Protein 1V3F (pdb70)

Sequence (120 aa):
GSSGSSGLHRIVDKMHDTSTGIRPSPNMEQGSTYKKTFLGSSLVDWLISSNFAASRLEAVTLASMLMEENFLRPVGVRSMGAIRSGDLAEQFLDDSTALYTFAESYKKKVSSKESGPSSGGSSGSSGLHRIVDKMHDTSTGIRPSPNMEQGSTYKKTFLGSSLVDWLISSNFAASRLEAVTLASMLMEENFLRPVGVRSMGAIRSGDLAEQFLDDSTALYTFAESYKKKVSSKESGPSSGGSSGSSGLHRIVDKMHDTSTGIRPSPNMEQGSTYKKTFLGSSLVDWLISSNFAASRLEAVTLASMLMEENFLRPVGVRSMGAIRSGDLAEQFLDDSTALYTFAESYKKKVSSKESGPSSGGSSGSSGLHRIVDKMHDTSTGIRPSPNMEQGSTYKKTFLGSSLVDWLISSNFAASRLEAVTLASMLMEENFLRPVGVRSMGAIRSGDLAEQFLDDSTALYTFAESYKKKVSSKESGPSSGGSSGSSGLHRIVDKMHDTSTGIRPSPNMEQGSTYKKTFLGSSLVDWLISSNFAASRLEAVTLASMLMEENFLRPVGVRSMGAIRSGDLAEQFLDDSTALYTFAESYKKKVSSKESGPSSGGSSGSSGLHRIVDKMHDTSTGIRPSPNMEQGSTYKKTFLGSSLVDWLISSNFAASRLEAVTLASMLMEENFLRPVGVRSMGAIRSGDLAEQFLDDSTALYTFAESYKKKVSSKESGPSSGGSSGSSGLHRIVDKMHDTSTGIRPSPNMEQGSTYKKTFLGSSLVDWLISSNFAASRLEAVTLASMLMEENFLRPVGVRSMGAIRSGDLAEQFLDDSTALYTFAESYKKKVSSKESGPSSGGSSGSSGLHRIVDKMHDTSTGIRPSPNMEQGSTYKKTFLGSSLVDWLISSNFAASRLEAVTLASMLMEENFLRPVGVRSMGAIRSGDLAEQFLDDSTALYTFAESYKKKVSSKESGPSSGGSSGSSGLHRIVDKMHDTSTGIRPSPNMEQGSTYKKTFLGSSLVDWLISSNFAASRLEAVTLASMLMEENFLRPVGVRSMGAIRSGDLAEQFLDDSTALYTFAESYKKKVSSKESGPSSGGSSGSSGLHRIVDKMHDTSTGIRPSPNMEQGSTYKKTFLGSSLVDWLISSNFAASRLEAVTLASMLMEENFLRPVGVRSMGAIRSGDLAEQFLDDSTALYTFAESYKKKVSSKESGPSSGGSSGSSGLHRIVDKMHDTSTGIRPSPNMEQGSTYKKTFLGSSLVDWLISSNFAASRLEAVTLASMLMEENFLRPVGVRSMGAIRSGDLAEQFLDDSTALYTFAESYKKKVSSKESGPSSGGSSGSSGLHRIVDKMHDTSTGIRPSPNMEQGSTYKKTFLGSSLVDWLISSNFAASRLEAVTLASMLMEENFLRPVGVRSMGAIRSGDLAEQFLDDSTALYTFAESYKKKVSSKESGPSSGGSSGSSGLHRIVDKMHDTSTGIRPSPNMEQGSTYKKTFLGSSLVDWLISSNFAASRLEAVTLASMLMEENFLRPVGVRSMGAIRSGDLAEQFLDDSTALYTFAESYKKKVSSKESGPSSGGSSGSSGLHRIVDKMHDTSTGIRPSPNMEQGSTYKKTFLGSSLVDWLISSNFAASRLEAVTLASMLMEENFLRPVGVRSMGAIRSGDLAEQFLDDSTALYTFAESYKKKVSSKESGPSSGGSSGSSGLHRIVDKMHDTSTGIRPSPNMEQGSTYKKTFLGSSLVDWLISSNFAASRLEAVTLASMLMEENFLRPVGVRSMGAIRSGDLAEQFLDDSTALYTFAESYKKKVSSKESGPSSGGSSGSSGLHRIVDKMHDTSTGIRPSPNMEQGSTYKKTFLGSSLVDWLISSNFAASRLEAVTLASMLMEENFLRPVGVRSMGAIRSGDLAEQFLDDSTALYTFAESYKKKVSSKESGPSSGGSSGSSGLHRIVDKMHDTSTGIRPSPNMEQGSTYKKTFLGSSLVDWLISSNFAASRLEAVTLASMLMEENFLRPVGVRSMGAIRSGDLAEQFLDDSTALYTFAESYKKKVSSKESGPSSGGSSGSSGLHRIVDKMHDTSTGIRPSPNMEQGSTYKKTFLGSSLVDWLISSNFAASRLEAVTLASMLMEENFLRPVGVRSMGAIRSGDLAEQFLDDSTALYTFAESYKKKVSSKESGPSSGGSSGSSGLHRIVDKMHDTSTGIRPSPNMEQGSTYKKTFLGSSLVDWLISSNFAASRLEAVTLASMLMEENFLRPVGVRSMGAIRSGDLAEQFLDDSTALYTFAESYKKKVSSKESGPSSGGSSGSSGLHRIVDKMHDTSTGIRPSPNMEQGSTYKKTFLGSSLVDWLISSNFAASRLEAVTLASMLMEENFLRPVGVRSMGAIRSGDLAEQFLDDSTALYTFAESYKKKVSSKESGPSSG

Nearest PDB structures (foldseek):
  1v3f-assembly1_A  TM=8.364E-01  e=6.401E-19  Mus musculus
  1uhw-assembly1_A  TM=8.098E-01  e=2.049E-05  Mus musculus
  2cso-assembly1_A  TM=6.856E-01  e=4.619E-06  Homo sapiens
  1w4m-assembly1_A  TM=7.886E-01  e=3.811E-05  Homo sapiens
  7shf-assembly1_C  TM=7.996E-01  e=2.744E-02  Homo sapiens

Radius of gyration: 14.82 Å; Cα contacts (8 Å, |Δi|>4): 180; chains: 1; bounding box: 41×34×38 Å

Structure (mmCIF, N/CA/C/O backbone):
data_1V3F
#
_entry.id   1V3F
#
_cell.length_a   1.000
_cell.length_b   1.000
_cell.length_c   1.000
_cell.angle_alpha   90.00
_cell.angle_beta   90.00
_cell.angle_gamma   90.00
#
_symmetry.space_group_name_H-M   'P 1'
#
loop_
_atom_site.group_PDB
_atom_site.id
_atom_site.type_symbol
_atom_site.label_atom_id
_atom_site.label_alt_id
_atom_site.label_comp_id
_atom_site.label_asym_id
_atom_site.label_entity_id
_atom_site.label_seq_id
_atom_site.pdbx_PDB_ins_code
_atom_site.Cartn_x
_atom_site.Cartn_y
_atom_site.Cartn_z
_atom_site.occupancy
_atom_site.B_iso_or_equiv
_atom_site.auth_seq_id
_atom_site.auth_comp_id
_atom_site.auth_asym_id
_atom_site.auth_atom_id
_atom_site.pdbx_PDB_model_num
ATOM 1 N N . GLY A 1 1 ? -8.121 13.747 13.390 1.00 0.00 1 GLY A N 1
ATOM 2 C CA . GLY A 1 1 ? -9.325 13.134 13.925 1.00 0.00 1 GLY A CA 1
ATOM 3 C C . GLY A 1 1 ? -10.120 12.434 12.821 1.00 0.00 1 GLY A C 1
ATOM 4 O O . GLY A 1 1 ? -9.639 12.295 11.697 1.00 0.00 1 GLY A O 1
ATOM 8 N N . SER A 1 2 ? -11.323 12.011 13.180 1.00 0.00 2 SER A N 1
ATOM 9 C CA . SER A 1 2 ? -12.189 11.328 12.234 1.00 0.00 2 SER A CA 1
ATOM 10 C C . SER A 1 2 ? -11.444 10.155 11.595 1.00 0.00 2 SER A C 1
ATOM 11 O O . SER A 1 2 ? -10.752 10.326 10.593 1.00 0.00 2 SER A O 1
ATOM 19 N N . SER A 1 3 ? -11.612 8.989 12.201 1.00 0.00 3 SER A N 1
ATOM 20 C CA . SER A 1 3 ? -10.964 7.787 11.704 1.00 0.00 3 SER A CA 1
ATOM 21 C C . SER A 1 3 ? -11.987 6.894 10.999 1.00 0.00 3 SER A C 1
ATOM 22 O O . SER A 1 3 ? -12.888 6.352 11.637 1.00 0.00 3 SER A O 1
ATOM 30 N N . GLY A 1 4 ? -11.814 6.769 9.691 1.00 0.00 4 GLY A N 1
ATOM 31 C CA . GLY A 1 4 ? -12.711 5.952 8.892 1.00 0.00 4 GLY A CA 1
ATOM 32 C C . GLY A 1 4 ? -12.003 4.692 8.390 1.00 0.00 4 GLY A C 1
ATOM 33 O O . GLY A 1 4 ? -11.850 4.499 7.185 1.00 0.00 4 GLY A O 1
ATOM 37 N N . SER A 1 5 ? -11.591 3.865 9.341 1.00 0.00 5 SER A N 1
ATOM 38 C CA . SER A 1 5 ? -10.904 2.629 9.010 1.00 0.00 5 SER A CA 1
ATOM 39 C C . SER A 1 5 ? -11.134 1.592 10.111 1.00 0.00 5 SER A C 1
ATOM 40 O O . SER A 1 5 ? -11.778 0.569 9.881 1.00 0.00 5 SER A O 1
ATOM 48 N N . SER A 1 6 ? -10.595 1.891 11.284 1.00 0.00 6 SER A N 1
ATOM 49 C CA . SER A 1 6 ? -10.734 0.997 12.422 1.00 0.00 6 SER A CA 1
ATOM 50 C C . SER A 1 6 ? -9.841 -0.230 12.235 1.00 0.00 6 SER A C 1
ATOM 51 O O . SER A 1 6 ? -8.979 -0.508 13.068 1.00 0.00 6 SER A O 1
ATOM 59 N N . GLY A 1 7 ? -10.077 -0.933 11.136 1.00 0.00 7 GLY A N 1
ATOM 60 C CA . GLY A 1 7 ? -9.304 -2.124 10.830 1.00 0.00 7 GLY A CA 1
ATOM 61 C C . GLY A 1 7 ? -8.074 -1.779 9.988 1.00 0.00 7 GLY A C 1
ATOM 62 O O . GLY A 1 7 ? -6.943 -2.040 10.397 1.00 0.00 7 GLY A O 1
ATOM 66 N N . LEU A 1 8 ? -8.335 -1.196 8.827 1.00 0.00 8 LEU A N 1
ATOM 67 C CA . LEU A 1 8 ? -7.264 -0.811 7.925 1.00 0.00 8 LEU A CA 1
ATOM 68 C C . LEU A 1 8 ? -6.099 -0.241 8.736 1.00 0.00 8 LEU A C 1
ATOM 69 O O . LEU A 1 8 ? -4.937 -0.430 8.379 1.00 0.00 8 LEU A O 1
ATOM 85 N N . HIS A 1 9 ? -6.450 0.446 9.813 1.00 0.00 9 HIS A N 1
ATOM 86 C CA . HIS A 1 9 ? -5.448 1.045 10.679 1.00 0.00 9 HIS A CA 1
ATOM 87 C C . HIS A 1 9 ? -4.448 -0.024 11.122 1.00 0.00 9 HIS A C 1
ATOM 88 O O . HIS A 1 9 ? -3.242 0.137 10.942 1.00 0.00 9 HIS A O 1
ATOM 102 N N . ARG A 1 10 ? -4.986 -1.091 11.694 1.00 0.00 10 ARG A N 1
ATOM 103 C CA . ARG A 1 10 ? -4.155 -2.186 12.165 1.00 0.00 10 ARG A CA 1
ATOM 104 C C . ARG A 1 10 ? -3.396 -2.818 10.996 1.00 0.00 10 ARG A C 1
ATOM 105 O O . ARG A 1 10 ? -2.385 -3.489 11.197 1.00 0.00 10 ARG A O 1
ATOM 126 N N . ILE A 1 11 ? -3.913 -2.580 9.799 1.00 0.00 11 ILE A N 1
ATOM 127 C CA . ILE A 1 11 ? -3.297 -3.117 8.598 1.00 0.00 11 ILE A CA 1
ATOM 128 C C . ILE A 1 11 ? -2.132 -2.216 8.181 1.00 0.00 11 ILE A C 1
ATOM 129 O O . ILE A 1 11 ? -1.061 -2.705 7.825 1.00 0.00 11 ILE A O 1
ATOM 145 N N . VAL A 1 12 ? -2.381 -0.916 8.240 1.00 0.00 12 VAL A N 1
ATOM 146 C CA . VAL A 1 12 ? -1.366 0.057 7.873 1.00 0.00 12 VAL A CA 1
ATOM 147 C C . VAL A 1 12 ? -0.177 -0.068 8.828 1.00 0.00 12 VAL A C 1
ATOM 148 O O . VAL A 1 12 ? 0.970 -0.142 8.390 1.00 0.00 12 VAL A O 1
ATOM 161 N N . ASP A 1 13 ? -0.492 -0.087 10.114 1.00 0.00 13 ASP A N 1
ATOM 162 C CA . ASP A 1 13 ? 0.537 -0.202 11.135 1.00 0.00 13 ASP A CA 1
ATOM 163 C C . ASP A 1 13 ? 1.481 -1.350 10.774 1.00 0.00 13 ASP A C 1
ATOM 164 O O . ASP A 1 13 ? 2.696 -1.230 10.925 1.00 0.00 13 ASP A O 1
ATOM 173 N N . LYS A 1 14 ? 0.888 -2.437 10.304 1.00 0.00 14 LYS A N 1
ATOM 174 C CA . LYS A 1 14 ? 1.661 -3.606 9.920 1.00 0.00 14 LYS A CA 1
ATOM 175 C C . LYS A 1 14 ? 2.549 -3.254 8.724 1.00 0.00 14 LYS A C 1
ATOM 176 O O . LYS A 1 14 ? 3.757 -3.484 8.755 1.00 0.00 14 LYS A O 1
ATOM 195 N N . MET A 1 15 ? 1.916 -2.703 7.699 1.00 0.00 15 MET A N 1
ATOM 196 C CA . MET A 1 15 ? 2.633 -2.318 6.496 1.00 0.00 15 MET A CA 1
ATOM 197 C C . MET A 1 15 ? 3.764 -1.340 6.821 1.00 0.00 15 MET A C 1
ATOM 198 O O . MET A 1 15 ? 4.817 -1.371 6.187 1.00 0.00 15 MET A O 1
ATOM 212 N N . HIS A 1 16 ? 3.507 -0.495 7.809 1.00 0.00 16 HIS A N 1
ATOM 213 C CA . HIS A 1 16 ? 4.490 0.490 8.226 1.00 0.00 16 HIS A CA 1
ATOM 214 C C . HIS A 1 16 ? 5.761 -0.220 8.695 1.00 0.00 16 HIS A C 1
ATOM 215 O O . HIS A 1 16 ? 6.831 0.384 8.746 1.00 0.00 16 HIS A O 1
ATOM 229 N N . ASP A 1 17 ? 5.601 -1.493 9.028 1.00 0.00 17 ASP A N 1
ATOM 230 C CA . ASP A 1 17 ? 6.722 -2.292 9.492 1.00 0.00 17 ASP A CA 1
ATOM 231 C C . ASP A 1 17 ? 7.393 -2.966 8.293 1.00 0.00 17 ASP A C 1
ATOM 232 O O . ASP A 1 17 ? 6.784 -3.103 7.233 1.00 0.00 17 ASP A O 1
ATOM 241 N N . THR A 1 18 ? 8.637 -3.370 8.502 1.00 0.00 18 THR A N 1
ATOM 242 C CA . THR A 1 18 ? 9.397 -4.027 7.452 1.00 0.00 18 THR A CA 1
ATOM 243 C C . THR A 1 18 ? 9.591 -5.509 7.781 1.00 0.00 18 THR A C 1
ATOM 244 O O . THR A 1 18 ? 9.788 -6.327 6.884 1.00 0.00 18 THR A O 1
ATOM 255 N N . SER A 1 19 ? 9.527 -5.809 9.070 1.00 0.00 19 SER A N 1
ATOM 256 C CA . SER A 1 19 ? 9.693 -7.177 9.528 1.00 0.00 19 SER A CA 1
ATOM 257 C C . SER A 1 19 ? 8.464 -8.008 9.154 1.00 0.00 19 SER A C 1
ATOM 258 O O . SER A 1 19 ? 8.525 -8.840 8.250 1.00 0.00 19 SER A O 1
ATOM 266 N N . THR A 1 20 ? 7.378 -7.753 9.867 1.00 0.00 20 THR A N 1
ATOM 267 C CA . THR A 1 20 ? 6.136 -8.466 9.621 1.00 0.00 20 THR A CA 1
ATOM 268 C C . THR A 1 20 ? 5.287 -7.720 8.590 1.00 0.00 20 THR A C 1
ATOM 269 O O . THR A 1 20 ? 4.319 -8.267 8.064 1.00 0.00 20 THR A O 1
ATOM 280 N N . GLY A 1 21 ? 5.681 -6.481 8.332 1.00 0.00 21 GLY A N 1
ATOM 281 C CA . GLY A 1 21 ? 4.968 -5.654 7.374 1.00 0.00 21 GLY A CA 1
ATOM 282 C C . GLY A 1 21 ? 5.343 -6.031 5.939 1.00 0.00 21 GLY A C 1
ATOM 283 O O . GLY A 1 21 ? 5.955 -7.072 5.706 1.00 0.00 21 GLY A O 1
ATOM 287 N N . ILE A 1 22 ? 4.959 -5.163 5.014 1.00 0.00 22 ILE A N 1
ATOM 288 C CA . ILE A 1 22 ? 5.247 -5.392 3.608 1.00 0.00 22 ILE A CA 1
ATOM 289 C C . ILE A 1 22 ? 6.731 -5.128 3.346 1.00 0.00 22 ILE A C 1
ATOM 290 O O . ILE A 1 22 ? 7.473 -4.775 4.262 1.00 0.00 22 ILE A O 1
ATOM 306 N N . ARG A 1 23 ? 7.119 -5.309 2.093 1.00 0.00 23 ARG A N 1
ATOM 307 C CA . ARG A 1 23 ? 8.501 -5.094 1.699 1.00 0.00 23 ARG A CA 1
ATOM 308 C C . ARG A 1 23 ? 8.575 -4.667 0.232 1.00 0.00 23 ARG A C 1
ATOM 309 O O . ARG A 1 23 ? 8.653 -5.509 -0.661 1.00 0.00 23 ARG A O 1
ATOM 330 N N . PRO A 1 24 ? 8.547 -3.323 0.022 1.00 0.00 24 PRO A N 1
ATOM 331 C CA . PRO A 1 24 ? 8.610 -2.774 -1.321 1.00 0.00 24 PRO A CA 1
ATOM 332 C C . PRO A 1 24 ? 10.029 -2.867 -1.886 1.00 0.00 24 PRO A C 1
ATOM 333 O O . PRO A 1 24 ? 10.974 -3.155 -1.154 1.00 0.00 24 PRO A O 1
ATOM 344 N N . SER A 1 25 ? 10.133 -2.617 -3.183 1.00 0.00 25 SER A N 1
ATOM 345 C CA . SER A 1 25 ? 11.420 -2.670 -3.854 1.00 0.00 25 SER A CA 1
ATOM 346 C C . SER A 1 25 ? 11.244 -2.383 -5.347 1.00 0.00 25 SER A C 1
ATOM 347 O O . SER A 1 25 ? 10.147 -2.526 -5.885 1.00 0.00 25 SER A O 1
ATOM 355 N N . PRO A 1 26 ? 12.370 -1.973 -5.990 1.00 0.00 26 PRO A N 1
ATOM 356 C CA . PRO A 1 26 ? 12.351 -1.665 -7.410 1.00 0.00 26 PRO A CA 1
ATOM 357 C C . PRO A 1 26 ? 12.296 -2.944 -8.248 1.00 0.00 26 PRO A C 1
ATOM 358 O O . PRO A 1 26 ? 13.099 -3.855 -8.050 1.00 0.00 26 PRO A O 1
ATOM 369 N N . ASN A 1 27 ? 11.342 -2.972 -9.166 1.00 0.00 27 ASN A N 1
ATOM 370 C CA . ASN A 1 27 ? 11.172 -4.124 -10.035 1.00 0.00 27 ASN A CA 1
ATOM 371 C C . ASN A 1 27 ? 11.534 -3.734 -11.469 1.00 0.00 27 ASN A C 1
ATOM 372 O O . ASN A 1 27 ? 11.935 -4.582 -12.265 1.00 0.00 27 ASN A O 1
ATOM 383 N N . MET A 1 28 ? 11.379 -2.450 -11.756 1.00 0.00 28 MET A N 1
ATOM 384 C CA . MET A 1 28 ? 11.685 -1.937 -13.081 1.00 0.00 28 MET A CA 1
ATOM 385 C C . MET A 1 28 ? 10.871 -2.665 -14.152 1.00 0.00 28 MET A C 1
ATOM 386 O O . MET A 1 28 ? 11.423 -3.422 -14.949 1.00 0.00 28 MET A O 1
ATOM 400 N N . GLU A 1 29 ? 9.570 -2.411 -14.136 1.00 0.00 29 GLU A N 1
ATOM 401 C CA . GLU A 1 29 ? 8.674 -3.033 -15.096 1.00 0.00 29 GLU A CA 1
ATOM 402 C C . GLU A 1 29 ? 9.055 -2.623 -16.520 1.00 0.00 29 GLU A C 1
ATOM 403 O O . GLU A 1 29 ? 9.523 -3.448 -17.303 1.00 0.00 29 GLU A O 1
ATOM 415 N N . GLN A 1 30 ? 8.840 -1.349 -16.813 1.00 0.00 30 GLN A N 1
ATOM 416 C CA . GLN A 1 30 ? 9.155 -0.819 -18.129 1.00 0.00 30 GLN A CA 1
ATOM 417 C C . GLN A 1 30 ? 9.609 0.638 -18.020 1.00 0.00 30 GLN A C 1
ATOM 418 O O . GLN A 1 30 ? 8.901 1.546 -18.453 1.00 0.00 30 GLN A O 1
ATOM 432 N N . GLY A 1 31 ? 10.787 0.816 -17.440 1.00 0.00 31 GLY A N 1
ATOM 433 C CA . GLY A 1 31 ? 11.343 2.147 -17.270 1.00 0.00 31 GLY A CA 1
ATOM 434 C C . GLY A 1 31 ? 11.360 2.550 -15.794 1.00 0.00 31 GLY A C 1
ATOM 435 O O . GLY A 1 31 ? 10.845 1.825 -14.943 1.00 0.00 31 GLY A O 1
ATOM 439 N N . SER A 1 32 ? 11.957 3.703 -15.534 1.00 0.00 32 SER A N 1
ATOM 440 C CA . SER A 1 32 ? 12.048 4.211 -14.176 1.00 0.00 32 SER A CA 1
ATOM 441 C C . SER A 1 32 ? 12.675 3.154 -13.263 1.00 0.00 32 SER A C 1
ATOM 442 O O . SER A 1 32 ? 13.026 2.067 -13.718 1.00 0.00 32 SER A O 1
ATOM 450 N N . THR A 1 33 ? 12.796 3.512 -11.993 1.00 0.00 33 THR A N 1
ATOM 451 C CA . THR A 1 33 ? 13.374 2.608 -11.013 1.00 0.00 33 THR A CA 1
ATOM 452 C C . THR A 1 33 ? 12.327 2.210 -9.972 1.00 0.00 33 THR A C 1
ATOM 453 O O . THR A 1 33 ? 12.322 1.077 -9.493 1.00 0.00 33 THR A O 1
ATOM 464 N N . TYR A 1 34 ? 11.465 3.164 -9.652 1.00 0.00 34 TYR A N 1
ATOM 465 C CA . TYR A 1 34 ? 10.415 2.927 -8.675 1.00 0.00 34 TYR A CA 1
ATOM 466 C C . TYR A 1 34 ? 11.001 2.450 -7.345 1.00 0.00 34 TYR A C 1
ATOM 467 O O . TYR A 1 34 ? 11.144 1.249 -7.121 1.00 0.00 34 TYR A O 1
ATOM 485 N N . LYS A 1 35 ? 11.323 3.415 -6.497 1.00 0.00 35 LYS A N 1
ATOM 486 C CA . LYS A 1 35 ? 11.890 3.109 -5.195 1.00 0.00 35 LYS A CA 1
ATOM 487 C C . LYS A 1 35 ? 10.770 3.061 -4.154 1.00 0.00 35 LYS A C 1
ATOM 488 O O . LYS A 1 35 ? 9.990 4.005 -4.032 1.00 0.00 35 LYS A O 1
ATOM 507 N N . LYS A 1 36 ? 10.726 1.953 -3.429 1.00 0.00 36 LYS A N 1
ATOM 508 C CA . LYS A 1 36 ? 9.714 1.770 -2.402 1.00 0.00 36 LYS A CA 1
ATOM 509 C C . LYS A 1 36 ? 8.377 1.430 -3.064 1.00 0.00 36 LYS A C 1
ATOM 510 O O . LYS A 1 36 ? 7.390 2.140 -2.879 1.00 0.00 36 LYS A O 1
ATOM 529 N N . THR A 1 37 ? 8.388 0.344 -3.823 1.00 0.00 37 THR A N 1
ATOM 530 C CA . THR A 1 37 ? 7.189 -0.099 -4.514 1.00 0.00 37 THR A CA 1
ATOM 531 C C . THR A 1 37 ? 7.039 -1.617 -4.402 1.00 0.00 37 THR A C 1
ATOM 532 O O . THR A 1 37 ? 8.025 -2.349 -4.477 1.00 0.00 37 THR A O 1
ATOM 543 N N . PHE A 1 38 ? 5.798 -2.045 -4.223 1.00 0.00 38 PHE A N 1
ATOM 544 C CA . PHE A 1 38 ? 5.506 -3.463 -4.100 1.00 0.00 38 PHE A CA 1
ATOM 545 C C . PHE A 1 38 ? 4.491 -3.908 -5.155 1.00 0.00 38 PHE A C 1
ATOM 546 O O . PHE A 1 38 ? 3.531 -3.193 -5.438 1.00 0.00 38 PHE A O 1
ATOM 563 N N . LEU A 1 39 ? 4.737 -5.087 -5.707 1.00 0.00 39 LEU A N 1
ATOM 564 C CA . LEU A 1 39 ? 3.856 -5.635 -6.724 1.00 0.00 39 LEU A CA 1
ATOM 565 C C . LEU A 1 39 ? 2.457 -5.821 -6.135 1.00 0.00 39 LEU A C 1
ATOM 566 O O . LEU A 1 39 ? 2.314 -6.139 -4.955 1.00 0.00 39 LEU A O 1
ATOM 582 N N . GLY A 1 40 ? 1.460 -5.614 -6.982 1.00 0.00 40 GLY A N 1
ATOM 583 C CA . GLY A 1 40 ? 0.077 -5.755 -6.560 1.00 0.00 40 GLY A CA 1
ATOM 584 C C . GLY A 1 40 ? -0.147 -7.094 -5.855 1.00 0.00 40 GLY A C 1
ATOM 585 O O . GLY A 1 40 ? -0.800 -7.149 -4.813 1.00 0.00 40 GLY A O 1
ATOM 589 N N . SER A 1 41 ? 0.406 -8.140 -6.450 1.00 0.00 41 SER A N 1
ATOM 590 C CA . SER A 1 41 ? 0.274 -9.475 -5.892 1.00 0.00 41 SER A CA 1
ATOM 591 C C . SER A 1 41 ? 0.960 -9.541 -4.526 1.00 0.00 41 SER A C 1
ATOM 592 O O . SER A 1 41 ? 0.485 -10.226 -3.621 1.00 0.00 41 SER A O 1
ATOM 600 N N . SER A 1 42 ? 2.067 -8.820 -4.420 1.00 0.00 42 SER A N 1
ATOM 601 C CA . SER A 1 42 ? 2.823 -8.788 -3.180 1.00 0.00 42 SER A CA 1
ATOM 602 C C . SER A 1 42 ? 1.927 -8.319 -2.032 1.00 0.00 42 SER A C 1
ATOM 603 O O . SER A 1 42 ? 1.998 -8.853 -0.926 1.00 0.00 42 SER A O 1
ATOM 611 N N . LEU A 1 43 ? 1.103 -7.326 -2.334 1.00 0.00 43 LEU A N 1
ATOM 612 C CA . LEU A 1 43 ? 0.194 -6.780 -1.342 1.00 0.00 43 LEU A CA 1
ATOM 613 C C . LEU A 1 43 ? -0.925 -7.788 -1.071 1.00 0.00 43 LEU A C 1
ATOM 614 O O . LEU A 1 43 ? -1.149 -8.180 0.073 1.00 0.00 43 LEU A O 1
ATOM 630 N N . VAL A 1 44 ? -1.598 -8.179 -2.143 1.00 0.00 44 VAL A N 1
ATOM 631 C CA . VAL A 1 44 ? -2.688 -9.134 -2.036 1.00 0.00 44 VAL A CA 1
ATOM 632 C C . VAL A 1 44 ? -2.241 -10.316 -1.174 1.00 0.00 44 VAL A C 1
ATOM 633 O O . VAL A 1 44 ? -2.837 -10.592 -0.134 1.00 0.00 44 VAL A O 1
ATOM 646 N N . ASP A 1 45 ? -1.194 -10.984 -1.638 1.00 0.00 45 ASP A N 1
ATOM 647 C CA . ASP A 1 45 ? -0.660 -12.130 -0.923 1.00 0.00 45 ASP A CA 1
ATOM 648 C C . ASP A 1 45 ? -0.383 -11.736 0.529 1.00 0.00 45 ASP A C 1
ATOM 649 O O . ASP A 1 45 ? -0.691 -12.490 1.451 1.00 0.00 45 ASP A O 1
ATOM 658 N N . TRP A 1 46 ? 0.197 -10.555 0.688 1.00 0.00 46 TRP A N 1
ATOM 659 C CA . TRP A 1 46 ? 0.520 -10.051 2.012 1.00 0.00 46 TRP A CA 1
ATOM 660 C C . TRP A 1 46 ? -0.772 -10.014 2.831 1.00 0.00 46 TRP A C 1
ATOM 661 O O . TRP A 1 46 ? -0.918 -10.758 3.800 1.00 0.00 46 TRP A O 1
ATOM 682 N N . LEU A 1 47 ? -1.676 -9.140 2.412 1.00 0.00 47 LEU A N 1
ATOM 683 C CA . LEU A 1 47 ? -2.950 -8.996 3.095 1.00 0.00 47 LEU A CA 1
ATOM 684 C C . LEU A 1 47 ? -3.442 -10.374 3.544 1.00 0.00 47 LEU A C 1
ATOM 685 O O . LEU A 1 47 ? -3.859 -10.546 4.689 1.00 0.00 47 LEU A O 1
ATOM 701 N N . ILE A 1 48 ? -3.376 -11.321 2.620 1.00 0.00 48 ILE A N 1
ATOM 702 C CA . ILE A 1 48 ? -3.809 -12.678 2.906 1.00 0.00 48 ILE A CA 1
ATOM 703 C C . ILE A 1 48 ? -2.889 -13.290 3.964 1.00 0.00 48 ILE A C 1
ATOM 704 O O . ILE A 1 48 ? -3.353 -13.741 5.009 1.00 0.00 48 ILE A O 1
ATOM 720 N N . SER A 1 49 ? -1.600 -13.286 3.655 1.00 0.00 49 SER A N 1
ATOM 721 C CA . SER A 1 49 ? -0.611 -13.835 4.566 1.00 0.00 49 SER A CA 1
ATOM 722 C C . SER A 1 49 ? -0.757 -13.192 5.947 1.00 0.00 49 SER A C 1
ATOM 723 O O . SER A 1 49 ? -0.425 -13.807 6.959 1.00 0.00 49 SER A O 1
ATOM 731 N N . SER A 1 50 ? -1.254 -11.964 5.943 1.00 0.00 50 SER A N 1
ATOM 732 C CA . SER A 1 50 ? -1.448 -11.232 7.183 1.00 0.00 50 SER A CA 1
ATOM 733 C C . SER A 1 50 ? -2.711 -11.725 7.890 1.00 0.00 50 SER A C 1
ATOM 734 O O . SER A 1 50 ? -2.918 -11.442 9.069 1.00 0.00 50 SER A O 1
ATOM 742 N N . ASN A 1 51 ? -3.524 -12.455 7.140 1.00 0.00 51 ASN A N 1
ATOM 743 C CA . ASN A 1 51 ? -4.761 -12.991 7.681 1.00 0.00 51 ASN A CA 1
ATOM 744 C C . ASN A 1 51 ? -5.847 -11.915 7.621 1.00 0.00 51 ASN A C 1
ATOM 745 O O . ASN A 1 51 ? -6.841 -11.990 8.342 1.00 0.00 51 ASN A O 1
ATOM 756 N N . PHE A 1 52 ? -5.621 -10.938 6.755 1.00 0.00 52 PHE A N 1
ATOM 757 C CA . PHE A 1 52 ? -6.567 -9.848 6.592 1.00 0.00 52 PHE A CA 1
ATOM 758 C C . PHE A 1 52 ? -7.580 -10.162 5.489 1.00 0.00 52 PHE A C 1
ATOM 759 O O . PHE A 1 52 ? -8.641 -9.544 5.422 1.00 0.00 52 PHE A O 1
ATOM 776 N N . ALA A 1 53 ? -7.217 -11.123 4.652 1.00 0.00 53 ALA A N 1
ATOM 777 C CA . ALA A 1 53 ? -8.081 -11.526 3.555 1.00 0.00 53 ALA A CA 1
ATOM 778 C C . ALA A 1 53 ? -8.117 -13.054 3.475 1.00 0.00 53 ALA A C 1
ATOM 779 O O . ALA A 1 53 ? -7.206 -13.725 3.957 1.00 0.00 53 ALA A O 1
ATOM 786 N N . ALA A 1 54 ? -9.179 -13.558 2.864 1.00 0.00 54 ALA A N 1
ATOM 787 C CA . ALA A 1 54 ? -9.345 -14.993 2.715 1.00 0.00 54 ALA A CA 1
ATOM 788 C C . ALA A 1 54 ? -8.875 -15.415 1.321 1.00 0.00 54 ALA A C 1
ATOM 789 O O . ALA A 1 54 ? -8.311 -16.495 1.152 1.00 0.00 54 ALA A O 1
ATOM 796 N N . SER A 1 55 ? -9.126 -14.540 0.358 1.00 0.00 55 SER A N 1
ATOM 797 C CA . SER A 1 55 ? -8.736 -14.808 -1.016 1.00 0.00 55 SER A CA 1
ATOM 798 C C . SER A 1 55 ? -8.229 -13.524 -1.676 1.00 0.00 55 SER A C 1
ATOM 799 O O . SER A 1 55 ? -8.511 -12.425 -1.201 1.00 0.00 55 SER A O 1
ATOM 807 N N . ARG A 1 56 ? -7.491 -13.706 -2.761 1.00 0.00 56 ARG A N 1
ATOM 808 C CA . ARG A 1 56 ? -6.943 -12.575 -3.492 1.00 0.00 56 ARG A CA 1
ATOM 809 C C . ARG A 1 56 ? -7.958 -11.432 -3.539 1.00 0.00 56 ARG A C 1
ATOM 810 O O . ARG A 1 56 ? -7.585 -10.262 -3.465 1.00 0.00 56 ARG A O 1
ATOM 831 N N . LEU A 1 57 ? -9.222 -11.810 -3.663 1.00 0.00 57 LEU A N 1
ATOM 832 C CA . LEU A 1 57 ? -10.294 -10.831 -3.721 1.00 0.00 57 LEU A CA 1
ATOM 833 C C . LEU A 1 57 ? -10.269 -9.977 -2.452 1.00 0.00 57 LEU A C 1
ATOM 834 O O . LEU A 1 57 ? -9.946 -8.792 -2.503 1.00 0.00 57 LEU A O 1
ATOM 850 N N . GLU A 1 58 ? -10.615 -10.614 -1.342 1.00 0.00 58 GLU A N 1
ATOM 851 C CA . GLU A 1 58 ? -10.636 -9.928 -0.062 1.00 0.00 58 GLU A CA 1
ATOM 852 C C . GLU A 1 58 ? -9.410 -9.024 0.077 1.00 0.00 58 GLU A C 1
ATOM 853 O O . GLU A 1 58 ? -9.481 -7.966 0.700 1.00 0.00 58 GLU A O 1
ATOM 865 N N . ALA A 1 59 ? -8.313 -9.474 -0.515 1.00 0.00 59 ALA A N 1
ATOM 866 C CA . ALA A 1 59 ? -7.073 -8.718 -0.465 1.00 0.00 59 ALA A CA 1
ATOM 867 C C . ALA A 1 59 ? -7.136 -7.574 -1.479 1.00 0.00 59 ALA A C 1
ATOM 868 O O . ALA A 1 59 ? -6.760 -6.445 -1.170 1.00 0.00 59 ALA A O 1
ATOM 875 N N . VAL A 1 60 ? -7.615 -7.907 -2.669 1.00 0.00 60 VAL A N 1
ATOM 876 C CA . VAL A 1 60 ? -7.733 -6.921 -3.730 1.00 0.00 60 VAL A CA 1
ATOM 877 C C . VAL A 1 60 ? -8.519 -5.714 -3.215 1.00 0.00 60 VAL A C 1
ATOM 878 O O . VAL A 1 60 ? -8.130 -4.570 -3.446 1.00 0.00 60 VAL A O 1
ATOM 891 N N . THR A 1 61 ? -9.611 -6.010 -2.525 1.00 0.00 61 THR A N 1
ATOM 892 C CA . THR A 1 61 ? -10.455 -4.963 -1.974 1.00 0.00 61 THR A CA 1
ATOM 893 C C . THR A 1 61 ? -9.750 -4.267 -0.809 1.00 0.00 61 THR A C 1
ATOM 894 O O . THR A 1 61 ? -9.783 -3.042 -0.701 1.00 0.00 61 THR A O 1
ATOM 905 N N . LEU A 1 62 ? -9.127 -5.078 0.034 1.00 0.00 62 LEU A N 1
ATOM 906 C CA . LEU A 1 62 ? -8.415 -4.555 1.187 1.00 0.00 62 LEU A CA 1
ATOM 907 C C . LEU A 1 62 ? -7.317 -3.601 0.714 1.00 0.00 62 LEU A C 1
ATOM 908 O O . LEU A 1 62 ? -7.047 -2.590 1.360 1.00 0.00 62 LEU A O 1
ATOM 924 N N . ALA A 1 63 ? -6.713 -3.956 -0.411 1.00 0.00 63 ALA A N 1
ATOM 925 C CA . ALA A 1 63 ? -5.651 -3.144 -0.979 1.00 0.00 63 ALA A CA 1
ATOM 926 C C . ALA A 1 63 ? -6.236 -1.819 -1.474 1.00 0.00 63 ALA A C 1
ATOM 927 O O . ALA A 1 63 ? -5.769 -0.748 -1.090 1.00 0.00 63 ALA A O 1
ATOM 934 N N . SER A 1 64 ? -7.250 -1.936 -2.318 1.00 0.00 64 SER A N 1
ATOM 935 C CA . SER A 1 64 ? -7.904 -0.762 -2.870 1.00 0.00 64 SER A CA 1
ATOM 936 C C . SER A 1 64 ? -8.441 0.118 -1.738 1.00 0.00 64 SER A C 1
ATOM 937 O O . SER A 1 64 ? -8.588 1.328 -1.905 1.00 0.00 64 SER A O 1
ATOM 945 N N . MET A 1 65 ? -8.718 -0.524 -0.613 1.00 0.00 65 MET A N 1
ATOM 946 C CA . MET A 1 65 ? -9.235 0.184 0.545 1.00 0.00 65 MET A CA 1
ATOM 947 C C . MET A 1 65 ? -8.159 1.078 1.166 1.00 0.00 65 MET A C 1
ATOM 948 O O . MET A 1 65 ? -8.444 2.200 1.581 1.00 0.00 65 MET A O 1
ATOM 962 N N . LEU A 1 66 ? -6.947 0.546 1.211 1.00 0.00 66 LEU A N 1
ATOM 963 C CA . LEU A 1 66 ? -5.827 1.281 1.775 1.00 0.00 66 LEU A CA 1
ATOM 964 C C . LEU A 1 66 ? -5.547 2.515 0.913 1.00 0.00 66 LEU A C 1
ATOM 965 O O . LEU A 1 66 ? -5.364 3.613 1.436 1.00 0.00 66 LEU A O 1
ATOM 981 N N . MET A 1 67 ? -5.524 2.292 -0.393 1.00 0.00 67 MET A N 1
ATOM 982 C CA . MET A 1 67 ? -5.269 3.371 -1.332 1.00 0.00 67 MET A CA 1
ATOM 983 C C . MET A 1 67 ? -6.243 4.530 -1.112 1.00 0.00 67 MET A C 1
ATOM 984 O O . MET A 1 67 ? -5.856 5.695 -1.194 1.00 0.00 67 MET A O 1
ATOM 998 N N . GLU A 1 68 ? -7.488 4.170 -0.837 1.00 0.00 68 GLU A N 1
ATOM 999 C CA . GLU A 1 68 ? -8.521 5.166 -0.605 1.00 0.00 68 GLU A CA 1
ATOM 1000 C C . GLU A 1 68 ? -8.232 5.940 0.683 1.00 0.00 68 GLU A C 1
ATOM 1001 O O . GLU A 1 68 ? -8.322 7.166 0.708 1.00 0.00 68 GLU A O 1
ATOM 1013 N N . GLU A 1 69 ? -7.891 5.191 1.722 1.00 0.00 69 GLU A N 1
ATOM 1014 C CA . GLU A 1 69 ? -7.589 5.791 3.010 1.00 0.00 69 GLU A CA 1
ATOM 1015 C C . GLU A 1 69 ? -6.401 6.748 2.884 1.00 0.00 69 GLU A C 1
ATOM 1016 O O . GLU A 1 69 ? -6.126 7.524 3.797 1.00 0.00 69 GLU A O 1
ATOM 1028 N N . ASN A 1 70 ? -5.730 6.660 1.745 1.00 0.00 70 ASN A N 1
ATOM 1029 C CA . ASN A 1 70 ? -4.578 7.508 1.489 1.00 0.00 70 ASN A CA 1
ATOM 1030 C C . ASN A 1 70 ? -3.327 6.853 2.077 1.00 0.00 70 ASN A C 1
ATOM 1031 O O . ASN A 1 70 ? -2.412 7.544 2.524 1.00 0.00 70 ASN A O 1
ATOM 1042 N N . PHE A 1 71 ? -3.326 5.528 2.058 1.00 0.00 71 PHE A N 1
ATOM 1043 C CA . PHE A 1 71 ? -2.202 4.773 2.584 1.00 0.00 71 PHE A CA 1
ATOM 1044 C C . PHE A 1 71 ? -1.281 4.302 1.456 1.00 0.00 71 PHE A C 1
ATOM 1045 O O . PHE A 1 71 ? -0.072 4.180 1.647 1.00 0.00 71 PHE A O 1
ATOM 1062 N N . LEU A 1 72 ? -1.889 4.051 0.306 1.00 0.00 72 LEU A N 1
ATOM 1063 C CA . LEU A 1 72 ? -1.139 3.597 -0.853 1.00 0.00 72 LEU A CA 1
ATOM 1064 C C . LEU A 1 72 ? -1.681 4.284 -2.108 1.00 0.00 72 LEU A C 1
ATOM 1065 O O . LEU A 1 72 ? -2.707 4.960 -2.055 1.00 0.00 72 LEU A O 1
ATOM 1081 N N . ARG A 1 73 ? -0.967 4.088 -3.206 1.00 0.00 73 ARG A N 1
ATOM 1082 C CA . ARG A 1 73 ? -1.363 4.681 -4.472 1.00 0.00 73 ARG A CA 1
ATOM 1083 C C . ARG A 1 73 ? -0.832 3.845 -5.639 1.00 0.00 73 ARG A C 1
ATOM 1084 O O . ARG A 1 73 ? 0.180 3.160 -5.506 1.00 0.00 73 ARG A O 1
ATOM 1105 N N . PRO A 1 74 ? -1.559 3.932 -6.785 1.00 0.00 74 PRO A N 1
ATOM 1106 C CA . PRO A 1 74 ? -1.172 3.193 -7.975 1.00 0.00 74 PRO A CA 1
ATOM 1107 C C . PRO A 1 74 ? 0.039 3.838 -8.652 1.00 0.00 74 PRO A C 1
ATOM 1108 O O . PRO A 1 74 ? 0.174 5.061 -8.656 1.00 0.00 74 PRO A O 1
ATOM 1119 N N . VAL A 1 75 ? 0.889 2.988 -9.208 1.00 0.00 75 VAL A N 1
ATOM 1120 C CA . VAL A 1 75 ? 2.084 3.460 -9.886 1.00 0.00 75 VAL A CA 1
ATOM 1121 C C . VAL A 1 75 ? 1.949 3.200 -11.388 1.00 0.00 75 VAL A C 1
ATOM 1122 O O . VAL A 1 75 ? 0.912 2.726 -11.849 1.00 0.00 75 VAL A O 1
ATOM 1135 N N . GLY A 1 76 ? 3.012 3.523 -12.110 1.00 0.00 76 GLY A N 1
ATOM 1136 C CA . GLY A 1 76 ? 3.024 3.331 -13.550 1.00 0.00 76 GLY A CA 1
ATOM 1137 C C . GLY A 1 76 ? 2.672 1.888 -13.914 1.00 0.00 76 GLY A C 1
ATOM 1138 O O . GLY A 1 76 ? 2.218 1.123 -13.064 1.00 0.00 76 GLY A O 1
ATOM 1142 N N . VAL A 1 77 ? 2.894 1.558 -15.178 1.00 0.00 77 VAL A N 1
ATOM 1143 C CA . VAL A 1 77 ? 2.605 0.220 -15.665 1.00 0.00 77 VAL A CA 1
ATOM 1144 C C . VAL A 1 77 ? 1.201 -0.189 -15.216 1.00 0.00 77 VAL A C 1
ATOM 1145 O O . VAL A 1 77 ? 0.368 0.665 -14.914 1.00 0.00 77 VAL A O 1
ATOM 1158 N N . ARG A 1 78 ? 0.980 -1.495 -15.188 1.00 0.00 78 ARG A N 1
ATOM 1159 C CA . ARG A 1 78 ? -0.309 -2.028 -14.781 1.00 0.00 78 ARG A CA 1
ATOM 1160 C C . ARG A 1 78 ? -0.872 -1.220 -13.610 1.00 0.00 78 ARG A C 1
ATOM 1161 O O . ARG A 1 78 ? -0.121 -0.578 -12.877 1.00 0.00 78 ARG A O 1
ATOM 1182 N N . SER A 1 79 ? -2.188 -1.279 -13.471 1.00 0.00 79 SER A N 1
ATOM 1183 C CA . SER A 1 79 ? -2.860 -0.561 -12.401 1.00 0.00 79 SER A CA 1
ATOM 1184 C C . SER A 1 79 ? -2.669 0.946 -12.582 1.00 0.00 79 SER A C 1
ATOM 1185 O O . SER A 1 79 ? -1.905 1.572 -11.848 1.00 0.00 79 SER A O 1
ATOM 1193 N N . MET A 1 80 ? -3.377 1.486 -13.564 1.00 0.00 80 MET A N 1
ATOM 1194 C CA . MET A 1 80 ? -3.295 2.908 -13.851 1.00 0.00 80 MET A CA 1
ATOM 1195 C C . MET A 1 80 ? -4.238 3.293 -14.992 1.00 0.00 80 MET A C 1
ATOM 1196 O O . MET A 1 80 ? -4.826 2.424 -15.635 1.00 0.00 80 MET A O 1
ATOM 1210 N N . GLY A 1 81 ? -4.353 4.595 -15.209 1.00 0.00 81 GLY A N 1
ATOM 1211 C CA . GLY A 1 81 ? -5.215 5.104 -16.262 1.00 0.00 81 GLY A CA 1
ATOM 1212 C C . GLY A 1 81 ? -6.431 5.825 -15.675 1.00 0.00 81 GLY A C 1
ATOM 1213 O O . GLY A 1 81 ? -6.333 6.980 -15.264 1.00 0.00 81 GLY A O 1
ATOM 1217 N N . ALA A 1 82 ? -7.548 5.113 -15.655 1.00 0.00 82 ALA A N 1
ATOM 1218 C CA . ALA A 1 82 ? -8.781 5.670 -15.125 1.00 0.00 82 ALA A CA 1
ATOM 1219 C C . ALA A 1 82 ? -8.824 5.454 -13.611 1.00 0.00 82 ALA A C 1
ATOM 1220 O O . ALA A 1 82 ? -9.701 4.757 -13.105 1.00 0.00 82 ALA A O 1
ATOM 1227 N N . ILE A 1 83 ? -7.865 6.066 -12.931 1.00 0.00 83 ILE A N 1
ATOM 1228 C CA . ILE A 1 83 ? -7.782 5.950 -11.485 1.00 0.00 83 ILE A CA 1
ATOM 1229 C C . ILE A 1 83 ? -8.735 6.959 -10.841 1.00 0.00 83 ILE A C 1
ATOM 1230 O O . ILE A 1 83 ? -8.614 8.162 -11.064 1.00 0.00 83 ILE A O 1
ATOM 1246 N N . ARG A 1 84 ? -9.663 6.431 -10.056 1.00 0.00 84 ARG A N 1
ATOM 1247 C CA . ARG A 1 84 ? -10.636 7.270 -9.378 1.00 0.00 84 ARG A CA 1
ATOM 1248 C C . ARG A 1 84 ? -10.601 7.013 -7.871 1.00 0.00 84 ARG A C 1
ATOM 1249 O O . ARG A 1 84 ? -10.557 5.863 -7.435 1.00 0.00 84 ARG A O 1
ATOM 1270 N N . SER A 1 85 ? -10.622 8.101 -7.116 1.00 0.00 85 SER A N 1
ATOM 1271 C CA . SER A 1 85 ? -10.593 8.008 -5.666 1.00 0.00 85 SER A CA 1
ATOM 1272 C C . SER A 1 85 ? -11.857 8.636 -5.076 1.00 0.00 85 SER A C 1
ATOM 1273 O O . SER A 1 85 ? -11.779 9.444 -4.152 1.00 0.00 85 SER A O 1
ATOM 1281 N N . GLY A 1 86 ? -12.992 8.241 -5.634 1.00 0.00 86 GLY A N 1
ATOM 1282 C CA . GLY A 1 86 ? -14.271 8.756 -5.174 1.00 0.00 86 GLY A CA 1
ATOM 1283 C C . GLY A 1 86 ? -14.954 7.764 -4.232 1.00 0.00 86 GLY A C 1
ATOM 1284 O O . GLY A 1 86 ? -15.118 8.041 -3.045 1.00 0.00 86 GLY A O 1
ATOM 1288 N N . ASP A 1 87 ? -15.335 6.627 -4.796 1.00 0.00 87 ASP A N 1
ATOM 1289 C CA . ASP A 1 87 ? -15.998 5.592 -4.021 1.00 0.00 87 ASP A CA 1
ATOM 1290 C C . ASP A 1 87 ? -15.003 4.467 -3.725 1.00 0.00 87 ASP A C 1
ATOM 1291 O O . ASP A 1 87 ? -13.926 4.415 -4.316 1.00 0.00 87 ASP A O 1
ATOM 1300 N N . LEU A 1 88 ? -15.400 3.596 -2.809 1.00 0.00 88 LEU A N 1
ATOM 1301 C CA . LEU A 1 88 ? -14.557 2.475 -2.428 1.00 0.00 88 LEU A CA 1
ATOM 1302 C C . LEU A 1 88 ? -14.025 1.790 -3.688 1.00 0.00 88 LEU A C 1
ATOM 1303 O O . LEU A 1 88 ? -12.815 1.732 -3.904 1.00 0.00 88 LEU A O 1
ATOM 1319 N N . ALA A 1 89 ? -14.955 1.288 -4.487 1.00 0.00 89 ALA A N 1
ATOM 1320 C CA . ALA A 1 89 ? -14.595 0.609 -5.720 1.00 0.00 89 ALA A CA 1
ATOM 1321 C C . ALA A 1 89 ? -13.522 -0.440 -5.425 1.00 0.00 89 ALA A C 1
ATOM 1322 O O . ALA A 1 89 ? -13.117 -0.613 -4.276 1.00 0.00 89 ALA A O 1
ATOM 1329 N N . GLU A 1 90 ? -13.092 -1.114 -6.481 1.00 0.00 90 GLU A N 1
ATOM 1330 C CA . GLU A 1 90 ? -12.073 -2.142 -6.350 1.00 0.00 90 GLU A CA 1
ATOM 1331 C C . GLU A 1 90 ? -10.997 -1.965 -7.423 1.00 0.00 90 GLU A C 1
ATOM 1332 O O . GLU A 1 90 ? -10.573 -2.935 -8.048 1.00 0.00 90 GLU A O 1
ATOM 1344 N N . GLN A 1 91 ? -10.587 -0.718 -7.603 1.00 0.00 91 GLN A N 1
ATOM 1345 C CA . GLN A 1 91 ? -9.569 -0.400 -8.590 1.00 0.00 91 GLN A CA 1
ATOM 1346 C C . GLN A 1 91 ? -8.199 -0.892 -8.116 1.00 0.00 91 GLN A C 1
ATOM 1347 O O . GLN A 1 91 ? -7.448 -0.142 -7.495 1.00 0.00 91 GLN A O 1
ATOM 1361 N N . PHE A 1 92 ? -7.917 -2.148 -8.428 1.00 0.00 92 PHE A N 1
ATOM 1362 C CA . PHE A 1 92 ? -6.651 -2.749 -8.042 1.00 0.00 92 PHE A CA 1
ATOM 1363 C C . PHE A 1 92 ? -6.540 -4.181 -8.569 1.00 0.00 92 PHE A C 1
ATOM 1364 O O . PHE A 1 92 ? -7.402 -5.015 -8.297 1.00 0.00 92 PHE A O 1
ATOM 1381 N N . LEU A 1 93 ? -5.472 -4.421 -9.315 1.00 0.00 93 LEU A N 1
ATOM 1382 C CA . LEU A 1 93 ? -5.236 -5.738 -9.883 1.00 0.00 93 LEU A CA 1
ATOM 1383 C C . LEU A 1 93 ? -4.390 -6.564 -8.912 1.00 0.00 93 LEU A C 1
ATOM 1384 O O . LEU A 1 93 ? -3.791 -6.018 -7.986 1.00 0.00 93 LEU A O 1
ATOM 1400 N N . ASP A 1 94 ? -4.367 -7.866 -9.157 1.00 0.00 94 ASP A N 1
ATOM 1401 C CA . ASP A 1 94 ? -3.604 -8.772 -8.316 1.00 0.00 94 ASP A CA 1
ATOM 1402 C C . ASP A 1 94 ? -2.606 -9.545 -9.181 1.00 0.00 94 ASP A C 1
ATOM 1403 O O . ASP A 1 94 ? -2.799 -10.730 -9.449 1.00 0.00 94 ASP A O 1
ATOM 1412 N N . ASP A 1 95 ? -1.561 -8.842 -9.594 1.00 0.00 95 ASP A N 1
ATOM 1413 C CA . ASP A 1 95 ? -0.533 -9.448 -10.423 1.00 0.00 95 ASP A CA 1
ATOM 1414 C C . ASP A 1 95 ? 0.841 -8.957 -9.963 1.00 0.00 95 ASP A C 1
ATOM 1415 O O . ASP A 1 95 ? 0.960 -8.328 -8.913 1.00 0.00 95 ASP A O 1
ATOM 1424 N N . SER A 1 96 ? 1.845 -9.264 -10.772 1.00 0.00 96 SER A N 1
ATOM 1425 C CA . SER A 1 96 ? 3.206 -8.862 -10.461 1.00 0.00 96 SER A CA 1
ATOM 1426 C C . SER A 1 96 ? 3.494 -7.483 -11.058 1.00 0.00 96 SER A C 1
ATOM 1427 O O . SER A 1 96 ? 4.090 -6.631 -10.401 1.00 0.00 96 SER A O 1
ATOM 1435 N N . THR A 1 97 ? 3.058 -7.307 -12.296 1.00 0.00 97 THR A N 1
ATOM 1436 C CA . THR A 1 97 ? 3.261 -6.047 -12.989 1.00 0.00 97 THR A CA 1
ATOM 1437 C C . THR A 1 97 ? 2.737 -4.883 -12.146 1.00 0.00 97 THR A C 1
ATOM 1438 O O . THR A 1 97 ? 3.493 -3.982 -11.787 1.00 0.00 97 THR A O 1
ATOM 1449 N N . ALA A 1 98 ? 1.446 -4.941 -11.853 1.00 0.00 98 ALA A N 1
ATOM 1450 C CA . ALA A 1 98 ? 0.811 -3.904 -11.058 1.00 0.00 98 ALA A CA 1
ATOM 1451 C C . ALA A 1 98 ? 1.710 -3.555 -9.870 1.00 0.00 98 ALA A C 1
ATOM 1452 O O . ALA A 1 98 ? 2.211 -4.445 -9.184 1.00 0.00 98 ALA A O 1
ATOM 1459 N N . LEU A 1 99 ? 1.888 -2.259 -9.664 1.00 0.00 99 LEU A N 1
ATOM 1460 C CA . LEU A 1 99 ? 2.719 -1.782 -8.571 1.00 0.00 99 LEU A CA 1
ATOM 1461 C C . LEU A 1 99 ? 1.919 -0.792 -7.723 1.00 0.00 99 LEU A C 1
ATOM 1462 O O . LEU A 1 99 ? 0.859 -0.326 -8.140 1.00 0.00 99 LEU A O 1
ATOM 1478 N N . TYR A 1 100 ? 2.456 -0.499 -6.548 1.00 0.00 100 TYR A N 1
ATOM 1479 C CA . TYR A 1 100 ? 1.805 0.428 -5.637 1.00 0.00 100 TYR A CA 1
ATOM 1480 C C . TYR A 1 100 ? 2.790 0.950 -4.590 1.00 0.00 100 TYR A C 1
ATOM 1481 O O . TYR A 1 100 ? 3.711 0.240 -4.189 1.00 0.00 100 TYR A O 1
ATOM 1499 N N . THR A 1 101 ? 2.564 2.189 -4.176 1.00 0.00 101 THR A N 1
ATOM 1500 C CA . THR A 1 101 ? 3.420 2.814 -3.183 1.00 0.00 101 THR A CA 1
ATOM 1501 C C . THR A 1 101 ? 2.576 3.471 -2.089 1.00 0.00 101 THR A C 1
ATOM 1502 O O . THR A 1 101 ? 1.378 3.685 -2.268 1.00 0.00 101 THR A O 1
ATOM 1513 N N . PHE A 1 102 ? 3.234 3.772 -0.979 1.00 0.00 102 PHE A N 1
ATOM 1514 C CA . PHE A 1 102 ? 2.559 4.400 0.144 1.00 0.00 102 PHE A CA 1
ATOM 1515 C C . PHE A 1 102 ? 2.291 5.880 -0.135 1.00 0.00 102 PHE A C 1
ATOM 1516 O O . PHE A 1 102 ? 3.159 6.587 -0.645 1.00 0.00 102 PHE A O 1
ATOM 1533 N N . ALA A 1 103 ? 1.085 6.306 0.211 1.00 0.00 103 ALA A N 1
ATOM 1534 C CA . ALA A 1 103 ? 0.692 7.689 0.005 1.00 0.00 103 ALA A CA 1
ATOM 1535 C C . ALA A 1 103 ? 1.315 8.561 1.097 1.00 0.00 103 ALA A C 1
ATOM 1536 O O . ALA A 1 103 ? 1.184 8.263 2.283 1.00 0.00 103 ALA A O 1
ATOM 1543 N N . GLU A 1 104 ? 1.978 9.620 0.658 1.00 0.00 104 GLU A N 1
ATOM 1544 C CA . GLU A 1 104 ? 2.621 10.537 1.583 1.00 0.00 104 GLU A CA 1
ATOM 1545 C C . GLU A 1 104 ? 1.572 11.378 2.313 1.00 0.00 104 GLU A C 1
ATOM 1546 O O . GLU A 1 104 ? 1.895 12.100 3.255 1.00 0.00 104 GLU A O 1
ATOM 1558 N N . SER A 1 105 ? 0.336 11.256 1.850 1.00 0.00 105 SER A N 1
ATOM 1559 C CA . SER A 1 105 ? -0.763 11.996 2.447 1.00 0.00 105 SER A CA 1
ATOM 1560 C C . SER A 1 105 ? -1.398 11.174 3.570 1.00 0.00 105 SER A C 1
ATOM 1561 O O . SER A 1 105 ? -2.389 10.478 3.350 1.00 0.00 105 SER A O 1
ATOM 1569 N N . TYR A 1 106 ? -0.803 11.281 4.749 1.00 0.00 106 TYR A N 1
ATOM 1570 C CA . TYR A 1 106 ? -1.299 10.556 5.906 1.00 0.00 106 TYR A CA 1
ATOM 1571 C C . TYR A 1 106 ? -0.542 10.961 7.173 1.00 0.00 106 TYR A C 1
ATOM 1572 O O . TYR A 1 106 ? 0.300 11.857 7.137 1.00 0.00 106 TYR A O 1
ATOM 1590 N N . LYS A 1 107 ? -0.868 10.280 8.262 1.00 0.00 107 LYS A N 1
ATOM 1591 C CA . LYS A 1 107 ? -0.229 10.558 9.537 1.00 0.00 107 LYS A CA 1
ATOM 1592 C C . LYS A 1 107 ? 1.233 10.110 9.478 1.00 0.00 107 LYS A C 1
ATOM 1593 O O . LYS A 1 107 ? 1.522 8.915 9.520 1.00 0.00 107 LYS A O 1
ATOM 1612 N N . LYS A 1 108 ? 2.116 11.093 9.382 1.00 0.00 108 LYS A N 1
ATOM 1613 C CA . LYS A 1 108 ? 3.541 10.815 9.318 1.00 0.00 108 LYS A CA 1
ATOM 1614 C C . LYS A 1 108 ? 4.294 11.834 10.175 1.00 0.00 108 LYS A C 1
ATOM 1615 O O . LYS A 1 108 ? 4.539 12.958 9.739 1.00 0.00 108 LYS A O 1
ATOM 1634 N N . LYS A 1 109 ? 4.641 11.404 11.380 1.00 0.00 109 LYS A N 1
ATOM 1635 C CA . LYS A 1 109 ? 5.361 12.265 12.302 1.00 0.00 109 LYS A CA 1
ATOM 1636 C C . LYS A 1 109 ? 6.557 12.891 11.581 1.00 0.00 109 LYS A C 1
ATOM 1637 O O . LYS A 1 109 ? 7.005 12.381 10.556 1.00 0.00 109 LYS A O 1
ATOM 1656 N N . VAL A 1 110 ? 7.039 13.989 12.146 1.00 0.00 110 VAL A N 1
ATOM 1657 C CA . VAL A 1 110 ? 8.173 14.690 11.569 1.00 0.00 110 VAL A CA 1
ATOM 1658 C C . VAL A 1 110 ? 8.905 15.460 12.671 1.00 0.00 110 VAL A C 1
ATOM 1659 O O . VAL A 1 110 ? 8.286 15.915 13.631 1.00 0.00 110 VAL A O 1
ATOM 1672 N N . SER A 1 111 ? 10.213 15.581 12.496 1.00 0.00 111 SER A N 1
ATOM 1673 C CA . SER A 1 111 ? 11.035 16.288 13.463 1.00 0.00 111 SER A CA 1
ATOM 1674 C C . SER A 1 111 ? 10.352 17.593 13.876 1.00 0.00 111 SER A C 1
ATOM 1675 O O . SER A 1 111 ? 10.369 18.570 13.130 1.00 0.00 111 SER A O 1
ATOM 1683 N N . SER A 1 112 ? 9.767 17.566 15.065 1.00 0.00 112 SER A N 1
ATOM 1684 C CA . SER A 1 112 ? 9.079 18.735 15.587 1.00 0.00 112 SER A CA 1
ATOM 1685 C C . SER A 1 112 ? 9.258 18.813 17.104 1.00 0.00 112 SER A C 1
ATOM 1686 O O . SER A 1 112 ? 8.358 18.449 17.859 1.00 0.00 112 SER A O 1
ATOM 1694 N N . LYS A 1 113 ? 10.427 19.291 17.506 1.00 0.00 113 LYS A N 1
ATOM 1695 C CA . LYS A 1 113 ? 10.736 19.421 18.920 1.00 0.00 113 LYS A CA 1
ATOM 1696 C C . LYS A 1 113 ? 10.886 18.029 19.536 1.00 0.00 113 LYS A C 1
ATOM 1697 O O . LYS A 1 113 ? 10.023 17.583 20.290 1.00 0.00 113 LYS A O 1
ATOM 1716 N N . GLU A 1 114 ? 11.989 17.381 19.190 1.00 0.00 114 GLU A N 1
ATOM 1717 C CA . GLU A 1 114 ? 12.264 16.048 19.700 1.00 0.00 114 GLU A CA 1
ATOM 1718 C C . GLU A 1 114 ? 13.602 15.539 19.160 1.00 0.00 114 GLU A C 1
ATOM 1719 O O . GLU A 1 114 ? 14.138 16.089 18.199 1.00 0.00 114 GLU A O 1
ATOM 1731 N N . SER A 1 115 ? 14.104 14.494 19.802 1.00 0.00 115 SER A N 1
ATOM 1732 C CA . SER A 1 115 ? 15.369 13.905 19.399 1.00 0.00 115 SER A CA 1
ATOM 1733 C C . SER A 1 115 ? 15.271 13.386 17.963 1.00 0.00 115 SER A C 1
ATOM 1734 O O . SER A 1 115 ? 14.556 12.422 17.695 1.00 0.00 115 SER A O 1
ATOM 1742 N N . GLY A 1 116 ? 16.000 14.048 17.077 1.00 0.00 116 GLY A N 1
ATOM 1743 C CA . GLY A 1 116 ? 16.004 13.666 15.675 1.00 0.00 116 GLY A CA 1
ATOM 1744 C C . GLY A 1 116 ? 17.199 12.766 15.355 1.00 0.00 116 GLY A C 1
ATOM 1745 O O . GLY A 1 116 ? 18.218 12.813 16.043 1.00 0.00 116 GLY A O 1
ATOM 1749 N N . PRO A 1 117 ? 17.031 11.947 14.283 1.00 0.00 117 PRO A N 1
ATOM 1750 C CA . PRO A 1 117 ? 18.084 11.037 13.864 1.00 0.00 117 PRO A CA 1
ATOM 1751 C C . PRO A 1 117 ? 19.210 11.792 13.154 1.00 0.00 117 PRO A C 1
ATOM 1752 O O . PRO A 1 117 ? 19.098 12.993 12.908 1.00 0.00 117 PRO A O 1
ATOM 1763 N N . SER A 1 118 ? 20.268 11.058 12.844 1.00 0.00 118 SER A N 1
ATOM 1764 C CA . SER A 1 118 ? 21.413 11.643 12.168 1.00 0.00 118 SER A CA 1
ATOM 1765 C C . SER A 1 118 ? 21.240 11.528 10.652 1.00 0.00 118 SER A C 1
ATOM 1766 O O . SER A 1 118 ? 20.364 10.807 10.176 1.00 0.00 118 SER A O 1
ATOM 1774 N N . SER A 1 119 ? 22.088 12.250 9.935 1.00 0.00 119 SER A N 1
ATOM 1775 C CA . SER A 1 119 ? 22.040 12.238 8.483 1.00 0.00 119 SER A CA 1
ATOM 1776 C C . SER A 1 119 ? 23.398 11.817 7.917 1.00 0.00 119 SER A C 1
ATOM 1777 O O . SER A 1 119 ? 24.390 11.772 8.643 1.00 0.00 119 SER A O 1
ATOM 1785 N N . GLY A 1 120 ? 23.399 11.517 6.627 1.00 0.00 120 GLY A N 1
ATOM 1786 C CA . GLY A 1 120 ? 24.618 11.101 5.956 1.00 0.00 120 GLY A CA 1
ATOM 1787 C C . GLY A 1 120 ? 24.992 12.079 4.841 1.00 0.00 120 GLY A C 1
ATOM 1788 O O . GLY A 1 120 ? 24.749 13.279 4.956 1.00 0.00 120 GLY A O 1
ATOM 1792 N N . GLY A 1 1 ? -8.263 11.943 6.711 1.00 0.00 1 GLY A N 2
ATOM 1793 C CA . GLY A 1 1 ? -9.613 11.767 7.217 1.00 0.00 1 GLY A CA 2
ATOM 1794 C C . GLY A 1 1 ? -9.803 10.364 7.797 1.00 0.00 1 GLY A C 2
ATOM 1795 O O . GLY A 1 1 ? -8.861 9.575 7.843 1.00 0.00 1 GLY A O 2
ATOM 1799 N N . SER A 1 2 ? -11.028 10.096 8.225 1.00 0.00 2 SER A N 2
ATOM 1800 C CA . SER A 1 2 ? -11.354 8.802 8.799 1.00 0.00 2 SER A CA 2
ATOM 1801 C C . SER A 1 2 ? -12.867 8.576 8.755 1.00 0.00 2 SER A C 2
ATOM 1802 O O . SER A 1 2 ? -13.621 9.269 9.435 1.00 0.00 2 SER A O 2
ATOM 1810 N N . SER A 1 3 ? -13.264 7.603 7.949 1.00 0.00 3 SER A N 2
ATOM 1811 C CA . SER A 1 3 ? -14.673 7.276 7.807 1.00 0.00 3 SER A CA 2
ATOM 1812 C C . SER A 1 3 ? -14.843 5.769 7.605 1.00 0.00 3 SER A C 2
ATOM 1813 O O . SER A 1 3 ? -14.387 5.218 6.605 1.00 0.00 3 SER A O 2
ATOM 1821 N N . GLY A 1 4 ? -15.502 5.146 8.571 1.00 0.00 4 GLY A N 2
ATOM 1822 C CA . GLY A 1 4 ? -15.738 3.713 8.511 1.00 0.00 4 GLY A CA 2
ATOM 1823 C C . GLY A 1 4 ? -14.525 2.981 7.934 1.00 0.00 4 GLY A C 2
ATOM 1824 O O . GLY A 1 4 ? -14.635 2.292 6.921 1.00 0.00 4 GLY A O 2
ATOM 1828 N N . SER A 1 5 ? -13.395 3.155 8.605 1.00 0.00 5 SER A N 2
ATOM 1829 C CA . SER A 1 5 ? -12.163 2.519 8.172 1.00 0.00 5 SER A CA 2
ATOM 1830 C C . SER A 1 5 ? -11.053 2.779 9.192 1.00 0.00 5 SER A C 2
ATOM 1831 O O . SER A 1 5 ? -10.121 3.535 8.922 1.00 0.00 5 SER A O 2
ATOM 1839 N N . SER A 1 6 ? -11.191 2.139 10.344 1.00 0.00 6 SER A N 2
ATOM 1840 C CA . SER A 1 6 ? -10.211 2.292 11.407 1.00 0.00 6 SER A CA 2
ATOM 1841 C C . SER A 1 6 ? -9.279 1.079 11.438 1.00 0.00 6 SER A C 2
ATOM 1842 O O . SER A 1 6 ? -8.080 1.219 11.671 1.00 0.00 6 SER A O 2
ATOM 1850 N N . GLY A 1 7 ? -9.866 -0.084 11.199 1.00 0.00 7 GLY A N 2
ATOM 1851 C CA . GLY A 1 7 ? -9.103 -1.321 11.197 1.00 0.00 7 GLY A CA 2
ATOM 1852 C C . GLY A 1 7 ? -7.922 -1.235 10.229 1.00 0.00 7 GLY A C 2
ATOM 1853 O O . GLY A 1 7 ? -6.807 -1.629 10.566 1.00 0.00 7 GLY A O 2
ATOM 1857 N N . LEU A 1 8 ? -8.207 -0.716 9.043 1.00 0.00 8 LEU A N 2
ATOM 1858 C CA . LEU A 1 8 ? -7.182 -0.573 8.023 1.00 0.00 8 LEU A CA 2
ATOM 1859 C C . LEU A 1 8 ? -5.897 -0.048 8.667 1.00 0.00 8 LEU A C 2
ATOM 1860 O O . LEU A 1 8 ? -4.800 -0.318 8.181 1.00 0.00 8 LEU A O 2
ATOM 1876 N N . HIS A 1 9 ? -6.076 0.692 9.752 1.00 0.00 9 HIS A N 2
ATOM 1877 C CA . HIS A 1 9 ? -4.945 1.256 10.467 1.00 0.00 9 HIS A CA 2
ATOM 1878 C C . HIS A 1 9 ? -4.001 0.134 10.903 1.00 0.00 9 HIS A C 2
ATOM 1879 O O . HIS A 1 9 ? -2.792 0.218 10.692 1.00 0.00 9 HIS A O 2
ATOM 1893 N N . ARG A 1 10 ? -4.589 -0.891 11.502 1.00 0.00 10 ARG A N 2
ATOM 1894 C CA . ARG A 1 10 ? -3.816 -2.029 11.969 1.00 0.00 10 ARG A CA 2
ATOM 1895 C C . ARG A 1 10 ? -3.042 -2.658 10.808 1.00 0.00 10 ARG A C 2
ATOM 1896 O O . ARG A 1 10 ? -2.005 -3.285 11.016 1.00 0.00 10 ARG A O 2
ATOM 1917 N N . ILE A 1 11 ? -3.577 -2.467 9.611 1.00 0.00 11 ILE A N 2
ATOM 1918 C CA . ILE A 1 11 ? -2.950 -3.008 8.417 1.00 0.00 11 ILE A CA 2
ATOM 1919 C C . ILE A 1 11 ? -1.741 -2.145 8.046 1.00 0.00 11 ILE A C 2
ATOM 1920 O O . ILE A 1 11 ? -0.667 -2.668 7.753 1.00 0.00 11 ILE A O 2
ATOM 1936 N N . VAL A 1 12 ? -1.958 -0.838 8.070 1.00 0.00 12 VAL A N 2
ATOM 1937 C CA . VAL A 1 12 ? -0.900 0.102 7.740 1.00 0.00 12 VAL A CA 2
ATOM 1938 C C . VAL A 1 12 ? 0.285 -0.119 8.682 1.00 0.00 12 VAL A C 2
ATOM 1939 O O . VAL A 1 12 ? 1.424 -0.244 8.235 1.00 0.00 12 VAL A O 2
ATOM 1952 N N . ASP A 1 13 ? -0.024 -0.160 9.970 1.00 0.00 13 ASP A N 2
ATOM 1953 C CA . ASP A 1 13 ? 1.001 -0.364 10.979 1.00 0.00 13 ASP A CA 2
ATOM 1954 C C . ASP A 1 13 ? 1.853 -1.576 10.598 1.00 0.00 13 ASP A C 2
ATOM 1955 O O . ASP A 1 13 ? 3.081 -1.519 10.656 1.00 0.00 13 ASP A O 2
ATOM 1964 N N . LYS A 1 14 ? 1.169 -2.643 10.215 1.00 0.00 14 LYS A N 2
ATOM 1965 C CA . LYS A 1 14 ? 1.848 -3.867 9.823 1.00 0.00 14 LYS A CA 2
ATOM 1966 C C . LYS A 1 14 ? 2.748 -3.583 8.619 1.00 0.00 14 LYS A C 2
ATOM 1967 O O . LYS A 1 14 ? 3.927 -3.934 8.625 1.00 0.00 14 LYS A O 2
ATOM 1986 N N . MET A 1 15 ? 2.158 -2.950 7.616 1.00 0.00 15 MET A N 2
ATOM 1987 C CA . MET A 1 15 ? 2.892 -2.614 6.408 1.00 0.00 15 MET A CA 2
ATOM 1988 C C . MET A 1 15 ? 4.140 -1.791 6.735 1.00 0.00 15 MET A C 2
ATOM 1989 O O . MET A 1 15 ? 5.188 -1.973 6.116 1.00 0.00 15 MET A O 2
ATOM 2003 N N . HIS A 1 16 ? 3.987 -0.904 7.707 1.00 0.00 16 HIS A N 2
ATOM 2004 C CA . HIS A 1 16 ? 5.088 -0.053 8.123 1.00 0.00 16 HIS A CA 2
ATOM 2005 C C . HIS A 1 16 ? 6.266 -0.920 8.570 1.00 0.00 16 HIS A C 2
ATOM 2006 O O . HIS A 1 16 ? 7.414 -0.479 8.536 1.00 0.00 16 HIS A O 2
ATOM 2020 N N . ASP A 1 17 ? 5.942 -2.138 8.978 1.00 0.00 17 ASP A N 2
ATOM 2021 C CA . ASP A 1 17 ? 6.960 -3.071 9.430 1.00 0.00 17 ASP A CA 2
ATOM 2022 C C . ASP A 1 17 ? 7.646 -3.699 8.216 1.00 0.00 17 ASP A C 2
ATOM 2023 O O . ASP A 1 17 ? 7.136 -3.619 7.099 1.00 0.00 17 ASP A O 2
ATOM 2032 N N . THR A 1 18 ? 8.793 -4.311 8.474 1.00 0.00 18 THR A N 2
ATOM 2033 C CA . THR A 1 18 ? 9.554 -4.953 7.416 1.00 0.00 18 THR A CA 2
ATOM 2034 C C . THR A 1 18 ? 9.628 -6.463 7.652 1.00 0.00 18 THR A C 2
ATOM 2035 O O . THR A 1 18 ? 9.607 -7.245 6.703 1.00 0.00 18 THR A O 2
ATOM 2046 N N . SER A 1 19 ? 9.712 -6.827 8.923 1.00 0.00 19 SER A N 2
ATOM 2047 C CA . SER A 1 19 ? 9.789 -8.229 9.296 1.00 0.00 19 SER A CA 2
ATOM 2048 C C . SER A 1 19 ? 8.512 -8.955 8.869 1.00 0.00 19 SER A C 2
ATOM 2049 O O . SER A 1 19 ? 8.567 -9.912 8.097 1.00 0.00 19 SER A O 2
ATOM 2057 N N . THR A 1 20 ? 7.393 -8.473 9.389 1.00 0.00 20 THR A N 2
ATOM 2058 C CA . THR A 1 20 ? 6.105 -9.064 9.070 1.00 0.00 20 THR A CA 2
ATOM 2059 C C . THR A 1 20 ? 5.343 -8.182 8.079 1.00 0.00 20 THR A C 2
ATOM 2060 O O . THR A 1 20 ? 4.422 -8.647 7.409 1.00 0.00 20 THR A O 2
ATOM 2071 N N . GLY A 1 21 ? 5.757 -6.925 8.016 1.00 0.00 21 GLY A N 2
ATOM 2072 C CA . GLY A 1 21 ? 5.126 -5.973 7.117 1.00 0.00 21 GLY A CA 2
ATOM 2073 C C . GLY A 1 21 ? 5.511 -6.254 5.663 1.00 0.00 21 GLY A C 2
ATOM 2074 O O . GLY A 1 21 ? 6.116 -7.282 5.365 1.00 0.00 21 GLY A O 2
ATOM 2078 N N . ILE A 1 22 ? 5.145 -5.320 4.797 1.00 0.00 22 ILE A N 2
ATOM 2079 C CA . ILE A 1 22 ? 5.445 -5.453 3.382 1.00 0.00 22 ILE A CA 2
ATOM 2080 C C . ILE A 1 22 ? 6.931 -5.169 3.151 1.00 0.00 22 ILE A C 2
ATOM 2081 O O . ILE A 1 22 ? 7.656 -4.836 4.087 1.00 0.00 22 ILE A O 2
ATOM 2097 N N . ARG A 1 23 ? 7.340 -5.312 1.899 1.00 0.00 23 ARG A N 2
ATOM 2098 C CA . ARG A 1 23 ? 8.726 -5.075 1.533 1.00 0.00 23 ARG A CA 2
ATOM 2099 C C . ARG A 1 23 ? 8.820 -4.621 0.074 1.00 0.00 23 ARG A C 2
ATOM 2100 O O . ARG A 1 23 ? 8.897 -5.448 -0.833 1.00 0.00 23 ARG A O 2
ATOM 2121 N N . PRO A 1 24 ? 8.809 -3.274 -0.110 1.00 0.00 24 PRO A N 2
ATOM 2122 C CA . PRO A 1 24 ? 8.892 -2.700 -1.443 1.00 0.00 24 PRO A CA 2
ATOM 2123 C C . PRO A 1 24 ? 10.316 -2.799 -1.994 1.00 0.00 24 PRO A C 2
ATOM 2124 O O . PRO A 1 24 ? 11.133 -1.907 -1.776 1.00 0.00 24 PRO A O 2
ATOM 2135 N N . SER A 1 25 ? 10.568 -3.893 -2.699 1.00 0.00 25 SER A N 2
ATOM 2136 C CA . SER A 1 25 ? 11.879 -4.120 -3.284 1.00 0.00 25 SER A CA 2
ATOM 2137 C C . SER A 1 25 ? 11.803 -3.984 -4.806 1.00 0.00 25 SER A C 2
ATOM 2138 O O . SER A 1 25 ? 11.373 -4.907 -5.495 1.00 0.00 25 SER A O 2
ATOM 2146 N N . PRO A 1 26 ? 12.240 -2.794 -5.299 1.00 0.00 26 PRO A N 2
ATOM 2147 C CA . PRO A 1 26 ? 12.226 -2.525 -6.727 1.00 0.00 26 PRO A CA 2
ATOM 2148 C C . PRO A 1 26 ? 13.356 -3.272 -7.436 1.00 0.00 26 PRO A C 2
ATOM 2149 O O . PRO A 1 26 ? 13.106 -4.075 -8.334 1.00 0.00 26 PRO A O 2
ATOM 2160 N N . ASN A 1 27 ? 14.575 -2.983 -7.007 1.00 0.00 27 ASN A N 2
ATOM 2161 C CA . ASN A 1 27 ? 15.745 -3.618 -7.590 1.00 0.00 27 ASN A CA 2
ATOM 2162 C C . ASN A 1 27 ? 15.561 -3.721 -9.106 1.00 0.00 27 ASN A C 2
ATOM 2163 O O . ASN A 1 27 ? 15.665 -4.807 -9.674 1.00 0.00 27 ASN A O 2
ATOM 2174 N N . MET A 1 28 ? 15.291 -2.577 -9.716 1.00 0.00 28 MET A N 2
ATOM 2175 C CA . MET A 1 28 ? 15.092 -2.525 -11.155 1.00 0.00 28 MET A CA 2
ATOM 2176 C C . MET A 1 28 ? 14.252 -3.711 -11.635 1.00 0.00 28 MET A C 2
ATOM 2177 O O . MET A 1 28 ? 14.703 -4.502 -12.462 1.00 0.00 28 MET A O 2
ATOM 2191 N N . GLU A 1 29 ? 13.045 -3.796 -11.096 1.00 0.00 29 GLU A N 2
ATOM 2192 C CA . GLU A 1 29 ? 12.137 -4.871 -11.459 1.00 0.00 29 GLU A CA 2
ATOM 2193 C C . GLU A 1 29 ? 12.070 -5.018 -12.980 1.00 0.00 29 GLU A C 2
ATOM 2194 O O . GLU A 1 29 ? 12.411 -6.068 -13.522 1.00 0.00 29 GLU A O 2
ATOM 2206 N N . GLN A 1 30 ? 11.627 -3.949 -13.626 1.00 0.00 30 GLN A N 2
ATOM 2207 C CA . GLN A 1 30 ? 11.510 -3.946 -15.075 1.00 0.00 30 GLN A CA 2
ATOM 2208 C C . GLN A 1 30 ? 11.349 -2.514 -15.591 1.00 0.00 30 GLN A C 2
ATOM 2209 O O . GLN A 1 30 ? 10.229 -2.035 -15.761 1.00 0.00 30 GLN A O 2
ATOM 2223 N N . GLY A 1 31 ? 12.484 -1.872 -15.825 1.00 0.00 31 GLY A N 2
ATOM 2224 C CA . GLY A 1 31 ? 12.482 -0.506 -16.318 1.00 0.00 31 GLY A CA 2
ATOM 2225 C C . GLY A 1 31 ? 11.883 0.450 -15.284 1.00 0.00 31 GLY A C 2
ATOM 2226 O O . GLY A 1 31 ? 10.935 0.098 -14.584 1.00 0.00 31 GLY A O 2
ATOM 2230 N N . SER A 1 32 ? 12.462 1.640 -15.219 1.00 0.00 32 SER A N 2
ATOM 2231 C CA . SER A 1 32 ? 11.998 2.649 -14.283 1.00 0.00 32 SER A CA 2
ATOM 2232 C C . SER A 1 32 ? 12.085 2.114 -12.852 1.00 0.00 32 SER A C 2
ATOM 2233 O O . SER A 1 32 ? 11.127 1.535 -12.342 1.00 0.00 32 SER A O 2
ATOM 2241 N N . THR A 1 33 ? 13.243 2.326 -12.244 1.00 0.00 33 THR A N 2
ATOM 2242 C CA . THR A 1 33 ? 13.468 1.873 -10.882 1.00 0.00 33 THR A CA 2
ATOM 2243 C C . THR A 1 33 ? 12.449 2.508 -9.934 1.00 0.00 33 THR A C 2
ATOM 2244 O O . THR A 1 33 ? 12.636 3.637 -9.482 1.00 0.00 33 THR A O 2
ATOM 2255 N N . TYR A 1 34 ? 11.394 1.755 -9.659 1.00 0.00 34 TYR A N 2
ATOM 2256 C CA . TYR A 1 34 ? 10.346 2.231 -8.772 1.00 0.00 34 TYR A CA 2
ATOM 2257 C C . TYR A 1 34 ? 10.906 2.553 -7.385 1.00 0.00 34 TYR A C 2
ATOM 2258 O O . TYR A 1 34 ? 11.645 1.755 -6.810 1.00 0.00 34 TYR A O 2
ATOM 2276 N N . LYS A 1 35 ? 10.532 3.722 -6.888 1.00 0.00 35 LYS A N 2
ATOM 2277 C CA . LYS A 1 35 ? 10.987 4.159 -5.579 1.00 0.00 35 LYS A CA 2
ATOM 2278 C C . LYS A 1 35 ? 10.066 3.579 -4.504 1.00 0.00 35 LYS A C 2
ATOM 2279 O O . LYS A 1 35 ? 8.918 4.002 -4.370 1.00 0.00 35 LYS A O 2
ATOM 2298 N N . LYS A 1 36 ? 10.603 2.620 -3.764 1.00 0.00 36 LYS A N 2
ATOM 2299 C CA . LYS A 1 36 ? 9.844 1.978 -2.705 1.00 0.00 36 LYS A CA 2
ATOM 2300 C C . LYS A 1 36 ? 8.451 1.620 -3.227 1.00 0.00 36 LYS A C 2
ATOM 2301 O O . LYS A 1 36 ? 7.511 2.401 -3.086 1.00 0.00 36 LYS A O 2
ATOM 2320 N N . THR A 1 37 ? 8.362 0.438 -3.819 1.00 0.00 37 THR A N 2
ATOM 2321 C CA . THR A 1 37 ? 7.099 -0.034 -4.362 1.00 0.00 37 THR A CA 2
ATOM 2322 C C . THR A 1 37 ? 7.004 -1.556 -4.246 1.00 0.00 37 THR A C 2
ATOM 2323 O O . THR A 1 37 ? 8.020 -2.249 -4.263 1.00 0.00 37 THR A O 2
ATOM 2334 N N . PHE A 1 38 ? 5.773 -2.033 -4.131 1.00 0.00 38 PHE A N 2
ATOM 2335 C CA . PHE A 1 38 ? 5.531 -3.461 -4.012 1.00 0.00 38 PHE A CA 2
ATOM 2336 C C . PHE A 1 38 ? 4.525 -3.936 -5.062 1.00 0.00 38 PHE A C 2
ATOM 2337 O O . PHE A 1 38 ? 3.493 -3.300 -5.271 1.00 0.00 38 PHE A O 2
ATOM 2354 N N . LEU A 1 39 ? 4.861 -5.050 -5.695 1.00 0.00 39 LEU A N 2
ATOM 2355 C CA . LEU A 1 39 ? 3.999 -5.618 -6.718 1.00 0.00 39 LEU A CA 2
ATOM 2356 C C . LEU A 1 39 ? 2.580 -5.760 -6.163 1.00 0.00 39 LEU A C 2
ATOM 2357 O O . LEU A 1 39 ? 2.397 -5.965 -4.964 1.00 0.00 39 LEU A O 2
ATOM 2373 N N . GLY A 1 40 ? 1.613 -5.645 -7.062 1.00 0.00 40 GLY A N 2
ATOM 2374 C CA . GLY A 1 40 ? 0.217 -5.758 -6.677 1.00 0.00 40 GLY A CA 2
ATOM 2375 C C . GLY A 1 40 ? -0.054 -7.094 -5.982 1.00 0.00 40 GLY A C 2
ATOM 2376 O O . GLY A 1 40 ? -0.766 -7.143 -4.980 1.00 0.00 40 GLY A O 2
ATOM 2380 N N . SER A 1 41 ? 0.529 -8.144 -6.541 1.00 0.00 41 SER A N 2
ATOM 2381 C CA . SER A 1 41 ? 0.359 -9.477 -5.987 1.00 0.00 41 SER A CA 2
ATOM 2382 C C . SER A 1 41 ? 0.994 -9.551 -4.597 1.00 0.00 41 SER A C 2
ATOM 2383 O O . SER A 1 41 ? 0.456 -10.197 -3.699 1.00 0.00 41 SER A O 2
ATOM 2391 N N . SER A 1 42 ? 2.129 -8.880 -4.463 1.00 0.00 42 SER A N 2
ATOM 2392 C CA . SER A 1 42 ? 2.842 -8.862 -3.198 1.00 0.00 42 SER A CA 2
ATOM 2393 C C . SER A 1 42 ? 1.907 -8.406 -2.076 1.00 0.00 42 SER A C 2
ATOM 2394 O O . SER A 1 42 ? 1.888 -9.000 -0.999 1.00 0.00 42 SER A O 2
ATOM 2402 N N . LEU A 1 43 ? 1.154 -7.355 -2.367 1.00 0.00 43 LEU A N 2
ATOM 2403 C CA . LEU A 1 43 ? 0.219 -6.813 -1.396 1.00 0.00 43 LEU A CA 2
ATOM 2404 C C . LEU A 1 43 ? -0.889 -7.835 -1.136 1.00 0.00 43 LEU A C 2
ATOM 2405 O O . LEU A 1 43 ? -1.090 -8.261 0.001 1.00 0.00 43 LEU A O 2
ATOM 2421 N N . VAL A 1 44 ? -1.578 -8.199 -2.207 1.00 0.00 44 VAL A N 2
ATOM 2422 C CA . VAL A 1 44 ? -2.661 -9.163 -2.108 1.00 0.00 44 VAL A CA 2
ATOM 2423 C C . VAL A 1 44 ? -2.224 -10.324 -1.213 1.00 0.00 44 VAL A C 2
ATOM 2424 O O . VAL A 1 44 ? -2.777 -10.522 -0.133 1.00 0.00 44 VAL A O 2
ATOM 2437 N N . ASP A 1 45 ? -1.235 -11.062 -1.696 1.00 0.00 45 ASP A N 2
ATOM 2438 C CA . ASP A 1 45 ? -0.717 -12.199 -0.954 1.00 0.00 45 ASP A CA 2
ATOM 2439 C C . ASP A 1 45 ? -0.454 -11.779 0.494 1.00 0.00 45 ASP A C 2
ATOM 2440 O O . ASP A 1 45 ? -0.870 -12.464 1.428 1.00 0.00 45 ASP A O 2
ATOM 2449 N N . TRP A 1 46 ? 0.234 -10.656 0.636 1.00 0.00 46 TRP A N 2
ATOM 2450 C CA . TRP A 1 46 ? 0.557 -10.137 1.954 1.00 0.00 46 TRP A CA 2
ATOM 2451 C C . TRP A 1 46 ? -0.741 -10.056 2.761 1.00 0.00 46 TRP A C 2
ATOM 2452 O O . TRP A 1 46 ? -0.909 -10.773 3.746 1.00 0.00 46 TRP A O 2
ATOM 2473 N N . LEU A 1 47 ? -1.624 -9.176 2.313 1.00 0.00 47 LEU A N 2
ATOM 2474 C CA . LEU A 1 47 ? -2.901 -8.992 2.981 1.00 0.00 47 LEU A CA 2
ATOM 2475 C C . LEU A 1 47 ? -3.436 -10.352 3.434 1.00 0.00 47 LEU A C 2
ATOM 2476 O O . LEU A 1 47 ? -3.881 -10.501 4.571 1.00 0.00 47 LEU A O 2
ATOM 2492 N N . ILE A 1 48 ? -3.376 -11.309 2.520 1.00 0.00 48 ILE A N 2
ATOM 2493 C CA . ILE A 1 48 ? -3.849 -12.652 2.811 1.00 0.00 48 ILE A CA 2
ATOM 2494 C C . ILE A 1 48 ? -3.015 -13.246 3.949 1.00 0.00 48 ILE A C 2
ATOM 2495 O O . ILE A 1 48 ? -3.564 -13.732 4.937 1.00 0.00 48 ILE A O 2
ATOM 2511 N N . SER A 1 49 ? -1.704 -13.188 3.772 1.00 0.00 49 SER A N 2
ATOM 2512 C CA . SER A 1 49 ? -0.790 -13.714 4.771 1.00 0.00 49 SER A CA 2
ATOM 2513 C C . SER A 1 49 ? -0.979 -12.973 6.096 1.00 0.00 49 SER A C 2
ATOM 2514 O O . SER A 1 49 ? -0.713 -13.523 7.163 1.00 0.00 49 SER A O 2
ATOM 2522 N N . SER A 1 50 ? -1.438 -11.735 5.984 1.00 0.00 50 SER A N 2
ATOM 2523 C CA . SER A 1 50 ? -1.666 -10.912 7.160 1.00 0.00 50 SER A CA 2
ATOM 2524 C C . SER A 1 50 ? -2.953 -11.351 7.863 1.00 0.00 50 SER A C 2
ATOM 2525 O O . SER A 1 50 ? -3.322 -10.790 8.894 1.00 0.00 50 SER A O 2
ATOM 2533 N N . ASN A 1 51 ? -3.599 -12.348 7.278 1.00 0.00 51 ASN A N 2
ATOM 2534 C CA . ASN A 1 51 ? -4.835 -12.868 7.836 1.00 0.00 51 ASN A CA 2
ATOM 2535 C C . ASN A 1 51 ? -5.924 -11.798 7.737 1.00 0.00 51 ASN A C 2
ATOM 2536 O O . ASN A 1 51 ? -6.923 -11.855 8.453 1.00 0.00 51 ASN A O 2
ATOM 2547 N N . PHE A 1 52 ? -5.694 -10.846 6.844 1.00 0.00 52 PHE A N 2
ATOM 2548 C CA . PHE A 1 52 ? -6.643 -9.765 6.643 1.00 0.00 52 PHE A CA 2
ATOM 2549 C C . PHE A 1 52 ? -7.634 -10.105 5.527 1.00 0.00 52 PHE A C 2
ATOM 2550 O O . PHE A 1 52 ? -8.711 -9.517 5.449 1.00 0.00 52 PHE A O 2
ATOM 2567 N N . ALA A 1 53 ? -7.233 -11.053 4.693 1.00 0.00 53 ALA A N 2
ATOM 2568 C CA . ALA A 1 53 ? -8.073 -11.478 3.586 1.00 0.00 53 ALA A CA 2
ATOM 2569 C C . ALA A 1 53 ? -8.107 -13.007 3.536 1.00 0.00 53 ALA A C 2
ATOM 2570 O O . ALA A 1 53 ? -7.223 -13.670 4.076 1.00 0.00 53 ALA A O 2
ATOM 2577 N N . ALA A 1 54 ? -9.139 -13.523 2.883 1.00 0.00 54 ALA A N 2
ATOM 2578 C CA . ALA A 1 54 ? -9.300 -14.961 2.756 1.00 0.00 54 ALA A CA 2
ATOM 2579 C C . ALA A 1 54 ? -8.841 -15.400 1.364 1.00 0.00 54 ALA A C 2
ATOM 2580 O O . ALA A 1 54 ? -8.298 -16.492 1.201 1.00 0.00 54 ALA A O 2
ATOM 2587 N N . SER A 1 55 ? -9.077 -14.528 0.395 1.00 0.00 55 SER A N 2
ATOM 2588 C CA . SER A 1 55 ? -8.694 -14.812 -0.978 1.00 0.00 55 SER A CA 2
ATOM 2589 C C . SER A 1 55 ? -8.190 -13.536 -1.655 1.00 0.00 55 SER A C 2
ATOM 2590 O O . SER A 1 55 ? -8.455 -12.432 -1.183 1.00 0.00 55 SER A O 2
ATOM 2598 N N . ARG A 1 56 ? -7.473 -13.731 -2.752 1.00 0.00 56 ARG A N 2
ATOM 2599 C CA . ARG A 1 56 ? -6.929 -12.610 -3.499 1.00 0.00 56 ARG A CA 2
ATOM 2600 C C . ARG A 1 56 ? -7.948 -11.470 -3.563 1.00 0.00 56 ARG A C 2
ATOM 2601 O O . ARG A 1 56 ? -7.578 -10.298 -3.518 1.00 0.00 56 ARG A O 2
ATOM 2622 N N . LEU A 1 57 ? -9.212 -11.854 -3.667 1.00 0.00 57 LEU A N 2
ATOM 2623 C CA . LEU A 1 57 ? -10.287 -10.880 -3.737 1.00 0.00 57 LEU A CA 2
ATOM 2624 C C . LEU A 1 57 ? -10.264 -10.009 -2.479 1.00 0.00 57 LEU A C 2
ATOM 2625 O O . LEU A 1 57 ? -9.965 -8.818 -2.549 1.00 0.00 57 LEU A O 2
ATOM 2641 N N . GLU A 1 58 ? -10.583 -10.638 -1.357 1.00 0.00 58 GLU A N 2
ATOM 2642 C CA . GLU A 1 58 ? -10.602 -9.935 -0.085 1.00 0.00 58 GLU A CA 2
ATOM 2643 C C . GLU A 1 58 ? -9.375 -9.030 0.040 1.00 0.00 58 GLU A C 2
ATOM 2644 O O . GLU A 1 58 ? -9.446 -7.962 0.647 1.00 0.00 58 GLU A O 2
ATOM 2656 N N . ALA A 1 59 ? -8.278 -9.490 -0.544 1.00 0.00 59 ALA A N 2
ATOM 2657 C CA . ALA A 1 59 ? -7.037 -8.736 -0.505 1.00 0.00 59 ALA A CA 2
ATOM 2658 C C . ALA A 1 59 ? -7.096 -7.611 -1.540 1.00 0.00 59 ALA A C 2
ATOM 2659 O O . ALA A 1 59 ? -6.670 -6.490 -1.269 1.00 0.00 59 ALA A O 2
ATOM 2666 N N . VAL A 1 60 ? -7.629 -7.950 -2.705 1.00 0.00 60 VAL A N 2
ATOM 2667 C CA . VAL A 1 60 ? -7.750 -6.983 -3.783 1.00 0.00 60 VAL A CA 2
ATOM 2668 C C . VAL A 1 60 ? -8.532 -5.766 -3.285 1.00 0.00 60 VAL A C 2
ATOM 2669 O O . VAL A 1 60 ? -8.153 -4.627 -3.555 1.00 0.00 60 VAL A O 2
ATOM 2682 N N . THR A 1 61 ? -9.608 -6.048 -2.566 1.00 0.00 61 THR A N 2
ATOM 2683 C CA . THR A 1 61 ? -10.447 -4.991 -2.027 1.00 0.00 61 THR A CA 2
ATOM 2684 C C . THR A 1 61 ? -9.736 -4.283 -0.872 1.00 0.00 61 THR A C 2
ATOM 2685 O O . THR A 1 61 ? -9.812 -3.061 -0.747 1.00 0.00 61 THR A O 2
ATOM 2696 N N . LEU A 1 62 ? -9.063 -5.080 -0.056 1.00 0.00 62 LEU A N 2
ATOM 2697 C CA . LEU A 1 62 ? -8.339 -4.545 1.085 1.00 0.00 62 LEU A CA 2
ATOM 2698 C C . LEU A 1 62 ? -7.256 -3.584 0.591 1.00 0.00 62 LEU A C 2
ATOM 2699 O O . LEU A 1 62 ? -6.983 -2.569 1.230 1.00 0.00 62 LEU A O 2
ATOM 2715 N N . ALA A 1 63 ? -6.667 -3.939 -0.541 1.00 0.00 63 ALA A N 2
ATOM 2716 C CA . ALA A 1 63 ? -5.619 -3.120 -1.128 1.00 0.00 63 ALA A CA 2
ATOM 2717 C C . ALA A 1 63 ? -6.211 -1.779 -1.566 1.00 0.00 63 ALA A C 2
ATOM 2718 O O . ALA A 1 63 ? -5.767 -0.724 -1.115 1.00 0.00 63 ALA A O 2
ATOM 2725 N N . SER A 1 64 ? -7.204 -1.863 -2.439 1.00 0.00 64 SER A N 2
ATOM 2726 C CA . SER A 1 64 ? -7.860 -0.669 -2.942 1.00 0.00 64 SER A CA 2
ATOM 2727 C C . SER A 1 64 ? -8.344 0.194 -1.775 1.00 0.00 64 SER A C 2
ATOM 2728 O O . SER A 1 64 ? -8.414 1.417 -1.890 1.00 0.00 64 SER A O 2
ATOM 2736 N N . MET A 1 65 ? -8.665 -0.476 -0.678 1.00 0.00 65 MET A N 2
ATOM 2737 C CA . MET A 1 65 ? -9.139 0.214 0.509 1.00 0.00 65 MET A CA 2
ATOM 2738 C C . MET A 1 65 ? -8.031 1.071 1.125 1.00 0.00 65 MET A C 2
ATOM 2739 O O . MET A 1 65 ? -8.256 2.231 1.467 1.00 0.00 65 MET A O 2
ATOM 2753 N N . LEU A 1 66 ? -6.859 0.466 1.248 1.00 0.00 66 LEU A N 2
ATOM 2754 C CA . LEU A 1 66 ? -5.716 1.159 1.817 1.00 0.00 66 LEU A CA 2
ATOM 2755 C C . LEU A 1 66 ? -5.404 2.397 0.975 1.00 0.00 66 LEU A C 2
ATOM 2756 O O . LEU A 1 66 ? -5.158 3.474 1.516 1.00 0.00 66 LEU A O 2
ATOM 2772 N N . MET A 1 67 ? -5.426 2.203 -0.335 1.00 0.00 67 MET A N 2
ATOM 2773 C CA . MET A 1 67 ? -5.149 3.291 -1.258 1.00 0.00 67 MET A CA 2
ATOM 2774 C C . MET A 1 67 ? -6.114 4.458 -1.035 1.00 0.00 67 MET A C 2
ATOM 2775 O O . MET A 1 67 ? -5.707 5.618 -1.064 1.00 0.00 67 MET A O 2
ATOM 2789 N N . GLU A 1 68 ? -7.373 4.109 -0.819 1.00 0.00 68 GLU A N 2
ATOM 2790 C CA . GLU A 1 68 ? -8.399 5.112 -0.591 1.00 0.00 68 GLU A CA 2
ATOM 2791 C C . GLU A 1 68 ? -8.122 5.870 0.709 1.00 0.00 68 GLU A C 2
ATOM 2792 O O . GLU A 1 68 ? -8.243 7.093 0.757 1.00 0.00 68 GLU A O 2
ATOM 2804 N N . GLU A 1 69 ? -7.755 5.111 1.731 1.00 0.00 69 GLU A N 2
ATOM 2805 C CA . GLU A 1 69 ? -7.460 5.696 3.028 1.00 0.00 69 GLU A CA 2
ATOM 2806 C C . GLU A 1 69 ? -6.248 6.625 2.928 1.00 0.00 69 GLU A C 2
ATOM 2807 O O . GLU A 1 69 ? -5.941 7.354 3.870 1.00 0.00 69 GLU A O 2
ATOM 2819 N N . ASN A 1 70 ? -5.592 6.568 1.779 1.00 0.00 70 ASN A N 2
ATOM 2820 C CA . ASN A 1 70 ? -4.421 7.394 1.543 1.00 0.00 70 ASN A CA 2
ATOM 2821 C C . ASN A 1 70 ? -3.183 6.689 2.101 1.00 0.00 70 ASN A C 2
ATOM 2822 O O . ASN A 1 70 ? -2.196 7.337 2.445 1.00 0.00 70 ASN A O 2
ATOM 2833 N N . PHE A 1 71 ? -3.276 5.369 2.174 1.00 0.00 71 PHE A N 2
ATOM 2834 C CA . PHE A 1 71 ? -2.177 4.568 2.684 1.00 0.00 71 PHE A CA 2
ATOM 2835 C C . PHE A 1 71 ? -1.305 4.042 1.541 1.00 0.00 71 PHE A C 2
ATOM 2836 O O . PHE A 1 71 ? -0.209 3.536 1.775 1.00 0.00 71 PHE A O 2
ATOM 2853 N N . LEU A 1 72 ? -1.826 4.180 0.331 1.00 0.00 72 LEU A N 2
ATOM 2854 C CA . LEU A 1 72 ? -1.110 3.724 -0.848 1.00 0.00 72 LEU A CA 2
ATOM 2855 C C . LEU A 1 72 ? -1.715 4.379 -2.092 1.00 0.00 72 LEU A C 2
ATOM 2856 O O . LEU A 1 72 ? -2.766 5.013 -2.014 1.00 0.00 72 LEU A O 2
ATOM 2872 N N . ARG A 1 73 ? -1.026 4.201 -3.209 1.00 0.00 73 ARG A N 2
ATOM 2873 C CA . ARG A 1 73 ? -1.483 4.766 -4.468 1.00 0.00 73 ARG A CA 2
ATOM 2874 C C . ARG A 1 73 ? -1.023 3.895 -5.639 1.00 0.00 73 ARG A C 2
ATOM 2875 O O . ARG A 1 73 ? 0.037 3.275 -5.576 1.00 0.00 73 ARG A O 2
ATOM 2896 N N . PRO A 1 74 ? -1.864 3.877 -6.707 1.00 0.00 74 PRO A N 2
ATOM 2897 C CA . PRO A 1 74 ? -1.555 3.093 -7.890 1.00 0.00 74 PRO A CA 2
ATOM 2898 C C . PRO A 1 74 ? -0.459 3.763 -8.721 1.00 0.00 74 PRO A C 2
ATOM 2899 O O . PRO A 1 74 ? -0.588 4.926 -9.102 1.00 0.00 74 PRO A O 2
ATOM 2910 N N . VAL A 1 75 ? 0.594 3.002 -8.978 1.00 0.00 75 VAL A N 2
ATOM 2911 C CA . VAL A 1 75 ? 1.711 3.507 -9.757 1.00 0.00 75 VAL A CA 2
ATOM 2912 C C . VAL A 1 75 ? 1.458 3.235 -11.241 1.00 0.00 75 VAL A C 2
ATOM 2913 O O . VAL A 1 75 ? 0.424 2.676 -11.606 1.00 0.00 75 VAL A O 2
ATOM 2926 N N . GLY A 1 76 ? 2.419 3.641 -12.057 1.00 0.00 76 GLY A N 2
ATOM 2927 C CA . GLY A 1 76 ? 2.313 3.448 -13.493 1.00 0.00 76 GLY A CA 2
ATOM 2928 C C . GLY A 1 76 ? 2.153 1.965 -13.837 1.00 0.00 76 GLY A C 2
ATOM 2929 O O . GLY A 1 76 ? 1.463 1.232 -13.130 1.00 0.00 76 GLY A O 2
ATOM 2933 N N . VAL A 1 77 ? 2.802 1.568 -14.921 1.00 0.00 77 VAL A N 2
ATOM 2934 C CA . VAL A 1 77 ? 2.741 0.186 -15.366 1.00 0.00 77 VAL A CA 2
ATOM 2935 C C . VAL A 1 77 ? 1.279 -0.261 -15.425 1.00 0.00 77 VAL A C 2
ATOM 2936 O O . VAL A 1 77 ? 0.377 0.566 -15.548 1.00 0.00 77 VAL A O 2
ATOM 2949 N N . ARG A 1 78 ? 1.090 -1.569 -15.335 1.00 0.00 78 ARG A N 2
ATOM 2950 C CA . ARG A 1 78 ? -0.247 -2.137 -15.376 1.00 0.00 78 ARG A CA 2
ATOM 2951 C C . ARG A 1 78 ? -1.207 -1.296 -14.532 1.00 0.00 78 ARG A C 2
ATOM 2952 O O . ARG A 1 78 ? -2.214 -0.803 -15.037 1.00 0.00 78 ARG A O 2
ATOM 2973 N N . SER A 1 79 ? -0.861 -1.159 -13.260 1.00 0.00 79 SER A N 2
ATOM 2974 C CA . SER A 1 79 ? -1.679 -0.386 -12.341 1.00 0.00 79 SER A CA 2
ATOM 2975 C C . SER A 1 79 ? -1.996 0.982 -12.946 1.00 0.00 79 SER A C 2
ATOM 2976 O O . SER A 1 79 ? -1.573 1.285 -14.061 1.00 0.00 79 SER A O 2
ATOM 2984 N N . MET A 1 80 ? -2.738 1.773 -12.185 1.00 0.00 80 MET A N 2
ATOM 2985 C CA . MET A 1 80 ? -3.116 3.103 -12.632 1.00 0.00 80 MET A CA 2
ATOM 2986 C C . MET A 1 80 ? -4.057 3.029 -13.836 1.00 0.00 80 MET A C 2
ATOM 2987 O O . MET A 1 80 ? -3.713 3.484 -14.926 1.00 0.00 80 MET A O 2
ATOM 3001 N N . GLY A 1 81 ? -5.226 2.452 -13.599 1.00 0.00 81 GLY A N 2
ATOM 3002 C CA . GLY A 1 81 ? -6.219 2.313 -14.651 1.00 0.00 81 GLY A CA 2
ATOM 3003 C C . GLY A 1 81 ? -7.184 3.500 -14.654 1.00 0.00 81 GLY A C 2
ATOM 3004 O O . GLY A 1 81 ? -6.882 4.548 -15.222 1.00 0.00 81 GLY A O 2
ATOM 3008 N N . ALA A 1 82 ? -8.326 3.295 -14.014 1.00 0.00 82 ALA A N 2
ATOM 3009 C CA . ALA A 1 82 ? -9.337 4.335 -13.936 1.00 0.00 82 ALA A CA 2
ATOM 3010 C C . ALA A 1 82 ? -9.145 5.132 -12.644 1.00 0.00 82 ALA A C 2
ATOM 3011 O O . ALA A 1 82 ? -9.771 6.174 -12.454 1.00 0.00 82 ALA A O 2
ATOM 3018 N N . ILE A 1 83 ? -8.277 4.611 -11.789 1.00 0.00 83 ILE A N 2
ATOM 3019 C CA . ILE A 1 83 ? -7.994 5.261 -10.521 1.00 0.00 83 ILE A CA 2
ATOM 3020 C C . ILE A 1 83 ? -9.298 5.432 -9.739 1.00 0.00 83 ILE A C 2
ATOM 3021 O O . ILE A 1 83 ? -10.384 5.329 -10.306 1.00 0.00 83 ILE A O 2
ATOM 3037 N N . ARG A 1 84 ? -9.147 5.691 -8.448 1.00 0.00 84 ARG A N 2
ATOM 3038 C CA . ARG A 1 84 ? -10.299 5.878 -7.582 1.00 0.00 84 ARG A CA 2
ATOM 3039 C C . ARG A 1 84 ? -10.870 7.287 -7.755 1.00 0.00 84 ARG A C 2
ATOM 3040 O O . ARG A 1 84 ? -10.135 8.271 -7.681 1.00 0.00 84 ARG A O 2
ATOM 3061 N N . SER A 1 85 ? -12.174 7.339 -7.980 1.00 0.00 85 SER A N 2
ATOM 3062 C CA . SER A 1 85 ? -12.852 8.611 -8.163 1.00 0.00 85 SER A CA 2
ATOM 3063 C C . SER A 1 85 ? -13.749 8.905 -6.959 1.00 0.00 85 SER A C 2
ATOM 3064 O O . SER A 1 85 ? -14.911 9.274 -7.121 1.00 0.00 85 SER A O 2
ATOM 3072 N N . GLY A 1 86 ? -13.175 8.729 -5.778 1.00 0.00 86 GLY A N 2
ATOM 3073 C CA . GLY A 1 86 ? -13.909 8.970 -4.546 1.00 0.00 86 GLY A CA 2
ATOM 3074 C C . GLY A 1 86 ? -15.053 7.967 -4.384 1.00 0.00 86 GLY A C 2
ATOM 3075 O O . GLY A 1 86 ? -16.223 8.334 -4.478 1.00 0.00 86 GLY A O 2
ATOM 3079 N N . ASP A 1 87 ? -14.674 6.720 -4.143 1.00 0.00 87 ASP A N 2
ATOM 3080 C CA . ASP A 1 87 ? -15.654 5.662 -3.967 1.00 0.00 87 ASP A CA 2
ATOM 3081 C C . ASP A 1 87 ? -15.008 4.495 -3.217 1.00 0.00 87 ASP A C 2
ATOM 3082 O O . ASP A 1 87 ? -13.898 4.622 -2.702 1.00 0.00 87 ASP A O 2
ATOM 3091 N N . LEU A 1 88 ? -15.732 3.386 -3.178 1.00 0.00 88 LEU A N 2
ATOM 3092 C CA . LEU A 1 88 ? -15.243 2.198 -2.499 1.00 0.00 88 LEU A CA 2
ATOM 3093 C C . LEU A 1 88 ? -14.860 1.143 -3.538 1.00 0.00 88 LEU A C 2
ATOM 3094 O O . LEU A 1 88 ? -14.786 -0.045 -3.225 1.00 0.00 88 LEU A O 2
ATOM 3110 N N . ALA A 1 89 ? -14.626 1.614 -4.754 1.00 0.00 89 ALA A N 2
ATOM 3111 C CA . ALA A 1 89 ? -14.252 0.726 -5.842 1.00 0.00 89 ALA A CA 2
ATOM 3112 C C . ALA A 1 89 ? -13.100 -0.173 -5.387 1.00 0.00 89 ALA A C 2
ATOM 3113 O O . ALA A 1 89 ? -12.509 0.054 -4.333 1.00 0.00 89 ALA A O 2
ATOM 3120 N N . GLU A 1 90 ? -12.816 -1.176 -6.206 1.00 0.00 90 GLU A N 2
ATOM 3121 C CA . GLU A 1 90 ? -11.746 -2.110 -5.901 1.00 0.00 90 GLU A CA 2
ATOM 3122 C C . GLU A 1 90 ? -10.698 -2.099 -7.016 1.00 0.00 90 GLU A C 2
ATOM 3123 O O . GLU A 1 90 ? -10.058 -3.115 -7.281 1.00 0.00 90 GLU A O 2
ATOM 3135 N N . GLN A 1 91 ? -10.555 -0.938 -7.638 1.00 0.00 91 GLN A N 2
ATOM 3136 C CA . GLN A 1 91 ? -9.596 -0.781 -8.718 1.00 0.00 91 GLN A CA 2
ATOM 3137 C C . GLN A 1 91 ? -8.206 -1.232 -8.263 1.00 0.00 91 GLN A C 2
ATOM 3138 O O . GLN A 1 91 ? -7.415 -0.425 -7.780 1.00 0.00 91 GLN A O 2
ATOM 3152 N N . PHE A 1 92 ? -7.952 -2.521 -8.435 1.00 0.00 92 PHE A N 2
ATOM 3153 C CA . PHE A 1 92 ? -6.672 -3.090 -8.049 1.00 0.00 92 PHE A CA 2
ATOM 3154 C C . PHE A 1 92 ? -6.445 -4.442 -8.728 1.00 0.00 92 PHE A C 2
ATOM 3155 O O . PHE A 1 92 ? -7.387 -5.209 -8.923 1.00 0.00 92 PHE A O 2
ATOM 3172 N N . LEU A 1 93 ? -5.190 -4.693 -9.070 1.00 0.00 93 LEU A N 2
ATOM 3173 C CA . LEU A 1 93 ? -4.827 -5.939 -9.723 1.00 0.00 93 LEU A CA 2
ATOM 3174 C C . LEU A 1 93 ? -4.075 -6.829 -8.733 1.00 0.00 93 LEU A C 2
ATOM 3175 O O . LEU A 1 93 ? -3.726 -6.389 -7.638 1.00 0.00 93 LEU A O 2
ATOM 3191 N N . ASP A 1 94 ? -3.846 -8.065 -9.152 1.00 0.00 94 ASP A N 2
ATOM 3192 C CA . ASP A 1 94 ? -3.141 -9.021 -8.315 1.00 0.00 94 ASP A CA 2
ATOM 3193 C C . ASP A 1 94 ? -2.120 -9.781 -9.164 1.00 0.00 94 ASP A C 2
ATOM 3194 O O . ASP A 1 94 ? -2.303 -10.962 -9.452 1.00 0.00 94 ASP A O 2
ATOM 3203 N N . ASP A 1 95 ? -1.067 -9.071 -9.542 1.00 0.00 95 ASP A N 2
ATOM 3204 C CA . ASP A 1 95 ? -0.017 -9.663 -10.352 1.00 0.00 95 ASP A CA 2
ATOM 3205 C C . ASP A 1 95 ? 1.296 -8.917 -10.103 1.00 0.00 95 ASP A C 2
ATOM 3206 O O . ASP A 1 95 ? 1.291 -7.800 -9.590 1.00 0.00 95 ASP A O 2
ATOM 3215 N N . SER A 1 96 ? 2.388 -9.566 -10.479 1.00 0.00 96 SER A N 2
ATOM 3216 C CA . SER A 1 96 ? 3.705 -8.978 -10.303 1.00 0.00 96 SER A CA 2
ATOM 3217 C C . SER A 1 96 ? 3.762 -7.609 -10.982 1.00 0.00 96 SER A C 2
ATOM 3218 O O . SER A 1 96 ? 4.067 -6.605 -10.340 1.00 0.00 96 SER A O 2
ATOM 3226 N N . THR A 1 97 ? 3.465 -7.612 -12.274 1.00 0.00 97 THR A N 2
ATOM 3227 C CA . THR A 1 97 ? 3.478 -6.382 -13.047 1.00 0.00 97 THR A CA 2
ATOM 3228 C C . THR A 1 97 ? 2.952 -5.217 -12.207 1.00 0.00 97 THR A C 2
ATOM 3229 O O . THR A 1 97 ? 3.712 -4.329 -11.824 1.00 0.00 97 THR A O 2
ATOM 3240 N N . ALA A 1 98 ? 1.654 -5.258 -11.944 1.00 0.00 98 ALA A N 2
ATOM 3241 C CA . ALA A 1 98 ? 1.016 -4.217 -11.156 1.00 0.00 98 ALA A CA 2
ATOM 3242 C C . ALA A 1 98 ? 1.945 -3.810 -10.010 1.00 0.00 98 ALA A C 2
ATOM 3243 O O . ALA A 1 98 ? 2.663 -4.645 -9.461 1.00 0.00 98 ALA A O 2
ATOM 3250 N N . LEU A 1 99 ? 1.902 -2.526 -9.684 1.00 0.00 99 LEU A N 2
ATOM 3251 C CA . LEU A 1 99 ? 2.731 -1.998 -8.614 1.00 0.00 99 LEU A CA 2
ATOM 3252 C C . LEU A 1 99 ? 1.881 -1.104 -7.710 1.00 0.00 99 LEU A C 2
ATOM 3253 O O . LEU A 1 99 ? 0.744 -0.776 -8.047 1.00 0.00 99 LEU A O 2
ATOM 3269 N N . TYR A 1 100 ? 2.464 -0.735 -6.579 1.00 0.00 100 TYR A N 2
ATOM 3270 C CA . TYR A 1 100 ? 1.774 0.115 -5.623 1.00 0.00 100 TYR A CA 2
ATOM 3271 C C . TYR A 1 100 ? 2.747 0.678 -4.586 1.00 0.00 100 TYR A C 2
ATOM 3272 O O . TYR A 1 100 ? 3.670 -0.014 -4.157 1.00 0.00 100 TYR A O 2
ATOM 3290 N N . THR A 1 101 ? 2.509 1.926 -4.213 1.00 0.00 101 THR A N 2
ATOM 3291 C CA . THR A 1 101 ? 3.353 2.589 -3.234 1.00 0.00 101 THR A CA 2
ATOM 3292 C C . THR A 1 101 ? 2.505 3.157 -2.095 1.00 0.00 101 THR A C 2
ATOM 3293 O O . THR A 1 101 ? 1.280 3.041 -2.111 1.00 0.00 101 THR A O 2
ATOM 3304 N N . PHE A 1 102 ? 3.189 3.759 -1.133 1.00 0.00 102 PHE A N 2
ATOM 3305 C CA . PHE A 1 102 ? 2.513 4.345 0.012 1.00 0.00 102 PHE A CA 2
ATOM 3306 C C . PHE A 1 102 ? 2.105 5.791 -0.274 1.00 0.00 102 PHE A C 2
ATOM 3307 O O . PHE A 1 102 ? 2.893 6.568 -0.810 1.00 0.00 102 PHE A O 2
ATOM 3324 N N . ALA A 1 103 ? 0.873 6.109 0.097 1.00 0.00 103 ALA A N 2
ATOM 3325 C CA . ALA A 1 103 ? 0.350 7.449 -0.113 1.00 0.00 103 ALA A CA 2
ATOM 3326 C C . ALA A 1 103 ? 0.621 8.298 1.131 1.00 0.00 103 ALA A C 2
ATOM 3327 O O . ALA A 1 103 ? 0.478 7.821 2.255 1.00 0.00 103 ALA A O 2
ATOM 3334 N N . GLU A 1 104 ? 1.007 9.541 0.886 1.00 0.00 104 GLU A N 2
ATOM 3335 C CA . GLU A 1 104 ? 1.299 10.461 1.973 1.00 0.00 104 GLU A CA 2
ATOM 3336 C C . GLU A 1 104 ? 1.948 9.715 3.140 1.00 0.00 104 GLU A C 2
ATOM 3337 O O . GLU A 1 104 ? 3.137 9.401 3.097 1.00 0.00 104 GLU A O 2
ATOM 3349 N N . SER A 1 105 ? 1.139 9.452 4.156 1.00 0.00 105 SER A N 2
ATOM 3350 C CA . SER A 1 105 ? 1.619 8.749 5.333 1.00 0.00 105 SER A CA 2
ATOM 3351 C C . SER A 1 105 ? 0.531 8.725 6.409 1.00 0.00 105 SER A C 2
ATOM 3352 O O . SER A 1 105 ? 0.712 9.279 7.492 1.00 0.00 105 SER A O 2
ATOM 3360 N N . TYR A 1 106 ? -0.574 8.077 6.072 1.00 0.00 106 TYR A N 2
ATOM 3361 C CA . TYR A 1 106 ? -1.691 7.974 6.996 1.00 0.00 106 TYR A CA 2
ATOM 3362 C C . TYR A 1 106 ? -1.913 9.293 7.738 1.00 0.00 106 TYR A C 2
ATOM 3363 O O . TYR A 1 106 ? -1.410 10.336 7.322 1.00 0.00 106 TYR A O 2
ATOM 3381 N N . LYS A 1 107 ? -2.667 9.205 8.824 1.00 0.00 107 LYS A N 2
ATOM 3382 C CA . LYS A 1 107 ? -2.962 10.379 9.627 1.00 0.00 107 LYS A CA 2
ATOM 3383 C C . LYS A 1 107 ? -1.655 10.968 10.161 1.00 0.00 107 LYS A C 2
ATOM 3384 O O . LYS A 1 107 ? -0.978 10.347 10.978 1.00 0.00 107 LYS A O 2
ATOM 3403 N N . LYS A 1 108 ? -1.339 12.160 9.676 1.00 0.00 108 LYS A N 2
ATOM 3404 C CA . LYS A 1 108 ? -0.125 12.840 10.094 1.00 0.00 108 LYS A CA 2
ATOM 3405 C C . LYS A 1 108 ? -0.392 14.344 10.182 1.00 0.00 108 LYS A C 2
ATOM 3406 O O . LYS A 1 108 ? -0.537 15.013 9.160 1.00 0.00 108 LYS A O 2
ATOM 3425 N N . LYS A 1 109 ? -0.450 14.831 11.413 1.00 0.00 109 LYS A N 2
ATOM 3426 C CA . LYS A 1 109 ? -0.697 16.244 11.648 1.00 0.00 109 LYS A CA 2
ATOM 3427 C C . LYS A 1 109 ? 0.450 17.063 11.053 1.00 0.00 109 LYS A C 2
ATOM 3428 O O . LYS A 1 109 ? 1.619 16.762 11.286 1.00 0.00 109 LYS A O 2
ATOM 3447 N N . VAL A 1 110 ? 0.074 18.085 10.297 1.00 0.00 110 VAL A N 2
ATOM 3448 C CA . VAL A 1 110 ? 1.057 18.950 9.667 1.00 0.00 110 VAL A CA 2
ATOM 3449 C C . VAL A 1 110 ? 0.407 20.295 9.336 1.00 0.00 110 VAL A C 2
ATOM 3450 O O . VAL A 1 110 ? -0.796 20.364 9.090 1.00 0.00 110 VAL A O 2
ATOM 3463 N N . SER A 1 111 ? 1.233 21.332 9.341 1.00 0.00 111 SER A N 2
ATOM 3464 C CA . SER A 1 111 ? 0.753 22.671 9.045 1.00 0.00 111 SER A CA 2
ATOM 3465 C C . SER A 1 111 ? -0.212 22.631 7.858 1.00 0.00 111 SER A C 2
ATOM 3466 O O . SER A 1 111 ? 0.214 22.495 6.712 1.00 0.00 111 SER A O 2
ATOM 3474 N N . SER A 1 112 ? -1.493 22.752 8.174 1.00 0.00 112 SER A N 2
ATOM 3475 C CA . SER A 1 112 ? -2.521 22.731 7.148 1.00 0.00 112 SER A CA 2
ATOM 3476 C C . SER A 1 112 ? -3.893 22.981 7.777 1.00 0.00 112 SER A C 2
ATOM 3477 O O . SER A 1 112 ? -4.582 23.933 7.416 1.00 0.00 112 SER A O 2
ATOM 3485 N N . LYS A 1 113 ? -4.249 22.108 8.709 1.00 0.00 113 LYS A N 2
ATOM 3486 C CA . LYS A 1 113 ? -5.526 22.222 9.392 1.00 0.00 113 LYS A CA 2
ATOM 3487 C C . LYS A 1 113 ? -6.635 22.438 8.360 1.00 0.00 113 LYS A C 2
ATOM 3488 O O . LYS A 1 113 ? -7.127 23.553 8.196 1.00 0.00 113 LYS A O 2
ATOM 3507 N N . GLU A 1 114 ? -6.995 21.353 7.690 1.00 0.00 114 GLU A N 2
ATOM 3508 C CA . GLU A 1 114 ? -8.036 21.410 6.677 1.00 0.00 114 GLU A CA 2
ATOM 3509 C C . GLU A 1 114 ? -8.694 20.038 6.516 1.00 0.00 114 GLU A C 2
ATOM 3510 O O . GLU A 1 114 ? -8.164 19.169 5.826 1.00 0.00 114 GLU A O 2
ATOM 3522 N N . SER A 1 115 ? -9.840 19.888 7.163 1.00 0.00 115 SER A N 2
ATOM 3523 C CA . SER A 1 115 ? -10.577 18.637 7.100 1.00 0.00 115 SER A CA 2
ATOM 3524 C C . SER A 1 115 ? -11.985 18.829 7.665 1.00 0.00 115 SER A C 2
ATOM 3525 O O . SER A 1 115 ? -12.974 18.595 6.972 1.00 0.00 115 SER A O 2
ATOM 3533 N N . GLY A 1 116 ? -12.032 19.254 8.919 1.00 0.00 116 GLY A N 2
ATOM 3534 C CA . GLY A 1 116 ? -13.303 19.481 9.586 1.00 0.00 116 GLY A CA 2
ATOM 3535 C C . GLY A 1 116 ? -14.106 18.183 9.691 1.00 0.00 116 GLY A C 2
ATOM 3536 O O . GLY A 1 116 ? -14.785 17.790 8.744 1.00 0.00 116 GLY A O 2
ATOM 3540 N N . PRO A 1 117 ? -13.999 17.535 10.882 1.00 0.00 117 PRO A N 2
ATOM 3541 C CA . PRO A 1 117 ? -14.707 16.290 11.124 1.00 0.00 117 PRO A CA 2
ATOM 3542 C C . PRO A 1 117 ? -16.198 16.543 11.356 1.00 0.00 117 PRO A C 2
ATOM 3543 O O . PRO A 1 117 ? -16.646 17.688 11.345 1.00 0.00 117 PRO A O 2
ATOM 3554 N N . SER A 1 118 ? -16.926 15.455 11.561 1.00 0.00 118 SER A N 2
ATOM 3555 C CA . SER A 1 118 ? -18.357 15.544 11.795 1.00 0.00 118 SER A CA 2
ATOM 3556 C C . SER A 1 118 ? -18.893 14.196 12.281 1.00 0.00 118 SER A C 2
ATOM 3557 O O . SER A 1 118 ? -18.406 13.145 11.868 1.00 0.00 118 SER A O 2
ATOM 3565 N N . SER A 1 119 ? -19.888 14.271 13.153 1.00 0.00 119 SER A N 2
ATOM 3566 C CA . SER A 1 119 ? -20.496 13.070 13.700 1.00 0.00 119 SER A CA 2
ATOM 3567 C C . SER A 1 119 ? -21.598 13.446 14.691 1.00 0.00 119 SER A C 2
ATOM 3568 O O . SER A 1 119 ? -21.456 14.403 15.450 1.00 0.00 119 SER A O 2
ATOM 3576 N N . GLY A 1 120 ? -22.673 12.672 14.653 1.00 0.00 120 GLY A N 2
ATOM 3577 C CA . GLY A 1 120 ? -23.800 12.912 15.539 1.00 0.00 120 GLY A CA 2
ATOM 3578 C C . GLY A 1 120 ? -24.509 14.220 15.182 1.00 0.00 120 GLY A C 2
ATOM 3579 O O . GLY A 1 120 ? -23.866 15.259 15.039 1.00 0.00 120 GLY A O 2
ATOM 3583 N N . GLY A 1 1 ? -5.512 6.037 19.413 1.00 0.00 1 GLY A N 3
ATOM 3584 C CA . GLY A 1 1 ? -5.893 6.932 18.334 1.00 0.00 1 GLY A CA 3
ATOM 3585 C C . GLY A 1 1 ? -7.360 6.731 17.948 1.00 0.00 1 GLY A C 3
ATOM 3586 O O . GLY A 1 1 ? -8.231 7.473 18.398 1.00 0.00 1 GLY A O 3
ATOM 3590 N N . SER A 1 2 ? -7.587 5.723 17.118 1.00 0.00 2 SER A N 3
ATOM 3591 C CA . SER A 1 2 ? -8.933 5.415 16.666 1.00 0.00 2 SER A CA 3
ATOM 3592 C C . SER A 1 2 ? -9.465 6.553 15.791 1.00 0.00 2 SER A C 3
ATOM 3593 O O . SER A 1 2 ? -9.958 7.556 16.305 1.00 0.00 2 SER A O 3
ATOM 3601 N N . SER A 1 3 ? -9.347 6.358 14.486 1.00 0.00 3 SER A N 3
ATOM 3602 C CA . SER A 1 3 ? -9.810 7.355 13.536 1.00 0.00 3 SER A CA 3
ATOM 3603 C C . SER A 1 3 ? -9.951 6.729 12.147 1.00 0.00 3 SER A C 3
ATOM 3604 O O . SER A 1 3 ? -8.953 6.443 11.487 1.00 0.00 3 SER A O 3
ATOM 3612 N N . GLY A 1 4 ? -11.198 6.534 11.745 1.00 0.00 4 GLY A N 3
ATOM 3613 C CA . GLY A 1 4 ? -11.482 5.946 10.446 1.00 0.00 4 GLY A CA 3
ATOM 3614 C C . GLY A 1 4 ? -10.769 4.603 10.284 1.00 0.00 4 GLY A C 3
ATOM 3615 O O . GLY A 1 4 ? -9.916 4.246 11.097 1.00 0.00 4 GLY A O 3
ATOM 3619 N N . SER A 1 5 ? -11.143 3.893 9.230 1.00 0.00 5 SER A N 3
ATOM 3620 C CA . SER A 1 5 ? -10.550 2.597 8.951 1.00 0.00 5 SER A CA 3
ATOM 3621 C C . SER A 1 5 ? -10.888 1.614 10.073 1.00 0.00 5 SER A C 3
ATOM 3622 O O . SER A 1 5 ? -11.747 0.749 9.908 1.00 0.00 5 SER A O 3
ATOM 3630 N N . SER A 1 6 ? -10.196 1.780 11.191 1.00 0.00 6 SER A N 3
ATOM 3631 C CA . SER A 1 6 ? -10.412 0.918 12.340 1.00 0.00 6 SER A CA 3
ATOM 3632 C C . SER A 1 6 ? -9.522 -0.322 12.240 1.00 0.00 6 SER A C 3
ATOM 3633 O O . SER A 1 6 ? -8.920 -0.740 13.228 1.00 0.00 6 SER A O 3
ATOM 3641 N N . GLY A 1 7 ? -9.465 -0.875 11.038 1.00 0.00 7 GLY A N 3
ATOM 3642 C CA . GLY A 1 7 ? -8.658 -2.058 10.795 1.00 0.00 7 GLY A CA 3
ATOM 3643 C C . GLY A 1 7 ? -7.458 -1.731 9.904 1.00 0.00 7 GLY A C 3
ATOM 3644 O O . GLY A 1 7 ? -6.316 -2.007 10.268 1.00 0.00 7 GLY A O 3
ATOM 3648 N N . LEU A 1 8 ? -7.758 -1.147 8.753 1.00 0.00 8 LEU A N 3
ATOM 3649 C CA . LEU A 1 8 ? -6.719 -0.779 7.808 1.00 0.00 8 LEU A CA 3
ATOM 3650 C C . LEU A 1 8 ? -5.514 -0.224 8.571 1.00 0.00 8 LEU A C 3
ATOM 3651 O O . LEU A 1 8 ? -4.370 -0.443 8.176 1.00 0.00 8 LEU A O 3
ATOM 3667 N N . HIS A 1 9 ? -5.813 0.485 9.649 1.00 0.00 9 HIS A N 3
ATOM 3668 C CA . HIS A 1 9 ? -4.769 1.073 10.471 1.00 0.00 9 HIS A CA 3
ATOM 3669 C C . HIS A 1 9 ? -3.760 -0.006 10.868 1.00 0.00 9 HIS A C 3
ATOM 3670 O O . HIS A 1 9 ? -2.565 0.131 10.608 1.00 0.00 9 HIS A O 3
ATOM 3684 N N . ARG A 1 10 ? -4.277 -1.054 11.492 1.00 0.00 10 ARG A N 3
ATOM 3685 C CA . ARG A 1 10 ? -3.435 -2.156 11.928 1.00 0.00 10 ARG A CA 3
ATOM 3686 C C . ARG A 1 10 ? -2.756 -2.812 10.725 1.00 0.00 10 ARG A C 3
ATOM 3687 O O . ARG A 1 10 ? -1.740 -3.489 10.874 1.00 0.00 10 ARG A O 3
ATOM 3708 N N . ILE A 1 11 ? -3.344 -2.590 9.559 1.00 0.00 11 ILE A N 3
ATOM 3709 C CA . ILE A 1 11 ? -2.808 -3.151 8.331 1.00 0.00 11 ILE A CA 3
ATOM 3710 C C . ILE A 1 11 ? -1.646 -2.284 7.843 1.00 0.00 11 ILE A C 3
ATOM 3711 O O . ILE A 1 11 ? -0.605 -2.803 7.444 1.00 0.00 11 ILE A O 3
ATOM 3727 N N . VAL A 1 12 ? -1.863 -0.978 7.891 1.00 0.00 12 VAL A N 3
ATOM 3728 C CA . VAL A 1 12 ? -0.847 -0.034 7.459 1.00 0.00 12 VAL A CA 3
ATOM 3729 C C . VAL A 1 12 ? 0.381 -0.165 8.362 1.00 0.00 12 VAL A C 3
ATOM 3730 O O . VAL A 1 12 ? 1.507 -0.264 7.875 1.00 0.00 12 VAL A O 3
ATOM 3743 N N . ASP A 1 13 ? 0.124 -0.161 9.662 1.00 0.00 13 ASP A N 3
ATOM 3744 C CA . ASP A 1 13 ? 1.194 -0.278 10.637 1.00 0.00 13 ASP A CA 3
ATOM 3745 C C . ASP A 1 13 ? 2.107 -1.443 10.249 1.00 0.00 13 ASP A C 3
ATOM 3746 O O . ASP A 1 13 ? 3.324 -1.285 10.174 1.00 0.00 13 ASP A O 3
ATOM 3755 N N . LYS A 1 14 ? 1.483 -2.588 10.012 1.00 0.00 14 LYS A N 3
ATOM 3756 C CA . LYS A 1 14 ? 2.224 -3.779 9.634 1.00 0.00 14 LYS A CA 3
ATOM 3757 C C . LYS A 1 14 ? 3.055 -3.482 8.384 1.00 0.00 14 LYS A C 3
ATOM 3758 O O . LYS A 1 14 ? 4.256 -3.746 8.356 1.00 0.00 14 LYS A O 3
ATOM 3777 N N . MET A 1 15 ? 2.382 -2.938 7.381 1.00 0.00 15 MET A N 3
ATOM 3778 C CA . MET A 1 15 ? 3.043 -2.602 6.131 1.00 0.00 15 MET A CA 3
ATOM 3779 C C . MET A 1 15 ? 4.173 -1.597 6.362 1.00 0.00 15 MET A C 3
ATOM 3780 O O . MET A 1 15 ? 5.104 -1.509 5.562 1.00 0.00 15 MET A O 3
ATOM 3794 N N . HIS A 1 16 ? 4.055 -0.863 7.458 1.00 0.00 16 HIS A N 3
ATOM 3795 C CA . HIS A 1 16 ? 5.055 0.133 7.804 1.00 0.00 16 HIS A CA 3
ATOM 3796 C C . HIS A 1 16 ? 6.308 -0.563 8.341 1.00 0.00 16 HIS A C 3
ATOM 3797 O O . HIS A 1 16 ? 7.358 0.063 8.481 1.00 0.00 16 HIS A O 3
ATOM 3811 N N . ASP A 1 17 ? 6.155 -1.847 8.628 1.00 0.00 17 ASP A N 3
ATOM 3812 C CA . ASP A 1 17 ? 7.261 -2.634 9.147 1.00 0.00 17 ASP A CA 3
ATOM 3813 C C . ASP A 1 17 ? 8.038 -3.245 7.980 1.00 0.00 17 ASP A C 3
ATOM 3814 O O . ASP A 1 17 ? 7.538 -3.300 6.857 1.00 0.00 17 ASP A O 3
ATOM 3823 N N . THR A 1 18 ? 9.249 -3.689 8.285 1.00 0.00 18 THR A N 3
ATOM 3824 C CA . THR A 1 18 ? 10.100 -4.294 7.274 1.00 0.00 18 THR A CA 3
ATOM 3825 C C . THR A 1 18 ? 10.300 -5.783 7.567 1.00 0.00 18 THR A C 3
ATOM 3826 O O . THR A 1 18 ? 10.909 -6.499 6.774 1.00 0.00 18 THR A O 3
ATOM 3837 N N . SER A 1 19 ? 9.775 -6.204 8.708 1.00 0.00 19 SER A N 3
ATOM 3838 C CA . SER A 1 19 ? 9.888 -7.594 9.116 1.00 0.00 19 SER A CA 3
ATOM 3839 C C . SER A 1 19 ? 8.597 -8.345 8.781 1.00 0.00 19 SER A C 3
ATOM 3840 O O . SER A 1 19 ? 8.564 -9.141 7.844 1.00 0.00 19 SER A O 3
ATOM 3848 N N . THR A 1 20 ? 7.566 -8.063 9.564 1.00 0.00 20 THR A N 3
ATOM 3849 C CA . THR A 1 20 ? 6.277 -8.701 9.362 1.00 0.00 20 THR A CA 3
ATOM 3850 C C . THR A 1 20 ? 5.434 -7.898 8.369 1.00 0.00 20 THR A C 3
ATOM 3851 O O . THR A 1 20 ? 4.299 -8.266 8.072 1.00 0.00 20 THR A O 3
ATOM 3862 N N . GLY A 1 21 ? 6.022 -6.815 7.883 1.00 0.00 21 GLY A N 3
ATOM 3863 C CA . GLY A 1 21 ? 5.340 -5.956 6.930 1.00 0.00 21 GLY A CA 3
ATOM 3864 C C . GLY A 1 21 ? 5.695 -6.342 5.492 1.00 0.00 21 GLY A C 3
ATOM 3865 O O . GLY A 1 21 ? 6.355 -7.354 5.263 1.00 0.00 21 GLY A O 3
ATOM 3869 N N . ILE A 1 22 ? 5.240 -5.515 4.562 1.00 0.00 22 ILE A N 3
ATOM 3870 C CA . ILE A 1 22 ? 5.502 -5.757 3.154 1.00 0.00 22 ILE A CA 3
ATOM 3871 C C . ILE A 1 22 ? 6.986 -5.520 2.866 1.00 0.00 22 ILE A C 3
ATOM 3872 O O . ILE A 1 22 ? 7.748 -5.172 3.767 1.00 0.00 22 ILE A O 3
ATOM 3888 N N . ARG A 1 23 ? 7.351 -5.718 1.608 1.00 0.00 23 ARG A N 3
ATOM 3889 C CA . ARG A 1 23 ? 8.730 -5.530 1.191 1.00 0.00 23 ARG A CA 3
ATOM 3890 C C . ARG A 1 23 ? 8.784 -5.023 -0.251 1.00 0.00 23 ARG A C 3
ATOM 3891 O O . ARG A 1 23 ? 8.829 -5.815 -1.190 1.00 0.00 23 ARG A O 3
ATOM 3912 N N . PRO A 1 24 ? 8.778 -3.669 -0.384 1.00 0.00 24 PRO A N 3
ATOM 3913 C CA . PRO A 1 24 ? 8.826 -3.047 -1.696 1.00 0.00 24 PRO A CA 3
ATOM 3914 C C . PRO A 1 24 ? 10.232 -3.134 -2.294 1.00 0.00 24 PRO A C 3
ATOM 3915 O O . PRO A 1 24 ? 11.193 -2.646 -1.701 1.00 0.00 24 PRO A O 3
ATOM 3926 N N . SER A 1 25 ? 10.307 -3.758 -3.460 1.00 0.00 25 SER A N 3
ATOM 3927 C CA . SER A 1 25 ? 11.579 -3.915 -4.144 1.00 0.00 25 SER A CA 3
ATOM 3928 C C . SER A 1 25 ? 11.562 -3.143 -5.465 1.00 0.00 25 SER A C 3
ATOM 3929 O O . SER A 1 25 ? 10.531 -3.069 -6.131 1.00 0.00 25 SER A O 3
ATOM 3937 N N . PRO A 1 26 ? 12.747 -2.573 -5.813 1.00 0.00 26 PRO A N 3
ATOM 3938 C CA . PRO A 1 26 ? 12.877 -1.809 -7.042 1.00 0.00 26 PRO A CA 3
ATOM 3939 C C . PRO A 1 26 ? 12.925 -2.734 -8.259 1.00 0.00 26 PRO A C 3
ATOM 3940 O O . PRO A 1 26 ? 13.937 -2.795 -8.957 1.00 0.00 26 PRO A O 3
ATOM 3951 N N . ASN A 1 27 ? 11.820 -3.431 -8.477 1.00 0.00 27 ASN A N 3
ATOM 3952 C CA . ASN A 1 27 ? 11.723 -4.350 -9.599 1.00 0.00 27 ASN A CA 3
ATOM 3953 C C . ASN A 1 27 ? 11.468 -3.557 -10.882 1.00 0.00 27 ASN A C 3
ATOM 3954 O O . ASN A 1 27 ? 10.386 -3.004 -11.069 1.00 0.00 27 ASN A O 3
ATOM 3965 N N . MET A 1 28 ? 12.483 -3.528 -11.733 1.00 0.00 28 MET A N 3
ATOM 3966 C CA . MET A 1 28 ? 12.382 -2.812 -12.994 1.00 0.00 28 MET A CA 3
ATOM 3967 C C . MET A 1 28 ? 11.079 -3.156 -13.717 1.00 0.00 28 MET A C 3
ATOM 3968 O O . MET A 1 28 ? 10.417 -4.137 -13.379 1.00 0.00 28 MET A O 3
ATOM 3982 N N . GLU A 1 29 ? 10.748 -2.330 -14.699 1.00 0.00 29 GLU A N 3
ATOM 3983 C CA . GLU A 1 29 ? 9.535 -2.535 -15.473 1.00 0.00 29 GLU A CA 3
ATOM 3984 C C . GLU A 1 29 ? 9.758 -2.120 -16.928 1.00 0.00 29 GLU A C 3
ATOM 3985 O O . GLU A 1 29 ? 9.571 -2.922 -17.842 1.00 0.00 29 GLU A O 3
ATOM 3997 N N . GLN A 1 30 ? 10.155 -0.867 -17.099 1.00 0.00 30 GLN A N 3
ATOM 3998 C CA . GLN A 1 30 ? 10.405 -0.336 -18.428 1.00 0.00 30 GLN A CA 3
ATOM 3999 C C . GLN A 1 30 ? 11.107 1.020 -18.334 1.00 0.00 30 GLN A C 3
ATOM 4000 O O . GLN A 1 30 ? 10.470 2.035 -18.055 1.00 0.00 30 GLN A O 3
ATOM 4014 N N . GLY A 1 31 ? 12.410 0.995 -18.572 1.00 0.00 31 GLY A N 3
ATOM 4015 C CA . GLY A 1 31 ? 13.205 2.210 -18.518 1.00 0.00 31 GLY A CA 3
ATOM 4016 C C . GLY A 1 31 ? 12.726 3.128 -17.392 1.00 0.00 31 GLY A C 3
ATOM 4017 O O . GLY A 1 31 ? 12.394 4.288 -17.631 1.00 0.00 31 GLY A O 3
ATOM 4021 N N . SER A 1 32 ? 12.705 2.575 -16.188 1.00 0.00 32 SER A N 3
ATOM 4022 C CA . SER A 1 32 ? 12.273 3.330 -15.025 1.00 0.00 32 SER A CA 3
ATOM 4023 C C . SER A 1 32 ? 12.160 2.404 -13.812 1.00 0.00 32 SER A C 3
ATOM 4024 O O . SER A 1 32 ? 11.244 1.586 -13.734 1.00 0.00 32 SER A O 3
ATOM 4032 N N . THR A 1 33 ? 13.104 2.563 -12.896 1.00 0.00 33 THR A N 3
ATOM 4033 C CA . THR A 1 33 ? 13.122 1.751 -11.691 1.00 0.00 33 THR A CA 3
ATOM 4034 C C . THR A 1 33 ? 12.292 2.414 -10.589 1.00 0.00 33 THR A C 3
ATOM 4035 O O . THR A 1 33 ? 12.582 3.536 -10.178 1.00 0.00 33 THR A O 3
ATOM 4046 N N . TYR A 1 34 ? 11.276 1.690 -10.143 1.00 0.00 34 TYR A N 3
ATOM 4047 C CA . TYR A 1 34 ? 10.402 2.194 -9.097 1.00 0.00 34 TYR A CA 3
ATOM 4048 C C . TYR A 1 34 ? 10.858 1.708 -7.720 1.00 0.00 34 TYR A C 3
ATOM 4049 O O . TYR A 1 34 ? 10.555 0.584 -7.322 1.00 0.00 34 TYR A O 3
ATOM 4067 N N . LYS A 1 35 ? 11.581 2.578 -7.030 1.00 0.00 35 LYS A N 3
ATOM 4068 C CA . LYS A 1 35 ? 12.082 2.252 -5.705 1.00 0.00 35 LYS A CA 3
ATOM 4069 C C . LYS A 1 35 ? 11.022 2.607 -4.661 1.00 0.00 35 LYS A C 3
ATOM 4070 O O . LYS A 1 35 ? 10.389 3.659 -4.747 1.00 0.00 35 LYS A O 3
ATOM 4089 N N . LYS A 1 36 ? 10.860 1.711 -3.699 1.00 0.00 36 LYS A N 3
ATOM 4090 C CA . LYS A 1 36 ? 9.887 1.916 -2.640 1.00 0.00 36 LYS A CA 3
ATOM 4091 C C . LYS A 1 36 ? 8.493 1.558 -3.157 1.00 0.00 36 LYS A C 3
ATOM 4092 O O . LYS A 1 36 ? 7.536 2.299 -2.938 1.00 0.00 36 L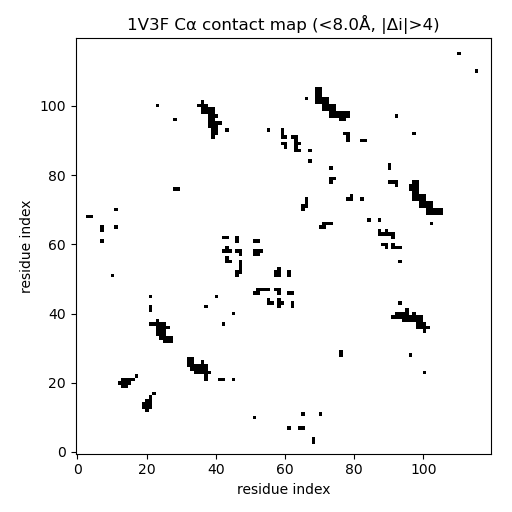YS A O 3
ATOM 4111 N N . THR A 1 37 ? 8.422 0.422 -3.835 1.00 0.00 37 THR A N 3
ATOM 4112 C CA . THR A 1 37 ? 7.160 -0.044 -4.385 1.00 0.00 37 THR A CA 3
ATOM 4113 C C . THR A 1 37 ? 7.063 -1.567 -4.282 1.00 0.00 37 THR A C 3
ATOM 4114 O O . THR A 1 37 ? 8.074 -2.264 -4.359 1.00 0.00 37 THR A O 3
ATOM 4125 N N . PHE A 1 38 ? 5.838 -2.040 -4.110 1.00 0.00 38 PHE A N 3
ATOM 4126 C CA . PHE A 1 38 ? 5.595 -3.468 -3.996 1.00 0.00 38 PHE A CA 3
ATOM 4127 C C . PHE A 1 38 ? 4.546 -3.929 -5.009 1.00 0.00 38 PHE A C 3
ATOM 4128 O O . PHE A 1 38 ? 3.498 -3.301 -5.152 1.00 0.00 38 PHE A O 3
ATOM 4145 N N . LEU A 1 39 ? 4.864 -5.022 -5.687 1.00 0.00 39 LEU A N 3
ATOM 4146 C CA . LEU A 1 39 ? 3.961 -5.575 -6.683 1.00 0.00 39 LEU A CA 3
ATOM 4147 C C . LEU A 1 39 ? 2.542 -5.612 -6.113 1.00 0.00 39 LEU A C 3
ATOM 4148 O O . LEU A 1 39 ? 2.355 -5.571 -4.898 1.00 0.00 39 LEU A O 3
ATOM 4164 N N . GLY A 1 40 ? 1.577 -5.688 -7.019 1.00 0.00 40 GLY A N 3
ATOM 4165 C CA . GLY A 1 40 ? 0.180 -5.731 -6.622 1.00 0.00 40 GLY A CA 3
ATOM 4166 C C . GLY A 1 40 ? -0.175 -7.089 -6.013 1.00 0.00 40 GLY A C 3
ATOM 4167 O O . GLY A 1 40 ? -1.053 -7.179 -5.156 1.00 0.00 40 GLY A O 3
ATOM 4171 N N . SER A 1 41 ? 0.524 -8.113 -6.481 1.00 0.00 41 SER A N 3
ATOM 4172 C CA . SER A 1 41 ? 0.294 -9.462 -5.993 1.00 0.00 41 SER A CA 3
ATOM 4173 C C . SER A 1 41 ? 0.895 -9.624 -4.596 1.00 0.00 41 SER A C 3
ATOM 4174 O O . SER A 1 41 ? 0.323 -10.303 -3.745 1.00 0.00 41 SER A O 3
ATOM 4182 N N . SER A 1 42 ? 2.042 -8.988 -4.403 1.00 0.00 42 SER A N 3
ATOM 4183 C CA . SER A 1 42 ? 2.727 -9.053 -3.123 1.00 0.00 42 SER A CA 3
ATOM 4184 C C . SER A 1 42 ? 1.782 -8.621 -2.001 1.00 0.00 42 SER A C 3
ATOM 4185 O O . SER A 1 42 ? 1.679 -9.294 -0.977 1.00 0.00 42 SER A O 3
ATOM 4193 N N . LEU A 1 43 ? 1.115 -7.499 -2.231 1.00 0.00 43 LEU A N 3
ATOM 4194 C CA . LEU A 1 43 ? 0.181 -6.969 -1.252 1.00 0.00 43 LEU A CA 3
ATOM 4195 C C . LEU A 1 43 ? -0.921 -7.999 -0.994 1.00 0.00 43 LEU A C 3
ATOM 4196 O O . LEU A 1 43 ? -1.129 -8.419 0.143 1.00 0.00 43 LEU A O 3
ATOM 4212 N N . VAL A 1 44 ? -1.597 -8.376 -2.069 1.00 0.00 44 VAL A N 3
ATOM 4213 C CA . VAL A 1 44 ? -2.672 -9.349 -1.974 1.00 0.00 44 VAL A CA 3
ATOM 4214 C C . VAL A 1 44 ? -2.221 -10.516 -1.093 1.00 0.00 44 VAL A C 3
ATOM 4215 O O . VAL A 1 44 ? -2.696 -10.669 0.031 1.00 0.00 44 VAL A O 3
ATOM 4228 N N . ASP A 1 45 ? -1.311 -11.309 -1.638 1.00 0.00 45 ASP A N 3
ATOM 4229 C CA . ASP A 1 45 ? -0.791 -12.458 -0.915 1.00 0.00 45 ASP A CA 3
ATOM 4230 C C . ASP A 1 45 ? -0.472 -12.048 0.524 1.00 0.00 45 ASP A C 3
ATOM 4231 O O . ASP A 1 45 ? -0.860 -12.734 1.469 1.00 0.00 45 ASP A O 3
ATOM 4240 N N . TRP A 1 46 ? 0.231 -10.932 0.646 1.00 0.00 46 TRP A N 3
ATOM 4241 C CA . TRP A 1 46 ? 0.606 -10.423 1.954 1.00 0.00 46 TRP A CA 3
ATOM 4242 C C . TRP A 1 46 ? -0.663 -10.320 2.803 1.00 0.00 46 TRP A C 3
ATOM 4243 O O . TRP A 1 46 ? -0.818 -11.045 3.785 1.00 0.00 46 TRP A O 3
ATOM 4264 N N . LEU A 1 47 ? -1.538 -9.414 2.394 1.00 0.00 47 LEU A N 3
ATOM 4265 C CA . LEU A 1 47 ? -2.789 -9.207 3.104 1.00 0.00 47 LEU A CA 3
ATOM 4266 C C . LEU A 1 47 ? -3.330 -10.557 3.579 1.00 0.00 47 LEU A C 3
ATOM 4267 O O . LEU A 1 47 ? -3.629 -10.729 4.760 1.00 0.00 47 LEU A O 3
ATOM 4283 N N . ILE A 1 48 ? -3.441 -11.479 2.634 1.00 0.00 48 ILE A N 3
ATOM 4284 C CA . ILE A 1 48 ? -3.941 -12.809 2.941 1.00 0.00 48 ILE A CA 3
ATOM 4285 C C . ILE A 1 48 ? -3.060 -13.444 4.018 1.00 0.00 48 ILE A C 3
ATOM 4286 O O . ILE A 1 48 ? -3.555 -13.860 5.065 1.00 0.00 48 ILE A O 3
ATOM 4302 N N . SER A 1 49 ? -1.769 -13.500 3.725 1.00 0.00 49 SER A N 3
ATOM 4303 C CA . SER A 1 49 ? -0.814 -14.078 4.655 1.00 0.00 49 SER A CA 3
ATOM 4304 C C . SER A 1 49 ? -0.944 -13.406 6.023 1.00 0.00 49 SER A C 3
ATOM 4305 O O . SER A 1 49 ? -0.769 -14.052 7.055 1.00 0.00 49 SER A O 3
ATOM 4313 N N . SER A 1 50 ? -1.249 -12.117 5.987 1.00 0.00 50 SER A N 3
ATOM 4314 C CA . SER A 1 50 ? -1.404 -11.350 7.211 1.00 0.00 50 SER A CA 3
ATOM 4315 C C . SER A 1 50 ? -2.742 -11.686 7.873 1.00 0.00 50 SER A C 3
ATOM 4316 O O . SER A 1 50 ? -3.036 -11.204 8.966 1.00 0.00 50 SER A O 3
ATOM 4324 N N . ASN A 1 51 ? -3.517 -12.509 7.183 1.00 0.00 51 ASN A N 3
ATOM 4325 C CA . ASN A 1 51 ? -4.817 -12.915 7.690 1.00 0.00 51 ASN A CA 3
ATOM 4326 C C . ASN A 1 51 ? -5.792 -11.741 7.579 1.00 0.00 51 ASN A C 3
ATOM 4327 O O . ASN A 1 51 ? -6.811 -11.709 8.267 1.00 0.00 51 ASN A O 3
ATOM 4338 N N . PHE A 1 52 ? -5.444 -10.805 6.708 1.00 0.00 52 PHE A N 3
ATOM 4339 C CA . PHE A 1 52 ? -6.276 -9.632 6.499 1.00 0.00 52 PHE A CA 3
ATOM 4340 C C . PHE A 1 52 ? -7.283 -9.869 5.371 1.00 0.00 52 PHE A C 3
ATOM 4341 O O . PHE A 1 52 ? -8.269 -9.143 5.253 1.00 0.00 52 PHE A O 3
ATOM 4358 N N . ALA A 1 53 ? -7.000 -10.887 4.572 1.00 0.00 53 ALA A N 3
ATOM 4359 C CA . ALA A 1 53 ? -7.869 -11.228 3.459 1.00 0.00 53 ALA A CA 3
ATOM 4360 C C . ALA A 1 53 ? -8.093 -12.741 3.437 1.00 0.00 53 ALA A C 3
ATOM 4361 O O . ALA A 1 53 ? -7.251 -13.504 3.909 1.00 0.00 53 ALA A O 3
ATOM 4368 N N . ALA A 1 54 ? -9.232 -13.131 2.884 1.00 0.00 54 ALA A N 3
ATOM 4369 C CA . ALA A 1 54 ? -9.577 -14.540 2.795 1.00 0.00 54 ALA A CA 3
ATOM 4370 C C . ALA A 1 54 ? -9.049 -15.107 1.475 1.00 0.00 54 ALA A C 3
ATOM 4371 O O . ALA A 1 54 ? -8.482 -16.199 1.448 1.00 0.00 54 ALA A O 3
ATOM 4378 N N . SER A 1 55 ? -9.254 -14.341 0.414 1.00 0.00 55 SER A N 3
ATOM 4379 C CA . SER A 1 55 ? -8.805 -14.753 -0.905 1.00 0.00 55 SER A CA 3
ATOM 4380 C C . SER A 1 55 ? -8.216 -13.557 -1.655 1.00 0.00 55 SER A C 3
ATOM 4381 O O . SER A 1 55 ? -8.435 -12.409 -1.270 1.00 0.00 55 SER A O 3
ATOM 4389 N N . ARG A 1 56 ? -7.481 -13.866 -2.713 1.00 0.00 56 ARG A N 3
ATOM 4390 C CA . ARG A 1 56 ? -6.858 -12.831 -3.520 1.00 0.00 56 ARG A CA 3
ATOM 4391 C C . ARG A 1 56 ? -7.817 -11.653 -3.704 1.00 0.00 56 ARG A C 3
ATOM 4392 O O . ARG A 1 56 ? -7.385 -10.507 -3.816 1.00 0.00 56 ARG A O 3
ATOM 4413 N N . LEU A 1 57 ? -9.102 -11.976 -3.730 1.00 0.00 57 LEU A N 3
ATOM 4414 C CA . LEU A 1 57 ? -10.126 -10.959 -3.898 1.00 0.00 57 LEU A CA 3
ATOM 4415 C C . LEU A 1 57 ? -10.100 -10.012 -2.697 1.00 0.00 57 LEU A C 3
ATOM 4416 O O . LEU A 1 57 ? -9.784 -8.832 -2.839 1.00 0.00 57 LEU A O 3
ATOM 4432 N N . GLU A 1 58 ? -10.438 -10.564 -1.541 1.00 0.00 58 GLU A N 3
ATOM 4433 C CA . GLU A 1 58 ? -10.457 -9.783 -0.316 1.00 0.00 58 GLU A CA 3
ATOM 4434 C C . GLU A 1 58 ? -9.212 -8.898 -0.231 1.00 0.00 58 GLU A C 3
ATOM 4435 O O . GLU A 1 58 ? -9.297 -7.739 0.173 1.00 0.00 58 GLU A O 3
ATOM 4447 N N . ALA A 1 59 ? -8.085 -9.477 -0.619 1.00 0.00 59 ALA A N 3
ATOM 4448 C CA . ALA A 1 59 ? -6.825 -8.755 -0.592 1.00 0.00 59 ALA A CA 3
ATOM 4449 C C . ALA A 1 59 ? -6.887 -7.592 -1.584 1.00 0.00 59 ALA A C 3
ATOM 4450 O O . ALA A 1 59 ? -6.436 -6.488 -1.281 1.00 0.00 59 ALA A O 3
ATOM 4457 N N . VAL A 1 60 ? -7.450 -7.878 -2.749 1.00 0.00 60 VAL A N 3
ATOM 4458 C CA . VAL A 1 60 ? -7.577 -6.870 -3.787 1.00 0.00 60 VAL A CA 3
ATOM 4459 C C . VAL A 1 60 ? -8.399 -5.695 -3.253 1.00 0.00 60 VAL A C 3
ATOM 4460 O O . VAL A 1 60 ? -8.060 -4.537 -3.493 1.00 0.00 60 VAL A O 3
ATOM 4473 N N . THR A 1 61 ? -9.462 -6.034 -2.539 1.00 0.00 61 THR A N 3
ATOM 4474 C CA . THR A 1 61 ? -10.335 -5.021 -1.969 1.00 0.00 61 THR A CA 3
ATOM 4475 C C . THR A 1 61 ? -9.637 -4.307 -0.810 1.00 0.00 61 THR A C 3
ATOM 4476 O O . THR A 1 61 ? -9.686 -3.082 -0.711 1.00 0.00 61 THR A O 3
ATOM 4487 N N . LEU A 1 62 ? -9.003 -5.104 0.038 1.00 0.00 62 LEU A N 3
ATOM 4488 C CA . LEU A 1 62 ? -8.296 -4.563 1.187 1.00 0.00 62 LEU A CA 3
ATOM 4489 C C . LEU A 1 62 ? -7.243 -3.562 0.707 1.00 0.00 62 LEU A C 3
ATOM 4490 O O . LEU A 1 62 ? -6.923 -2.607 1.413 1.00 0.00 62 LEU A O 3
ATOM 4506 N N . ALA A 1 63 ? -6.733 -3.816 -0.489 1.00 0.00 63 ALA A N 3
ATOM 4507 C CA . ALA A 1 63 ? -5.723 -2.949 -1.071 1.00 0.00 63 ALA A CA 3
ATOM 4508 C C . ALA A 1 63 ? -6.367 -1.621 -1.474 1.00 0.00 63 ALA A C 3
ATOM 4509 O O . ALA A 1 63 ? -5.957 -0.560 -1.005 1.00 0.00 63 ALA A O 3
ATOM 4516 N N . SER A 1 64 ? -7.367 -1.723 -2.338 1.00 0.00 64 SER A N 3
ATOM 4517 C CA . SER A 1 64 ? -8.072 -0.543 -2.809 1.00 0.00 64 SER A CA 3
ATOM 4518 C C . SER A 1 64 ? -8.540 0.297 -1.619 1.00 0.00 64 SER A C 3
ATOM 4519 O O . SER A 1 64 ? -8.679 1.514 -1.730 1.00 0.00 64 SER A O 3
ATOM 4527 N N . MET A 1 65 ? -8.771 -0.387 -0.508 1.00 0.00 65 MET A N 3
ATOM 4528 C CA . MET A 1 65 ? -9.221 0.281 0.702 1.00 0.00 65 MET A CA 3
ATOM 4529 C C . MET A 1 65 ? -8.120 1.173 1.277 1.00 0.00 65 MET A C 3
ATOM 4530 O O . MET A 1 65 ? -8.384 2.299 1.697 1.00 0.00 65 MET A O 3
ATOM 4544 N N . LEU A 1 66 ? -6.908 0.637 1.280 1.00 0.00 66 LEU A N 3
ATOM 4545 C CA . LEU A 1 66 ? -5.766 1.371 1.797 1.00 0.00 66 LEU A CA 3
ATOM 4546 C C . LEU A 1 66 ? -5.521 2.605 0.926 1.00 0.00 66 LEU A C 3
ATOM 4547 O O . LEU A 1 66 ? -5.359 3.710 1.442 1.00 0.00 66 LEU A O 3
ATOM 4563 N N . MET A 1 67 ? -5.502 2.375 -0.378 1.00 0.00 67 MET A N 3
ATOM 4564 C CA . MET A 1 67 ? -5.280 3.454 -1.325 1.00 0.00 67 MET A CA 3
ATOM 4565 C C . MET A 1 67 ? -6.262 4.603 -1.088 1.00 0.00 67 MET A C 3
ATOM 4566 O O . MET A 1 67 ? -5.879 5.771 -1.129 1.00 0.00 67 MET A O 3
ATOM 4580 N N . GLU A 1 68 ? -7.510 4.231 -0.844 1.00 0.00 68 GLU A N 3
ATOM 4581 C CA . GLU A 1 68 ? -8.550 5.216 -0.600 1.00 0.00 68 GLU A CA 3
ATOM 4582 C C . GLU A 1 68 ? -8.249 6.001 0.678 1.00 0.00 68 GLU A C 3
ATOM 4583 O O . GLU A 1 68 ? -8.324 7.229 0.689 1.00 0.00 68 GLU A O 3
ATOM 4595 N N . GLU A 1 69 ? -7.913 5.260 1.724 1.00 0.00 69 GLU A N 3
ATOM 4596 C CA . GLU A 1 69 ? -7.599 5.872 3.004 1.00 0.00 69 GLU A CA 3
ATOM 4597 C C . GLU A 1 69 ? -6.415 6.830 2.859 1.00 0.00 69 GLU A C 3
ATOM 4598 O O . GLU A 1 69 ? -6.139 7.622 3.759 1.00 0.00 69 GLU A O 3
ATOM 4610 N N . ASN A 1 70 ? -5.748 6.727 1.719 1.00 0.00 70 ASN A N 3
ATOM 4611 C CA . ASN A 1 70 ? -4.600 7.574 1.445 1.00 0.00 70 ASN A CA 3
ATOM 4612 C C . ASN A 1 70 ? -3.343 6.929 2.032 1.00 0.00 70 ASN A C 3
ATOM 4613 O O . ASN A 1 70 ? -2.433 7.627 2.477 1.00 0.00 70 ASN A O 3
ATOM 4624 N N . PHE A 1 71 ? -3.332 5.604 2.012 1.00 0.00 71 PHE A N 3
ATOM 4625 C CA . PHE A 1 71 ? -2.202 4.857 2.537 1.00 0.00 71 PHE A CA 3
ATOM 4626 C C . PHE A 1 71 ? -1.297 4.365 1.405 1.00 0.00 71 PHE A C 3
ATOM 4627 O O . PHE A 1 71 ? -0.118 4.090 1.623 1.00 0.00 71 PHE A O 3
ATOM 4644 N N . LEU A 1 72 ? -1.884 4.268 0.221 1.00 0.00 72 LEU A N 3
ATOM 4645 C CA . LEU A 1 72 ? -1.146 3.814 -0.945 1.00 0.00 72 LEU A CA 3
ATOM 4646 C C . LEU A 1 72 ? -1.742 4.453 -2.201 1.00 0.00 72 LEU A C 3
ATOM 4647 O O . LEU A 1 72 ? -2.773 5.120 -2.133 1.00 0.00 72 LEU A O 3
ATOM 4663 N N . ARG A 1 73 ? -1.067 4.226 -3.318 1.00 0.00 73 ARG A N 3
ATOM 4664 C CA . ARG A 1 73 ? -1.517 4.771 -4.588 1.00 0.00 73 ARG A CA 3
ATOM 4665 C C . ARG A 1 73 ? -1.102 3.850 -5.738 1.00 0.00 73 ARG A C 3
ATOM 4666 O O . ARG A 1 73 ? -0.078 3.174 -5.657 1.00 0.00 73 ARG A O 3
ATOM 4687 N N . PRO A 1 74 ? -1.940 3.855 -6.809 1.00 0.00 74 PRO A N 3
ATOM 4688 C CA . PRO A 1 74 ? -1.670 3.029 -7.973 1.00 0.00 74 PRO A CA 3
ATOM 4689 C C . PRO A 1 74 ? -0.537 3.620 -8.814 1.00 0.00 74 PRO A C 3
ATOM 4690 O O . PRO A 1 74 ? -0.733 4.605 -9.523 1.00 0.00 74 PRO A O 3
ATOM 4701 N N . VAL A 1 75 ? 0.625 2.992 -8.707 1.00 0.00 75 VAL A N 3
ATOM 4702 C CA . VAL A 1 75 ? 1.791 3.443 -9.448 1.00 0.00 75 VAL A CA 3
ATOM 4703 C C . VAL A 1 75 ? 1.573 3.181 -10.940 1.00 0.00 75 VAL A C 3
ATOM 4704 O O . VAL A 1 75 ? 0.683 2.421 -11.317 1.00 0.00 75 VAL A O 3
ATOM 4717 N N . GLY A 1 76 ? 2.402 3.827 -11.748 1.00 0.00 76 GLY A N 3
ATOM 4718 C CA . GLY A 1 76 ? 2.311 3.673 -13.190 1.00 0.00 76 GLY A CA 3
ATOM 4719 C C . GLY A 1 76 ? 2.274 2.195 -13.583 1.00 0.00 76 GLY A C 3
ATOM 4720 O O . GLY A 1 76 ? 1.238 1.542 -13.461 1.00 0.00 76 GLY A O 3
ATOM 4724 N N . VAL A 1 77 ? 3.416 1.710 -14.048 1.00 0.00 77 VAL A N 3
ATOM 4725 C CA . VAL A 1 77 ? 3.527 0.321 -14.459 1.00 0.00 77 VAL A CA 3
ATOM 4726 C C . VAL A 1 77 ? 2.235 -0.104 -15.160 1.00 0.00 77 VAL A C 3
ATOM 4727 O O . VAL A 1 77 ? 1.610 0.696 -15.855 1.00 0.00 77 VAL A O 3
ATOM 4740 N N . ARG A 1 78 ? 1.872 -1.361 -14.952 1.00 0.00 78 ARG A N 3
ATOM 4741 C CA . ARG A 1 78 ? 0.666 -1.901 -15.555 1.00 0.00 78 ARG A CA 3
ATOM 4742 C C . ARG A 1 78 ? -0.569 -1.188 -15.001 1.00 0.00 78 ARG A C 3
ATOM 4743 O O . ARG A 1 78 ? -1.434 -0.757 -15.762 1.00 0.00 78 ARG A O 3
ATOM 4764 N N . SER A 1 79 ? -0.612 -1.086 -13.681 1.00 0.00 79 SER A N 3
ATOM 4765 C CA . SER A 1 79 ? -1.727 -0.432 -13.017 1.00 0.00 79 SER A CA 3
ATOM 4766 C C . SER A 1 79 ? -1.917 0.978 -13.580 1.00 0.00 79 SER A C 3
ATOM 4767 O O . SER A 1 79 ? -1.346 1.320 -14.614 1.00 0.00 79 SER A O 3
ATOM 4775 N N . MET A 1 80 ? -2.722 1.759 -12.874 1.00 0.00 80 MET A N 3
ATOM 4776 C CA . MET A 1 80 ? -2.995 3.124 -13.290 1.00 0.00 80 MET A CA 3
ATOM 4777 C C . MET A 1 80 ? -3.707 3.153 -14.644 1.00 0.00 80 MET A C 3
ATOM 4778 O O . MET A 1 80 ? -3.238 3.796 -15.582 1.00 0.00 80 MET A O 3
ATOM 4792 N N . GLY A 1 81 ? -4.827 2.448 -14.702 1.00 0.00 81 GLY A N 3
ATOM 4793 C CA . GLY A 1 81 ? -5.608 2.385 -15.925 1.00 0.00 81 GLY A CA 3
ATOM 4794 C C . GLY A 1 81 ? -6.813 3.325 -15.856 1.00 0.00 81 GLY A C 3
ATOM 4795 O O . GLY A 1 81 ? -6.778 4.427 -16.401 1.00 0.00 81 GLY A O 3
ATOM 4799 N N . ALA A 1 82 ? -7.852 2.856 -15.180 1.00 0.00 82 ALA A N 3
ATOM 4800 C CA . ALA A 1 82 ? -9.065 3.641 -15.032 1.00 0.00 82 ALA A CA 3
ATOM 4801 C C . ALA A 1 82 ? -9.404 3.773 -13.546 1.00 0.00 82 ALA A C 3
ATOM 4802 O O . ALA A 1 82 ? -10.566 3.657 -13.157 1.00 0.00 82 ALA A O 3
ATOM 4809 N N . ILE A 1 83 ? -8.369 4.013 -12.754 1.00 0.00 83 ILE A N 3
ATOM 4810 C CA . ILE A 1 83 ? -8.542 4.162 -11.319 1.00 0.00 83 ILE A CA 3
ATOM 4811 C C . ILE A 1 83 ? -9.381 5.410 -11.038 1.00 0.00 83 ILE A C 3
ATOM 4812 O O . ILE A 1 83 ? -9.342 6.373 -11.802 1.00 0.00 83 ILE A O 3
ATOM 4828 N N . ARG A 1 84 ? -10.120 5.352 -9.940 1.00 0.00 84 ARG A N 3
ATOM 4829 C CA . ARG A 1 84 ? -10.967 6.466 -9.548 1.00 0.00 84 ARG A CA 3
ATOM 4830 C C . ARG A 1 84 ? -11.020 6.582 -8.024 1.00 0.00 84 ARG A C 3
ATOM 4831 O O . ARG A 1 84 ? -11.882 5.983 -7.381 1.00 0.00 84 ARG A O 3
ATOM 4852 N N . SER A 1 85 ? -10.088 7.356 -7.488 1.00 0.00 85 SER A N 3
ATOM 4853 C CA . SER A 1 85 ? -10.018 7.558 -6.051 1.00 0.00 85 SER A CA 3
ATOM 4854 C C . SER A 1 85 ? -11.191 8.423 -5.586 1.00 0.00 85 SER A C 3
ATOM 4855 O O . SER A 1 85 ? -10.999 9.564 -5.169 1.00 0.00 85 SER A O 3
ATOM 4863 N N . GLY A 1 86 ? -12.381 7.846 -5.674 1.00 0.00 86 GLY A N 3
ATOM 4864 C CA . GLY A 1 86 ? -13.585 8.550 -5.267 1.00 0.00 86 GLY A CA 3
ATOM 4865 C C . GLY A 1 86 ? -14.740 7.573 -5.036 1.00 0.00 86 GLY A C 3
ATOM 4866 O O . GLY A 1 86 ? -15.485 7.706 -4.067 1.00 0.00 86 GLY A O 3
ATOM 4870 N N . ASP A 1 87 ? -14.851 6.613 -5.942 1.00 0.00 87 ASP A N 3
ATOM 4871 C CA . ASP A 1 87 ? -15.902 5.614 -5.849 1.00 0.00 87 ASP A CA 3
ATOM 4872 C C . ASP A 1 87 ? -15.456 4.497 -4.902 1.00 0.00 87 ASP A C 3
ATOM 4873 O O . ASP A 1 87 ? -14.290 4.436 -4.515 1.00 0.00 87 ASP A O 3
ATOM 4882 N N . LEU A 1 88 ? -16.407 3.643 -4.557 1.00 0.00 88 LEU A N 3
ATOM 4883 C CA . LEU A 1 88 ? -16.127 2.532 -3.663 1.00 0.00 88 LEU A CA 3
ATOM 4884 C C . LEU A 1 88 ? -15.421 1.421 -4.443 1.00 0.00 88 LEU A C 3
ATOM 4885 O O . LEU A 1 88 ? -14.951 0.448 -3.855 1.00 0.00 88 LEU A O 3
ATOM 4901 N N . ALA A 1 89 ? -15.367 1.604 -5.754 1.00 0.00 89 ALA A N 3
ATOM 4902 C CA . ALA A 1 89 ? -14.726 0.630 -6.620 1.00 0.00 89 ALA A CA 3
ATOM 4903 C C . ALA A 1 89 ? -13.464 0.099 -5.937 1.00 0.00 89 ALA A C 3
ATOM 4904 O O . ALA A 1 89 ? -12.895 0.764 -5.072 1.00 0.00 89 ALA A O 3
ATOM 4911 N N . GLU A 1 90 ? -13.063 -1.095 -6.350 1.00 0.00 90 GLU A N 3
ATOM 4912 C CA . GLU A 1 90 ? -11.879 -1.723 -5.789 1.00 0.00 90 GLU A CA 3
ATOM 4913 C C . GLU A 1 90 ? -10.846 -1.983 -6.887 1.00 0.00 90 GLU A C 3
ATOM 4914 O O . GLU A 1 90 ? -10.361 -3.104 -7.034 1.00 0.00 90 GLU A O 3
ATOM 4926 N N . GLN A 1 91 ? -10.539 -0.929 -7.628 1.00 0.00 91 GLN A N 3
ATOM 4927 C CA . GLN A 1 91 ? -9.572 -1.030 -8.708 1.00 0.00 91 GLN A CA 3
ATOM 4928 C C . GLN A 1 91 ? -8.185 -1.357 -8.150 1.00 0.00 91 GLN A C 3
ATOM 4929 O O . GLN A 1 91 ? -7.565 -0.523 -7.492 1.00 0.00 91 GLN A O 3
ATOM 4943 N N . PHE A 1 92 ? -7.739 -2.572 -8.433 1.00 0.00 92 PHE A N 3
ATOM 4944 C CA . PHE A 1 92 ? -6.437 -3.018 -7.968 1.00 0.00 92 PHE A CA 3
ATOM 4945 C C . PHE A 1 92 ? -6.129 -4.429 -8.474 1.00 0.00 92 PHE A C 3
ATOM 4946 O O . PHE A 1 92 ? -6.728 -5.401 -8.017 1.00 0.00 92 PHE A O 3
ATOM 4963 N N . LEU A 1 93 ? -5.194 -4.496 -9.410 1.00 0.00 93 LEU A N 3
ATOM 4964 C CA . LEU A 1 93 ? -4.798 -5.771 -9.983 1.00 0.00 93 LEU A CA 3
ATOM 4965 C C . LEU A 1 93 ? -4.057 -6.593 -8.925 1.00 0.00 93 LEU A C 3
ATOM 4966 O O . LEU A 1 93 ? -3.616 -6.053 -7.912 1.00 0.00 93 LEU A O 3
ATOM 4982 N N . ASP A 1 94 ? -3.945 -7.884 -9.198 1.00 0.00 94 ASP A N 3
ATOM 4983 C CA . ASP A 1 94 ? -3.265 -8.785 -8.282 1.00 0.00 94 ASP A CA 3
ATOM 4984 C C . ASP A 1 94 ? -2.248 -9.623 -9.060 1.00 0.00 94 ASP A C 3
ATOM 4985 O O . ASP A 1 94 ? -2.432 -10.827 -9.231 1.00 0.00 94 ASP A O 3
ATOM 4994 N N . ASP A 1 95 ? -1.197 -8.953 -9.509 1.00 0.00 95 ASP A N 3
ATOM 4995 C CA . ASP A 1 95 ? -0.150 -9.621 -10.264 1.00 0.00 95 ASP A CA 3
ATOM 4996 C C . ASP A 1 95 ? 1.198 -8.975 -9.939 1.00 0.00 95 ASP A C 3
ATOM 4997 O O . ASP A 1 95 ? 1.265 -8.029 -9.156 1.00 0.00 95 ASP A O 3
ATOM 5006 N N . SER A 1 96 ? 2.240 -9.512 -10.557 1.00 0.00 96 SER A N 3
ATOM 5007 C CA . SER A 1 96 ? 3.583 -9.000 -10.343 1.00 0.00 96 SER A CA 3
ATOM 5008 C C . SER A 1 96 ? 3.724 -7.619 -10.985 1.00 0.00 96 SER A C 3
ATOM 5009 O O . SER A 1 96 ? 4.243 -6.692 -10.364 1.00 0.00 96 SER A O 3
ATOM 5017 N N . THR A 1 97 ? 3.255 -7.525 -12.220 1.00 0.00 97 THR A N 3
ATOM 5018 C CA . THR A 1 97 ? 3.323 -6.272 -12.953 1.00 0.00 97 THR A CA 3
ATOM 5019 C C . THR A 1 97 ? 2.771 -5.126 -12.103 1.00 0.00 97 THR A C 3
ATOM 5020 O O . THR A 1 97 ? 3.522 -4.257 -11.664 1.00 0.00 97 THR A O 3
ATOM 5031 N N . ALA A 1 98 ? 1.462 -5.162 -11.897 1.00 0.00 98 ALA A N 3
ATOM 5032 C CA . ALA A 1 98 ? 0.801 -4.137 -11.107 1.00 0.00 98 ALA A CA 3
ATOM 5033 C C . ALA A 1 98 ? 1.680 -3.778 -9.907 1.00 0.00 98 ALA A C 3
ATOM 5034 O O . ALA A 1 98 ? 2.193 -4.662 -9.223 1.00 0.00 98 ALA A O 3
ATOM 5041 N N . LEU A 1 99 ? 1.825 -2.480 -9.687 1.00 0.00 99 LEU A N 3
ATOM 5042 C CA . LEU A 1 99 ? 2.632 -1.993 -8.582 1.00 0.00 99 LEU A CA 3
ATOM 5043 C C . LEU A 1 99 ? 1.838 -0.946 -7.798 1.00 0.00 99 LEU A C 3
ATOM 5044 O O . LEU A 1 99 ? 0.880 -0.374 -8.315 1.00 0.00 99 LEU A O 3
ATOM 5060 N N . TYR A 1 100 ? 2.267 -0.727 -6.563 1.00 0.00 100 TYR A N 3
ATOM 5061 C CA . TYR A 1 100 ? 1.607 0.241 -5.703 1.00 0.00 100 TYR A CA 3
ATOM 5062 C C . TYR A 1 100 ? 2.573 0.783 -4.647 1.00 0.00 100 TYR A C 3
ATOM 5063 O O . TYR A 1 100 ? 3.339 0.025 -4.054 1.00 0.00 100 TYR A O 3
ATOM 5081 N N . THR A 1 101 ? 2.505 2.090 -4.445 1.00 0.00 101 THR A N 3
ATOM 5082 C CA . THR A 1 101 ? 3.363 2.742 -3.470 1.00 0.00 101 THR A CA 3
ATOM 5083 C C . THR A 1 101 ? 2.523 3.382 -2.363 1.00 0.00 101 THR A C 3
ATOM 5084 O O . THR A 1 101 ? 1.312 3.540 -2.510 1.00 0.00 101 THR A O 3
ATOM 5095 N N . PHE A 1 102 ? 3.199 3.732 -1.279 1.00 0.00 102 PHE A N 3
ATOM 5096 C CA . PHE A 1 102 ? 2.530 4.350 -0.147 1.00 0.00 102 PHE A CA 3
ATOM 5097 C C . PHE A 1 102 ? 2.241 5.827 -0.421 1.00 0.00 102 PHE A C 3
ATOM 5098 O O . PHE A 1 102 ? 3.100 6.549 -0.926 1.00 0.00 102 PHE A O 3
ATOM 5115 N N . ALA A 1 103 ? 1.028 6.233 -0.076 1.00 0.00 103 ALA A N 3
ATOM 5116 C CA . ALA A 1 103 ? 0.614 7.611 -0.278 1.00 0.00 103 ALA A CA 3
ATOM 5117 C C . ALA A 1 103 ? 1.136 8.471 0.875 1.00 0.00 103 ALA A C 3
ATOM 5118 O O . ALA A 1 103 ? 0.923 9.682 0.896 1.00 0.00 103 ALA A O 3
ATOM 5125 N N . GLU A 1 104 ? 1.809 7.810 1.805 1.00 0.00 104 GLU A N 3
ATOM 5126 C CA . GLU A 1 104 ? 2.363 8.499 2.959 1.00 0.00 104 GLU A CA 3
ATOM 5127 C C . GLU A 1 104 ? 1.537 9.747 3.279 1.00 0.00 104 GLU A C 3
ATOM 5128 O O . GLU A 1 104 ? 1.827 10.832 2.777 1.00 0.00 104 GLU A O 3
ATOM 5140 N N . SER A 1 105 ? 0.526 9.551 4.112 1.00 0.00 105 SER A N 3
ATOM 5141 C CA . SER A 1 105 ? -0.343 10.647 4.505 1.00 0.00 105 SER A CA 3
ATOM 5142 C C . SER A 1 105 ? -1.145 10.259 5.748 1.00 0.00 105 SER A C 3
ATOM 5143 O O . SER A 1 105 ? -2.255 9.740 5.638 1.00 0.00 105 SER A O 3
ATOM 5151 N N . TYR A 1 106 ? -0.553 10.524 6.903 1.00 0.00 106 TYR A N 3
ATOM 5152 C CA . TYR A 1 106 ? -1.199 10.209 8.166 1.00 0.00 106 TYR A CA 3
ATOM 5153 C C . TYR A 1 106 ? -0.510 10.927 9.328 1.00 0.00 106 TYR A C 3
ATOM 5154 O O . TYR A 1 106 ? 0.561 11.507 9.157 1.00 0.00 106 TYR A O 3
ATOM 5172 N N . LYS A 1 107 ? -1.153 10.864 10.485 1.00 0.00 107 LYS A N 3
ATOM 5173 C CA . LYS A 1 107 ? -0.616 11.501 11.676 1.00 0.00 107 LYS A CA 3
ATOM 5174 C C . LYS A 1 107 ? 0.898 11.286 11.725 1.00 0.00 107 LYS A C 3
ATOM 5175 O O . LYS A 1 107 ? 1.365 10.151 11.809 1.00 0.00 107 LYS A O 3
ATOM 5194 N N . LYS A 1 108 ? 1.623 12.394 11.670 1.00 0.00 108 LYS A N 3
ATOM 5195 C CA . LYS A 1 108 ? 3.074 12.340 11.707 1.00 0.00 108 LYS A CA 3
ATOM 5196 C C . LYS A 1 108 ? 3.628 13.757 11.872 1.00 0.00 108 LYS A C 3
ATOM 5197 O O . LYS A 1 108 ? 3.296 14.651 11.095 1.00 0.00 108 LYS A O 3
ATOM 5216 N N . LYS A 1 109 ? 4.463 13.918 12.888 1.00 0.00 109 LYS A N 3
ATOM 5217 C CA . LYS A 1 109 ? 5.066 15.211 13.164 1.00 0.00 109 LYS A CA 3
ATOM 5218 C C . LYS A 1 109 ? 5.607 15.805 11.862 1.00 0.00 109 LYS A C 3
ATOM 5219 O O . LYS A 1 109 ? 6.483 15.221 11.226 1.00 0.00 109 LYS A O 3
ATOM 5238 N N . VAL A 1 110 ? 5.062 16.959 11.505 1.00 0.00 110 VAL A N 3
ATOM 5239 C CA . VAL A 1 110 ? 5.480 17.638 10.290 1.00 0.00 110 VAL A CA 3
ATOM 5240 C C . VAL A 1 110 ? 4.812 19.013 10.225 1.00 0.00 110 VAL A C 3
ATOM 5241 O O . VAL A 1 110 ? 3.759 19.225 10.825 1.00 0.00 110 VAL A O 3
ATOM 5254 N N . SER A 1 111 ? 5.451 19.912 9.490 1.00 0.00 111 SER A N 3
ATOM 5255 C CA . SER A 1 111 ? 4.931 21.260 9.339 1.00 0.00 111 SER A CA 3
ATOM 5256 C C . SER A 1 111 ? 3.736 21.257 8.384 1.00 0.00 111 SER A C 3
ATOM 5257 O O . SER A 1 111 ? 3.870 21.613 7.215 1.00 0.00 111 SER A O 3
ATOM 5265 N N . SER A 1 112 ? 2.594 20.850 8.919 1.00 0.00 112 SER A N 3
ATOM 5266 C CA . SER A 1 112 ? 1.375 20.795 8.129 1.00 0.00 112 SER A CA 3
ATOM 5267 C C . SER A 1 112 ? 0.203 20.348 9.005 1.00 0.00 112 SER A C 3
ATOM 5268 O O . SER A 1 112 ? 0.405 19.733 10.051 1.00 0.00 112 SER A O 3
ATOM 5276 N N . LYS A 1 113 ? -0.996 20.675 8.546 1.00 0.00 113 LYS A N 3
ATOM 5277 C CA . LYS A 1 113 ? -2.200 20.315 9.275 1.00 0.00 113 LYS A CA 3
ATOM 5278 C C . LYS A 1 113 ? -3.098 19.462 8.377 1.00 0.00 113 LYS A C 3
ATOM 5279 O O . LYS A 1 113 ? -2.958 19.480 7.155 1.00 0.00 113 LYS A O 3
ATOM 5298 N N . GLU A 1 114 ? -4.001 18.734 9.018 1.00 0.00 114 GLU A N 3
ATOM 5299 C CA . GLU A 1 114 ? -4.922 17.875 8.293 1.00 0.00 114 GLU A CA 3
ATOM 5300 C C . GLU A 1 114 ? -6.143 17.556 9.158 1.00 0.00 114 GLU A C 3
ATOM 5301 O O . GLU A 1 114 ? -7.275 17.833 8.766 1.00 0.00 114 GLU A O 3
ATOM 5313 N N . SER A 1 115 ? -5.871 16.977 10.318 1.00 0.00 115 SER A N 3
ATOM 5314 C CA . SER A 1 115 ? -6.933 16.617 11.242 1.00 0.00 115 SER A CA 3
ATOM 5315 C C . SER A 1 115 ? -6.364 16.443 12.652 1.00 0.00 115 SER A C 3
ATOM 5316 O O . SER A 1 115 ? -5.220 16.022 12.816 1.00 0.00 115 SER A O 3
ATOM 5324 N N . GLY A 1 116 ? -7.188 16.777 13.634 1.00 0.00 116 GLY A N 3
ATOM 5325 C CA . GLY A 1 116 ? -6.782 16.663 15.024 1.00 0.00 116 GLY A CA 3
ATOM 5326 C C . GLY A 1 116 ? -7.429 15.446 15.687 1.00 0.00 116 GLY A C 3
ATOM 5327 O O . GLY A 1 116 ? -8.619 15.462 15.996 1.00 0.00 116 GLY A O 3
ATOM 5331 N N . PRO A 1 117 ? -6.595 14.391 15.890 1.00 0.00 117 PRO A N 3
ATOM 5332 C CA . PRO A 1 117 ? -7.074 13.167 16.511 1.00 0.00 117 PRO A CA 3
ATOM 5333 C C . PRO A 1 117 ? -7.262 13.354 18.018 1.00 0.00 117 PRO A C 3
ATOM 5334 O O . PRO A 1 117 ? -6.890 14.388 18.570 1.00 0.00 117 PRO A O 3
ATOM 5345 N N . SER A 1 118 ? -7.840 12.337 18.640 1.00 0.00 118 SER A N 3
ATOM 5346 C CA . SER A 1 118 ? -8.082 12.376 20.072 1.00 0.00 118 SER A CA 3
ATOM 5347 C C . SER A 1 118 ? -7.600 11.076 20.720 1.00 0.00 118 SER A C 3
ATOM 5348 O O . SER A 1 118 ? -7.966 9.987 20.282 1.00 0.00 118 SER A O 3
ATOM 5356 N N . SER A 1 119 ? -6.785 11.235 21.753 1.00 0.00 119 SER A N 3
ATOM 5357 C CA . SER A 1 119 ? -6.249 10.088 22.465 1.00 0.00 119 SER A CA 3
ATOM 5358 C C . SER A 1 119 ? -6.336 10.321 23.975 1.00 0.00 119 SER A C 3
ATOM 5359 O O . SER A 1 119 ? -6.619 11.433 24.419 1.00 0.00 119 SER A O 3
ATOM 5367 N N . GLY A 1 120 ? -6.089 9.256 24.722 1.00 0.00 120 GLY A N 3
ATOM 5368 C CA . GLY A 1 120 ? -6.136 9.331 26.172 1.00 0.00 120 GLY A CA 3
ATOM 5369 C C . GLY A 1 120 ? -7.546 9.041 26.690 1.00 0.00 120 GLY A C 3
ATOM 5370 O O . GLY A 1 120 ? -7.950 9.563 27.728 1.00 0.00 120 GLY A O 3
ATOM 5374 N N . GLY A 1 1 ? -5.899 5.946 16.553 1.00 0.00 1 GLY A N 4
ATOM 5375 C CA . GLY A 1 1 ? -7.170 5.486 16.021 1.00 0.00 1 GLY A CA 4
ATOM 5376 C C . GLY A 1 1 ? -8.326 5.884 16.941 1.00 0.00 1 GLY A C 4
ATOM 5377 O O . GLY A 1 1 ? -8.117 6.165 18.120 1.00 0.00 1 GLY A O 4
ATOM 5381 N N . SER A 1 2 ? -9.520 5.895 16.367 1.00 0.00 2 SER A N 4
ATOM 5382 C CA . SER A 1 2 ? -10.709 6.253 17.121 1.00 0.00 2 SER A CA 4
ATOM 5383 C C . SER A 1 2 ? -11.920 5.488 16.583 1.00 0.00 2 SER A C 4
ATOM 5384 O O . SER A 1 2 ? -12.606 4.797 17.334 1.00 0.00 2 SER A O 4
ATOM 5392 N N . SER A 1 3 ? -12.145 5.636 15.285 1.00 0.00 3 SER A N 4
ATOM 5393 C CA . SER A 1 3 ? -13.261 4.968 14.638 1.00 0.00 3 SER A CA 4
ATOM 5394 C C . SER A 1 3 ? -13.191 5.179 13.125 1.00 0.00 3 SER A C 4
ATOM 5395 O O . SER A 1 3 ? -12.651 6.181 12.658 1.00 0.00 3 SER A O 4
ATOM 5403 N N . GLY A 1 4 ? -13.745 4.218 12.399 1.00 0.00 4 GLY A N 4
ATOM 5404 C CA . GLY A 1 4 ? -13.752 4.287 10.948 1.00 0.00 4 GLY A CA 4
ATOM 5405 C C . GLY A 1 4 ? -12.931 3.147 10.341 1.00 0.00 4 GLY A C 4
ATOM 5406 O O . GLY A 1 4 ? -13.370 1.998 10.332 1.00 0.00 4 GLY A O 4
ATOM 5410 N N . SER A 1 5 ? -11.754 3.505 9.849 1.00 0.00 5 SER A N 4
ATOM 5411 C CA . SER A 1 5 ? -10.868 2.526 9.242 1.00 0.00 5 SER A CA 4
ATOM 5412 C C . SER A 1 5 ? -9.880 1.998 10.284 1.00 0.00 5 SER A C 4
ATOM 5413 O O . SER A 1 5 ? -8.689 1.869 10.005 1.00 0.00 5 SER A O 4
ATOM 5421 N N . SER A 1 6 ? -10.410 1.708 11.463 1.00 0.00 6 SER A N 4
ATOM 5422 C CA . SER A 1 6 ? -9.589 1.197 12.547 1.00 0.00 6 SER A CA 4
ATOM 5423 C C . SER A 1 6 ? -8.817 -0.039 12.082 1.00 0.00 6 SER A C 4
ATOM 5424 O O . SER A 1 6 ? -7.635 -0.189 12.389 1.00 0.00 6 SER A O 4
ATOM 5432 N N . GLY A 1 7 ? -9.516 -0.893 11.348 1.00 0.00 7 GLY A N 4
ATOM 5433 C CA . GLY A 1 7 ? -8.911 -2.111 10.837 1.00 0.00 7 GLY A CA 4
ATOM 5434 C C . GLY A 1 7 ? -7.738 -1.792 9.908 1.00 0.00 7 GLY A C 4
ATOM 5435 O O . GLY A 1 7 ? -6.598 -2.156 10.193 1.00 0.00 7 GLY A O 4
ATOM 5439 N N . LEU A 1 8 ? -8.058 -1.116 8.814 1.00 0.00 8 LEU A N 4
ATOM 5440 C CA . LEU A 1 8 ? -7.046 -0.745 7.841 1.00 0.00 8 LEU A CA 4
ATOM 5441 C C . LEU A 1 8 ? -5.818 -0.197 8.572 1.00 0.00 8 LEU A C 4
ATOM 5442 O O . LEU A 1 8 ? -4.700 -0.282 8.066 1.00 0.00 8 LEU A O 4
ATOM 5458 N N . HIS A 1 9 ? -6.068 0.353 9.751 1.00 0.00 9 HIS A N 4
ATOM 5459 C CA . HIS A 1 9 ? -4.998 0.915 10.557 1.00 0.00 9 HIS A CA 4
ATOM 5460 C C . HIS A 1 9 ? -4.005 -0.187 10.931 1.00 0.00 9 HIS A C 4
ATOM 5461 O O . HIS A 1 9 ? -2.830 -0.118 10.571 1.00 0.00 9 HIS A O 4
ATOM 5475 N N . ARG A 1 10 ? -4.513 -1.179 11.648 1.00 0.00 10 ARG A N 4
ATOM 5476 C CA . ARG A 1 10 ? -3.685 -2.294 12.075 1.00 0.00 10 ARG A CA 4
ATOM 5477 C C . ARG A 1 10 ? -2.991 -2.932 10.870 1.00 0.00 10 ARG A C 4
ATOM 5478 O O . ARG A 1 10 ? -1.975 -3.609 11.020 1.00 0.00 10 ARG A O 4
ATOM 5499 N N . ILE A 1 11 ? -3.568 -2.693 9.701 1.00 0.00 11 ILE A N 4
ATOM 5500 C CA . ILE A 1 11 ? -3.018 -3.236 8.470 1.00 0.00 11 ILE A CA 4
ATOM 5501 C C . ILE A 1 11 ? -1.819 -2.390 8.036 1.00 0.00 11 ILE A C 4
ATOM 5502 O O . ILE A 1 11 ? -0.790 -2.928 7.630 1.00 0.00 11 ILE A O 4
ATOM 5518 N N . VAL A 1 12 ? -1.993 -1.080 8.136 1.00 0.00 12 VAL A N 4
ATOM 5519 C CA . VAL A 1 12 ? -0.938 -0.155 7.759 1.00 0.00 12 VAL A CA 4
ATOM 5520 C C . VAL A 1 12 ? 0.253 -0.333 8.702 1.00 0.00 12 VAL A C 4
ATOM 5521 O O . VAL A 1 12 ? 1.390 -0.473 8.253 1.00 0.00 12 VAL A O 4
ATOM 5534 N N . ASP A 1 13 ? -0.048 -0.322 9.992 1.00 0.00 13 ASP A N 4
ATOM 5535 C CA . ASP A 1 13 ? 0.984 -0.481 11.003 1.00 0.00 13 ASP A CA 4
ATOM 5536 C C . ASP A 1 13 ? 1.917 -1.623 10.598 1.00 0.00 13 ASP A C 4
ATOM 5537 O O . ASP A 1 13 ? 3.135 -1.512 10.730 1.00 0.00 13 ASP A O 4
ATOM 5546 N N . LYS A 1 14 ? 1.310 -2.696 10.112 1.00 0.00 14 LYS A N 4
ATOM 5547 C CA . LYS A 1 14 ? 2.071 -3.858 9.686 1.00 0.00 14 LYS A CA 4
ATOM 5548 C C . LYS A 1 14 ? 2.932 -3.485 8.477 1.00 0.00 14 LYS A C 4
ATOM 5549 O O . LYS A 1 14 ? 4.135 -3.739 8.465 1.00 0.00 14 LYS A O 4
ATOM 5568 N N . MET A 1 15 ? 2.281 -2.887 7.490 1.00 0.00 15 MET A N 4
ATOM 5569 C CA . MET A 1 15 ? 2.971 -2.476 6.280 1.00 0.00 15 MET A CA 4
ATOM 5570 C C . MET A 1 15 ? 4.164 -1.576 6.608 1.00 0.00 15 MET A C 4
ATOM 5571 O O . MET A 1 15 ? 5.163 -1.577 5.890 1.00 0.00 15 MET A O 4
ATOM 5585 N N . HIS A 1 16 ? 4.021 -0.830 7.693 1.00 0.00 16 HIS A N 4
ATOM 5586 C CA . HIS A 1 16 ? 5.075 0.073 8.125 1.00 0.00 16 HIS A CA 4
ATOM 5587 C C . HIS A 1 16 ? 6.313 -0.735 8.520 1.00 0.00 16 HIS A C 4
ATOM 5588 O O . HIS A 1 16 ? 7.433 -0.230 8.460 1.00 0.00 16 HIS A O 4
ATOM 5602 N N . ASP A 1 17 ? 6.069 -1.976 8.914 1.00 0.00 17 ASP A N 4
ATOM 5603 C CA . ASP A 1 17 ? 7.149 -2.859 9.319 1.00 0.00 17 ASP A CA 4
ATOM 5604 C C . ASP A 1 17 ? 7.887 -3.358 8.075 1.00 0.00 17 ASP A C 4
ATOM 5605 O O . ASP A 1 17 ? 7.327 -3.372 6.980 1.00 0.00 17 ASP A O 4
ATOM 5614 N N . THR A 1 18 ? 9.133 -3.757 8.285 1.00 0.00 18 THR A N 4
ATOM 5615 C CA . THR A 1 18 ? 9.953 -4.256 7.195 1.00 0.00 18 THR A CA 4
ATOM 5616 C C . THR A 1 18 ? 10.165 -5.765 7.333 1.00 0.00 18 THR A C 4
ATOM 5617 O O . THR A 1 18 ? 10.646 -6.416 6.408 1.00 0.00 18 THR A O 4
ATOM 5628 N N . SER A 1 19 ? 9.794 -6.277 8.498 1.00 0.00 19 SER A N 4
ATOM 5629 C CA . SER A 1 19 ? 9.937 -7.697 8.770 1.00 0.00 19 SER A CA 4
ATOM 5630 C C . SER A 1 19 ? 8.608 -8.414 8.523 1.00 0.00 19 SER A C 4
ATOM 5631 O O . SER A 1 19 ? 8.510 -9.260 7.636 1.00 0.00 19 SER A O 4
ATOM 5639 N N . THR A 1 20 ? 7.617 -8.048 9.323 1.00 0.00 20 THR A N 4
ATOM 5640 C CA . THR A 1 20 ? 6.298 -8.646 9.203 1.00 0.00 20 THR A CA 4
ATOM 5641 C C . THR A 1 20 ? 5.425 -7.824 8.253 1.00 0.00 20 THR A C 4
ATOM 5642 O O . THR A 1 20 ? 4.304 -8.218 7.936 1.00 0.00 20 THR A O 4
ATOM 5653 N N . GLY A 1 21 ? 5.972 -6.695 7.825 1.00 0.00 21 GLY A N 4
ATOM 5654 C CA . GLY A 1 21 ? 5.258 -5.814 6.917 1.00 0.00 21 GLY A CA 4
ATOM 5655 C C . GLY A 1 21 ? 5.600 -6.133 5.460 1.00 0.00 21 GLY A C 4
ATOM 5656 O O . GLY A 1 21 ? 6.214 -7.160 5.173 1.00 0.00 21 GLY A O 4
ATOM 5660 N N . ILE A 1 22 ? 5.189 -5.233 4.579 1.00 0.00 22 ILE A N 4
ATOM 5661 C CA . ILE A 1 22 ? 5.445 -5.405 3.159 1.00 0.00 22 ILE A CA 4
ATOM 5662 C C . ILE A 1 22 ? 6.927 -5.151 2.877 1.00 0.00 22 ILE A C 4
ATOM 5663 O O . ILE A 1 22 ? 7.692 -4.843 3.790 1.00 0.00 22 ILE A O 4
ATOM 5679 N N . ARG A 1 23 ? 7.288 -5.289 1.610 1.00 0.00 23 ARG A N 4
ATOM 5680 C CA . ARG A 1 23 ? 8.665 -5.078 1.197 1.00 0.00 23 ARG A CA 4
ATOM 5681 C C . ARG A 1 23 ? 8.716 -4.613 -0.260 1.00 0.00 23 ARG A C 4
ATOM 5682 O O . ARG A 1 23 ? 8.748 -5.434 -1.176 1.00 0.00 23 ARG A O 4
ATOM 5703 N N . PRO A 1 24 ? 8.724 -3.265 -0.434 1.00 0.00 24 PRO A N 4
ATOM 5704 C CA . PRO A 1 24 ? 8.771 -2.681 -1.764 1.00 0.00 24 PRO A CA 4
ATOM 5705 C C . PRO A 1 24 ? 10.173 -2.801 -2.365 1.00 0.00 24 PRO A C 4
ATOM 5706 O O . PRO A 1 24 ? 10.969 -1.867 -2.284 1.00 0.00 24 PRO A O 4
ATOM 5717 N N . SER A 1 25 ? 10.432 -3.959 -2.956 1.00 0.00 25 SER A N 4
ATOM 5718 C CA . SER A 1 25 ? 11.723 -4.213 -3.571 1.00 0.00 25 SER A CA 4
ATOM 5719 C C . SER A 1 25 ? 11.637 -3.988 -5.081 1.00 0.00 25 SER A C 4
ATOM 5720 O O . SER A 1 25 ? 10.770 -4.550 -5.748 1.00 0.00 25 SER A O 4
ATOM 5728 N N . PRO A 1 26 ? 12.572 -3.142 -5.591 1.00 0.00 26 PRO A N 4
ATOM 5729 C CA . PRO A 1 26 ? 12.610 -2.836 -7.011 1.00 0.00 26 PRO A CA 4
ATOM 5730 C C . PRO A 1 26 ? 13.184 -4.007 -7.810 1.00 0.00 26 PRO A C 4
ATOM 5731 O O . PRO A 1 26 ? 14.066 -4.718 -7.329 1.00 0.00 26 PRO A O 4
ATOM 5742 N N . ASN A 1 27 ? 12.661 -4.173 -9.015 1.00 0.00 27 ASN A N 4
ATOM 5743 C CA . ASN A 1 27 ? 13.110 -5.247 -9.885 1.00 0.00 27 ASN A CA 4
ATOM 5744 C C . ASN A 1 27 ? 12.537 -5.035 -11.288 1.00 0.00 27 ASN A C 4
ATOM 5745 O O . ASN A 1 27 ? 12.229 -5.998 -11.988 1.00 0.00 27 ASN A O 4
ATOM 5756 N N . MET A 1 28 ? 12.411 -3.768 -11.656 1.00 0.00 28 MET A N 4
ATOM 5757 C CA . MET A 1 28 ? 11.880 -3.418 -12.962 1.00 0.00 28 MET A CA 4
ATOM 5758 C C . MET A 1 28 ? 10.506 -4.054 -13.184 1.00 0.00 28 MET A C 4
ATOM 5759 O O . MET A 1 28 ? 10.094 -4.931 -12.426 1.00 0.00 28 MET A O 4
ATOM 5773 N N . GLU A 1 29 ? 9.836 -3.589 -14.228 1.00 0.00 29 GLU A N 4
ATOM 5774 C CA . GLU A 1 29 ? 8.518 -4.102 -14.560 1.00 0.00 29 GLU A CA 4
ATOM 5775 C C . GLU A 1 29 ? 8.138 -3.706 -15.988 1.00 0.00 29 GLU A C 4
ATOM 5776 O O . GLU A 1 29 ? 7.755 -4.555 -16.791 1.00 0.00 29 GLU A O 4
ATOM 5788 N N . GLN A 1 30 ? 8.257 -2.415 -16.261 1.00 0.00 30 GLN A N 4
ATOM 5789 C CA . GLN A 1 30 ? 7.931 -1.895 -17.579 1.00 0.00 30 GLN A CA 4
ATOM 5790 C C . GLN A 1 30 ? 9.030 -0.947 -18.062 1.00 0.00 30 GLN A C 4
ATOM 5791 O O . GLN A 1 30 ? 9.748 -1.256 -19.012 1.00 0.00 30 GLN A O 4
ATOM 5805 N N . GLY A 1 31 ? 9.126 0.189 -17.387 1.00 0.00 31 GLY A N 4
ATOM 5806 C CA . GLY A 1 31 ? 10.126 1.184 -17.736 1.00 0.00 31 GLY A CA 4
ATOM 5807 C C . GLY A 1 31 ? 11.045 1.478 -16.549 1.00 0.00 31 GLY A C 4
ATOM 5808 O O . GLY A 1 31 ? 12.218 1.108 -16.561 1.00 0.00 31 GLY A O 4
ATOM 5812 N N . SER A 1 32 ? 10.478 2.139 -15.551 1.00 0.00 32 SER A N 4
ATOM 5813 C CA . SER A 1 32 ? 11.232 2.487 -14.358 1.00 0.00 32 SER A CA 4
ATOM 5814 C C . SER A 1 32 ? 11.468 1.238 -13.506 1.00 0.00 32 SER A C 4
ATOM 5815 O O . SER A 1 32 ? 11.020 0.148 -13.859 1.00 0.00 32 SER A O 4
ATOM 5823 N N . THR A 1 33 ? 12.170 1.439 -12.401 1.00 0.00 33 THR A N 4
ATOM 5824 C CA . THR A 1 33 ? 12.470 0.343 -11.496 1.00 0.00 33 THR A CA 4
ATOM 5825 C C . THR A 1 33 ? 11.581 0.418 -10.253 1.00 0.00 33 THR A C 4
ATOM 5826 O O . THR A 1 33 ? 11.455 -0.558 -9.515 1.00 0.00 33 THR A O 4
ATOM 5837 N N . TYR A 1 34 ? 10.987 1.586 -10.059 1.00 0.00 34 TYR A N 4
ATOM 5838 C CA . TYR A 1 34 ? 10.113 1.802 -8.919 1.00 0.00 34 TYR A CA 4
ATOM 5839 C C . TYR A 1 34 ? 10.721 1.215 -7.643 1.00 0.00 34 TYR A C 4
ATOM 5840 O O . TYR A 1 34 ? 10.565 0.027 -7.367 1.00 0.00 34 TYR A O 4
ATOM 5858 N N . LYS A 1 35 ? 11.401 2.076 -6.900 1.00 0.00 35 LYS A N 4
ATOM 5859 C CA . LYS A 1 35 ? 12.034 1.658 -5.661 1.00 0.00 35 LYS A CA 4
ATOM 5860 C C . LYS A 1 35 ? 10.955 1.383 -4.611 1.00 0.00 35 LYS A C 4
ATOM 5861 O O . LYS A 1 35 ? 10.592 0.232 -4.375 1.00 0.00 35 LYS A O 4
ATOM 5880 N N . LYS A 1 36 ? 10.474 2.460 -4.008 1.00 0.00 36 LYS A N 4
ATOM 5881 C CA . LYS A 1 36 ? 9.445 2.350 -2.988 1.00 0.00 36 LYS A CA 4
ATOM 5882 C C . LYS A 1 36 ? 8.131 1.916 -3.641 1.00 0.00 36 LYS A C 4
ATOM 5883 O O . LYS A 1 36 ? 7.183 2.697 -3.716 1.00 0.00 36 LYS A O 4
ATOM 5902 N N . THR A 1 37 ? 8.116 0.672 -4.097 1.00 0.00 37 THR A N 4
ATOM 5903 C CA . THR A 1 37 ? 6.933 0.126 -4.741 1.00 0.00 37 THR A CA 4
ATOM 5904 C C . THR A 1 37 ? 6.881 -1.392 -4.560 1.00 0.00 37 THR A C 4
ATOM 5905 O O . THR A 1 37 ? 7.913 -2.061 -4.598 1.00 0.00 37 THR A O 4
ATOM 5916 N N . PHE A 1 38 ? 5.670 -1.892 -4.368 1.00 0.00 38 PHE A N 4
ATOM 5917 C CA . PHE A 1 38 ? 5.470 -3.319 -4.181 1.00 0.00 38 PHE A CA 4
ATOM 5918 C C . PHE A 1 38 ? 4.408 -3.855 -5.144 1.00 0.00 38 PHE A C 4
ATOM 5919 O O . PHE A 1 38 ? 3.306 -3.314 -5.223 1.00 0.00 38 PHE A O 4
ATOM 5936 N N . LEU A 1 39 ? 4.777 -4.912 -5.853 1.00 0.00 39 LEU A N 4
ATOM 5937 C CA . LEU A 1 39 ? 3.871 -5.527 -6.807 1.00 0.00 39 LEU A CA 4
ATOM 5938 C C . LEU A 1 39 ? 2.460 -5.561 -6.215 1.00 0.00 39 LEU A C 4
ATOM 5939 O O . LEU A 1 39 ? 2.296 -5.640 -4.999 1.00 0.00 39 LEU A O 4
ATOM 5955 N N . GLY A 1 40 ? 1.479 -5.501 -7.103 1.00 0.00 40 GLY A N 4
ATOM 5956 C CA . GLY A 1 40 ? 0.088 -5.524 -6.684 1.00 0.00 40 GLY A CA 4
ATOM 5957 C C . GLY A 1 40 ? -0.279 -6.880 -6.077 1.00 0.00 40 GLY A C 4
ATOM 5958 O O . GLY A 1 40 ? -1.101 -6.953 -5.165 1.00 0.00 40 GLY A O 4
ATOM 5962 N N . SER A 1 41 ? 0.349 -7.919 -6.607 1.00 0.00 41 SER A N 4
ATOM 5963 C CA . SER A 1 41 ? 0.098 -9.268 -6.129 1.00 0.00 41 SER A CA 4
ATOM 5964 C C . SER A 1 41 ? 0.714 -9.454 -4.741 1.00 0.00 41 SER A C 4
ATOM 5965 O O . SER A 1 41 ? 0.163 -10.169 -3.904 1.00 0.00 41 SER A O 4
ATOM 5973 N N . SER A 1 42 ? 1.847 -8.797 -4.538 1.00 0.00 42 SER A N 4
ATOM 5974 C CA . SER A 1 42 ? 2.543 -8.881 -3.265 1.00 0.00 42 SER A CA 4
ATOM 5975 C C . SER A 1 42 ? 1.611 -8.451 -2.130 1.00 0.00 42 SER A C 4
ATOM 5976 O O . SER A 1 42 ? 1.473 -9.159 -1.134 1.00 0.00 42 SER A O 4
ATOM 5984 N N . LEU A 1 43 ? 0.997 -7.292 -2.319 1.00 0.00 43 LEU A N 4
ATOM 5985 C CA . LEU A 1 43 ? 0.083 -6.759 -1.323 1.00 0.00 43 LEU A CA 4
ATOM 5986 C C . LEU A 1 43 ? -1.039 -7.769 -1.074 1.00 0.00 43 LEU A C 4
ATOM 5987 O O . LEU A 1 43 ? -1.362 -8.073 0.073 1.00 0.00 43 LEU A O 4
ATOM 6003 N N . VAL A 1 44 ? -1.602 -8.262 -2.167 1.00 0.00 44 VAL A N 4
ATOM 6004 C CA . VAL A 1 44 ? -2.680 -9.231 -2.082 1.00 0.00 44 VAL A CA 4
ATOM 6005 C C . VAL A 1 44 ? -2.238 -10.404 -1.205 1.00 0.00 44 VAL A C 4
ATOM 6006 O O . VAL A 1 44 ? -2.749 -10.586 -0.101 1.00 0.00 44 VAL A O 4
ATOM 6019 N N . ASP A 1 45 ? -1.292 -11.170 -1.729 1.00 0.00 45 ASP A N 4
ATOM 6020 C CA . ASP A 1 45 ? -0.774 -12.320 -1.007 1.00 0.00 45 ASP A CA 4
ATOM 6021 C C . ASP A 1 45 ? -0.407 -11.900 0.418 1.00 0.00 45 ASP A C 4
ATOM 6022 O O . ASP A 1 45 ? -0.562 -12.678 1.357 1.00 0.00 45 ASP A O 4
ATOM 6031 N N . TRP A 1 46 ? 0.072 -10.670 0.533 1.00 0.00 46 TRP A N 4
ATOM 6032 C CA . TRP A 1 46 ? 0.462 -10.137 1.827 1.00 0.00 46 TRP A CA 4
ATOM 6033 C C . TRP A 1 46 ? -0.792 -10.042 2.697 1.00 0.00 46 TRP A C 4
ATOM 6034 O O . TRP A 1 46 ? -0.896 -10.720 3.719 1.00 0.00 46 TRP A O 4
ATOM 6055 N N . LEU A 1 47 ? -1.714 -9.197 2.261 1.00 0.00 47 LEU A N 4
ATOM 6056 C CA . LEU A 1 47 ? -2.958 -9.005 2.987 1.00 0.00 47 LEU A CA 4
ATOM 6057 C C . LEU A 1 47 ? -3.451 -10.355 3.510 1.00 0.00 47 LEU A C 4
ATOM 6058 O O . LEU A 1 47 ? -3.761 -10.491 4.693 1.00 0.00 47 LEU A O 4
ATOM 6074 N N . ILE A 1 48 ? -3.509 -11.320 2.604 1.00 0.00 48 ILE A N 4
ATOM 6075 C CA . ILE A 1 48 ? -3.960 -12.655 2.959 1.00 0.00 48 ILE A CA 4
ATOM 6076 C C . ILE A 1 48 ? -3.053 -13.220 4.054 1.00 0.00 48 ILE A C 4
ATOM 6077 O O . ILE A 1 48 ? -3.525 -13.585 5.129 1.00 0.00 48 ILE A O 4
ATOM 6093 N N . SER A 1 49 ? -1.766 -13.274 3.742 1.00 0.00 49 SER A N 4
ATOM 6094 C CA . SER A 1 49 ? -0.788 -13.789 4.686 1.00 0.00 49 SER A CA 4
ATOM 6095 C C . SER A 1 49 ? -0.901 -13.041 6.016 1.00 0.00 49 SER A C 4
ATOM 6096 O O . SER A 1 49 ? -0.596 -13.594 7.071 1.00 0.00 49 SER A O 4
ATOM 6104 N N . SER A 1 50 ? -1.340 -11.794 5.922 1.00 0.00 50 SER A N 4
ATOM 6105 C CA . SER A 1 50 ? -1.496 -10.965 7.105 1.00 0.00 50 SER A CA 4
ATOM 6106 C C . SER A 1 50 ? -2.824 -11.284 7.796 1.00 0.00 50 SER A C 4
ATOM 6107 O O . SER A 1 50 ? -3.195 -10.628 8.768 1.00 0.00 50 SER A O 4
ATOM 6115 N N . ASN A 1 51 ? -3.502 -12.291 7.267 1.00 0.00 51 ASN A N 4
ATOM 6116 C CA . ASN A 1 51 ? -4.780 -12.705 7.820 1.00 0.00 51 ASN A CA 4
ATOM 6117 C C . ASN A 1 51 ? -5.784 -11.558 7.688 1.00 0.00 51 ASN A C 4
ATOM 6118 O O . ASN A 1 51 ? -6.774 -11.508 8.416 1.00 0.00 51 ASN A O 4
ATOM 6129 N N . PHE A 1 52 ? -5.493 -10.664 6.754 1.00 0.00 52 PHE A N 4
ATOM 6130 C CA . PHE A 1 52 ? -6.358 -9.521 6.518 1.00 0.00 52 PHE A CA 4
ATOM 6131 C C . PHE A 1 52 ? -7.375 -9.822 5.415 1.00 0.00 52 PHE A C 4
ATOM 6132 O O . PHE A 1 52 ? -8.361 -9.102 5.262 1.00 0.00 52 PHE A O 4
ATOM 6149 N N . ALA A 1 53 ? -7.101 -10.886 4.676 1.00 0.00 53 ALA A N 4
ATOM 6150 C CA . ALA A 1 53 ? -7.980 -11.291 3.592 1.00 0.00 53 ALA A CA 4
ATOM 6151 C C . ALA A 1 53 ? -8.180 -12.807 3.642 1.00 0.00 53 ALA A C 4
ATOM 6152 O O . ALA A 1 53 ? -7.364 -13.526 4.218 1.00 0.00 53 ALA A O 4
ATOM 6159 N N . ALA A 1 54 ? -9.269 -13.249 3.031 1.00 0.00 54 ALA A N 4
ATOM 6160 C CA . ALA A 1 54 ? -9.586 -14.667 2.999 1.00 0.00 54 ALA A CA 4
ATOM 6161 C C . ALA A 1 54 ? -9.141 -15.254 1.658 1.00 0.00 54 ALA A C 4
ATOM 6162 O O . ALA A 1 54 ? -8.673 -16.390 1.598 1.00 0.00 54 ALA A O 4
ATOM 6169 N N . SER A 1 55 ? -9.302 -14.453 0.615 1.00 0.00 55 SER A N 4
ATOM 6170 C CA . SER A 1 55 ? -8.922 -14.880 -0.722 1.00 0.00 55 SER A CA 4
ATOM 6171 C C . SER A 1 55 ? -8.318 -13.705 -1.494 1.00 0.00 55 SER A C 4
ATOM 6172 O O . SER A 1 55 ? -8.550 -12.547 -1.150 1.00 0.00 55 SER A O 4
ATOM 6180 N N . ARG A 1 56 ? -7.554 -14.045 -2.522 1.00 0.00 56 ARG A N 4
ATOM 6181 C CA . ARG A 1 56 ? -6.915 -13.033 -3.345 1.00 0.00 56 ARG A CA 4
ATOM 6182 C C . ARG A 1 56 ? -7.854 -11.842 -3.549 1.00 0.00 56 ARG A C 4
ATOM 6183 O O . ARG A 1 56 ? -7.411 -10.695 -3.577 1.00 0.00 56 ARG A O 4
ATOM 6204 N N . LEU A 1 57 ? -9.134 -12.156 -3.685 1.00 0.00 57 LEU A N 4
ATOM 6205 C CA . LEU A 1 57 ? -10.140 -11.127 -3.885 1.00 0.00 57 LEU A CA 4
ATOM 6206 C C . LEU A 1 57 ? -10.114 -10.158 -2.702 1.00 0.00 57 LEU A C 4
ATOM 6207 O O . LEU A 1 57 ? -9.745 -8.995 -2.855 1.00 0.00 57 LEU A O 4
ATOM 6223 N N . GLU A 1 58 ? -10.511 -10.673 -1.547 1.00 0.00 58 GLU A N 4
ATOM 6224 C CA . GLU A 1 58 ? -10.539 -9.868 -0.338 1.00 0.00 58 GLU A CA 4
ATOM 6225 C C . GLU A 1 58 ? -9.280 -9.002 -0.248 1.00 0.00 58 GLU A C 4
ATOM 6226 O O . GLU A 1 58 ? -9.355 -7.826 0.104 1.00 0.00 58 GLU A O 4
ATOM 6238 N N . ALA A 1 59 ? -8.153 -9.618 -0.573 1.00 0.00 59 ALA A N 4
ATOM 6239 C CA . ALA A 1 59 ? -6.880 -8.918 -0.534 1.00 0.00 59 ALA A CA 4
ATOM 6240 C C . ALA A 1 59 ? -6.892 -7.788 -1.564 1.00 0.00 59 ALA A C 4
ATOM 6241 O O . ALA A 1 59 ? -6.431 -6.682 -1.284 1.00 0.00 59 ALA A O 4
ATOM 6248 N N . VAL A 1 60 ? -7.425 -8.103 -2.736 1.00 0.00 60 VAL A N 4
ATOM 6249 C CA . VAL A 1 60 ? -7.503 -7.128 -3.810 1.00 0.00 60 VAL A CA 4
ATOM 6250 C C . VAL A 1 60 ? -8.340 -5.933 -3.347 1.00 0.00 60 VAL A C 4
ATOM 6251 O O . VAL A 1 60 ? -8.003 -4.786 -3.637 1.00 0.00 60 VAL A O 4
ATOM 6264 N N . THR A 1 61 ? -9.414 -6.243 -2.636 1.00 0.00 61 THR A N 4
ATOM 6265 C CA . THR A 1 61 ? -10.301 -5.209 -2.131 1.00 0.00 61 THR A CA 4
ATOM 6266 C C . THR A 1 61 ? -9.652 -4.476 -0.956 1.00 0.00 61 THR A C 4
ATOM 6267 O O . THR A 1 61 ? -9.754 -3.255 -0.848 1.00 0.00 61 THR A O 4
ATOM 6278 N N . LEU A 1 62 ? -8.997 -5.253 -0.105 1.00 0.00 62 LEU A N 4
ATOM 6279 C CA . LEU A 1 62 ? -8.331 -4.693 1.058 1.00 0.00 62 LEU A CA 4
ATOM 6280 C C . LEU A 1 62 ? -7.247 -3.716 0.599 1.00 0.00 62 LEU A C 4
ATOM 6281 O O . LEU A 1 62 ? -6.920 -2.766 1.309 1.00 0.00 62 LEU A O 4
ATOM 6297 N N . ALA A 1 63 ? -6.719 -3.982 -0.587 1.00 0.00 63 ALA A N 4
ATOM 6298 C CA . ALA A 1 63 ? -5.679 -3.139 -1.150 1.00 0.00 63 ALA A CA 4
ATOM 6299 C C . ALA A 1 63 ? -6.268 -1.769 -1.493 1.00 0.00 63 ALA A C 4
ATOM 6300 O O . ALA A 1 63 ? -5.830 -0.750 -0.961 1.00 0.00 63 ALA A O 4
ATOM 6307 N N . SER A 1 64 ? -7.253 -1.789 -2.379 1.00 0.00 64 SER A N 4
ATOM 6308 C CA . SER A 1 64 ? -7.907 -0.562 -2.798 1.00 0.00 64 SER A CA 4
ATOM 6309 C C . SER A 1 64 ? -8.373 0.228 -1.574 1.00 0.00 64 SER A C 4
ATOM 6310 O O . SER A 1 64 ? -8.372 1.458 -1.586 1.00 0.00 64 SER A O 4
ATOM 6318 N N . MET A 1 65 ? -8.760 -0.511 -0.545 1.00 0.00 65 MET A N 4
ATOM 6319 C CA . MET A 1 65 ? -9.228 0.105 0.686 1.00 0.00 65 MET A CA 4
ATOM 6320 C C . MET A 1 65 ? -8.128 0.952 1.327 1.00 0.00 65 MET A C 4
ATOM 6321 O O . MET A 1 65 ? -8.403 2.012 1.888 1.00 0.00 65 MET A O 4
ATOM 6335 N N . LEU A 1 66 ? -6.905 0.453 1.223 1.00 0.00 66 LEU A N 4
ATOM 6336 C CA . LEU A 1 66 ? -5.762 1.151 1.787 1.00 0.00 66 LEU A CA 4
ATOM 6337 C C . LEU A 1 66 ? -5.456 2.388 0.939 1.00 0.00 66 LEU A C 4
ATOM 6338 O O . LEU A 1 66 ? -5.217 3.469 1.475 1.00 0.00 66 LEU A O 4
ATOM 6354 N N . MET A 1 67 ? -5.474 2.188 -0.371 1.00 0.00 67 MET A N 4
ATOM 6355 C CA . MET A 1 67 ? -5.203 3.273 -1.298 1.00 0.00 67 MET A CA 4
ATOM 6356 C C . MET A 1 67 ? -6.189 4.425 -1.098 1.00 0.00 67 MET A C 4
ATOM 6357 O O . MET A 1 67 ? -5.821 5.592 -1.222 1.00 0.00 67 MET A O 4
ATOM 6371 N N . GLU A 1 68 ? -7.425 4.057 -0.791 1.00 0.00 68 GLU A N 4
ATOM 6372 C CA . GLU A 1 68 ? -8.468 5.045 -0.573 1.00 0.00 68 GLU A CA 4
ATOM 6373 C C . GLU A 1 68 ? -8.189 5.838 0.706 1.00 0.00 68 GLU A C 4
ATOM 6374 O O . GLU A 1 68 ? -8.291 7.063 0.716 1.00 0.00 68 GLU A O 4
ATOM 6386 N N . GLU A 1 69 ? -7.841 5.105 1.754 1.00 0.00 69 GLU A N 4
ATOM 6387 C CA . GLU A 1 69 ? -7.546 5.724 3.035 1.00 0.00 69 GLU A CA 4
ATOM 6388 C C . GLU A 1 69 ? -6.363 6.684 2.901 1.00 0.00 69 GLU A C 4
ATOM 6389 O O . GLU A 1 69 ? -6.085 7.465 3.811 1.00 0.00 69 GLU A O 4
ATOM 6401 N N . ASN A 1 70 ? -5.696 6.596 1.759 1.00 0.00 70 ASN A N 4
ATOM 6402 C CA . ASN A 1 70 ? -4.549 7.447 1.494 1.00 0.00 70 ASN A CA 4
ATOM 6403 C C . ASN A 1 70 ? -3.291 6.794 2.071 1.00 0.00 70 ASN A C 4
ATOM 6404 O O . ASN A 1 70 ? -2.312 7.477 2.365 1.00 0.00 70 ASN A O 4
ATOM 6415 N N . PHE A 1 71 ? -3.359 5.479 2.215 1.00 0.00 71 PHE A N 4
ATOM 6416 C CA . PHE A 1 71 ? -2.237 4.726 2.751 1.00 0.00 71 PHE A CA 4
ATOM 6417 C C . PHE A 1 71 ? -1.293 4.279 1.634 1.00 0.00 71 PHE A C 4
ATOM 6418 O O . PHE A 1 71 ? -0.092 4.128 1.855 1.00 0.00 71 PHE A O 4
ATOM 6435 N N . LEU A 1 72 ? -1.870 4.080 0.458 1.00 0.00 72 LEU A N 4
ATOM 6436 C CA . LEU A 1 72 ? -1.095 3.654 -0.694 1.00 0.00 72 LEU A CA 4
ATOM 6437 C C . LEU A 1 72 ? -1.656 4.314 -1.954 1.00 0.00 72 LEU A C 4
ATOM 6438 O O . LEU A 1 72 ? -2.694 4.973 -1.904 1.00 0.00 72 LEU A O 4
ATOM 6454 N N . ARG A 1 73 ? -0.946 4.115 -3.055 1.00 0.00 73 ARG A N 4
ATOM 6455 C CA . ARG A 1 73 ? -1.361 4.684 -4.326 1.00 0.00 73 ARG A CA 4
ATOM 6456 C C . ARG A 1 73 ? -0.814 3.848 -5.485 1.00 0.00 73 ARG A C 4
ATOM 6457 O O . ARG A 1 73 ? 0.193 3.157 -5.336 1.00 0.00 73 ARG A O 4
ATOM 6478 N N . PRO A 1 74 ? -1.521 3.940 -6.644 1.00 0.00 74 PRO A N 4
ATOM 6479 C CA . PRO A 1 74 ? -1.117 3.200 -7.827 1.00 0.00 74 PRO A CA 4
ATOM 6480 C C . PRO A 1 74 ? 0.108 3.841 -8.483 1.00 0.00 74 PRO A C 4
ATOM 6481 O O . PRO A 1 74 ? 0.167 5.060 -8.639 1.00 0.00 74 PRO A O 4
ATOM 6492 N N . VAL A 1 75 ? 1.057 2.991 -8.849 1.00 0.00 75 VAL A N 4
ATOM 6493 C CA . VAL A 1 75 ? 2.277 3.459 -9.484 1.00 0.00 75 VAL A CA 4
ATOM 6494 C C . VAL A 1 75 ? 2.460 2.737 -10.820 1.00 0.00 75 VAL A C 4
ATOM 6495 O O . VAL A 1 75 ? 1.756 1.771 -11.110 1.00 0.00 75 VAL A O 4
ATOM 6508 N N . GLY A 1 76 ? 3.410 3.234 -11.599 1.00 0.00 76 GLY A N 4
ATOM 6509 C CA . GLY A 1 76 ? 3.696 2.648 -12.898 1.00 0.00 76 GLY A CA 4
ATOM 6510 C C . GLY A 1 76 ? 2.640 3.057 -13.927 1.00 0.00 76 GLY A C 4
ATOM 6511 O O . GLY A 1 76 ? 2.403 4.245 -14.140 1.00 0.00 76 GLY A O 4
ATOM 6515 N N . VAL A 1 77 ? 2.034 2.049 -14.538 1.00 0.00 77 VAL A N 4
ATOM 6516 C CA . VAL A 1 77 ? 1.009 2.289 -15.540 1.00 0.00 77 VAL A CA 4
ATOM 6517 C C . VAL A 1 77 ? -0.234 1.465 -15.199 1.00 0.00 77 VAL A C 4
ATOM 6518 O O . VAL A 1 77 ? -1.355 1.964 -15.280 1.00 0.00 77 VAL A O 4
ATOM 6531 N N . ARG A 1 78 ? 0.007 0.217 -14.824 1.00 0.00 78 ARG A N 4
ATOM 6532 C CA . ARG A 1 78 ? -1.080 -0.680 -14.470 1.00 0.00 78 ARG A CA 4
ATOM 6533 C C . ARG A 1 78 ? -1.824 -0.154 -13.241 1.00 0.00 78 ARG A C 4
ATOM 6534 O O . ARG A 1 78 ? -1.225 0.472 -12.369 1.00 0.00 78 ARG A O 4
ATOM 6555 N N . SER A 1 79 ? -3.120 -0.427 -13.212 1.00 0.00 79 SER A N 4
ATOM 6556 C CA . SER A 1 79 ? -3.953 0.011 -12.105 1.00 0.00 79 SER A CA 4
ATOM 6557 C C . SER A 1 79 ? -4.456 1.434 -12.360 1.00 0.00 79 SER A C 4
ATOM 6558 O O . SER A 1 79 ? -5.635 1.724 -12.165 1.00 0.00 79 SER A O 4
ATOM 6566 N N . MET A 1 80 ? -3.535 2.284 -12.791 1.00 0.00 80 MET A N 4
ATOM 6567 C CA . MET A 1 80 ? -3.870 3.669 -13.074 1.00 0.00 80 MET A CA 4
ATOM 6568 C C . MET A 1 80 ? -4.950 3.763 -14.154 1.00 0.00 80 MET A C 4
ATOM 6569 O O . MET A 1 80 ? -4.647 3.723 -15.345 1.00 0.00 80 MET A O 4
ATOM 6583 N N . GLY A 1 81 ? -6.188 3.885 -13.698 1.00 0.00 81 GLY A N 4
ATOM 6584 C CA . GLY A 1 81 ? -7.315 3.984 -14.611 1.00 0.00 81 GLY A CA 4
ATOM 6585 C C . GLY A 1 81 ? -8.249 5.126 -14.205 1.00 0.00 81 GLY A C 4
ATOM 6586 O O . GLY A 1 81 ? -9.439 4.908 -13.978 1.00 0.00 81 GLY A O 4
ATOM 6590 N N . ALA A 1 82 ? -7.676 6.318 -14.127 1.00 0.00 82 ALA A N 4
ATOM 6591 C CA . ALA A 1 82 ? -8.443 7.494 -13.753 1.00 0.00 82 ALA A CA 4
ATOM 6592 C C . ALA A 1 82 ? -8.534 7.574 -12.228 1.00 0.00 82 ALA A C 4
ATOM 6593 O O . ALA A 1 82 ? -9.027 8.561 -11.683 1.00 0.00 82 ALA A O 4
ATOM 6600 N N . ILE A 1 83 ? -8.050 6.524 -11.582 1.00 0.00 83 ILE A N 4
ATOM 6601 C CA . ILE A 1 83 ? -8.070 6.463 -10.130 1.00 0.00 83 ILE A CA 4
ATOM 6602 C C . ILE A 1 83 ? -9.435 6.935 -9.623 1.00 0.00 83 ILE A C 4
ATOM 6603 O O . ILE A 1 83 ? -10.374 7.080 -10.403 1.00 0.00 83 ILE A O 4
ATOM 6619 N N . ARG A 1 84 ? -9.500 7.162 -8.319 1.00 0.00 84 ARG A N 4
ATOM 6620 C CA . ARG A 1 84 ? -10.733 7.615 -7.699 1.00 0.00 84 ARG A CA 4
ATOM 6621 C C . ARG A 1 84 ? -10.440 8.255 -6.341 1.00 0.00 84 ARG A C 4
ATOM 6622 O O . ARG A 1 84 ? -9.694 7.699 -5.537 1.00 0.00 84 ARG A O 4
ATOM 6643 N N . SER A 1 85 ? -11.044 9.414 -6.126 1.00 0.00 85 SER A N 4
ATOM 6644 C CA . SER A 1 85 ? -10.858 10.135 -4.878 1.00 0.00 85 SER A CA 4
ATOM 6645 C C . SER A 1 85 ? -12.196 10.276 -4.150 1.00 0.00 85 SER A C 4
ATOM 6646 O O . SER A 1 85 ? -12.556 11.367 -3.711 1.00 0.00 85 SER A O 4
ATOM 6654 N N . GLY A 1 86 ? -12.896 9.156 -4.044 1.00 0.00 86 GLY A N 4
ATOM 6655 C CA . GLY A 1 86 ? -14.187 9.141 -3.377 1.00 0.00 86 GLY A CA 4
ATOM 6656 C C . GLY A 1 86 ? -14.726 7.714 -3.258 1.00 0.00 86 GLY A C 4
ATOM 6657 O O . GLY A 1 86 ? -14.402 7.001 -2.309 1.00 0.00 86 GLY A O 4
ATOM 6661 N N . ASP A 1 87 ? -15.539 7.340 -4.234 1.00 0.00 87 ASP A N 4
ATOM 6662 C CA . ASP A 1 87 ? -16.126 6.010 -4.251 1.00 0.00 87 ASP A CA 4
ATOM 6663 C C . ASP A 1 87 ? -15.082 4.991 -3.793 1.00 0.00 87 ASP A C 4
ATOM 6664 O O . ASP A 1 87 ? -13.954 4.989 -4.284 1.00 0.00 87 ASP A O 4
ATOM 6673 N N . LEU A 1 88 ? -15.495 4.148 -2.858 1.00 0.00 88 LEU A N 4
ATOM 6674 C CA . LEU A 1 88 ? -14.609 3.125 -2.328 1.00 0.00 88 LEU A CA 4
ATOM 6675 C C . LEU A 1 88 ? -14.096 2.255 -3.478 1.00 0.00 88 LEU A C 4
ATOM 6676 O O . LEU A 1 88 ? -12.889 2.145 -3.687 1.00 0.00 88 LEU A O 4
ATOM 6692 N N . ALA A 1 89 ? -15.039 1.660 -4.193 1.00 0.00 89 ALA A N 4
ATOM 6693 C CA . ALA A 1 89 ? -14.698 0.803 -5.316 1.00 0.00 89 ALA A CA 4
ATOM 6694 C C . ALA A 1 89 ? -13.583 -0.157 -4.899 1.00 0.00 89 ALA A C 4
ATOM 6695 O O . ALA A 1 89 ? -13.245 -0.247 -3.720 1.00 0.00 89 ALA A O 4
ATOM 6702 N N . GLU A 1 90 ? -13.042 -0.851 -5.890 1.00 0.00 90 GLU A N 4
ATOM 6703 C CA . GLU A 1 90 ? -11.971 -1.801 -5.640 1.00 0.00 90 GLU A CA 4
ATOM 6704 C C . GLU A 1 90 ? -10.801 -1.544 -6.592 1.00 0.00 90 GLU A C 4
ATOM 6705 O O . GLU A 1 90 ? -9.997 -2.440 -6.849 1.00 0.00 90 GLU A O 4
ATOM 6717 N N . GLN A 1 91 ? -10.742 -0.318 -7.089 1.00 0.00 91 GLN A N 4
ATOM 6718 C CA . GLN A 1 91 ? -9.684 0.068 -8.007 1.00 0.00 91 GLN A CA 4
ATOM 6719 C C . GLN A 1 91 ? -8.351 -0.541 -7.566 1.00 0.00 91 GLN A C 4
ATOM 6720 O O . GLN A 1 91 ? -7.662 0.016 -6.712 1.00 0.00 91 GLN A O 4
ATOM 6734 N N . PHE A 1 92 ? -8.027 -1.676 -8.169 1.00 0.00 92 PHE A N 4
ATOM 6735 C CA . PHE A 1 92 ? -6.790 -2.366 -7.849 1.00 0.00 92 PHE A CA 4
ATOM 6736 C C . PHE A 1 92 ? -6.635 -3.633 -8.693 1.00 0.00 92 PHE A C 4
ATOM 6737 O O . PHE A 1 92 ? -7.605 -4.122 -9.269 1.00 0.00 92 PHE A O 4
ATOM 6754 N N . LEU A 1 93 ? -5.406 -4.127 -8.740 1.00 0.00 93 LEU A N 4
ATOM 6755 C CA . LEU A 1 93 ? -5.112 -5.328 -9.504 1.00 0.00 93 LEU A CA 4
ATOM 6756 C C . LEU A 1 93 ? -4.287 -6.286 -8.643 1.00 0.00 93 LEU A C 4
ATOM 6757 O O . LEU A 1 93 ? -3.840 -5.922 -7.556 1.00 0.00 93 LEU A O 4
ATOM 6773 N N . ASP A 1 94 ? -4.110 -7.493 -9.160 1.00 0.00 94 ASP A N 4
ATOM 6774 C CA . ASP A 1 94 ? -3.347 -8.506 -8.452 1.00 0.00 94 ASP A CA 4
ATOM 6775 C C . ASP A 1 94 ? -2.369 -9.173 -9.421 1.00 0.00 94 ASP A C 4
ATOM 6776 O O . ASP A 1 94 ? -2.523 -10.347 -9.755 1.00 0.00 94 ASP A O 4
ATOM 6785 N N . ASP A 1 95 ? -1.385 -8.395 -9.847 1.00 0.00 95 ASP A N 4
ATOM 6786 C CA . ASP A 1 95 ? -0.382 -8.895 -10.771 1.00 0.00 95 ASP A CA 4
ATOM 6787 C C . ASP A 1 95 ? 1.005 -8.445 -10.305 1.00 0.00 95 ASP A C 4
ATOM 6788 O O . ASP A 1 95 ? 1.154 -7.928 -9.199 1.00 0.00 95 ASP A O 4
ATOM 6797 N N . SER A 1 96 ? 1.983 -8.660 -11.172 1.00 0.00 96 SER A N 4
ATOM 6798 C CA . SER A 1 96 ? 3.352 -8.283 -10.863 1.00 0.00 96 SER A CA 4
ATOM 6799 C C . SER A 1 96 ? 3.715 -6.987 -11.589 1.00 0.00 96 SER A C 4
ATOM 6800 O O . SER A 1 96 ? 4.891 -6.646 -11.707 1.00 0.00 96 SER A O 4
ATOM 6808 N N . THR A 1 97 ? 2.684 -6.299 -12.057 1.00 0.00 97 THR A N 4
ATOM 6809 C CA . THR A 1 97 ? 2.880 -5.048 -12.769 1.00 0.00 97 THR A CA 4
ATOM 6810 C C . THR A 1 97 ? 2.198 -3.898 -12.024 1.00 0.00 97 THR A C 4
ATOM 6811 O O . THR A 1 97 ? 2.710 -2.780 -11.998 1.00 0.00 97 THR A O 4
ATOM 6822 N N . ALA A 1 98 ? 1.053 -4.213 -11.436 1.00 0.00 98 ALA A N 4
ATOM 6823 C CA . ALA A 1 98 ? 0.296 -3.220 -10.693 1.00 0.00 98 ALA A CA 4
ATOM 6824 C C . ALA A 1 98 ? 1.077 -2.822 -9.439 1.00 0.00 98 ALA A C 4
ATOM 6825 O O . ALA A 1 98 ? 0.841 -3.361 -8.359 1.00 0.00 98 ALA A O 4
ATOM 6832 N N . LEU A 1 99 ? 1.992 -1.882 -9.625 1.00 0.00 99 LEU A N 4
ATOM 6833 C CA . LEU A 1 99 ? 2.810 -1.406 -8.523 1.00 0.00 99 LEU A CA 4
ATOM 6834 C C . LEU A 1 99 ? 1.952 -0.548 -7.590 1.00 0.00 99 LEU A C 4
ATOM 6835 O O . LEU A 1 99 ? 0.826 -0.190 -7.932 1.00 0.00 99 LEU A O 4
ATOM 6851 N N . TYR A 1 100 ? 2.518 -0.244 -6.431 1.00 0.00 100 TYR A N 4
ATOM 6852 C CA . TYR A 1 100 ? 1.819 0.565 -5.447 1.00 0.00 100 TYR A CA 4
ATOM 6853 C C . TYR A 1 100 ? 2.784 1.089 -4.382 1.00 0.00 100 TYR A C 4
ATOM 6854 O O . TYR A 1 100 ? 3.653 0.355 -3.912 1.00 0.00 100 TYR A O 4
ATOM 6872 N N . THR A 1 101 ? 2.600 2.353 -4.032 1.00 0.00 101 THR A N 4
ATOM 6873 C CA . THR A 1 101 ? 3.444 2.984 -3.032 1.00 0.00 101 THR A CA 4
ATOM 6874 C C . THR A 1 101 ? 2.587 3.617 -1.934 1.00 0.00 101 THR A C 4
ATOM 6875 O O . THR A 1 101 ? 1.388 3.822 -2.118 1.00 0.00 101 THR A O 4
ATOM 6886 N N . PHE A 1 102 ? 3.236 3.911 -0.816 1.00 0.00 102 PHE A N 4
ATOM 6887 C CA . PHE A 1 102 ? 2.548 4.517 0.311 1.00 0.00 102 PHE A CA 4
ATOM 6888 C C . PHE A 1 102 ? 2.239 5.990 0.037 1.00 0.00 102 PHE A C 4
ATOM 6889 O O . PHE A 1 102 ? 3.107 6.736 -0.415 1.00 0.00 102 PHE A O 4
ATOM 6906 N N . ALA A 1 103 ? 1.001 6.365 0.323 1.00 0.00 103 ALA A N 4
ATOM 6907 C CA . ALA A 1 103 ? 0.567 7.736 0.113 1.00 0.00 103 ALA A CA 4
ATOM 6908 C C . ALA A 1 103 ? 1.106 8.616 1.242 1.00 0.00 103 ALA A C 4
ATOM 6909 O O . ALA A 1 103 ? 1.176 8.183 2.392 1.00 0.00 103 ALA A O 4
ATOM 6916 N N . GLU A 1 104 ? 1.474 9.835 0.876 1.00 0.00 104 GLU A N 4
ATOM 6917 C CA . GLU A 1 104 ? 2.005 10.779 1.844 1.00 0.00 104 GLU A CA 4
ATOM 6918 C C . GLU A 1 104 ? 2.893 10.056 2.859 1.00 0.00 104 GLU A C 4
ATOM 6919 O O . GLU A 1 104 ? 4.036 9.717 2.559 1.00 0.00 104 GLU A O 4
ATOM 6931 N N . SER A 1 105 ? 2.332 9.841 4.040 1.00 0.00 105 SER A N 4
ATOM 6932 C CA . SER A 1 105 ? 3.057 9.164 5.101 1.00 0.00 105 SER A CA 4
ATOM 6933 C C . SER A 1 105 ? 2.370 9.412 6.446 1.00 0.00 105 SER A C 4
ATOM 6934 O O . SER A 1 105 ? 2.319 10.546 6.921 1.00 0.00 105 SER A O 4
ATOM 6942 N N . TYR A 1 106 ? 1.859 8.333 7.021 1.00 0.00 106 TYR A N 4
ATOM 6943 C CA . TYR A 1 106 ? 1.178 8.420 8.301 1.00 0.00 106 TYR A CA 4
ATOM 6944 C C . TYR A 1 106 ? 2.065 9.092 9.351 1.00 0.00 106 TYR A C 4
ATOM 6945 O O . TYR A 1 106 ? 3.129 9.616 9.025 1.00 0.00 106 TYR A O 4
ATOM 6963 N N . LYS A 1 107 ? 1.594 9.055 10.589 1.00 0.00 107 LYS A N 4
ATOM 6964 C CA . LYS A 1 107 ? 2.332 9.654 11.688 1.00 0.00 107 LYS A CA 4
ATOM 6965 C C . LYS A 1 107 ? 3.665 8.924 11.860 1.00 0.00 107 LYS A C 4
ATOM 6966 O O . LYS A 1 107 ? 3.714 7.696 11.821 1.00 0.00 107 LYS A O 4
ATOM 6985 N N . LYS A 1 108 ? 4.714 9.711 12.046 1.00 0.00 108 LYS A N 4
ATOM 6986 C CA . LYS A 1 108 ? 6.045 9.155 12.225 1.00 0.00 108 LYS A CA 4
ATOM 6987 C C . LYS A 1 108 ? 7.028 10.285 12.537 1.00 0.00 108 LYS A C 4
ATOM 6988 O O . LYS A 1 108 ? 6.878 11.399 12.038 1.00 0.00 108 LYS A O 4
ATOM 7007 N N . LYS A 1 109 ? 8.012 9.958 13.361 1.00 0.00 109 LYS A N 4
ATOM 7008 C CA . LYS A 1 109 ? 9.020 10.932 13.746 1.00 0.00 109 LYS A CA 4
ATOM 7009 C C . LYS A 1 109 ? 9.902 11.251 12.538 1.00 0.00 109 LYS A C 4
ATOM 7010 O O . LYS A 1 109 ? 9.976 10.466 11.594 1.00 0.00 109 LYS A O 4
ATOM 7029 N N . VAL A 1 110 ? 10.549 12.406 12.606 1.00 0.00 110 VAL A N 4
ATOM 7030 C CA . VAL A 1 110 ? 11.424 12.838 11.529 1.00 0.00 110 VAL A CA 4
ATOM 7031 C C . VAL A 1 110 ? 12.529 11.800 11.327 1.00 0.00 110 VAL A C 4
ATOM 7032 O O . VAL A 1 110 ? 13.525 11.800 12.048 1.00 0.00 110 VAL A O 4
ATOM 7045 N N . SER A 1 111 ? 12.314 10.939 10.343 1.00 0.00 111 SER A N 4
ATOM 7046 C CA . SER A 1 111 ? 13.280 9.897 10.036 1.00 0.00 111 SER A CA 4
ATOM 7047 C C . SER A 1 111 ? 14.044 10.251 8.759 1.00 0.00 111 SER A C 4
ATOM 7048 O O . SER A 1 111 ? 15.265 10.400 8.783 1.00 0.00 111 SER A O 4
ATOM 7056 N N . SER A 1 112 ? 13.294 10.377 7.674 1.00 0.00 112 SER A N 4
ATOM 7057 C CA . SER A 1 112 ? 13.886 10.711 6.390 1.00 0.00 112 SER A CA 4
ATOM 7058 C C . SER A 1 112 ? 14.828 9.592 5.941 1.00 0.00 112 SER A C 4
ATOM 7059 O O . SER A 1 112 ? 15.168 8.709 6.727 1.00 0.00 112 SER A O 4
ATOM 7067 N N . LYS A 1 113 ? 15.225 9.666 4.679 1.00 0.00 113 LYS A N 4
ATOM 7068 C CA . LYS A 1 113 ? 16.122 8.671 4.117 1.00 0.00 113 LYS A CA 4
ATOM 7069 C C . LYS A 1 113 ? 17.565 9.036 4.468 1.00 0.00 113 LYS A C 4
ATOM 7070 O O . LYS A 1 113 ? 17.823 10.106 5.016 1.00 0.00 113 LYS A O 4
ATOM 7089 N N . GLU A 1 114 ? 18.469 8.125 4.138 1.00 0.00 114 GLU A N 4
ATOM 7090 C CA . GLU A 1 114 ? 19.880 8.337 4.412 1.00 0.00 114 GLU A CA 4
ATOM 7091 C C . GLU A 1 114 ? 20.287 9.762 4.030 1.00 0.00 114 GLU A C 4
ATOM 7092 O O . GLU A 1 114 ? 19.803 10.304 3.038 1.00 0.00 114 GLU A O 4
ATOM 7104 N N . SER A 1 115 ? 21.171 10.327 4.838 1.00 0.00 115 SER A N 4
ATOM 7105 C CA . SER A 1 115 ? 21.648 11.679 4.598 1.00 0.00 115 SER A CA 4
ATOM 7106 C C . SER A 1 115 ? 22.747 12.032 5.602 1.00 0.00 115 SER A C 4
ATOM 7107 O O . SER A 1 115 ? 22.965 11.306 6.570 1.00 0.00 115 SER A O 4
ATOM 7115 N N . GLY A 1 116 ? 23.411 13.148 5.335 1.00 0.00 116 GLY A N 4
ATOM 7116 C CA . GLY A 1 116 ? 24.482 13.606 6.203 1.00 0.00 116 GLY A CA 4
ATOM 7117 C C . GLY A 1 116 ? 24.151 13.337 7.673 1.00 0.00 116 GLY A C 4
ATOM 7118 O O . GLY A 1 116 ? 23.422 14.104 8.299 1.00 0.00 116 GLY A O 4
ATOM 7122 N N . PRO A 1 117 ? 24.716 12.215 8.193 1.00 0.00 117 PRO A N 4
ATOM 7123 C CA . PRO A 1 117 ? 24.489 11.835 9.577 1.00 0.00 117 PRO A CA 4
ATOM 7124 C C . PRO A 1 117 ? 25.292 12.723 10.529 1.00 0.00 117 PRO A C 4
ATOM 7125 O O . PRO A 1 117 ? 26.132 13.508 10.091 1.00 0.00 117 PRO A O 4
ATOM 7136 N N . SER A 1 118 ? 25.006 12.569 11.813 1.00 0.00 118 SER A N 4
ATOM 7137 C CA . SER A 1 118 ? 25.691 13.348 12.831 1.00 0.00 118 SER A CA 4
ATOM 7138 C C . SER A 1 118 ? 25.480 12.712 14.206 1.00 0.00 118 SER A C 4
ATOM 7139 O O . SER A 1 118 ? 24.442 12.103 14.460 1.00 0.00 118 SER A O 4
ATOM 7147 N N . SER A 1 119 ? 26.481 12.876 15.059 1.00 0.00 119 SER A N 4
ATOM 7148 C CA . SER A 1 119 ? 26.418 12.326 16.402 1.00 0.00 119 SER A CA 4
ATOM 7149 C C . SER A 1 119 ? 26.446 10.797 16.343 1.00 0.00 119 SER A C 4
ATOM 7150 O O . SER A 1 119 ? 25.401 10.151 16.395 1.00 0.00 119 SER A O 4
ATOM 7158 N N . GLY A 1 120 ? 27.654 10.263 16.236 1.00 0.00 120 GLY A N 4
ATOM 7159 C CA . GLY A 1 120 ? 27.832 8.823 16.170 1.00 0.00 120 GLY A CA 4
ATOM 7160 C C . GLY A 1 120 ? 27.540 8.171 17.524 1.00 0.00 120 GLY A C 4
ATOM 7161 O O . GLY A 1 120 ? 28.455 7.929 18.310 1.00 0.00 120 GLY A O 4
ATOM 7165 N N . GLY A 1 1 ? -15.387 5.745 22.014 1.00 0.00 1 GLY A N 5
ATOM 7166 C CA . GLY A 1 1 ? -15.413 6.261 20.656 1.00 0.00 1 GLY A CA 5
ATOM 7167 C C . GLY A 1 1 ? -14.817 5.250 19.673 1.00 0.00 1 GLY A C 5
ATOM 7168 O O . GLY A 1 1 ? -13.875 4.535 20.009 1.00 0.00 1 GLY A O 5
ATOM 7172 N N . SER A 1 2 ? -15.392 5.224 18.480 1.00 0.00 2 SER A N 5
ATOM 7173 C CA . SER A 1 2 ? -14.929 4.313 17.447 1.00 0.00 2 SER A CA 5
ATOM 7174 C C . SER A 1 2 ? -15.740 4.519 16.166 1.00 0.00 2 SER A C 5
ATOM 7175 O O . SER A 1 2 ? -16.932 4.216 16.126 1.00 0.00 2 SER A O 5
ATOM 7183 N N . SER A 1 3 ? -15.062 5.033 15.150 1.00 0.00 3 SER A N 5
ATOM 7184 C CA . SER A 1 3 ? -15.704 5.283 13.871 1.00 0.00 3 SER A CA 5
ATOM 7185 C C . SER A 1 3 ? -14.648 5.563 12.801 1.00 0.00 3 SER A C 5
ATOM 7186 O O . SER A 1 3 ? -14.037 6.631 12.791 1.00 0.00 3 SER A O 5
ATOM 7194 N N . GLY A 1 4 ? -14.465 4.586 11.925 1.00 0.00 4 GLY A N 5
ATOM 7195 C CA . GLY A 1 4 ? -13.493 4.714 10.853 1.00 0.00 4 GLY A CA 5
ATOM 7196 C C . GLY A 1 4 ? -12.979 3.342 10.412 1.00 0.00 4 GLY A C 5
ATOM 7197 O O . GLY A 1 4 ? -13.513 2.313 10.824 1.00 0.00 4 GLY A O 5
ATOM 7201 N N . SER A 1 5 ? -11.948 3.370 9.580 1.00 0.00 5 SER A N 5
ATOM 7202 C CA . SER A 1 5 ? -11.357 2.142 9.079 1.00 0.00 5 SER A CA 5
ATOM 7203 C C . SER A 1 5 ? -11.299 1.096 10.194 1.00 0.00 5 SER A C 5
ATOM 7204 O O . SER A 1 5 ? -12.087 0.152 10.206 1.00 0.00 5 SER A O 5
ATOM 7212 N N . SER A 1 6 ? -10.358 1.299 11.104 1.00 0.00 6 SER A N 5
ATOM 7213 C CA . SER A 1 6 ? -10.187 0.385 12.221 1.00 0.00 6 SER A CA 5
ATOM 7214 C C . SER A 1 6 ? -9.290 -0.784 11.808 1.00 0.00 6 SER A C 5
ATOM 7215 O O . SER A 1 6 ? -8.351 -1.132 12.522 1.00 0.00 6 SER A O 5
ATOM 7223 N N . GLY A 1 7 ? -9.612 -1.357 10.658 1.00 0.00 7 GLY A N 5
ATOM 7224 C CA . GLY A 1 7 ? -8.847 -2.479 10.142 1.00 0.00 7 GLY A CA 5
ATOM 7225 C C . GLY A 1 7 ? -7.665 -1.996 9.299 1.00 0.00 7 GLY A C 5
ATOM 7226 O O . GLY A 1 7 ? -6.540 -2.458 9.479 1.00 0.00 7 GLY A O 5
ATOM 7230 N N . LEU A 1 8 ? -7.962 -1.073 8.396 1.00 0.00 8 LEU A N 5
ATOM 7231 C CA . LEU A 1 8 ? -6.938 -0.522 7.524 1.00 0.00 8 LEU A CA 5
ATOM 7232 C C . LEU A 1 8 ? -5.802 0.048 8.376 1.00 0.00 8 LEU A C 5
ATOM 7233 O O . LEU A 1 8 ? -4.650 -0.356 8.231 1.00 0.00 8 LEU A O 5
ATOM 7249 N N . HIS A 1 9 ? -6.167 0.978 9.246 1.00 0.00 9 HIS A N 5
ATOM 7250 C CA . HIS A 1 9 ? -5.193 1.608 10.122 1.00 0.00 9 HIS A CA 5
ATOM 7251 C C . HIS A 1 9 ? -4.361 0.532 10.821 1.00 0.00 9 HIS A C 5
ATOM 7252 O O . HIS A 1 9 ? -3.217 0.776 11.202 1.00 0.00 9 HIS A O 5
ATOM 7266 N N . ARG A 1 10 ? -4.967 -0.637 10.970 1.00 0.00 10 ARG A N 5
ATOM 7267 C CA . ARG A 1 10 ? -4.296 -1.751 11.617 1.00 0.00 10 ARG A CA 5
ATOM 7268 C C . ARG A 1 10 ? -3.432 -2.509 10.607 1.00 0.00 10 ARG A C 5
ATOM 7269 O O . ARG A 1 10 ? -2.328 -2.945 10.933 1.00 0.00 10 ARG A O 5
ATOM 7290 N N . ILE A 1 11 ? -3.965 -2.643 9.402 1.00 0.00 11 ILE A N 5
ATOM 7291 C CA . ILE A 1 11 ? -3.256 -3.340 8.343 1.00 0.00 11 ILE A CA 5
ATOM 7292 C C . ILE A 1 11 ? -1.978 -2.573 7.999 1.00 0.00 11 ILE A C 5
ATOM 7293 O O . ILE A 1 11 ? -0.893 -3.150 7.965 1.00 0.00 11 ILE A O 5
ATOM 7309 N N . VAL A 1 12 ? -2.150 -1.282 7.752 1.00 0.00 12 VAL A N 5
ATOM 7310 C CA . VAL A 1 12 ? -1.023 -0.430 7.412 1.00 0.00 12 VAL A CA 5
ATOM 7311 C C . VAL A 1 12 ? 0.042 -0.539 8.504 1.00 0.00 12 VAL A C 5
ATOM 7312 O O . VAL A 1 12 ? 1.217 -0.756 8.211 1.00 0.00 12 VAL A O 5
ATOM 7325 N N . ASP A 1 13 ? -0.406 -0.385 9.741 1.00 0.00 13 ASP A N 5
ATOM 7326 C CA . ASP A 1 13 ? 0.494 -0.464 10.879 1.00 0.00 13 ASP A CA 5
ATOM 7327 C C . ASP A 1 13 ? 1.496 -1.598 10.653 1.00 0.00 13 ASP A C 5
ATOM 7328 O O . ASP A 1 13 ? 2.626 -1.539 11.137 1.00 0.00 13 ASP A O 5
ATOM 7337 N N . LYS A 1 14 ? 1.047 -2.604 9.916 1.00 0.00 14 LYS A N 5
ATOM 7338 C CA . LYS A 1 14 ? 1.891 -3.749 9.620 1.00 0.00 14 LYS A CA 5
ATOM 7339 C C . LYS A 1 14 ? 2.757 -3.436 8.399 1.00 0.00 14 LYS A C 5
ATOM 7340 O O . LYS A 1 14 ? 3.979 -3.574 8.448 1.00 0.00 14 LYS A O 5
ATOM 7359 N N . MET A 1 15 ? 2.091 -3.022 7.331 1.00 0.00 15 MET A N 5
ATOM 7360 C CA . MET A 1 15 ? 2.785 -2.689 6.098 1.00 0.00 15 MET A CA 5
ATOM 7361 C C . MET A 1 15 ? 3.814 -1.581 6.331 1.00 0.00 15 MET A C 5
ATOM 7362 O O . MET A 1 15 ? 4.755 -1.428 5.553 1.00 0.00 15 MET A O 5
ATOM 7376 N N . HIS A 1 16 ? 3.601 -0.836 7.406 1.00 0.00 16 HIS A N 5
ATOM 7377 C CA . HIS A 1 16 ? 4.499 0.254 7.751 1.00 0.00 16 HIS A CA 5
ATOM 7378 C C . HIS A 1 16 ? 5.829 -0.315 8.248 1.00 0.00 16 HIS A C 5
ATOM 7379 O O . HIS A 1 16 ? 6.834 0.393 8.290 1.00 0.00 16 HIS A O 5
ATOM 7393 N N . ASP A 1 17 ? 5.792 -1.588 8.612 1.00 0.00 17 ASP A N 5
ATOM 7394 C CA . ASP A 1 17 ? 6.983 -2.260 9.105 1.00 0.00 17 ASP A CA 5
ATOM 7395 C C . ASP A 1 17 ? 7.719 -2.909 7.931 1.00 0.00 17 ASP A C 5
ATOM 7396 O O . ASP A 1 17 ? 7.130 -3.143 6.877 1.00 0.00 17 ASP A O 5
ATOM 7405 N N . THR A 1 18 ? 8.997 -3.183 8.154 1.00 0.00 18 THR A N 5
ATOM 7406 C CA . THR A 1 18 ? 9.820 -3.800 7.128 1.00 0.00 18 THR A CA 5
ATOM 7407 C C . THR A 1 18 ? 10.346 -5.153 7.610 1.00 0.00 18 THR A C 5
ATOM 7408 O O . THR A 1 18 ? 11.062 -5.840 6.882 1.00 0.00 18 THR A O 5
ATOM 7419 N N . SER A 1 19 ? 9.971 -5.497 8.833 1.00 0.00 19 SER A N 5
ATOM 7420 C CA . SER A 1 19 ? 10.396 -6.756 9.421 1.00 0.00 19 SER A CA 5
ATOM 7421 C C . SER A 1 19 ? 9.254 -7.772 9.365 1.00 0.00 19 SER A C 5
ATOM 7422 O O . SER A 1 19 ? 9.458 -8.921 8.976 1.00 0.00 19 SER A O 5
ATOM 7430 N N . THR A 1 20 ? 8.075 -7.312 9.759 1.00 0.00 20 THR A N 5
ATOM 7431 C CA . THR A 1 20 ? 6.900 -8.166 9.759 1.00 0.00 20 THR A CA 5
ATOM 7432 C C . THR A 1 20 ? 5.843 -7.620 8.797 1.00 0.00 20 THR A C 5
ATOM 7433 O O . THR A 1 20 ? 4.739 -8.155 8.713 1.00 0.00 20 THR A O 5
ATOM 7444 N N . GLY A 1 21 ? 6.219 -6.560 8.096 1.00 0.00 21 GLY A N 5
ATOM 7445 C CA . GLY A 1 21 ? 5.318 -5.935 7.143 1.00 0.00 21 GLY A CA 5
ATOM 7446 C C . GLY A 1 21 ? 5.665 -6.344 5.710 1.00 0.00 21 GLY A C 5
ATOM 7447 O O . GLY A 1 21 ? 6.350 -7.342 5.494 1.00 0.00 21 GLY A O 5
ATOM 7451 N N . ILE A 1 22 ? 5.176 -5.551 4.768 1.00 0.00 22 ILE A N 5
ATOM 7452 C CA . ILE A 1 22 ? 5.426 -5.818 3.362 1.00 0.00 22 ILE A CA 5
ATOM 7453 C C . ILE A 1 22 ? 6.885 -5.492 3.037 1.00 0.00 22 ILE A C 5
ATOM 7454 O O . ILE A 1 22 ? 7.634 -5.046 3.905 1.00 0.00 22 ILE A O 5
ATOM 7470 N N . ARG A 1 23 ? 7.246 -5.727 1.784 1.00 0.00 23 ARG A N 5
ATOM 7471 C CA . ARG A 1 23 ? 8.602 -5.464 1.333 1.00 0.00 23 ARG A CA 5
ATOM 7472 C C . ARG A 1 23 ? 8.594 -4.975 -0.116 1.00 0.00 23 ARG A C 5
ATOM 7473 O O . ARG A 1 23 ? 8.667 -5.776 -1.046 1.00 0.00 23 ARG A O 5
ATOM 7494 N N . PRO A 1 24 ? 8.504 -3.626 -0.267 1.00 0.00 24 PRO A N 5
ATOM 7495 C CA . PRO A 1 24 ? 8.486 -3.020 -1.588 1.00 0.00 24 PRO A CA 5
ATOM 7496 C C . PRO A 1 24 ? 9.881 -3.031 -2.215 1.00 0.00 24 PRO A C 5
ATOM 7497 O O . PRO A 1 24 ? 10.159 -3.834 -3.105 1.00 0.00 24 PRO A O 5
ATOM 7508 N N . SER A 1 25 ? 10.722 -2.131 -1.727 1.00 0.00 25 SER A N 5
ATOM 7509 C CA . SER A 1 25 ? 12.081 -2.027 -2.228 1.00 0.00 25 SER A CA 5
ATOM 7510 C C . SER A 1 25 ? 12.065 -1.625 -3.705 1.00 0.00 25 SER A C 5
ATOM 7511 O O . SER A 1 25 ? 11.435 -2.291 -4.526 1.00 0.00 25 SER A O 5
ATOM 7519 N N . PRO A 1 26 ? 12.783 -0.511 -4.005 1.00 0.00 26 PRO A N 5
ATOM 7520 C CA . PRO A 1 26 ? 12.858 -0.012 -5.368 1.00 0.00 26 PRO A CA 5
ATOM 7521 C C . PRO A 1 26 ? 13.785 -0.882 -6.220 1.00 0.00 26 PRO A C 5
ATOM 7522 O O . PRO A 1 26 ? 14.672 -1.550 -5.692 1.00 0.00 26 PRO A O 5
ATOM 7533 N N . ASN A 1 27 ? 13.548 -0.844 -7.522 1.00 0.00 27 ASN A N 5
ATOM 7534 C CA . ASN A 1 27 ? 14.351 -1.619 -8.452 1.00 0.00 27 ASN A CA 5
ATOM 7535 C C . ASN A 1 27 ? 13.813 -1.423 -9.871 1.00 0.00 27 ASN A C 5
ATOM 7536 O O . ASN A 1 27 ? 12.787 -1.994 -10.235 1.00 0.00 27 ASN A O 5
ATOM 7547 N N . MET A 1 28 ? 14.531 -0.612 -10.634 1.00 0.00 28 MET A N 5
ATOM 7548 C CA . MET A 1 28 ? 14.139 -0.332 -12.005 1.00 0.00 28 MET A CA 5
ATOM 7549 C C . MET A 1 28 ? 13.712 -1.613 -12.725 1.00 0.00 28 MET A C 5
ATOM 7550 O O . MET A 1 28 ? 14.533 -2.498 -12.964 1.00 0.00 28 MET A O 5
ATOM 7564 N N . GLU A 1 29 ? 12.429 -1.671 -13.052 1.00 0.00 29 GLU A N 5
ATOM 7565 C CA . GLU A 1 29 ? 11.884 -2.829 -13.740 1.00 0.00 29 GLU A CA 5
ATOM 7566 C C . GLU A 1 29 ? 11.505 -2.463 -15.176 1.00 0.00 29 GLU A C 5
ATOM 7567 O O . GLU A 1 29 ? 10.361 -2.653 -15.587 1.00 0.00 29 GLU A O 5
ATOM 7579 N N . GLN A 1 30 ? 12.487 -1.945 -15.900 1.00 0.00 30 GLN A N 5
ATOM 7580 C CA . GLN A 1 30 ? 12.270 -1.551 -17.281 1.00 0.00 30 GLN A CA 5
ATOM 7581 C C . GLN A 1 30 ? 11.000 -0.707 -17.399 1.00 0.00 30 GLN A C 5
ATOM 7582 O O . GLN A 1 30 ? 10.112 -1.022 -18.191 1.00 0.00 30 GLN A O 5
ATOM 7596 N N . GLY A 1 31 ? 10.953 0.350 -16.601 1.00 0.00 31 GLY A N 5
ATOM 7597 C CA . GLY A 1 31 ? 9.806 1.241 -16.606 1.00 0.00 31 GLY A CA 5
ATOM 7598 C C . GLY A 1 31 ? 10.100 2.518 -15.815 1.00 0.00 31 GLY A C 5
ATOM 7599 O O . GLY A 1 31 ? 10.063 3.616 -16.367 1.00 0.00 31 GLY A O 5
ATOM 7603 N N . SER A 1 32 ? 10.384 2.330 -14.535 1.00 0.00 32 SER A N 5
ATOM 7604 C CA . SER A 1 32 ? 10.684 3.452 -13.662 1.00 0.00 32 SER A CA 5
ATOM 7605 C C . SER A 1 32 ? 11.437 2.965 -12.423 1.00 0.00 32 SER A C 5
ATOM 7606 O O . SER A 1 32 ? 11.622 1.763 -12.237 1.00 0.00 32 SER A O 5
ATOM 7614 N N . THR A 1 33 ? 11.852 3.923 -11.607 1.00 0.00 33 THR A N 5
ATOM 7615 C CA . THR A 1 33 ? 12.581 3.606 -10.391 1.00 0.00 33 THR A CA 5
ATOM 7616 C C . THR A 1 33 ? 11.619 3.130 -9.301 1.00 0.00 33 THR A C 5
ATOM 7617 O O . THR A 1 33 ? 11.946 2.231 -8.528 1.00 0.00 33 THR A O 5
ATOM 7628 N N . TYR A 1 34 ? 10.451 3.755 -9.273 1.00 0.00 34 TYR A N 5
ATOM 7629 C CA . TYR A 1 34 ? 9.439 3.407 -8.291 1.00 0.00 34 TYR A CA 5
ATOM 7630 C C . TYR A 1 34 ? 10.013 3.450 -6.873 1.00 0.00 34 TYR A C 5
ATOM 7631 O O . TYR A 1 34 ? 10.630 2.488 -6.419 1.00 0.00 34 TYR A O 5
ATOM 7649 N N . LYS A 1 35 ? 9.789 4.577 -6.213 1.00 0.00 35 LYS A N 5
ATOM 7650 C CA . LYS A 1 35 ? 10.276 4.759 -4.856 1.00 0.00 35 LYS A CA 5
ATOM 7651 C C . LYS A 1 35 ? 9.476 3.864 -3.907 1.00 0.00 35 LYS A C 5
ATOM 7652 O O . LYS A 1 35 ? 8.287 4.092 -3.688 1.00 0.00 35 LYS A O 5
ATOM 7671 N N . LYS A 1 36 ? 10.160 2.865 -3.370 1.00 0.00 36 LYS A N 5
ATOM 7672 C CA . LYS A 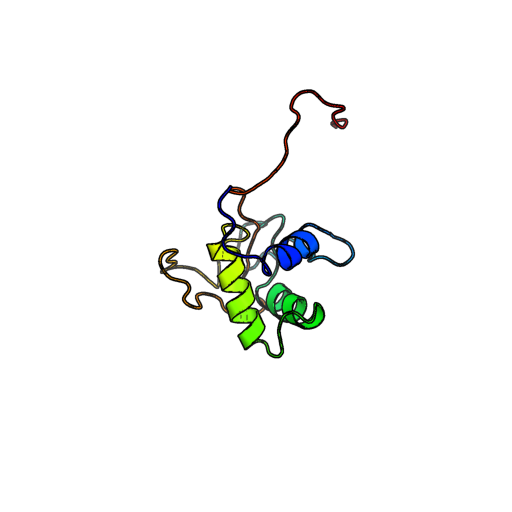1 36 ? 9.528 1.935 -2.450 1.00 0.00 36 LYS A CA 5
ATOM 7673 C C . LYS A 1 36 ? 8.143 1.561 -2.981 1.00 0.00 36 LYS A C 5
ATOM 7674 O O . LYS A 1 36 ? 7.156 2.229 -2.678 1.00 0.00 36 LYS A O 5
ATOM 7693 N N . THR A 1 37 ? 8.113 0.493 -3.765 1.00 0.00 37 THR A N 5
ATOM 7694 C CA . THR A 1 37 ? 6.866 0.022 -4.341 1.00 0.00 37 THR A CA 5
ATOM 7695 C C . THR A 1 37 ? 6.785 -1.504 -4.264 1.00 0.00 37 THR A C 5
ATOM 7696 O O . THR A 1 37 ? 7.807 -2.187 -4.308 1.00 0.00 37 THR A O 5
ATOM 7707 N N . PHE A 1 38 ? 5.560 -1.995 -4.149 1.00 0.00 38 PHE A N 5
ATOM 7708 C CA . PHE A 1 38 ? 5.332 -3.428 -4.064 1.00 0.00 38 PHE A CA 5
ATOM 7709 C C . PHE A 1 38 ? 4.360 -3.893 -5.150 1.00 0.00 38 PHE A C 5
ATOM 7710 O O . PHE A 1 38 ? 3.464 -3.149 -5.547 1.00 0.00 38 PHE A O 5
ATOM 7727 N N . LEU A 1 39 ? 4.569 -5.122 -5.600 1.00 0.00 39 LEU A N 5
ATOM 7728 C CA . LEU A 1 39 ? 3.723 -5.696 -6.632 1.00 0.00 39 LEU A CA 5
ATOM 7729 C C . LEU A 1 39 ? 2.297 -5.838 -6.095 1.00 0.00 39 LEU A C 5
ATOM 7730 O O . LEU A 1 39 ? 2.096 -5.992 -4.892 1.00 0.00 39 LEU A O 5
ATOM 7746 N N . GLY A 1 40 ? 1.345 -5.782 -7.014 1.00 0.00 40 GLY A N 5
ATOM 7747 C CA . GLY A 1 40 ? -0.057 -5.903 -6.649 1.00 0.00 40 GLY A CA 5
ATOM 7748 C C . GLY A 1 40 ? -0.345 -7.271 -6.028 1.00 0.00 40 GLY A C 5
ATOM 7749 O O . GLY A 1 40 ? -1.239 -7.402 -5.193 1.00 0.00 40 GLY A O 5
ATOM 7753 N N . SER A 1 41 ? 0.429 -8.256 -6.459 1.00 0.00 41 SER A N 5
ATOM 7754 C CA . SER A 1 41 ? 0.268 -9.609 -5.956 1.00 0.00 41 SER A CA 5
ATOM 7755 C C . SER A 1 41 ? 0.867 -9.721 -4.552 1.00 0.00 41 SER A C 5
ATOM 7756 O O . SER A 1 41 ? 0.379 -10.488 -3.724 1.00 0.00 41 SER A O 5
ATOM 7764 N N . SER A 1 42 ? 1.917 -8.944 -4.328 1.00 0.00 42 SER A N 5
ATOM 7765 C CA . SER A 1 42 ? 2.587 -8.946 -3.039 1.00 0.00 42 SER A CA 5
ATOM 7766 C C . SER A 1 42 ? 1.613 -8.514 -1.942 1.00 0.00 42 SER A C 5
ATOM 7767 O O . SER A 1 42 ? 1.382 -9.252 -0.985 1.00 0.00 42 SER A O 5
ATOM 7775 N N . LEU A 1 43 ? 1.067 -7.319 -2.116 1.00 0.00 43 LEU A N 5
ATOM 7776 C CA . LEU A 1 43 ? 0.123 -6.780 -1.152 1.00 0.00 43 LEU A CA 5
ATOM 7777 C C . LEU A 1 43 ? -0.981 -7.808 -0.896 1.00 0.00 43 LEU A C 5
ATOM 7778 O O . LEU A 1 43 ? -1.303 -8.106 0.253 1.00 0.00 43 LEU A O 5
ATOM 7794 N N . VAL A 1 44 ? -1.531 -8.322 -1.986 1.00 0.00 44 VAL A N 5
ATOM 7795 C CA . VAL A 1 44 ? -2.592 -9.311 -1.894 1.00 0.00 44 VAL A CA 5
ATOM 7796 C C . VAL A 1 44 ? -2.122 -10.477 -1.023 1.00 0.00 44 VAL A C 5
ATOM 7797 O O . VAL A 1 44 ? -2.508 -10.583 0.140 1.00 0.00 44 VAL A O 5
ATOM 7810 N N . ASP A 1 45 ? -1.296 -11.324 -1.619 1.00 0.00 45 ASP A N 5
ATOM 7811 C CA . ASP A 1 45 ? -0.769 -12.479 -0.912 1.00 0.00 45 ASP A CA 5
ATOM 7812 C C . ASP A 1 45 ? -0.416 -12.077 0.521 1.00 0.00 45 ASP A C 5
ATOM 7813 O O . ASP A 1 45 ? -0.643 -12.841 1.458 1.00 0.00 45 ASP A O 5
ATOM 7822 N N . TRP A 1 46 ? 0.134 -10.878 0.647 1.00 0.00 46 TRP A N 5
ATOM 7823 C CA . TRP A 1 46 ? 0.520 -10.365 1.950 1.00 0.00 46 TRP A CA 5
ATOM 7824 C C . TRP A 1 46 ? -0.739 -10.273 2.815 1.00 0.00 46 TRP A C 5
ATOM 7825 O O . TRP A 1 46 ? -0.881 -11.009 3.791 1.00 0.00 46 TRP A O 5
ATOM 7846 N N . LEU A 1 47 ? -1.621 -9.365 2.425 1.00 0.00 47 LEU A N 5
ATOM 7847 C CA . LEU A 1 47 ? -2.863 -9.168 3.153 1.00 0.00 47 LEU A CA 5
ATOM 7848 C C . LEU A 1 47 ? -3.408 -10.526 3.600 1.00 0.00 47 LEU A C 5
ATOM 7849 O O . LEU A 1 47 ? -3.794 -10.694 4.755 1.00 0.00 47 LEU A O 5
ATOM 7865 N N . ILE A 1 48 ? -3.422 -11.460 2.660 1.00 0.00 48 ILE A N 5
ATOM 7866 C CA . ILE A 1 48 ? -3.914 -12.798 2.943 1.00 0.00 48 ILE A CA 5
ATOM 7867 C C . ILE A 1 48 ? -3.049 -13.434 4.033 1.00 0.00 48 ILE A C 5
ATOM 7868 O O . ILE A 1 48 ? -3.548 -13.775 5.105 1.00 0.00 48 ILE A O 5
ATOM 7884 N N . SER A 1 49 ? -1.769 -13.575 3.722 1.00 0.00 49 SER A N 5
ATOM 7885 C CA . SER A 1 49 ? -0.831 -14.164 4.663 1.00 0.00 49 SER A CA 5
ATOM 7886 C C . SER A 1 49 ? -0.918 -13.443 6.009 1.00 0.00 49 SER A C 5
ATOM 7887 O O . SER A 1 49 ? -0.707 -14.051 7.058 1.00 0.00 49 SER A O 5
ATOM 7895 N N . SER A 1 50 ? -1.228 -12.157 5.937 1.00 0.00 50 SER A N 5
ATOM 7896 C CA . SER A 1 50 ? -1.344 -11.347 7.138 1.00 0.00 50 SER A CA 5
ATOM 7897 C C . SER A 1 50 ? -2.638 -11.693 7.879 1.00 0.00 50 SER A C 5
ATOM 7898 O O . SER A 1 50 ? -2.806 -11.333 9.043 1.00 0.00 50 SER A O 5
ATOM 7906 N N . ASN A 1 51 ? -3.519 -12.387 7.173 1.00 0.00 51 ASN A N 5
ATOM 7907 C CA . ASN A 1 51 ? -4.792 -12.785 7.749 1.00 0.00 51 ASN A CA 5
ATOM 7908 C C . ASN A 1 51 ? -5.787 -11.630 7.624 1.00 0.00 51 ASN A C 5
ATOM 7909 O O . ASN A 1 51 ? -6.796 -11.597 8.327 1.00 0.00 51 ASN A O 5
ATOM 7920 N N . PHE A 1 52 ? -5.468 -10.710 6.725 1.00 0.00 52 PHE A N 5
ATOM 7921 C CA . PHE A 1 52 ? -6.321 -9.556 6.499 1.00 0.00 52 PHE A CA 5
ATOM 7922 C C . PHE A 1 52 ? -7.307 -9.818 5.359 1.00 0.00 52 PHE A C 5
ATOM 7923 O O . PHE A 1 52 ? -8.280 -9.084 5.194 1.00 0.00 52 PHE A O 5
ATOM 7940 N N . ALA A 1 53 ? -7.020 -10.867 4.601 1.00 0.00 53 ALA A N 5
ATOM 7941 C CA . ALA A 1 53 ? -7.869 -11.235 3.481 1.00 0.00 53 ALA A CA 5
ATOM 7942 C C . ALA A 1 53 ? -8.075 -12.751 3.479 1.00 0.00 53 ALA A C 5
ATOM 7943 O O . ALA A 1 53 ? -7.229 -13.496 3.969 1.00 0.00 53 ALA A O 5
ATOM 7950 N N . ALA A 1 54 ? -9.205 -13.162 2.922 1.00 0.00 54 ALA A N 5
ATOM 7951 C CA . ALA A 1 54 ? -9.533 -14.575 2.849 1.00 0.00 54 ALA A CA 5
ATOM 7952 C C . ALA A 1 54 ? -8.992 -15.153 1.540 1.00 0.00 54 ALA A C 5
ATOM 7953 O O . ALA A 1 54 ? -8.530 -16.293 1.505 1.00 0.00 54 ALA A O 5
ATOM 7960 N N . SER A 1 55 ? -9.067 -14.341 0.496 1.00 0.00 55 SER A N 5
ATOM 7961 C CA . SER A 1 55 ? -8.591 -14.758 -0.812 1.00 0.00 55 SER A CA 5
ATOM 7962 C C . SER A 1 55 ? -7.997 -13.562 -1.558 1.00 0.00 55 SER A C 5
ATOM 7963 O O . SER A 1 55 ? -8.094 -12.426 -1.095 1.00 0.00 55 SER A O 5
ATOM 7971 N N . ARG A 1 56 ? -7.394 -13.857 -2.700 1.00 0.00 56 ARG A N 5
ATOM 7972 C CA . ARG A 1 56 ? -6.784 -12.820 -3.515 1.00 0.00 56 ARG A CA 5
ATOM 7973 C C . ARG A 1 56 ? -7.753 -11.650 -3.698 1.00 0.00 56 ARG A C 5
ATOM 7974 O O . ARG A 1 56 ? -7.332 -10.497 -3.769 1.00 0.00 56 ARG A O 5
ATOM 7995 N N . LEU A 1 57 ? -9.032 -11.988 -3.767 1.00 0.00 57 LEU A N 5
ATOM 7996 C CA . LEU A 1 57 ? -10.064 -10.980 -3.941 1.00 0.00 57 LEU A CA 5
ATOM 7997 C C . LEU A 1 57 ? -10.038 -10.021 -2.749 1.00 0.00 57 LEU A C 5
ATOM 7998 O O . LEU A 1 57 ? -9.690 -8.850 -2.897 1.00 0.00 57 LEU A O 5
ATOM 8014 N N . GLU A 1 58 ? -10.413 -10.552 -1.594 1.00 0.00 58 GLU A N 5
ATOM 8015 C CA . GLU A 1 58 ? -10.437 -9.758 -0.378 1.00 0.00 58 GLU A CA 5
ATOM 8016 C C . GLU A 1 58 ? -9.191 -8.873 -0.296 1.00 0.00 58 GLU A C 5
ATOM 8017 O O . GLU A 1 58 ? -9.279 -7.704 0.075 1.00 0.00 58 GLU A O 5
ATOM 8029 N N . ALA A 1 59 ? -8.060 -9.466 -0.649 1.00 0.00 59 ALA A N 5
ATOM 8030 C CA . ALA A 1 59 ? -6.798 -8.746 -0.620 1.00 0.00 59 ALA A CA 5
ATOM 8031 C C . ALA A 1 59 ? -6.847 -7.599 -1.632 1.00 0.00 59 ALA A C 5
ATOM 8032 O O . ALA A 1 59 ? -6.394 -6.492 -1.343 1.00 0.00 59 ALA A O 5
ATOM 8039 N N . VAL A 1 60 ? -7.399 -7.903 -2.797 1.00 0.00 60 VAL A N 5
ATOM 8040 C CA . VAL A 1 60 ? -7.513 -6.911 -3.853 1.00 0.00 60 VAL A CA 5
ATOM 8041 C C . VAL A 1 60 ? -8.354 -5.735 -3.353 1.00 0.00 60 VAL A C 5
ATOM 8042 O O . VAL A 1 60 ? -8.031 -4.579 -3.618 1.00 0.00 60 VAL A O 5
ATOM 8055 N N . THR A 1 61 ? -9.419 -6.071 -2.639 1.00 0.00 61 THR A N 5
ATOM 8056 C CA . THR A 1 61 ? -10.309 -5.058 -2.100 1.00 0.00 61 THR A CA 5
ATOM 8057 C C . THR A 1 61 ? -9.650 -4.342 -0.919 1.00 0.00 61 THR A C 5
ATOM 8058 O O . THR A 1 61 ? -9.743 -3.122 -0.798 1.00 0.00 61 THR A O 5
ATOM 8069 N N . LEU A 1 62 ? -9.000 -5.133 -0.078 1.00 0.00 62 LEU A N 5
ATOM 8070 C CA . LEU A 1 62 ? -8.326 -4.591 1.090 1.00 0.00 62 LEU A CA 5
ATOM 8071 C C . LEU A 1 62 ? -7.254 -3.597 0.638 1.00 0.00 62 LEU A C 5
ATOM 8072 O O . LEU A 1 62 ? -6.928 -2.658 1.363 1.00 0.00 62 LEU A O 5
ATOM 8088 N N . ALA A 1 63 ? -6.734 -3.839 -0.556 1.00 0.00 63 ALA A N 5
ATOM 8089 C CA . ALA A 1 63 ? -5.705 -2.977 -1.113 1.00 0.00 63 ALA A CA 5
ATOM 8090 C C . ALA A 1 63 ? -6.339 -1.660 -1.565 1.00 0.00 63 ALA A C 5
ATOM 8091 O O . ALA A 1 63 ? -5.937 -0.587 -1.117 1.00 0.00 63 ALA A O 5
ATOM 8098 N N . SER A 1 64 ? -7.319 -1.784 -2.448 1.00 0.00 64 SER A N 5
ATOM 8099 C CA . SER A 1 64 ? -8.012 -0.617 -2.967 1.00 0.00 64 SER A CA 5
ATOM 8100 C C . SER A 1 64 ? -8.539 0.235 -1.810 1.00 0.00 64 SER A C 5
ATOM 8101 O O . SER A 1 64 ? -8.758 1.435 -1.968 1.00 0.00 64 SER A O 5
ATOM 8109 N N . MET A 1 65 ? -8.728 -0.420 -0.674 1.00 0.00 65 MET A N 5
ATOM 8110 C CA . MET A 1 65 ? -9.226 0.262 0.509 1.00 0.00 65 MET A CA 5
ATOM 8111 C C . MET A 1 65 ? -8.141 1.142 1.132 1.00 0.00 65 MET A C 5
ATOM 8112 O O . MET A 1 65 ? -8.387 2.303 1.456 1.00 0.00 65 MET A O 5
ATOM 8126 N N . LEU A 1 66 ? -6.962 0.555 1.281 1.00 0.00 66 LEU A N 5
ATOM 8127 C CA . LEU A 1 66 ? -5.838 1.271 1.860 1.00 0.00 66 LEU A CA 5
ATOM 8128 C C . LEU A 1 66 ? -5.539 2.511 1.016 1.00 0.00 66 LEU A C 5
ATOM 8129 O O . LEU A 1 66 ? -5.286 3.588 1.554 1.00 0.00 66 LEU A O 5
ATOM 8145 N N . MET A 1 67 ? -5.578 2.319 -0.295 1.00 0.00 67 MET A N 5
ATOM 8146 C CA . MET A 1 67 ? -5.315 3.409 -1.219 1.00 0.00 67 MET A CA 5
ATOM 8147 C C . MET A 1 67 ? -6.289 4.567 -0.994 1.00 0.00 67 MET A C 5
ATOM 8148 O O . MET A 1 67 ? -5.909 5.732 -1.098 1.00 0.00 67 MET A O 5
ATOM 8162 N N . GLU A 1 68 ? -7.527 4.206 -0.688 1.00 0.00 68 GLU A N 5
ATOM 8163 C CA . GLU A 1 68 ? -8.558 5.201 -0.447 1.00 0.00 68 GLU A CA 5
ATOM 8164 C C . GLU A 1 68 ? -8.231 6.011 0.809 1.00 0.00 68 GLU A C 5
ATOM 8165 O O . GLU A 1 68 ? -8.327 7.237 0.804 1.00 0.00 68 GLU A O 5
ATOM 8177 N N . GLU A 1 69 ? -7.850 5.292 1.856 1.00 0.00 69 GLU A N 5
ATOM 8178 C CA . GLU A 1 69 ? -7.508 5.929 3.116 1.00 0.00 69 GLU A CA 5
ATOM 8179 C C . GLU A 1 69 ? -6.306 6.857 2.933 1.00 0.00 69 GLU A C 5
ATOM 8180 O O . GLU A 1 69 ? -5.989 7.650 3.818 1.00 0.00 69 GLU A O 5
ATOM 8192 N N . ASN A 1 70 ? -5.669 6.727 1.778 1.00 0.00 70 ASN A N 5
ATOM 8193 C CA . ASN A 1 70 ? -4.508 7.544 1.468 1.00 0.00 70 ASN A CA 5
ATOM 8194 C C . ASN A 1 70 ? -3.254 6.877 2.036 1.00 0.00 70 ASN A C 5
ATOM 8195 O O . ASN A 1 70 ? -2.292 7.557 2.392 1.00 0.00 70 ASN A O 5
ATOM 8206 N N . PHE A 1 71 ? -3.304 5.555 2.105 1.00 0.00 71 PHE A N 5
ATOM 8207 C CA . PHE A 1 71 ? -2.184 4.789 2.624 1.00 0.00 71 PHE A CA 5
ATOM 8208 C C . PHE A 1 71 ? -1.288 4.290 1.488 1.00 0.00 71 PHE A C 5
ATOM 8209 O O . PHE A 1 71 ? -0.093 4.072 1.685 1.00 0.00 71 PHE A O 5
ATOM 8226 N N . LEU A 1 72 ? -1.899 4.124 0.324 1.00 0.00 72 LEU A N 5
ATOM 8227 C CA . LEU A 1 72 ? -1.171 3.655 -0.842 1.00 0.00 72 LEU A CA 5
ATOM 8228 C C . LEU A 1 72 ? -1.732 4.333 -2.094 1.00 0.00 72 LEU A C 5
ATOM 8229 O O . LEU A 1 72 ? -2.794 4.952 -2.047 1.00 0.00 72 LEU A O 5
ATOM 8245 N N . ARG A 1 73 ? -0.992 4.194 -3.185 1.00 0.00 73 ARG A N 5
ATOM 8246 C CA . ARG A 1 73 ? -1.402 4.786 -4.447 1.00 0.00 73 ARG A CA 5
ATOM 8247 C C . ARG A 1 73 ? -0.879 3.953 -5.619 1.00 0.00 73 ARG A C 5
ATOM 8248 O O . ARG A 1 73 ? 0.165 3.312 -5.512 1.00 0.00 73 ARG A O 5
ATOM 8269 N N . PRO A 1 74 ? -1.649 3.989 -6.739 1.00 0.00 74 PRO A N 5
ATOM 8270 C CA . PRO A 1 74 ? -1.275 3.245 -7.929 1.00 0.00 74 PRO A CA 5
ATOM 8271 C C . PRO A 1 74 ? -0.117 3.928 -8.661 1.00 0.00 74 PRO A C 5
ATOM 8272 O O . PRO A 1 74 ? -0.016 5.153 -8.662 1.00 0.00 74 PRO A O 5
ATOM 8283 N N . VAL A 1 75 ? 0.726 3.104 -9.265 1.00 0.00 75 VAL A N 5
ATOM 8284 C CA . VAL A 1 75 ? 1.873 3.613 -9.999 1.00 0.00 75 VAL A CA 5
ATOM 8285 C C . VAL A 1 75 ? 1.683 3.333 -11.491 1.00 0.00 75 VAL A C 5
ATOM 8286 O O . VAL A 1 75 ? 0.637 2.835 -11.905 1.00 0.00 75 VAL A O 5
ATOM 8299 N N . GLY A 1 76 ? 2.711 3.665 -12.258 1.00 0.00 76 GLY A N 5
ATOM 8300 C CA . GLY A 1 76 ? 2.670 3.456 -13.696 1.00 0.00 76 GLY A CA 5
ATOM 8301 C C . GLY A 1 76 ? 2.409 1.985 -14.028 1.00 0.00 76 GLY A C 5
ATOM 8302 O O . GLY A 1 76 ? 1.874 1.244 -13.205 1.00 0.00 76 GLY A O 5
ATOM 8306 N N . VAL A 1 77 ? 2.797 1.607 -15.237 1.00 0.00 77 VAL A N 5
ATOM 8307 C CA . VAL A 1 77 ? 2.611 0.239 -15.689 1.00 0.00 77 VAL A CA 5
ATOM 8308 C C . VAL A 1 77 ? 1.175 -0.200 -15.395 1.00 0.00 77 VAL A C 5
ATOM 8309 O O . VAL A 1 77 ? 0.268 0.628 -15.344 1.00 0.00 77 VAL A O 5
ATOM 8322 N N . ARG A 1 78 ? 1.014 -1.502 -15.210 1.00 0.00 78 ARG A N 5
ATOM 8323 C CA . ARG A 1 78 ? -0.296 -2.061 -14.922 1.00 0.00 78 ARG A CA 5
ATOM 8324 C C . ARG A 1 78 ? -1.001 -1.234 -13.846 1.00 0.00 78 ARG A C 5
ATOM 8325 O O . ARG A 1 78 ? -0.397 -0.347 -13.245 1.00 0.00 78 ARG A O 5
ATOM 8346 N N . SER A 1 79 ? -2.269 -1.554 -13.635 1.00 0.00 79 SER A N 5
ATOM 8347 C CA . SER A 1 79 ? -3.063 -0.852 -12.641 1.00 0.00 79 SER A CA 5
ATOM 8348 C C . SER A 1 79 ? -3.578 0.468 -13.220 1.00 0.00 79 SER A C 5
ATOM 8349 O O . SER A 1 79 ? -3.686 0.616 -14.436 1.00 0.00 79 SER A O 5
ATOM 8357 N N . MET A 1 80 ? -3.880 1.393 -12.321 1.00 0.00 80 MET A N 5
ATOM 8358 C CA . MET A 1 80 ? -4.381 2.696 -12.728 1.00 0.00 80 MET A CA 5
ATOM 8359 C C . MET A 1 80 ? -5.568 2.554 -13.681 1.00 0.00 80 MET A C 5
ATOM 8360 O O . MET A 1 80 ? -5.522 3.035 -14.812 1.00 0.00 80 MET A O 5
ATOM 8374 N N . GLY A 1 81 ? -6.605 1.890 -13.190 1.00 0.00 81 GLY A N 5
ATOM 8375 C CA . GLY A 1 81 ? -7.803 1.679 -13.985 1.00 0.00 81 GLY A CA 5
ATOM 8376 C C . GLY A 1 81 ? -8.773 2.852 -13.836 1.00 0.00 81 GLY A C 5
ATOM 8377 O O . GLY A 1 81 ? -8.373 4.011 -13.943 1.00 0.00 81 GLY A O 5
ATOM 8381 N N . ALA A 1 82 ? -10.030 2.512 -13.592 1.00 0.00 82 ALA A N 5
ATOM 8382 C CA . ALA A 1 82 ? -11.061 3.523 -13.428 1.00 0.00 82 ALA A CA 5
ATOM 8383 C C . ALA A 1 82 ? -10.930 4.158 -12.042 1.00 0.00 82 ALA A C 5
ATOM 8384 O O . ALA A 1 82 ? -11.670 5.082 -11.707 1.00 0.00 82 ALA A O 5
ATOM 8391 N N . ILE A 1 83 ? -9.983 3.638 -11.275 1.00 0.00 83 ILE A N 5
ATOM 8392 C CA . ILE A 1 83 ? -9.746 4.143 -9.934 1.00 0.00 83 ILE A CA 5
ATOM 8393 C C . ILE A 1 83 ? -11.085 4.317 -9.215 1.00 0.00 83 ILE A C 5
ATOM 8394 O O . ILE A 1 83 ? -11.980 3.484 -9.351 1.00 0.00 83 ILE A O 5
ATOM 8410 N N . ARG A 1 84 ? -11.181 5.405 -8.464 1.00 0.00 84 ARG A N 5
ATOM 8411 C CA . ARG A 1 84 ? -12.396 5.699 -7.724 1.00 0.00 84 ARG A CA 5
ATOM 8412 C C . ARG A 1 84 ? -12.785 4.507 -6.848 1.00 0.00 84 ARG A C 5
ATOM 8413 O O . ARG A 1 84 ? -13.829 3.892 -7.059 1.00 0.00 84 ARG A O 5
ATOM 8434 N N . SER A 1 85 ? -11.925 4.216 -5.883 1.00 0.00 85 SER A N 5
ATOM 8435 C CA . SER A 1 85 ? -12.166 3.108 -4.974 1.00 0.00 85 SER A CA 5
ATOM 8436 C C . SER A 1 85 ? -13.370 3.415 -4.082 1.00 0.00 85 SER A C 5
ATOM 8437 O O . SER A 1 85 ? -13.222 3.592 -2.874 1.00 0.00 85 SER A O 5
ATOM 8445 N N . GLY A 1 86 ? -14.534 3.470 -4.712 1.00 0.00 86 GLY A N 5
ATOM 8446 C CA . GLY A 1 86 ? -15.763 3.753 -3.990 1.00 0.00 86 GLY A CA 5
ATOM 8447 C C . GLY A 1 86 ? -16.421 2.462 -3.500 1.00 0.00 86 GLY A C 5
ATOM 8448 O O . GLY A 1 86 ? -15.905 1.800 -2.601 1.00 0.00 86 GLY A O 5
ATOM 8452 N N . ASP A 1 87 ? -17.551 2.142 -4.113 1.00 0.00 87 ASP A N 5
ATOM 8453 C CA . ASP A 1 87 ? -18.285 0.942 -3.751 1.00 0.00 87 ASP A CA 5
ATOM 8454 C C . ASP A 1 87 ? -17.342 -0.262 -3.799 1.00 0.00 87 ASP A C 5
ATOM 8455 O O . ASP A 1 87 ? -16.146 -0.108 -4.040 1.00 0.00 87 ASP A O 5
ATOM 8464 N N . LEU A 1 88 ? -17.916 -1.433 -3.566 1.00 0.00 88 LEU A N 5
ATOM 8465 C CA . LEU A 1 88 ? -17.142 -2.662 -3.579 1.00 0.00 88 LEU A CA 5
ATOM 8466 C C . LEU A 1 88 ? -16.115 -2.600 -4.712 1.00 0.00 88 LEU A C 5
ATOM 8467 O O . LEU A 1 88 ? -14.912 -2.671 -4.469 1.00 0.00 88 LEU A O 5
ATOM 8483 N N . ALA A 1 89 ? -16.629 -2.469 -5.927 1.00 0.00 89 ALA A N 5
ATOM 8484 C CA . ALA A 1 89 ? -15.772 -2.397 -7.098 1.00 0.00 89 ALA A CA 5
ATOM 8485 C C . ALA A 1 89 ? -14.743 -3.528 -7.042 1.00 0.00 89 ALA A C 5
ATOM 8486 O O . ALA A 1 89 ? -14.785 -4.367 -6.143 1.00 0.00 89 ALA A O 5
ATOM 8493 N N . GLU A 1 90 ? -13.843 -3.515 -8.014 1.00 0.00 90 GLU A N 5
ATOM 8494 C CA . GLU A 1 90 ? -12.804 -4.529 -8.086 1.00 0.00 90 GLU A CA 5
ATOM 8495 C C . GLU A 1 90 ? -11.492 -3.910 -8.572 1.00 0.00 90 GLU A C 5
ATOM 8496 O O . GLU A 1 90 ? -10.790 -4.500 -9.392 1.00 0.00 90 GLU A O 5
ATOM 8508 N N . GLN A 1 91 ? -11.200 -2.730 -8.045 1.00 0.00 91 GLN A N 5
ATOM 8509 C CA . GLN A 1 91 ? -9.984 -2.026 -8.414 1.00 0.00 91 GLN A CA 5
ATOM 8510 C C . GLN A 1 91 ? -8.754 -2.814 -7.959 1.00 0.00 91 GLN A C 5
ATOM 8511 O O . GLN A 1 91 ? -8.884 -3.871 -7.343 1.00 0.00 91 GLN A O 5
ATOM 8525 N N . PHE A 1 92 ? -7.590 -2.270 -8.279 1.00 0.00 92 PHE A N 5
ATOM 8526 C CA . PHE A 1 92 ? -6.338 -2.909 -7.910 1.00 0.00 92 PHE A CA 5
ATOM 8527 C C . PHE A 1 92 ? -6.203 -4.277 -8.582 1.00 0.00 92 PHE A C 5
ATOM 8528 O O . PHE A 1 92 ? -7.195 -4.978 -8.778 1.00 0.00 92 PHE A O 5
ATOM 8545 N N . LEU A 1 93 ? -4.966 -4.617 -8.916 1.00 0.00 93 LEU A N 5
ATOM 8546 C CA . LEU A 1 93 ? -4.688 -5.889 -9.562 1.00 0.00 93 LEU A CA 5
ATOM 8547 C C . LEU A 1 93 ? -3.914 -6.787 -8.596 1.00 0.00 93 LEU A C 5
ATOM 8548 O O . LEU A 1 93 ? -3.418 -6.321 -7.571 1.00 0.00 93 LEU A O 5
ATOM 8564 N N . ASP A 1 94 ? -3.834 -8.060 -8.956 1.00 0.00 94 ASP A N 5
ATOM 8565 C CA . ASP A 1 94 ? -3.128 -9.028 -8.134 1.00 0.00 94 ASP A CA 5
ATOM 8566 C C . ASP A 1 94 ? -2.135 -9.801 -9.004 1.00 0.00 94 ASP A C 5
ATOM 8567 O O . ASP A 1 94 ? -2.322 -10.990 -9.258 1.00 0.00 94 ASP A O 5
ATOM 8576 N N . ASP A 1 95 ? -1.101 -9.095 -9.436 1.00 0.00 95 ASP A N 5
ATOM 8577 C CA . ASP A 1 95 ? -0.078 -9.700 -10.272 1.00 0.00 95 ASP A CA 5
ATOM 8578 C C . ASP A 1 95 ? 1.282 -9.091 -9.927 1.00 0.00 95 ASP A C 5
ATOM 8579 O O . ASP A 1 95 ? 1.372 -8.198 -9.086 1.00 0.00 95 ASP A O 5
ATOM 8588 N N . SER A 1 96 ? 2.308 -9.599 -10.594 1.00 0.00 96 SER A N 5
ATOM 8589 C CA . SER A 1 96 ? 3.660 -9.116 -10.369 1.00 0.00 96 SER A CA 5
ATOM 8590 C C . SER A 1 96 ? 3.855 -7.764 -11.058 1.00 0.00 96 SER A C 5
ATOM 8591 O O . SER A 1 96 ? 4.707 -6.974 -10.654 1.00 0.00 96 SER A O 5
ATOM 8599 N N . THR A 1 97 ? 3.052 -7.540 -12.088 1.00 0.00 97 THR A N 5
ATOM 8600 C CA . THR A 1 97 ? 3.125 -6.297 -12.837 1.00 0.00 97 THR A CA 5
ATOM 8601 C C . THR A 1 97 ? 2.609 -5.132 -11.990 1.00 0.00 97 THR A C 5
ATOM 8602 O O . THR A 1 97 ? 3.367 -4.227 -11.645 1.00 0.00 97 THR A O 5
ATOM 8613 N N . ALA A 1 98 ? 1.322 -5.193 -11.680 1.00 0.00 98 ALA A N 5
ATOM 8614 C CA . ALA A 1 98 ? 0.695 -4.154 -10.881 1.00 0.00 98 ALA A CA 5
ATOM 8615 C C . ALA A 1 98 ? 1.649 -3.732 -9.762 1.00 0.00 98 ALA A C 5
ATOM 8616 O O . ALA A 1 98 ? 2.228 -4.579 -9.083 1.00 0.00 98 ALA A O 5
ATOM 8623 N N . LEU A 1 99 ? 1.784 -2.424 -9.604 1.00 0.00 99 LEU A N 5
ATOM 8624 C CA . LEU A 1 99 ? 2.658 -1.879 -8.579 1.00 0.00 99 LEU A CA 5
ATOM 8625 C C . LEU A 1 99 ? 1.894 -0.833 -7.766 1.00 0.00 99 LEU A C 5
ATOM 8626 O O . LEU A 1 99 ? 0.804 -0.414 -8.154 1.00 0.00 99 LEU A O 5
ATOM 8642 N N . TYR A 1 100 ? 2.494 -0.441 -6.652 1.00 0.00 100 TYR A N 5
ATOM 8643 C CA . TYR A 1 100 ? 1.884 0.548 -5.781 1.00 0.00 100 TYR A CA 5
ATOM 8644 C C . TYR A 1 100 ? 2.911 1.130 -4.807 1.00 0.00 100 TYR A C 5
ATOM 8645 O O . TYR A 1 100 ? 4.017 0.607 -4.680 1.00 0.00 100 TYR A O 5
ATOM 8663 N N . THR A 1 101 ? 2.508 2.205 -4.145 1.00 0.00 101 THR A N 5
ATOM 8664 C CA . THR A 1 101 ? 3.380 2.863 -3.187 1.00 0.00 101 THR A CA 5
ATOM 8665 C C . THR A 1 101 ? 2.552 3.572 -2.112 1.00 0.00 101 THR A C 5
ATOM 8666 O O . THR A 1 101 ? 1.353 3.784 -2.287 1.00 0.00 101 THR A O 5
ATOM 8677 N N . PHE A 1 102 ? 3.225 3.918 -1.025 1.00 0.00 102 PHE A N 5
ATOM 8678 C CA . PHE A 1 102 ? 2.567 4.598 0.078 1.00 0.00 102 PHE A CA 5
ATOM 8679 C C . PHE A 1 102 ? 2.419 6.093 -0.210 1.00 0.00 102 PHE A C 5
ATOM 8680 O O . PHE A 1 102 ? 3.362 6.737 -0.671 1.00 0.00 102 PHE A O 5
ATOM 8697 N N . ALA A 1 103 ? 1.230 6.603 0.072 1.00 0.00 103 ALA A N 5
ATOM 8698 C CA . ALA A 1 103 ? 0.946 8.011 -0.151 1.00 0.00 103 ALA A CA 5
ATOM 8699 C C . ALA A 1 103 ? 1.739 8.851 0.853 1.00 0.00 103 ALA A C 5
ATOM 8700 O O . ALA A 1 103 ? 2.197 8.338 1.873 1.00 0.00 103 ALA A O 5
ATOM 8707 N N . GLU A 1 104 ? 1.876 10.128 0.528 1.00 0.00 104 GLU A N 5
ATOM 8708 C CA . GLU A 1 104 ? 2.606 11.045 1.388 1.00 0.00 104 GLU A CA 5
ATOM 8709 C C . GLU A 1 104 ? 2.317 10.736 2.858 1.00 0.00 104 GLU A C 5
ATOM 8710 O O . GLU A 1 104 ? 3.198 10.863 3.707 1.00 0.00 104 GLU A O 5
ATOM 8722 N N . SER A 1 105 ? 1.079 10.338 3.114 1.00 0.00 105 SER A N 5
ATOM 8723 C CA . SER A 1 105 ? 0.663 10.011 4.467 1.00 0.00 105 SER A CA 5
ATOM 8724 C C . SER A 1 105 ? -0.842 9.741 4.501 1.00 0.00 105 SER A C 5
ATOM 8725 O O . SER A 1 105 ? -1.462 9.529 3.460 1.00 0.00 105 SER A O 5
ATOM 8733 N N . TYR A 1 106 ? -1.387 9.757 5.709 1.00 0.00 106 TYR A N 5
ATOM 8734 C CA . TYR A 1 106 ? -2.808 9.517 5.892 1.00 0.00 106 TYR A CA 5
ATOM 8735 C C . TYR A 1 106 ? -3.450 10.631 6.721 1.00 0.00 106 TYR A C 5
ATOM 8736 O O . TYR A 1 106 ? -2.790 11.607 7.073 1.00 0.00 106 TYR A O 5
ATOM 8754 N N . LYS A 1 107 ? -4.730 10.448 7.009 1.00 0.00 107 LYS A N 5
ATOM 8755 C CA . LYS A 1 107 ? -5.469 11.425 7.791 1.00 0.00 107 LYS A CA 5
ATOM 8756 C C . LYS A 1 107 ? -4.751 11.655 9.122 1.00 0.00 107 LYS A C 5
ATOM 8757 O O . LYS A 1 107 ? -3.905 10.856 9.521 1.00 0.00 107 LYS A O 5
ATOM 8776 N N . LYS A 1 108 ? -5.116 12.750 9.773 1.00 0.00 108 LYS A N 5
ATOM 8777 C CA . LYS A 1 108 ? -4.517 13.095 11.051 1.00 0.00 108 LYS A CA 5
ATOM 8778 C C . LYS A 1 108 ? -5.515 12.798 12.173 1.00 0.00 108 LYS A C 5
ATOM 8779 O O . LYS A 1 108 ? -5.805 13.666 12.996 1.00 0.00 108 LYS A O 5
ATOM 8798 N N . LYS A 1 109 ? -6.011 11.570 12.170 1.00 0.00 109 LYS A N 5
ATOM 8799 C CA . LYS A 1 109 ? -6.970 11.149 13.178 1.00 0.00 109 LYS A CA 5
ATOM 8800 C C . LYS A 1 109 ? -6.401 11.435 14.569 1.00 0.00 109 LYS A C 5
ATOM 8801 O O . LYS A 1 109 ? -5.208 11.699 14.713 1.00 0.00 109 LYS A O 5
ATOM 8820 N N . VAL A 1 110 ? -7.281 11.375 15.557 1.00 0.00 110 VAL A N 5
ATOM 8821 C CA . VAL A 1 110 ? -6.882 11.624 16.931 1.00 0.00 110 VAL A CA 5
ATOM 8822 C C . VAL A 1 110 ? -6.181 10.383 17.488 1.00 0.00 110 VAL A C 5
ATOM 8823 O O . VAL A 1 110 ? -6.688 9.738 18.404 1.00 0.00 110 VAL A O 5
ATOM 8836 N N . SER A 1 111 ? -5.026 10.086 16.910 1.00 0.00 111 SER A N 5
ATOM 8837 C CA . SER A 1 111 ? -4.250 8.934 17.337 1.00 0.00 111 SER A CA 5
ATOM 8838 C C . SER A 1 111 ? -2.906 8.909 16.607 1.00 0.00 111 SER A C 5
ATOM 8839 O O . SER A 1 111 ? -2.687 9.681 15.676 1.00 0.00 111 SER A O 5
ATOM 8847 N N . SER A 1 112 ? -2.040 8.013 17.059 1.00 0.00 112 SER A N 5
ATOM 8848 C CA . SER A 1 112 ? -0.723 7.877 16.460 1.00 0.00 112 SER A CA 5
ATOM 8849 C C . SER A 1 112 ? -0.023 6.634 17.013 1.00 0.00 112 SER A C 5
ATOM 8850 O O . SER A 1 112 ? -0.508 6.013 17.958 1.00 0.00 112 SER A O 5
ATOM 8858 N N . LYS A 1 113 ? 1.106 6.309 16.401 1.00 0.00 113 LYS A N 5
ATOM 8859 C CA . LYS A 1 113 ? 1.878 5.151 16.821 1.00 0.00 113 LYS A CA 5
ATOM 8860 C C . LYS A 1 113 ? 3.370 5.478 16.729 1.00 0.00 113 LYS A C 5
ATOM 8861 O O . LYS A 1 113 ? 3.772 6.344 15.954 1.00 0.00 113 LYS A O 5
ATOM 8880 N N . GLU A 1 114 ? 4.149 4.767 17.530 1.00 0.00 114 GLU A N 5
ATOM 8881 C CA . GLU A 1 114 ? 5.587 4.970 17.549 1.00 0.00 114 GLU A CA 5
ATOM 8882 C C . GLU A 1 114 ? 6.300 3.786 16.893 1.00 0.00 114 GLU A C 5
ATOM 8883 O O . GLU A 1 114 ? 7.047 3.961 15.932 1.00 0.00 114 GLU A O 5
ATOM 8895 N N . SER A 1 115 ? 6.043 2.606 17.439 1.00 0.00 115 SER A N 5
ATOM 8896 C CA . SER A 1 115 ? 6.650 1.393 16.919 1.00 0.00 115 SER A CA 5
ATOM 8897 C C . SER A 1 115 ? 6.292 0.204 17.812 1.00 0.00 115 SER A C 5
ATOM 8898 O O . SER A 1 115 ? 5.737 0.382 18.896 1.00 0.00 115 SER A O 5
ATOM 8906 N N . GLY A 1 116 ? 6.623 -0.983 17.325 1.00 0.00 116 GLY A N 5
ATOM 8907 C CA . GLY A 1 116 ? 6.343 -2.201 18.066 1.00 0.00 116 GLY A CA 5
ATOM 8908 C C . GLY A 1 116 ? 7.637 -2.865 18.540 1.00 0.00 116 GLY A C 5
ATOM 8909 O O . GLY A 1 116 ? 8.717 -2.291 18.407 1.00 0.00 116 GLY A O 5
ATOM 8913 N N . PRO A 1 117 ? 7.482 -4.096 19.097 1.00 0.00 117 PRO A N 5
ATOM 8914 C CA . PRO A 1 117 ? 8.625 -4.843 19.591 1.00 0.00 117 PRO A CA 5
ATOM 8915 C C . PRO A 1 117 ? 9.437 -5.431 18.435 1.00 0.00 117 PRO A C 5
ATOM 8916 O O . PRO A 1 117 ? 9.101 -5.229 17.270 1.00 0.00 117 PRO A O 5
ATOM 8927 N N . SER A 1 118 ? 10.491 -6.147 18.799 1.00 0.00 118 SER A N 5
ATOM 8928 C CA . SER A 1 118 ? 11.354 -6.765 17.807 1.00 0.00 118 SER A CA 5
ATOM 8929 C C . SER A 1 118 ? 11.093 -8.271 17.752 1.00 0.00 118 SER A C 5
ATOM 8930 O O . SER A 1 118 ? 10.361 -8.808 18.582 1.00 0.00 118 SER A O 5
ATOM 8938 N N . SER A 1 119 ? 11.707 -8.911 16.767 1.00 0.00 119 SER A N 5
ATOM 8939 C CA . SER A 1 119 ? 11.550 -10.345 16.594 1.00 0.00 119 SER A CA 5
ATOM 8940 C C . SER A 1 119 ? 12.921 -11.007 16.441 1.00 0.00 119 SER A C 5
ATOM 8941 O O . SER A 1 119 ? 13.280 -11.887 17.222 1.00 0.00 119 SER A O 5
ATOM 8949 N N . GLY A 1 120 ? 13.650 -10.557 15.430 1.00 0.00 120 GLY A N 5
ATOM 8950 C CA . GLY A 1 120 ? 14.974 -11.095 15.166 1.00 0.00 120 GLY A CA 5
ATOM 8951 C C . GLY A 1 120 ? 16.039 -10.000 15.255 1.00 0.00 120 GLY A C 5
ATOM 8952 O O . GLY A 1 120 ? 16.899 -9.893 14.383 1.00 0.00 120 GLY A O 5
ATOM 8956 N N . GLY A 1 1 ? -11.388 0.099 18.228 1.00 0.00 1 GLY A N 6
ATOM 8957 C CA . GLY A 1 1 ? -11.470 0.863 16.994 1.00 0.00 1 GLY A CA 6
ATOM 8958 C C . GLY A 1 1 ? -12.075 2.246 17.245 1.00 0.00 1 GLY A C 6
ATOM 8959 O O . GLY A 1 1 ? -12.506 2.547 18.357 1.00 0.00 1 GLY A O 6
ATOM 8963 N N . SER A 1 2 ? -12.086 3.051 16.193 1.00 0.00 2 SER A N 6
ATOM 8964 C CA . SER A 1 2 ? -12.630 4.395 16.285 1.00 0.00 2 SER A CA 6
ATOM 8965 C C . SER A 1 2 ? -12.621 5.059 14.906 1.00 0.00 2 SER A C 6
ATOM 8966 O O . SER A 1 2 ? -11.722 4.817 14.103 1.00 0.00 2 SER A O 6
ATOM 8974 N N . SER A 1 3 ? -13.632 5.884 14.675 1.00 0.00 3 SER A N 6
ATOM 8975 C CA . SER A 1 3 ? -13.752 6.584 13.408 1.00 0.00 3 SER A CA 6
ATOM 8976 C C . SER A 1 3 ? -13.884 5.577 12.264 1.00 0.00 3 SER A C 6
ATOM 8977 O O . SER A 1 3 ? -13.524 4.410 12.414 1.00 0.00 3 SER A O 6
ATOM 8985 N N . GLY A 1 4 ? -14.402 6.064 11.146 1.00 0.00 4 GLY A N 6
ATOM 8986 C CA . GLY A 1 4 ? -14.586 5.221 9.977 1.00 0.00 4 GLY A CA 6
ATOM 8987 C C . GLY A 1 4 ? -13.248 4.672 9.480 1.00 0.00 4 GLY A C 6
ATOM 8988 O O . GLY A 1 4 ? -12.218 5.334 9.599 1.00 0.00 4 GLY A O 6
ATOM 8992 N N . SER A 1 5 ? -13.305 3.466 8.934 1.00 0.00 5 SER A N 6
ATOM 8993 C CA . SER A 1 5 ? -12.110 2.820 8.419 1.00 0.00 5 SER A CA 6
ATOM 8994 C C . SER A 1 5 ? -10.971 2.941 9.433 1.00 0.00 5 SER A C 6
ATOM 8995 O O . SER A 1 5 ? -10.071 3.763 9.267 1.00 0.00 5 SER A O 6
ATOM 9003 N N . SER A 1 6 ? -11.048 2.110 10.463 1.00 0.00 6 SER A N 6
ATOM 9004 C CA . SER A 1 6 ? -10.034 2.113 11.504 1.00 0.00 6 SER A CA 6
ATOM 9005 C C . SER A 1 6 ? -9.148 0.872 11.376 1.00 0.00 6 SER A C 6
ATOM 9006 O O . SER A 1 6 ? -7.925 0.967 11.466 1.00 0.00 6 SER A O 6
ATOM 9014 N N . GLY A 1 7 ? -9.800 -0.262 11.168 1.00 0.00 7 GLY A N 6
ATOM 9015 C CA . GLY A 1 7 ? -9.087 -1.520 11.027 1.00 0.00 7 GLY A CA 6
ATOM 9016 C C . GLY A 1 7 ? -7.892 -1.370 10.084 1.00 0.00 7 GLY A C 6
ATOM 9017 O O . GLY A 1 7 ? -6.773 -1.745 10.429 1.00 0.00 7 GLY A O 6
ATOM 9021 N N . LEU A 1 8 ? -8.170 -0.820 8.910 1.00 0.00 8 LEU A N 6
ATOM 9022 C CA . LEU A 1 8 ? -7.132 -0.616 7.915 1.00 0.00 8 LEU A CA 6
ATOM 9023 C C . LEU A 1 8 ? -5.886 -0.043 8.593 1.00 0.00 8 LEU A C 6
ATOM 9024 O O . LEU A 1 8 ? -4.764 -0.312 8.168 1.00 0.00 8 LEU A O 6
ATOM 9040 N N . HIS A 1 9 ? -6.126 0.737 9.637 1.00 0.00 9 HIS A N 6
ATOM 9041 C CA . HIS A 1 9 ? -5.037 1.351 10.379 1.00 0.00 9 HIS A CA 6
ATOM 9042 C C . HIS A 1 9 ? -4.091 0.264 10.894 1.00 0.00 9 HIS A C 6
ATOM 9043 O O . HIS A 1 9 ? -2.873 0.395 10.786 1.00 0.00 9 HIS A O 6
ATOM 9057 N N . ARG A 1 10 ? -4.688 -0.783 11.443 1.00 0.00 10 ARG A N 6
ATOM 9058 C CA . ARG A 1 10 ? -3.914 -1.892 11.975 1.00 0.00 10 ARG A CA 6
ATOM 9059 C C . ARG A 1 10 ? -3.135 -2.583 10.854 1.00 0.00 10 ARG A C 6
ATOM 9060 O O . ARG A 1 10 ? -2.147 -3.268 11.110 1.00 0.00 10 ARG A O 6
ATOM 9081 N N . ILE A 1 11 ? -3.611 -2.378 9.634 1.00 0.00 11 ILE A N 6
ATOM 9082 C CA . ILE A 1 11 ? -2.972 -2.973 8.472 1.00 0.00 11 ILE A CA 6
ATOM 9083 C C . ILE A 1 11 ? -1.780 -2.110 8.054 1.00 0.00 11 ILE A C 6
ATOM 9084 O O . ILE A 1 11 ? -0.721 -2.633 7.711 1.00 0.00 11 ILE A O 6
ATOM 9100 N N . VAL A 1 12 ? -1.992 -0.803 8.096 1.00 0.00 12 VAL A N 6
ATOM 9101 C CA . VAL A 1 12 ? -0.948 0.137 7.725 1.00 0.00 12 VAL A CA 6
ATOM 9102 C C . VAL A 1 12 ? 0.253 -0.049 8.655 1.00 0.00 12 VAL A C 6
ATOM 9103 O O . VAL A 1 12 ? 1.397 -0.058 8.202 1.00 0.00 12 VAL A O 6
ATOM 9116 N N . ASP A 1 13 ? -0.048 -0.192 9.937 1.00 0.00 13 ASP A N 6
ATOM 9117 C CA . ASP A 1 13 ? 0.993 -0.377 10.934 1.00 0.00 13 ASP A CA 6
ATOM 9118 C C . ASP A 1 13 ? 1.903 -1.530 10.506 1.00 0.00 13 ASP A C 6
ATOM 9119 O O . ASP A 1 13 ? 3.122 -1.375 10.450 1.00 0.00 13 ASP A O 6
ATOM 9128 N N . LYS A 1 14 ? 1.277 -2.661 10.216 1.00 0.00 14 LYS A N 6
ATOM 9129 C CA . LYS A 1 14 ? 2.015 -3.839 9.795 1.00 0.00 14 LYS A CA 6
ATOM 9130 C C . LYS A 1 14 ? 2.872 -3.490 8.577 1.00 0.00 14 LYS A C 6
ATOM 9131 O O . LYS A 1 14 ? 4.071 -3.767 8.556 1.00 0.00 14 LYS A O 6
ATOM 9150 N N . MET A 1 15 ? 2.224 -2.888 7.590 1.00 0.00 15 MET A N 6
ATOM 9151 C CA . MET A 1 15 ? 2.911 -2.499 6.371 1.00 0.00 15 MET A CA 6
ATOM 9152 C C . MET A 1 15 ? 4.124 -1.620 6.682 1.00 0.00 15 MET A C 6
ATOM 9153 O O . MET A 1 15 ? 5.185 -1.783 6.081 1.00 0.00 15 MET A O 6
ATOM 9167 N N . HIS A 1 16 ? 3.927 -0.706 7.621 1.00 0.00 16 HIS A N 6
ATOM 9168 C CA . HIS A 1 16 ? 4.992 0.199 8.020 1.00 0.00 16 HIS A CA 6
ATOM 9169 C C . HIS A 1 16 ? 6.231 -0.607 8.413 1.00 0.00 16 HIS A C 6
ATOM 9170 O O . HIS A 1 16 ? 7.358 -0.163 8.201 1.00 0.00 16 HIS A O 6
ATOM 9184 N N . ASP A 1 17 ? 5.980 -1.779 8.978 1.00 0.00 17 ASP A N 6
ATOM 9185 C CA . ASP A 1 17 ? 7.062 -2.651 9.403 1.00 0.00 17 ASP A CA 6
ATOM 9186 C C . ASP A 1 17 ? 7.756 -3.233 8.170 1.00 0.00 17 ASP A C 6
ATOM 9187 O O . ASP A 1 17 ? 7.222 -3.166 7.064 1.00 0.00 17 ASP A O 6
ATOM 9196 N N . THR A 1 18 ? 8.935 -3.792 8.402 1.00 0.00 18 THR A N 6
ATOM 9197 C CA . THR A 1 18 ? 9.707 -4.385 7.324 1.00 0.00 18 THR A CA 6
ATOM 9198 C C . THR A 1 18 ? 9.846 -5.894 7.536 1.00 0.00 18 THR A C 6
ATOM 9199 O O . THR A 1 18 ? 9.912 -6.656 6.572 1.00 0.00 18 THR A O 6
ATOM 9210 N N . SER A 1 19 ? 9.886 -6.281 8.802 1.00 0.00 19 SER A N 6
ATOM 9211 C CA . SER A 1 19 ? 10.016 -7.685 9.152 1.00 0.00 19 SER A CA 6
ATOM 9212 C C . SER A 1 19 ? 8.698 -8.414 8.886 1.00 0.00 19 SER A C 6
ATOM 9213 O O . SER A 1 19 ? 8.659 -9.373 8.116 1.00 0.00 19 SER A O 6
ATOM 9221 N N . THR A 1 20 ? 7.649 -7.933 9.538 1.00 0.00 20 THR A N 6
ATOM 9222 C CA . THR A 1 20 ? 6.333 -8.528 9.381 1.00 0.00 20 THR A CA 6
ATOM 9223 C C . THR A 1 20 ? 5.504 -7.730 8.371 1.00 0.00 20 THR A C 6
ATOM 9224 O O . THR A 1 20 ? 4.471 -8.202 7.900 1.00 0.00 20 THR A O 6
ATOM 9235 N N . GLY A 1 21 ? 5.989 -6.534 8.070 1.00 0.00 21 GLY A N 6
ATOM 9236 C CA . GLY A 1 21 ? 5.306 -5.667 7.125 1.00 0.00 21 GLY A CA 6
ATOM 9237 C C . GLY A 1 21 ? 5.599 -6.088 5.683 1.00 0.00 21 GLY A C 6
ATOM 9238 O O . GLY A 1 21 ? 6.200 -7.135 5.449 1.00 0.00 21 GLY A O 6
ATOM 9242 N N . ILE A 1 22 ? 5.161 -5.249 4.755 1.00 0.00 22 ILE A N 6
ATOM 9243 C CA . ILE A 1 22 ? 5.369 -5.521 3.343 1.00 0.00 22 ILE A CA 6
ATOM 9244 C C . ILE A 1 22 ? 6.852 -5.350 3.008 1.00 0.00 22 ILE A C 6
ATOM 9245 O O . ILE A 1 22 ? 7.661 -5.059 3.887 1.00 0.00 22 ILE A O 6
ATOM 9261 N N . ARG A 1 23 ? 7.163 -5.539 1.734 1.00 0.00 23 ARG A N 6
ATOM 9262 C CA . ARG A 1 23 ? 8.535 -5.410 1.272 1.00 0.00 23 ARG A CA 6
ATOM 9263 C C . ARG A 1 23 ? 8.562 -5.012 -0.205 1.00 0.00 23 ARG A C 6
ATOM 9264 O O . ARG A 1 23 ? 8.532 -5.872 -1.084 1.00 0.00 23 ARG A O 6
ATOM 9285 N N . PRO A 1 24 ? 8.618 -3.673 -0.439 1.00 0.00 24 PRO A N 6
ATOM 9286 C CA . PRO A 1 24 ? 8.650 -3.151 -1.794 1.00 0.00 24 PRO A CA 6
ATOM 9287 C C . PRO A 1 24 ? 10.027 -3.355 -2.429 1.00 0.00 24 PRO A C 6
ATOM 9288 O O . PRO A 1 24 ? 11.048 -3.044 -1.818 1.00 0.00 24 PRO A O 6
ATOM 9299 N N . SER A 1 25 ? 10.010 -3.876 -3.647 1.00 0.00 25 SER A N 6
ATOM 9300 C CA . SER A 1 25 ? 11.245 -4.126 -4.371 1.00 0.00 25 SER A CA 6
ATOM 9301 C C . SER A 1 25 ? 11.227 -3.382 -5.708 1.00 0.00 25 SER A C 6
ATOM 9302 O O . SER A 1 25 ? 10.162 -3.020 -6.207 1.00 0.00 25 SER A O 6
ATOM 9310 N N . PRO A 1 26 ? 12.449 -3.170 -6.265 1.00 0.00 26 PRO A N 6
ATOM 9311 C CA . PRO A 1 26 ? 12.584 -2.476 -7.534 1.00 0.00 26 PRO A CA 6
ATOM 9312 C C . PRO A 1 26 ? 12.171 -3.378 -8.699 1.00 0.00 26 PRO A C 6
ATOM 9313 O O . PRO A 1 26 ? 12.186 -4.602 -8.576 1.00 0.00 26 PRO A O 6
ATOM 9324 N N . ASN A 1 27 ? 11.814 -2.739 -9.803 1.00 0.00 27 ASN A N 6
ATOM 9325 C CA . ASN A 1 27 ? 11.398 -3.469 -10.988 1.00 0.00 27 ASN A CA 6
ATOM 9326 C C . ASN A 1 27 ? 11.095 -2.476 -12.112 1.00 0.00 27 ASN A C 6
ATOM 9327 O O . ASN A 1 27 ? 10.009 -1.899 -12.160 1.00 0.00 27 ASN A O 6
ATOM 9338 N N . MET A 1 28 ? 12.074 -2.306 -12.989 1.00 0.00 28 MET A N 6
ATOM 9339 C CA . MET A 1 28 ? 11.925 -1.393 -14.110 1.00 0.00 28 MET A CA 6
ATOM 9340 C C . MET A 1 28 ? 10.678 -1.730 -14.930 1.00 0.00 28 MET A C 6
ATOM 9341 O O . MET A 1 28 ? 10.354 -2.901 -15.121 1.00 0.00 28 MET A O 6
ATOM 9355 N N . GLU A 1 29 ? 10.013 -0.682 -15.393 1.00 0.00 29 GLU A N 6
ATOM 9356 C CA . GLU A 1 29 ? 8.808 -0.852 -16.188 1.00 0.00 29 GLU A CA 6
ATOM 9357 C C . GLU A 1 29 ? 8.767 0.181 -17.316 1.00 0.00 29 GLU A C 6
ATOM 9358 O O . GLU A 1 29 ? 8.650 -0.178 -18.487 1.00 0.00 29 GLU A O 6
ATOM 9370 N N . GLN A 1 30 ? 8.866 1.442 -16.924 1.00 0.00 30 GLN A N 6
ATOM 9371 C CA . GLN A 1 30 ? 8.841 2.529 -17.888 1.00 0.00 30 GLN A CA 6
ATOM 9372 C C . GLN A 1 30 ? 10.135 3.342 -17.804 1.00 0.00 30 GLN A C 6
ATOM 9373 O O . GLN A 1 30 ? 10.873 3.442 -18.783 1.00 0.00 30 GLN A O 6
ATOM 9387 N N . GLY A 1 31 ? 10.370 3.901 -16.627 1.00 0.00 31 GLY A N 6
ATOM 9388 C CA . GLY A 1 31 ? 11.562 4.702 -16.403 1.00 0.00 31 GLY A CA 6
ATOM 9389 C C . GLY A 1 31 ? 11.968 4.680 -14.928 1.00 0.00 31 GLY A C 6
ATOM 9390 O O . GLY A 1 31 ? 12.704 3.794 -14.496 1.00 0.00 31 GLY A O 6
ATOM 9394 N N . SER A 1 32 ? 11.471 5.665 -14.195 1.00 0.00 32 SER A N 6
ATOM 9395 C CA . SER A 1 32 ? 11.773 5.770 -12.778 1.00 0.00 32 SER A CA 6
ATOM 9396 C C . SER A 1 32 ? 11.755 4.382 -12.135 1.00 0.00 32 SER A C 6
ATOM 9397 O O . SER A 1 32 ? 10.706 3.743 -12.059 1.00 0.00 32 SER A O 6
ATOM 9405 N N . THR A 1 33 ? 12.927 3.956 -11.688 1.00 0.00 33 THR A N 6
ATOM 9406 C CA . THR A 1 33 ? 13.059 2.655 -11.054 1.00 0.00 33 THR A CA 6
ATOM 9407 C C . THR A 1 33 ? 12.426 2.675 -9.661 1.00 0.00 33 THR A C 6
ATOM 9408 O O . THR A 1 33 ? 13.076 3.048 -8.685 1.00 0.00 33 THR A O 6
ATOM 9419 N N . TYR A 1 34 ? 11.166 2.267 -9.612 1.00 0.00 34 TYR A N 6
ATOM 9420 C CA . TYR A 1 34 ? 10.439 2.233 -8.355 1.00 0.00 34 TYR A CA 6
ATOM 9421 C C . TYR A 1 34 ? 11.001 1.155 -7.425 1.00 0.00 34 TYR A C 6
ATOM 9422 O O . TYR A 1 34 ? 10.571 0.004 -7.474 1.00 0.00 34 TYR A O 6
ATOM 9440 N N . LYS A 1 35 ? 11.953 1.567 -6.601 1.00 0.00 35 LYS A N 6
ATOM 9441 C CA . LYS A 1 35 ? 12.578 0.650 -5.663 1.00 0.00 35 LYS A CA 6
ATOM 9442 C C . LYS A 1 35 ? 11.808 0.678 -4.341 1.00 0.00 35 LYS A C 6
ATOM 9443 O O . LYS A 1 35 ? 12.023 -0.169 -3.475 1.00 0.00 35 LYS A O 6
ATOM 9462 N N . LYS A 1 36 ? 10.927 1.661 -4.226 1.00 0.00 36 LYS A N 6
ATOM 9463 C CA . LYS A 1 36 ? 10.124 1.810 -3.024 1.00 0.00 36 LYS A CA 6
ATOM 9464 C C . LYS A 1 36 ? 8.657 1.538 -3.359 1.00 0.00 36 LYS A C 6
ATOM 9465 O O . LYS A 1 36 ? 7.783 2.341 -3.035 1.00 0.00 36 LYS A O 6
ATOM 9484 N N . THR A 1 37 ? 8.431 0.403 -4.005 1.00 0.00 37 THR A N 6
ATOM 9485 C CA . THR A 1 37 ? 7.084 0.015 -4.388 1.00 0.00 37 THR A CA 6
ATOM 9486 C C . THR A 1 37 ? 6.932 -1.506 -4.336 1.00 0.00 37 THR A C 6
ATOM 9487 O O . THR A 1 37 ? 7.915 -2.236 -4.457 1.00 0.00 37 THR A O 6
ATOM 9498 N N . PHE A 1 38 ? 5.693 -1.940 -4.157 1.00 0.00 38 PHE A N 6
ATOM 9499 C CA . PHE A 1 38 ? 5.400 -3.361 -4.088 1.00 0.00 38 PHE A CA 6
ATOM 9500 C C . PHE A 1 38 ? 4.361 -3.758 -5.138 1.00 0.00 38 PHE A C 6
ATOM 9501 O O . PHE A 1 38 ? 3.412 -3.017 -5.389 1.00 0.00 38 PHE A O 6
ATOM 9518 N N . LEU A 1 39 ? 4.575 -4.927 -5.723 1.00 0.00 39 LEU A N 6
ATOM 9519 C CA . LEU A 1 39 ? 3.668 -5.432 -6.741 1.00 0.00 39 LEU A CA 6
ATOM 9520 C C . LEU A 1 39 ? 2.284 -5.644 -6.124 1.00 0.00 39 LEU A C 6
ATOM 9521 O O . LEU A 1 39 ? 2.170 -5.968 -4.943 1.00 0.00 39 LEU A O 6
ATOM 9537 N N . GLY A 1 40 ? 1.267 -5.452 -6.952 1.00 0.00 40 GLY A N 6
ATOM 9538 C CA . GLY A 1 40 ? -0.105 -5.618 -6.503 1.00 0.00 40 GLY A CA 6
ATOM 9539 C C . GLY A 1 40 ? -0.322 -7.010 -5.906 1.00 0.00 40 GLY A C 6
ATOM 9540 O O . GLY A 1 40 ? -1.065 -7.166 -4.939 1.00 0.00 40 GLY A O 6
ATOM 9544 N N . SER A 1 41 ? 0.341 -7.987 -6.509 1.00 0.00 41 SER A N 6
ATOM 9545 C CA . SER A 1 41 ? 0.230 -9.361 -6.049 1.00 0.00 41 SER A CA 6
ATOM 9546 C C . SER A 1 41 ? 0.879 -9.506 -4.672 1.00 0.00 41 SER A C 6
ATOM 9547 O O . SER A 1 41 ? 0.390 -10.253 -3.826 1.00 0.00 41 SER A O 6
ATOM 9555 N N . SER A 1 42 ? 1.972 -8.780 -4.488 1.00 0.00 42 SER A N 6
ATOM 9556 C CA . SER A 1 42 ? 2.694 -8.818 -3.228 1.00 0.00 42 SER A CA 6
ATOM 9557 C C . SER A 1 42 ? 1.773 -8.387 -2.084 1.00 0.00 42 SER A C 6
ATOM 9558 O O . SER A 1 42 ? 1.694 -9.061 -1.058 1.00 0.00 42 SER A O 6
ATOM 9566 N N . LEU A 1 43 ? 1.099 -7.267 -2.300 1.00 0.00 43 LEU A N 6
ATOM 9567 C CA . LEU A 1 43 ? 0.187 -6.738 -1.300 1.00 0.00 43 LEU A CA 6
ATOM 9568 C C . LEU A 1 43 ? -0.917 -7.762 -1.031 1.00 0.00 43 LEU A C 6
ATOM 9569 O O . LEU A 1 43 ? -1.150 -8.143 0.115 1.00 0.00 43 LEU A O 6
ATOM 9585 N N . VAL A 1 44 ? -1.568 -8.179 -2.107 1.00 0.00 44 VAL A N 6
ATOM 9586 C CA . VAL A 1 44 ? -2.643 -9.152 -2.002 1.00 0.00 44 VAL A CA 6
ATOM 9587 C C . VAL A 1 44 ? -2.191 -10.310 -1.110 1.00 0.00 44 VAL A C 6
ATOM 9588 O O . VAL A 1 44 ? -2.681 -10.465 0.008 1.00 0.00 44 VAL A O 6
ATOM 9601 N N . ASP A 1 45 ? -1.261 -11.093 -1.636 1.00 0.00 45 ASP A N 6
ATOM 9602 C CA . ASP A 1 45 ? -0.737 -12.232 -0.902 1.00 0.00 45 ASP A CA 6
ATOM 9603 C C . ASP A 1 45 ? -0.420 -11.806 0.533 1.00 0.00 45 ASP A C 6
ATOM 9604 O O . ASP A 1 45 ? -0.778 -12.499 1.484 1.00 0.00 45 ASP A O 6
ATOM 9613 N N . TRP A 1 46 ? 0.248 -10.667 0.644 1.00 0.00 46 TRP A N 6
ATOM 9614 C CA . TRP A 1 46 ? 0.617 -10.140 1.947 1.00 0.00 46 TRP A CA 6
ATOM 9615 C C . TRP A 1 46 ? -0.652 -10.046 2.796 1.00 0.00 46 TRP A C 6
ATOM 9616 O O . TRP A 1 46 ? -0.754 -10.688 3.840 1.00 0.00 46 TRP A O 6
ATOM 9637 N N . LEU A 1 47 ? -1.588 -9.241 2.316 1.00 0.00 47 LEU A N 6
ATOM 9638 C CA . LEU A 1 47 ? -2.847 -9.055 3.018 1.00 0.00 47 LEU A CA 6
ATOM 9639 C C . LEU A 1 47 ? -3.360 -10.411 3.505 1.00 0.00 47 LEU A C 6
ATOM 9640 O O . LEU A 1 47 ? -3.644 -10.583 4.689 1.00 0.00 47 LEU A O 6
ATOM 9656 N N . ILE A 1 48 ? -3.464 -11.340 2.566 1.00 0.00 48 ILE A N 6
ATOM 9657 C CA . ILE A 1 48 ? -3.938 -12.676 2.884 1.00 0.00 48 ILE A CA 6
ATOM 9658 C C . ILE A 1 48 ? -3.061 -13.275 3.986 1.00 0.00 48 ILE A C 6
ATOM 9659 O O . ILE A 1 48 ? -3.557 -13.628 5.056 1.00 0.00 48 ILE A O 6
ATOM 9675 N N . SER A 1 49 ? -1.774 -13.371 3.687 1.00 0.00 49 SER A N 6
ATOM 9676 C CA . SER A 1 49 ? -0.824 -13.921 4.639 1.00 0.00 49 SER A CA 6
ATOM 9677 C C . SER A 1 49 ? -0.929 -13.177 5.972 1.00 0.00 49 SER A C 6
ATOM 9678 O O . SER A 1 49 ? -0.627 -13.737 7.025 1.00 0.00 49 SER A O 6
ATOM 9686 N N . SER A 1 50 ? -1.357 -11.926 5.883 1.00 0.00 50 SER A N 6
ATOM 9687 C CA . SER A 1 50 ? -1.505 -11.100 7.069 1.00 0.00 50 SER A CA 6
ATOM 9688 C C . SER A 1 50 ? -2.849 -11.387 7.742 1.00 0.00 50 SER A C 6
ATOM 9689 O O . SER A 1 50 ? -3.237 -10.693 8.681 1.00 0.00 50 SER A O 6
ATOM 9697 N N . ASN A 1 51 ? -3.522 -12.410 7.236 1.00 0.00 51 ASN A N 6
ATOM 9698 C CA . ASN A 1 51 ? -4.814 -12.796 7.776 1.00 0.00 51 ASN A CA 6
ATOM 9699 C C . ASN A 1 51 ? -5.797 -11.635 7.617 1.00 0.00 51 ASN A C 6
ATOM 9700 O O . ASN A 1 51 ? -6.830 -11.595 8.283 1.00 0.00 51 ASN A O 6
ATOM 9711 N N . PHE A 1 52 ? -5.440 -10.717 6.730 1.00 0.00 52 PHE A N 6
ATOM 9712 C CA . PHE A 1 52 ? -6.278 -9.557 6.475 1.00 0.00 52 PHE A CA 6
ATOM 9713 C C . PHE A 1 52 ? -7.272 -9.837 5.347 1.00 0.00 52 PHE A C 6
ATOM 9714 O O . PHE A 1 52 ? -8.256 -9.116 5.189 1.00 0.00 52 PHE A O 6
ATOM 9731 N N . ALA A 1 53 ? -6.980 -10.885 4.590 1.00 0.00 53 ALA A N 6
ATOM 9732 C CA . ALA A 1 53 ? -7.837 -11.268 3.481 1.00 0.00 53 ALA A CA 6
ATOM 9733 C C . ALA A 1 53 ? -8.046 -12.784 3.504 1.00 0.00 53 ALA A C 6
ATOM 9734 O O . ALA A 1 53 ? -7.197 -13.524 3.999 1.00 0.00 53 ALA A O 6
ATOM 9741 N N . ALA A 1 54 ? -9.181 -13.201 2.962 1.00 0.00 54 ALA A N 6
ATOM 9742 C CA . ALA A 1 54 ? -9.512 -14.615 2.915 1.00 0.00 54 ALA A CA 6
ATOM 9743 C C . ALA A 1 54 ? -9.063 -15.194 1.572 1.00 0.00 54 ALA A C 6
ATOM 9744 O O . ALA A 1 54 ? -8.594 -16.330 1.508 1.00 0.00 54 ALA A O 6
ATOM 9751 N N . SER A 1 55 ? -9.222 -14.388 0.533 1.00 0.00 55 SER A N 6
ATOM 9752 C CA . SER A 1 55 ? -8.838 -14.807 -0.805 1.00 0.00 55 SER A CA 6
ATOM 9753 C C . SER A 1 55 ? -8.241 -13.626 -1.572 1.00 0.00 55 SER A C 6
ATOM 9754 O O . SER A 1 55 ? -8.449 -12.472 -1.202 1.00 0.00 55 SER A O 6
ATOM 9762 N N . ARG A 1 56 ? -7.511 -13.955 -2.627 1.00 0.00 56 ARG A N 6
ATOM 9763 C CA . ARG A 1 56 ? -6.882 -12.936 -3.450 1.00 0.00 56 ARG A CA 6
ATOM 9764 C C . ARG A 1 56 ? -7.822 -11.741 -3.625 1.00 0.00 56 ARG A C 6
ATOM 9765 O O . ARG A 1 56 ? -7.380 -10.593 -3.615 1.00 0.00 56 ARG A O 6
ATOM 9786 N N . LEU A 1 57 ? -9.100 -12.052 -3.780 1.00 0.00 57 LEU A N 6
ATOM 9787 C CA . LEU A 1 57 ? -10.106 -11.018 -3.957 1.00 0.00 57 LEU A CA 6
ATOM 9788 C C . LEU A 1 57 ? -10.072 -10.069 -2.757 1.00 0.00 57 LEU A C 6
ATOM 9789 O O . LEU A 1 57 ? -9.719 -8.899 -2.896 1.00 0.00 57 LEU A O 6
ATOM 9805 N N . GLU A 1 58 ? -10.443 -10.609 -1.605 1.00 0.00 58 GLU A N 6
ATOM 9806 C CA . GLU A 1 58 ? -10.459 -9.826 -0.382 1.00 0.00 58 GLU A CA 6
ATOM 9807 C C . GLU A 1 58 ? -9.229 -8.918 -0.316 1.00 0.00 58 GLU A C 6
ATOM 9808 O O . GLU A 1 58 ? -9.340 -7.739 0.014 1.00 0.00 58 GLU A O 6
ATOM 9820 N N . ALA A 1 59 ? -8.084 -9.503 -0.637 1.00 0.00 59 ALA A N 6
ATOM 9821 C CA . ALA A 1 59 ? -6.834 -8.761 -0.619 1.00 0.00 59 ALA A CA 6
ATOM 9822 C C . ALA A 1 59 ? -6.920 -7.603 -1.614 1.00 0.00 59 ALA A C 6
ATOM 9823 O O . ALA A 1 59 ? -6.520 -6.482 -1.303 1.00 0.00 59 ALA A O 6
ATOM 9830 N N . VAL A 1 60 ? -7.443 -7.912 -2.791 1.00 0.00 60 VAL A N 6
ATOM 9831 C CA . VAL A 1 60 ? -7.585 -6.911 -3.834 1.00 0.00 60 VAL A CA 6
ATOM 9832 C C . VAL A 1 60 ? -8.450 -5.760 -3.315 1.00 0.00 60 VAL A C 6
ATOM 9833 O O . VAL A 1 60 ? -8.165 -4.594 -3.585 1.00 0.00 60 VAL A O 6
ATOM 9846 N N . THR A 1 61 ? -9.488 -6.127 -2.578 1.00 0.00 61 THR A N 6
ATOM 9847 C CA . THR A 1 61 ? -10.396 -5.140 -2.019 1.00 0.00 61 THR A CA 6
ATOM 9848 C C . THR A 1 61 ? -9.726 -4.395 -0.862 1.00 0.00 61 THR A C 6
ATOM 9849 O O . THR A 1 61 ? -9.873 -3.181 -0.734 1.00 0.00 61 THR A O 6
ATOM 9860 N N . LEU A 1 62 ? -9.006 -5.154 -0.050 1.00 0.00 62 LEU A N 6
ATOM 9861 C CA . LEU A 1 62 ? -8.313 -4.581 1.092 1.00 0.00 62 LEU A CA 6
ATOM 9862 C C . LEU A 1 62 ? -7.242 -3.607 0.597 1.00 0.00 62 LEU A C 6
ATOM 9863 O O . LEU A 1 62 ? -6.978 -2.591 1.238 1.00 0.00 62 LEU A O 6
ATOM 9879 N N . ALA A 1 63 ? -6.655 -3.951 -0.540 1.00 0.00 63 ALA A N 6
ATOM 9880 C CA . ALA A 1 63 ? -5.618 -3.120 -1.128 1.00 0.00 63 ALA A CA 6
ATOM 9881 C C . ALA A 1 63 ? -6.217 -1.767 -1.520 1.00 0.00 63 ALA A C 6
ATOM 9882 O O . ALA A 1 63 ? -5.800 -0.729 -1.009 1.00 0.00 63 ALA A O 6
ATOM 9889 N N . SER A 1 64 ? -7.184 -1.824 -2.424 1.00 0.00 64 SER A N 6
ATOM 9890 C CA . SER A 1 64 ? -7.844 -0.616 -2.890 1.00 0.00 64 SER A CA 6
ATOM 9891 C C . SER A 1 64 ? -8.267 0.243 -1.697 1.00 0.00 64 SER A C 6
ATOM 9892 O O . SER A 1 64 ? -8.043 1.452 -1.688 1.00 0.00 64 SER A O 6
ATOM 9900 N N . MET A 1 65 ? -8.872 -0.415 -0.719 1.00 0.00 65 MET A N 6
ATOM 9901 C CA . MET A 1 65 ? -9.329 0.273 0.476 1.00 0.00 65 MET A CA 6
ATOM 9902 C C . MET A 1 65 ? -8.213 1.134 1.073 1.00 0.00 65 MET A C 6
ATOM 9903 O O . MET A 1 65 ? -8.415 2.316 1.346 1.00 0.00 65 MET A O 6
ATOM 9917 N N . LEU A 1 66 ? -7.060 0.508 1.257 1.00 0.00 66 LEU A N 6
ATOM 9918 C CA . LEU A 1 66 ? -5.913 1.202 1.816 1.00 0.00 66 LEU A CA 6
ATOM 9919 C C . LEU A 1 66 ? -5.618 2.448 0.978 1.00 0.00 66 LEU A C 6
ATOM 9920 O O . LEU A 1 66 ? -5.440 3.537 1.521 1.00 0.00 66 LEU A O 6
ATOM 9936 N N . MET A 1 67 ? -5.576 2.246 -0.331 1.00 0.00 67 MET A N 6
ATOM 9937 C CA . MET A 1 67 ? -5.305 3.339 -1.249 1.00 0.00 67 MET A CA 6
ATOM 9938 C C . MET A 1 67 ? -6.270 4.504 -1.013 1.00 0.00 67 MET A C 6
ATOM 9939 O O . MET A 1 67 ? -5.879 5.666 -1.104 1.00 0.00 67 MET A O 6
ATOM 9953 N N . GLU A 1 68 ? -7.511 4.151 -0.714 1.00 0.00 68 GLU A N 6
ATOM 9954 C CA . GLU A 1 68 ? -8.535 5.152 -0.465 1.00 0.00 68 GLU A CA 6
ATOM 9955 C C . GLU A 1 68 ? -8.203 5.946 0.800 1.00 0.00 68 GLU A C 6
ATOM 9956 O O . GLU A 1 68 ? -8.352 7.166 0.828 1.00 0.00 68 GLU A O 6
ATOM 9968 N N . GLU A 1 69 ? -7.761 5.220 1.817 1.00 0.00 69 GLU A N 6
ATOM 9969 C CA . GLU A 1 69 ? -7.407 5.841 3.082 1.00 0.00 69 GLU A CA 6
ATOM 9970 C C . GLU A 1 69 ? -6.154 6.705 2.917 1.00 0.00 69 GLU A C 6
ATOM 9971 O O . GLU A 1 69 ? -5.749 7.400 3.847 1.00 0.00 69 GLU A O 6
ATOM 9983 N N . ASN A 1 70 ? -5.576 6.632 1.727 1.00 0.00 70 ASN A N 6
ATOM 9984 C CA . ASN A 1 70 ? -4.378 7.398 1.429 1.00 0.00 70 ASN A CA 6
ATOM 9985 C C . ASN A 1 70 ? -3.157 6.665 1.989 1.00 0.00 70 ASN A C 6
ATOM 9986 O O . ASN A 1 70 ? -2.108 7.271 2.201 1.00 0.00 70 ASN A O 6
ATOM 9997 N N . PHE A 1 71 ? -3.335 5.371 2.212 1.00 0.00 71 PHE A N 6
ATOM 9998 C CA . PHE A 1 71 ? -2.260 4.549 2.743 1.00 0.00 71 PHE A CA 6
ATOM 9999 C C . PHE A 1 71 ? -1.369 4.018 1.618 1.00 0.00 71 PHE A C 6
ATOM 10000 O O . PHE A 1 71 ? -0.253 3.566 1.867 1.00 0.00 71 PHE A O 6
ATOM 10017 N N . LEU A 1 72 ? -1.897 4.090 0.405 1.00 0.00 72 LEU A N 6
ATOM 10018 C CA . LEU A 1 72 ? -1.163 3.622 -0.759 1.00 0.00 72 LEU A CA 6
ATOM 10019 C C . LEU A 1 72 ? -1.741 4.274 -2.017 1.00 0.00 72 LEU A C 6
ATOM 10020 O O . LEU A 1 72 ? -2.759 4.961 -1.953 1.00 0.00 72 LEU A O 6
ATOM 10036 N N . ARG A 1 73 ? -1.065 4.037 -3.132 1.00 0.00 73 ARG A N 6
ATOM 10037 C CA . ARG A 1 73 ? -1.498 4.593 -4.402 1.00 0.00 73 ARG A CA 6
ATOM 10038 C C . ARG A 1 73 ? -1.028 3.707 -5.557 1.00 0.00 73 ARG A C 6
ATOM 10039 O O . ARG A 1 73 ? -0.058 2.963 -5.419 1.00 0.00 73 ARG A O 6
ATOM 10060 N N . PRO A 1 74 ? -1.757 3.817 -6.700 1.00 0.00 74 PRO A N 6
ATOM 10061 C CA . PRO A 1 74 ? -1.425 3.035 -7.878 1.00 0.00 74 PRO A CA 6
ATOM 10062 C C . PRO A 1 74 ? -0.183 3.594 -8.576 1.00 0.00 74 PRO A C 6
ATOM 10063 O O . PRO A 1 74 ? -0.101 4.792 -8.839 1.00 0.00 74 PRO A O 6
ATOM 10074 N N . VAL A 1 75 ? 0.753 2.698 -8.854 1.00 0.00 75 VAL A N 6
ATOM 10075 C CA . VAL A 1 75 ? 1.987 3.087 -9.516 1.00 0.00 75 VAL A CA 6
ATOM 10076 C C . VAL A 1 75 ? 2.092 2.361 -10.858 1.00 0.00 75 VAL A C 6
ATOM 10077 O O . VAL A 1 75 ? 1.488 1.306 -11.046 1.00 0.00 75 VAL A O 6
ATOM 10090 N N . GLY A 1 76 ? 2.862 2.956 -11.758 1.00 0.00 76 GLY A N 6
ATOM 10091 C CA . GLY A 1 76 ? 3.053 2.379 -13.078 1.00 0.00 76 GLY A CA 6
ATOM 10092 C C . GLY A 1 76 ? 1.710 2.129 -13.767 1.00 0.00 76 GLY A C 6
ATOM 10093 O O . GLY A 1 76 ? 0.657 2.446 -13.215 1.00 0.00 76 GLY A O 6
ATOM 10097 N N . VAL A 1 77 ? 1.790 1.564 -14.962 1.00 0.00 77 VAL A N 6
ATOM 10098 C CA . VAL A 1 77 ? 0.594 1.268 -15.732 1.00 0.00 77 VAL A CA 6
ATOM 10099 C C . VAL A 1 77 ? -0.136 0.083 -15.097 1.00 0.00 77 VAL A C 6
ATOM 10100 O O . VAL A 1 77 ? 0.162 -0.301 -13.967 1.00 0.00 77 VAL A O 6
ATOM 10113 N N . ARG A 1 78 ? -1.080 -0.463 -15.850 1.00 0.00 78 ARG A N 6
ATOM 10114 C CA . ARG A 1 78 ? -1.855 -1.596 -15.375 1.00 0.00 78 ARG A CA 6
ATOM 10115 C C . ARG A 1 78 ? -2.873 -1.140 -14.328 1.00 0.00 78 ARG A C 6
ATOM 10116 O O . ARG A 1 78 ? -4.076 -1.332 -14.502 1.00 0.00 78 ARG A O 6
ATOM 10137 N N . SER A 1 79 ? -2.354 -0.547 -13.263 1.00 0.00 79 SER A N 6
ATOM 10138 C CA . SER A 1 79 ? -3.203 -0.063 -12.188 1.00 0.00 79 SER A CA 6
ATOM 10139 C C . SER A 1 79 ? -3.930 1.210 -12.628 1.00 0.00 79 SER A C 6
ATOM 10140 O O . SER A 1 79 ? -5.130 1.354 -12.400 1.00 0.00 79 SER A O 6
ATOM 10148 N N . MET A 1 80 ? -3.172 2.101 -13.250 1.00 0.00 80 MET A N 6
ATOM 10149 C CA . MET A 1 80 ? -3.729 3.357 -13.723 1.00 0.00 80 MET A CA 6
ATOM 10150 C C . MET A 1 80 ? -4.822 3.113 -14.766 1.00 0.00 80 MET A C 6
ATOM 10151 O O . MET A 1 80 ? -5.605 4.011 -15.072 1.00 0.00 80 MET A O 6
ATOM 10165 N N . GLY A 1 81 ? -4.841 1.893 -15.283 1.00 0.00 81 GLY A N 6
ATOM 10166 C CA . GLY A 1 81 ? -5.825 1.520 -16.285 1.00 0.00 81 GLY A CA 6
ATOM 10167 C C . GLY A 1 81 ? -7.243 1.833 -15.804 1.00 0.00 81 GLY A C 6
ATOM 10168 O O . GLY A 1 81 ? -7.868 1.015 -15.130 1.00 0.00 81 GLY A O 6
ATOM 10172 N N . ALA A 1 82 ? -7.710 3.018 -16.168 1.00 0.00 82 ALA A N 6
ATOM 10173 C CA . ALA A 1 82 ? -9.042 3.449 -15.782 1.00 0.00 82 ALA A CA 6
ATOM 10174 C C . ALA A 1 82 ? -9.135 3.500 -14.256 1.00 0.00 82 ALA A C 6
ATOM 10175 O O . ALA A 1 82 ? -9.492 2.510 -13.619 1.00 0.00 82 ALA A O 6
ATOM 10182 N N . ILE A 1 83 ? -8.808 4.663 -13.713 1.00 0.00 83 ILE A N 6
ATOM 10183 C CA . ILE A 1 83 ? -8.849 4.856 -12.274 1.00 0.00 83 ILE A CA 6
ATOM 10184 C C . ILE A 1 83 ? -10.215 5.422 -11.879 1.00 0.00 83 ILE A C 6
ATOM 10185 O O . ILE A 1 83 ? -10.812 6.192 -12.629 1.00 0.00 83 ILE A O 6
ATOM 10201 N N . ARG A 1 84 ? -10.669 5.019 -10.701 1.00 0.00 84 ARG A N 6
ATOM 10202 C CA . ARG A 1 84 ? -11.953 5.477 -10.197 1.00 0.00 84 ARG A CA 6
ATOM 10203 C C . ARG A 1 84 ? -12.124 6.973 -10.464 1.00 0.00 84 ARG A C 6
ATOM 10204 O O . ARG A 1 84 ? -11.142 7.710 -10.541 1.00 0.00 84 ARG A O 6
ATOM 10225 N N . SER A 1 85 ? -13.379 7.378 -10.597 1.00 0.00 85 SER A N 6
ATOM 10226 C CA . SER A 1 85 ? -13.692 8.774 -10.853 1.00 0.00 85 SER A CA 6
ATOM 10227 C C . SER A 1 85 ? -15.118 9.083 -10.394 1.00 0.00 85 SER A C 6
ATOM 10228 O O . SER A 1 85 ? -15.903 9.664 -11.143 1.00 0.00 85 SER A O 6
ATOM 10236 N N . GLY A 1 86 ? -15.411 8.681 -9.166 1.00 0.00 86 GLY A N 6
ATOM 10237 C CA . GLY A 1 86 ? -16.730 8.908 -8.599 1.00 0.00 86 GLY A CA 6
ATOM 10238 C C . GLY A 1 86 ? -17.260 7.643 -7.922 1.00 0.00 86 GLY A C 6
ATOM 10239 O O . GLY A 1 86 ? -18.306 7.120 -8.305 1.00 0.00 86 GLY A O 6
ATOM 10243 N N . ASP A 1 87 ? -16.515 7.187 -6.925 1.00 0.00 87 ASP A N 6
ATOM 10244 C CA . ASP A 1 87 ? -16.897 5.993 -6.191 1.00 0.00 87 ASP A CA 6
ATOM 10245 C C . ASP A 1 87 ? -15.715 5.521 -5.343 1.00 0.00 87 ASP A C 6
ATOM 10246 O O . ASP A 1 87 ? -14.562 5.645 -5.755 1.00 0.00 87 ASP A O 6
ATOM 10255 N N . LEU A 1 88 ? -16.040 4.990 -4.173 1.00 0.00 88 LEU A N 6
ATOM 10256 C CA . LEU A 1 88 ? -15.019 4.498 -3.264 1.00 0.00 88 LEU A CA 6
ATOM 10257 C C . LEU A 1 88 ? -14.046 3.603 -4.033 1.00 0.00 88 LEU A C 6
ATOM 10258 O O . LEU A 1 88 ? -12.843 3.620 -3.774 1.00 0.00 88 LEU A O 6
ATOM 10274 N N . ALA A 1 89 ? -14.602 2.841 -4.964 1.00 0.00 89 ALA A N 6
ATOM 10275 C CA . ALA A 1 89 ? -13.798 1.941 -5.773 1.00 0.00 89 ALA A CA 6
ATOM 10276 C C . ALA A 1 89 ? -12.446 2.595 -6.065 1.00 0.00 89 ALA A C 6
ATOM 10277 O O . ALA A 1 89 ? -12.371 3.803 -6.285 1.00 0.00 89 ALA A O 6
ATOM 10284 N N . GLU A 1 90 ? -11.411 1.768 -6.059 1.00 0.00 90 GLU A N 6
ATOM 10285 C CA . GLU A 1 90 ? -10.065 2.250 -6.321 1.00 0.00 90 GLU A CA 6
ATOM 10286 C C . GLU A 1 90 ? -9.405 1.413 -7.418 1.00 0.00 90 GLU A C 6
ATOM 10287 O O . GLU A 1 90 ? -8.198 1.505 -7.633 1.00 0.00 90 GLU A O 6
ATOM 10299 N N . GLN A 1 91 ? -10.227 0.614 -8.084 1.00 0.00 91 GLN A N 6
ATOM 10300 C CA . GLN A 1 91 ? -9.738 -0.239 -9.154 1.00 0.00 91 GLN A CA 6
ATOM 10301 C C . GLN A 1 91 ? -8.329 -0.740 -8.831 1.00 0.00 91 GLN A C 6
ATOM 10302 O O . GLN A 1 91 ? -7.342 -0.086 -9.163 1.00 0.00 91 GLN A O 6
ATOM 10316 N N . PHE A 1 92 ? -8.280 -1.897 -8.187 1.00 0.00 92 PHE A N 6
ATOM 10317 C CA . PHE A 1 92 ? -7.009 -2.494 -7.816 1.00 0.00 92 PHE A CA 6
ATOM 10318 C C . PHE A 1 92 ? -6.885 -3.913 -8.376 1.00 0.00 92 PHE A C 6
ATOM 10319 O O . PHE A 1 92 ? -7.749 -4.755 -8.139 1.00 0.00 92 PHE A O 6
ATOM 10336 N N . LEU A 1 93 ? -5.802 -4.133 -9.107 1.00 0.00 93 LEU A N 6
ATOM 10337 C CA . LEU A 1 93 ? -5.554 -5.435 -9.702 1.00 0.00 93 LEU A CA 6
ATOM 10338 C C . LEU A 1 93 ? -4.681 -6.265 -8.758 1.00 0.00 93 LEU A C 6
ATOM 10339 O O . LEU A 1 93 ? -4.256 -5.778 -7.712 1.00 0.00 93 LEU A O 6
ATOM 10355 N N . ASP A 1 94 ? -4.439 -7.503 -9.162 1.00 0.00 94 ASP A N 6
ATOM 10356 C CA . ASP A 1 94 ? -3.625 -8.405 -8.365 1.00 0.00 94 ASP A CA 6
ATOM 10357 C C . ASP A 1 94 ? -2.631 -9.128 -9.277 1.00 0.00 94 ASP A C 6
ATOM 10358 O O . ASP A 1 94 ? -2.776 -10.322 -9.535 1.00 0.00 94 ASP A O 6
ATOM 10367 N N . ASP A 1 95 ? -1.645 -8.374 -9.740 1.00 0.00 95 ASP A N 6
ATOM 10368 C CA . ASP A 1 95 ? -0.628 -8.929 -10.617 1.00 0.00 95 ASP A CA 6
ATOM 10369 C C . ASP A 1 95 ? 0.727 -8.304 -10.278 1.00 0.00 95 ASP A C 6
ATOM 10370 O O . ASP A 1 95 ? 0.797 -7.334 -9.526 1.00 0.00 95 ASP A O 6
ATOM 10379 N N . SER A 1 96 ? 1.771 -8.887 -10.850 1.00 0.00 96 SER A N 6
ATOM 10380 C CA . SER A 1 96 ? 3.120 -8.399 -10.619 1.00 0.00 96 SER A CA 6
ATOM 10381 C C . SER A 1 96 ? 3.260 -6.972 -11.152 1.00 0.00 96 SER A C 6
ATOM 10382 O O . SER A 1 96 ? 3.623 -6.061 -10.409 1.00 0.00 96 SER A O 6
ATOM 10390 N N . THR A 1 97 ? 2.963 -6.822 -12.434 1.00 0.00 97 THR A N 6
ATOM 10391 C CA . THR A 1 97 ? 3.051 -5.521 -13.075 1.00 0.00 97 THR A CA 6
ATOM 10392 C C . THR A 1 97 ? 2.451 -4.440 -12.174 1.00 0.00 97 THR A C 6
ATOM 10393 O O . THR A 1 97 ? 3.170 -3.587 -11.658 1.00 0.00 97 THR A O 6
ATOM 10404 N N . ALA A 1 98 ? 1.138 -4.513 -12.012 1.00 0.00 98 ALA A N 6
ATOM 10405 C CA . ALA A 1 98 ? 0.432 -3.551 -11.181 1.00 0.00 98 ALA A CA 6
ATOM 10406 C C . ALA A 1 98 ? 1.266 -3.253 -9.933 1.00 0.00 98 ALA A C 6
ATOM 10407 O O . ALA A 1 98 ? 1.400 -4.103 -9.054 1.00 0.00 98 ALA A O 6
ATOM 10414 N N . LEU A 1 99 ? 1.804 -2.043 -9.896 1.00 0.00 99 LEU A N 6
ATOM 10415 C CA . LEU A 1 99 ? 2.621 -1.622 -8.770 1.00 0.00 99 LEU A CA 6
ATOM 10416 C C . LEU A 1 99 ? 1.790 -0.725 -7.850 1.00 0.00 99 LEU A C 6
ATOM 10417 O O . LEU A 1 99 ? 0.721 -0.256 -8.235 1.00 0.00 99 LEU A O 6
ATOM 10433 N N . TYR A 1 100 ? 2.314 -0.514 -6.652 1.00 0.00 100 TYR A N 6
ATOM 10434 C CA . TYR A 1 100 ? 1.634 0.318 -5.674 1.00 0.00 100 TYR A CA 6
ATOM 10435 C C . TYR A 1 100 ? 2.604 0.791 -4.588 1.00 0.00 100 TYR A C 6
ATOM 10436 O O . TYR A 1 100 ? 3.433 0.018 -4.111 1.00 0.00 100 TYR A O 6
ATOM 10454 N N . THR A 1 101 ? 2.467 2.060 -4.230 1.00 0.00 101 THR A N 6
ATOM 10455 C CA . THR A 1 101 ? 3.320 2.645 -3.209 1.00 0.00 101 THR A CA 6
ATOM 10456 C C . THR A 1 101 ? 2.473 3.218 -2.071 1.00 0.00 101 THR A C 6
ATOM 10457 O O . THR A 1 101 ? 1.245 3.206 -2.139 1.00 0.00 101 THR A O 6
ATOM 10468 N N . PHE A 1 102 ? 3.164 3.707 -1.051 1.00 0.00 102 PHE A N 6
ATOM 10469 C CA . PHE A 1 102 ? 2.491 4.283 0.100 1.00 0.00 102 PHE A CA 6
ATOM 10470 C C . PHE A 1 102 ? 2.095 5.737 -0.167 1.00 0.00 102 PHE A C 6
ATOM 10471 O O . PHE A 1 102 ? 2.897 6.519 -0.674 1.00 0.00 102 PHE A O 6
ATOM 10488 N N . ALA A 1 103 ? 0.858 6.054 0.186 1.00 0.00 103 ALA A N 6
ATOM 10489 C CA . ALA A 1 103 ? 0.346 7.400 -0.009 1.00 0.00 103 ALA A CA 6
ATOM 10490 C C . ALA A 1 103 ? 0.731 8.267 1.191 1.00 0.00 103 ALA A C 6
ATOM 10491 O O . ALA A 1 103 ? 0.714 7.800 2.329 1.00 0.00 103 ALA A O 6
ATOM 10498 N N . GLU A 1 104 ? 1.068 9.513 0.896 1.00 0.00 104 GLU A N 6
ATOM 10499 C CA . GLU A 1 104 ? 1.457 10.450 1.937 1.00 0.00 104 GLU A CA 6
ATOM 10500 C C . GLU A 1 104 ? 2.269 9.734 3.018 1.00 0.00 104 GLU A C 6
ATOM 10501 O O . GLU A 1 104 ? 3.447 9.441 2.823 1.00 0.00 104 GLU A O 6
ATOM 10513 N N . SER A 1 105 ? 1.606 9.473 4.136 1.00 0.00 105 SER A N 6
ATOM 10514 C CA . SER A 1 105 ? 2.251 8.798 5.248 1.00 0.00 105 SER A CA 6
ATOM 10515 C C . SER A 1 105 ? 1.397 8.934 6.510 1.00 0.00 105 SER A C 6
ATOM 10516 O O . SER A 1 105 ? 1.080 10.045 6.932 1.00 0.00 105 SER A O 6
ATOM 10524 N N . TYR A 1 106 ? 1.048 7.789 7.077 1.00 0.00 106 TYR A N 6
ATOM 10525 C CA . TYR A 1 106 ? 0.237 7.766 8.282 1.00 0.00 106 TYR A CA 6
ATOM 10526 C C . TYR A 1 106 ? 0.850 8.647 9.373 1.00 0.00 106 TYR A C 6
ATOM 10527 O O . TYR A 1 106 ? 1.826 9.355 9.128 1.00 0.00 106 TYR A O 6
ATOM 10545 N N . LYS A 1 107 ? 0.253 8.574 10.553 1.00 0.00 107 LYS A N 6
ATOM 10546 C CA . LYS A 1 107 ? 0.728 9.355 11.682 1.00 0.00 107 LYS A CA 6
ATOM 10547 C C . LYS A 1 107 ? 2.151 8.919 12.036 1.00 0.00 107 LYS A C 6
ATOM 10548 O O . LYS A 1 107 ? 2.422 7.727 12.173 1.00 0.00 107 LYS A O 6
ATOM 10567 N N . LYS A 1 108 ? 3.022 9.907 12.174 1.00 0.00 108 LYS A N 6
ATOM 10568 C CA . LYS A 1 108 ? 4.410 9.640 12.510 1.00 0.00 108 LYS A CA 6
ATOM 10569 C C . LYS A 1 108 ? 5.127 10.962 12.789 1.00 0.00 108 LYS A C 6
ATOM 10570 O O . LYS A 1 108 ? 4.812 11.984 12.180 1.00 0.00 108 LYS A O 6
ATOM 10589 N N . LYS A 1 109 ? 6.078 10.901 13.709 1.00 0.00 109 LYS A N 6
ATOM 10590 C CA . LYS A 1 109 ? 6.842 12.081 14.076 1.00 0.00 109 LYS A CA 6
ATOM 10591 C C . LYS A 1 109 ? 7.991 12.268 13.084 1.00 0.00 109 LYS A C 6
ATOM 10592 O O . LYS A 1 109 ? 8.680 11.310 12.738 1.00 0.00 109 LYS A O 6
ATOM 10611 N N . VAL A 1 110 ? 8.162 13.510 12.653 1.00 0.00 110 VAL A N 6
ATOM 10612 C CA . VAL A 1 110 ? 9.216 13.835 11.707 1.00 0.00 110 VAL A CA 6
ATOM 10613 C C . VAL A 1 110 ? 8.948 13.114 10.384 1.00 0.00 110 VAL A C 6
ATOM 10614 O O . VAL A 1 110 ? 9.129 11.901 10.287 1.00 0.00 110 VAL A O 6
ATOM 10627 N N . SER A 1 111 ? 8.522 13.891 9.399 1.00 0.00 111 SER A N 6
ATOM 10628 C CA . SER A 1 111 ? 8.228 13.341 8.087 1.00 0.00 111 SER A CA 6
ATOM 10629 C C . SER A 1 111 ? 8.086 14.471 7.066 1.00 0.00 111 SER A C 6
ATOM 10630 O O . SER A 1 111 ? 7.176 15.292 7.165 1.00 0.00 111 SER A O 6
ATOM 10638 N N . 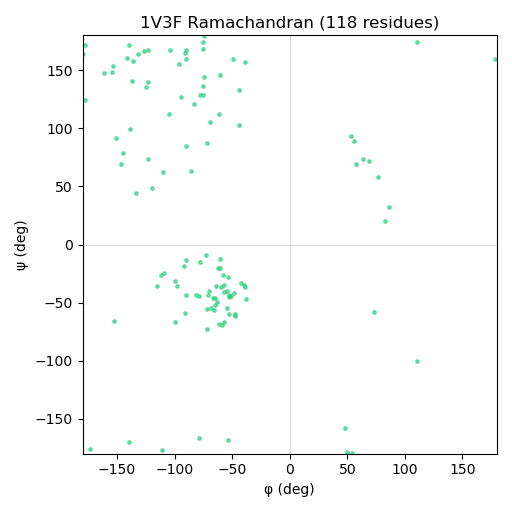SER A 1 112 ? 9.001 14.478 6.107 1.00 0.00 112 SER A N 6
ATOM 10639 C CA . SER A 1 112 ? 8.989 15.494 5.069 1.00 0.00 112 SER A CA 6
ATOM 10640 C C . SER A 1 112 ? 10.079 15.200 4.036 1.00 0.00 112 SER A C 6
ATOM 10641 O O . SER A 1 112 ? 9.790 15.041 2.851 1.00 0.00 112 SER A O 6
ATOM 10649 N N . LYS A 1 113 ? 11.310 15.135 4.523 1.00 0.00 113 LYS A N 6
ATOM 10650 C CA . LYS A 1 113 ? 12.444 14.862 3.657 1.00 0.00 113 LYS A CA 6
ATOM 10651 C C . LYS A 1 113 ? 12.642 16.037 2.698 1.00 0.00 113 LYS A C 6
ATOM 10652 O O . LYS A 1 113 ? 11.691 16.497 2.069 1.00 0.00 113 LYS A O 6
ATOM 10671 N N . GLU A 1 114 ? 13.885 16.490 2.616 1.00 0.00 114 GLU A N 6
ATOM 10672 C CA . GLU A 1 114 ? 14.220 17.603 1.744 1.00 0.00 114 GLU A CA 6
ATOM 10673 C C . GLU A 1 114 ? 15.645 17.446 1.208 1.00 0.00 114 GLU A C 6
ATOM 10674 O O . GLU A 1 114 ? 16.426 16.655 1.734 1.00 0.00 114 GLU A O 6
ATOM 10686 N N . SER A 1 115 ? 15.939 18.213 0.168 1.00 0.00 115 SER A N 6
ATOM 10687 C CA . SER A 1 115 ? 17.255 18.170 -0.445 1.00 0.00 115 SER A CA 6
ATOM 10688 C C . SER A 1 115 ? 18.290 18.796 0.492 1.00 0.00 115 SER A C 6
ATOM 10689 O O . SER A 1 115 ? 18.105 19.916 0.967 1.00 0.00 115 SER A O 6
ATOM 10697 N N . GLY A 1 116 ? 19.356 18.047 0.730 1.00 0.00 116 GLY A N 6
ATOM 10698 C CA . GLY A 1 116 ? 20.420 18.515 1.602 1.00 0.00 116 GLY A CA 6
ATOM 10699 C C . GLY A 1 116 ? 20.850 17.419 2.580 1.00 0.00 116 GLY A C 6
ATOM 10700 O O . GLY A 1 116 ? 21.592 16.510 2.211 1.00 0.00 116 GLY A O 6
ATOM 10704 N N . PRO A 1 117 ? 20.353 17.545 3.839 1.00 0.00 117 PRO A N 6
ATOM 10705 C CA . PRO A 1 117 ? 20.678 16.577 4.872 1.00 0.00 117 PRO A CA 6
ATOM 10706 C C . PRO A 1 117 ? 19.908 15.271 4.662 1.00 0.00 117 PRO A C 6
ATOM 10707 O O . PRO A 1 117 ? 19.184 14.823 5.550 1.00 0.00 117 PRO A O 6
ATOM 10718 N N . SER A 1 118 ? 20.090 14.698 3.481 1.00 0.00 118 SER A N 6
ATOM 10719 C CA . SER A 1 118 ? 19.422 13.453 3.143 1.00 0.00 118 SER A CA 6
ATOM 10720 C C . SER A 1 118 ? 20.327 12.599 2.253 1.00 0.00 118 SER A C 6
ATOM 10721 O O . SER A 1 118 ? 20.983 13.116 1.350 1.00 0.00 118 SER A O 6
ATOM 10729 N N . SER A 1 119 ? 20.333 11.305 2.539 1.00 0.00 119 SER A N 6
ATOM 10730 C CA . SER A 1 119 ? 21.147 10.374 1.776 1.00 0.00 119 SER A CA 6
ATOM 10731 C C . SER A 1 119 ? 20.343 9.111 1.463 1.00 0.00 119 SER A C 6
ATOM 10732 O O . SER A 1 119 ? 19.579 8.633 2.301 1.00 0.00 119 SER A O 6
ATOM 10740 N N . GLY A 1 120 ? 20.542 8.605 0.255 1.00 0.00 120 GLY A N 6
ATOM 10741 C CA . GLY A 1 120 ? 19.844 7.406 -0.179 1.00 0.00 120 GLY A CA 6
ATOM 10742 C C . GLY A 1 120 ? 18.345 7.669 -0.332 1.00 0.00 120 GLY A C 6
ATOM 10743 O O . GLY A 1 120 ? 17.561 6.736 -0.498 1.00 0.00 120 GLY A O 6
ATOM 10747 N N . GLY A 1 1 ? -6.278 8.283 17.722 1.00 0.00 1 GLY A N 7
ATOM 10748 C CA . GLY A 1 1 ? -7.349 9.102 17.181 1.00 0.00 1 GLY A CA 7
ATOM 10749 C C . GLY A 1 1 ? -7.569 8.807 15.696 1.00 0.00 1 GLY A C 7
ATOM 10750 O O . GLY A 1 1 ? -6.697 9.073 14.871 1.00 0.00 1 GLY A O 7
ATOM 10754 N N . SER A 1 2 ? -8.740 8.261 15.402 1.00 0.00 2 SER A N 7
ATOM 10755 C CA . SER A 1 2 ? -9.086 7.927 14.031 1.00 0.00 2 SER A CA 7
ATOM 10756 C C . SER A 1 2 ? -10.501 7.349 13.974 1.00 0.00 2 SER A C 7
ATOM 10757 O O . SER A 1 2 ? -10.877 6.534 14.816 1.00 0.00 2 SER A O 7
ATOM 10765 N N . SER A 1 3 ? -11.248 7.793 12.974 1.00 0.00 3 SER A N 7
ATOM 10766 C CA . SER A 1 3 ? -12.614 7.330 12.797 1.00 0.00 3 SER A CA 7
ATOM 10767 C C . SER A 1 3 ? -12.702 6.416 11.573 1.00 0.00 3 SER A C 7
ATOM 10768 O O . SER A 1 3 ? -11.831 6.450 10.705 1.00 0.00 3 SER A O 7
ATOM 10776 N N . GLY A 1 4 ? -13.762 5.622 11.542 1.00 0.00 4 GLY A N 7
ATOM 10777 C CA . GLY A 1 4 ? -13.975 4.701 10.439 1.00 0.00 4 GLY A CA 7
ATOM 10778 C C . GLY A 1 4 ? -12.724 3.859 10.178 1.00 0.00 4 GLY A C 7
ATOM 10779 O O . GLY A 1 4 ? -11.694 4.056 10.820 1.00 0.00 4 GLY A O 7
ATOM 10783 N N . SER A 1 5 ? -12.856 2.939 9.234 1.00 0.00 5 SER A N 7
ATOM 10784 C CA . SER A 1 5 ? -11.749 2.066 8.880 1.00 0.00 5 SER A CA 7
ATOM 10785 C C . SER A 1 5 ? -11.004 1.628 10.142 1.00 0.00 5 SER A C 7
ATOM 10786 O O . SER A 1 5 ? -9.887 2.078 10.396 1.00 0.00 5 SER A O 7
ATOM 10794 N N . SER A 1 6 ? -11.651 0.755 10.900 1.00 0.00 6 SER A N 7
ATOM 10795 C CA . SER A 1 6 ? -11.064 0.251 12.129 1.00 0.00 6 SER A CA 7
ATOM 10796 C C . SER A 1 6 ? -10.253 -1.014 11.842 1.00 0.00 6 SER A C 7
ATOM 10797 O O . SER A 1 6 ? -10.531 -2.074 12.400 1.00 0.00 6 SER A O 7
ATOM 10805 N N . GLY A 1 7 ? -9.266 -0.861 10.971 1.00 0.00 7 GLY A N 7
ATOM 10806 C CA . GLY A 1 7 ? -8.413 -1.978 10.602 1.00 0.00 7 GLY A CA 7
ATOM 10807 C C . GLY A 1 7 ? -7.264 -1.517 9.702 1.00 0.00 7 GLY A C 7
ATOM 10808 O O . GLY A 1 7 ? -6.096 -1.706 10.036 1.00 0.00 7 GLY A O 7
ATOM 10812 N N . LEU A 1 8 ? -7.638 -0.922 8.579 1.00 0.00 8 LEU A N 7
ATOM 10813 C CA . LEU A 1 8 ? -6.653 -0.433 7.629 1.00 0.00 8 LEU A CA 7
ATOM 10814 C C . LEU A 1 8 ? -5.467 0.162 8.390 1.00 0.00 8 LEU A C 7
ATOM 10815 O O . LEU A 1 8 ? -4.322 0.039 7.957 1.00 0.00 8 LEU A O 7
ATOM 10831 N N . HIS A 1 9 ? -5.782 0.794 9.511 1.00 0.00 9 HIS A N 7
ATOM 10832 C CA . HIS A 1 9 ? -4.756 1.409 10.337 1.00 0.00 9 HIS A CA 7
ATOM 10833 C C . HIS A 1 9 ? -3.777 0.337 10.822 1.00 0.00 9 HIS A C 7
ATOM 10834 O O . HIS A 1 9 ? -2.573 0.445 10.598 1.00 0.00 9 HIS A O 7
ATOM 10848 N N . ARG A 1 10 ? -4.332 -0.672 11.477 1.00 0.00 10 ARG A N 7
ATOM 10849 C CA . ARG A 1 10 ? -3.523 -1.763 11.995 1.00 0.00 10 ARG A CA 7
ATOM 10850 C C . ARG A 1 10 ? -2.801 -2.478 10.851 1.00 0.00 10 ARG A C 7
ATOM 10851 O O . ARG A 1 10 ? -1.783 -3.133 11.068 1.00 0.00 10 ARG A O 7
ATOM 10872 N N . ILE A 1 11 ? -3.358 -2.330 9.658 1.00 0.00 11 ILE A N 7
ATOM 10873 C CA . ILE A 1 11 ? -2.780 -2.954 8.480 1.00 0.00 11 ILE A CA 7
ATOM 10874 C C . ILE A 1 11 ? -1.593 -2.119 7.996 1.00 0.00 11 ILE A C 7
ATOM 10875 O O . ILE A 1 11 ? -0.556 -2.665 7.624 1.00 0.00 11 ILE A O 7
ATOM 10891 N N . VAL A 1 12 ? -1.784 -0.808 8.017 1.00 0.00 12 VAL A N 7
ATOM 10892 C CA . VAL A 1 12 ? -0.742 0.108 7.586 1.00 0.00 12 VAL A CA 7
ATOM 10893 C C . VAL A 1 12 ? 0.476 -0.046 8.498 1.00 0.00 12 VAL A C 7
ATOM 10894 O O . VAL A 1 12 ? 1.612 -0.062 8.025 1.00 0.00 12 VAL A O 7
ATOM 10907 N N . ASP A 1 13 ? 0.199 -0.156 9.789 1.00 0.00 13 ASP A N 7
ATOM 10908 C CA . ASP A 1 13 ? 1.258 -0.309 10.772 1.00 0.00 13 ASP A CA 7
ATOM 10909 C C . ASP A 1 13 ? 2.122 -1.516 10.400 1.00 0.00 13 ASP A C 7
ATOM 10910 O O . ASP A 1 13 ? 3.343 -1.402 10.299 1.00 0.00 13 ASP A O 7
ATOM 10919 N N . LYS A 1 14 ? 1.455 -2.644 10.208 1.00 0.00 14 LYS A N 7
ATOM 10920 C CA . LYS A 1 14 ? 2.147 -3.871 9.851 1.00 0.00 14 LYS A CA 7
ATOM 10921 C C . LYS A 1 14 ? 3.026 -3.617 8.624 1.00 0.00 14 LYS A C 7
ATOM 10922 O O . LYS A 1 14 ? 4.230 -3.867 8.656 1.00 0.00 14 LYS A O 7
ATOM 10941 N N . MET A 1 15 ? 2.390 -3.123 7.572 1.00 0.00 15 MET A N 7
ATOM 10942 C CA . MET A 1 15 ? 3.098 -2.832 6.338 1.00 0.00 15 MET A CA 7
ATOM 10943 C C . MET A 1 15 ? 4.359 -2.009 6.610 1.00 0.00 15 MET A C 7
ATOM 10944 O O . MET A 1 15 ? 5.439 -2.341 6.124 1.00 0.00 15 MET A O 7
ATOM 10958 N N . HIS A 1 16 ? 4.179 -0.950 7.386 1.00 0.00 16 HIS A N 7
ATOM 10959 C CA . HIS A 1 16 ? 5.289 -0.077 7.729 1.00 0.00 16 HIS A CA 7
ATOM 10960 C C . HIS A 1 16 ? 6.501 -0.920 8.129 1.00 0.00 16 HIS A C 7
ATOM 10961 O O . HIS A 1 16 ? 7.639 -0.552 7.842 1.00 0.00 16 HIS A O 7
ATOM 10975 N N . ASP A 1 17 ? 6.216 -2.035 8.785 1.00 0.00 17 ASP A N 7
ATOM 10976 C CA . ASP A 1 17 ? 7.268 -2.933 9.228 1.00 0.00 17 ASP A CA 7
ATOM 10977 C C . ASP A 1 17 ? 7.898 -3.612 8.010 1.00 0.00 17 ASP A C 7
ATOM 10978 O O . ASP A 1 17 ? 7.325 -3.600 6.922 1.00 0.00 17 ASP A O 7
ATOM 10987 N N . THR A 1 18 ? 9.070 -4.189 8.235 1.00 0.00 18 THR A N 7
ATOM 10988 C CA . THR A 1 18 ? 9.784 -4.872 7.169 1.00 0.00 18 THR A CA 7
ATOM 10989 C C . THR A 1 18 ? 9.863 -6.372 7.457 1.00 0.00 18 THR A C 7
ATOM 10990 O O . THR A 1 18 ? 9.938 -7.182 6.534 1.00 0.00 18 THR A O 7
ATOM 11001 N N . SER A 1 19 ? 9.844 -6.698 8.741 1.00 0.00 19 SER A N 7
ATOM 11002 C CA . SER A 1 19 ? 9.913 -8.087 9.162 1.00 0.00 19 SER A CA 7
ATOM 11003 C C . SER A 1 19 ? 8.624 -8.815 8.775 1.00 0.00 19 SER A C 7
ATOM 11004 O O . SER A 1 19 ? 8.649 -9.741 7.966 1.00 0.00 19 SER A O 7
ATOM 11012 N N . THR A 1 20 ? 7.528 -8.370 9.372 1.00 0.00 20 THR A N 7
ATOM 11013 C CA . THR A 1 20 ? 6.232 -8.968 9.100 1.00 0.00 20 THR A CA 7
ATOM 11014 C C . THR A 1 20 ? 5.437 -8.096 8.126 1.00 0.00 20 THR A C 7
ATOM 11015 O O . THR A 1 20 ? 4.462 -8.554 7.532 1.00 0.00 20 THR A O 7
ATOM 11026 N N . GLY A 1 21 ? 5.883 -6.856 7.992 1.00 0.00 21 GLY A N 7
ATOM 11027 C CA . GLY A 1 21 ? 5.225 -5.916 7.100 1.00 0.00 21 GLY A CA 7
ATOM 11028 C C . GLY A 1 21 ? 5.472 -6.285 5.636 1.00 0.00 21 GLY A C 7
ATOM 11029 O O . GLY A 1 21 ? 5.816 -7.426 5.329 1.00 0.00 21 GLY A O 7
ATOM 11033 N N . ILE A 1 22 ? 5.288 -5.299 4.771 1.00 0.00 22 ILE A N 7
ATOM 11034 C CA . ILE A 1 22 ? 5.487 -5.505 3.346 1.00 0.00 22 ILE A CA 7
ATOM 11035 C C . ILE A 1 22 ? 6.979 -5.409 3.025 1.00 0.00 22 ILE A C 7
ATOM 11036 O O . ILE A 1 22 ? 7.734 -4.764 3.751 1.00 0.00 22 ILE A O 7
ATOM 11052 N N . ARG A 1 23 ? 7.361 -6.060 1.936 1.00 0.00 23 ARG A N 7
ATOM 11053 C CA . ARG A 1 23 ? 8.750 -6.056 1.509 1.00 0.00 23 ARG A CA 7
ATOM 11054 C C . ARG A 1 23 ? 8.857 -5.590 0.056 1.00 0.00 23 ARG A C 7
ATOM 11055 O O . ARG A 1 23 ? 8.823 -6.404 -0.865 1.00 0.00 23 ARG A O 7
ATOM 11076 N N . PRO A 1 24 ? 8.989 -4.246 -0.108 1.00 0.00 24 PRO A N 7
ATOM 11077 C CA . PRO A 1 24 ? 9.102 -3.661 -1.433 1.00 0.00 24 PRO A CA 7
ATOM 11078 C C . PRO A 1 24 ? 10.492 -3.904 -2.023 1.00 0.00 24 PRO A C 7
ATOM 11079 O O . PRO A 1 24 ? 11.494 -3.825 -1.313 1.00 0.00 24 PRO A O 7
ATOM 11090 N N . SER A 1 25 ? 10.509 -4.194 -3.316 1.00 0.00 25 SER A N 7
ATOM 11091 C CA . SER A 1 25 ? 11.761 -4.448 -4.009 1.00 0.00 25 SER A CA 7
ATOM 11092 C C . SER A 1 25 ? 12.023 -3.347 -5.038 1.00 0.00 25 SER A C 7
ATOM 11093 O O . SER A 1 25 ? 11.113 -2.602 -5.401 1.00 0.00 25 SER A O 7
ATOM 11101 N N . PRO A 1 26 ? 13.303 -3.275 -5.490 1.00 0.00 26 PRO A N 7
ATOM 11102 C CA . PRO A 1 26 ? 13.696 -2.277 -6.470 1.00 0.00 26 PRO A CA 7
ATOM 11103 C C . PRO A 1 26 ? 13.188 -2.647 -7.865 1.00 0.00 26 PRO A C 7
ATOM 11104 O O . PRO A 1 26 ? 12.809 -1.774 -8.643 1.00 0.00 26 PRO A O 7
ATOM 11115 N N . ASN A 1 27 ? 13.196 -3.944 -8.137 1.00 0.00 27 ASN A N 7
ATOM 11116 C CA . ASN A 1 27 ? 12.740 -4.440 -9.424 1.00 0.00 27 ASN A CA 7
ATOM 11117 C C . ASN A 1 27 ? 11.511 -3.644 -9.868 1.00 0.00 27 ASN A C 7
ATOM 11118 O O . ASN A 1 27 ? 10.396 -3.922 -9.430 1.00 0.00 27 ASN A O 7
ATOM 11129 N N . MET A 1 28 ? 11.757 -2.669 -10.731 1.00 0.00 28 MET A N 7
ATOM 11130 C CA . MET A 1 28 ? 10.684 -1.831 -11.238 1.00 0.00 28 MET A CA 7
ATOM 11131 C C . MET A 1 28 ? 10.111 -2.400 -12.537 1.00 0.00 28 MET A C 7
ATOM 11132 O O . MET A 1 28 ? 10.486 -3.493 -12.959 1.00 0.00 28 MET A O 7
ATOM 11146 N N . GLU A 1 29 ? 9.211 -1.633 -13.135 1.00 0.00 29 GLU A N 7
ATOM 11147 C CA . GLU A 1 29 ? 8.582 -2.048 -14.378 1.00 0.00 29 GLU A CA 7
ATOM 11148 C C . GLU A 1 29 ? 9.251 -1.357 -15.568 1.00 0.00 29 GLU A C 7
ATOM 11149 O O . GLU A 1 29 ? 9.690 -2.019 -16.507 1.00 0.00 29 GLU A O 7
ATOM 11161 N N . GLN A 1 30 ? 9.309 -0.036 -15.488 1.00 0.00 30 GLN A N 7
ATOM 11162 C CA . GLN A 1 30 ? 9.917 0.751 -16.547 1.00 0.00 30 GLN A CA 7
ATOM 11163 C C . GLN A 1 30 ? 10.059 2.210 -16.109 1.00 0.00 30 GLN A C 7
ATOM 11164 O O . GLN A 1 30 ? 9.105 2.810 -15.617 1.00 0.00 30 GLN A O 7
ATOM 11178 N N . GLY A 1 31 ? 11.258 2.740 -16.304 1.00 0.00 31 GLY A N 7
ATOM 11179 C CA . GLY A 1 31 ? 11.537 4.117 -15.936 1.00 0.00 31 GLY A CA 7
ATOM 11180 C C . GLY A 1 31 ? 12.241 4.190 -14.579 1.00 0.00 31 GLY A C 7
ATOM 11181 O O . GLY A 1 31 ? 13.283 3.567 -14.381 1.00 0.00 31 GLY A O 7
ATOM 11185 N N . SER A 1 32 ? 11.642 4.955 -13.678 1.00 0.00 32 SER A N 7
ATOM 11186 C CA . SER A 1 32 ? 12.198 5.117 -12.345 1.00 0.00 32 SER A CA 7
ATOM 11187 C C . SER A 1 32 ? 12.171 3.781 -11.601 1.00 0.00 32 SER A C 7
ATOM 11188 O O . SER A 1 32 ? 11.184 3.049 -11.668 1.00 0.00 32 SER A O 7
ATOM 11196 N N . THR A 1 33 ? 13.266 3.503 -10.909 1.00 0.00 33 THR A N 7
ATOM 11197 C CA . THR A 1 33 ? 13.380 2.268 -10.153 1.00 0.00 33 THR A CA 7
ATOM 11198 C C . THR A 1 33 ? 12.649 2.392 -8.815 1.00 0.00 33 THR A C 7
ATOM 11199 O O . THR A 1 33 ? 13.227 2.840 -7.826 1.00 0.00 33 THR A O 7
ATOM 11210 N N . TYR A 1 34 ? 11.387 1.987 -8.827 1.00 0.00 34 TYR A N 7
ATOM 11211 C CA . TYR A 1 34 ? 10.571 2.047 -7.626 1.00 0.00 34 TYR A CA 7
ATOM 11212 C C . TYR A 1 34 ? 11.093 1.083 -6.559 1.00 0.00 34 TYR A C 7
ATOM 11213 O O . TYR A 1 34 ? 10.896 -0.127 -6.660 1.00 0.00 34 TYR A O 7
ATOM 11231 N N . LYS A 1 35 ? 11.749 1.656 -5.560 1.00 0.00 35 LYS A N 7
ATOM 11232 C CA . LYS A 1 35 ? 12.301 0.863 -4.475 1.00 0.00 35 LYS A CA 7
ATOM 11233 C C . LYS A 1 35 ? 11.210 0.600 -3.435 1.00 0.00 35 LYS A C 7
ATOM 11234 O O . LYS A 1 35 ? 10.865 -0.551 -3.170 1.00 0.00 35 LYS A O 7
ATOM 11253 N N . LYS A 1 36 ? 10.697 1.685 -2.875 1.00 0.00 36 LYS A N 7
ATOM 11254 C CA . LYS A 1 36 ? 9.653 1.586 -1.870 1.00 0.00 36 LYS A CA 7
ATOM 11255 C C . LYS A 1 36 ? 8.315 1.305 -2.557 1.00 0.00 36 LYS A C 7
ATOM 11256 O O . LYS A 1 36 ? 7.373 2.086 -2.433 1.00 0.00 36 LYS A O 7
ATOM 11275 N N . THR A 1 37 ? 8.274 0.187 -3.266 1.00 0.00 37 THR A N 7
ATOM 11276 C CA . THR A 1 37 ? 7.068 -0.208 -3.973 1.00 0.00 37 THR A CA 7
ATOM 11277 C C . THR A 1 37 ? 6.921 -1.731 -3.970 1.00 0.00 37 THR A C 7
ATOM 11278 O O . THR A 1 37 ? 7.913 -2.453 -4.050 1.00 0.00 37 THR A O 7
ATOM 11289 N N . PHE A 1 38 ? 5.676 -2.173 -3.877 1.00 0.00 38 PHE A N 7
ATOM 11290 C CA . PHE A 1 38 ? 5.387 -3.597 -3.863 1.00 0.00 38 PHE A CA 7
ATOM 11291 C C . PHE A 1 38 ? 4.280 -3.942 -4.862 1.00 0.00 38 PHE A C 7
ATOM 11292 O O . PHE A 1 38 ? 3.188 -3.379 -4.803 1.00 0.00 38 PHE A O 7
ATOM 11309 N N . LEU A 1 39 ? 4.601 -4.866 -5.755 1.00 0.00 39 LEU A N 7
ATOM 11310 C CA . LEU A 1 39 ? 3.648 -5.293 -6.766 1.00 0.00 39 LEU A CA 7
ATOM 11311 C C . LEU A 1 39 ? 2.275 -5.482 -6.118 1.00 0.00 39 LEU A C 7
ATOM 11312 O O . LEU A 1 39 ? 2.178 -5.689 -4.909 1.00 0.00 39 LEU A O 7
ATOM 11328 N N . GLY A 1 40 ? 1.247 -5.403 -6.951 1.00 0.00 40 GLY A N 7
ATOM 11329 C CA . GLY A 1 40 ? -0.116 -5.563 -6.474 1.00 0.00 40 GLY A CA 7
ATOM 11330 C C . GLY A 1 40 ? -0.334 -6.962 -5.895 1.00 0.00 40 GLY A C 7
ATOM 11331 O O . GLY A 1 40 ? -1.183 -7.152 -5.025 1.00 0.00 40 GLY A O 7
ATOM 11335 N N . SER A 1 41 ? 0.447 -7.906 -6.401 1.00 0.00 41 SER A N 7
ATOM 11336 C CA . SER A 1 41 ? 0.349 -9.282 -5.945 1.00 0.00 41 SER A CA 7
ATOM 11337 C C . SER A 1 41 ? 0.971 -9.417 -4.553 1.00 0.00 41 SER A C 7
ATOM 11338 O O . SER A 1 41 ? 0.440 -10.124 -3.699 1.00 0.00 41 SER A O 7
ATOM 11346 N N . SER A 1 42 ? 2.087 -8.728 -4.369 1.00 0.00 42 SER A N 7
ATOM 11347 C CA . SER A 1 42 ? 2.786 -8.762 -3.096 1.00 0.00 42 SER A CA 7
ATOM 11348 C C . SER A 1 42 ? 1.836 -8.360 -1.966 1.00 0.00 42 SER A C 7
ATOM 11349 O O . SER A 1 42 ? 1.785 -9.020 -0.929 1.00 0.00 42 SER A O 7
ATOM 11357 N N . LEU A 1 43 ? 1.107 -7.280 -2.205 1.00 0.00 43 LEU A N 7
ATOM 11358 C CA . LEU A 1 43 ? 0.162 -6.782 -1.220 1.00 0.00 43 LEU A CA 7
ATOM 11359 C C . LEU A 1 43 ? -0.910 -7.844 -0.967 1.00 0.00 43 LEU A C 7
ATOM 11360 O O . LEU A 1 43 ? -1.082 -8.301 0.162 1.00 0.00 43 LEU A O 7
ATOM 11376 N N . VAL A 1 44 ? -1.604 -8.206 -2.037 1.00 0.00 44 VAL A N 7
ATOM 11377 C CA . VAL A 1 44 ? -2.654 -9.206 -1.945 1.00 0.00 44 VAL A CA 7
ATOM 11378 C C . VAL A 1 44 ? -2.166 -10.375 -1.088 1.0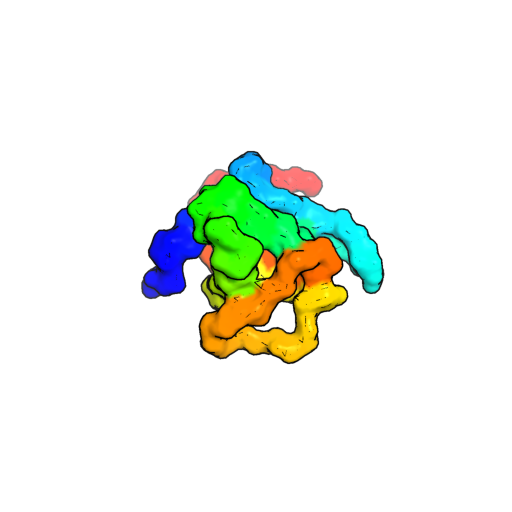0 0.00 44 VAL A C 7
ATOM 11379 O O . VAL A 1 44 ? -2.612 -10.547 0.046 1.00 0.00 44 VAL A O 7
ATOM 11392 N N . ASP A 1 45 ? -1.256 -11.149 -1.662 1.00 0.00 45 ASP A N 7
ATOM 11393 C CA . ASP A 1 45 ? -0.702 -12.297 -0.964 1.00 0.00 45 ASP A CA 7
ATOM 11394 C C . ASP A 1 45 ? -0.423 -11.918 0.492 1.00 0.00 45 ASP A C 7
ATOM 11395 O O . ASP A 1 45 ? -0.895 -12.584 1.412 1.00 0.00 45 ASP A O 7
ATOM 11404 N N . TRP A 1 46 ? 0.343 -10.849 0.655 1.00 0.00 46 TRP A N 7
ATOM 11405 C CA . TRP A 1 46 ? 0.690 -10.374 1.983 1.00 0.00 46 TRP A CA 7
ATOM 11406 C C . TRP A 1 46 ? -0.588 -10.343 2.824 1.00 0.00 46 TRP A C 7
ATOM 11407 O O . TRP A 1 46 ? -0.742 -11.132 3.755 1.00 0.00 46 TRP A O 7
ATOM 11428 N N . LEU A 1 47 ? -1.472 -9.423 2.465 1.00 0.00 47 LEU A N 7
ATOM 11429 C CA . LEU A 1 47 ? -2.731 -9.279 3.174 1.00 0.00 47 LEU A CA 7
ATOM 11430 C C . LEU A 1 47 ? -3.227 -10.659 3.611 1.00 0.00 47 LEU A C 7
ATOM 11431 O O . LEU A 1 47 ? -3.457 -10.895 4.796 1.00 0.00 47 LEU A O 7
ATOM 11447 N N . ILE A 1 48 ? -3.378 -11.536 2.629 1.00 0.00 48 ILE A N 7
ATOM 11448 C CA . ILE A 1 48 ? -3.842 -12.887 2.896 1.00 0.00 48 ILE A CA 7
ATOM 11449 C C . ILE A 1 48 ? -2.931 -13.538 3.939 1.00 0.00 48 ILE A C 7
ATOM 11450 O O . ILE A 1 48 ? -3.405 -14.030 4.962 1.00 0.00 48 ILE A O 7
ATOM 11466 N N . SER A 1 49 ? -1.639 -13.519 3.644 1.00 0.00 49 SER A N 7
ATOM 11467 C CA . SER A 1 49 ? -0.658 -14.100 4.544 1.00 0.00 49 SER A CA 7
ATOM 11468 C C . SER A 1 49 ? -0.781 -13.469 5.932 1.00 0.00 49 SER A C 7
ATOM 11469 O O . SER A 1 49 ? -0.563 -14.136 6.942 1.00 0.00 49 SER A O 7
ATOM 11477 N N . SER A 1 50 ? -1.129 -12.191 5.937 1.00 0.00 50 SER A N 7
ATOM 11478 C CA . SER A 1 50 ? -1.283 -11.462 7.184 1.00 0.00 50 SER A CA 7
ATOM 11479 C C . SER A 1 50 ? -2.625 -11.810 7.831 1.00 0.00 50 SER A C 7
ATOM 11480 O O . SER A 1 50 ? -2.898 -11.406 8.960 1.00 0.00 50 SER A O 7
ATOM 11488 N N . ASN A 1 51 ? -3.429 -12.557 7.087 1.00 0.00 51 ASN A N 7
ATOM 11489 C CA . ASN A 1 51 ? -4.736 -12.964 7.574 1.00 0.00 51 ASN A CA 7
ATOM 11490 C C . ASN A 1 51 ? -5.705 -11.785 7.466 1.00 0.00 51 ASN A C 7
ATOM 11491 O O . ASN A 1 51 ? -6.732 -11.758 8.141 1.00 0.00 51 ASN A O 7
ATOM 11502 N N . PHE A 1 52 ? -5.344 -10.840 6.610 1.00 0.00 52 PHE A N 7
ATOM 11503 C CA . PHE A 1 52 ? -6.169 -9.661 6.405 1.00 0.00 52 PHE A CA 7
ATOM 11504 C C . PHE A 1 52 ? -7.205 -9.902 5.305 1.00 0.00 52 PHE A C 7
ATOM 11505 O O . PHE A 1 52 ? -8.203 -9.188 5.220 1.00 0.00 52 PHE A O 7
ATOM 11522 N N . ALA A 1 53 ? -6.932 -10.911 4.490 1.00 0.00 53 ALA A N 7
ATOM 11523 C CA . ALA A 1 53 ? -7.828 -11.255 3.399 1.00 0.00 53 ALA A CA 7
ATOM 11524 C C . ALA A 1 53 ? -8.006 -12.774 3.350 1.00 0.00 53 ALA A C 7
ATOM 11525 O O . ALA A 1 53 ? -7.121 -13.519 3.768 1.00 0.00 53 ALA A O 7
ATOM 11532 N N . ALA A 1 54 ? -9.155 -13.187 2.836 1.00 0.00 54 ALA A N 7
ATOM 11533 C CA . ALA A 1 54 ? -9.459 -14.604 2.727 1.00 0.00 54 ALA A CA 7
ATOM 11534 C C . ALA A 1 54 ? -8.943 -15.130 1.386 1.00 0.00 54 ALA A C 7
ATOM 11535 O O . ALA A 1 54 ? -8.377 -16.220 1.319 1.00 0.00 54 ALA A O 7
ATOM 11542 N N . SER A 1 55 ? -9.158 -14.331 0.351 1.00 0.00 55 SER A N 7
ATOM 11543 C CA . SER A 1 55 ? -8.722 -14.702 -0.984 1.00 0.00 55 SER A CA 7
ATOM 11544 C C . SER A 1 55 ? -8.125 -13.487 -1.697 1.00 0.00 55 SER A C 7
ATOM 11545 O O . SER A 1 55 ? -8.301 -12.354 -1.252 1.00 0.00 55 SER A O 7
ATOM 11553 N N . ARG A 1 56 ? -7.431 -13.765 -2.791 1.00 0.00 56 ARG A N 7
ATOM 11554 C CA . ARG A 1 56 ? -6.807 -12.708 -3.570 1.00 0.00 56 ARG A CA 7
ATOM 11555 C C . ARG A 1 56 ? -7.772 -11.533 -3.738 1.00 0.00 56 ARG A C 7
ATOM 11556 O O . ARG A 1 56 ? -7.351 -10.377 -3.758 1.00 0.00 56 ARG A O 7
ATOM 11577 N N . LEU A 1 57 ? -9.048 -11.868 -3.855 1.00 0.00 57 LEU A N 7
ATOM 11578 C CA . LEU A 1 57 ? -10.076 -10.855 -4.022 1.00 0.00 57 LEU A CA 7
ATOM 11579 C C . LEU A 1 57 ? -10.083 -9.936 -2.798 1.00 0.00 57 LEU A C 7
ATOM 11580 O O . LEU A 1 57 ? -9.783 -8.748 -2.908 1.00 0.00 57 LEU A O 7
ATOM 11596 N N . GLU A 1 58 ? -10.428 -10.521 -1.661 1.00 0.00 58 GLU A N 7
ATOM 11597 C CA . GLU A 1 58 ? -10.478 -9.769 -0.418 1.00 0.00 58 GLU A CA 7
ATOM 11598 C C . GLU A 1 58 ? -9.256 -8.857 -0.300 1.00 0.00 58 GLU A C 7
ATOM 11599 O O . GLU A 1 58 ? -9.375 -7.703 0.108 1.00 0.00 58 GLU A O 7
ATOM 11611 N N . ALA A 1 59 ? -8.108 -9.410 -0.664 1.00 0.00 59 ALA A N 7
ATOM 11612 C CA . ALA A 1 59 ? -6.864 -8.660 -0.604 1.00 0.00 59 ALA A CA 7
ATOM 11613 C C . ALA A 1 59 ? -6.937 -7.481 -1.575 1.00 0.00 59 ALA A C 7
ATOM 11614 O O . ALA A 1 59 ? -6.524 -6.371 -1.243 1.00 0.00 59 ALA A O 7
ATOM 11621 N N . VAL A 1 60 ? -7.466 -7.761 -2.757 1.00 0.00 60 VAL A N 7
ATOM 11622 C CA . VAL A 1 60 ? -7.599 -6.737 -3.780 1.00 0.00 60 VAL A CA 7
ATOM 11623 C C . VAL A 1 60 ? -8.467 -5.596 -3.243 1.00 0.00 60 VAL A C 7
ATOM 11624 O O . VAL A 1 60 ? -8.197 -4.427 -3.513 1.00 0.00 60 VAL A O 7
ATOM 11637 N N . THR A 1 61 ? -9.491 -5.976 -2.494 1.00 0.00 61 THR A N 7
ATOM 11638 C CA . THR A 1 61 ? -10.400 -5.000 -1.917 1.00 0.00 61 THR A CA 7
ATOM 11639 C C . THR A 1 61 ? -9.730 -4.272 -0.750 1.00 0.00 61 THR A C 7
ATOM 11640 O O . THR A 1 61 ? -9.881 -3.061 -0.601 1.00 0.00 61 THR A O 7
ATOM 11651 N N . LEU A 1 62 ? -9.004 -5.042 0.048 1.00 0.00 62 LEU A N 7
ATOM 11652 C CA . LEU A 1 62 ? -8.311 -4.485 1.197 1.00 0.00 62 LEU A CA 7
ATOM 11653 C C . LEU A 1 62 ? -7.271 -3.471 0.717 1.00 0.00 62 LEU A C 7
ATOM 11654 O O . LEU A 1 62 ? -6.951 -2.521 1.430 1.00 0.00 62 LEU A O 7
ATOM 11670 N N . ALA A 1 63 ? -6.773 -3.706 -0.487 1.00 0.00 63 ALA A N 7
ATOM 11671 C CA . ALA A 1 63 ? -5.776 -2.825 -1.070 1.00 0.00 63 ALA A CA 7
ATOM 11672 C C . ALA A 1 63 ? -6.434 -1.496 -1.447 1.00 0.00 63 ALA A C 7
ATOM 11673 O O . ALA A 1 63 ? -6.030 -0.440 -0.963 1.00 0.00 63 ALA A O 7
ATOM 11680 N N . SER A 1 64 ? -7.436 -1.592 -2.308 1.00 0.00 64 SER A N 7
ATOM 11681 C CA . SER A 1 64 ? -8.154 -0.411 -2.756 1.00 0.00 64 SER A CA 7
ATOM 11682 C C . SER A 1 64 ? -8.613 0.411 -1.550 1.00 0.00 64 SER A C 7
ATOM 11683 O O . SER A 1 64 ? -8.708 1.635 -1.628 1.00 0.00 64 SER A O 7
ATOM 11691 N N . MET A 1 65 ? -8.885 -0.295 -0.462 1.00 0.00 65 MET A N 7
ATOM 11692 C CA . MET A 1 65 ? -9.331 0.354 0.759 1.00 0.00 65 MET A CA 7
ATOM 11693 C C . MET A 1 65 ? -8.224 1.230 1.350 1.00 0.00 65 MET A C 7
ATOM 11694 O O . MET A 1 65 ? -8.483 2.347 1.797 1.00 0.00 65 MET A O 7
ATOM 11708 N N . LEU A 1 66 ? -7.014 0.691 1.333 1.00 0.00 66 LEU A N 7
ATOM 11709 C CA . LEU A 1 66 ? -5.867 1.409 1.862 1.00 0.00 66 LEU A CA 7
ATOM 11710 C C . LEU A 1 66 ? -5.587 2.631 0.985 1.00 0.00 66 LEU A C 7
ATOM 11711 O O . LEU A 1 66 ? -5.401 3.736 1.493 1.00 0.00 66 LEU A O 7
ATOM 11727 N N . MET A 1 67 ? -5.566 2.392 -0.318 1.00 0.00 67 MET A N 7
ATOM 11728 C CA . MET A 1 67 ? -5.312 3.459 -1.271 1.00 0.00 67 MET A CA 7
ATOM 11729 C C . MET A 1 67 ? -6.289 4.618 -1.070 1.00 0.00 67 MET A C 7
ATOM 11730 O O . MET A 1 67 ? -5.903 5.783 -1.155 1.00 0.00 67 MET A O 7
ATOM 11744 N N . GLU A 1 68 ? -7.537 4.259 -0.806 1.00 0.00 68 GLU A N 7
ATOM 11745 C CA . GLU A 1 68 ? -8.573 5.255 -0.592 1.00 0.00 68 GLU A CA 7
ATOM 11746 C C . GLU A 1 68 ? -8.269 6.075 0.663 1.00 0.00 68 GLU A C 7
ATOM 11747 O O . GLU A 1 68 ? -8.355 7.302 0.643 1.00 0.00 68 GLU A O 7
ATOM 11759 N N . GLU A 1 69 ? -7.920 5.365 1.726 1.00 0.00 69 GLU A N 7
ATOM 11760 C CA . GLU A 1 69 ? -7.603 6.012 2.988 1.00 0.00 69 GLU A CA 7
ATOM 11761 C C . GLU A 1 69 ? -6.381 6.919 2.826 1.00 0.00 69 GLU A C 7
ATOM 11762 O O . GLU A 1 69 ? -6.064 7.704 3.719 1.00 0.00 69 GLU A O 7
ATOM 11774 N N . ASN A 1 70 ? -5.729 6.782 1.681 1.00 0.00 70 ASN A N 7
ATOM 11775 C CA . ASN A 1 70 ? -4.549 7.579 1.392 1.00 0.00 70 ASN A CA 7
ATOM 11776 C C . ASN A 1 70 ? -3.323 6.915 2.021 1.00 0.00 70 ASN A C 7
ATOM 11777 O O . ASN A 1 70 ? -2.424 7.599 2.509 1.00 0.00 70 ASN A O 7
ATOM 11788 N N . PHE A 1 71 ? -3.326 5.591 1.991 1.00 0.00 71 PHE A N 7
ATOM 11789 C CA . PHE A 1 71 ? -2.225 4.827 2.552 1.00 0.00 71 PHE A CA 7
ATOM 11790 C C . PHE A 1 71 ? -1.317 4.280 1.448 1.00 0.00 71 PHE A C 7
ATOM 11791 O O . PHE A 1 71 ? -0.147 3.988 1.690 1.00 0.00 71 PHE A O 7
ATOM 11808 N N . LEU A 1 72 ? -1.891 4.159 0.260 1.00 0.00 72 LEU A N 7
ATOM 11809 C CA . LEU A 1 72 ? -1.149 3.653 -0.881 1.00 0.00 72 LEU A CA 7
ATOM 11810 C C . LEU A 1 72 ? -1.731 4.246 -2.166 1.00 0.00 72 LEU A C 7
ATOM 11811 O O . LEU A 1 72 ? -2.753 4.929 -2.131 1.00 0.00 72 LEU A O 7
ATOM 11827 N N . ARG A 1 73 ? -1.054 3.964 -3.270 1.00 0.00 73 ARG A N 7
ATOM 11828 C CA . ARG A 1 73 ? -1.491 4.461 -4.563 1.00 0.00 73 ARG A CA 7
ATOM 11829 C C . ARG A 1 73 ? -1.058 3.501 -5.674 1.00 0.00 73 ARG A C 7
ATOM 11830 O O . ARG A 1 73 ? -0.096 2.752 -5.512 1.00 0.00 73 ARG A O 7
ATOM 11851 N N . PRO A 1 74 ? -1.809 3.557 -6.807 1.00 0.00 74 PRO A N 7
ATOM 11852 C CA . PRO A 1 74 ? -1.513 2.702 -7.944 1.00 0.00 74 PRO A CA 7
ATOM 11853 C C . PRO A 1 74 ? -0.278 3.201 -8.697 1.00 0.00 74 PRO A C 7
ATOM 11854 O O . PRO A 1 74 ? -0.091 4.405 -8.862 1.00 0.00 74 PRO A O 7
ATOM 11865 N N . VAL A 1 75 ? 0.533 2.248 -9.134 1.00 0.00 75 VAL A N 7
ATOM 11866 C CA . VAL A 1 75 ? 1.745 2.575 -9.866 1.00 0.00 75 VAL A CA 7
ATOM 11867 C C . VAL A 1 75 ? 1.703 1.902 -11.240 1.00 0.00 75 VAL A C 7
ATOM 11868 O O . VAL A 1 75 ? 0.847 1.056 -11.495 1.00 0.00 75 VAL A O 7
ATOM 11881 N N . GLY A 1 76 ? 2.638 2.304 -12.089 1.00 0.00 76 GLY A N 7
ATOM 11882 C CA . GLY A 1 76 ? 2.718 1.750 -13.429 1.00 0.00 76 GLY A CA 7
ATOM 11883 C C . GLY A 1 76 ? 1.593 2.290 -14.314 1.00 0.00 76 GLY A C 7
ATOM 11884 O O . GLY A 1 76 ? 0.967 3.296 -13.984 1.00 0.00 76 GLY A O 7
ATOM 11888 N N . VAL A 1 77 ? 1.371 1.599 -15.422 1.00 0.00 77 VAL A N 7
ATOM 11889 C CA . VAL A 1 77 ? 0.332 1.996 -16.357 1.00 0.00 77 VAL A CA 7
ATOM 11890 C C . VAL A 1 77 ? -0.823 0.996 -16.285 1.00 0.00 77 VAL A C 7
ATOM 11891 O O . VAL A 1 77 ? -1.982 1.367 -16.468 1.00 0.00 77 VAL A O 7
ATOM 11904 N N . ARG A 1 78 ? -0.468 -0.252 -16.017 1.00 0.00 78 ARG A N 7
ATOM 11905 C CA . ARG A 1 78 ? -1.461 -1.308 -15.918 1.00 0.00 78 ARG A CA 7
ATOM 11906 C C . ARG A 1 78 ? -2.563 -0.909 -14.934 1.00 0.00 78 ARG A C 7
ATOM 11907 O O . ARG A 1 78 ? -3.747 -0.979 -15.262 1.00 0.00 78 ARG A O 7
ATOM 11928 N N . SER A 1 79 ? -2.135 -0.500 -13.749 1.00 0.00 79 SER A N 7
ATOM 11929 C CA . SER A 1 79 ? -3.071 -0.091 -12.716 1.00 0.00 79 SER A CA 7
ATOM 11930 C C . SER A 1 79 ? -3.220 1.432 -12.719 1.00 0.00 79 SER A C 7
ATOM 11931 O O . SER A 1 79 ? -2.609 2.121 -11.902 1.00 0.00 79 SER A O 7
ATOM 11939 N N . MET A 1 80 ? -4.035 1.913 -13.646 1.00 0.00 80 MET A N 7
ATOM 11940 C CA . MET A 1 80 ? -4.272 3.342 -13.765 1.00 0.00 80 MET A CA 7
ATOM 11941 C C . MET A 1 80 ? -5.560 3.621 -14.542 1.00 0.00 80 MET A C 7
ATOM 11942 O O . MET A 1 80 ? -6.455 4.301 -14.044 1.00 0.00 80 MET A O 7
ATOM 11956 N N . GLY A 1 81 ? -5.613 3.081 -15.751 1.00 0.00 81 GLY A N 7
ATOM 11957 C CA . GLY A 1 81 ? -6.776 3.263 -16.602 1.00 0.00 81 GLY A CA 7
ATOM 11958 C C . GLY A 1 81 ? -7.415 4.634 -16.372 1.00 0.00 81 GLY A C 7
ATOM 11959 O O . GLY A 1 81 ? -6.967 5.634 -16.932 1.00 0.00 81 GLY A O 7
ATOM 11963 N N . ALA A 1 82 ? -8.451 4.638 -15.546 1.00 0.00 82 ALA A N 7
ATOM 11964 C CA . ALA A 1 82 ? -9.155 5.871 -15.235 1.00 0.00 82 ALA A CA 7
ATOM 11965 C C . ALA A 1 82 ? -9.582 5.852 -13.766 1.00 0.00 82 ALA A C 7
ATOM 11966 O O . ALA A 1 82 ? -10.751 6.072 -13.452 1.00 0.00 82 ALA A O 7
ATOM 11973 N N . ILE A 1 83 ? -8.610 5.588 -12.904 1.00 0.00 83 ILE A N 7
ATOM 11974 C CA . ILE A 1 83 ? -8.871 5.538 -11.475 1.00 0.00 83 ILE A CA 7
ATOM 11975 C C . ILE A 1 83 ? -9.243 6.937 -10.980 1.00 0.00 83 ILE A C 7
ATOM 11976 O O . ILE A 1 83 ? -8.630 7.925 -11.380 1.00 0.00 83 ILE A O 7
ATOM 11992 N N . ARG A 1 84 ? -10.247 6.976 -10.116 1.00 0.00 84 ARG A N 7
ATOM 11993 C CA . ARG A 1 84 ? -10.708 8.237 -9.561 1.00 0.00 84 ARG A CA 7
ATOM 11994 C C . ARG A 1 84 ? -11.218 8.034 -8.133 1.00 0.00 84 ARG A C 7
ATOM 11995 O O . ARG A 1 84 ? -11.806 7.000 -7.821 1.00 0.00 84 ARG A O 7
ATOM 12016 N N . SER A 1 85 ? -10.974 9.038 -7.304 1.00 0.00 85 SER A N 7
ATOM 12017 C CA . SER A 1 85 ? -11.401 8.983 -5.916 1.00 0.00 85 SER A CA 7
ATOM 12018 C C . SER A 1 85 ? -12.895 9.296 -5.815 1.00 0.00 85 SER A C 7
ATOM 12019 O O . SER A 1 85 ? -13.291 10.237 -5.130 1.00 0.00 85 SER A O 7
ATOM 12027 N N . GLY A 1 86 ? -13.684 8.488 -6.509 1.00 0.00 86 GLY A N 7
ATOM 12028 C CA . GLY A 1 86 ? -15.126 8.666 -6.506 1.00 0.00 86 GLY A CA 7
ATOM 12029 C C . GLY A 1 86 ? -15.764 7.957 -5.310 1.00 0.00 86 GLY A C 7
ATOM 12030 O O . GLY A 1 86 ? -16.449 8.586 -4.504 1.00 0.00 86 GLY A O 7
ATOM 12034 N N . ASP A 1 87 ? -15.517 6.658 -5.232 1.00 0.00 87 ASP A N 7
ATOM 12035 C CA . ASP A 1 87 ? -16.059 5.857 -4.147 1.00 0.00 87 ASP A CA 7
ATOM 12036 C C . ASP A 1 87 ? -15.044 4.780 -3.758 1.00 0.00 87 ASP A C 7
ATOM 12037 O O . ASP A 1 87 ? -14.030 4.604 -4.433 1.00 0.00 87 ASP A O 7
ATOM 12046 N N . LEU A 1 88 ? -15.351 4.088 -2.670 1.00 0.00 88 LEU A N 7
ATOM 12047 C CA . LEU A 1 88 ? -14.478 3.034 -2.183 1.00 0.00 88 LEU A CA 7
ATOM 12048 C C . LEU A 1 88 ? -13.929 2.242 -3.372 1.00 0.00 88 LEU A C 7
ATOM 12049 O O . LEU A 1 88 ? -12.716 2.152 -3.555 1.00 0.00 88 LEU A O 7
ATOM 12065 N N . ALA A 1 89 ? -14.848 1.689 -4.149 1.00 0.00 89 ALA A N 7
ATOM 12066 C CA . ALA A 1 89 ? -14.471 0.908 -5.315 1.00 0.00 89 ALA A CA 7
ATOM 12067 C C . ALA A 1 89 ? -13.412 -0.120 -4.914 1.00 0.00 89 ALA A 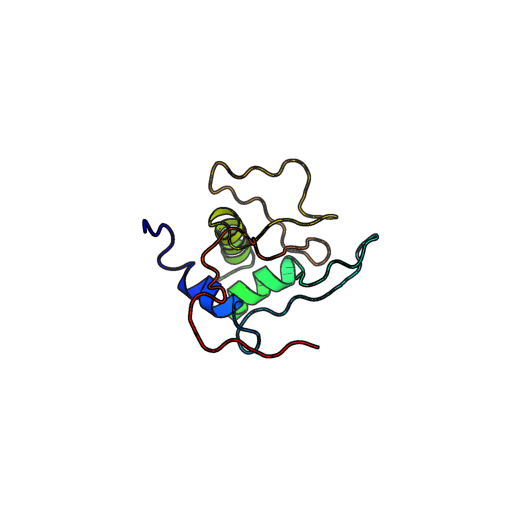C 7
ATOM 12068 O O . ALA A 1 89 ? -13.045 -0.215 -3.743 1.00 0.00 89 ALA A O 7
ATOM 12075 N N . GLU A 1 90 ? -12.949 -0.864 -5.908 1.00 0.00 90 GLU A N 7
ATOM 12076 C CA . GLU A 1 90 ? -11.938 -1.881 -5.673 1.00 0.00 90 GLU A CA 7
ATOM 12077 C C . GLU A 1 90 ? -10.839 -1.792 -6.734 1.00 0.00 90 GLU A C 7
ATOM 12078 O O . GLU A 1 90 ? -10.103 -2.753 -6.952 1.00 0.00 90 GLU A O 7
ATOM 12090 N N . GLN A 1 91 ? -10.763 -0.629 -7.365 1.00 0.00 91 GLN A N 7
ATOM 12091 C CA . GLN A 1 91 ? -9.766 -0.402 -8.397 1.00 0.00 91 GLN A CA 7
ATOM 12092 C C . GLN A 1 91 ? -8.400 -0.916 -7.938 1.00 0.00 91 GLN A C 7
ATOM 12093 O O . GLN A 1 91 ? -7.664 -0.208 -7.252 1.00 0.00 91 GLN A O 7
ATOM 12107 N N . PHE A 1 92 ? -8.102 -2.145 -8.335 1.00 0.00 92 PHE A N 7
ATOM 12108 C CA . PHE A 1 92 ? -6.837 -2.762 -7.973 1.00 0.00 92 PHE A CA 7
ATOM 12109 C C . PHE A 1 92 ? -6.707 -4.152 -8.598 1.00 0.00 92 PHE A C 7
ATOM 12110 O O . PHE A 1 92 ? -7.614 -4.975 -8.485 1.00 0.00 92 PHE A O 7
ATOM 12127 N N . LEU A 1 93 ? -5.571 -4.372 -9.244 1.00 0.00 93 LEU A N 7
ATOM 12128 C CA . LEU A 1 93 ? -5.310 -5.648 -9.887 1.00 0.00 93 LEU A CA 7
ATOM 12129 C C . LEU A 1 93 ? -4.342 -6.460 -9.025 1.00 0.00 93 LEU A C 7
ATOM 12130 O O . LEU A 1 93 ? -3.625 -5.902 -8.196 1.00 0.00 93 LEU A O 7
ATOM 12146 N N . ASP A 1 94 ? -4.352 -7.766 -9.250 1.00 0.00 94 ASP A N 7
ATOM 12147 C CA . ASP A 1 94 ? -3.483 -8.661 -8.504 1.00 0.00 94 ASP A CA 7
ATOM 12148 C C . ASP A 1 94 ? -2.505 -9.335 -9.467 1.00 0.00 94 ASP A C 7
ATOM 12149 O O . ASP A 1 94 ? -2.666 -10.508 -9.802 1.00 0.00 94 ASP A O 7
ATOM 12158 N N . ASP A 1 95 ? -1.511 -8.565 -9.886 1.00 0.00 95 ASP A N 7
ATOM 12159 C CA . ASP A 1 95 ? -0.506 -9.073 -10.804 1.00 0.00 95 ASP A CA 7
ATOM 12160 C C . ASP A 1 95 ? 0.857 -8.480 -10.442 1.00 0.00 95 ASP A C 7
ATOM 12161 O O . ASP A 1 95 ? 0.959 -7.664 -9.527 1.00 0.00 95 ASP A O 7
ATOM 12170 N N . SER A 1 96 ? 1.870 -8.913 -11.178 1.00 0.00 96 SER A N 7
ATOM 12171 C CA . SER A 1 96 ? 3.222 -8.434 -10.945 1.00 0.00 96 SER A CA 7
ATOM 12172 C C . SER A 1 96 ? 3.373 -7.010 -11.484 1.00 0.00 96 SER A C 7
ATOM 12173 O O . SER A 1 96 ? 3.833 -6.119 -10.772 1.00 0.00 96 SER A O 7
ATOM 12181 N N . THR A 1 97 ? 2.978 -6.841 -12.737 1.00 0.00 97 THR A N 7
ATOM 12182 C CA . THR A 1 97 ? 3.064 -5.541 -13.380 1.00 0.00 97 THR A CA 7
ATOM 12183 C C . THR A 1 97 ? 2.469 -4.459 -12.476 1.00 0.00 97 THR A C 7
ATOM 12184 O O . THR A 1 97 ? 3.159 -3.514 -12.097 1.00 0.00 97 THR A O 7
ATOM 12195 N N . ALA A 1 98 ? 1.195 -4.634 -12.157 1.00 0.00 98 ALA A N 7
ATOM 12196 C CA . ALA A 1 98 ? 0.500 -3.684 -11.305 1.00 0.00 98 ALA A CA 7
ATOM 12197 C C . ALA A 1 98 ? 1.305 -3.473 -10.021 1.00 0.00 98 ALA A C 7
ATOM 12198 O O . ALA A 1 98 ? 1.450 -4.393 -9.217 1.00 0.00 98 ALA A O 7
ATOM 12205 N N . LEU A 1 99 ? 1.808 -2.257 -9.868 1.00 0.00 99 LEU A N 7
ATOM 12206 C CA . LEU A 1 99 ? 2.594 -1.914 -8.696 1.00 0.00 99 LEU A CA 7
ATOM 12207 C C . LEU A 1 99 ? 1.852 -0.853 -7.882 1.00 0.00 99 LEU A C 7
ATOM 12208 O O . LEU A 1 99 ? 1.041 -0.104 -8.424 1.00 0.00 99 LEU A O 7
ATOM 12224 N N . TYR A 1 100 ? 2.156 -0.822 -6.592 1.00 0.00 100 TYR A N 7
ATOM 12225 C CA . TYR A 1 100 ? 1.527 0.135 -5.698 1.00 0.00 100 TYR A CA 7
ATOM 12226 C C . TYR A 1 100 ? 2.520 0.638 -4.648 1.00 0.00 100 TYR A C 7
ATOM 12227 O O . TYR A 1 100 ? 3.342 -0.128 -4.149 1.00 0.00 100 TYR A O 7
ATOM 12245 N N . THR A 1 101 ? 2.410 1.923 -4.343 1.00 0.00 101 THR A N 7
ATOM 12246 C CA . THR A 1 101 ? 3.288 2.537 -3.361 1.00 0.00 101 THR A CA 7
ATOM 12247 C C . THR A 1 101 ? 2.468 3.159 -2.229 1.00 0.00 101 THR A C 7
ATOM 12248 O O . THR A 1 101 ? 1.239 3.155 -2.272 1.00 0.00 101 THR A O 7
ATOM 12259 N N . PHE A 1 102 ? 3.182 3.679 -1.241 1.00 0.00 102 PHE A N 7
ATOM 12260 C CA . PHE A 1 102 ? 2.537 4.304 -0.099 1.00 0.00 102 PHE A CA 7
ATOM 12261 C C . PHE A 1 102 ? 2.226 5.775 -0.382 1.00 0.00 102 PHE A C 7
ATOM 12262 O O . PHE A 1 102 ? 3.086 6.514 -0.860 1.00 0.00 102 PHE A O 7
ATOM 12279 N N . ALA A 1 103 ? 0.996 6.157 -0.074 1.00 0.00 103 ALA A N 7
ATOM 12280 C CA . ALA A 1 103 ? 0.561 7.527 -0.289 1.00 0.00 103 ALA A CA 7
ATOM 12281 C C . ALA A 1 103 ? 1.150 8.421 0.804 1.00 0.00 103 ALA A C 7
ATOM 12282 O O . ALA A 1 103 ? 1.804 7.934 1.725 1.00 0.00 103 ALA A O 7
ATOM 12289 N N . GLU A 1 104 ? 0.898 9.715 0.665 1.00 0.00 104 GLU A N 7
ATOM 12290 C CA . GLU A 1 104 ? 1.395 10.682 1.629 1.00 0.00 104 GLU A CA 7
ATOM 12291 C C . GLU A 1 104 ? 0.232 11.457 2.251 1.00 0.00 104 GLU A C 7
ATOM 12292 O O . GLU A 1 104 ? -0.416 12.257 1.579 1.00 0.00 104 GLU A O 7
ATOM 12304 N N . SER A 1 105 ? 0.003 11.191 3.529 1.00 0.00 105 SER A N 7
ATOM 12305 C CA . SER A 1 105 ? -1.070 11.854 4.250 1.00 0.00 105 SER A CA 7
ATOM 12306 C C . SER A 1 105 ? -0.863 11.696 5.758 1.00 0.00 105 SER A C 7
ATOM 12307 O O . SER A 1 105 ? -1.776 11.286 6.474 1.00 0.00 105 SER A O 7
ATOM 12315 N N . TYR A 1 106 ? 0.342 12.029 6.196 1.00 0.00 106 TYR A N 7
ATOM 12316 C CA . TYR A 1 106 ? 0.680 11.929 7.606 1.00 0.00 106 TYR A CA 7
ATOM 12317 C C . TYR A 1 106 ? 1.988 12.663 7.909 1.00 0.00 106 TYR A C 7
ATOM 12318 O O . TYR A 1 106 ? 2.586 13.266 7.020 1.00 0.00 106 TYR A O 7
ATOM 12336 N N . LYS A 1 107 ? 2.394 12.586 9.168 1.00 0.00 107 LYS A N 7
ATOM 12337 C CA . LYS A 1 107 ? 3.620 13.235 9.600 1.00 0.00 107 LYS A CA 7
ATOM 12338 C C . LYS A 1 107 ? 4.753 12.865 8.640 1.00 0.00 107 LYS A C 7
ATOM 12339 O O . LYS A 1 107 ? 5.168 11.709 8.581 1.00 0.00 107 LYS A O 7
ATOM 12358 N N . LYS A 1 108 ? 5.220 13.869 7.912 1.00 0.00 108 LYS A N 7
ATOM 12359 C CA . LYS A 1 108 ? 6.297 13.663 6.959 1.00 0.00 108 LYS A CA 7
ATOM 12360 C C . LYS A 1 108 ? 6.868 15.020 6.541 1.00 0.00 108 LYS A C 7
ATOM 12361 O O . LYS A 1 108 ? 6.248 16.056 6.772 1.00 0.00 108 LYS A O 7
ATOM 12380 N N . LYS A 1 109 ? 8.045 14.969 5.934 1.00 0.00 109 LYS A N 7
ATOM 12381 C CA . LYS A 1 109 ? 8.707 16.181 5.482 1.00 0.00 109 LYS A CA 7
ATOM 12382 C C . LYS A 1 109 ? 8.751 16.193 3.953 1.00 0.00 109 LYS A C 7
ATOM 12383 O O . LYS A 1 109 ? 9.405 15.350 3.341 1.00 0.00 109 LYS A O 7
ATOM 12402 N N . VAL A 1 110 ? 8.047 17.157 3.380 1.00 0.00 110 VAL A N 7
ATOM 12403 C CA . VAL A 1 110 ? 7.998 17.290 1.934 1.00 0.00 110 VAL A CA 7
ATOM 12404 C C . VAL A 1 110 ? 7.197 18.541 1.567 1.00 0.00 110 VAL A C 7
ATOM 12405 O O . VAL A 1 110 ? 7.552 19.259 0.633 1.00 0.00 110 VAL A O 7
ATOM 12418 N N . SER A 1 111 ? 6.132 18.765 2.323 1.00 0.00 111 SER A N 7
ATOM 12419 C CA . SER A 1 111 ? 5.277 19.917 2.089 1.00 0.00 111 SER A CA 7
ATOM 12420 C C . SER A 1 111 ? 4.819 19.942 0.630 1.00 0.00 111 SER A C 7
ATOM 12421 O O . SER A 1 111 ? 5.291 19.151 -0.186 1.00 0.00 111 SER A O 7
ATOM 12429 N N . SER A 1 112 ? 3.905 20.857 0.346 1.00 0.00 112 SER A N 7
ATOM 12430 C CA . SER A 1 112 ? 3.377 20.995 -1.001 1.00 0.00 112 SER A CA 7
ATOM 12431 C C . SER A 1 112 ? 3.836 22.322 -1.610 1.00 0.00 112 SER A C 7
ATOM 12432 O O . SER A 1 112 ? 3.846 23.349 -0.932 1.00 0.00 112 SER A O 7
ATOM 12440 N N . LYS A 1 113 ? 4.204 22.258 -2.881 1.00 0.00 113 LYS A N 7
ATOM 12441 C CA . LYS A 1 113 ? 4.663 23.441 -3.588 1.00 0.00 113 LYS A CA 7
ATOM 12442 C C . LYS A 1 113 ? 3.655 24.574 -3.384 1.00 0.00 113 LYS A C 7
ATOM 12443 O O . LYS A 1 113 ? 2.508 24.476 -3.819 1.00 0.00 113 LYS A O 7
ATOM 12462 N N . GLU A 1 114 ? 4.119 25.624 -2.722 1.00 0.00 114 GLU A N 7
ATOM 12463 C CA . GLU A 1 114 ? 3.273 26.775 -2.455 1.00 0.00 114 GLU A CA 7
ATOM 12464 C C . GLU A 1 114 ? 4.070 27.865 -1.735 1.00 0.00 114 GLU A C 7
ATOM 12465 O O . GLU A 1 114 ? 3.992 27.992 -0.514 1.00 0.00 114 GLU A O 7
ATOM 12477 N N . SER A 1 115 ? 4.818 28.623 -2.523 1.00 0.00 115 SER A N 7
ATOM 12478 C CA . SER A 1 115 ? 5.628 29.698 -1.976 1.00 0.00 115 SER A CA 7
ATOM 12479 C C . SER A 1 115 ? 5.169 31.042 -2.545 1.00 0.00 115 SER A C 7
ATOM 12480 O O . SER A 1 115 ? 4.546 31.091 -3.604 1.00 0.00 115 SER A O 7
ATOM 12488 N N . GLY A 1 116 ? 5.494 32.099 -1.816 1.00 0.00 116 GLY A N 7
ATOM 12489 C CA . GLY A 1 116 ? 5.122 33.440 -2.235 1.00 0.00 116 GLY A CA 7
ATOM 12490 C C . GLY A 1 116 ? 5.963 33.894 -3.430 1.00 0.00 116 GLY A C 7
ATOM 12491 O O . GLY A 1 116 ? 6.959 33.257 -3.771 1.00 0.00 116 GLY A O 7
ATOM 12495 N N . PRO A 1 117 ? 5.521 35.021 -4.049 1.00 0.00 117 PRO A N 7
ATOM 12496 C CA . PRO A 1 117 ? 6.221 35.568 -5.198 1.00 0.00 117 PRO A CA 7
ATOM 12497 C C . PRO A 1 117 ? 7.513 36.268 -4.771 1.00 0.00 117 PRO A C 7
ATOM 12498 O O . PRO A 1 117 ? 7.612 37.493 -4.840 1.00 0.00 117 PRO A O 7
ATOM 12509 N N . SER A 1 118 ? 8.471 35.462 -4.338 1.00 0.00 118 SER A N 7
ATOM 12510 C CA . SER A 1 118 ? 9.752 35.988 -3.899 1.00 0.00 118 SER A CA 7
ATOM 12511 C C . SER A 1 118 ? 9.539 37.248 -3.057 1.00 0.00 118 SER A C 7
ATOM 12512 O O . SER A 1 118 ? 9.472 38.353 -3.592 1.00 0.00 118 SER A O 7
ATOM 12520 N N . SER A 1 119 ? 9.438 37.038 -1.753 1.00 0.00 119 SER A N 7
ATOM 12521 C CA . SER A 1 119 ? 9.234 38.143 -0.831 1.00 0.00 119 SER A CA 7
ATOM 12522 C C . SER A 1 119 ? 9.532 37.692 0.600 1.00 0.00 119 SER A C 7
ATOM 12523 O O . SER A 1 119 ? 9.642 36.496 0.868 1.00 0.00 119 SER A O 7
ATOM 12531 N N . GLY A 1 120 ? 9.654 38.673 1.483 1.00 0.00 120 GLY A N 7
ATOM 12532 C CA . GLY A 1 120 ? 9.937 38.392 2.880 1.00 0.00 120 GLY A CA 7
ATOM 12533 C C . GLY A 1 120 ? 10.115 39.687 3.674 1.00 0.00 120 GLY A C 7
ATOM 12534 O O . GLY A 1 120 ? 10.232 39.658 4.898 1.00 0.00 120 GLY A O 7
ATOM 12538 N N . GLY A 1 1 ? -12.336 7.569 19.886 1.00 0.00 1 GLY A N 8
ATOM 12539 C CA . GLY A 1 1 ? -11.427 8.456 19.180 1.00 0.00 1 GLY A CA 8
ATOM 12540 C C . GLY A 1 1 ? -11.669 8.402 17.671 1.00 0.00 1 GLY A C 8
ATOM 12541 O O . GLY A 1 1 ? -10.938 7.731 16.945 1.00 0.00 1 GLY A O 8
ATOM 12545 N N . SER A 1 2 ? -12.699 9.118 17.243 1.00 0.00 2 SER A N 8
ATOM 12546 C CA . SER A 1 2 ? -13.046 9.160 15.832 1.00 0.00 2 SER A CA 8
ATOM 12547 C C . SER A 1 2 ? -13.482 7.772 15.359 1.00 0.00 2 SER A C 8
ATOM 12548 O O . SER A 1 2 ? -13.020 6.760 15.884 1.00 0.00 2 SER A O 8
ATOM 12556 N N . SER A 1 3 ? -14.367 7.768 14.373 1.00 0.00 3 SER A N 8
ATOM 12557 C CA . SER A 1 3 ? -14.871 6.521 13.824 1.00 0.00 3 SER A CA 8
ATOM 12558 C C . SER A 1 3 ? -14.609 6.470 12.317 1.00 0.00 3 SER A C 8
ATOM 12559 O O . SER A 1 3 ? -14.355 7.498 11.692 1.00 0.00 3 SER A O 8
ATOM 12567 N N . GLY A 1 4 ? -14.679 5.262 11.778 1.00 0.00 4 GLY A N 8
ATOM 12568 C CA . GLY A 1 4 ? -14.452 5.063 10.356 1.00 0.00 4 GLY A CA 8
ATOM 12569 C C . GLY A 1 4 ? -13.135 4.324 10.109 1.00 0.00 4 GLY A C 8
ATOM 12570 O O . GLY A 1 4 ? -12.108 4.668 10.692 1.00 0.00 4 GLY A O 8
ATOM 12574 N N . SER A 1 5 ? -13.208 3.323 9.244 1.00 0.00 5 SER A N 8
ATOM 12575 C CA . SER A 1 5 ? -12.034 2.534 8.912 1.00 0.00 5 SER A CA 8
ATOM 12576 C C . SER A 1 5 ? -11.215 2.258 10.175 1.00 0.00 5 SER A C 8
ATOM 12577 O O . SER A 1 5 ? -10.027 2.571 10.229 1.00 0.00 5 SER A O 8
ATOM 12585 N N . SER A 1 6 ? -11.883 1.675 11.159 1.00 0.00 6 SER A N 8
ATOM 12586 C CA . SER A 1 6 ? -11.232 1.354 12.418 1.00 0.00 6 SER A CA 8
ATOM 12587 C C . SER A 1 6 ? -10.585 -0.030 12.334 1.00 0.00 6 SER A C 8
ATOM 12588 O O . SER A 1 6 ? -10.896 -0.914 13.131 1.00 0.00 6 SER A O 8
ATOM 12596 N N . GLY A 1 7 ? -9.697 -0.175 11.361 1.00 0.00 7 GLY A N 8
ATOM 12597 C CA . GLY A 1 7 ? -9.004 -1.437 11.163 1.00 0.00 7 GLY A CA 8
ATOM 12598 C C . GLY A 1 7 ? -7.837 -1.273 10.186 1.00 0.00 7 GLY A C 8
ATOM 12599 O O . GLY A 1 7 ? -6.706 -1.642 10.498 1.00 0.00 7 GLY A O 8
ATOM 12603 N N . LEU A 1 8 ? -8.153 -0.721 9.024 1.00 0.00 8 LEU A N 8
ATOM 12604 C CA . LEU A 1 8 ? -7.145 -0.505 8.000 1.00 0.00 8 LEU A CA 8
ATOM 12605 C C . LEU A 1 8 ? -5.872 0.040 8.651 1.00 0.00 8 LEU A C 8
ATOM 12606 O O . LEU A 1 8 ? -4.769 -0.203 8.163 1.00 0.00 8 LEU A O 8
ATOM 12622 N N . HIS A 1 9 ? -6.067 0.766 9.742 1.00 0.00 9 HIS A N 8
ATOM 12623 C CA . HIS A 1 9 ? -4.948 1.347 10.464 1.00 0.00 9 HIS A CA 8
ATOM 12624 C C . HIS A 1 9 ? -4.000 0.236 10.921 1.00 0.00 9 HIS A C 8
ATOM 12625 O O . HIS A 1 9 ? -2.794 0.312 10.695 1.00 0.00 9 HIS A O 8
ATOM 12639 N N . ARG A 1 10 ? -4.583 -0.770 11.557 1.00 0.00 10 ARG A N 8
ATOM 12640 C CA . ARG A 1 10 ? -3.805 -1.895 12.049 1.00 0.00 10 ARG A CA 8
ATOM 12641 C C . ARG A 1 10 ? -3.067 -2.575 10.894 1.00 0.00 10 ARG A C 8
ATOM 12642 O O . ARG A 1 10 ? -2.063 -3.252 11.108 1.00 0.00 10 ARG A O 8
ATOM 12663 N N . ILE A 1 11 ? -3.593 -2.370 9.695 1.00 0.00 11 ILE A N 8
ATOM 12664 C CA . ILE A 1 11 ? -2.996 -2.955 8.506 1.00 0.00 11 ILE A CA 8
ATOM 12665 C C . ILE A 1 11 ? -1.792 -2.113 8.079 1.00 0.00 11 ILE A C 8
ATOM 12666 O O . ILE A 1 11 ? -0.735 -2.654 7.757 1.00 0.00 11 ILE A O 8
ATOM 12682 N N . VAL A 1 12 ? -1.992 -0.804 8.090 1.00 0.00 12 VAL A N 8
ATOM 12683 C CA . VAL A 1 12 ? -0.935 0.118 7.707 1.00 0.00 12 VAL A CA 8
ATOM 12684 C C . VAL A 1 12 ? 0.269 -0.083 8.629 1.00 0.00 12 VAL A C 8
ATOM 12685 O O . VAL A 1 12 ? 1.399 -0.214 8.161 1.00 0.00 12 VAL A O 8
ATOM 12698 N N . ASP A 1 13 ? -0.013 -0.101 9.924 1.00 0.00 13 ASP A N 8
ATOM 12699 C CA . ASP A 1 13 ? 1.033 -0.283 10.915 1.00 0.00 13 ASP A CA 8
ATOM 12700 C C . ASP A 1 13 ? 1.890 -1.490 10.530 1.00 0.00 13 ASP A C 8
ATOM 12701 O O . ASP A 1 13 ? 3.118 -1.425 10.578 1.00 0.00 13 ASP A O 8
ATOM 12710 N N . LYS A 1 14 ? 1.210 -2.564 10.155 1.00 0.00 14 LYS A N 8
ATOM 12711 C CA . LYS A 1 14 ? 1.894 -3.784 9.762 1.00 0.00 14 LYS A CA 8
ATOM 12712 C C . LYS A 1 14 ? 2.764 -3.502 8.536 1.00 0.00 14 LYS A C 8
ATOM 12713 O O . LYS A 1 14 ? 3.948 -3.836 8.521 1.00 0.00 14 LYS A O 8
ATOM 12732 N N . MET A 1 15 ? 2.144 -2.891 7.537 1.00 0.00 15 MET A N 8
ATOM 12733 C CA . MET A 1 15 ? 2.848 -2.561 6.309 1.00 0.00 15 MET A CA 8
ATOM 12734 C C . MET A 1 15 ? 4.043 -1.648 6.591 1.00 0.00 15 MET A C 8
ATOM 12735 O O . MET A 1 15 ? 5.018 -1.646 5.840 1.00 0.00 15 MET A O 8
ATOM 12749 N N . HIS A 1 16 ? 3.928 -0.893 7.674 1.00 0.00 16 HIS A N 8
ATOM 12750 C CA . HIS A 1 16 ? 4.987 0.022 8.064 1.00 0.00 16 HIS A CA 8
ATOM 12751 C C . HIS A 1 16 ? 6.195 -0.773 8.564 1.00 0.00 16 HIS A C 8
ATOM 12752 O O . HIS A 1 16 ? 7.258 -0.205 8.809 1.00 0.00 16 HIS A O 8
ATOM 12766 N N . ASP A 1 17 ? 5.990 -2.075 8.700 1.00 0.00 17 ASP A N 8
ATOM 12767 C CA . ASP A 1 17 ? 7.050 -2.954 9.166 1.00 0.00 17 ASP A CA 8
ATOM 12768 C C . ASP A 1 17 ? 7.678 -3.668 7.968 1.00 0.00 17 ASP A C 8
ATOM 12769 O O . ASP A 1 17 ? 7.074 -3.745 6.899 1.00 0.00 17 ASP A O 8
ATOM 12778 N N . THR A 1 18 ? 8.884 -4.173 8.186 1.00 0.00 18 THR A N 8
ATOM 12779 C CA . THR A 1 18 ? 9.601 -4.878 7.137 1.00 0.00 18 THR A CA 8
ATOM 12780 C C . THR A 1 18 ? 9.722 -6.364 7.480 1.00 0.00 18 THR A C 8
ATOM 12781 O O . THR A 1 18 ? 9.826 -7.204 6.588 1.00 0.00 18 THR A O 8
ATOM 12792 N N . SER A 1 19 ? 9.704 -6.643 8.775 1.00 0.00 19 SER A N 8
ATOM 12793 C CA . SER A 1 19 ? 9.811 -8.013 9.247 1.00 0.00 19 SER A CA 8
ATOM 12794 C C . SER A 1 19 ? 8.563 -8.803 8.847 1.00 0.00 19 SER A C 8
ATOM 12795 O O . SER A 1 19 ? 8.649 -9.753 8.071 1.00 0.00 19 SER A O 8
ATOM 12803 N N . THR A 1 20 ? 7.433 -8.380 9.395 1.00 0.00 20 THR A N 8
ATOM 12804 C CA . THR A 1 20 ? 6.170 -9.036 9.104 1.00 0.00 20 THR A CA 8
ATOM 12805 C C . THR A 1 20 ? 5.351 -8.203 8.116 1.00 0.00 20 THR A C 8
ATOM 12806 O O . THR A 1 20 ? 4.375 -8.690 7.548 1.00 0.00 20 THR A O 8
ATOM 12817 N N . GLY A 1 21 ? 5.779 -6.962 7.941 1.00 0.00 21 GLY A N 8
ATOM 12818 C CA . GLY A 1 21 ? 5.098 -6.056 7.031 1.00 0.00 21 GLY A CA 8
ATOM 12819 C C . GLY A 1 21 ? 5.519 -6.314 5.583 1.00 0.00 21 GLY A C 8
ATOM 12820 O O . GLY A 1 21 ? 6.328 -7.202 5.317 1.00 0.00 21 GLY A O 8
ATOM 12824 N N . ILE A 1 22 ? 4.951 -5.523 4.685 1.00 0.00 22 ILE A N 8
ATOM 12825 C CA . ILE A 1 22 ? 5.258 -5.654 3.271 1.00 0.00 22 ILE A CA 8
ATOM 12826 C C . ILE A 1 22 ? 6.756 -5.427 3.055 1.00 0.00 22 ILE A C 8
ATOM 12827 O O . ILE A 1 22 ? 7.493 -5.179 4.008 1.00 0.00 22 ILE A O 8
ATOM 12843 N N . ARG A 1 23 ? 7.160 -5.519 1.797 1.00 0.00 23 ARG A N 8
ATOM 12844 C CA . ARG A 1 23 ? 8.556 -5.326 1.444 1.00 0.00 23 ARG A CA 8
ATOM 12845 C C . ARG A 1 23 ? 8.675 -4.813 0.007 1.00 0.00 23 ARG A C 8
ATOM 12846 O O . ARG A 1 23 ? 8.731 -5.601 -0.935 1.00 0.00 23 ARG A O 8
ATOM 12867 N N . PRO A 1 24 ? 8.709 -3.459 -0.118 1.00 0.00 24 PRO A N 8
ATOM 12868 C CA . PRO A 1 24 ? 8.819 -2.831 -1.424 1.00 0.00 24 PRO A CA 8
ATOM 12869 C C . PRO A 1 24 ? 10.242 -2.952 -1.972 1.00 0.00 24 PRO A C 8
ATOM 12870 O O . PRO A 1 24 ? 11.164 -3.315 -1.242 1.00 0.00 24 PRO A O 8
ATOM 12881 N N . SER A 1 25 ? 10.377 -2.642 -3.253 1.00 0.00 25 SER A N 8
ATOM 12882 C CA . SER A 1 25 ? 11.672 -2.711 -3.908 1.00 0.00 25 SER A CA 8
ATOM 12883 C C . SER A 1 25 ? 11.548 -2.256 -5.363 1.00 0.00 25 SER A C 8
ATOM 12884 O O . SER A 1 25 ? 10.531 -2.502 -6.009 1.00 0.00 25 SER A O 8
ATOM 12892 N N . PRO A 1 26 ? 12.626 -1.584 -5.849 1.00 0.00 26 PRO A N 8
ATOM 12893 C CA . PRO A 1 26 ? 12.648 -1.093 -7.216 1.00 0.00 26 PRO A CA 8
ATOM 12894 C C . PRO A 1 26 ? 12.871 -2.238 -8.207 1.00 0.00 26 PRO A C 8
ATOM 12895 O O . PRO A 1 26 ? 13.582 -3.195 -7.905 1.00 0.00 26 PRO A O 8
ATOM 12906 N N . ASN A 1 27 ? 12.250 -2.101 -9.369 1.00 0.00 27 ASN A N 8
ATOM 12907 C CA . ASN A 1 27 ? 12.372 -3.112 -10.406 1.00 0.00 27 ASN A CA 8
ATOM 12908 C C . ASN A 1 27 ? 11.870 -2.539 -11.733 1.00 0.00 27 ASN A C 8
ATOM 12909 O O . ASN A 1 27 ? 10.664 -2.464 -11.963 1.00 0.00 27 ASN A O 8
ATOM 12920 N N . MET A 1 28 ? 12.819 -2.149 -12.570 1.00 0.00 28 MET A N 8
ATOM 12921 C CA . MET A 1 28 ? 12.488 -1.585 -13.867 1.00 0.00 28 MET A CA 8
ATOM 12922 C C . MET A 1 28 ? 11.296 -2.312 -14.493 1.00 0.00 28 MET A C 8
ATOM 12923 O O . MET A 1 28 ? 11.462 -3.358 -15.119 1.00 0.00 28 MET A O 8
ATOM 12937 N N . GLU A 1 29 ? 10.122 -1.729 -14.303 1.00 0.00 29 GLU A N 8
ATOM 12938 C CA . GLU A 1 29 ? 8.903 -2.309 -14.841 1.00 0.00 29 GLU A CA 8
ATOM 12939 C C . GLU A 1 29 ? 8.772 -1.982 -16.330 1.00 0.00 29 GLU A C 8
ATOM 12940 O O . GLU A 1 29 ? 8.704 -2.884 -17.164 1.00 0.00 29 GLU A O 8
ATOM 12952 N N . GLN A 1 30 ? 8.740 -0.689 -16.619 1.00 0.00 30 GLN A N 8
ATOM 12953 C CA . GLN A 1 30 ? 8.619 -0.232 -17.993 1.00 0.00 30 GLN A CA 8
ATOM 12954 C C . GLN A 1 30 ? 9.164 1.191 -18.129 1.00 0.00 30 GLN A C 8
ATOM 12955 O O . GLN A 1 30 ? 8.434 2.105 -18.511 1.00 0.00 30 GLN A O 8
ATOM 12969 N N . GLY A 1 31 ? 10.441 1.334 -17.809 1.00 0.00 31 GLY A N 8
ATOM 12970 C CA . GLY A 1 31 ? 11.093 2.631 -17.891 1.00 0.00 31 GLY A CA 8
ATOM 12971 C C . GLY A 1 31 ? 11.570 3.093 -16.512 1.00 0.00 31 GLY A C 8
ATOM 12972 O O . GLY A 1 31 ? 12.771 3.147 -16.253 1.00 0.00 31 GLY A O 8
ATOM 12976 N N . SER A 1 32 ? 10.604 3.414 -15.664 1.00 0.00 32 SER A N 8
ATOM 12977 C CA . SER A 1 32 ? 10.910 3.869 -14.319 1.00 0.00 32 SER A CA 8
ATOM 12978 C C . SER A 1 32 ? 11.203 2.671 -13.414 1.00 0.00 32 SER A C 8
ATOM 12979 O O . SER A 1 32 ? 10.837 1.541 -13.737 1.00 0.00 32 SER A O 8
ATOM 12987 N N . THR A 1 33 ? 11.861 2.957 -12.300 1.00 0.00 33 THR A N 8
ATOM 12988 C CA . THR A 1 33 ? 12.207 1.916 -11.347 1.00 0.00 33 THR A CA 8
ATOM 12989 C C . THR A 1 33 ? 11.291 1.988 -10.124 1.00 0.00 33 THR A C 8
ATOM 12990 O O . THR A 1 33 ? 11.121 0.998 -9.413 1.00 0.00 33 THR A O 8
ATOM 13001 N N . TYR A 1 34 ? 10.726 3.168 -9.916 1.00 0.00 34 TYR A N 8
ATOM 13002 C CA . TYR A 1 34 ? 9.832 3.381 -8.790 1.00 0.00 34 TYR A CA 8
ATOM 13003 C C . TYR A 1 34 ? 10.395 2.751 -7.515 1.00 0.00 34 TYR A C 8
ATOM 13004 O O . TYR A 1 34 ? 10.146 1.579 -7.235 1.00 0.00 34 TYR A O 8
ATOM 13022 N N . LYS A 1 35 ? 11.144 3.556 -6.776 1.00 0.00 35 LYS A N 8
ATOM 13023 C CA . LYS A 1 35 ? 11.745 3.092 -5.537 1.00 0.00 35 LYS A CA 8
ATOM 13024 C C . LYS A 1 35 ? 10.686 3.082 -4.434 1.00 0.00 35 LYS A C 8
ATOM 13025 O O . LYS A 1 35 ? 9.821 3.955 -4.391 1.00 0.00 35 LYS A O 8
ATOM 13044 N N . LYS A 1 36 ? 10.788 2.084 -3.569 1.00 0.00 36 LYS A N 8
ATOM 13045 C CA . LYS A 1 36 ? 9.849 1.949 -2.468 1.00 0.00 36 LYS A CA 8
ATOM 13046 C C . LYS A 1 36 ? 8.468 1.595 -3.022 1.00 0.00 36 LYS A C 8
ATOM 13047 O O . LYS A 1 36 ? 7.519 2.363 -2.872 1.00 0.00 36 LYS A O 8
ATOM 13066 N N . THR A 1 37 ? 8.398 0.431 -3.651 1.00 0.00 37 THR A N 8
ATOM 13067 C CA . THR A 1 37 ? 7.149 -0.035 -4.229 1.00 0.00 37 THR A CA 8
ATOM 13068 C C . THR A 1 37 ? 7.049 -1.558 -4.128 1.00 0.00 37 THR A C 8
ATOM 13069 O O . THR A 1 37 ? 8.064 -2.253 -4.149 1.00 0.00 37 THR A O 8
ATOM 13080 N N . PHE A 1 38 ? 5.817 -2.032 -4.020 1.00 0.00 38 PHE A N 8
ATOM 13081 C CA . PHE A 1 38 ? 5.571 -3.461 -3.916 1.00 0.00 38 PHE A CA 8
ATOM 13082 C C . PHE A 1 38 ? 4.563 -3.922 -4.970 1.00 0.00 38 PHE A C 8
ATOM 13083 O O . PHE A 1 38 ? 3.503 -3.319 -5.127 1.00 0.00 38 PHE A O 8
ATOM 13100 N N . LEU A 1 39 ? 4.931 -4.988 -5.667 1.00 0.00 39 LEU A N 8
ATOM 13101 C CA . LEU A 1 39 ? 4.072 -5.537 -6.703 1.00 0.00 39 LEU A CA 8
ATOM 13102 C C . LEU A 1 39 ? 2.627 -5.565 -6.200 1.00 0.00 39 LEU A C 8
ATOM 13103 O O . LEU A 1 39 ? 2.386 -5.554 -4.994 1.00 0.00 39 LEU A O 8
ATOM 13119 N N . GLY A 1 40 ? 1.704 -5.600 -7.149 1.00 0.00 40 GLY A N 8
ATOM 13120 C CA . GLY A 1 40 ? 0.290 -5.629 -6.818 1.00 0.00 40 GLY A CA 8
ATOM 13121 C C . GLY A 1 40 ? -0.087 -6.948 -6.140 1.00 0.00 40 GLY A C 8
ATOM 13122 O O . GLY A 1 40 ? -0.913 -6.968 -5.229 1.00 0.00 40 GLY A O 8
ATOM 13126 N N . SER A 1 41 ? 0.537 -8.018 -6.611 1.00 0.00 41 SER A N 8
ATOM 13127 C CA . SER A 1 41 ? 0.277 -9.338 -6.062 1.00 0.00 41 SER A CA 8
ATOM 13128 C C . SER A 1 41 ? 0.882 -9.450 -4.661 1.00 0.00 41 SER A C 8
ATOM 13129 O O . SER A 1 41 ? 0.298 -10.075 -3.777 1.00 0.00 41 SER A O 8
ATOM 13137 N N . SER A 1 42 ? 2.044 -8.834 -4.502 1.00 0.00 42 SER A N 8
ATOM 13138 C CA . SER A 1 42 ? 2.734 -8.857 -3.224 1.00 0.00 42 SER A CA 8
ATOM 13139 C C . SER A 1 42 ? 1.783 -8.421 -2.107 1.00 0.00 42 SER A C 8
ATOM 13140 O O . SER A 1 42 ? 1.709 -9.067 -1.063 1.00 0.00 42 SER A O 8
ATOM 13148 N N . LEU A 1 43 ? 1.079 -7.329 -2.366 1.00 0.00 43 LEU A N 8
ATOM 13149 C CA . LEU A 1 43 ? 0.135 -6.800 -1.396 1.00 0.00 43 LEU A CA 8
ATOM 13150 C C . LEU A 1 43 ? -0.961 -7.836 -1.139 1.00 0.00 43 LEU A C 8
ATOM 13151 O O . LEU A 1 43 ? -1.141 -8.287 -0.009 1.00 0.00 43 LEU A O 8
ATOM 13167 N N . VAL A 1 44 ? -1.664 -8.184 -2.207 1.00 0.00 44 VAL A N 8
ATOM 13168 C CA . VAL A 1 44 ? -2.737 -9.159 -2.111 1.00 0.00 44 VAL A CA 8
ATOM 13169 C C . VAL A 1 44 ? -2.284 -10.325 -1.230 1.00 0.00 44 VAL A C 8
ATOM 13170 O O . VAL A 1 44 ? -2.819 -10.531 -0.142 1.00 0.00 44 VAL A O 8
ATOM 13183 N N . ASP A 1 45 ? -1.301 -11.058 -1.733 1.00 0.00 45 ASP A N 8
ATOM 13184 C CA . ASP A 1 45 ? -0.770 -12.198 -1.006 1.00 0.00 45 ASP A CA 8
ATOM 13185 C C . ASP A 1 45 ? -0.498 -11.791 0.443 1.00 0.00 45 ASP A C 8
ATOM 13186 O O . ASP A 1 45 ? -0.867 -12.507 1.373 1.00 0.00 45 ASP A O 8
ATOM 13195 N N . TRP A 1 46 ? 0.147 -10.643 0.591 1.00 0.00 46 TRP A N 8
ATOM 13196 C CA . TRP A 1 46 ? 0.473 -10.132 1.911 1.00 0.00 46 TRP A CA 8
ATOM 13197 C C . TRP A 1 46 ? -0.824 -10.042 2.717 1.00 0.00 46 TRP A C 8
ATOM 13198 O O . TRP A 1 46 ? -1.014 -10.783 3.680 1.00 0.00 46 TRP A O 8
ATOM 13219 N N . LEU A 1 47 ? -1.685 -9.128 2.293 1.00 0.00 47 LEU A N 8
ATOM 13220 C CA . LEU A 1 47 ? -2.959 -8.932 2.963 1.00 0.00 47 LEU A CA 8
ATOM 13221 C C . LEU A 1 47 ? -3.515 -10.288 3.400 1.00 0.00 47 LEU A C 8
ATOM 13222 O O . LEU A 1 47 ? -4.088 -10.410 4.482 1.00 0.00 47 LEU A O 8
ATOM 13238 N N . ILE A 1 48 ? -3.327 -11.275 2.536 1.00 0.00 48 ILE A N 8
ATOM 13239 C CA . ILE A 1 48 ? -3.803 -12.618 2.818 1.00 0.00 48 ILE A CA 8
ATOM 13240 C C . ILE A 1 48 ? -2.961 -13.227 3.942 1.00 0.00 48 ILE A C 8
ATOM 13241 O O . ILE A 1 48 ? -3.499 -13.677 4.952 1.00 0.00 48 ILE A O 8
ATOM 13257 N N . SER A 1 49 ? -1.653 -13.222 3.727 1.00 0.00 49 SER A N 8
ATOM 13258 C CA . SER A 1 49 ? -0.732 -13.768 4.709 1.00 0.00 49 SER A CA 8
ATOM 13259 C C . SER A 1 49 ? -0.891 -13.033 6.042 1.00 0.00 49 SER A C 8
ATOM 13260 O O . SER A 1 49 ? -0.671 -13.612 7.104 1.00 0.00 49 SER A O 8
ATOM 13268 N N . SER A 1 50 ? -1.273 -11.768 5.942 1.00 0.00 50 SER A N 8
ATOM 13269 C CA . SER A 1 50 ? -1.464 -10.948 7.126 1.00 0.00 50 SER A CA 8
ATOM 13270 C C . SER A 1 50 ? -2.703 -11.416 7.892 1.00 0.00 50 SER A C 8
ATOM 13271 O O . SER A 1 50 ? -2.899 -11.046 9.048 1.00 0.00 50 SER A O 8
ATOM 13279 N N . ASN A 1 51 ? -3.507 -12.224 7.216 1.00 0.00 51 ASN A N 8
ATOM 13280 C CA . ASN A 1 51 ? -4.722 -12.746 7.818 1.00 0.00 51 ASN A CA 8
ATOM 13281 C C . ASN A 1 51 ? -5.830 -11.696 7.715 1.00 0.00 51 ASN A C 8
ATOM 13282 O O . ASN A 1 51 ? -6.824 -11.765 8.436 1.00 0.00 51 ASN A O 8
ATOM 13293 N N . PHE A 1 52 ? -5.622 -10.750 6.812 1.00 0.00 52 PHE A N 8
ATOM 13294 C CA . PHE A 1 52 ? -6.591 -9.687 6.604 1.00 0.00 52 PHE A CA 8
ATOM 13295 C C . PHE A 1 52 ? -7.593 -10.064 5.511 1.00 0.00 52 PHE A C 8
ATOM 13296 O O . PHE A 1 52 ? -8.699 -9.528 5.466 1.00 0.00 52 PHE A O 8
ATOM 13313 N N . ALA A 1 53 ? -7.170 -10.985 4.657 1.00 0.00 53 ALA A N 8
ATOM 13314 C CA . ALA A 1 53 ? -8.016 -11.440 3.568 1.00 0.00 53 ALA A CA 8
ATOM 13315 C C . ALA A 1 53 ? -8.019 -12.970 3.534 1.00 0.00 53 ALA A C 8
ATOM 13316 O O . ALA A 1 53 ? -7.126 -13.608 4.090 1.00 0.00 53 ALA A O 8
ATOM 13323 N N . ALA A 1 54 ? -9.032 -13.514 2.877 1.00 0.00 54 ALA A N 8
ATOM 13324 C CA . ALA A 1 54 ? -9.162 -14.956 2.763 1.00 0.00 54 ALA A CA 8
ATOM 13325 C C . ALA A 1 54 ? -8.746 -15.393 1.357 1.00 0.00 54 ALA A C 8
ATOM 13326 O O . ALA A 1 54 ? -8.178 -16.470 1.180 1.00 0.00 54 ALA A O 8
ATOM 13333 N N . SER A 1 55 ? -9.045 -14.535 0.393 1.00 0.00 55 SER A N 8
ATOM 13334 C CA . SER A 1 55 ? -8.709 -14.818 -0.992 1.00 0.00 55 SER A CA 8
ATOM 13335 C C . SER A 1 55 ? -8.214 -13.545 -1.681 1.00 0.00 55 SER A C 8
ATOM 13336 O O . SER A 1 55 ? -8.495 -12.438 -1.225 1.00 0.00 55 SER A O 8
ATOM 13344 N N . ARG A 1 56 ? -7.484 -13.745 -2.769 1.00 0.00 56 ARG A N 8
ATOM 13345 C CA . ARG A 1 56 ? -6.946 -12.627 -3.525 1.00 0.00 56 ARG A CA 8
ATOM 13346 C C . ARG A 1 56 ? -7.963 -11.485 -3.579 1.00 0.00 56 ARG A C 8
ATOM 13347 O O . ARG A 1 56 ? -7.587 -10.314 -3.564 1.00 0.00 56 ARG A O 8
ATOM 13368 N N . LEU A 1 57 ? -9.230 -11.866 -3.641 1.00 0.00 57 LEU A N 8
ATOM 13369 C CA . LEU A 1 57 ? -10.303 -10.889 -3.698 1.00 0.00 57 LEU A CA 8
ATOM 13370 C C . LEU A 1 57 ? -10.270 -10.027 -2.433 1.00 0.00 57 LEU A C 8
ATOM 13371 O O . LEU A 1 57 ? -9.956 -8.840 -2.495 1.00 0.00 57 LEU A O 8
ATOM 13387 N N . GLU A 1 58 ? -10.598 -10.660 -1.316 1.00 0.00 58 GLU A N 8
ATOM 13388 C CA . GLU A 1 58 ? -10.609 -9.966 -0.040 1.00 0.00 58 GLU A CA 8
ATOM 13389 C C . GLU A 1 58 ? -9.382 -9.061 0.084 1.00 0.00 58 GLU A C 8
ATOM 13390 O O . GLU A 1 58 ? -9.439 -8.017 0.731 1.00 0.00 58 GLU A O 8
ATOM 13402 N N . ALA A 1 59 ? -8.301 -9.495 -0.547 1.00 0.00 59 ALA A N 8
ATOM 13403 C CA . ALA A 1 59 ? -7.061 -8.737 -0.516 1.00 0.00 59 ALA A CA 8
ATOM 13404 C C . ALA A 1 59 ? -7.134 -7.607 -1.544 1.00 0.00 59 ALA A C 8
ATOM 13405 O O . ALA A 1 59 ? -6.748 -6.475 -1.256 1.00 0.00 59 ALA A O 8
ATOM 13412 N N . VAL A 1 60 ? -7.632 -7.953 -2.722 1.00 0.00 60 VAL A N 8
ATOM 13413 C CA . VAL A 1 60 ? -7.760 -6.981 -3.795 1.00 0.00 60 VAL A CA 8
ATOM 13414 C C . VAL A 1 60 ? -8.552 -5.773 -3.291 1.00 0.00 60 VAL A C 8
ATOM 13415 O O . VAL A 1 60 ? -8.183 -4.630 -3.556 1.00 0.00 60 VAL A O 8
ATOM 13428 N N . THR A 1 61 ? -9.626 -6.067 -2.573 1.00 0.00 61 THR A N 8
ATOM 13429 C CA . THR A 1 61 ? -10.473 -5.020 -2.029 1.00 0.00 61 THR A CA 8
ATOM 13430 C C . THR A 1 61 ? -9.762 -4.301 -0.881 1.00 0.00 61 THR A C 8
ATOM 13431 O O . THR A 1 61 ? -9.851 -3.080 -0.758 1.00 0.00 61 THR A O 8
ATOM 13442 N N . LEU A 1 62 ? -9.071 -5.088 -0.070 1.00 0.00 62 LEU A N 8
ATOM 13443 C CA . LEU A 1 62 ? -8.345 -4.542 1.064 1.00 0.00 62 LEU A CA 8
ATOM 13444 C C . LEU A 1 62 ? -7.293 -3.551 0.561 1.00 0.00 62 LEU A C 8
ATOM 13445 O O . LEU A 1 62 ? -7.025 -2.542 1.212 1.00 0.00 62 LEU A O 8
ATOM 13461 N N . ALA A 1 63 ? -6.726 -3.873 -0.592 1.00 0.00 63 ALA A N 8
ATOM 13462 C CA . ALA A 1 63 ? -5.710 -3.024 -1.189 1.00 0.00 63 ALA A CA 8
ATOM 13463 C C . ALA A 1 63 ? -6.342 -1.693 -1.601 1.00 0.00 63 ALA A C 8
ATOM 13464 O O . ALA A 1 63 ? -5.918 -0.633 -1.143 1.00 0.00 63 ALA A O 8
ATOM 13471 N N . SER A 1 64 ? -7.344 -1.791 -2.462 1.00 0.00 64 SER A N 8
ATOM 13472 C CA . SER A 1 64 ? -8.038 -0.608 -2.941 1.00 0.00 64 SER A CA 8
ATOM 13473 C C . SER A 1 64 ? -8.491 0.248 -1.757 1.00 0.00 64 SER A C 8
ATOM 13474 O O . SER A 1 64 ? -8.587 1.469 -1.870 1.00 0.00 64 SER A O 8
ATOM 13482 N N . MET A 1 65 ? -8.758 -0.426 -0.647 1.00 0.00 65 MET A N 8
ATOM 13483 C CA . MET A 1 65 ? -9.198 0.258 0.557 1.00 0.00 65 MET A CA 8
ATOM 13484 C C . MET A 1 65 ? -8.073 1.114 1.143 1.00 0.00 65 MET A C 8
ATOM 13485 O O . MET A 1 65 ? -8.273 2.291 1.438 1.00 0.00 65 MET A O 8
ATOM 13499 N N . LEU A 1 66 ? -6.915 0.488 1.296 1.00 0.00 66 LEU A N 8
ATOM 13500 C CA . LEU A 1 66 ? -5.759 1.178 1.842 1.00 0.00 66 LEU A CA 8
ATOM 13501 C C . LEU A 1 66 ? -5.439 2.396 0.974 1.00 0.00 66 LEU A C 8
ATOM 13502 O O . LEU A 1 66 ? -5.197 3.485 1.491 1.00 0.00 66 LEU A O 8
ATOM 13518 N N . MET A 1 67 ? -5.450 2.172 -0.332 1.00 0.00 67 MET A N 8
ATOM 13519 C CA . MET A 1 67 ? -5.164 3.238 -1.277 1.00 0.00 67 MET A CA 8
ATOM 13520 C C . MET A 1 67 ? -6.107 4.424 -1.066 1.00 0.00 67 MET A C 8
ATOM 13521 O O . MET A 1 67 ? -5.678 5.576 -1.101 1.00 0.00 67 MET A O 8
ATOM 13535 N N . GLU A 1 68 ? -7.374 4.102 -0.853 1.00 0.00 68 GLU A N 8
ATOM 13536 C CA . GLU A 1 68 ? -8.381 5.126 -0.637 1.00 0.00 68 GLU A CA 8
ATOM 13537 C C . GLU A 1 68 ? -8.086 5.897 0.652 1.00 0.00 68 GLU A C 8
ATOM 13538 O O . GLU A 1 68 ? -8.212 7.120 0.691 1.00 0.00 68 GLU A O 8
ATOM 13550 N N . GLU A 1 69 ? -7.698 5.150 1.675 1.00 0.00 69 GLU A N 8
ATOM 13551 C CA . GLU A 1 69 ? -7.384 5.748 2.962 1.00 0.00 69 GLU A CA 8
ATOM 13552 C C . GLU A 1 69 ? -6.159 6.656 2.840 1.00 0.00 69 GLU A C 8
ATOM 13553 O O . GLU A 1 69 ? -5.816 7.371 3.780 1.00 0.00 69 GLU A O 8
ATOM 13565 N N . ASN A 1 70 ? -5.532 6.597 1.674 1.00 0.00 70 ASN A N 8
ATOM 13566 C CA . ASN A 1 70 ? -4.352 7.405 1.417 1.00 0.00 70 ASN A CA 8
ATOM 13567 C C . ASN A 1 70 ? -3.119 6.693 1.978 1.00 0.00 70 ASN A C 8
ATOM 13568 O O . ASN A 1 70 ? -2.088 7.321 2.212 1.00 0.00 70 ASN A O 8
ATOM 13579 N N . PHE A 1 71 ? -3.267 5.391 2.177 1.00 0.00 71 PHE A N 8
ATOM 13580 C CA . PHE A 1 71 ? -2.179 4.587 2.706 1.00 0.00 71 PHE A CA 8
ATOM 13581 C C . PHE A 1 71 ? -1.302 4.041 1.577 1.00 0.00 71 PHE A C 8
ATOM 13582 O O . PHE A 1 71 ? -0.195 3.562 1.822 1.00 0.00 71 PHE A O 8
ATOM 13599 N N . LEU A 1 72 ? -1.829 4.132 0.365 1.00 0.00 72 LEU A N 8
ATOM 13600 C CA . LEU A 1 72 ? -1.108 3.653 -0.802 1.00 0.00 72 LEU A CA 8
ATOM 13601 C C . LEU A 1 72 ? -1.710 4.280 -2.061 1.00 0.00 72 LEU A C 8
ATOM 13602 O O . LEU A 1 72 ? -2.733 4.959 -1.992 1.00 0.00 72 LEU A O 8
ATOM 13618 N N . ARG A 1 73 ? -1.049 4.031 -3.182 1.00 0.00 73 ARG A N 8
ATOM 13619 C CA . ARG A 1 73 ? -1.506 4.563 -4.454 1.00 0.00 73 ARG A CA 8
ATOM 13620 C C . ARG A 1 73 ? -1.071 3.647 -5.600 1.00 0.00 73 ARG A C 8
ATOM 13621 O O . ARG A 1 73 ? -0.034 2.990 -5.515 1.00 0.00 73 ARG A O 8
ATOM 13642 N N . PRO A 1 74 ? -1.907 3.631 -6.672 1.00 0.00 74 PRO A N 8
ATOM 13643 C CA . PRO A 1 74 ? -1.619 2.806 -7.834 1.00 0.00 74 PRO A CA 8
ATOM 13644 C C . PRO A 1 74 ? -0.495 3.416 -8.674 1.00 0.00 74 PRO A C 8
ATOM 13645 O O . PRO A 1 74 ? -0.692 4.434 -9.335 1.00 0.00 74 PRO A O 8
ATOM 13656 N N . VAL A 1 75 ? 0.658 2.767 -8.622 1.00 0.00 75 VAL A N 8
ATOM 13657 C CA . VAL A 1 75 ? 1.814 3.232 -9.370 1.00 0.00 75 VAL A CA 8
ATOM 13658 C C . VAL A 1 75 ? 1.526 3.114 -10.869 1.00 0.00 75 VAL A C 8
ATOM 13659 O O . VAL A 1 75 ? 1.079 2.069 -11.338 1.00 0.00 75 VAL A O 8
ATOM 13672 N N . GLY A 1 76 ? 1.796 4.200 -11.578 1.00 0.00 76 GLY A N 8
ATOM 13673 C CA . GLY A 1 76 ? 1.572 4.232 -13.013 1.00 0.00 76 GLY A CA 8
ATOM 13674 C C . GLY A 1 76 ? 2.432 3.186 -13.725 1.00 0.00 76 GLY A C 8
ATOM 13675 O O . GLY A 1 76 ? 2.921 2.248 -13.098 1.00 0.00 76 GLY A O 8
ATOM 13679 N N . VAL A 1 77 ? 2.591 3.384 -15.026 1.00 0.00 77 VAL A N 8
ATOM 13680 C CA . VAL A 1 77 ? 3.383 2.469 -15.830 1.00 0.00 77 VAL A CA 8
ATOM 13681 C C . VAL A 1 77 ? 2.539 1.243 -16.182 1.00 0.00 77 VAL A C 8
ATOM 13682 O O . VAL A 1 77 ? 2.420 0.882 -17.352 1.00 0.00 77 VAL A O 8
ATOM 13695 N N . ARG A 1 78 ? 1.974 0.637 -15.149 1.00 0.00 78 ARG A N 8
ATOM 13696 C CA . ARG A 1 78 ? 1.143 -0.541 -15.335 1.00 0.00 78 ARG A CA 8
ATOM 13697 C C . ARG A 1 78 ? -0.325 -0.203 -15.071 1.00 0.00 78 ARG A C 8
ATOM 13698 O O . ARG A 1 78 ? -1.135 -0.174 -15.996 1.00 0.00 78 ARG A O 8
ATOM 13719 N N . SER A 1 79 ? -0.624 0.045 -13.804 1.00 0.00 79 SER A N 8
ATOM 13720 C CA . SER A 1 79 ? -1.981 0.380 -13.407 1.00 0.00 79 SER A CA 8
ATOM 13721 C C . SER A 1 79 ? -2.319 1.805 -13.850 1.00 0.00 79 SER A C 8
ATOM 13722 O O . SER A 1 79 ? -1.804 2.284 -14.859 1.00 0.00 79 SER A O 8
ATOM 13730 N N . MET A 1 80 ? -3.181 2.444 -13.072 1.00 0.00 80 MET A N 8
ATOM 13731 C CA . MET A 1 80 ? -3.593 3.804 -13.371 1.00 0.00 80 MET A CA 8
ATOM 13732 C C . MET A 1 80 ? -4.288 3.880 -14.732 1.00 0.00 80 MET A C 8
ATOM 13733 O O . MET A 1 80 ? -4.311 2.901 -15.477 1.00 0.00 80 MET A O 8
ATOM 13747 N N . GLY A 1 81 ? -4.837 5.052 -15.016 1.00 0.00 81 GLY A N 8
ATOM 13748 C CA . GLY A 1 81 ? -5.530 5.268 -16.275 1.00 0.00 81 GLY A CA 8
ATOM 13749 C C . GLY A 1 81 ? -7.029 5.479 -16.046 1.00 0.00 81 GLY A C 8
ATOM 13750 O O . GLY A 1 81 ? -7.852 4.741 -16.584 1.00 0.00 81 GLY A O 8
ATOM 13754 N N . ALA A 1 82 ? -7.336 6.490 -15.246 1.00 0.00 82 ALA A N 8
ATOM 13755 C CA . ALA A 1 82 ? -8.721 6.807 -14.940 1.00 0.00 82 ALA A CA 8
ATOM 13756 C C . ALA A 1 82 ? -9.199 5.922 -13.787 1.00 0.00 82 ALA A C 8
ATOM 13757 O O . ALA A 1 82 ? -10.128 5.132 -13.951 1.00 0.00 82 ALA A O 8
ATOM 13764 N N . ILE A 1 83 ? -8.543 6.083 -12.648 1.00 0.00 83 ILE A N 8
ATOM 13765 C CA . ILE A 1 83 ? -8.890 5.308 -11.469 1.00 0.00 83 ILE A CA 8
ATOM 13766 C C . ILE A 1 83 ? -10.231 5.797 -10.919 1.00 0.00 83 ILE A C 8
ATOM 13767 O O . ILE A 1 83 ? -10.455 7.000 -10.797 1.00 0.00 83 ILE A O 8
ATOM 13783 N N . ARG A 1 84 ? -11.089 4.838 -10.600 1.00 0.00 84 ARG A N 8
ATOM 13784 C CA . ARG A 1 84 ? -12.402 5.156 -10.066 1.00 0.00 84 ARG A CA 8
ATOM 13785 C C . ARG A 1 84 ? -12.282 6.183 -8.939 1.00 0.00 84 ARG A C 8
ATOM 13786 O O . ARG A 1 84 ? -11.735 5.886 -7.878 1.00 0.00 84 ARG A O 8
ATOM 13807 N N . SER A 1 85 ? -12.803 7.372 -9.206 1.00 0.00 85 SER A N 8
ATOM 13808 C CA . SER A 1 85 ? -12.762 8.445 -8.228 1.00 0.00 85 SER A CA 8
ATOM 13809 C C . SER A 1 85 ? -14.174 8.975 -7.971 1.00 0.00 85 SER A C 8
ATOM 13810 O O . SER A 1 85 ? -14.441 10.160 -8.165 1.00 0.00 85 SER A O 8
ATOM 13818 N N . GLY A 1 86 ? -15.041 8.071 -7.540 1.00 0.00 86 GLY A N 8
ATOM 13819 C CA . GLY A 1 86 ? -16.419 8.433 -7.255 1.00 0.00 86 GLY A CA 8
ATOM 13820 C C . GLY A 1 86 ? -17.001 7.550 -6.149 1.00 0.00 86 GLY A C 8
ATOM 13821 O O . GLY A 1 86 ? -17.409 8.049 -5.102 1.00 0.00 86 GLY A O 8
ATOM 13825 N N . ASP A 1 87 ? -17.020 6.253 -6.420 1.00 0.00 87 ASP A N 8
ATOM 13826 C CA . ASP A 1 87 ? -17.545 5.296 -5.462 1.00 0.00 87 ASP A CA 8
ATOM 13827 C C . ASP A 1 87 ? -16.391 4.471 -4.888 1.00 0.00 87 ASP A C 8
ATOM 13828 O O . ASP A 1 87 ? -15.255 4.583 -5.346 1.00 0.00 87 ASP A O 8
ATOM 13837 N N . LEU A 1 88 ? -16.723 3.660 -3.894 1.00 0.00 88 LEU A N 8
ATOM 13838 C CA . LEU A 1 88 ? -15.729 2.816 -3.253 1.00 0.00 88 LEU A CA 8
ATOM 13839 C C . LEU A 1 88 ? -14.789 2.244 -4.316 1.00 0.00 88 LEU A C 8
ATOM 13840 O O . LEU A 1 88 ? -13.570 2.364 -4.202 1.00 0.00 88 LEU A O 8
ATOM 13856 N N . ALA A 1 89 ? -15.392 1.634 -5.326 1.00 0.00 89 ALA A N 8
ATOM 13857 C CA . ALA A 1 89 ? -14.624 1.043 -6.409 1.00 0.00 89 ALA A CA 8
ATOM 13858 C C . ALA A 1 89 ? -13.571 0.099 -5.826 1.00 0.00 89 ALA A C 8
ATOM 13859 O O . ALA A 1 89 ? -13.432 -0.005 -4.608 1.00 0.00 89 ALA A O 8
ATOM 13866 N N . GLU A 1 90 ? -12.856 -0.564 -6.722 1.00 0.00 90 GLU A N 8
ATOM 13867 C CA . GLU A 1 90 ? -11.820 -1.496 -6.312 1.00 0.00 90 GLU A CA 8
ATOM 13868 C C . GLU A 1 90 ? -10.660 -1.475 -7.310 1.00 0.00 90 GLU A C 8
ATOM 13869 O O . GLU A 1 90 ? -10.156 -2.525 -7.704 1.00 0.00 90 GLU A O 8
ATOM 13881 N N . GLN A 1 91 ? -10.272 -0.266 -7.691 1.00 0.00 91 GLN A N 8
ATOM 13882 C CA . GLN A 1 91 ? -9.182 -0.094 -8.636 1.00 0.00 91 GLN A CA 8
ATOM 13883 C C . GLN A 1 91 ? -7.891 -0.692 -8.072 1.00 0.00 91 GLN A C 8
ATOM 13884 O O . GLN A 1 91 ? -7.154 -0.020 -7.352 1.00 0.00 91 GLN A O 8
ATOM 13898 N N . PHE A 1 92 ? -7.657 -1.949 -8.420 1.00 0.00 92 PHE A N 8
ATOM 13899 C CA . PHE A 1 92 ? -6.468 -2.644 -7.958 1.00 0.00 92 PHE A CA 8
ATOM 13900 C C . PHE A 1 92 ? -6.397 -4.057 -8.542 1.00 0.00 92 PHE A C 8
ATOM 13901 O O . PHE A 1 92 ? -7.320 -4.851 -8.369 1.00 0.00 92 PHE A O 8
ATOM 13918 N N . LEU A 1 93 ? -5.293 -4.326 -9.223 1.00 0.00 93 LEU A N 8
ATOM 13919 C CA . LEU A 1 93 ? -5.090 -5.629 -9.834 1.00 0.00 93 LEU A CA 8
ATOM 13920 C C . LEU A 1 93 ? -4.258 -6.504 -8.893 1.00 0.00 93 LEU A C 8
ATOM 13921 O O . LEU A 1 93 ? -3.827 -6.049 -7.835 1.00 0.00 93 LEU A O 8
ATOM 13937 N N . ASP A 1 94 ? -4.058 -7.744 -9.314 1.00 0.00 94 ASP A N 8
ATOM 13938 C CA . ASP A 1 94 ? -3.286 -8.687 -8.523 1.00 0.00 94 ASP A CA 8
ATOM 13939 C C . ASP A 1 94 ? -2.279 -9.401 -9.427 1.00 0.00 94 ASP A C 8
ATOM 13940 O O . ASP A 1 94 ? -2.441 -10.583 -9.730 1.00 0.00 94 ASP A O 8
ATOM 13949 N N . ASP A 1 95 ? -1.263 -8.655 -9.832 1.00 0.00 95 ASP A N 8
ATOM 13950 C CA . ASP A 1 95 ? -0.230 -9.202 -10.696 1.00 0.00 95 ASP A CA 8
ATOM 13951 C C . ASP A 1 95 ? 1.129 -8.636 -10.280 1.00 0.00 95 ASP A C 8
ATOM 13952 O O . ASP A 1 95 ? 1.197 -7.666 -9.527 1.00 0.00 95 ASP A O 8
ATOM 13961 N N . SER A 1 96 ? 2.178 -9.266 -10.789 1.00 0.00 96 SER A N 8
ATOM 13962 C CA . SER A 1 96 ? 3.531 -8.837 -10.480 1.00 0.00 96 SER A CA 8
ATOM 13963 C C . SER A 1 96 ? 3.788 -7.449 -11.070 1.00 0.00 96 SER A C 8
ATOM 13964 O O . SER A 1 96 ? 4.264 -6.553 -10.374 1.00 0.00 96 SER A O 8
ATOM 13972 N N . THR A 1 97 ? 3.461 -7.314 -12.347 1.00 0.00 97 THR A N 8
ATOM 13973 C CA . THR A 1 97 ? 3.651 -6.050 -13.038 1.00 0.00 97 THR A CA 8
ATOM 13974 C C . THR A 1 97 ? 3.121 -4.893 -12.189 1.00 0.00 97 THR A C 8
ATOM 13975 O O . THR A 1 97 ? 3.898 -4.121 -11.630 1.00 0.00 97 THR A O 8
ATOM 13986 N N . ALA A 1 98 ? 1.800 -4.810 -12.119 1.00 0.00 98 ALA A N 8
ATOM 13987 C CA . ALA A 1 98 ? 1.157 -3.760 -11.347 1.00 0.00 98 ALA A CA 8
ATOM 13988 C C . ALA A 1 98 ? 1.925 -3.549 -10.041 1.00 0.00 98 ALA A C 8
ATOM 13989 O O . ALA A 1 98 ? 2.281 -4.512 -9.364 1.00 0.00 98 ALA A O 8
ATOM 13996 N N . LEU A 1 99 ? 2.158 -2.283 -9.727 1.00 0.00 99 LEU A N 8
ATOM 13997 C CA . LEU A 1 99 ? 2.878 -1.933 -8.514 1.00 0.00 99 LEU A CA 8
ATOM 13998 C C . LEU A 1 99 ? 2.060 -0.916 -7.716 1.00 0.00 99 LEU A C 8
ATOM 13999 O O . LEU A 1 99 ? 1.124 -0.316 -8.243 1.00 0.00 99 LEU A O 8
ATOM 14015 N N . TYR A 1 100 ? 2.442 -0.754 -6.458 1.00 0.00 100 TYR A N 8
ATOM 14016 C CA . TYR A 1 100 ? 1.756 0.180 -5.582 1.00 0.00 100 TYR A CA 8
ATOM 14017 C C . TYR A 1 100 ? 2.704 0.729 -4.514 1.00 0.00 100 TYR A C 8
ATOM 14018 O O . TYR A 1 100 ? 3.515 -0.011 -3.959 1.00 0.00 100 TYR A O 8
ATOM 14036 N N . THR A 1 101 ? 2.572 2.023 -4.259 1.00 0.00 101 THR A N 8
ATOM 14037 C CA . THR A 1 101 ? 3.407 2.679 -3.268 1.00 0.00 101 THR A CA 8
ATOM 14038 C C . THR A 1 101 ? 2.547 3.241 -2.134 1.00 0.00 101 THR A C 8
ATOM 14039 O O . THR A 1 101 ? 1.321 3.170 -2.187 1.00 0.00 101 THR A O 8
ATOM 14050 N N . PHE A 1 102 ? 3.226 3.786 -1.135 1.00 0.00 102 PHE A N 8
ATOM 14051 C CA . PHE A 1 102 ? 2.539 4.359 0.010 1.00 0.00 102 PHE A CA 8
ATOM 14052 C C . PHE A 1 102 ? 2.149 5.814 -0.256 1.00 0.00 102 PHE A C 8
ATOM 14053 O O . PHE A 1 102 ? 2.954 6.593 -0.765 1.00 0.00 102 PHE A O 8
ATOM 14070 N N . ALA A 1 103 ? 0.914 6.137 0.099 1.00 0.00 103 ALA A N 8
ATOM 14071 C CA . ALA A 1 103 ? 0.408 7.485 -0.095 1.00 0.00 103 ALA A CA 8
ATOM 14072 C C . ALA A 1 103 ? 0.887 8.376 1.052 1.00 0.00 103 ALA A C 8
ATOM 14073 O O . ALA A 1 103 ? 0.848 7.973 2.214 1.00 0.00 103 ALA A O 8
ATOM 14080 N N . GLU A 1 104 ? 1.329 9.570 0.687 1.00 0.00 104 GLU A N 8
ATOM 14081 C CA . GLU A 1 104 ? 1.816 10.522 1.671 1.00 0.00 104 GLU A CA 8
ATOM 14082 C C . GLU A 1 104 ? 2.795 9.840 2.629 1.00 0.00 104 GLU A C 8
ATOM 14083 O O . GLU A 1 104 ? 2.991 10.300 3.753 1.00 0.00 104 GLU A O 8
ATOM 14095 N N . SER A 1 105 ? 3.385 8.755 2.149 1.00 0.00 105 SER A N 8
ATOM 14096 C CA . SER A 1 105 ? 4.339 8.006 2.948 1.00 0.00 105 SER A CA 8
ATOM 14097 C C . SER A 1 105 ? 3.917 8.022 4.419 1.00 0.00 105 SER A C 8
ATOM 14098 O O . SER A 1 105 ? 2.936 7.381 4.794 1.00 0.00 105 SER A O 8
ATOM 14106 N N . TYR A 1 106 ? 4.677 8.763 5.211 1.00 0.00 106 TYR A N 8
ATOM 14107 C CA . TYR A 1 106 ? 4.394 8.871 6.632 1.00 0.00 106 TYR A CA 8
ATOM 14108 C C . TYR A 1 106 ? 4.205 10.333 7.044 1.00 0.00 106 TYR A C 8
ATOM 14109 O O . TYR A 1 106 ? 4.330 11.235 6.217 1.00 0.00 106 TYR A O 8
ATOM 14127 N N . LYS A 1 107 ? 3.907 10.521 8.321 1.00 0.00 107 LYS A N 8
ATOM 14128 C CA . LYS A 1 107 ? 3.699 11.857 8.852 1.00 0.00 107 LYS A CA 8
ATOM 14129 C C . LYS A 1 107 ? 4.380 11.970 10.218 1.00 0.00 107 LYS A C 8
ATOM 14130 O O . LYS A 1 107 ? 5.142 11.088 10.610 1.00 0.00 107 LYS A O 8
ATOM 14149 N N . LYS A 1 108 ? 4.079 13.063 10.905 1.00 0.00 108 LYS A N 8
ATOM 14150 C CA . LYS A 1 108 ? 4.653 13.302 12.218 1.00 0.00 108 LYS A CA 8
ATOM 14151 C C . LYS A 1 108 ? 3.602 13.958 13.116 1.00 0.00 108 LYS A C 8
ATOM 14152 O O . LYS A 1 108 ? 3.728 15.128 13.473 1.00 0.00 108 LYS A O 8
ATOM 14171 N N . LYS A 1 109 ? 2.588 13.175 13.456 1.00 0.00 109 LYS A N 8
ATOM 14172 C CA . LYS A 1 109 ? 1.516 13.665 14.306 1.00 0.00 109 LYS A CA 8
ATOM 14173 C C . LYS A 1 109 ? 1.888 13.435 15.772 1.00 0.00 109 LYS A C 8
ATOM 14174 O O . LYS A 1 109 ? 2.944 12.878 16.068 1.00 0.00 109 LYS A O 8
ATOM 14193 N N . VAL A 1 110 ? 1.000 13.877 16.651 1.00 0.00 110 VAL A N 8
ATOM 14194 C CA . VAL A 1 110 ? 1.222 13.727 18.079 1.00 0.00 110 VAL A CA 8
ATOM 14195 C C . VAL A 1 110 ? -0.099 13.367 18.761 1.00 0.00 110 VAL A C 8
ATOM 14196 O O . VAL A 1 110 ? -1.098 14.065 18.596 1.00 0.00 110 VAL A O 8
ATOM 14209 N N . SER A 1 111 ? -0.062 12.277 19.513 1.00 0.00 111 SER A N 8
ATOM 14210 C CA . SER A 1 111 ? -1.244 11.815 20.220 1.00 0.00 111 SER A CA 8
ATOM 14211 C C . SER A 1 111 ? -0.849 10.790 21.286 1.00 0.00 111 SER A C 8
ATOM 14212 O O . SER A 1 111 ? -0.187 9.799 20.983 1.00 0.00 111 SER A O 8
ATOM 14220 N N . SER A 1 112 ? -1.272 11.065 22.511 1.00 0.00 112 SER A N 8
ATOM 14221 C CA . SER A 1 112 ? -0.971 10.179 23.623 1.00 0.00 112 SER A CA 8
ATOM 14222 C C . SER A 1 112 ? -1.417 8.754 23.292 1.00 0.00 112 SER A C 8
ATOM 14223 O O . SER A 1 112 ? -2.605 8.501 23.097 1.00 0.00 112 SER A O 8
ATOM 14231 N N . LYS A 1 113 ? -0.441 7.860 23.239 1.00 0.00 113 LYS A N 8
ATOM 14232 C CA . LYS A 1 113 ? -0.718 6.466 22.935 1.00 0.00 113 LYS A CA 8
ATOM 14233 C C . LYS A 1 113 ? -0.818 5.674 24.240 1.00 0.00 113 LYS A C 8
ATOM 14234 O O . LYS A 1 113 ? 0.163 5.550 24.972 1.00 0.00 113 LYS A O 8
ATOM 14253 N N . GLU A 1 114 ? -2.012 5.158 24.492 1.00 0.00 114 GLU A N 8
ATOM 14254 C CA . GLU A 1 114 ? -2.252 4.381 25.696 1.00 0.00 114 GLU A CA 8
ATOM 14255 C C . GLU A 1 114 ? -3.478 3.483 25.513 1.00 0.00 114 GLU A C 8
ATOM 14256 O O . GLU A 1 114 ? -4.554 3.783 26.029 1.00 0.00 114 GLU A O 8
ATOM 14268 N N . SER A 1 115 ? -3.274 2.401 24.777 1.00 0.00 115 SER A N 8
ATOM 14269 C CA . SER A 1 115 ? -4.349 1.458 24.519 1.00 0.00 115 SER A CA 8
ATOM 14270 C C . SER A 1 115 ? -3.991 0.086 25.095 1.00 0.00 115 SER A C 8
ATOM 14271 O O . SER A 1 115 ? -3.612 -0.821 24.357 1.00 0.00 115 SER A O 8
ATOM 14279 N N . GLY A 1 116 ? -4.124 -0.021 26.409 1.00 0.00 116 GLY A N 8
ATOM 14280 C CA . GLY A 1 116 ? -3.820 -1.267 27.092 1.00 0.00 116 GLY A CA 8
ATOM 14281 C C . GLY A 1 116 ? -2.429 -1.777 26.710 1.00 0.00 116 GLY A C 8
ATOM 14282 O O . GLY A 1 116 ? -1.559 -0.993 26.331 1.00 0.00 116 GLY A O 8
ATOM 14286 N N . PRO A 1 117 ? -2.258 -3.121 26.824 1.00 0.00 117 PRO A N 8
ATOM 14287 C CA . PRO A 1 117 ? -0.987 -3.744 26.495 1.00 0.00 117 PRO A CA 8
ATOM 14288 C C . PRO A 1 117 ? -0.788 -3.813 24.979 1.00 0.00 117 PRO A C 8
ATOM 14289 O O . PRO A 1 117 ? -1.298 -4.720 24.323 1.00 0.00 117 PRO A O 8
ATOM 14300 N N . SER A 1 118 ? -0.044 -2.843 24.468 1.00 0.00 118 SER A N 8
ATOM 14301 C CA . SER A 1 118 ? 0.230 -2.783 23.042 1.00 0.00 118 SER A CA 8
ATOM 14302 C C . SER A 1 118 ? 1.571 -3.452 22.738 1.00 0.00 118 SER A C 8
ATOM 14303 O O . SER A 1 118 ? 2.587 -3.119 23.346 1.00 0.00 118 SER A O 8
ATOM 14311 N N . SER A 1 119 ? 1.531 -4.384 21.797 1.00 0.00 119 SER A N 8
ATOM 14312 C CA . SER A 1 119 ? 2.731 -5.103 21.404 1.00 0.00 119 SER A CA 8
ATOM 14313 C C . SER A 1 119 ? 3.471 -4.330 20.310 1.00 0.00 119 SER A C 8
ATOM 14314 O O . SER A 1 119 ? 3.075 -4.364 19.146 1.00 0.00 119 SER A O 8
ATOM 14322 N N . GLY A 1 120 ? 4.531 -3.652 20.723 1.00 0.00 120 GLY A N 8
ATOM 14323 C CA . GLY A 1 120 ? 5.329 -2.872 19.793 1.00 0.00 120 GLY A CA 8
ATOM 14324 C C . GLY A 1 120 ? 6.554 -2.274 20.488 1.00 0.00 120 GLY A C 8
ATOM 14325 O O . GLY A 1 120 ? 7.500 -1.847 19.828 1.00 0.00 120 GLY A O 8
ATOM 14329 N N . GLY A 1 1 ? -9.586 5.926 16.399 1.00 0.00 1 GLY A N 9
ATOM 14330 C CA . GLY A 1 1 ? -10.602 5.659 15.396 1.00 0.00 1 GLY A CA 9
ATOM 14331 C C . GLY A 1 1 ? -12.006 5.768 15.995 1.00 0.00 1 GLY A C 9
ATOM 14332 O O . GLY A 1 1 ? -12.162 6.155 17.152 1.00 0.00 1 GLY A O 9
ATOM 14336 N N . SER A 1 2 ? -12.991 5.420 15.181 1.00 0.00 2 SER A N 9
ATOM 14337 C CA . SER A 1 2 ? -14.376 5.475 15.616 1.00 0.00 2 SER A CA 9
ATOM 14338 C C . SER A 1 2 ? -15.243 4.593 14.714 1.00 0.00 2 SER A C 9
ATOM 14339 O O . SER A 1 2 ? -15.932 3.695 15.195 1.00 0.00 2 SER A O 9
ATOM 14347 N N . SER A 1 3 ? -15.181 4.881 13.422 1.00 0.00 3 SER A N 9
ATOM 14348 C CA . SER A 1 3 ? -15.951 4.126 12.449 1.00 0.00 3 SER A CA 9
ATOM 14349 C C . SER A 1 3 ? -15.371 4.332 11.048 1.00 0.00 3 SER A C 9
ATOM 14350 O O . SER A 1 3 ? -14.806 5.385 10.755 1.00 0.00 3 SER A O 9
ATOM 14358 N N . GLY A 1 4 ? -15.531 3.311 10.220 1.00 0.00 4 GLY A N 9
ATOM 14359 C CA . GLY A 1 4 ? -15.030 3.367 8.857 1.00 0.00 4 GLY A CA 9
ATOM 14360 C C . GLY A 1 4 ? -13.850 2.411 8.667 1.00 0.00 4 GLY A C 9
ATOM 14361 O O . GLY A 1 4 ? -14.044 1.224 8.408 1.00 0.00 4 GLY A O 9
ATOM 14365 N N . SER A 1 5 ? -12.654 2.964 8.803 1.00 0.00 5 SER A N 9
ATOM 14366 C CA . SER A 1 5 ? -11.443 2.176 8.649 1.00 0.00 5 SER A CA 9
ATOM 14367 C C . SER A 1 5 ? -10.913 1.758 10.022 1.00 0.00 5 SER A C 9
ATOM 14368 O O . SER A 1 5 ? -9.742 1.976 10.332 1.00 0.00 5 SER A O 9
ATOM 14376 N N . SER A 1 6 ? -11.799 1.166 10.808 1.00 0.00 6 SER A N 9
ATOM 14377 C CA . SER A 1 6 ? -11.435 0.716 12.141 1.00 0.00 6 SER A CA 9
ATOM 14378 C C . SER A 1 6 ? -10.715 -0.632 12.059 1.00 0.00 6 SER A C 9
ATOM 14379 O O . SER A 1 6 ? -11.099 -1.587 12.734 1.00 0.00 6 SER A O 9
ATOM 14387 N N . GLY A 1 7 ? -9.684 -0.667 11.228 1.00 0.00 7 GLY A N 9
ATOM 14388 C CA . GLY A 1 7 ? -8.907 -1.882 11.050 1.00 0.00 7 GLY A CA 9
ATOM 14389 C C . GLY A 1 7 ? -7.700 -1.633 10.144 1.00 0.00 7 GLY A C 9
ATOM 14390 O O . GLY A 1 7 ? -6.563 -1.901 10.530 1.00 0.00 7 GLY A O 9
ATOM 14394 N N . LEU A 1 8 ? -7.988 -1.122 8.955 1.00 0.00 8 LEU A N 9
ATOM 14395 C CA . LEU A 1 8 ? -6.940 -0.834 7.991 1.00 0.00 8 LEU A CA 9
ATOM 14396 C C . LEU A 1 8 ? -5.730 -0.246 8.720 1.00 0.00 8 LEU A C 9
ATOM 14397 O O . LEU A 1 8 ? -4.587 -0.507 8.346 1.00 0.00 8 LEU A O 9
ATOM 14413 N N . HIS A 1 9 ? -6.021 0.537 9.749 1.00 0.00 9 HIS A N 9
ATOM 14414 C CA . HIS A 1 9 ? -4.971 1.163 10.534 1.00 0.00 9 HIS A CA 9
ATOM 14415 C C . HIS A 1 9 ? -3.969 0.102 10.991 1.00 0.00 9 HIS A C 9
ATOM 14416 O O . HIS A 1 9 ? -2.764 0.259 10.805 1.00 0.00 9 HIS A O 9
ATOM 14430 N N . ARG A 1 10 ? -4.505 -0.956 11.582 1.00 0.00 10 ARG A N 9
ATOM 14431 C CA . ARG A 1 10 ? -3.673 -2.044 12.068 1.00 0.00 10 ARG A CA 9
ATOM 14432 C C . ARG A 1 10 ? -2.950 -2.720 10.902 1.00 0.00 10 ARG A C 9
ATOM 14433 O O . ARG A 1 10 ? -1.922 -3.368 11.096 1.00 0.00 10 ARG A O 9
ATOM 14454 N N . ILE A 1 11 ? -3.515 -2.547 9.716 1.00 0.00 11 ILE A N 9
ATOM 14455 C CA . ILE A 1 11 ? -2.936 -3.133 8.519 1.00 0.00 11 ILE A CA 9
ATOM 14456 C C . ILE A 1 11 ? -1.769 -2.266 8.045 1.00 0.00 11 ILE A C 9
ATOM 14457 O O . ILE A 1 11 ? -0.714 -2.783 7.681 1.00 0.00 11 ILE A O 9
ATOM 14473 N N . VAL A 1 12 ? -1.996 -0.961 8.065 1.00 0.00 12 VAL A N 9
ATOM 14474 C CA . VAL A 1 12 ? -0.976 -0.016 7.642 1.00 0.00 12 VAL A CA 9
ATOM 14475 C C . VAL A 1 12 ? 0.246 -0.151 8.552 1.00 0.00 12 VAL A C 9
ATOM 14476 O O . VAL A 1 12 ? 1.378 -0.209 8.073 1.00 0.00 12 VAL A O 9
ATOM 14489 N N . ASP A 1 13 ? -0.023 -0.198 9.849 1.00 0.00 13 ASP A N 9
ATOM 14490 C CA . ASP A 1 13 ? 1.041 -0.325 10.830 1.00 0.00 13 ASP A CA 9
ATOM 14491 C C . ASP A 1 13 ? 1.924 -1.520 10.467 1.00 0.00 13 ASP A C 9
ATOM 14492 O O . ASP A 1 13 ? 3.148 -1.405 10.435 1.00 0.00 13 ASP A O 9
ATOM 14501 N N . LYS A 1 14 ? 1.268 -2.640 10.201 1.00 0.00 14 LYS A N 9
ATOM 14502 C CA . LYS A 1 14 ? 1.979 -3.856 9.841 1.00 0.00 14 LYS A CA 9
ATOM 14503 C C . LYS A 1 14 ? 2.842 -3.590 8.606 1.00 0.00 14 LYS A C 9
ATOM 14504 O O . LYS A 1 14 ? 4.025 -3.926 8.587 1.00 0.00 14 LYS A O 9
ATOM 14523 N N . MET A 1 15 ? 2.217 -2.989 7.604 1.00 0.00 15 MET A N 9
ATOM 14524 C CA . MET A 1 15 ? 2.913 -2.674 6.369 1.00 0.00 15 MET A CA 9
ATOM 14525 C C . MET A 1 15 ? 4.055 -1.688 6.619 1.00 0.00 15 MET A C 9
ATOM 14526 O O . MET A 1 15 ? 5.068 -1.716 5.922 1.00 0.00 15 MET A O 9
ATOM 14540 N N . HIS A 1 16 ? 3.853 -0.839 7.616 1.00 0.00 16 HIS A N 9
ATOM 14541 C CA . HIS A 1 16 ? 4.854 0.155 7.967 1.00 0.00 16 HIS A CA 9
ATOM 14542 C C . HIS A 1 16 ? 6.149 -0.545 8.383 1.00 0.00 16 HIS A C 9
ATOM 14543 O O . HIS A 1 16 ? 7.218 0.063 8.377 1.00 0.00 16 HIS A O 9
ATOM 14557 N N . ASP A 1 17 ? 6.010 -1.815 8.734 1.00 0.00 17 ASP A N 9
ATOM 14558 C CA . ASP A 1 17 ? 7.156 -2.605 9.152 1.00 0.00 17 ASP A CA 9
ATOM 14559 C C . ASP A 1 17 ? 7.764 -3.300 7.932 1.00 0.00 17 ASP A C 9
ATOM 14560 O O . ASP A 1 17 ? 7.079 -3.526 6.936 1.00 0.00 17 ASP A O 9
ATOM 14569 N N . THR A 1 18 ? 9.045 -3.619 8.050 1.00 0.00 18 THR A N 9
ATOM 14570 C CA . THR A 1 18 ? 9.753 -4.283 6.969 1.00 0.00 18 THR A CA 9
ATOM 14571 C C . THR A 1 18 ? 10.055 -5.735 7.342 1.00 0.00 18 THR A C 9
ATOM 14572 O O . THR A 1 18 ? 10.381 -6.547 6.478 1.00 0.00 18 THR A O 9
ATOM 14583 N N . SER A 1 19 ? 9.935 -6.019 8.631 1.00 0.00 19 SER A N 9
ATOM 14584 C CA . SER A 1 19 ? 10.191 -7.359 9.129 1.00 0.00 19 SER A CA 9
ATOM 14585 C C . SER A 1 19 ? 8.990 -8.263 8.842 1.00 0.00 19 SER A C 9
ATOM 14586 O O . SER A 1 19 ? 9.056 -9.131 7.974 1.00 0.00 19 SER A O 9
ATOM 14594 N N . THR A 1 20 ? 7.921 -8.027 9.589 1.00 0.00 20 THR A N 9
ATOM 14595 C CA . THR A 1 20 ? 6.707 -8.808 9.425 1.00 0.00 20 THR A CA 9
ATOM 14596 C C . THR A 1 20 ? 5.756 -8.117 8.447 1.00 0.00 20 THR A C 9
ATOM 14597 O O . THR A 1 20 ? 4.770 -8.709 8.011 1.00 0.00 20 THR A O 9
ATOM 14608 N N . GLY A 1 21 ? 6.084 -6.873 8.130 1.00 0.00 21 GLY A N 9
ATOM 14609 C CA . GLY A 1 21 ? 5.271 -6.094 7.212 1.00 0.00 21 GLY A CA 9
ATOM 14610 C C . GLY A 1 21 ? 5.564 -6.479 5.760 1.00 0.00 21 GLY A C 9
ATOM 14611 O O . GLY A 1 21 ? 5.992 -7.599 5.485 1.00 0.00 21 GLY A O 9
ATOM 14615 N N . ILE A 1 22 ? 5.321 -5.529 4.869 1.00 0.00 22 ILE A N 9
ATOM 14616 C CA . ILE A 1 22 ? 5.553 -5.755 3.452 1.00 0.00 22 ILE A CA 9
ATOM 14617 C C . ILE A 1 22 ? 6.996 -5.379 3.110 1.00 0.00 22 ILE A C 9
ATOM 14618 O O . ILE A 1 22 ? 7.760 -4.973 3.985 1.00 0.00 22 ILE A O 9
ATOM 14634 N N . ARG A 1 23 ? 7.326 -5.526 1.835 1.00 0.00 23 ARG A N 9
ATOM 14635 C CA . ARG A 1 23 ? 8.663 -5.208 1.367 1.00 0.00 23 ARG A CA 9
ATOM 14636 C C . ARG A 1 23 ? 8.620 -4.752 -0.093 1.00 0.00 23 ARG A C 9
ATOM 14637 O O . ARG A 1 23 ? 8.688 -5.573 -1.006 1.00 0.00 23 ARG A O 9
ATOM 14658 N N . PRO A 1 24 ? 8.504 -3.409 -0.273 1.00 0.00 24 PRO A N 9
ATOM 14659 C CA . PRO A 1 24 ? 8.450 -2.833 -1.606 1.00 0.00 24 PRO A CA 9
ATOM 14660 C C . PRO A 1 24 ? 9.833 -2.836 -2.260 1.00 0.00 24 PRO A C 9
ATOM 14661 O O . PRO A 1 24 ? 10.352 -1.783 -2.628 1.00 0.00 24 PRO A O 9
ATOM 14672 N N . SER A 1 25 ? 10.391 -4.032 -2.386 1.00 0.00 25 SER A N 9
ATOM 14673 C CA . SER A 1 25 ? 11.704 -4.185 -2.989 1.00 0.00 25 SER A CA 9
ATOM 14674 C C . SER A 1 25 ? 11.671 -3.707 -4.442 1.00 0.00 25 SER A C 9
ATOM 14675 O O . SER A 1 25 ? 10.600 -3.576 -5.033 1.00 0.00 25 SER A O 9
ATOM 14683 N N . PRO A 1 26 ? 12.889 -3.453 -4.992 1.00 0.00 26 PRO A N 9
ATOM 14684 C CA . PRO A 1 26 ? 13.009 -2.992 -6.364 1.00 0.00 26 PRO A CA 9
ATOM 14685 C C . PRO A 1 26 ? 12.765 -4.137 -7.350 1.00 0.00 26 PRO A C 9
ATOM 14686 O O . PRO A 1 26 ? 11.904 -4.036 -8.223 1.00 0.00 26 PRO A O 9
ATOM 14697 N N . ASN A 1 27 ? 13.539 -5.199 -7.178 1.00 0.00 27 ASN A N 9
ATOM 14698 C CA . ASN A 1 27 ? 13.417 -6.361 -8.042 1.00 0.00 27 ASN A CA 9
ATOM 14699 C C . ASN A 1 27 ? 13.216 -5.898 -9.486 1.00 0.00 27 ASN A C 9
ATOM 14700 O O . ASN A 1 27 ? 12.088 -5.849 -9.975 1.00 0.00 27 ASN A O 9
ATOM 14711 N N . MET A 1 28 ? 14.327 -5.571 -10.129 1.00 0.00 28 MET A N 9
ATOM 14712 C CA . MET A 1 28 ? 14.287 -5.114 -11.508 1.00 0.00 28 MET A CA 9
ATOM 14713 C C . MET A 1 28 ? 13.251 -5.899 -12.316 1.00 0.00 28 MET A C 9
ATOM 14714 O O . MET A 1 28 ? 13.435 -7.086 -12.581 1.00 0.00 28 MET A O 9
ATOM 14728 N N . GLU A 1 29 ? 12.185 -5.204 -12.685 1.00 0.00 29 GLU A N 9
ATOM 14729 C CA . GLU A 1 29 ? 11.120 -5.821 -13.457 1.00 0.00 29 GLU A CA 9
ATOM 14730 C C . GLU A 1 29 ? 11.358 -5.610 -14.953 1.00 0.00 29 GLU A C 9
ATOM 14731 O O . GLU A 1 29 ? 10.839 -4.661 -15.541 1.00 0.00 29 GLU A O 9
ATOM 14743 N N . GLN A 1 30 ? 12.144 -6.509 -15.528 1.00 0.00 30 GLN A N 9
ATOM 14744 C CA . GLN A 1 30 ? 12.457 -6.433 -16.944 1.00 0.00 30 GLN A CA 9
ATOM 14745 C C . GLN A 1 30 ? 12.710 -4.981 -17.355 1.00 0.00 30 GLN A C 9
ATOM 14746 O O . GLN A 1 30 ? 12.076 -4.474 -18.279 1.00 0.00 30 GLN A O 9
ATOM 14760 N N . GLY A 1 31 ? 13.637 -4.353 -16.648 1.00 0.00 31 GLY A N 9
ATOM 14761 C CA . GLY A 1 31 ? 13.982 -2.969 -16.928 1.00 0.00 31 GLY A CA 9
ATOM 14762 C C . GLY A 1 31 ? 13.063 -2.011 -16.167 1.00 0.00 31 GLY A C 9
ATOM 14763 O O . GLY A 1 31 ? 12.084 -1.513 -16.722 1.00 0.00 31 GLY A O 9
ATOM 14767 N N . SER A 1 32 ? 13.410 -1.781 -14.910 1.00 0.00 32 SER A N 9
ATOM 14768 C CA . SER A 1 32 ? 12.629 -0.892 -14.068 1.00 0.00 32 SER A CA 9
ATOM 14769 C C . SER A 1 32 ? 13.142 -0.949 -12.627 1.00 0.00 32 SER A C 9
ATOM 14770 O O . SER A 1 32 ? 13.999 -1.770 -12.302 1.00 0.00 32 SER A O 9
ATOM 14778 N N . THR A 1 33 ? 12.596 -0.067 -11.803 1.00 0.00 33 THR A N 9
ATOM 14779 C CA . THR A 1 33 ? 12.989 -0.007 -10.405 1.00 0.00 33 THR A CA 9
ATOM 14780 C C . THR A 1 33 ? 11.828 0.500 -9.547 1.00 0.00 33 THR A C 9
ATOM 14781 O O . THR A 1 33 ? 11.547 -0.055 -8.486 1.00 0.00 33 THR A O 9
ATOM 14792 N N . TYR A 1 34 ? 11.184 1.548 -10.039 1.00 0.00 34 TYR A N 9
ATOM 14793 C CA . TYR A 1 34 ? 10.060 2.136 -9.330 1.00 0.00 34 TYR A CA 9
ATOM 14794 C C . TYR A 1 34 ? 10.427 2.439 -7.876 1.00 0.00 34 TYR A C 9
ATOM 14795 O O . TYR A 1 34 ? 9.617 2.235 -6.972 1.00 0.00 34 TYR A O 9
ATOM 14813 N N . LYS A 1 35 ? 11.648 2.920 -7.694 1.00 0.00 35 LYS A N 9
ATOM 14814 C CA . LYS A 1 35 ? 12.131 3.253 -6.365 1.00 0.00 35 LYS A CA 9
ATOM 14815 C C . LYS A 1 35 ? 11.667 2.183 -5.376 1.00 0.00 35 LYS A C 9
ATOM 14816 O O . LYS A 1 35 ? 12.188 1.068 -5.371 1.00 0.00 35 LYS A O 9
ATOM 14835 N N . LYS A 1 36 ? 10.692 2.558 -4.561 1.00 0.00 36 LYS A N 9
ATOM 14836 C CA . LYS A 1 36 ? 10.151 1.644 -3.569 1.00 0.00 36 LYS A CA 9
ATOM 14837 C C . LYS A 1 36 ? 8.687 1.349 -3.898 1.00 0.00 36 LYS A C 9
ATOM 14838 O O . LYS A 1 36 ? 7.801 2.133 -3.562 1.00 0.00 36 LYS A O 9
ATOM 14857 N N . THR A 1 37 ? 8.477 0.215 -4.552 1.00 0.00 37 THR A N 9
ATOM 14858 C CA . THR A 1 37 ? 7.135 -0.194 -4.930 1.00 0.00 37 THR A CA 9
ATOM 14859 C C . THR A 1 37 ? 6.978 -1.708 -4.784 1.00 0.00 37 THR A C 9
ATOM 14860 O O . THR A 1 37 ? 7.864 -2.468 -5.173 1.00 0.00 37 THR A O 9
ATOM 14871 N N . PHE A 1 38 ? 5.844 -2.102 -4.224 1.00 0.00 38 PHE A N 9
ATOM 14872 C CA . PHE A 1 38 ? 5.560 -3.513 -4.022 1.00 0.00 38 PHE A CA 9
ATOM 14873 C C . PHE A 1 38 ? 4.510 -4.009 -5.019 1.00 0.00 38 PHE A C 9
ATOM 14874 O O . PHE A 1 38 ? 3.453 -3.398 -5.168 1.00 0.00 38 PHE A O 9
ATOM 14891 N N . LEU A 1 39 ? 4.839 -5.111 -5.676 1.00 0.00 39 LEU A N 9
ATOM 14892 C CA . LEU A 1 39 ? 3.938 -5.696 -6.654 1.00 0.00 39 LEU A CA 9
ATOM 14893 C C . LEU A 1 39 ? 2.541 -5.820 -6.045 1.00 0.00 39 LEU A C 9
ATOM 14894 O O . LEU A 1 39 ? 2.401 -6.082 -4.851 1.00 0.00 39 LEU A O 9
ATOM 14910 N N . GLY A 1 40 ? 1.541 -5.625 -6.892 1.00 0.00 40 GLY A N 9
ATOM 14911 C CA . GLY A 1 40 ? 0.159 -5.712 -6.451 1.00 0.00 40 GLY A CA 9
ATOM 14912 C C . GLY A 1 40 ? -0.134 -7.080 -5.831 1.00 0.00 40 GLY A C 9
ATOM 14913 O O . GLY A 1 40 ? -0.863 -7.175 -4.845 1.00 0.00 40 GLY A O 9
ATOM 14917 N N . SER A 1 41 ? 0.448 -8.105 -6.436 1.00 0.00 41 SER A N 9
ATOM 14918 C CA . SER A 1 41 ? 0.259 -9.463 -5.956 1.00 0.00 41 SER A CA 9
ATOM 14919 C C . SER A 1 41 ? 0.897 -9.624 -4.575 1.00 0.00 41 SER A C 9
ATOM 14920 O O . SER A 1 41 ? 0.360 -10.321 -3.716 1.00 0.00 41 SER A O 9
ATOM 14928 N N . SER A 1 42 ? 2.035 -8.966 -4.404 1.00 0.00 42 SER A N 9
ATOM 14929 C CA . SER A 1 42 ? 2.753 -9.027 -3.142 1.00 0.00 42 SER A CA 9
ATOM 14930 C C . SER A 1 42 ? 1.836 -8.591 -1.997 1.00 0.00 42 SER A C 9
ATOM 14931 O O . SER A 1 42 ? 1.816 -9.218 -0.939 1.00 0.00 42 SER A O 9
ATOM 14939 N N . LEU A 1 43 ? 1.100 -7.518 -2.248 1.00 0.00 43 LEU A N 9
ATOM 14940 C CA . LEU A 1 43 ? 0.183 -6.990 -1.251 1.00 0.00 43 LEU A CA 9
ATOM 14941 C C . LEU A 1 43 ? -0.924 -8.013 -0.990 1.00 0.00 43 LEU A C 9
ATOM 14942 O O . LEU A 1 43 ? -1.129 -8.436 0.147 1.00 0.00 43 LEU A O 9
ATOM 14958 N N . VAL A 1 44 ? -1.610 -8.382 -2.062 1.00 0.00 44 VAL A N 9
ATOM 14959 C CA . VAL A 1 44 ? -2.691 -9.347 -1.964 1.00 0.00 44 VAL A CA 9
ATOM 14960 C C . VAL A 1 44 ? -2.223 -10.549 -1.141 1.00 0.00 44 VAL A C 9
ATOM 14961 O O . VAL A 1 44 ? -2.789 -10.844 -0.090 1.00 0.00 44 VAL A O 9
ATOM 14974 N N . ASP A 1 45 ? -1.194 -11.210 -1.651 1.00 0.00 45 ASP A N 9
ATOM 14975 C CA . ASP A 1 45 ? -0.643 -12.373 -0.977 1.00 0.00 45 ASP A CA 9
ATOM 14976 C C . ASP A 1 45 ? -0.326 -12.012 0.476 1.00 0.00 45 ASP A C 9
ATOM 14977 O O . ASP A 1 45 ? -0.609 -12.788 1.388 1.00 0.00 45 ASP A O 9
ATOM 14986 N N . TRP A 1 46 ? 0.257 -10.835 0.646 1.00 0.00 46 TRP A N 9
ATOM 14987 C CA . TRP A 1 46 ? 0.616 -10.362 1.972 1.00 0.00 46 TRP A CA 9
ATOM 14988 C C . TRP A 1 46 ? -0.663 -10.284 2.808 1.00 0.00 46 TRP A C 9
ATOM 14989 O O . TRP A 1 46 ? -0.838 -11.049 3.755 1.00 0.00 46 TRP A O 9
ATOM 15010 N N . LEU A 1 47 ? -1.525 -9.352 2.427 1.00 0.00 47 LEU A N 9
ATOM 15011 C CA . LEU A 1 47 ? -2.783 -9.164 3.130 1.00 0.00 47 LEU A CA 9
ATOM 15012 C C . LEU A 1 47 ? -3.332 -10.527 3.557 1.00 0.00 47 LEU A C 9
ATOM 15013 O O . LEU A 1 47 ? -3.729 -10.707 4.708 1.00 0.00 47 LEU A O 9
ATOM 15029 N N . ILE A 1 48 ? -3.337 -11.451 2.609 1.00 0.00 48 ILE A N 9
ATOM 15030 C CA . ILE A 1 48 ? -3.830 -12.792 2.872 1.00 0.00 48 ILE A CA 9
ATOM 15031 C C . ILE A 1 48 ? -2.963 -13.448 3.949 1.00 0.00 48 ILE A C 9
ATOM 15032 O O . ILE A 1 48 ? -3.466 -13.846 4.999 1.00 0.00 48 ILE A O 9
ATOM 15048 N N . SER A 1 49 ? -1.675 -13.539 3.652 1.00 0.00 49 SER A N 9
ATOM 15049 C CA . SER A 1 49 ? -0.734 -14.140 4.581 1.00 0.00 49 SER A CA 9
ATOM 15050 C C . SER A 1 49 ? -0.846 -13.464 5.950 1.00 0.00 49 SER A C 9
ATOM 15051 O O . SER A 1 49 ? -0.618 -14.098 6.979 1.00 0.00 49 SER A O 9
ATOM 15059 N N . SER A 1 50 ? -1.198 -12.187 5.917 1.00 0.00 50 SER A N 9
ATOM 15060 C CA . SER A 1 50 ? -1.344 -11.420 7.142 1.00 0.00 50 SER A CA 9
ATOM 15061 C C . SER A 1 50 ? -2.624 -11.834 7.870 1.00 0.00 50 SER A C 9
ATOM 15062 O O . SER A 1 50 ? -2.819 -11.490 9.034 1.00 0.00 50 SER A O 9
ATOM 15070 N N . ASN A 1 51 ? -3.464 -12.567 7.153 1.00 0.00 51 ASN A N 9
ATOM 15071 C CA . ASN A 1 51 ? -4.720 -13.032 7.717 1.00 0.00 51 ASN A CA 9
ATOM 15072 C C . ASN A 1 51 ? -5.756 -11.908 7.639 1.00 0.00 51 ASN A C 9
ATOM 15073 O O . ASN A 1 51 ? -6.749 -11.924 8.364 1.00 0.00 51 ASN A O 9
ATOM 15084 N N . PHE A 1 52 ? -5.487 -10.960 6.753 1.00 0.00 52 PHE A N 9
ATOM 15085 C CA . PHE A 1 52 ? -6.384 -9.831 6.571 1.00 0.00 52 PHE A CA 9
ATOM 15086 C C . PHE A 1 52 ? -7.430 -10.129 5.496 1.00 0.00 52 PHE A C 9
ATOM 15087 O O . PHE A 1 52 ? -8.503 -9.528 5.485 1.00 0.00 52 PHE A O 9
ATOM 15104 N N . ALA A 1 53 ? -7.081 -11.057 4.617 1.00 0.00 53 ALA A N 9
ATOM 15105 C CA . ALA A 1 53 ? -7.977 -11.443 3.540 1.00 0.00 53 ALA A CA 9
ATOM 15106 C C . ALA A 1 53 ? -8.070 -12.969 3.481 1.00 0.00 53 ALA A C 9
ATOM 15107 O O . ALA A 1 53 ? -7.185 -13.668 3.972 1.00 0.00 53 ALA A O 9
ATOM 15114 N N . ALA A 1 54 ? -9.150 -13.441 2.876 1.00 0.00 54 ALA A N 9
ATOM 15115 C CA . ALA A 1 54 ? -9.370 -14.871 2.747 1.00 0.00 54 ALA A CA 9
ATOM 15116 C C . ALA A 1 54 ? -8.953 -15.323 1.346 1.00 0.00 54 ALA A C 9
ATOM 15117 O O . ALA A 1 54 ? -8.446 -16.430 1.172 1.00 0.00 54 ALA A O 9
ATOM 15124 N N . SER A 1 55 ? -9.183 -14.443 0.382 1.00 0.00 55 SER A N 9
ATOM 15125 C CA . SER A 1 55 ? -8.837 -14.737 -0.998 1.00 0.00 55 SER A CA 9
ATOM 15126 C C . SER A 1 55 ? -8.296 -13.479 -1.681 1.00 0.00 55 SER A C 9
ATOM 15127 O O . SER A 1 55 ? -8.545 -12.365 -1.225 1.00 0.00 55 SER A O 9
ATOM 15135 N N . ARG A 1 56 ? -7.565 -13.701 -2.764 1.00 0.00 56 ARG A N 9
ATOM 15136 C CA . ARG A 1 56 ? -6.987 -12.600 -3.515 1.00 0.00 56 ARG A CA 9
ATOM 15137 C C . ARG A 1 56 ? -7.965 -11.425 -3.572 1.00 0.00 56 ARG A C 9
ATOM 15138 O O . ARG A 1 56 ? -7.550 -10.267 -3.587 1.00 0.00 56 ARG A O 9
ATOM 15159 N N . LEU A 1 57 ? -9.246 -11.763 -3.603 1.00 0.00 57 LEU A N 9
ATOM 15160 C CA . LEU A 1 57 ? -10.286 -10.750 -3.659 1.00 0.00 57 LEU A CA 9
ATOM 15161 C C . LEU A 1 57 ? -10.222 -9.890 -2.395 1.00 0.00 57 LEU A C 9
ATOM 15162 O O . LEU A 1 57 ? -9.859 -8.716 -2.457 1.00 0.00 57 LEU A O 9
ATOM 15178 N N . GLU A 1 58 ? -10.580 -10.506 -1.279 1.00 0.00 58 GLU A N 9
ATOM 15179 C CA . GLU A 1 58 ? -10.568 -9.812 -0.003 1.00 0.00 58 GLU A CA 9
ATOM 15180 C C . GLU A 1 58 ? -9.319 -8.934 0.112 1.00 0.00 58 GLU A C 9
ATOM 15181 O O . GLU A 1 58 ? -9.359 -7.869 0.726 1.00 0.00 58 GLU A O 9
ATOM 15193 N N . ALA A 1 59 ? -8.241 -9.414 -0.490 1.00 0.00 59 ALA A N 9
ATOM 15194 C CA . ALA A 1 59 ? -6.983 -8.687 -0.463 1.00 0.00 59 ALA A CA 9
ATOM 15195 C C . ALA A 1 59 ? -7.028 -7.560 -1.498 1.00 0.00 59 ALA A C 9
ATOM 15196 O O . ALA A 1 59 ? -6.637 -6.431 -1.208 1.00 0.00 59 ALA A O 9
ATOM 15203 N N . VAL A 1 60 ? -7.509 -7.908 -2.683 1.00 0.00 60 VAL A N 9
ATOM 15204 C CA . VAL A 1 60 ? -7.610 -6.940 -3.762 1.00 0.00 60 VAL A CA 9
ATOM 15205 C C . VAL A 1 60 ? -8.366 -5.706 -3.265 1.00 0.00 60 VAL A C 9
ATOM 15206 O O . VAL A 1 60 ? -7.947 -4.576 -3.512 1.00 0.00 60 VAL A O 9
ATOM 15219 N N . THR A 1 61 ? -9.466 -5.964 -2.575 1.00 0.00 61 THR A N 9
ATOM 15220 C CA . THR A 1 61 ? -10.284 -4.888 -2.041 1.00 0.00 61 THR A CA 9
ATOM 15221 C C . THR A 1 61 ? -9.554 -4.178 -0.900 1.00 0.00 61 THR A C 9
ATOM 15222 O O . THR A 1 61 ? -9.538 -2.950 -0.837 1.00 0.00 61 THR A O 9
ATOM 15233 N N . LEU A 1 62 ? -8.967 -4.982 -0.025 1.00 0.00 62 LEU A N 9
ATOM 15234 C CA . LEU A 1 62 ? -8.236 -4.446 1.111 1.00 0.00 62 LEU A CA 9
ATOM 15235 C C . LEU A 1 62 ? -7.184 -3.453 0.612 1.00 0.00 62 LEU A C 9
ATOM 15236 O O . LEU A 1 62 ? -6.986 -2.399 1.214 1.00 0.00 62 LEU A O 9
ATOM 15252 N N . ALA A 1 63 ? -6.537 -3.825 -0.482 1.00 0.00 63 ALA A N 9
ATOM 15253 C CA . ALA A 1 63 ? -5.510 -2.980 -1.068 1.00 0.00 63 ALA A CA 9
ATOM 15254 C C . ALA A 1 63 ? -6.141 -1.668 -1.536 1.00 0.00 63 ALA A C 9
ATOM 15255 O O . ALA A 1 63 ? -5.740 -0.591 -1.097 1.00 0.00 63 ALA A O 9
ATOM 15262 N N . SER A 1 64 ? -7.119 -1.800 -2.421 1.00 0.00 64 SER A N 9
ATOM 15263 C CA . SER A 1 64 ? -7.810 -0.638 -2.953 1.00 0.00 64 SER A CA 9
ATOM 15264 C C . SER A 1 64 ? -8.318 0.239 -1.806 1.00 0.00 64 SER A C 9
ATOM 15265 O O . SER A 1 64 ? -8.314 1.465 -1.909 1.00 0.00 64 SER A O 9
ATOM 15273 N N . MET A 1 65 ? -8.743 -0.424 -0.741 1.00 0.00 65 MET A N 9
ATOM 15274 C CA . MET A 1 65 ? -9.254 0.280 0.423 1.00 0.00 65 MET A CA 9
ATOM 15275 C C . MET A 1 65 ? -8.189 1.205 1.016 1.00 0.00 65 MET A C 9
ATOM 15276 O O . MET A 1 65 ? -8.434 2.394 1.212 1.00 0.00 65 MET A O 9
ATOM 15290 N N . LEU A 1 66 ? -7.028 0.624 1.284 1.00 0.00 66 LEU A N 9
ATOM 15291 C CA . LEU A 1 66 ? -5.925 1.381 1.849 1.00 0.00 66 LEU A CA 9
ATOM 15292 C C . LEU A 1 66 ? -5.709 2.652 1.026 1.00 0.00 66 LEU A C 9
ATOM 15293 O O . LEU A 1 66 ? -5.563 3.740 1.582 1.00 0.00 66 LEU A O 9
ATOM 15309 N N . MET A 1 67 ? -5.696 2.473 -0.287 1.00 0.00 67 MET A N 9
ATOM 15310 C CA . MET A 1 67 ? -5.501 3.593 -1.193 1.00 0.00 67 MET A CA 9
ATOM 15311 C C . MET A 1 67 ? -6.534 4.692 -0.937 1.00 0.00 67 MET A C 9
ATOM 15312 O O . MET A 1 67 ? -6.203 5.876 -0.955 1.00 0.00 67 MET A O 9
ATOM 15326 N N . GLU A 1 68 ? -7.765 4.260 -0.705 1.00 0.00 68 GLU A N 9
ATOM 15327 C CA . GLU A 1 68 ? -8.849 5.193 -0.446 1.00 0.00 68 GLU A CA 9
ATOM 15328 C C . GLU A 1 68 ? -8.501 6.094 0.741 1.00 0.00 68 GLU A C 9
ATOM 15329 O O . GLU A 1 68 ? -8.518 7.318 0.621 1.00 0.00 68 GLU A O 9
ATOM 15341 N N . GLU A 1 69 ? -8.194 5.453 1.859 1.00 0.00 69 GLU A N 9
ATOM 15342 C CA . GLU A 1 69 ? -7.843 6.181 3.066 1.00 0.00 69 GLU A CA 9
ATOM 15343 C C . GLU A 1 69 ? -6.631 7.079 2.811 1.00 0.00 69 GLU A C 9
ATOM 15344 O O . GLU A 1 69 ? -6.338 7.973 3.604 1.00 0.00 69 GLU A O 9
ATOM 15356 N N . ASN A 1 70 ? -5.958 6.810 1.702 1.00 0.00 70 ASN A N 9
ATOM 15357 C CA . ASN A 1 70 ? -4.784 7.583 1.332 1.00 0.00 70 ASN A CA 9
ATOM 15358 C C . ASN A 1 70 ? -3.543 6.953 1.969 1.00 0.00 70 ASN A C 9
ATOM 15359 O O . ASN A 1 70 ? -2.651 7.662 2.431 1.00 0.00 70 ASN A O 9
ATOM 15370 N N . PHE A 1 71 ? -3.527 5.628 1.972 1.00 0.00 71 PHE A N 9
ATOM 15371 C CA . PHE A 1 71 ? -2.410 4.895 2.544 1.00 0.00 71 PHE A CA 9
ATOM 15372 C C . PHE A 1 71 ? -1.461 4.401 1.450 1.00 0.00 71 PHE A C 9
ATOM 15373 O O . PHE A 1 71 ? -0.295 4.114 1.718 1.00 0.00 71 PHE A O 9
ATOM 15390 N N . LEU A 1 72 ? -1.996 4.316 0.241 1.00 0.00 72 LEU A N 9
ATOM 15391 C CA . LEU A 1 72 ? -1.211 3.861 -0.894 1.00 0.00 72 LEU A CA 9
ATOM 15392 C C . LEU A 1 72 ? -1.754 4.502 -2.173 1.00 0.00 72 LEU A C 9
ATOM 15393 O O . LEU A 1 72 ? -2.775 5.187 -2.144 1.00 0.00 72 LEU A O 9
ATOM 15409 N N . ARG A 1 73 ? -1.045 4.258 -3.266 1.00 0.00 73 ARG A N 9
ATOM 15410 C CA . ARG A 1 73 ? -1.442 4.803 -4.553 1.00 0.00 73 ARG A CA 9
ATOM 15411 C C . ARG A 1 73 ? -0.941 3.906 -5.686 1.00 0.00 73 ARG A C 9
ATOM 15412 O O . ARG A 1 73 ? 0.020 3.159 -5.512 1.00 0.00 73 ARG A O 9
ATOM 15433 N N . PRO A 1 74 ? -1.632 4.014 -6.853 1.00 0.00 74 PRO A N 9
ATOM 15434 C CA . PRO A 1 74 ? -1.266 3.222 -8.015 1.00 0.00 74 PRO A CA 9
ATOM 15435 C C . PRO A 1 74 ? 0.001 3.769 -8.675 1.00 0.00 74 PRO A C 9
ATOM 15436 O O . PRO A 1 74 ? 0.036 4.924 -9.098 1.00 0.00 74 PRO A O 9
ATOM 15447 N N . VAL A 1 75 ? 1.011 2.915 -8.743 1.00 0.00 75 VAL A N 9
ATOM 15448 C CA . VAL A 1 75 ? 2.277 3.298 -9.345 1.00 0.00 75 VAL A CA 9
ATOM 15449 C C . VAL A 1 75 ? 2.258 2.942 -10.832 1.00 0.00 75 VAL A C 9
ATOM 15450 O O . VAL A 1 75 ? 1.824 1.855 -11.209 1.00 0.00 75 VAL A O 9
ATOM 15463 N N . GLY A 1 76 ? 2.735 3.880 -11.638 1.00 0.00 76 GLY A N 9
ATOM 15464 C CA . GLY A 1 76 ? 2.778 3.679 -13.077 1.00 0.00 76 GLY A CA 9
ATOM 15465 C C . GLY A 1 76 ? 1.490 3.023 -13.578 1.00 0.00 76 GLY A C 9
ATOM 15466 O O . GLY A 1 76 ? 0.440 3.148 -12.950 1.00 0.00 76 GLY A O 9
ATOM 15470 N N . VAL A 1 77 ? 1.613 2.337 -14.705 1.00 0.00 77 VAL A N 9
ATOM 15471 C CA . VAL A 1 77 ? 0.472 1.660 -15.297 1.00 0.00 77 VAL A CA 9
ATOM 15472 C C . VAL A 1 77 ? 0.155 0.401 -14.488 1.00 0.00 77 VAL A C 9
ATOM 15473 O O . VAL A 1 77 ? 0.876 0.062 -13.552 1.00 0.00 77 VAL A O 9
ATOM 15486 N N . ARG A 1 78 ? -0.926 -0.259 -14.880 1.00 0.00 78 ARG A N 9
ATOM 15487 C CA . ARG A 1 78 ? -1.347 -1.474 -14.203 1.00 0.00 78 ARG A CA 9
ATOM 15488 C C . ARG A 1 78 ? -1.749 -1.165 -12.760 1.00 0.00 78 ARG A C 9
ATOM 15489 O O . ARG A 1 78 ? -1.575 -1.997 -11.871 1.00 0.00 78 ARG A O 9
ATOM 15510 N N . SER A 1 79 ? -2.281 0.034 -12.571 1.00 0.00 79 SER A N 9
ATOM 15511 C CA . SER A 1 79 ? -2.709 0.463 -11.250 1.00 0.00 79 SER A CA 9
ATOM 15512 C C . SER A 1 79 ? -3.341 1.854 -11.332 1.00 0.00 79 SER A C 9
ATOM 15513 O O . SER A 1 79 ? -4.359 2.115 -10.693 1.00 0.00 79 SER A O 9
ATOM 15521 N N . MET A 1 80 ? -2.712 2.710 -12.123 1.00 0.00 80 MET A N 9
ATOM 15522 C CA . MET A 1 80 ? -3.201 4.067 -12.297 1.00 0.00 80 MET A CA 9
ATOM 15523 C C . MET A 1 80 ? -4.299 4.123 -13.360 1.00 0.00 80 MET A C 9
ATOM 15524 O O . MET A 1 80 ? -4.297 5.009 -14.214 1.00 0.00 80 MET A O 9
ATOM 15538 N N . GLY A 1 81 ? -5.211 3.166 -13.274 1.00 0.00 81 GLY A N 9
ATOM 15539 C CA . GLY A 1 81 ? -6.313 3.095 -14.219 1.00 0.00 81 GLY A CA 9
ATOM 15540 C C . GLY A 1 81 ? -7.283 4.261 -14.017 1.00 0.00 81 GLY A C 9
ATOM 15541 O O . GLY A 1 81 ? -7.038 5.367 -14.496 1.00 0.00 81 GLY A O 9
ATOM 15545 N N . ALA A 1 82 ? -8.365 3.973 -13.309 1.00 0.00 82 ALA A N 9
ATOM 15546 C CA . ALA A 1 82 ? -9.374 4.983 -13.038 1.00 0.00 82 ALA A CA 9
ATOM 15547 C C . ALA A 1 82 ? -9.130 5.583 -11.652 1.00 0.00 82 ALA A C 9
ATOM 15548 O O . ALA A 1 82 ? -9.368 6.770 -11.435 1.00 0.00 82 ALA A O 9
ATOM 15555 N N . ILE A 1 83 ? -8.657 4.735 -10.750 1.00 0.00 83 ILE A N 9
ATOM 15556 C CA . ILE A 1 83 ? -8.379 5.166 -9.391 1.00 0.00 83 ILE A CA 9
ATOM 15557 C C . ILE A 1 83 ? -9.664 5.700 -8.756 1.00 0.00 83 ILE A C 9
ATOM 15558 O O . ILE A 1 83 ? -10.474 6.338 -9.428 1.00 0.00 83 ILE A O 9
ATOM 15574 N N . ARG A 1 84 ? -9.812 5.420 -7.470 1.00 0.00 84 ARG A N 9
ATOM 15575 C CA . ARG A 1 84 ? -10.985 5.864 -6.737 1.00 0.00 84 ARG A CA 9
ATOM 15576 C C . ARG A 1 84 ? -11.317 7.314 -7.095 1.00 0.00 84 ARG A C 9
ATOM 15577 O O . ARG A 1 84 ? -12.470 7.732 -7.000 1.00 0.00 84 ARG A O 9
ATOM 15598 N N . SER A 1 85 ? -10.286 8.041 -7.499 1.00 0.00 85 SER A N 9
ATOM 15599 C CA . SER A 1 85 ? -10.454 9.436 -7.872 1.00 0.00 85 SER A CA 9
ATOM 15600 C C . SER A 1 85 ? -11.485 10.101 -6.959 1.00 0.00 85 SER A C 9
ATOM 15601 O O . SER A 1 85 ? -12.213 10.995 -7.387 1.00 0.00 85 SER A O 9
ATOM 15609 N N . GLY A 1 86 ? -11.515 9.639 -5.718 1.00 0.00 86 GLY A N 9
ATOM 15610 C CA . GLY A 1 86 ? -12.445 10.178 -4.741 1.00 0.00 86 GLY A CA 9
ATOM 15611 C C . GLY A 1 86 ? -13.769 9.411 -4.762 1.00 0.00 86 GLY A C 9
ATOM 15612 O O . GLY A 1 86 ? -14.828 9.999 -4.973 1.00 0.00 86 GLY A O 9
ATOM 15616 N N . ASP A 1 87 ? -13.665 8.109 -4.541 1.00 0.00 87 ASP A N 9
ATOM 15617 C CA . ASP A 1 87 ? -14.840 7.255 -4.532 1.00 0.00 87 ASP A CA 9
ATOM 15618 C C . ASP A 1 87 ? -14.521 5.962 -3.778 1.00 0.00 87 ASP A C 9
ATOM 15619 O O . ASP A 1 87 ? -13.431 5.814 -3.228 1.00 0.00 87 ASP A O 9
ATOM 15628 N N . LEU A 1 88 ? -15.491 5.060 -3.778 1.00 0.00 88 LEU A N 9
ATOM 15629 C CA . LEU A 1 88 ? -15.327 3.785 -3.101 1.00 0.00 88 LEU A CA 9
ATOM 15630 C C . LEU A 1 88 ? -14.997 2.704 -4.132 1.00 0.00 88 LEU A C 9
ATOM 15631 O O . LEU A 1 88 ? -15.135 1.513 -3.854 1.00 0.00 88 LEU A O 9
ATOM 15647 N N . ALA A 1 89 ? -14.568 3.157 -5.301 1.00 0.00 89 ALA A N 9
ATOM 15648 C CA . ALA A 1 89 ? -14.217 2.243 -6.375 1.00 0.00 89 ALA A CA 9
ATOM 15649 C C . ALA A 1 89 ? -13.172 1.246 -5.869 1.00 0.00 89 ALA A C 9
ATOM 15650 O O . ALA A 1 89 ? -12.308 1.599 -5.068 1.00 0.00 89 ALA A O 9
ATOM 15657 N N . GLU A 1 90 ? -13.285 0.020 -6.359 1.00 0.00 90 GLU A N 9
ATOM 15658 C CA . GLU A 1 90 ? -12.361 -1.030 -5.967 1.00 0.00 90 GLU A CA 9
ATOM 15659 C C . GLU A 1 90 ? -11.440 -1.389 -7.134 1.00 0.00 90 GLU A C 9
ATOM 15660 O O . GLU A 1 90 ? -11.452 -2.522 -7.614 1.00 0.00 90 GLU A O 9
ATOM 15672 N N . GLN A 1 91 ? -10.663 -0.403 -7.558 1.00 0.00 91 GLN A N 9
ATOM 15673 C CA . GLN A 1 91 ? -9.737 -0.601 -8.660 1.00 0.00 91 GLN A CA 9
ATOM 15674 C C . GLN A 1 91 ? -8.387 -1.095 -8.137 1.00 0.00 91 GLN A C 9
ATOM 15675 O O . GLN A 1 91 ? -7.729 -0.406 -7.359 1.00 0.00 91 GLN A O 9
ATOM 15689 N N . PHE A 1 92 ? -8.014 -2.285 -8.585 1.00 0.00 92 PHE A N 9
ATOM 15690 C CA . PHE A 1 92 ? -6.754 -2.879 -8.172 1.00 0.00 92 PHE A CA 9
ATOM 15691 C C . PHE A 1 92 ? -6.527 -4.223 -8.867 1.00 0.00 92 PHE A C 9
ATOM 15692 O O . PHE A 1 92 ? -7.479 -4.955 -9.136 1.00 0.00 92 PHE A O 9
ATOM 15709 N N . LEU A 1 93 ? -5.262 -4.507 -9.139 1.00 0.00 93 LEU A N 9
ATOM 15710 C CA . LEU A 1 93 ? -4.898 -5.750 -9.797 1.00 0.00 93 LEU A CA 9
ATOM 15711 C C . LEU A 1 93 ? -4.025 -6.583 -8.858 1.00 0.00 93 LEU A C 9
ATOM 15712 O O . LEU A 1 93 ? -3.536 -6.079 -7.848 1.00 0.00 93 LEU A O 9
ATOM 15728 N N . ASP A 1 94 ? -3.855 -7.845 -9.223 1.00 0.00 94 ASP A N 9
ATOM 15729 C CA . ASP A 1 94 ? -3.049 -8.754 -8.426 1.00 0.00 94 ASP A CA 9
ATOM 15730 C C . ASP A 1 94 ? -2.051 -9.475 -9.334 1.00 0.00 94 ASP A C 9
ATOM 15731 O O . ASP A 1 94 ? -2.189 -10.670 -9.589 1.00 0.00 94 ASP A O 9
ATOM 15740 N N . ASP A 1 95 ? -1.068 -8.717 -9.798 1.00 0.00 95 ASP A N 9
ATOM 15741 C CA . ASP A 1 95 ? -0.048 -9.269 -10.673 1.00 0.00 95 ASP A CA 9
ATOM 15742 C C . ASP A 1 95 ? 1.327 -8.765 -10.227 1.00 0.00 95 ASP A C 9
ATOM 15743 O O . ASP A 1 95 ? 1.448 -8.121 -9.186 1.00 0.00 95 ASP A O 9
ATOM 15752 N N . SER A 1 96 ? 2.327 -9.077 -11.038 1.00 0.00 96 SER A N 9
ATOM 15753 C CA . SER A 1 96 ? 3.688 -8.663 -10.740 1.00 0.00 96 SER A CA 9
ATOM 15754 C C . SER A 1 96 ? 4.030 -7.391 -11.519 1.00 0.00 96 SER A C 9
ATOM 15755 O O . SER A 1 96 ? 5.201 -7.043 -11.661 1.00 0.00 96 SER A O 9
ATOM 15763 N N . THR A 1 97 ? 2.987 -6.732 -12.002 1.00 0.00 97 THR A N 9
ATOM 15764 C CA . THR A 1 97 ? 3.163 -5.506 -12.762 1.00 0.00 97 THR A CA 9
ATOM 15765 C C . THR A 1 97 ? 2.460 -4.340 -12.063 1.00 0.00 97 THR A C 9
ATOM 15766 O O . THR A 1 97 ? 2.981 -3.226 -12.032 1.00 0.00 97 THR A O 9
ATOM 15777 N N . ALA A 1 98 ? 1.288 -4.637 -11.521 1.00 0.00 98 ALA A N 9
ATOM 15778 C CA . ALA A 1 98 ? 0.509 -3.627 -10.825 1.00 0.00 98 ALA A CA 9
ATOM 15779 C C . ALA A 1 98 ? 1.233 -3.228 -9.537 1.00 0.00 98 ALA A C 9
ATOM 15780 O O . ALA A 1 98 ? 0.937 -3.756 -8.466 1.00 0.00 98 ALA A O 9
ATOM 15787 N N . LEU A 1 99 ? 2.167 -2.301 -9.685 1.00 0.00 99 LEU A N 9
ATOM 15788 C CA . LEU A 1 99 ? 2.935 -1.825 -8.547 1.00 0.00 99 LEU A CA 9
ATOM 15789 C C . LEU A 1 99 ? 2.057 -0.911 -7.690 1.00 0.00 99 LEU A C 9
ATOM 15790 O O . LEU A 1 99 ? 0.946 -0.561 -8.087 1.00 0.00 99 LEU A O 9
ATOM 15806 N N . TYR A 1 100 ? 2.587 -0.551 -6.531 1.00 0.00 100 TYR A N 9
ATOM 15807 C CA . TYR A 1 100 ? 1.865 0.316 -5.614 1.00 0.00 100 TYR A CA 9
ATOM 15808 C C . TYR A 1 100 ? 2.797 0.869 -4.534 1.00 0.00 100 TYR A C 9
ATOM 15809 O O . TYR A 1 100 ? 3.663 0.155 -4.031 1.00 0.00 100 TYR A O 9
ATOM 15827 N N . THR A 1 101 ? 2.587 2.136 -4.209 1.00 0.00 101 THR A N 9
ATOM 15828 C CA . THR A 1 101 ? 3.397 2.793 -3.197 1.00 0.00 101 THR A CA 9
ATOM 15829 C C . THR A 1 101 ? 2.504 3.423 -2.126 1.00 0.00 101 THR A C 9
ATOM 15830 O O . THR A 1 101 ? 1.298 3.561 -2.320 1.00 0.00 101 THR A O 9
ATOM 15841 N N . PHE A 1 102 ? 3.133 3.789 -1.018 1.00 0.00 102 PHE A N 9
ATOM 15842 C CA . PHE A 1 102 ? 2.411 4.401 0.085 1.00 0.00 102 PHE A CA 9
ATOM 15843 C C . PHE A 1 102 ? 2.149 5.884 -0.188 1.00 0.00 102 PHE A C 9
ATOM 15844 O O . PHE A 1 102 ? 3.041 6.604 -0.631 1.00 0.00 102 PHE A O 9
ATOM 15861 N N . ALA A 1 103 ? 0.920 6.295 0.090 1.00 0.00 103 ALA A N 9
ATOM 15862 C CA . ALA A 1 103 ? 0.529 7.679 -0.119 1.00 0.00 103 ALA A CA 9
ATOM 15863 C C . ALA A 1 103 ? 1.071 8.536 1.026 1.00 0.00 103 ALA A C 9
ATOM 15864 O O . ALA A 1 103 ? 1.491 8.009 2.056 1.00 0.00 103 ALA A O 9
ATOM 15871 N N . GLU A 1 104 ? 1.043 9.843 0.809 1.00 0.00 104 GLU A N 9
ATOM 15872 C CA . GLU A 1 104 ? 1.526 10.778 1.811 1.00 0.00 104 GLU A CA 9
ATOM 15873 C C . GLU A 1 104 ? 0.353 11.524 2.451 1.00 0.00 104 GLU A C 9
ATOM 15874 O O . GLU A 1 104 ? -0.370 12.250 1.771 1.00 0.00 104 GLU A O 9
ATOM 15886 N N . SER A 1 105 ? 0.200 11.318 3.750 1.00 0.00 105 SER A N 9
ATOM 15887 C CA . SER A 1 105 ? -0.872 11.962 4.489 1.00 0.00 105 SER A CA 9
ATOM 15888 C C . SER A 1 105 ? -0.924 11.417 5.918 1.00 0.00 105 SER A C 9
ATOM 15889 O O . SER A 1 105 ? -1.893 10.765 6.303 1.00 0.00 105 SER A O 9
ATOM 15897 N N . TYR A 1 106 ? 0.131 11.706 6.666 1.00 0.00 106 TYR A N 9
ATOM 15898 C CA . TYR A 1 106 ? 0.218 11.253 8.044 1.00 0.00 106 TYR A CA 9
ATOM 15899 C C . TYR A 1 106 ? 1.513 11.737 8.699 1.00 0.00 106 TYR A C 9
ATOM 15900 O O . TYR A 1 106 ? 2.534 11.886 8.029 1.00 0.00 106 TYR A O 9
ATOM 15918 N N . LYS A 1 107 ? 1.429 11.969 10.001 1.00 0.00 107 LYS A N 9
ATOM 15919 C CA . LYS A 1 107 ? 2.581 12.434 10.754 1.00 0.00 107 LYS A CA 9
ATOM 15920 C C . LYS A 1 107 ? 3.677 11.367 10.710 1.00 0.00 107 LYS A C 9
ATOM 15921 O O . LYS A 1 107 ? 3.839 10.599 11.656 1.00 0.00 107 LYS A O 9
ATOM 15940 N N . LYS A 1 108 ? 4.402 11.355 9.601 1.00 0.00 108 LYS A N 9
ATOM 15941 C CA . LYS A 1 108 ? 5.478 10.396 9.420 1.00 0.00 108 LYS A CA 9
ATOM 15942 C C . LYS A 1 108 ? 6.033 10.519 8.000 1.00 0.00 108 LYS A C 9
ATOM 15943 O O . LYS A 1 108 ? 6.098 9.533 7.267 1.00 0.00 108 LYS A O 9
ATOM 15962 N N . LYS A 1 109 ? 6.420 11.738 7.654 1.00 0.00 109 LYS A N 9
ATOM 15963 C CA . LYS A 1 109 ? 6.967 12.003 6.334 1.00 0.00 109 LYS A CA 9
ATOM 15964 C C . LYS A 1 109 ? 8.487 11.833 6.374 1.00 0.00 109 LYS A C 9
ATOM 15965 O O . LYS A 1 109 ? 9.113 12.055 7.409 1.00 0.00 109 LYS A O 9
ATOM 15984 N N . VAL A 1 110 ? 9.037 11.442 5.233 1.00 0.00 110 VAL A N 9
ATOM 15985 C CA . VAL A 1 110 ? 10.471 11.240 5.125 1.00 0.00 110 VAL A CA 9
ATOM 15986 C C . VAL A 1 110 ? 11.071 12.337 4.243 1.00 0.00 110 VAL A C 9
ATOM 15987 O O . VAL A 1 110 ? 12.226 12.721 4.422 1.00 0.00 110 VAL A O 9
ATOM 16000 N N . SER A 1 111 ? 10.259 12.812 3.310 1.00 0.00 111 SER A N 9
ATOM 16001 C CA . SER A 1 111 ? 10.695 13.857 2.399 1.00 0.00 111 SER A CA 9
ATOM 16002 C C . SER A 1 111 ? 12.162 13.643 2.020 1.00 0.00 111 SER A C 9
ATOM 16003 O O . SER A 1 111 ? 13.059 14.182 2.666 1.00 0.00 111 SER A O 9
ATOM 16011 N N . SER A 1 112 ? 12.360 12.854 0.974 1.00 0.00 112 SER A N 9
ATOM 16012 C CA . SER A 1 112 ? 13.702 12.561 0.501 1.00 0.00 112 SER A CA 9
ATOM 16013 C C . SER A 1 112 ? 13.821 12.908 -0.984 1.00 0.00 112 SER A C 9
ATOM 16014 O O . SER A 1 112 ? 13.594 12.057 -1.844 1.00 0.00 112 SER A O 9
ATOM 16022 N N . LYS A 1 113 ? 14.176 14.158 -1.241 1.00 0.00 113 LYS A N 9
ATOM 16023 C CA . LYS A 1 113 ? 14.328 14.627 -2.608 1.00 0.00 113 LYS A CA 9
ATOM 16024 C C . LYS A 1 113 ? 15.736 14.294 -3.104 1.00 0.00 113 LYS A C 9
ATOM 16025 O O . LYS A 1 113 ? 16.642 14.064 -2.304 1.00 0.00 113 LYS A O 9
ATOM 16044 N N . GLU A 1 114 ? 15.877 14.277 -4.421 1.00 0.00 114 GLU A N 9
ATOM 16045 C CA . GLU A 1 114 ? 17.159 13.975 -5.033 1.00 0.00 114 GLU A CA 9
ATOM 16046 C C . GLU A 1 114 ? 17.310 14.735 -6.353 1.00 0.00 114 GLU A C 9
ATOM 16047 O O . GLU A 1 114 ? 16.740 14.341 -7.369 1.00 0.00 114 GLU A O 9
ATOM 16059 N N . SER A 1 115 ? 18.080 15.812 -6.294 1.00 0.00 115 SER A N 9
ATOM 16060 C CA . SER A 1 115 ? 18.312 16.631 -7.472 1.00 0.00 115 SER A CA 9
ATOM 16061 C C . SER A 1 115 ? 18.562 15.738 -8.689 1.00 0.00 115 SER A C 9
ATOM 16062 O O . SER A 1 115 ? 19.298 14.757 -8.602 1.00 0.00 115 SER A O 9
ATOM 16070 N N . GLY A 1 116 ? 17.935 16.111 -9.795 1.00 0.00 116 GLY A N 9
ATOM 16071 C CA . GLY A 1 116 ? 18.081 15.357 -11.028 1.00 0.00 116 GLY A CA 9
ATOM 16072 C C . GLY A 1 116 ? 17.579 16.164 -12.227 1.00 0.00 116 GLY A C 9
ATOM 16073 O O . GLY A 1 116 ? 16.375 16.245 -12.465 1.00 0.00 116 GLY A O 9
ATOM 16077 N N . PRO A 1 117 ? 18.553 16.755 -12.970 1.00 0.00 117 PRO A N 9
ATOM 16078 C CA . PRO A 1 117 ? 18.222 17.553 -14.138 1.00 0.00 117 PRO A CA 9
ATOM 16079 C C . PRO A 1 117 ? 17.818 16.661 -15.314 1.00 0.00 117 PRO A C 9
ATOM 16080 O O . PRO A 1 117 ? 17.857 15.436 -15.211 1.00 0.00 117 PRO A O 9
ATOM 16091 N N . SER A 1 118 ? 17.440 17.311 -16.406 1.00 0.00 118 SER A N 9
ATOM 16092 C CA . SER A 1 118 ? 17.030 16.593 -17.600 1.00 0.00 118 SER A CA 9
ATOM 16093 C C . SER A 1 118 ? 18.213 16.455 -18.560 1.00 0.00 118 SER A C 9
ATOM 16094 O O . SER A 1 118 ? 19.231 17.125 -18.396 1.00 0.00 118 SER A O 9
ATOM 16102 N N . SER A 1 119 ? 18.039 15.581 -19.541 1.00 0.00 119 SER A N 9
ATOM 16103 C CA . SER A 1 119 ? 19.080 15.347 -20.527 1.00 0.00 119 SER A CA 9
ATOM 16104 C C . SER A 1 119 ? 18.477 15.341 -21.933 1.00 0.00 119 SER A C 9
ATOM 16105 O O . SER A 1 119 ? 17.385 14.814 -22.143 1.00 0.00 119 SER A O 9
ATOM 16113 N N . GLY A 1 120 ? 19.213 15.935 -22.861 1.00 0.00 120 GLY A N 9
ATOM 16114 C CA . GLY A 1 120 ? 18.765 16.005 -24.241 1.00 0.00 120 GLY A CA 9
ATOM 16115 C C . GLY A 1 120 ? 19.594 15.081 -25.135 1.00 0.00 120 GLY A C 9
ATOM 16116 O O . GLY A 1 120 ? 20.772 14.849 -24.870 1.00 0.00 120 GLY A O 9
ATOM 16120 N N . GLY A 1 1 ? -8.894 13.553 16.004 1.00 0.00 1 GLY A N 10
ATOM 16121 C CA . GLY A 1 1 ? -10.139 14.293 16.122 1.00 0.00 1 GLY A CA 10
ATOM 16122 C C . GLY A 1 1 ? -11.223 13.690 15.226 1.00 0.00 1 GLY A C 10
ATOM 16123 O O . GLY A 1 1 ? -12.272 14.298 15.020 1.00 0.00 1 GLY A O 10
ATOM 16127 N N . SER A 1 2 ? -10.931 12.502 14.718 1.00 0.00 2 SER A N 10
ATOM 16128 C CA . SER A 1 2 ? -11.867 11.810 13.848 1.00 0.00 2 SER A CA 10
ATOM 16129 C C . SER A 1 2 ? -11.890 10.318 14.186 1.00 0.00 2 SER A C 10
ATOM 16130 O O . SER A 1 2 ? -11.340 9.900 15.205 1.00 0.00 2 SER A O 10
ATOM 16138 N N . SER A 1 3 ? -12.531 9.555 13.313 1.00 0.00 3 SER A N 10
ATOM 16139 C CA . SER A 1 3 ? -12.632 8.119 13.506 1.00 0.00 3 SER A CA 10
ATOM 16140 C C . SER A 1 3 ? -12.911 7.429 12.169 1.00 0.00 3 SER A C 10
ATOM 16141 O O . SER A 1 3 ? -12.927 8.078 11.123 1.00 0.00 3 SER A O 10
ATOM 16149 N N . GLY A 1 4 ? -13.125 6.124 12.245 1.00 0.00 4 GLY A N 10
ATOM 16150 C CA . GLY A 1 4 ? -13.403 5.340 11.054 1.00 0.00 4 GLY A CA 10
ATOM 16151 C C . GLY A 1 4 ? -12.192 4.492 10.661 1.00 0.00 4 GLY A C 10
ATOM 16152 O O . GLY A 1 4 ? -11.098 4.682 11.191 1.00 0.00 4 GLY A O 10
ATOM 16156 N N . SER A 1 5 ? -12.428 3.574 9.735 1.00 0.00 5 SER A N 10
ATOM 16157 C CA . SER A 1 5 ? -11.370 2.697 9.264 1.00 0.00 5 SER A CA 10
ATOM 16158 C C . SER A 1 5 ? -10.519 2.223 10.445 1.00 0.00 5 SER A C 10
ATOM 16159 O O . SER A 1 5 ? -9.523 2.857 10.790 1.00 0.00 5 SER A O 10
ATOM 16167 N N . SER A 1 6 ? -10.942 1.113 11.030 1.00 0.00 6 SER A N 10
ATOM 16168 C CA . SER A 1 6 ? -10.232 0.547 12.165 1.00 0.00 6 SER A CA 10
ATOM 16169 C C . SER A 1 6 ? -9.304 -0.575 11.694 1.00 0.00 6 SER A C 10
ATOM 16170 O O . SER A 1 6 ? -8.145 -0.638 12.101 1.00 0.00 6 SER A O 10
ATOM 16178 N N . GLY A 1 7 ? -9.849 -1.433 10.844 1.00 0.00 7 GLY A N 10
ATOM 16179 C CA . GLY A 1 7 ? -9.084 -2.549 10.314 1.00 0.00 7 GLY A CA 10
ATOM 16180 C C . GLY A 1 7 ? -7.887 -2.055 9.499 1.00 0.00 7 GLY A C 10
ATOM 16181 O O . GLY A 1 7 ? -6.775 -2.556 9.658 1.00 0.00 7 GLY A O 10
ATOM 16185 N N . LEU A 1 8 ? -8.156 -1.080 8.643 1.00 0.00 8 LEU A N 10
ATOM 16186 C CA . LEU A 1 8 ? -7.115 -0.514 7.803 1.00 0.00 8 LEU A CA 10
ATOM 16187 C C . LEU A 1 8 ? -5.998 0.043 8.688 1.00 0.00 8 LEU A C 10
ATOM 16188 O O . LEU A 1 8 ? -4.844 -0.366 8.569 1.00 0.00 8 LEU A O 10
ATOM 16204 N N . HIS A 1 9 ? -6.380 0.969 9.555 1.00 0.00 9 HIS A N 10
ATOM 16205 C CA . HIS A 1 9 ? -5.425 1.587 10.460 1.00 0.00 9 HIS A CA 10
ATOM 16206 C C . HIS A 1 9 ? -4.498 0.515 11.037 1.00 0.00 9 HIS A C 10
ATOM 16207 O O . HIS A 1 9 ? -3.306 0.756 11.223 1.00 0.00 9 HIS A O 10
ATOM 16221 N N . ARG A 1 10 ? -5.080 -0.644 11.304 1.00 0.00 10 ARG A N 10
ATOM 16222 C CA . ARG A 1 10 ? -4.320 -1.753 11.855 1.00 0.00 10 ARG A CA 10
ATOM 16223 C C . ARG A 1 10 ? -3.381 -2.333 10.796 1.00 0.00 10 ARG A C 10
ATOM 16224 O O . ARG A 1 10 ? -2.207 -2.577 11.069 1.00 0.00 10 ARG A O 10
ATOM 16245 N N . ILE A 1 11 ? -3.934 -2.536 9.609 1.00 0.00 11 ILE A N 10
ATOM 16246 C CA . ILE A 1 11 ? -3.160 -3.082 8.507 1.00 0.00 11 ILE A CA 10
ATOM 16247 C C . ILE A 1 11 ? -1.977 -2.157 8.212 1.00 0.00 11 ILE A C 10
ATOM 16248 O O . ILE A 1 11 ? -0.838 -2.611 8.122 1.00 0.00 11 ILE A O 10
ATOM 16264 N N . VAL A 1 12 ? -2.289 -0.877 8.070 1.00 0.00 12 VAL A N 10
ATOM 16265 C CA . VAL A 1 12 ? -1.267 0.115 7.787 1.00 0.00 12 VAL A CA 10
ATOM 16266 C C . VAL A 1 12 ? -0.122 -0.038 8.790 1.00 0.00 12 VAL A C 10
ATOM 16267 O O . VAL A 1 12 ? 1.041 -0.132 8.401 1.00 0.00 12 VAL A O 10
ATOM 16280 N N . ASP A 1 13 ? -0.491 -0.059 10.062 1.00 0.00 13 ASP A N 10
ATOM 16281 C CA . ASP A 1 13 ? 0.490 -0.199 11.125 1.00 0.00 13 ASP A CA 10
ATOM 16282 C C . ASP A 1 13 ? 1.424 -1.366 10.799 1.00 0.00 13 ASP A C 10
ATOM 16283 O O . ASP A 1 13 ? 2.620 -1.306 11.082 1.00 0.00 13 ASP A O 10
ATOM 16292 N N . LYS A 1 14 ? 0.844 -2.400 10.208 1.00 0.00 14 LYS A N 10
ATOM 16293 C CA . LYS A 1 14 ? 1.610 -3.579 9.841 1.00 0.00 14 LYS A CA 10
ATOM 16294 C C . LYS A 1 14 ? 2.497 -3.251 8.639 1.00 0.00 14 LYS A C 10
ATOM 16295 O O . LYS A 1 14 ? 3.700 -3.506 8.663 1.00 0.00 14 LYS A O 10
ATOM 16314 N N . MET A 1 15 ? 1.869 -2.691 7.615 1.00 0.00 15 MET A N 10
ATOM 16315 C CA . MET A 1 15 ? 2.587 -2.325 6.406 1.00 0.00 15 MET A CA 10
ATOM 16316 C C . MET A 1 15 ? 3.691 -1.310 6.709 1.00 0.00 15 MET A C 10
ATOM 16317 O O . MET A 1 15 ? 4.704 -1.262 6.013 1.00 0.00 15 MET A O 10
ATOM 16331 N N . HIS A 1 16 ? 3.457 -0.523 7.750 1.00 0.00 16 HIS A N 10
ATOM 16332 C CA . HIS A 1 16 ? 4.419 0.488 8.154 1.00 0.00 16 HIS A CA 10
ATOM 16333 C C . HIS A 1 16 ? 5.698 -0.189 8.651 1.00 0.00 16 HIS A C 10
ATOM 16334 O O . HIS A 1 16 ? 6.752 0.442 8.720 1.00 0.00 16 HIS A O 10
ATOM 16348 N N . ASP A 1 17 ? 5.563 -1.464 8.985 1.00 0.00 17 ASP A N 10
ATOM 16349 C CA . ASP A 1 17 ? 6.694 -2.233 9.474 1.00 0.00 17 ASP A CA 10
ATOM 16350 C C . ASP A 1 17 ? 7.377 -2.931 8.297 1.00 0.00 17 ASP A C 10
ATOM 16351 O O . ASP A 1 17 ? 6.779 -3.093 7.235 1.00 0.00 17 ASP A O 10
ATOM 16360 N N . THR A 1 18 ? 8.621 -3.326 8.526 1.00 0.00 18 THR A N 10
ATOM 16361 C CA . THR A 1 18 ? 9.393 -4.003 7.498 1.00 0.00 18 THR A CA 10
ATOM 16362 C C . THR A 1 18 ? 9.617 -5.468 7.877 1.00 0.00 18 THR A C 10
ATOM 16363 O O . THR A 1 18 ? 9.937 -6.292 7.022 1.00 0.00 18 THR A O 10
ATOM 16374 N N . SER A 1 19 ? 9.441 -5.748 9.160 1.00 0.00 19 SER A N 10
ATOM 16375 C CA . SER A 1 19 ? 9.620 -7.099 9.663 1.00 0.00 19 SER A CA 10
ATOM 16376 C C . SER A 1 19 ? 8.410 -7.960 9.292 1.00 0.00 19 SER A C 10
ATOM 16377 O O . SER A 1 19 ? 8.518 -8.864 8.466 1.00 0.00 19 SER A O 10
ATOM 16385 N N . THR A 1 20 ? 7.287 -7.648 9.922 1.00 0.00 20 THR A N 10
ATOM 16386 C CA . THR A 1 20 ? 6.059 -8.382 9.669 1.00 0.00 20 THR A CA 10
ATOM 16387 C C . THR A 1 20 ? 5.188 -7.632 8.660 1.00 0.00 20 THR A C 10
ATOM 16388 O O . THR A 1 20 ? 4.129 -8.118 8.267 1.00 0.00 20 THR A O 10
ATOM 16399 N N . GLY A 1 21 ? 5.665 -6.459 8.271 1.00 0.00 21 GLY A N 10
ATOM 16400 C CA . GLY A 1 21 ? 4.943 -5.636 7.316 1.00 0.00 21 GLY A CA 10
ATOM 16401 C C . GLY A 1 21 ? 5.285 -6.037 5.879 1.00 0.00 21 GLY A C 10
ATOM 16402 O O . GLY A 1 21 ? 5.893 -7.081 5.650 1.00 0.00 21 GLY A O 10
ATOM 16406 N N . ILE A 1 22 ? 4.879 -5.185 4.949 1.00 0.00 22 ILE A N 10
ATOM 16407 C CA . ILE A 1 22 ? 5.134 -5.437 3.541 1.00 0.00 22 ILE A CA 10
ATOM 16408 C C . ILE A 1 22 ? 6.621 -5.222 3.250 1.00 0.00 22 ILE A C 10
ATOM 16409 O O . ILE A 1 22 ? 7.388 -4.873 4.146 1.00 0.00 22 ILE A O 10
ATOM 16425 N N . ARG A 1 23 ? 6.983 -5.439 1.994 1.00 0.00 23 ARG A N 10
ATOM 16426 C CA . ARG A 1 23 ? 8.364 -5.274 1.575 1.00 0.00 23 ARG A CA 10
ATOM 16427 C C . ARG A 1 23 ? 8.425 -4.825 0.113 1.00 0.00 23 ARG A C 10
ATOM 16428 O O . ARG A 1 23 ? 8.455 -5.655 -0.794 1.00 0.00 23 ARG A O 10
ATOM 16449 N N . PRO A 1 24 ? 8.441 -3.478 -0.074 1.00 0.00 24 PRO A N 10
ATOM 16450 C CA . PRO A 1 24 ? 8.497 -2.909 -1.410 1.00 0.00 24 PRO A CA 10
ATOM 16451 C C . PRO A 1 24 ? 9.901 -3.043 -2.004 1.00 0.00 24 PRO A C 10
ATOM 16452 O O . PRO A 1 24 ? 10.890 -2.715 -1.350 1.00 0.00 24 PRO A O 10
ATOM 16463 N N . SER A 1 25 ? 9.943 -3.526 -3.238 1.00 0.00 25 SER A N 10
ATOM 16464 C CA . SER A 1 25 ? 11.208 -3.707 -3.927 1.00 0.00 25 SER A CA 10
ATOM 16465 C C . SER A 1 25 ? 11.298 -2.749 -5.117 1.00 0.00 25 SER A C 10
ATOM 16466 O O . SER A 1 25 ? 10.282 -2.241 -5.587 1.00 0.00 25 SER A O 10
ATOM 16474 N N . PRO A 1 26 ? 12.557 -2.526 -5.582 1.00 0.00 26 PRO A N 10
ATOM 16475 C CA . PRO A 1 26 ? 12.792 -1.638 -6.708 1.00 0.00 26 PRO A CA 10
ATOM 16476 C C . PRO A 1 26 ? 12.387 -2.303 -8.025 1.00 0.00 26 PRO A C 10
ATOM 16477 O O . PRO A 1 26 ? 11.622 -1.734 -8.802 1.00 0.00 26 PRO A O 10
ATOM 16488 N N . ASN A 1 27 ? 12.917 -3.499 -8.234 1.00 0.00 27 ASN A N 10
ATOM 16489 C CA . ASN A 1 27 ? 12.620 -4.248 -9.444 1.00 0.00 27 ASN A CA 10
ATOM 16490 C C . ASN A 1 27 ? 12.667 -3.304 -10.647 1.00 0.00 27 ASN A C 10
ATOM 16491 O O . ASN A 1 27 ? 11.644 -2.751 -11.047 1.00 0.00 27 ASN A O 10
ATOM 16502 N N . MET A 1 28 ? 13.865 -3.149 -11.191 1.00 0.00 28 MET A N 10
ATOM 16503 C CA . MET A 1 28 ? 14.059 -2.282 -12.340 1.00 0.00 28 MET A CA 10
ATOM 16504 C C . MET A 1 28 ? 12.945 -2.479 -13.370 1.00 0.00 28 MET A C 10
ATOM 16505 O O . MET A 1 28 ? 12.701 -3.598 -13.818 1.00 0.00 28 MET A O 10
ATOM 16519 N N . GLU A 1 29 ? 12.299 -1.375 -13.715 1.00 0.00 29 GLU A N 10
ATOM 16520 C CA . GLU A 1 29 ? 11.217 -1.413 -14.684 1.00 0.00 29 GLU A CA 10
ATOM 16521 C C . GLU A 1 29 ? 11.439 -0.358 -15.770 1.00 0.00 29 GLU A C 10
ATOM 16522 O O . GLU A 1 29 ? 11.523 0.833 -15.475 1.00 0.00 29 GLU A O 10
ATOM 16534 N N . GLN A 1 30 ? 11.528 -0.835 -17.003 1.00 0.00 30 GLN A N 10
ATOM 16535 C CA . GLN A 1 30 ? 11.739 0.052 -18.134 1.00 0.00 30 GLN A CA 10
ATOM 16536 C C . GLN A 1 30 ? 12.726 1.161 -17.763 1.00 0.00 30 GLN A C 10
ATOM 16537 O O . GLN A 1 30 ? 12.418 2.344 -17.900 1.00 0.00 30 GLN A O 10
ATOM 16551 N N . GLY A 1 31 ? 13.894 0.739 -17.299 1.00 0.00 31 GLY A N 10
ATOM 16552 C CA . GLY A 1 31 ? 14.928 1.681 -16.907 1.00 0.00 31 GLY A CA 10
ATOM 16553 C C . GLY A 1 31 ? 14.582 2.353 -15.577 1.00 0.00 31 GLY A C 10
ATOM 16554 O O . GLY A 1 31 ? 15.221 2.091 -14.560 1.00 0.00 31 GLY A O 10
ATOM 16558 N N . SER A 1 32 ? 13.570 3.207 -15.628 1.00 0.00 32 SER A N 10
ATOM 16559 C CA . SER A 1 32 ? 13.131 3.919 -14.439 1.00 0.00 32 SER A CA 10
ATOM 16560 C C . SER A 1 32 ? 12.822 2.924 -13.318 1.00 0.00 32 SER A C 10
ATOM 16561 O O . SER A 1 32 ? 11.768 2.290 -13.320 1.00 0.00 32 SER A O 10
ATOM 16569 N N . THR A 1 33 ? 13.760 2.820 -12.389 1.00 0.00 33 THR A N 10
ATOM 16570 C CA . THR A 1 33 ? 13.601 1.913 -11.264 1.00 0.00 33 THR A CA 10
ATOM 16571 C C . THR A 1 33 ? 12.671 2.524 -10.214 1.00 0.00 33 THR A C 10
ATOM 16572 O O . THR A 1 33 ? 12.992 3.552 -9.619 1.00 0.00 33 THR A O 10
ATOM 16583 N N . TYR A 1 34 ? 11.538 1.866 -10.017 1.00 0.00 34 TYR A N 10
ATOM 16584 C CA . TYR A 1 34 ? 10.560 2.332 -9.049 1.00 0.00 34 TYR A CA 10
ATOM 16585 C C . TYR A 1 34 ? 10.914 1.854 -7.639 1.00 0.00 34 TYR A C 10
ATOM 16586 O O . TYR A 1 34 ? 10.564 0.740 -7.252 1.00 0.00 34 TYR A O 10
ATOM 16604 N N . LYS A 1 35 ? 11.602 2.720 -6.910 1.00 0.00 35 LYS A N 10
ATOM 16605 C CA . LYS A 1 35 ? 12.007 2.400 -5.552 1.00 0.00 35 LYS A CA 10
ATOM 16606 C C . LYS A 1 35 ? 10.845 2.684 -4.598 1.00 0.00 35 LYS A C 10
ATOM 16607 O O . LYS A 1 35 ? 10.046 3.588 -4.839 1.00 0.00 35 LYS A O 10
ATOM 16626 N N . LYS A 1 36 ? 10.787 1.895 -3.535 1.00 0.00 36 LYS A N 10
ATOM 16627 C CA . LYS A 1 36 ? 9.737 2.051 -2.544 1.00 0.00 36 LYS A CA 10
ATOM 16628 C C . LYS A 1 36 ? 8.390 1.687 -3.173 1.00 0.00 36 LYS A C 10
ATOM 16629 O O . LYS A 1 36 ? 7.454 2.484 -3.149 1.00 0.00 36 LYS A O 10
ATOM 16648 N N . THR A 1 37 ? 8.336 0.482 -3.721 1.00 0.00 37 THR A N 10
ATOM 16649 C CA . THR A 1 37 ? 7.120 0.002 -4.355 1.00 0.00 37 THR A CA 10
ATOM 16650 C C . THR A 1 37 ? 7.001 -1.515 -4.202 1.00 0.00 37 THR A C 10
ATOM 16651 O O . THR A 1 37 ? 8.010 -2.214 -4.108 1.00 0.00 37 THR A O 10
ATOM 16662 N N . PHE A 1 38 ? 5.761 -1.981 -4.183 1.00 0.00 38 PHE A N 10
ATOM 16663 C CA . PHE A 1 38 ? 5.498 -3.403 -4.044 1.00 0.00 38 PHE A CA 10
ATOM 16664 C C . PHE A 1 38 ? 4.474 -3.876 -5.078 1.00 0.00 38 PHE A C 10
ATOM 16665 O O . PHE A 1 38 ? 3.441 -3.236 -5.271 1.00 0.00 38 PHE A O 10
ATOM 16682 N N . LEU A 1 39 ? 4.796 -4.991 -5.716 1.00 0.00 39 LEU A N 10
ATOM 16683 C CA . LEU A 1 39 ? 3.918 -5.556 -6.726 1.00 0.00 39 LEU A CA 10
ATOM 16684 C C . LEU A 1 39 ? 2.500 -5.660 -6.161 1.00 0.00 39 LEU A C 10
ATOM 16685 O O . LEU A 1 39 ? 2.318 -5.817 -4.955 1.00 0.00 39 LEU A O 10
ATOM 16701 N N . GLY A 1 40 ? 1.531 -5.569 -7.060 1.00 0.00 40 GLY A N 10
ATOM 16702 C CA . GLY A 1 40 ? 0.134 -5.651 -6.667 1.00 0.00 40 GLY A CA 10
ATOM 16703 C C . GLY A 1 40 ? -0.163 -6.982 -5.974 1.00 0.00 40 GLY A C 10
ATOM 16704 O O . GLY A 1 40 ? -0.887 -7.021 -4.980 1.00 0.00 40 GLY A O 10
ATOM 16708 N N . SER A 1 41 ? 0.412 -8.041 -6.526 1.00 0.00 41 SER A N 10
ATOM 16709 C CA . SER A 1 41 ? 0.217 -9.371 -5.973 1.00 0.00 41 SER A CA 10
ATOM 16710 C C . SER A 1 41 ? 0.851 -9.458 -4.583 1.00 0.00 41 SER A C 10
ATOM 16711 O O . SER A 1 41 ? 0.296 -10.085 -3.682 1.00 0.00 41 SER A O 10
ATOM 16719 N N . SER A 1 42 ? 2.004 -8.819 -4.452 1.00 0.00 42 SER A N 10
ATOM 16720 C CA . SER A 1 42 ? 2.719 -8.816 -3.187 1.00 0.00 42 SER A CA 10
ATOM 16721 C C . SER A 1 42 ? 1.783 -8.383 -2.058 1.00 0.00 42 SER A C 10
ATOM 16722 O O . SER A 1 42 ? 1.734 -9.022 -1.008 1.00 0.00 42 SER A O 10
ATOM 16730 N N . LEU A 1 43 ? 1.062 -7.300 -2.312 1.00 0.00 43 LEU A N 10
ATOM 16731 C CA . LEU A 1 43 ? 0.130 -6.774 -1.330 1.00 0.00 43 LEU A CA 10
ATOM 16732 C C . LEU A 1 43 ? -0.952 -7.819 -1.050 1.00 0.00 43 LEU A C 10
ATOM 16733 O O . LEU A 1 43 ? -1.131 -8.241 0.092 1.00 0.00 43 LEU A O 10
ATOM 16749 N N . VAL A 1 44 ? -1.646 -8.205 -2.110 1.00 0.00 44 VAL A N 10
ATOM 16750 C CA . VAL A 1 44 ? -2.706 -9.192 -1.993 1.00 0.00 44 VAL A CA 10
ATOM 16751 C C . VAL A 1 44 ? -2.212 -10.365 -1.144 1.00 0.00 44 VAL A C 10
ATOM 16752 O O . VAL A 1 44 ? -2.769 -10.645 -0.083 1.00 0.00 44 VAL A O 10
ATOM 16765 N N . ASP A 1 45 ? -1.173 -11.019 -1.642 1.00 0.00 45 ASP A N 10
ATOM 16766 C CA . ASP A 1 45 ? -0.599 -12.155 -0.943 1.00 0.00 45 ASP A CA 10
ATOM 16767 C C . ASP A 1 45 ? -0.331 -11.770 0.514 1.00 0.00 45 ASP A C 10
ATOM 16768 O O . ASP A 1 45 ? -0.713 -12.494 1.431 1.00 0.00 45 ASP A O 10
ATOM 16777 N N . TRP A 1 46 ? 0.323 -10.630 0.680 1.00 0.00 46 TRP A N 10
ATOM 16778 C CA . TRP A 1 46 ? 0.647 -10.140 2.009 1.00 0.00 46 TRP A CA 10
ATOM 16779 C C . TRP A 1 46 ? -0.652 -10.066 2.814 1.00 0.00 46 TRP A C 10
ATOM 16780 O O . TRP A 1 46 ? -0.819 -10.786 3.798 1.00 0.00 46 TRP A O 10
ATOM 16801 N N . LEU A 1 47 ? -1.539 -9.188 2.368 1.00 0.00 47 LEU A N 10
ATOM 16802 C CA . LEU A 1 47 ? -2.817 -9.011 3.035 1.00 0.00 47 LEU A CA 10
ATOM 16803 C C . LEU A 1 47 ? -3.341 -10.373 3.495 1.00 0.00 47 LEU A C 10
ATOM 16804 O O . LEU A 1 47 ? -3.751 -10.528 4.644 1.00 0.00 47 LEU A O 10
ATOM 16820 N N . ILE A 1 48 ? -3.309 -11.325 2.575 1.00 0.00 48 ILE A N 10
ATOM 16821 C CA . ILE A 1 48 ? -3.776 -12.669 2.871 1.00 0.00 48 ILE A CA 10
ATOM 16822 C C . ILE A 1 48 ? -2.898 -13.278 3.967 1.00 0.00 48 ILE A C 10
ATOM 16823 O O . ILE A 1 48 ? -3.398 -13.681 5.016 1.00 0.00 48 ILE A O 10
ATOM 16839 N N . SER A 1 49 ? -1.604 -13.326 3.686 1.00 0.00 49 SER A N 10
ATOM 16840 C CA . SER A 1 49 ? -0.652 -13.879 4.634 1.00 0.00 49 SER A CA 10
ATOM 16841 C C . SER A 1 49 ? -0.804 -13.189 5.991 1.00 0.00 49 SER A C 10
ATOM 16842 O O . SER A 1 49 ? -0.529 -13.787 7.030 1.00 0.00 49 SER A O 10
ATOM 16850 N N . SER A 1 50 ? -1.241 -11.939 5.937 1.00 0.00 50 SER A N 10
ATOM 16851 C CA . SER A 1 50 ? -1.432 -11.161 7.149 1.00 0.00 50 SER A CA 10
ATOM 16852 C C . SER A 1 50 ? -2.717 -11.600 7.856 1.00 0.00 50 SER A C 10
ATOM 16853 O O . SER A 1 50 ? -2.949 -11.241 9.009 1.00 0.00 50 SER A O 10
ATOM 16861 N N . ASN A 1 51 ? -3.518 -12.369 7.133 1.00 0.00 51 ASN A N 10
ATOM 16862 C CA . ASN A 1 51 ? -4.773 -12.860 7.676 1.00 0.00 51 ASN A CA 10
ATOM 16863 C C . ASN A 1 51 ? -5.836 -11.765 7.564 1.00 0.00 51 ASN A C 10
ATOM 16864 O O . ASN A 1 51 ? -6.848 -11.803 8.262 1.00 0.00 51 ASN A O 10
ATOM 16875 N N . PHE A 1 52 ? -5.569 -10.815 6.680 1.00 0.00 52 PHE A N 10
ATOM 16876 C CA . PHE A 1 52 ? -6.490 -9.711 6.468 1.00 0.00 52 PHE A CA 10
ATOM 16877 C C . PHE A 1 52 ? -7.514 -10.052 5.384 1.00 0.00 52 PHE A C 10
ATOM 16878 O O . PHE A 1 52 ? -8.588 -9.455 5.329 1.00 0.00 52 PHE A O 10
ATOM 16895 N N . ALA A 1 53 ? -7.145 -11.011 4.547 1.00 0.00 53 ALA A N 10
ATOM 16896 C CA . ALA A 1 53 ? -8.019 -11.439 3.468 1.00 0.00 53 ALA A CA 10
ATOM 16897 C C . ALA A 1 53 ? -8.055 -12.968 3.422 1.00 0.00 53 ALA A C 10
ATOM 16898 O O . ALA A 1 53 ? -7.168 -13.630 3.959 1.00 0.00 53 ALA A O 10
ATOM 16905 N N . ALA A 1 54 ? -9.090 -13.484 2.777 1.00 0.00 54 ALA A N 10
ATOM 16906 C CA . ALA A 1 54 ? -9.254 -14.923 2.654 1.00 0.00 54 ALA A CA 10
ATOM 16907 C C . ALA A 1 54 ? -8.833 -15.362 1.250 1.00 0.00 54 ALA A C 10
ATOM 16908 O O . ALA A 1 54 ? -8.278 -16.446 1.075 1.00 0.00 54 ALA A O 10
ATOM 16915 N N . SER A 1 55 ? -9.113 -14.498 0.286 1.00 0.00 55 SER A N 10
ATOM 16916 C CA . SER A 1 55 ? -8.770 -14.783 -1.097 1.00 0.00 55 SER A CA 10
ATOM 16917 C C . SER A 1 55 ? -8.241 -13.518 -1.777 1.00 0.00 55 SER A C 10
ATOM 16918 O O . SER A 1 55 ? -8.543 -12.406 -1.347 1.00 0.00 55 SER A O 10
ATOM 16926 N N . ARG A 1 56 ? -7.462 -13.731 -2.827 1.00 0.00 56 ARG A N 10
ATOM 16927 C CA . ARG A 1 56 ? -6.889 -12.622 -3.570 1.00 0.00 56 ARG A CA 10
ATOM 16928 C C . ARG A 1 56 ? -7.898 -11.476 -3.677 1.00 0.00 56 ARG A C 10
ATOM 16929 O O . ARG A 1 56 ? -7.514 -10.309 -3.735 1.00 0.00 56 ARG A O 10
ATOM 16950 N N . LEU A 1 57 ? -9.169 -11.850 -3.698 1.00 0.00 57 LEU A N 10
ATOM 16951 C CA . LEU A 1 57 ? -10.236 -10.869 -3.797 1.00 0.00 57 LEU A CA 10
ATOM 16952 C C . LEU A 1 57 ? -10.239 -9.997 -2.539 1.00 0.00 57 LEU A C 10
ATOM 16953 O O . LEU A 1 57 ? -9.947 -8.804 -2.606 1.00 0.00 57 LEU A O 10
ATOM 16969 N N . GLU A 1 58 ? -10.572 -10.627 -1.422 1.00 0.00 58 GLU A N 10
ATOM 16970 C CA . GLU A 1 58 ? -10.617 -9.924 -0.151 1.00 0.00 58 GLU A CA 10
ATOM 16971 C C . GLU A 1 58 ? -9.412 -8.989 -0.019 1.00 0.00 58 GLU A C 10
ATOM 16972 O O . GLU A 1 58 ? -9.541 -7.871 0.478 1.00 0.00 58 GLU A O 10
ATOM 16984 N N . ALA A 1 59 ? -8.269 -9.482 -0.472 1.00 0.00 59 ALA A N 10
ATOM 16985 C CA . ALA A 1 59 ? -7.043 -8.705 -0.411 1.00 0.00 59 ALA A CA 10
ATOM 16986 C C . ALA A 1 59 ? -7.130 -7.543 -1.402 1.00 0.00 59 ALA A C 10
ATOM 16987 O O . ALA A 1 59 ? -6.795 -6.409 -1.065 1.00 0.00 59 ALA A O 10
ATOM 16994 N N . VAL A 1 60 ? -7.581 -7.866 -2.605 1.00 0.00 60 VAL A N 10
ATOM 16995 C CA . VAL A 1 60 ? -7.717 -6.863 -3.647 1.00 0.00 60 VAL A CA 10
ATOM 16996 C C . VAL A 1 60 ? -8.548 -5.693 -3.118 1.00 0.00 60 VAL A C 10
ATOM 16997 O O . VAL A 1 60 ? -8.184 -4.533 -3.306 1.00 0.00 60 VAL A O 10
ATOM 17010 N N . THR A 1 61 ? -9.650 -6.038 -2.467 1.00 0.00 61 THR A N 10
ATOM 17011 C CA . THR A 1 61 ? -10.536 -5.030 -1.909 1.00 0.00 61 THR A CA 10
ATOM 17012 C C . THR A 1 61 ? -9.837 -4.273 -0.779 1.00 0.00 61 THR A C 10
ATOM 17013 O O . THR A 1 61 ? -9.946 -3.051 -0.686 1.00 0.00 61 THR A O 10
ATOM 17024 N N . LEU A 1 62 ? -9.136 -5.029 0.052 1.00 0.00 62 LEU A N 10
ATOM 17025 C CA . LEU A 1 62 ? -8.419 -4.444 1.173 1.00 0.00 62 LEU A CA 10
ATOM 17026 C C . LEU A 1 62 ? -7.362 -3.473 0.646 1.00 0.00 62 LEU A C 10
ATOM 17027 O O . LEU A 1 62 ? -7.127 -2.422 1.241 1.00 0.00 62 LEU A O 10
ATOM 17043 N N . ALA A 1 63 ? -6.751 -3.859 -0.465 1.00 0.00 63 ALA A N 10
ATOM 17044 C CA . ALA A 1 63 ? -5.724 -3.035 -1.079 1.00 0.00 63 ALA A CA 10
ATOM 17045 C C . ALA A 1 63 ? -6.326 -1.685 -1.473 1.00 0.00 63 ALA A C 10
ATOM 17046 O O . ALA A 1 63 ? -5.892 -0.642 -0.987 1.00 0.00 63 ALA A O 10
ATOM 17053 N N . SER A 1 64 ? -7.318 -1.749 -2.350 1.00 0.00 64 SER A N 10
ATOM 17054 C CA . SER A 1 64 ? -7.984 -0.545 -2.815 1.00 0.00 64 SER A CA 10
ATOM 17055 C C . SER A 1 64 ? -8.383 0.326 -1.622 1.00 0.00 64 SER A C 10
ATOM 17056 O O . SER A 1 64 ? -8.244 1.548 -1.667 1.00 0.00 64 SER A O 10
ATOM 17064 N N . MET A 1 65 ? -8.871 -0.336 -0.583 1.00 0.00 65 MET A N 10
ATOM 17065 C CA . MET A 1 65 ? -9.291 0.363 0.619 1.00 0.00 65 MET A CA 10
ATOM 17066 C C . MET A 1 65 ? -8.148 1.205 1.192 1.00 0.00 65 MET A C 10
ATOM 17067 O O . MET A 1 65 ? -8.336 2.378 1.508 1.00 0.00 65 MET A O 10
ATOM 17081 N N . LEU A 1 66 ? -6.990 0.572 1.307 1.00 0.00 66 LEU A N 10
ATOM 17082 C CA . LEU A 1 66 ? -5.818 1.248 1.836 1.00 0.00 66 LEU A CA 10
ATOM 17083 C C . LEU A 1 66 ? -5.484 2.449 0.949 1.00 0.00 66 LEU A C 10
ATOM 17084 O O . LEU A 1 66 ? -5.222 3.541 1.450 1.00 0.00 66 LEU A O 10
ATOM 17100 N N . MET A 1 67 ? -5.503 2.206 -0.353 1.00 0.00 67 MET A N 10
ATOM 17101 C CA . MET A 1 67 ? -5.205 3.254 -1.315 1.00 0.00 67 MET A CA 10
ATOM 17102 C C . MET A 1 67 ? -6.146 4.447 -1.134 1.00 0.00 67 MET A C 10
ATOM 17103 O O . MET A 1 67 ? -5.718 5.597 -1.215 1.00 0.00 67 MET A O 10
ATOM 17117 N N . GLU A 1 68 ? -7.410 4.132 -0.891 1.00 0.00 68 GLU A N 10
ATOM 17118 C CA . GLU A 1 68 ? -8.414 5.164 -0.698 1.00 0.00 68 GLU A CA 10
ATOM 17119 C C . GLU A 1 68 ? -8.115 5.966 0.570 1.00 0.00 68 GLU A C 10
ATOM 17120 O O . GLU A 1 68 ? -8.190 7.193 0.565 1.00 0.00 68 GLU A O 10
ATOM 17132 N N . GLU A 1 69 ? -7.782 5.238 1.626 1.00 0.00 69 GLU A N 10
ATOM 17133 C CA . GLU A 1 69 ? -7.471 5.867 2.899 1.00 0.00 69 GLU A CA 10
ATOM 17134 C C . GLU A 1 69 ? -6.252 6.780 2.756 1.00 0.00 69 GLU A C 10
ATOM 17135 O O . GLU A 1 69 ? -5.948 7.562 3.656 1.00 0.00 69 GLU A O 10
ATOM 17147 N N . ASN A 1 70 ? -5.585 6.650 1.619 1.00 0.00 70 ASN A N 10
ATOM 17148 C CA . ASN A 1 70 ? -4.406 7.454 1.346 1.00 0.00 70 ASN A CA 10
ATOM 17149 C C . ASN A 1 70 ? -3.174 6.757 1.927 1.00 0.00 70 ASN A C 10
ATOM 17150 O O . ASN A 1 70 ? -2.164 7.403 2.204 1.00 0.00 70 ASN A O 10
ATOM 17161 N N . PHE A 1 71 ? -3.297 5.449 2.094 1.00 0.00 71 PHE A N 10
ATOM 17162 C CA . PHE A 1 71 ? -2.206 4.657 2.637 1.00 0.00 71 PHE A CA 10
ATOM 17163 C C . PHE A 1 71 ? -1.313 4.116 1.519 1.00 0.00 71 PHE A C 10
ATOM 17164 O O . PHE A 1 71 ? -0.165 3.747 1.761 1.00 0.00 71 PHE A O 10
ATOM 17181 N N . LEU A 1 72 ? -1.874 4.085 0.319 1.00 0.00 72 LEU A N 10
ATOM 17182 C CA . LEU A 1 72 ? -1.143 3.595 -0.837 1.00 0.00 72 LEU A CA 10
ATOM 17183 C C . LEU A 1 72 ? -1.727 4.217 -2.106 1.00 0.00 72 LEU A C 10
ATOM 17184 O O . LEU A 1 72 ? -2.739 4.915 -2.051 1.00 0.00 72 LEU A O 10
ATOM 17200 N N . ARG A 1 73 ? -1.065 3.943 -3.220 1.00 0.00 73 ARG A N 10
ATOM 17201 C CA . ARG A 1 73 ? -1.505 4.468 -4.502 1.00 0.00 73 ARG A CA 10
ATOM 17202 C C . ARG A 1 73 ? -1.054 3.546 -5.636 1.00 0.00 73 ARG A C 10
ATOM 17203 O O . ARG A 1 73 ? -0.046 2.853 -5.514 1.00 0.00 73 ARG A O 10
ATOM 17224 N N . PRO A 1 74 ? -1.844 3.568 -6.744 1.00 0.00 74 PRO A N 10
ATOM 17225 C CA . PRO A 1 74 ? -1.536 2.743 -7.899 1.00 0.00 74 PRO A CA 10
ATOM 17226 C C . PRO A 1 74 ? -0.356 3.320 -8.686 1.00 0.00 74 PRO A C 10
ATOM 17227 O O . PRO A 1 74 ? -0.490 4.348 -9.347 1.00 0.00 74 PRO A O 10
ATOM 17238 N N . VAL A 1 75 ? 0.772 2.632 -8.587 1.00 0.00 75 VAL A N 10
ATOM 17239 C CA . VAL A 1 75 ? 1.973 3.063 -9.281 1.00 0.00 75 VAL A CA 10
ATOM 17240 C C . VAL A 1 75 ? 1.774 2.895 -10.789 1.00 0.00 75 VAL A C 10
ATOM 17241 O O . VAL A 1 75 ? 1.206 1.901 -11.237 1.00 0.00 75 VAL A O 10
ATOM 17254 N N . GLY A 1 76 ? 2.253 3.884 -11.530 1.00 0.00 76 GLY A N 10
ATOM 17255 C CA . GLY A 1 76 ? 2.135 3.859 -12.978 1.00 0.00 76 GLY A CA 10
ATOM 17256 C C . GLY A 1 76 ? 2.857 2.645 -13.567 1.00 0.00 76 GLY A C 10
ATOM 17257 O O . GLY A 1 76 ? 3.102 1.664 -12.866 1.00 0.00 76 GLY A O 10
ATOM 17261 N N . VAL A 1 77 ? 3.179 2.752 -14.847 1.00 0.00 77 VAL A N 10
ATOM 17262 C CA . VAL A 1 77 ? 3.869 1.676 -15.538 1.00 0.00 77 VAL A CA 10
ATOM 17263 C C . VAL A 1 77 ? 2.857 0.600 -15.936 1.00 0.00 77 VAL A C 10
ATOM 17264 O O . VAL A 1 77 ? 2.777 0.219 -17.103 1.00 0.00 77 VAL A O 10
ATOM 17277 N N . ARG A 1 78 ? 2.109 0.140 -14.944 1.00 0.00 78 ARG A N 10
ATOM 17278 C CA . ARG A 1 78 ? 1.106 -0.885 -15.177 1.00 0.00 78 ARG A CA 10
ATOM 17279 C C . ARG A 1 78 ? -0.289 -0.346 -14.850 1.00 0.00 78 ARG A C 10
ATOM 17280 O O . ARG A 1 78 ? -1.063 -0.029 -15.752 1.00 0.00 78 ARG A O 10
ATOM 17301 N N . SER A 1 79 ? -0.567 -0.259 -13.558 1.00 0.00 79 SER A N 10
ATOM 17302 C CA . SER A 1 79 ? -1.854 0.236 -13.101 1.00 0.00 79 SER A CA 10
ATOM 17303 C C . SER A 1 79 ? -2.062 1.674 -13.580 1.00 0.00 79 SER A C 10
ATOM 17304 O O . SER A 1 79 ? -1.606 2.044 -14.661 1.00 0.00 79 SER A O 10
ATOM 17312 N N . MET A 1 80 ? -2.751 2.446 -12.753 1.00 0.00 80 MET A N 10
ATOM 17313 C CA . MET A 1 80 ? -3.025 3.835 -13.079 1.00 0.00 80 MET A CA 10
ATOM 17314 C C . MET A 1 80 ? -3.843 3.945 -14.368 1.00 0.00 80 MET A C 10
ATOM 17315 O O . MET A 1 80 ? -4.129 2.938 -15.014 1.00 0.00 80 MET A O 10
ATOM 17329 N N . GLY A 1 81 ? -4.196 5.177 -14.703 1.00 0.00 81 GLY A N 10
ATOM 17330 C CA . GLY A 1 81 ? -4.976 5.432 -15.903 1.00 0.00 81 GLY A CA 10
ATOM 17331 C C . GLY A 1 81 ? -6.083 6.452 -15.632 1.00 0.00 81 GLY A C 10
ATOM 17332 O O . GLY A 1 81 ? -5.895 7.649 -15.843 1.00 0.00 81 GLY A O 10
ATOM 17336 N N . ALA A 1 82 ? -7.214 5.940 -15.167 1.00 0.00 82 ALA A N 10
ATOM 17337 C CA . ALA A 1 82 ? -8.351 6.792 -14.865 1.00 0.00 82 ALA A CA 10
ATOM 17338 C C . ALA A 1 82 ? -8.446 6.991 -13.351 1.00 0.00 82 ALA A C 10
ATOM 17339 O O . ALA A 1 82 ? -8.970 8.001 -12.885 1.00 0.00 82 ALA A O 10
ATOM 17346 N N . ILE A 1 83 ? -7.930 6.010 -12.624 1.00 0.00 83 ILE A N 10
ATOM 17347 C CA . ILE A 1 83 ? -7.949 6.064 -11.172 1.00 0.00 83 ILE A CA 10
ATOM 17348 C C . ILE A 1 83 ? -9.397 6.179 -10.690 1.00 0.00 83 ILE A C 10
ATOM 17349 O O . ILE A 1 83 ? -10.261 6.665 -11.418 1.00 0.00 83 ILE A O 10
ATOM 17365 N N . ARG A 1 84 ? -9.617 5.722 -9.466 1.00 0.00 84 ARG A N 10
ATOM 17366 C CA . ARG A 1 84 ? -10.945 5.767 -8.878 1.00 0.00 84 ARG A CA 10
ATOM 17367 C C . ARG A 1 84 ? -10.849 5.777 -7.351 1.00 0.00 84 ARG A C 10
ATOM 17368 O O . ARG A 1 84 ? -11.632 5.114 -6.672 1.00 0.00 84 ARG A O 10
ATOM 17389 N N . SER A 1 85 ? -9.883 6.536 -6.855 1.00 0.00 85 SER A N 10
ATOM 17390 C CA . SER A 1 85 ? -9.674 6.640 -5.421 1.00 0.00 85 SER A CA 10
ATOM 17391 C C . SER A 1 85 ? -10.656 7.649 -4.821 1.00 0.00 85 SER A C 10
ATOM 17392 O O . SER A 1 85 ? -10.288 8.791 -4.548 1.00 0.00 85 SER A O 10
ATOM 17400 N N . GLY A 1 86 ? -11.885 7.192 -4.635 1.00 0.00 86 GLY A N 10
ATOM 17401 C CA . GLY A 1 86 ? -12.922 8.041 -4.074 1.00 0.00 86 GLY A CA 10
ATOM 17402 C C . GLY A 1 86 ? -14.205 7.246 -3.823 1.00 0.00 86 GLY A C 10
ATOM 17403 O O . GLY A 1 86 ? -14.723 7.232 -2.707 1.00 0.00 86 GLY A O 10
ATOM 17407 N N . ASP A 1 87 ? -14.681 6.604 -4.879 1.00 0.00 87 ASP A N 10
ATOM 17408 C CA . ASP A 1 87 ? -15.894 5.809 -4.787 1.00 0.00 87 ASP A CA 10
ATOM 17409 C C . ASP A 1 87 ? -15.560 4.445 -4.180 1.00 0.00 87 ASP A C 10
ATOM 17410 O O . ASP A 1 87 ? -14.412 4.186 -3.819 1.00 0.00 87 ASP A O 10
ATOM 17419 N N . LEU A 1 88 ? -16.582 3.608 -4.086 1.00 0.00 88 LEU A N 10
ATOM 17420 C CA . LEU A 1 88 ? -16.411 2.276 -3.530 1.00 0.00 88 LEU A CA 10
ATOM 17421 C C . LEU A 1 88 ? -15.507 1.455 -4.451 1.00 0.00 88 LEU A C 10
ATOM 17422 O O . LEU A 1 88 ? -15.055 0.373 -4.079 1.00 0.00 88 LEU A O 10
ATOM 17438 N N . ALA A 1 89 ? -15.270 2.001 -5.635 1.00 0.00 89 ALA A N 10
ATOM 17439 C CA . ALA A 1 89 ? -14.428 1.332 -6.612 1.00 0.00 89 ALA A CA 10
ATOM 17440 C C . ALA A 1 89 ? -13.256 0.659 -5.894 1.00 0.00 89 ALA A C 10
ATOM 17441 O O . ALA A 1 89 ? -12.787 1.151 -4.868 1.00 0.00 89 ALA A O 10
ATOM 17448 N N . GLU A 1 90 ? -12.818 -0.455 -6.460 1.00 0.00 90 GLU A N 10
ATOM 17449 C CA . GLU A 1 90 ? -11.710 -1.201 -5.887 1.00 0.00 90 GLU A CA 10
ATOM 17450 C C . GLU A 1 90 ? -10.567 -1.313 -6.897 1.00 0.00 90 GLU A C 10
ATOM 17451 O O . GLU A 1 90 ? -10.010 -2.393 -7.093 1.00 0.00 90 GLU A O 10
ATOM 17463 N N . GLN A 1 91 ? -10.250 -0.183 -7.512 1.00 0.00 91 GLN A N 10
ATOM 17464 C CA . GLN A 1 91 ? -9.182 -0.141 -8.497 1.00 0.00 91 GLN A CA 10
ATOM 17465 C C . GLN A 1 91 ? -7.905 -0.757 -7.922 1.00 0.00 91 GLN A C 10
ATOM 17466 O O . GLN A 1 91 ? -7.204 -0.122 -7.136 1.00 0.00 91 GLN A O 10
ATOM 17480 N N . PHE A 1 92 ? -7.641 -1.988 -8.337 1.00 0.00 92 PHE A N 10
ATOM 17481 C CA . PHE A 1 92 ? -6.460 -2.697 -7.874 1.00 0.00 92 PHE A CA 10
ATOM 17482 C C . PHE A 1 92 ? -6.337 -4.061 -8.556 1.00 0.00 92 PHE A C 10
ATOM 17483 O O . PHE A 1 92 ? -7.315 -4.800 -8.654 1.00 0.00 92 PHE A O 10
ATOM 17500 N N . LEU A 1 93 ? -5.127 -4.352 -9.009 1.00 0.00 93 LEU A N 10
ATOM 17501 C CA . LEU A 1 93 ? -4.862 -5.614 -9.679 1.00 0.00 93 LEU A CA 10
ATOM 17502 C C . LEU A 1 93 ? -4.088 -6.536 -8.734 1.00 0.00 93 LEU A C 10
ATOM 17503 O O . LEU A 1 93 ? -3.584 -6.093 -7.703 1.00 0.00 93 LEU A O 10
ATOM 17519 N N . ASP A 1 94 ? -4.018 -7.802 -9.120 1.00 0.00 94 ASP A N 10
ATOM 17520 C CA . ASP A 1 94 ? -3.314 -8.789 -8.320 1.00 0.00 94 ASP A CA 10
ATOM 17521 C C . ASP A 1 94 ? -2.310 -9.533 -9.203 1.00 0.00 94 ASP A C 10
ATOM 17522 O O . ASP A 1 94 ? -2.465 -10.727 -9.456 1.00 0.00 94 ASP A O 10
ATOM 17531 N N . ASP A 1 95 ? -1.303 -8.796 -9.649 1.00 0.00 95 ASP A N 10
ATOM 17532 C CA . ASP A 1 95 ? -0.274 -9.371 -10.499 1.00 0.00 95 ASP A CA 10
ATOM 17533 C C . ASP A 1 95 ? 1.071 -8.717 -10.177 1.00 0.00 95 ASP A C 10
ATOM 17534 O O . ASP A 1 95 ? 1.120 -7.681 -9.515 1.00 0.00 95 ASP A O 10
ATOM 17543 N N . SER A 1 96 ? 2.131 -9.350 -10.659 1.00 0.00 96 SER A N 10
ATOM 17544 C CA . SER A 1 96 ? 3.473 -8.843 -10.430 1.00 0.00 96 SER A CA 10
ATOM 17545 C C . SER A 1 96 ? 3.619 -7.450 -11.046 1.00 0.00 96 SER A C 10
ATOM 17546 O O . SER A 1 96 ? 3.932 -6.487 -10.347 1.00 0.00 96 SER A O 10
ATOM 17554 N N . THR A 1 97 ? 3.384 -7.386 -12.349 1.00 0.00 97 THR A N 10
ATOM 17555 C CA . THR A 1 97 ? 3.485 -6.127 -13.067 1.00 0.00 97 THR A CA 10
ATOM 17556 C C . THR A 1 97 ? 2.933 -4.982 -12.215 1.00 0.00 97 THR A C 10
ATOM 17557 O O . THR A 1 97 ? 3.690 -4.145 -11.727 1.00 0.00 97 THR A O 10
ATOM 17568 N N . ALA A 1 98 ? 1.616 -4.982 -12.064 1.00 0.00 98 ALA A N 10
ATOM 17569 C CA . ALA A 1 98 ? 0.953 -3.953 -11.280 1.00 0.00 98 ALA A CA 10
ATOM 17570 C C . ALA A 1 98 ? 1.772 -3.674 -10.018 1.00 0.00 98 ALA A C 10
ATOM 17571 O O . ALA A 1 98 ? 2.137 -4.598 -9.293 1.00 0.00 98 ALA A O 10
ATOM 17578 N N . LEU A 1 99 ? 2.035 -2.395 -9.793 1.00 0.00 99 LEU A N 10
ATOM 17579 C CA . LEU A 1 99 ? 2.803 -1.982 -8.631 1.00 0.00 99 LEU A CA 10
ATOM 17580 C C . LEU A 1 99 ? 1.954 -1.044 -7.771 1.00 0.00 99 LEU A C 10
ATOM 17581 O O . LEU A 1 99 ? 0.865 -0.640 -8.176 1.00 0.00 99 LEU A O 10
ATOM 17597 N N . TYR A 1 100 ? 2.485 -0.724 -6.600 1.00 0.00 100 TYR A N 10
ATOM 17598 C CA . TYR A 1 100 ? 1.789 0.159 -5.679 1.00 0.00 100 TYR A CA 10
ATOM 17599 C C . TYR A 1 100 ? 2.743 0.701 -4.612 1.00 0.00 100 TYR A C 10
ATOM 17600 O O . TYR A 1 100 ? 3.596 -0.029 -4.109 1.00 0.00 100 TYR A O 10
ATOM 17618 N N . THR A 1 101 ? 2.567 1.976 -4.299 1.00 0.00 101 THR A N 10
ATOM 17619 C CA . THR A 1 101 ? 3.401 2.624 -3.301 1.00 0.00 101 THR A CA 10
ATOM 17620 C C . THR A 1 101 ? 2.538 3.202 -2.178 1.00 0.00 101 THR A C 10
ATOM 17621 O O . THR A 1 101 ? 1.311 3.176 -2.257 1.00 0.00 101 THR A O 10
ATOM 17632 N N . PHE A 1 102 ? 3.214 3.710 -1.158 1.00 0.00 102 PHE A N 10
ATOM 17633 C CA . PHE A 1 102 ? 2.524 4.294 -0.020 1.00 0.00 102 PHE A CA 10
ATOM 17634 C C . PHE A 1 102 ? 2.156 5.754 -0.292 1.00 0.00 102 PHE A C 10
ATOM 17635 O O . PHE A 1 102 ? 2.976 6.521 -0.794 1.00 0.00 102 PHE A O 10
ATOM 17652 N N . ALA A 1 103 ? 0.923 6.093 0.053 1.00 0.00 103 ALA A N 10
ATOM 17653 C CA . ALA A 1 103 ? 0.436 7.448 -0.148 1.00 0.00 103 ALA A CA 10
ATOM 17654 C C . ALA A 1 103 ? 0.958 8.344 0.977 1.00 0.00 103 ALA A C 10
ATOM 17655 O O . ALA A 1 103 ? 0.565 8.190 2.132 1.00 0.00 103 ALA A O 10
ATOM 17662 N N . GLU A 1 104 ? 1.836 9.262 0.599 1.00 0.00 104 GLU A N 10
ATOM 17663 C CA . GLU A 1 104 ? 2.416 10.183 1.561 1.00 0.00 104 GLU A CA 10
ATOM 17664 C C . GLU A 1 104 ? 1.331 11.084 2.155 1.00 0.00 104 GLU A C 10
ATOM 17665 O O . GLU A 1 104 ? 0.810 11.966 1.474 1.00 0.00 104 GLU A O 10
ATOM 17677 N N . SER A 1 105 ? 1.021 10.830 3.418 1.00 0.00 105 SER A N 10
ATOM 17678 C CA . SER A 1 105 ? 0.007 11.607 4.110 1.00 0.00 105 SER A CA 10
ATOM 17679 C C . SER A 1 105 ? -0.211 11.046 5.517 1.00 0.00 105 SER A C 10
ATOM 17680 O O . SER A 1 105 ? -1.146 10.280 5.745 1.00 0.00 105 SER A O 10
ATOM 17688 N N . TYR A 1 106 ? 0.667 11.449 6.423 1.00 0.00 106 TYR A N 10
ATOM 17689 C CA . TYR A 1 106 ? 0.582 10.996 7.801 1.00 0.00 106 TYR A CA 10
ATOM 17690 C C . TYR A 1 106 ? 0.819 12.153 8.774 1.00 0.00 106 TYR A C 10
ATOM 17691 O O . TYR A 1 106 ? 1.328 13.203 8.384 1.00 0.00 106 TYR A O 10
ATOM 17709 N N . LYS A 1 107 ? 0.440 11.922 10.023 1.00 0.00 107 LYS A N 10
ATOM 17710 C CA . LYS A 1 107 ? 0.605 12.931 11.054 1.00 0.00 107 LYS A CA 10
ATOM 17711 C C . LYS A 1 107 ? 0.991 12.252 12.370 1.00 0.00 107 LYS A C 10
ATOM 17712 O O . LYS A 1 107 ? 0.666 12.748 13.447 1.00 0.00 107 LYS A O 10
ATOM 17731 N N . LYS A 1 108 ? 1.678 11.127 12.238 1.00 0.00 108 LYS A N 10
ATOM 17732 C CA . LYS A 1 108 ? 2.112 10.374 13.403 1.00 0.00 108 LYS A CA 10
ATOM 17733 C C . LYS A 1 108 ? 0.916 9.624 13.994 1.00 0.00 108 LYS A C 10
ATOM 17734 O O . LYS A 1 108 ? 0.590 9.794 15.168 1.00 0.00 108 LYS A O 10
ATOM 17753 N N . LYS A 1 109 ? 0.296 8.809 13.153 1.00 0.00 109 LYS A N 10
ATOM 17754 C CA . LYS A 1 109 ? -0.857 8.032 13.577 1.00 0.00 109 LYS A CA 10
ATOM 17755 C C . LYS A 1 109 ? -1.722 8.879 14.512 1.00 0.00 109 LYS A C 10
ATOM 17756 O O . LYS A 1 109 ? -1.593 8.791 15.733 1.00 0.00 109 LYS A O 10
ATOM 17775 N N . VAL A 1 110 ? -2.583 9.682 13.905 1.00 0.00 110 VAL A N 10
ATOM 17776 C CA . VAL A 1 110 ? -3.469 10.544 14.668 1.00 0.00 110 VAL A CA 10
ATOM 17777 C C . VAL A 1 110 ? -4.565 9.697 15.316 1.00 0.00 110 VAL A C 10
ATOM 17778 O O . VAL A 1 110 ? -5.724 9.757 14.910 1.00 0.00 110 VAL A O 10
ATOM 17791 N N . SER A 1 111 ? -4.160 8.926 16.315 1.00 0.00 111 SER A N 10
ATOM 17792 C CA . SER A 1 111 ? -5.093 8.067 17.024 1.00 0.00 111 SER A CA 10
ATOM 17793 C C . SER A 1 111 ? -4.773 8.069 18.520 1.00 0.00 111 SER A C 10
ATOM 17794 O O . SER A 1 111 ? -3.637 7.815 18.916 1.00 0.00 111 SER A O 10
ATOM 17802 N N . SER A 1 112 ? -5.796 8.359 19.311 1.00 0.00 112 SER A N 10
ATOM 17803 C CA . SER A 1 112 ? -5.638 8.398 20.755 1.00 0.00 112 SER A CA 10
ATOM 17804 C C . SER A 1 112 ? -4.870 7.163 21.230 1.00 0.00 112 SER A C 10
ATOM 17805 O O . SER A 1 112 ? -5.334 6.036 21.061 1.00 0.00 112 SER A O 10
ATOM 17813 N N . LYS A 1 113 ? -3.709 7.417 21.816 1.00 0.00 113 LYS A N 10
ATOM 17814 C CA . LYS A 1 113 ? -2.873 6.339 22.317 1.00 0.00 113 LYS A CA 10
ATOM 17815 C C . LYS A 1 113 ? -2.366 5.503 21.141 1.00 0.00 113 LYS A C 10
ATOM 17816 O O . LYS A 1 113 ? -2.504 5.903 19.985 1.00 0.00 113 LYS A O 10
ATOM 17835 N N . GLU A 1 114 ? -1.790 4.358 21.475 1.00 0.00 114 GLU A N 10
ATOM 17836 C CA . GLU A 1 114 ? -1.262 3.462 20.460 1.00 0.00 114 GLU A CA 10
ATOM 17837 C C . GLU A 1 114 ? -0.347 4.226 19.501 1.00 0.00 114 GLU A C 10
ATOM 17838 O O . GLU A 1 114 ? -0.817 4.832 18.540 1.00 0.00 114 GLU A O 10
ATOM 17850 N N . SER A 1 115 ? 0.944 4.172 19.797 1.00 0.00 115 SER A N 10
ATOM 17851 C CA . SER A 1 115 ? 1.929 4.851 18.973 1.00 0.00 115 SER A CA 10
ATOM 17852 C C . SER A 1 115 ? 3.333 4.348 19.314 1.00 0.00 115 SER A C 10
ATOM 17853 O O . SER A 1 115 ? 3.989 4.885 20.206 1.00 0.00 115 SER A O 10
ATOM 17861 N N . GLY A 1 116 ? 3.753 3.323 18.587 1.00 0.00 116 GLY A N 10
ATOM 17862 C CA . GLY A 1 116 ? 5.067 2.742 18.801 1.00 0.00 116 GLY A CA 10
ATOM 17863 C C . GLY A 1 116 ? 5.174 1.369 18.135 1.00 0.00 116 GLY A C 10
ATOM 17864 O O . GLY A 1 116 ? 4.397 0.465 18.439 1.00 0.00 116 GLY A O 10
ATOM 17868 N N . PRO A 1 117 ? 6.170 1.252 17.216 1.00 0.00 117 PRO A N 10
ATOM 17869 C CA . PRO A 1 117 ? 6.389 0.004 16.505 1.00 0.00 117 PRO A CA 10
ATOM 17870 C C . PRO A 1 117 ? 7.056 -1.034 17.410 1.00 0.00 117 PRO A C 10
ATOM 17871 O O . PRO A 1 117 ? 6.666 -2.200 17.415 1.00 0.00 117 PRO A O 10
ATOM 17882 N N . SER A 1 118 ? 8.050 -0.571 18.154 1.00 0.00 118 SER A N 10
ATOM 17883 C CA . SER A 1 118 ? 8.775 -1.445 19.061 1.00 0.00 118 SER A CA 10
ATOM 17884 C C . SER A 1 118 ? 9.485 -2.546 18.272 1.00 0.00 118 SER A C 10
ATOM 17885 O O . SER A 1 118 ? 8.884 -3.181 17.406 1.00 0.00 118 SER A O 10
ATOM 17893 N N . SER A 1 119 ? 10.755 -2.739 18.598 1.00 0.00 119 SER A N 10
ATOM 17894 C CA . SER A 1 119 ? 11.553 -3.753 17.930 1.00 0.00 119 SER A CA 10
ATOM 17895 C C . SER A 1 119 ? 11.668 -4.996 18.815 1.00 0.00 119 SER A C 10
ATOM 17896 O O . SER A 1 119 ? 11.902 -4.886 20.017 1.00 0.00 119 SER A O 10
ATOM 17904 N N . GLY A 1 120 ? 11.497 -6.149 18.185 1.00 0.00 120 GLY A N 10
ATOM 17905 C CA . GLY A 1 120 ? 11.579 -7.411 18.901 1.00 0.00 120 GLY A CA 10
ATOM 17906 C C . GLY A 1 120 ? 12.373 -8.445 18.100 1.00 0.00 120 GLY A C 10
ATOM 17907 O O . GLY A 1 120 ? 11.869 -9.000 17.124 1.00 0.00 120 GLY A O 10
ATOM 17911 N N . GLY A 1 1 ? -13.882 1.938 19.127 1.00 0.00 1 GLY A N 11
ATOM 17912 C CA . GLY A 1 1 ? -14.165 1.437 17.793 1.00 0.00 1 GLY A CA 11
ATOM 17913 C C . GLY A 1 1 ? -15.568 0.829 17.722 1.00 0.00 1 GLY A C 11
ATOM 17914 O O . GLY A 1 1 ? -16.062 0.282 18.706 1.00 0.00 1 GLY A O 11
ATOM 17918 N N . SER A 1 2 ? -16.169 0.945 16.547 1.00 0.00 2 SER A N 11
ATOM 17919 C CA . SER A 1 2 ? -17.505 0.413 16.335 1.00 0.00 2 SER A CA 11
ATOM 17920 C C . SER A 1 2 ? -17.663 -0.040 14.882 1.00 0.00 2 SER A C 11
ATOM 17921 O O . SER A 1 2 ? -17.992 -1.196 14.621 1.00 0.00 2 SER A O 11
ATOM 17929 N N . SER A 1 3 ? -17.420 0.894 13.974 1.00 0.00 3 SER A N 11
ATOM 17930 C CA . SER A 1 3 ? -17.531 0.605 12.555 1.00 0.00 3 SER A CA 11
ATOM 17931 C C . SER A 1 3 ? -16.701 1.606 11.750 1.00 0.00 3 SER A C 11
ATOM 17932 O O . SER A 1 3 ? -16.221 2.599 12.294 1.00 0.00 3 SER A O 11
ATOM 17940 N N . GLY A 1 4 ? -16.556 1.311 10.466 1.00 0.00 4 GLY A N 11
ATOM 17941 C CA . GLY A 1 4 ? -15.792 2.173 9.581 1.00 0.00 4 GLY A CA 11
ATOM 17942 C C . GLY A 1 4 ? -14.396 1.599 9.327 1.00 0.00 4 GLY A C 11
ATOM 17943 O O . GLY A 1 4 ? -14.197 0.387 9.399 1.00 0.00 4 GLY A O 11
ATOM 17947 N N . SER A 1 5 ? -13.467 2.496 9.034 1.00 0.00 5 SER A N 11
ATOM 17948 C CA . SER A 1 5 ? -12.096 2.094 8.769 1.00 0.00 5 SER A CA 11
ATOM 17949 C C . SER A 1 5 ? -11.395 1.726 10.078 1.00 0.00 5 SER A C 11
ATOM 17950 O O . SER A 1 5 ? -10.544 2.470 10.561 1.00 0.00 5 SER A O 11
ATOM 17958 N N . SER A 1 6 ? -11.781 0.578 10.615 1.00 0.00 6 SER A N 11
ATOM 17959 C CA . SER A 1 6 ? -11.200 0.101 11.859 1.00 0.00 6 SER A CA 11
ATOM 17960 C C . SER A 1 6 ? -10.330 -1.129 11.594 1.00 0.00 6 SER A C 11
ATOM 17961 O O . SER A 1 6 ? -10.491 -2.159 12.245 1.00 0.00 6 SER A O 11
ATOM 17969 N N . GLY A 1 7 ? -9.427 -0.980 10.635 1.00 0.00 7 GLY A N 11
ATOM 17970 C CA . GLY A 1 7 ? -8.532 -2.066 10.276 1.00 0.00 7 GLY A CA 11
ATOM 17971 C C . GLY A 1 7 ? -7.376 -1.559 9.411 1.00 0.00 7 GLY A C 11
ATOM 17972 O O . GLY A 1 7 ? -6.210 -1.754 9.751 1.00 0.00 7 GLY A O 11
ATOM 17976 N N . LEU A 1 8 ? -7.739 -0.919 8.309 1.00 0.00 8 LEU A N 11
ATOM 17977 C CA . LEU A 1 8 ? -6.747 -0.384 7.393 1.00 0.00 8 LEU A CA 11
ATOM 17978 C C . LEU A 1 8 ? -5.614 0.260 8.195 1.00 0.00 8 LEU A C 11
ATOM 17979 O O . LEU A 1 8 ? -4.471 0.299 7.740 1.00 0.00 8 LEU A O 11
ATOM 17995 N N . HIS A 1 9 ? -5.969 0.749 9.374 1.00 0.00 9 HIS A N 11
ATOM 17996 C CA . HIS A 1 9 ? -4.996 1.388 10.243 1.00 0.00 9 HIS A CA 11
ATOM 17997 C C . HIS A 1 9 ? -4.002 0.345 10.756 1.00 0.00 9 HIS A C 11
ATOM 17998 O O . HIS A 1 9 ? -2.794 0.493 10.578 1.00 0.00 9 HIS A O 11
ATOM 18012 N N . ARG A 1 10 ? -4.548 -0.687 11.382 1.00 0.00 10 ARG A N 11
ATOM 18013 C CA . ARG A 1 10 ? -3.724 -1.755 11.923 1.00 0.00 10 ARG A CA 11
ATOM 18014 C C . ARG A 1 10 ? -2.996 -2.488 10.793 1.00 0.00 10 ARG A C 11
ATOM 18015 O O . ARG A 1 10 ? -1.982 -3.143 11.026 1.00 0.00 10 ARG A O 11
ATOM 18036 N N . ILE A 1 11 ? -3.544 -2.352 9.594 1.00 0.00 11 ILE A N 11
ATOM 18037 C CA . ILE A 1 11 ? -2.960 -2.993 8.428 1.00 0.00 11 ILE A CA 11
ATOM 18038 C C . ILE A 1 11 ? -1.766 -2.169 7.943 1.00 0.00 11 ILE A C 11
ATOM 18039 O O . ILE A 1 11 ? -0.737 -2.725 7.560 1.00 0.00 11 ILE A O 11
ATOM 18055 N N . VAL A 1 12 ? -1.942 -0.856 7.974 1.00 0.00 12 VAL A N 11
ATOM 18056 C CA . VAL A 1 12 ? -0.893 0.051 7.542 1.00 0.00 12 VAL A CA 11
ATOM 18057 C C . VAL A 1 12 ? 0.307 -0.081 8.482 1.00 0.00 12 VAL A C 11
ATOM 18058 O O . VAL A 1 12 ? 1.455 -0.002 8.045 1.00 0.00 12 VAL A O 11
ATOM 18071 N N . ASP A 1 13 ? 0.002 -0.278 9.756 1.00 0.00 13 ASP A N 11
ATOM 18072 C CA . ASP A 1 13 ? 1.041 -0.421 10.761 1.00 0.00 13 ASP A CA 11
ATOM 18073 C C . ASP A 1 13 ? 1.927 -1.617 10.406 1.00 0.00 13 ASP A C 11
ATOM 18074 O O . ASP A 1 13 ? 3.152 -1.506 10.399 1.00 0.00 13 ASP A O 11
ATOM 18083 N N . LYS A 1 14 ? 1.273 -2.733 10.120 1.00 0.00 14 LYS A N 11
ATOM 18084 C CA . LYS A 1 14 ? 1.986 -3.948 9.765 1.00 0.00 14 LYS A CA 11
ATOM 18085 C C . LYS A 1 14 ? 2.875 -3.676 8.550 1.00 0.00 14 LYS A C 11
ATOM 18086 O O . LYS A 1 14 ? 4.050 -4.042 8.542 1.00 0.00 14 LYS A O 11
ATOM 18105 N N . MET A 1 15 ? 2.281 -3.037 7.553 1.00 0.00 15 MET A N 11
ATOM 18106 C CA . MET A 1 15 ? 3.004 -2.712 6.336 1.00 0.00 15 MET A CA 11
ATOM 18107 C C . MET A 1 15 ? 4.172 -1.768 6.627 1.00 0.00 15 MET A C 11
ATOM 18108 O O . MET A 1 15 ? 5.208 -1.835 5.968 1.00 0.00 15 MET A O 11
ATOM 18122 N N . HIS A 1 16 ? 3.966 -0.911 7.616 1.00 0.00 16 HIS A N 11
ATOM 18123 C CA . HIS A 1 16 ? 4.989 0.046 8.003 1.00 0.00 16 HIS A CA 11
ATOM 18124 C C . HIS A 1 16 ? 6.249 -0.701 8.444 1.00 0.00 16 HIS A C 11
ATOM 18125 O O . HIS A 1 16 ? 7.343 -0.139 8.435 1.00 0.00 16 HIS A O 11
ATOM 18139 N N . ASP A 1 17 ? 6.053 -1.957 8.820 1.00 0.00 17 ASP A N 11
ATOM 18140 C CA . ASP A 1 17 ? 7.160 -2.786 9.263 1.00 0.00 17 ASP A CA 11
ATOM 18141 C C . ASP A 1 17 ? 7.799 -3.468 8.051 1.00 0.00 17 ASP A C 11
ATOM 18142 O O . ASP A 1 17 ? 7.243 -3.439 6.954 1.00 0.00 17 ASP A O 11
ATOM 18151 N N . THR A 1 18 ? 8.958 -4.064 8.290 1.00 0.00 18 THR A N 11
ATOM 18152 C CA . THR A 1 18 ? 9.678 -4.752 7.232 1.00 0.00 18 THR A CA 11
ATOM 18153 C C . THR A 1 18 ? 9.861 -6.229 7.584 1.00 0.00 18 THR A C 11
ATOM 18154 O O . THR A 1 18 ? 9.777 -7.094 6.713 1.00 0.00 18 THR A O 11
ATOM 18165 N N . SER A 1 19 ? 10.109 -6.474 8.863 1.00 0.00 19 SER A N 11
ATOM 18166 C CA . SER A 1 19 ? 10.305 -7.832 9.341 1.00 0.00 19 SER A CA 11
ATOM 18167 C C . SER A 1 19 ? 9.061 -8.674 9.049 1.00 0.00 19 SER A C 11
ATOM 18168 O O . SER A 1 19 ? 9.158 -9.743 8.448 1.00 0.00 19 SER A O 11
ATOM 18176 N N . THR A 1 20 ? 7.922 -8.160 9.489 1.00 0.00 20 THR A N 11
ATOM 18177 C CA . THR A 1 20 ? 6.660 -8.852 9.283 1.00 0.00 20 THR A CA 11
ATOM 18178 C C . THR A 1 20 ? 5.794 -8.092 8.276 1.00 0.00 20 THR A C 11
ATOM 18179 O O . THR A 1 20 ? 4.873 -8.660 7.691 1.00 0.00 20 THR A O 11
ATOM 18190 N N . GLY A 1 21 ? 6.120 -6.819 8.105 1.00 0.00 21 GLY A N 11
ATOM 18191 C CA . GLY A 1 21 ? 5.384 -5.976 7.179 1.00 0.00 21 GLY A CA 11
ATOM 18192 C C . GLY A 1 21 ? 5.650 -6.389 5.730 1.00 0.00 21 GLY A C 11
ATOM 18193 O O . GLY A 1 21 ? 6.012 -7.534 5.464 1.00 0.00 21 GLY A O 11
ATOM 18197 N N . ILE A 1 22 ? 5.460 -5.434 4.831 1.00 0.00 22 ILE A N 11
ATOM 18198 C CA . ILE A 1 22 ? 5.676 -5.685 3.416 1.00 0.00 22 ILE A CA 11
ATOM 18199 C C . ILE A 1 22 ? 7.148 -5.441 3.078 1.00 0.00 22 ILE A C 11
ATOM 18200 O O . ILE A 1 22 ? 7.927 -5.034 3.938 1.00 0.00 22 ILE A O 11
ATOM 18216 N N . ARG A 1 23 ? 7.484 -5.700 1.823 1.00 0.00 23 ARG A N 11
ATOM 18217 C CA . ARG A 1 23 ? 8.849 -5.514 1.360 1.00 0.00 23 ARG A CA 11
ATOM 18218 C C . ARG A 1 23 ? 8.859 -5.125 -0.120 1.00 0.00 23 ARG A C 11
ATOM 18219 O O . ARG A 1 23 ? 8.879 -5.992 -0.992 1.00 0.00 23 ARG A O 11
ATOM 18240 N N . PRO A 1 24 ? 8.846 -3.788 -0.363 1.00 0.00 24 PRO A N 11
ATOM 18241 C CA . PRO A 1 24 ? 8.854 -3.274 -1.722 1.00 0.00 24 PRO A CA 11
ATOM 18242 C C . PRO A 1 24 ? 10.242 -3.410 -2.352 1.00 0.00 24 PRO A C 11
ATOM 18243 O O . PRO A 1 24 ? 11.236 -2.979 -1.770 1.00 0.00 24 PRO A O 11
ATOM 18254 N N . SER A 1 25 ? 10.265 -4.010 -3.533 1.00 0.00 25 SER A N 11
ATOM 18255 C CA . SER A 1 25 ? 11.514 -4.208 -4.247 1.00 0.00 25 SER A CA 11
ATOM 18256 C C . SER A 1 25 ? 11.487 -3.441 -5.571 1.00 0.00 25 SER A C 11
ATOM 18257 O O . SER A 1 25 ? 10.423 -3.240 -6.155 1.00 0.00 25 SER A O 11
ATOM 18265 N N . PRO A 1 26 ? 12.701 -3.022 -6.018 1.00 0.00 26 PRO A N 11
ATOM 18266 C CA . PRO A 1 26 ? 12.827 -2.281 -7.261 1.00 0.00 26 PRO A CA 11
ATOM 18267 C C . PRO A 1 26 ? 12.663 -3.207 -8.469 1.00 0.00 26 PRO A C 11
ATOM 18268 O O . PRO A 1 26 ? 13.605 -3.407 -9.234 1.00 0.00 26 PRO A O 11
ATOM 18279 N N . ASN A 1 27 ? 11.460 -3.746 -8.602 1.00 0.00 27 ASN A N 11
ATOM 18280 C CA . ASN A 1 27 ? 11.161 -4.645 -9.704 1.00 0.00 27 ASN A CA 11
ATOM 18281 C C . ASN A 1 27 ? 11.536 -3.969 -11.024 1.00 0.00 27 ASN A C 11
ATOM 18282 O O . ASN A 1 27 ? 12.074 -4.612 -11.924 1.00 0.00 27 ASN A O 11
ATOM 18293 N N . MET A 1 28 ? 11.235 -2.681 -11.099 1.00 0.00 28 MET A N 11
ATOM 18294 C CA . MET A 1 28 ? 11.533 -1.911 -12.294 1.00 0.00 28 MET A CA 11
ATOM 18295 C C . MET A 1 28 ? 10.705 -2.402 -13.483 1.00 0.00 28 MET A C 11
ATOM 18296 O O . MET A 1 28 ? 10.525 -3.605 -13.664 1.00 0.00 28 MET A O 11
ATOM 18310 N N . GLU A 1 29 ? 10.223 -1.445 -14.263 1.00 0.00 29 GLU A N 11
ATOM 18311 C CA . GLU A 1 29 ? 9.419 -1.765 -15.430 1.00 0.00 29 GLU A CA 11
ATOM 18312 C C . GLU A 1 29 ? 10.102 -1.258 -16.701 1.00 0.00 29 GLU A C 11
ATOM 18313 O O . GLU A 1 29 ? 10.179 -1.975 -17.698 1.00 0.00 29 GLU A O 11
ATOM 18325 N N . GLN A 1 30 ? 10.581 -0.025 -16.625 1.00 0.00 30 GLN A N 11
ATOM 18326 C CA . GLN A 1 30 ? 11.255 0.588 -17.758 1.00 0.00 30 GLN A CA 11
ATOM 18327 C C . GLN A 1 30 ? 12.135 1.747 -17.288 1.00 0.00 30 GLN A C 11
ATOM 18328 O O . GLN A 1 30 ? 13.317 1.808 -17.622 1.00 0.00 30 GLN A O 11
ATOM 18342 N N . GLY A 1 31 ? 11.526 2.638 -16.520 1.00 0.00 31 GLY A N 11
ATOM 18343 C CA . GLY A 1 31 ? 12.240 3.792 -16.000 1.00 0.00 31 GLY A CA 11
ATOM 18344 C C . GLY A 1 31 ? 11.839 4.078 -14.552 1.00 0.00 31 GLY A C 11
ATOM 18345 O O . GLY A 1 31 ? 10.933 3.441 -14.017 1.00 0.00 31 GLY A O 11
ATOM 18349 N N . SER A 1 32 ? 12.535 5.037 -13.958 1.00 0.00 32 SER A N 11
ATOM 18350 C CA . SER A 1 32 ? 12.263 5.415 -12.581 1.00 0.00 32 SER A CA 11
ATOM 18351 C C . SER A 1 32 ? 12.314 4.180 -11.679 1.00 0.00 32 SER A C 11
ATOM 18352 O O . SER A 1 32 ? 11.301 3.512 -11.479 1.00 0.00 32 SER A O 11
ATOM 18360 N N . THR A 1 33 ? 13.503 3.915 -11.160 1.00 0.00 33 THR A N 11
ATOM 18361 C CA . THR A 1 33 ? 13.700 2.773 -10.284 1.00 0.00 33 THR A CA 11
ATOM 18362 C C . THR A 1 33 ? 12.791 2.879 -9.057 1.00 0.00 33 THR A C 11
ATOM 18363 O O . THR A 1 33 ? 13.043 3.683 -8.162 1.00 0.00 33 THR A O 11
ATOM 18374 N N . TYR A 1 34 ? 11.754 2.055 -9.056 1.00 0.00 34 TYR A N 11
ATOM 18375 C CA . TYR A 1 34 ? 10.806 2.046 -7.954 1.00 0.00 34 TYR A CA 11
ATOM 18376 C C . TYR A 1 34 ? 11.230 1.047 -6.875 1.00 0.00 34 TYR A C 11
ATOM 18377 O O . TYR A 1 34 ? 10.648 -0.031 -6.760 1.00 0.00 34 TYR A O 11
ATOM 18395 N N . LYS A 1 35 ? 12.239 1.440 -6.113 1.00 0.00 35 LYS A N 11
ATOM 18396 C CA . LYS A 1 35 ? 12.747 0.592 -5.048 1.00 0.00 35 LYS A CA 11
ATOM 18397 C C . LYS A 1 35 ? 11.803 0.670 -3.846 1.00 0.00 35 LYS A C 11
ATOM 18398 O O . LYS A 1 35 ? 11.881 -0.154 -2.936 1.00 0.00 35 LYS A O 11
ATOM 18417 N N . LYS A 1 36 ? 10.933 1.668 -3.882 1.00 0.00 36 LYS A N 11
ATOM 18418 C CA . LYS A 1 36 ? 9.975 1.865 -2.807 1.00 0.00 36 LYS A CA 11
ATOM 18419 C C . LYS A 1 36 ? 8.568 1.554 -3.321 1.00 0.00 36 LYS A C 11
ATOM 18420 O O . LYS A 1 36 ? 7.663 2.378 -3.199 1.00 0.00 36 LYS A O 11
ATOM 18439 N N . THR A 1 37 ? 8.427 0.363 -3.885 1.00 0.00 37 THR A N 11
ATOM 18440 C CA . THR A 1 37 ? 7.146 -0.066 -4.418 1.00 0.00 37 THR A CA 11
ATOM 18441 C C . THR A 1 37 ? 7.012 -1.587 -4.325 1.00 0.00 37 THR A C 11
ATOM 18442 O O . THR A 1 37 ? 8.013 -2.301 -4.304 1.00 0.00 37 THR A O 11
ATOM 18453 N N . PHE A 1 38 ? 5.768 -2.038 -4.273 1.00 0.00 38 PHE A N 11
ATOM 18454 C CA . PHE A 1 38 ? 5.490 -3.462 -4.184 1.00 0.00 38 PHE A CA 11
ATOM 18455 C C . PHE A 1 38 ? 4.391 -3.869 -5.167 1.00 0.00 38 PHE A C 11
ATOM 18456 O O . PHE A 1 38 ? 3.360 -3.204 -5.262 1.00 0.00 38 PHE A O 11
ATOM 18473 N N . LEU A 1 39 ? 4.649 -4.959 -5.875 1.00 0.00 39 LEU A N 11
ATOM 18474 C CA . LEU A 1 39 ? 3.694 -5.463 -6.847 1.00 0.00 39 LEU A CA 11
ATOM 18475 C C . LEU A 1 39 ? 2.327 -5.623 -6.179 1.00 0.00 39 LEU A C 11
ATOM 18476 O O . LEU A 1 39 ? 2.245 -5.858 -4.974 1.00 0.00 39 LEU A O 11
ATOM 18492 N N . GLY A 1 40 ? 1.288 -5.490 -6.989 1.00 0.00 40 GLY A N 11
ATOM 18493 C CA . GLY A 1 40 ? -0.071 -5.617 -6.491 1.00 0.00 40 GLY A CA 11
ATOM 18494 C C . GLY A 1 40 ? -0.303 -6.999 -5.876 1.00 0.00 40 GLY A C 11
ATOM 18495 O O . GLY A 1 40 ? -1.047 -7.134 -4.907 1.00 0.00 40 GLY A O 11
ATOM 18499 N N . SER A 1 41 ? 0.349 -7.991 -6.466 1.00 0.00 41 SER A N 11
ATOM 18500 C CA . SER A 1 41 ? 0.223 -9.357 -5.989 1.00 0.00 41 SER A CA 11
ATOM 18501 C C . SER A 1 41 ? 0.933 -9.508 -4.642 1.00 0.00 41 SER A C 11
ATOM 18502 O O . SER A 1 41 ? 0.470 -10.243 -3.771 1.00 0.00 41 SER A O 11
ATOM 18510 N N . SER A 1 42 ? 2.047 -8.802 -4.514 1.00 0.00 42 SER A N 11
ATOM 18511 C CA . SER A 1 42 ? 2.825 -8.848 -3.288 1.00 0.00 42 SER A CA 11
ATOM 18512 C C . SER A 1 42 ? 1.967 -8.396 -2.105 1.00 0.00 42 SER A C 11
ATOM 18513 O O . SER A 1 42 ? 2.077 -8.943 -1.009 1.00 0.00 42 SER A O 11
ATOM 18521 N N . LEU A 1 43 ? 1.131 -7.402 -2.367 1.00 0.00 43 LEU A N 11
ATOM 18522 C CA . LEU A 1 43 ? 0.254 -6.870 -1.338 1.00 0.00 43 LEU A CA 11
ATOM 18523 C C . LEU A 1 43 ? -0.862 -7.878 -1.055 1.00 0.00 43 LEU A C 11
ATOM 18524 O O . LEU A 1 43 ? -1.065 -8.279 0.090 1.00 0.00 43 LEU A O 11
ATOM 18540 N N . VAL A 1 44 ? -1.557 -8.257 -2.117 1.00 0.00 44 VAL A N 11
ATOM 18541 C CA . VAL A 1 44 ? -2.647 -9.210 -1.997 1.00 0.00 44 VAL A CA 11
ATOM 18542 C C . VAL A 1 44 ? -2.182 -10.409 -1.168 1.00 0.00 44 VAL A C 11
ATOM 18543 O O . VAL A 1 44 ? -2.701 -10.655 -0.080 1.00 0.00 44 VAL A O 11
ATOM 18556 N N . ASP A 1 45 ? -1.209 -11.124 -1.714 1.00 0.00 45 ASP A N 11
ATOM 18557 C CA . ASP A 1 45 ? -0.668 -12.291 -1.039 1.00 0.00 45 ASP A CA 11
ATOM 18558 C C . ASP A 1 45 ? -0.359 -11.935 0.417 1.00 0.00 45 ASP A C 11
ATOM 18559 O O . ASP A 1 45 ? -0.667 -12.704 1.326 1.00 0.00 45 ASP A O 11
ATOM 18568 N N . TRP A 1 46 ? 0.247 -10.770 0.591 1.00 0.00 46 TRP A N 11
ATOM 18569 C CA . TRP A 1 46 ? 0.601 -10.302 1.921 1.00 0.00 46 TRP A CA 11
ATOM 18570 C C . TRP A 1 46 ? -0.679 -10.238 2.756 1.00 0.00 46 TRP A C 11
ATOM 18571 O O . TRP A 1 46 ? -0.844 -11.002 3.706 1.00 0.00 46 TRP A O 11
ATOM 18592 N N . LEU A 1 47 ? -1.553 -9.319 2.372 1.00 0.00 47 LEU A N 11
ATOM 18593 C CA . LEU A 1 47 ? -2.813 -9.144 3.074 1.00 0.00 47 LEU A CA 11
ATOM 18594 C C . LEU A 1 47 ? -3.349 -10.513 3.497 1.00 0.00 47 LEU A C 11
ATOM 18595 O O . LEU A 1 47 ? -3.752 -10.698 4.645 1.00 0.00 47 LEU A O 11
ATOM 18611 N N . ILE A 1 48 ? -3.338 -11.437 2.548 1.00 0.00 48 ILE A N 11
ATOM 18612 C CA . ILE A 1 48 ? -3.818 -12.783 2.808 1.00 0.00 48 ILE A CA 11
ATOM 18613 C C . ILE A 1 48 ? -2.987 -13.409 3.930 1.00 0.00 48 ILE A C 11
ATOM 18614 O O . ILE A 1 48 ? -3.537 -13.892 4.919 1.00 0.00 48 ILE A O 11
ATOM 18630 N N . SER A 1 49 ? -1.677 -13.380 3.739 1.00 0.00 49 SER A N 11
ATOM 18631 C CA . SER A 1 49 ? -0.765 -13.939 4.722 1.00 0.00 49 SER A CA 11
ATOM 18632 C C . SER A 1 49 ? -0.924 -13.209 6.057 1.00 0.00 49 SER A C 11
ATOM 18633 O O . SER A 1 49 ? -0.727 -13.799 7.119 1.00 0.00 49 SER A O 11
ATOM 18641 N N . SER A 1 50 ? -1.278 -11.936 5.961 1.00 0.00 50 SER A N 11
ATOM 18642 C CA . SER A 1 50 ? -1.466 -11.119 7.148 1.00 0.00 50 SER A CA 11
ATOM 18643 C C . SER A 1 50 ? -2.718 -11.573 7.902 1.00 0.00 50 SER A C 11
ATOM 18644 O O . SER A 1 50 ? -2.913 -11.211 9.062 1.00 0.00 50 SER A O 11
ATOM 18652 N N . ASN A 1 51 ? -3.533 -12.357 7.213 1.00 0.00 51 ASN A N 11
ATOM 18653 C CA . ASN A 1 51 ? -4.760 -12.864 7.804 1.00 0.00 51 ASN A CA 11
ATOM 18654 C C . ASN A 1 51 ? -5.848 -11.792 7.708 1.00 0.00 51 ASN A C 11
ATOM 18655 O O . ASN A 1 51 ? -6.847 -11.851 8.422 1.00 0.00 51 ASN A O 11
ATOM 18666 N N . PHE A 1 52 ? -5.616 -10.837 6.819 1.00 0.00 52 PHE A N 11
ATOM 18667 C CA . PHE A 1 52 ? -6.563 -9.754 6.620 1.00 0.00 52 PHE A CA 11
ATOM 18668 C C . PHE A 1 52 ? -7.568 -10.099 5.520 1.00 0.00 52 PHE A C 11
ATOM 18669 O O . PHE A 1 52 ? -8.666 -9.545 5.481 1.00 0.00 52 PHE A O 11
ATOM 18686 N N . ALA A 1 53 ? -7.157 -11.012 4.653 1.00 0.00 53 ALA A N 11
ATOM 18687 C CA . ALA A 1 53 ? -8.008 -11.438 3.555 1.00 0.00 53 ALA A CA 11
ATOM 18688 C C . ALA A 1 53 ? -8.054 -12.967 3.513 1.00 0.00 53 ALA A C 11
ATOM 18689 O O . ALA A 1 53 ? -7.177 -13.632 4.063 1.00 0.00 53 ALA A O 11
ATOM 18696 N N . ALA A 1 54 ? -9.084 -13.479 2.856 1.00 0.00 54 ALA A N 11
ATOM 18697 C CA . ALA A 1 54 ? -9.255 -14.917 2.736 1.00 0.00 54 ALA A CA 11
ATOM 18698 C C . ALA A 1 54 ? -8.827 -15.362 1.336 1.00 0.00 54 ALA A C 11
ATOM 18699 O O . ALA A 1 54 ? -8.294 -16.457 1.165 1.00 0.00 54 ALA A O 11
ATOM 18706 N N . SER A 1 55 ? -9.076 -14.490 0.371 1.00 0.00 55 SER A N 11
ATOM 18707 C CA . SER A 1 55 ? -8.723 -14.779 -1.009 1.00 0.00 55 SER A CA 11
ATOM 18708 C C . SER A 1 55 ? -8.205 -13.512 -1.693 1.00 0.00 55 SER A C 11
ATOM 18709 O O . SER A 1 55 ? -8.486 -12.402 -1.245 1.00 0.00 55 SER A O 11
ATOM 18717 N N . ARG A 1 56 ? -7.459 -13.721 -2.768 1.00 0.00 56 ARG A N 11
ATOM 18718 C CA . ARG A 1 56 ? -6.899 -12.610 -3.518 1.00 0.00 56 ARG A CA 11
ATOM 18719 C C . ARG A 1 56 ? -7.905 -11.459 -3.591 1.00 0.00 56 ARG A C 11
ATOM 18720 O O . ARG A 1 56 ? -7.519 -10.292 -3.584 1.00 0.00 56 ARG A O 11
ATOM 18741 N N . LEU A 1 57 ? -9.176 -11.829 -3.660 1.00 0.00 57 LEU A N 11
ATOM 18742 C CA . LEU A 1 57 ? -10.239 -10.843 -3.735 1.00 0.00 57 LEU A CA 11
ATOM 18743 C C . LEU A 1 57 ? -10.210 -9.971 -2.478 1.00 0.00 57 LEU A C 11
ATOM 18744 O O . LEU A 1 57 ? -9.896 -8.784 -2.549 1.00 0.00 57 LEU A O 11
ATOM 18760 N N . GLU A 1 58 ? -10.540 -10.594 -1.356 1.00 0.00 58 GLU A N 11
ATOM 18761 C CA . GLU A 1 58 ? -10.555 -9.890 -0.085 1.00 0.00 58 GLU A CA 11
ATOM 18762 C C . GLU A 1 58 ? -9.321 -8.993 0.040 1.00 0.00 58 GLU A C 11
ATOM 18763 O O . GLU A 1 58 ? -9.387 -7.921 0.639 1.00 0.00 58 GLU A O 11
ATOM 18775 N N . ALA A 1 59 ? -8.226 -9.466 -0.536 1.00 0.00 59 ALA A N 11
ATOM 18776 C CA . ALA A 1 59 ? -6.979 -8.720 -0.497 1.00 0.00 59 ALA A CA 11
ATOM 18777 C C . ALA A 1 59 ? -7.032 -7.591 -1.529 1.00 0.00 59 ALA A C 11
ATOM 18778 O O . ALA A 1 59 ? -6.661 -6.457 -1.232 1.00 0.00 59 ALA A O 11
ATOM 18785 N N . VAL A 1 60 ? -7.496 -7.942 -2.719 1.00 0.00 60 VAL A N 11
ATOM 18786 C CA . VAL A 1 60 ? -7.603 -6.972 -3.796 1.00 0.00 60 VAL A CA 11
ATOM 18787 C C . VAL A 1 60 ? -8.383 -5.752 -3.302 1.00 0.00 60 VAL A C 11
ATOM 18788 O O . VAL A 1 60 ? -7.994 -4.615 -3.564 1.00 0.00 60 VAL A O 11
ATOM 18801 N N . THR A 1 61 ? -9.470 -6.030 -2.598 1.00 0.00 61 THR A N 11
ATOM 18802 C CA . THR A 1 61 ? -10.309 -4.969 -2.066 1.00 0.00 61 THR A CA 11
ATOM 18803 C C . THR A 1 61 ? -9.591 -4.243 -0.927 1.00 0.00 61 THR A C 11
ATOM 18804 O O . THR A 1 61 ? -9.650 -3.018 -0.832 1.00 0.00 61 THR A O 11
ATOM 18815 N N . LEU A 1 62 ? -8.929 -5.029 -0.090 1.00 0.00 62 LEU A N 11
ATOM 18816 C CA . LEU A 1 62 ? -8.200 -4.477 1.039 1.00 0.00 62 LEU A CA 11
ATOM 18817 C C . LEU A 1 62 ? -7.179 -3.457 0.531 1.00 0.00 62 LEU A C 11
ATOM 18818 O O . LEU A 1 62 ? -6.963 -2.423 1.161 1.00 0.00 62 LEU A O 11
ATOM 18834 N N . ALA A 1 63 ? -6.577 -3.784 -0.603 1.00 0.00 63 ALA A N 11
ATOM 18835 C CA . ALA A 1 63 ? -5.583 -2.910 -1.203 1.00 0.00 63 ALA A CA 11
ATOM 18836 C C . ALA A 1 63 ? -6.240 -1.581 -1.578 1.00 0.00 63 ALA A C 11
ATOM 18837 O O . ALA A 1 63 ? -5.837 -0.525 -1.092 1.00 0.00 63 ALA A O 11
ATOM 18844 N N . SER A 1 64 ? -7.242 -1.675 -2.441 1.00 0.00 64 SER A N 11
ATOM 18845 C CA . SER A 1 64 ? -7.958 -0.492 -2.887 1.00 0.00 64 SER A CA 11
ATOM 18846 C C . SER A 1 64 ? -8.464 0.300 -1.680 1.00 0.00 64 SER A C 11
ATOM 18847 O O . SER A 1 64 ? -8.531 1.528 -1.723 1.00 0.00 64 SER A O 11
ATOM 18855 N N . MET A 1 65 ? -8.808 -0.434 -0.632 1.00 0.00 65 MET A N 11
ATOM 18856 C CA . MET A 1 65 ? -9.305 0.185 0.584 1.00 0.00 65 MET A CA 11
ATOM 18857 C C . MET A 1 65 ? -8.236 1.072 1.225 1.00 0.00 65 MET A C 11
ATOM 18858 O O . MET A 1 65 ? -8.525 2.189 1.651 1.00 0.00 65 MET A O 11
ATOM 18872 N N . LEU A 1 66 ? -7.023 0.540 1.274 1.00 0.00 66 LEU A N 11
ATOM 18873 C CA . LEU A 1 66 ? -5.909 1.270 1.856 1.00 0.00 66 LEU A CA 11
ATOM 18874 C C . LEU A 1 66 ? -5.661 2.544 1.045 1.00 0.00 66 LEU A C 11
ATOM 18875 O O . LEU A 1 66 ? -5.440 3.612 1.614 1.00 0.00 66 LEU A O 11
ATOM 18891 N N . MET A 1 67 ? -5.705 2.388 -0.270 1.00 0.00 67 MET A N 11
ATOM 18892 C CA . MET A 1 67 ? -5.487 3.513 -1.164 1.00 0.00 67 MET A CA 11
ATOM 18893 C C . MET A 1 67 ? -6.494 4.632 -0.892 1.00 0.00 67 MET A C 11
ATOM 18894 O O . MET A 1 67 ? -6.147 5.811 -0.946 1.00 0.00 67 MET A O 11
ATOM 18908 N N . GLU A 1 68 ? -7.722 4.224 -0.606 1.00 0.00 68 GLU A N 11
ATOM 18909 C CA . GLU A 1 68 ? -8.781 5.178 -0.325 1.00 0.00 68 GLU A CA 11
ATOM 18910 C C . GLU A 1 68 ? -8.408 6.048 0.877 1.00 0.00 68 GLU A C 11
ATOM 18911 O O . GLU A 1 68 ? -8.498 7.273 0.813 1.00 0.00 68 GLU A O 11
ATOM 18923 N N . GLU A 1 69 ? -7.997 5.380 1.945 1.00 0.00 69 GLU A N 11
ATOM 18924 C CA . GLU A 1 69 ? -7.609 6.077 3.160 1.00 0.00 69 GLU A CA 11
ATOM 18925 C C . GLU A 1 69 ? -6.381 6.952 2.901 1.00 0.00 69 GLU A C 11
ATOM 18926 O O . GLU A 1 69 ? -6.013 7.774 3.739 1.00 0.00 69 GLU A O 11
ATOM 18938 N N . ASN A 1 70 ? -5.781 6.744 1.739 1.00 0.00 70 ASN A N 11
ATOM 18939 C CA . ASN A 1 70 ? -4.601 7.504 1.359 1.00 0.00 70 ASN A CA 11
ATOM 18940 C C . ASN A 1 70 ? -3.361 6.851 1.973 1.00 0.00 70 ASN A C 11
ATOM 18941 O O . ASN A 1 70 ? -2.432 7.543 2.386 1.00 0.00 70 ASN A O 11
ATOM 18952 N N . PHE A 1 71 ? -3.387 5.527 2.013 1.00 0.00 71 PHE A N 11
ATOM 18953 C CA . PHE A 1 71 ? -2.276 4.774 2.570 1.00 0.00 71 PHE A CA 11
ATOM 18954 C C . PHE A 1 71 ? -1.343 4.276 1.464 1.00 0.00 71 PHE A C 11
ATOM 18955 O O . PHE A 1 71 ? -0.155 4.059 1.700 1.00 0.00 71 PHE A O 11
ATOM 18972 N N . LEU A 1 72 ? -1.915 4.109 0.281 1.00 0.00 72 LEU A N 11
ATOM 18973 C CA . LEU A 1 72 ? -1.150 3.641 -0.862 1.00 0.00 72 LEU A CA 11
ATOM 18974 C C . LEU A 1 72 ? -1.696 4.288 -2.136 1.00 0.00 72 LEU A C 11
ATOM 18975 O O . LEU A 1 72 ? -2.703 4.992 -2.096 1.00 0.00 72 LEU A O 11
ATOM 18991 N N . ARG A 1 73 ? -1.007 4.025 -3.237 1.00 0.00 73 ARG A N 11
ATOM 18992 C CA . ARG A 1 73 ? -1.411 4.573 -4.521 1.00 0.00 73 ARG A CA 11
ATOM 18993 C C . ARG A 1 73 ? -0.922 3.675 -5.659 1.00 0.00 73 ARG A C 11
ATOM 18994 O O . ARG A 1 73 ? 0.031 2.916 -5.489 1.00 0.00 73 ARG A O 11
ATOM 19015 N N . PRO A 1 74 ? -1.615 3.793 -6.823 1.00 0.00 74 PRO A N 11
ATOM 19016 C CA . PRO A 1 74 ? -1.262 3.001 -7.988 1.00 0.00 74 PRO A CA 11
ATOM 19017 C C . PRO A 1 74 ? 0.010 3.536 -8.650 1.00 0.00 74 PRO A C 11
ATOM 19018 O O . PRO A 1 74 ? 0.126 4.735 -8.900 1.00 0.00 74 PRO A O 11
ATOM 19029 N N . VAL A 1 75 ? 0.931 2.621 -8.916 1.00 0.00 75 VAL A N 11
ATOM 19030 C CA . VAL A 1 75 ? 2.189 2.986 -9.544 1.00 0.00 75 VAL A CA 11
ATOM 19031 C C . VAL A 1 75 ? 2.383 2.150 -10.810 1.00 0.00 75 VAL A C 11
ATOM 19032 O O . VAL A 1 75 ? 1.716 1.134 -10.996 1.00 0.00 75 VAL A O 11
ATOM 19045 N N . GLY A 1 76 ? 3.299 2.610 -11.650 1.00 0.00 76 GLY A N 11
ATOM 19046 C CA . GLY A 1 76 ? 3.590 1.917 -12.893 1.00 0.00 76 GLY A CA 11
ATOM 19047 C C . GLY A 1 76 ? 2.658 2.387 -14.013 1.00 0.00 76 GLY A C 11
ATOM 19048 O O . GLY A 1 76 ? 2.930 3.390 -14.671 1.00 0.00 76 GLY A O 11
ATOM 19052 N N . VAL A 1 77 ? 1.580 1.639 -14.194 1.00 0.00 77 VAL A N 11
ATOM 19053 C CA . VAL A 1 77 ? 0.607 1.966 -15.223 1.00 0.00 77 VAL A CA 11
ATOM 19054 C C . VAL A 1 77 ? -0.548 0.965 -15.163 1.00 0.00 77 VAL A C 11
ATOM 19055 O O . VAL A 1 77 ? -1.714 1.356 -15.161 1.00 0.00 77 VAL A O 11
ATOM 19068 N N . ARG A 1 78 ? -0.184 -0.308 -15.117 1.00 0.00 78 ARG A N 11
ATOM 19069 C CA . ARG A 1 78 ? -1.175 -1.369 -15.057 1.00 0.00 78 ARG A CA 11
ATOM 19070 C C . ARG A 1 78 ? -2.314 -0.979 -14.113 1.00 0.00 78 ARG A C 11
ATOM 19071 O O . ARG A 1 78 ? -3.486 -1.106 -14.463 1.00 0.00 78 ARG A O 11
ATOM 19092 N N . SER A 1 79 ? -1.929 -0.513 -12.934 1.00 0.00 79 SER A N 11
ATOM 19093 C CA . SER A 1 79 ? -2.903 -0.104 -11.937 1.00 0.00 79 SER A CA 11
ATOM 19094 C C . SER A 1 79 ? -3.691 1.107 -12.441 1.00 0.00 79 SER A C 11
ATOM 19095 O O . SER A 1 79 ? -4.895 1.207 -12.211 1.00 0.00 79 SER A O 11
ATOM 19103 N N . MET A 1 80 ? -2.980 1.995 -13.119 1.00 0.00 80 MET A N 11
ATOM 19104 C CA . MET A 1 80 ? -3.598 3.195 -13.658 1.00 0.00 80 MET A CA 11
ATOM 19105 C C . MET A 1 80 ? -4.629 2.845 -14.733 1.00 0.00 80 MET A C 11
ATOM 19106 O O . MET A 1 80 ? -4.395 3.070 -15.919 1.00 0.00 80 MET A O 11
ATOM 19120 N N . GLY A 1 81 ? -5.748 2.300 -14.279 1.00 0.00 81 GLY A N 11
ATOM 19121 C CA . GLY A 1 81 ? -6.816 1.916 -15.187 1.00 0.00 81 GLY A CA 11
ATOM 19122 C C . GLY A 1 81 ? -8.030 2.833 -15.024 1.00 0.00 81 GLY A C 11
ATOM 19123 O O . GLY A 1 81 ? -8.245 3.734 -15.833 1.00 0.00 81 GLY A O 11
ATOM 19127 N N . ALA A 1 82 ? -8.792 2.571 -13.972 1.00 0.00 82 ALA A N 11
ATOM 19128 C CA . ALA A 1 82 ? -9.979 3.361 -13.693 1.00 0.00 82 ALA A CA 11
ATOM 19129 C C . ALA A 1 82 ? -9.728 4.233 -12.461 1.00 0.00 82 ALA A C 11
ATOM 19130 O O . ALA A 1 82 ? -10.613 4.400 -11.623 1.00 0.00 82 ALA A O 11
ATOM 19137 N N . ILE A 1 83 ? -8.517 4.766 -12.390 1.00 0.00 83 ILE A N 11
ATOM 19138 C CA . ILE A 1 83 ? -8.138 5.617 -11.275 1.00 0.00 83 ILE A CA 11
ATOM 19139 C C . ILE A 1 83 ? -9.044 6.850 -11.249 1.00 0.00 83 ILE A C 11
ATOM 19140 O O . ILE A 1 83 ? -9.722 7.147 -12.231 1.00 0.00 83 ILE A O 11
ATOM 19156 N N . ARG A 1 84 ? -9.025 7.534 -10.115 1.00 0.00 84 ARG A N 11
ATOM 19157 C CA . ARG A 1 84 ? -9.836 8.728 -9.948 1.00 0.00 84 ARG A CA 11
ATOM 19158 C C . ARG A 1 84 ? -9.046 9.807 -9.204 1.00 0.00 84 ARG A C 11
ATOM 19159 O O . ARG A 1 84 ? -8.128 9.498 -8.446 1.00 0.00 84 ARG A O 11
ATOM 19180 N N . SER A 1 85 ? -9.431 11.051 -9.447 1.00 0.00 85 SER A N 11
ATOM 19181 C CA . SER A 1 85 ? -8.770 12.177 -8.810 1.00 0.00 85 SER A CA 11
ATOM 19182 C C . SER A 1 85 ? -9.683 12.783 -7.741 1.00 0.00 85 SER A C 11
ATOM 19183 O O . SER A 1 85 ? -9.829 14.002 -7.663 1.00 0.00 85 SER A O 11
ATOM 19191 N N . GLY A 1 86 ? -10.272 11.904 -6.945 1.00 0.00 86 GLY A N 11
ATOM 19192 C CA . GLY A 1 86 ? -11.166 12.337 -5.884 1.00 0.00 86 GLY A CA 11
ATOM 19193 C C . GLY A 1 86 ? -11.704 11.140 -5.098 1.00 0.00 86 GLY A C 11
ATOM 19194 O O . GLY A 1 86 ? -12.811 10.670 -5.356 1.00 0.00 86 GLY A O 11
ATOM 19198 N N . ASP A 1 87 ? -10.895 10.681 -4.154 1.00 0.00 87 ASP A N 11
ATOM 19199 C CA . ASP A 1 87 ? -11.276 9.548 -3.328 1.00 0.00 87 ASP A CA 11
ATOM 19200 C C . ASP A 1 87 ? -11.985 8.506 -4.196 1.00 0.00 87 ASP A C 11
ATOM 19201 O O . ASP A 1 87 ? -11.838 8.505 -5.417 1.00 0.00 87 ASP A O 11
ATOM 19210 N N . LEU A 1 88 ? -12.739 7.643 -3.530 1.00 0.00 88 LEU A N 11
ATOM 19211 C CA . LEU A 1 88 ? -13.472 6.598 -4.225 1.00 0.00 88 LEU A CA 11
ATOM 19212 C C . LEU A 1 88 ? -12.499 5.495 -4.649 1.00 0.00 88 LEU A C 11
ATOM 19213 O O . LEU A 1 88 ? -12.897 4.524 -5.290 1.00 0.00 88 LEU A O 11
ATOM 19229 N N . ALA A 1 89 ? -11.242 5.682 -4.273 1.00 0.00 89 ALA A N 11
ATOM 19230 C CA . ALA A 1 89 ? -10.210 4.716 -4.607 1.00 0.00 89 ALA A CA 11
ATOM 19231 C C . ALA A 1 89 ? -10.759 3.301 -4.409 1.00 0.00 89 ALA A C 11
ATOM 19232 O O . ALA A 1 89 ? -10.781 2.791 -3.290 1.00 0.00 89 ALA A O 11
ATOM 19239 N N . GLU A 1 90 ? -11.188 2.708 -5.513 1.00 0.00 90 GLU A N 11
ATOM 19240 C CA . GLU A 1 90 ? -11.736 1.363 -5.476 1.00 0.00 90 GLU A CA 11
ATOM 19241 C C . GLU A 1 90 ? -11.203 0.540 -6.651 1.00 0.00 90 GLU A C 11
ATOM 19242 O O . GLU A 1 90 ? -11.862 -0.391 -7.111 1.00 0.00 90 GLU A O 11
ATOM 19254 N N . GLN A 1 91 ? -10.015 0.913 -7.102 1.00 0.00 91 GLN A N 11
ATOM 19255 C CA . GLN A 1 91 ? -9.386 0.222 -8.215 1.00 0.00 91 GLN A CA 11
ATOM 19256 C C . GLN A 1 91 ? -8.058 -0.397 -7.773 1.00 0.00 91 GLN A C 11
ATOM 19257 O O . GLN A 1 91 ? -7.299 0.220 -7.026 1.00 0.00 91 GLN A O 11
ATOM 19271 N N . PHE A 1 92 ? -7.818 -1.609 -8.252 1.00 0.00 92 PHE A N 11
ATOM 19272 C CA . PHE A 1 92 ? -6.595 -2.317 -7.916 1.00 0.00 92 PHE A CA 11
ATOM 19273 C C . PHE A 1 92 ? -6.486 -3.627 -8.700 1.00 0.00 92 PHE A C 11
ATOM 19274 O O . PHE A 1 92 ? -7.479 -4.119 -9.234 1.00 0.00 92 PHE A O 11
ATOM 19291 N N . LEU A 1 93 ? -5.271 -4.154 -8.745 1.00 0.00 93 LEU A N 11
ATOM 19292 C CA . LEU A 1 93 ? -5.020 -5.396 -9.455 1.00 0.00 93 LEU A CA 11
ATOM 19293 C C . LEU A 1 93 ? -4.253 -6.354 -8.542 1.00 0.00 93 LEU A C 11
ATOM 19294 O O . LEU A 1 93 ? -3.888 -5.994 -7.423 1.00 0.00 93 LEU A O 11
ATOM 19310 N N . ASP A 1 94 ? -4.029 -7.556 -9.052 1.00 0.00 94 ASP A N 11
ATOM 19311 C CA . ASP A 1 94 ? -3.311 -8.569 -8.297 1.00 0.00 94 ASP A CA 11
ATOM 19312 C C . ASP A 1 94 ? -2.361 -9.318 -9.233 1.00 0.00 94 ASP A C 11
ATOM 19313 O O . ASP A 1 94 ? -2.562 -10.499 -9.512 1.00 0.00 94 ASP A O 11
ATOM 19322 N N . ASP A 1 95 ? -1.345 -8.602 -9.691 1.00 0.00 95 ASP A N 11
ATOM 19323 C CA . ASP A 1 95 ? -0.363 -9.184 -10.589 1.00 0.00 95 ASP A CA 11
ATOM 19324 C C . ASP A 1 95 ? 1.035 -8.708 -10.188 1.00 0.00 95 ASP A C 11
ATOM 19325 O O . ASP A 1 95 ? 1.222 -8.170 -9.098 1.00 0.00 95 ASP A O 11
ATOM 19334 N N . SER A 1 96 ? 1.980 -8.923 -11.091 1.00 0.00 96 SER A N 11
ATOM 19335 C CA . SER A 1 96 ? 3.355 -8.522 -10.845 1.00 0.00 96 SER A CA 11
ATOM 19336 C C . SER A 1 96 ? 3.650 -7.200 -11.558 1.00 0.00 96 SER A C 11
ATOM 19337 O O . SER A 1 96 ? 4.592 -6.495 -11.199 1.00 0.00 96 SER A O 11
ATOM 19345 N N . THR A 1 97 ? 2.827 -6.905 -12.553 1.00 0.00 97 THR A N 11
ATOM 19346 C CA . THR A 1 97 ? 2.988 -5.681 -13.319 1.00 0.00 97 THR A CA 11
ATOM 19347 C C . THR A 1 97 ? 2.408 -4.491 -12.551 1.00 0.00 97 THR A C 11
ATOM 19348 O O . THR A 1 97 ? 2.956 -3.391 -12.596 1.00 0.00 97 THR A O 11
ATOM 19359 N N . ALA A 1 98 ? 1.306 -4.753 -11.863 1.00 0.00 98 ALA A N 11
ATOM 19360 C CA . ALA A 1 98 ? 0.645 -3.717 -11.086 1.00 0.00 98 ALA A CA 11
ATOM 19361 C C . ALA A 1 98 ? 1.530 -3.334 -9.899 1.00 0.00 98 ALA A C 11
ATOM 19362 O O . ALA A 1 98 ? 1.858 -4.178 -9.066 1.00 0.00 98 ALA A O 11
ATOM 19369 N N . LEU A 1 99 ? 1.893 -2.060 -9.859 1.00 0.00 99 LEU A N 11
ATOM 19370 C CA . LEU A 1 99 ? 2.734 -1.555 -8.787 1.00 0.00 99 LEU A CA 11
ATOM 19371 C C . LEU A 1 99 ? 1.901 -0.651 -7.875 1.00 0.00 99 LEU A C 11
ATOM 19372 O O . LEU A 1 99 ? 0.865 -0.133 -8.287 1.00 0.00 99 LEU A O 11
ATOM 19388 N N . TYR A 1 100 ? 2.386 -0.491 -6.652 1.00 0.00 100 TYR A N 11
ATOM 19389 C CA . TYR A 1 100 ? 1.700 0.341 -5.678 1.00 0.00 100 TYR A CA 11
ATOM 19390 C C . TYR A 1 100 ? 2.669 0.839 -4.603 1.00 0.00 100 TYR A C 11
ATOM 19391 O O . TYR A 1 100 ? 3.509 0.081 -4.121 1.00 0.00 100 TYR A O 11
ATOM 19409 N N . THR A 1 101 ? 2.518 2.109 -4.260 1.00 0.00 101 THR A N 11
ATOM 19410 C CA . THR A 1 101 ? 3.369 2.718 -3.251 1.00 0.00 101 THR A CA 11
ATOM 19411 C C . THR A 1 101 ? 2.520 3.322 -2.131 1.00 0.00 101 THR A C 11
ATOM 19412 O O . THR A 1 101 ? 1.293 3.344 -2.220 1.00 0.00 101 THR A O 11
ATOM 19423 N N . PHE A 1 102 ? 3.207 3.797 -1.102 1.00 0.00 102 PHE A N 11
ATOM 19424 C CA . PHE A 1 102 ? 2.531 4.400 0.034 1.00 0.00 102 PHE A CA 11
ATOM 19425 C C . PHE A 1 102 ? 2.202 5.869 -0.240 1.00 0.00 102 PHE A C 11
ATOM 19426 O O . PHE A 1 102 ? 3.048 6.618 -0.726 1.00 0.00 102 PHE A O 11
ATOM 19443 N N . ALA A 1 103 ? 0.971 6.237 0.083 1.00 0.00 103 ALA A N 11
ATOM 19444 C CA . ALA A 1 103 ? 0.520 7.603 -0.122 1.00 0.00 103 ALA A CA 11
ATOM 19445 C C . ALA A 1 103 ? 1.062 8.489 1.003 1.00 0.00 103 ALA A C 11
ATOM 19446 O O . ALA A 1 103 ? 0.578 8.429 2.132 1.00 0.00 103 ALA A O 11
ATOM 19453 N N . GLU A 1 104 ? 2.058 9.290 0.654 1.00 0.00 104 GLU A N 11
ATOM 19454 C CA . GLU A 1 104 ? 2.670 10.187 1.620 1.00 0.00 104 GLU A CA 11
ATOM 19455 C C . GLU A 1 104 ? 1.647 11.210 2.117 1.00 0.00 104 GLU A C 11
ATOM 19456 O O . GLU A 1 104 ? 1.287 12.136 1.392 1.00 0.00 104 GLU A O 11
ATOM 19468 N N . SER A 1 105 ? 1.207 11.008 3.350 1.00 0.00 105 SER A N 11
ATOM 19469 C CA . SER A 1 105 ? 0.232 11.901 3.953 1.00 0.00 105 SER A CA 11
ATOM 19470 C C . SER A 1 105 ? 0.257 11.753 5.475 1.00 0.00 105 SER A C 11
ATOM 19471 O O . SER A 1 105 ? -0.793 11.686 6.113 1.00 0.00 105 SER A O 11
ATOM 19479 N N . TYR A 1 106 ? 1.466 11.704 6.014 1.00 0.00 106 TYR A N 11
ATOM 19480 C CA . TYR A 1 106 ? 1.642 11.565 7.449 1.00 0.00 106 TYR A CA 11
ATOM 19481 C C . TYR A 1 106 ? 3.029 12.043 7.881 1.00 0.00 106 TYR A C 11
ATOM 19482 O O . TYR A 1 106 ? 3.789 12.570 7.070 1.00 0.00 106 TYR A O 11
ATOM 19500 N N . LYS A 1 107 ? 3.317 11.844 9.159 1.00 0.00 107 LYS A N 11
ATOM 19501 C CA . LYS A 1 107 ? 4.600 12.248 9.709 1.00 0.00 107 LYS A CA 11
ATOM 19502 C C . LYS A 1 107 ? 5.710 11.411 9.072 1.00 0.00 107 LYS A C 11
ATOM 19503 O O . LYS A 1 107 ? 5.707 10.185 9.178 1.00 0.00 107 LYS A O 11
ATOM 19522 N N . LYS A 1 108 ? 6.634 12.105 8.423 1.00 0.00 108 LYS A N 11
ATOM 19523 C CA . LYS A 1 108 ? 7.748 11.440 7.769 1.00 0.00 108 LYS A CA 11
ATOM 19524 C C . LYS A 1 108 ? 8.691 12.492 7.182 1.00 0.00 108 LYS A C 11
ATOM 19525 O O . LYS A 1 108 ? 8.655 12.763 5.982 1.00 0.00 108 LYS A O 11
ATOM 19544 N N . LYS A 1 109 ? 9.512 13.057 8.054 1.00 0.00 109 LYS A N 11
ATOM 19545 C CA . LYS A 1 109 ? 10.463 14.074 7.637 1.00 0.00 109 LYS A CA 11
ATOM 19546 C C . LYS A 1 109 ? 9.796 15.003 6.620 1.00 0.00 109 LYS A C 11
ATOM 19547 O O . LYS A 1 109 ? 10.456 15.518 5.719 1.00 0.00 109 LYS A O 11
ATOM 19566 N N . VAL A 1 110 ? 8.496 15.188 6.798 1.00 0.00 110 VAL A N 11
ATOM 19567 C CA . VAL A 1 110 ? 7.733 16.045 5.907 1.00 0.00 110 VAL A CA 11
ATOM 19568 C C . VAL A 1 110 ? 8.506 17.344 5.670 1.00 0.00 110 VAL A C 11
ATOM 19569 O O . VAL A 1 110 ? 8.461 18.256 6.493 1.00 0.00 110 VAL A O 11
ATOM 19582 N N . SER A 1 111 ? 9.198 17.385 4.540 1.00 0.00 111 SER A N 11
ATOM 19583 C CA . SER A 1 111 ? 9.980 18.557 4.185 1.00 0.00 111 SER A CA 11
ATOM 19584 C C . SER A 1 111 ? 11.113 18.756 5.193 1.00 0.00 111 SER A C 11
ATOM 19585 O O . SER A 1 111 ? 10.984 18.383 6.358 1.00 0.00 111 SER A O 11
ATOM 19593 N N . SER A 1 112 ? 12.197 19.344 4.709 1.00 0.00 112 SER A N 11
ATOM 19594 C CA . SER A 1 112 ? 13.352 19.597 5.554 1.00 0.00 112 SER A CA 11
ATOM 19595 C C . SER A 1 112 ? 13.182 20.929 6.287 1.00 0.00 112 SER A C 11
ATOM 19596 O O . SER A 1 112 ? 13.078 20.958 7.512 1.00 0.00 112 SER A O 11
ATOM 19604 N N . LYS A 1 113 ? 13.159 21.999 5.506 1.00 0.00 113 LYS A N 11
ATOM 19605 C CA . LYS A 1 113 ? 13.004 23.331 6.066 1.00 0.00 113 LYS A CA 11
ATOM 19606 C C . LYS A 1 113 ? 14.299 23.737 6.772 1.00 0.00 113 LYS A C 11
ATOM 19607 O O . LYS A 1 113 ? 15.078 22.881 7.188 1.00 0.00 113 LYS A O 11
ATOM 19626 N N . GLU A 1 114 ? 14.489 25.043 6.886 1.00 0.00 114 GLU A N 11
ATOM 19627 C CA . GLU A 1 114 ? 15.676 25.573 7.535 1.00 0.00 114 GLU A CA 11
ATOM 19628 C C . GLU A 1 114 ? 16.883 25.469 6.600 1.00 0.00 114 GLU A C 11
ATOM 19629 O O . GLU A 1 114 ? 16.837 24.756 5.599 1.00 0.00 114 GLU A O 11
ATOM 19641 N N . SER A 1 115 ? 17.934 26.190 6.960 1.00 0.00 115 SER A N 11
ATOM 19642 C CA . SER A 1 115 ? 19.151 26.187 6.167 1.00 0.00 115 SER A CA 11
ATOM 19643 C C . SER A 1 115 ? 18.873 26.771 4.780 1.00 0.00 115 SER A C 11
ATOM 19644 O O . SER A 1 115 ? 18.093 26.210 4.012 1.00 0.00 115 SER A O 11
ATOM 19652 N N . GLY A 1 116 ? 19.526 27.889 4.501 1.00 0.00 116 GLY A N 11
ATOM 19653 C CA . GLY A 1 116 ? 19.359 28.554 3.221 1.00 0.00 116 GLY A CA 11
ATOM 19654 C C . GLY A 1 116 ? 20.698 29.076 2.695 1.00 0.00 116 GLY A C 11
ATOM 19655 O O . GLY A 1 116 ? 21.374 28.396 1.924 1.00 0.00 116 GLY A O 11
ATOM 19659 N N . PRO A 1 117 ? 21.050 30.311 3.143 1.00 0.00 117 PRO A N 11
ATOM 19660 C CA . PRO A 1 117 ? 22.295 30.932 2.726 1.00 0.00 117 PRO A CA 11
ATOM 19661 C C . PRO A 1 117 ? 23.491 30.294 3.438 1.00 0.00 117 PRO A C 11
ATOM 19662 O O . PRO A 1 117 ? 23.317 29.497 4.358 1.00 0.00 117 PRO A O 11
ATOM 19673 N N . SER A 1 118 ? 24.678 30.669 2.984 1.00 0.00 118 SER A N 11
ATOM 19674 C CA . SER A 1 118 ? 25.901 30.144 3.565 1.00 0.00 118 SER A CA 11
ATOM 19675 C C . SER A 1 118 ? 25.780 30.102 5.090 1.00 0.00 118 SER A C 11
ATOM 19676 O O . SER A 1 118 ? 24.969 30.820 5.672 1.00 0.00 118 SER A O 11
ATOM 19684 N N . SER A 1 119 ? 26.598 29.252 5.693 1.00 0.00 119 SER A N 11
ATOM 19685 C CA . SER A 1 119 ? 26.593 29.106 7.139 1.00 0.00 119 SER A CA 11
ATOM 19686 C C . SER A 1 119 ? 25.153 29.047 7.653 1.00 0.00 119 SER A C 11
ATOM 19687 O O . SER A 1 119 ? 24.555 30.078 7.955 1.00 0.00 119 SER A O 11
ATOM 19695 N N . GLY A 1 120 ? 24.639 27.829 7.738 1.00 0.00 120 GLY A N 11
ATOM 19696 C CA . GLY A 1 120 ? 23.280 27.621 8.211 1.00 0.00 120 GLY A CA 11
ATOM 19697 C C . GLY A 1 120 ? 22.457 26.838 7.186 1.00 0.00 120 GLY A C 11
ATOM 19698 O O . GLY A 1 120 ? 23.013 26.214 6.284 1.00 0.00 120 GLY A O 11
ATOM 19702 N N . GLY A 1 1 ? -12.173 8.269 21.155 1.00 0.00 1 GLY A N 12
ATOM 19703 C CA . GLY A 1 1 ? -12.238 8.765 19.791 1.00 0.00 1 GLY A CA 12
ATOM 19704 C C . GLY A 1 1 ? -12.815 7.706 18.849 1.00 0.00 1 GLY A C 12
ATOM 19705 O O . GLY A 1 1 ? -12.698 6.509 19.110 1.00 0.00 1 GLY A O 12
ATOM 19709 N N . SER A 1 2 ? -13.424 8.184 17.774 1.00 0.00 2 SER A N 12
ATOM 19710 C CA . SER A 1 2 ? -14.018 7.293 16.793 1.00 0.00 2 SER A CA 12
ATOM 19711 C C . SER A 1 2 ? -12.937 6.749 15.857 1.00 0.00 2 SER A C 12
ATOM 19712 O O . SER A 1 2 ? -11.810 7.240 15.853 1.00 0.00 2 SER A O 12
ATOM 19720 N N . SER A 1 3 ? -13.319 5.740 15.088 1.00 0.00 3 SER A N 12
ATOM 19721 C CA . SER A 1 3 ? -12.396 5.123 14.150 1.00 0.00 3 SER A CA 12
ATOM 19722 C C . SER A 1 3 ? -13.163 4.239 13.165 1.00 0.00 3 SER A C 12
ATOM 19723 O O . SER A 1 3 ? -13.551 3.121 13.500 1.00 0.00 3 SER A O 12
ATOM 19731 N N . GLY A 1 4 ? -13.360 4.774 11.969 1.00 0.00 4 GLY A N 12
ATOM 19732 C CA . GLY A 1 4 ? -14.075 4.048 10.933 1.00 0.00 4 GLY A CA 12
ATOM 19733 C C . GLY A 1 4 ? -13.201 2.943 10.336 1.00 0.00 4 GLY A C 12
ATOM 19734 O O . GLY A 1 4 ? -13.646 1.805 10.193 1.00 0.00 4 GLY A O 12
ATOM 19738 N N . SER A 1 5 ? -11.974 3.316 10.005 1.00 0.00 5 SER A N 12
ATOM 19739 C CA . SER A 1 5 ? -11.034 2.371 9.427 1.00 0.00 5 SER A CA 12
ATOM 19740 C C . SER A 1 5 ? -10.086 1.849 10.508 1.00 0.00 5 SER A C 12
ATOM 19741 O O . SER A 1 5 ? -8.984 2.369 10.677 1.00 0.00 5 SER A O 12
ATOM 19749 N N . SER A 1 6 ? -10.548 0.826 11.213 1.00 0.00 6 SER A N 12
ATOM 19750 C CA . SER A 1 6 ? -9.755 0.228 12.273 1.00 0.00 6 SER A CA 12
ATOM 19751 C C . SER A 1 6 ? -8.816 -0.830 11.691 1.00 0.00 6 SER A C 12
ATOM 19752 O O . SER A 1 6 ? -7.620 -0.831 11.980 1.00 0.00 6 SER A O 12
ATOM 19760 N N . GLY A 1 7 ? -9.393 -1.705 10.880 1.00 0.00 7 GLY A N 12
ATOM 19761 C CA . GLY A 1 7 ? -8.622 -2.766 10.254 1.00 0.00 7 GLY A CA 12
ATOM 19762 C C . GLY A 1 7 ? -7.473 -2.192 9.423 1.00 0.00 7 GLY A C 12
ATOM 19763 O O . GLY A 1 7 ? -6.327 -2.616 9.565 1.00 0.00 7 GLY A O 12
ATOM 19767 N N . LEU A 1 8 ? -7.820 -1.238 8.572 1.00 0.00 8 LEU A N 12
ATOM 19768 C CA . LEU A 1 8 ? -6.832 -0.601 7.718 1.00 0.00 8 LEU A CA 12
ATOM 19769 C C . LEU A 1 8 ? -5.710 -0.025 8.584 1.00 0.00 8 LEU A C 12
ATOM 19770 O O . LEU A 1 8 ? -4.551 -0.414 8.444 1.00 0.00 8 LEU A O 12
ATOM 19786 N N . HIS A 1 9 ? -6.093 0.892 9.460 1.00 0.00 9 HIS A N 12
ATOM 19787 C CA . HIS A 1 9 ? -5.134 1.525 10.348 1.00 0.00 9 HIS A CA 12
ATOM 19788 C C . HIS A 1 9 ? -4.240 0.458 10.983 1.00 0.00 9 HIS A C 12
ATOM 19789 O O . HIS A 1 9 ? -3.086 0.726 11.315 1.00 0.00 9 HIS A O 12
ATOM 19803 N N . ARG A 1 10 ? -4.807 -0.730 11.133 1.00 0.00 10 ARG A N 12
ATOM 19804 C CA . ARG A 1 10 ? -4.076 -1.839 11.722 1.00 0.00 10 ARG A CA 12
ATOM 19805 C C . ARG A 1 10 ? -3.195 -2.513 10.669 1.00 0.00 10 ARG A C 12
ATOM 19806 O O . ARG A 1 10 ? -2.034 -2.824 10.932 1.00 0.00 10 ARG A O 12
ATOM 19827 N N . ILE A 1 11 ? -3.780 -2.719 9.498 1.00 0.00 11 ILE A N 12
ATOM 19828 C CA . ILE A 1 11 ? -3.063 -3.351 8.404 1.00 0.00 11 ILE A CA 12
ATOM 19829 C C . ILE A 1 11 ? -1.895 -2.457 7.981 1.00 0.00 11 ILE A C 12
ATOM 19830 O O . ILE A 1 11 ? -0.744 -2.889 7.986 1.00 0.00 11 ILE A O 12
ATOM 19846 N N . VAL A 1 12 ? -2.233 -1.226 7.625 1.00 0.00 12 VAL A N 12
ATOM 19847 C CA . VAL A 1 12 ? -1.228 -0.267 7.200 1.00 0.00 12 VAL A CA 12
ATOM 19848 C C . VAL A 1 12 ? -0.024 -0.347 8.141 1.00 0.00 12 VAL A C 12
ATOM 19849 O O . VAL A 1 12 ? 1.101 -0.576 7.698 1.00 0.00 12 VAL A O 12
ATOM 19862 N N . ASP A 1 13 ? -0.300 -0.154 9.422 1.00 0.00 13 ASP A N 12
ATOM 19863 C CA . ASP A 1 13 ? 0.746 -0.201 10.429 1.00 0.00 13 ASP A CA 12
ATOM 19864 C C . ASP A 1 13 ? 1.701 -1.354 10.112 1.00 0.00 13 ASP A C 12
ATOM 19865 O O . ASP A 1 13 ? 2.918 -1.180 10.134 1.00 0.00 13 ASP A O 12
ATOM 19874 N N . LYS A 1 14 ? 1.112 -2.506 9.825 1.00 0.00 14 LYS A N 12
ATOM 19875 C CA . LYS A 1 14 ? 1.895 -3.687 9.504 1.00 0.00 14 LYS A CA 12
ATOM 19876 C C . LYS A 1 14 ? 2.695 -3.431 8.226 1.00 0.00 14 LYS A C 12
ATOM 19877 O O . LYS A 1 14 ? 3.917 -3.575 8.215 1.00 0.00 14 LYS A O 12
ATOM 19896 N N . MET A 1 15 ? 1.974 -3.057 7.179 1.00 0.00 15 MET A N 12
ATOM 19897 C CA . MET A 1 15 ? 2.602 -2.780 5.898 1.00 0.00 15 MET A CA 12
ATOM 19898 C C . MET A 1 15 ? 3.722 -1.749 6.048 1.00 0.00 15 MET A C 12
ATOM 19899 O O . MET A 1 15 ? 4.651 -1.715 5.242 1.00 0.00 15 MET A O 12
ATOM 19913 N N . HIS A 1 16 ? 3.597 -0.934 7.085 1.00 0.00 16 HIS A N 12
ATOM 19914 C CA . HIS A 1 16 ? 4.588 0.096 7.351 1.00 0.00 16 HIS A CA 12
ATOM 19915 C C . HIS A 1 16 ? 5.891 -0.555 7.817 1.00 0.00 16 HIS A C 12
ATOM 19916 O O . HIS A 1 16 ? 6.946 0.077 7.798 1.00 0.00 16 HIS A O 12
ATOM 19930 N N . ASP A 1 17 ? 5.776 -1.810 8.226 1.00 0.00 17 ASP A N 12
ATOM 19931 C CA . ASP A 1 17 ? 6.932 -2.553 8.697 1.00 0.00 17 ASP A CA 12
ATOM 19932 C C . ASP A 1 17 ? 7.601 -3.252 7.511 1.00 0.00 17 ASP A C 12
ATOM 19933 O O . ASP A 1 17 ? 6.983 -3.433 6.463 1.00 0.00 17 ASP A O 12
ATOM 19942 N N . THR A 1 18 ? 8.855 -3.627 7.717 1.00 0.00 18 THR A N 12
ATOM 19943 C CA . THR A 1 18 ? 9.614 -4.303 6.679 1.00 0.00 18 THR A CA 12
ATOM 19944 C C . THR A 1 18 ? 9.894 -5.752 7.080 1.00 0.00 18 THR A C 12
ATOM 19945 O O . THR A 1 18 ? 10.377 -6.542 6.270 1.00 0.00 18 THR A O 12
ATOM 19956 N N . SER A 1 19 ? 9.579 -6.058 8.331 1.00 0.00 19 SER A N 12
ATOM 19957 C CA . SER A 1 19 ? 9.791 -7.398 8.849 1.00 0.00 19 SER A CA 12
ATOM 19958 C C . SER A 1 19 ? 8.603 -8.292 8.490 1.00 0.00 19 SER A C 12
ATOM 19959 O O . SER A 1 19 ? 8.662 -9.052 7.525 1.00 0.00 19 SER A O 12
ATOM 19967 N N . THR A 1 20 ? 7.551 -8.172 9.287 1.00 0.00 20 THR A N 12
ATOM 19968 C CA . THR A 1 20 ? 6.350 -8.960 9.065 1.00 0.00 20 THR A CA 12
ATOM 19969 C C . THR A 1 20 ? 5.409 -8.237 8.099 1.00 0.00 20 THR A C 12
ATOM 19970 O O . THR A 1 20 ? 4.448 -8.826 7.606 1.00 0.00 20 THR A O 12
ATOM 19981 N N . GLY A 1 21 ? 5.718 -6.971 7.859 1.00 0.00 21 GLY A N 12
ATOM 19982 C CA . GLY A 1 21 ? 4.911 -6.162 6.961 1.00 0.00 21 GLY A CA 12
ATOM 19983 C C . GLY A 1 21 ? 5.260 -6.451 5.499 1.00 0.00 21 GLY A C 12
ATOM 19984 O O . GLY A 1 21 ? 5.668 -7.562 5.163 1.00 0.00 21 GLY A O 12
ATOM 19988 N N . ILE A 1 22 ? 5.085 -5.433 4.670 1.00 0.00 22 ILE A N 12
ATOM 19989 C CA . ILE A 1 22 ? 5.376 -5.564 3.252 1.00 0.00 22 ILE A CA 12
ATOM 19990 C C . ILE A 1 22 ? 6.852 -5.241 3.007 1.00 0.00 22 ILE A C 12
ATOM 19991 O O . ILE A 1 22 ? 7.481 -4.550 3.806 1.00 0.00 22 ILE A O 12
ATOM 20007 N N . ARG A 1 23 ? 7.361 -5.757 1.898 1.00 0.00 23 ARG A N 12
ATOM 20008 C CA . ARG A 1 23 ? 8.750 -5.532 1.537 1.00 0.00 23 ARG A CA 12
ATOM 20009 C C . ARG A 1 23 ? 8.849 -5.018 0.099 1.00 0.00 23 ARG A C 12
ATOM 20010 O O . ARG A 1 23 ? 8.974 -5.804 -0.838 1.00 0.00 23 ARG A O 12
ATOM 20031 N N . PRO A 1 24 ? 8.787 -3.666 -0.033 1.00 0.00 24 PRO A N 12
ATOM 20032 C CA . PRO A 1 24 ? 8.868 -3.037 -1.341 1.00 0.00 24 PRO A CA 12
ATOM 20033 C C . PRO A 1 24 ? 10.303 -3.058 -1.871 1.00 0.00 24 PRO A C 12
ATOM 20034 O O . PRO A 1 24 ? 11.149 -2.292 -1.413 1.00 0.00 24 PRO A O 12
ATOM 20045 N N . SER A 1 25 ? 10.532 -3.944 -2.830 1.00 0.00 25 SER A N 12
ATOM 20046 C CA . SER A 1 25 ? 11.850 -4.074 -3.427 1.00 0.00 25 SER A CA 12
ATOM 20047 C C . SER A 1 25 ? 11.968 -3.151 -4.642 1.00 0.00 25 SER A C 12
ATOM 20048 O O . SER A 1 25 ? 11.078 -3.119 -5.490 1.00 0.00 25 SER A O 12
ATOM 20056 N N . PRO A 1 26 ? 13.103 -2.404 -4.688 1.00 0.00 26 PRO A N 12
ATOM 20057 C CA . PRO A 1 26 ? 13.349 -1.483 -5.784 1.00 0.00 26 PRO A CA 12
ATOM 20058 C C . PRO A 1 26 ? 13.752 -2.236 -7.053 1.00 0.00 26 PRO A C 12
ATOM 20059 O O . PRO A 1 26 ? 14.870 -2.082 -7.543 1.00 0.00 26 PRO A O 12
ATOM 20070 N N . ASN A 1 27 ? 12.819 -3.035 -7.550 1.00 0.00 27 ASN A N 12
ATOM 20071 C CA . ASN A 1 27 ? 13.063 -3.813 -8.753 1.00 0.00 27 ASN A CA 12
ATOM 20072 C C . ASN A 1 27 ? 13.161 -2.869 -9.954 1.00 0.00 27 ASN A C 12
ATOM 20073 O O . ASN A 1 27 ? 12.145 -2.496 -10.539 1.00 0.00 27 ASN A O 12
ATOM 20084 N N . MET A 1 28 ? 14.392 -2.511 -10.285 1.00 0.00 28 MET A N 12
ATOM 20085 C CA . MET A 1 28 ? 14.636 -1.618 -11.406 1.00 0.00 28 MET A CA 12
ATOM 20086 C C . MET A 1 28 ? 13.759 -1.989 -12.603 1.00 0.00 28 MET A C 12
ATOM 20087 O O . MET A 1 28 ? 13.943 -3.044 -13.209 1.00 0.00 28 MET A O 12
ATOM 20101 N N . GLU A 1 29 ? 12.825 -1.102 -12.909 1.00 0.00 29 GLU A N 12
ATOM 20102 C CA . GLU A 1 29 ? 11.919 -1.323 -14.024 1.00 0.00 29 GLU A CA 12
ATOM 20103 C C . GLU A 1 29 ? 12.468 -0.668 -15.292 1.00 0.00 29 GLU A C 12
ATOM 20104 O O . GLU A 1 29 ? 12.524 0.557 -15.389 1.00 0.00 29 GLU A O 12
ATOM 20116 N N . GLN A 1 30 ? 12.860 -1.513 -16.234 1.00 0.00 30 GLN A N 12
ATOM 20117 C CA . GLN A 1 30 ? 13.404 -1.032 -17.493 1.00 0.00 30 GLN A CA 12
ATOM 20118 C C . GLN A 1 30 ? 14.816 -0.481 -17.286 1.00 0.00 30 GLN A C 12
ATOM 20119 O O . GLN A 1 30 ? 15.772 -0.975 -17.880 1.00 0.00 30 GLN A O 12
ATOM 20133 N N . GLY A 1 31 ? 14.902 0.535 -16.440 1.00 0.00 31 GLY A N 12
ATOM 20134 C CA . GLY A 1 31 ? 16.181 1.158 -16.146 1.00 0.00 31 GLY A CA 12
ATOM 20135 C C . GLY A 1 31 ? 16.001 2.385 -15.250 1.00 0.00 31 GLY A C 12
ATOM 20136 O O . GLY A 1 31 ? 16.391 3.491 -15.620 1.00 0.00 31 GLY A O 12
ATOM 20140 N N . SER A 1 32 ? 15.409 2.148 -14.089 1.00 0.00 32 SER A N 12
ATOM 20141 C CA . SER A 1 32 ? 15.172 3.220 -13.137 1.00 0.00 32 SER A CA 12
ATOM 20142 C C . SER A 1 32 ? 14.393 2.687 -11.932 1.00 0.00 32 SER A C 12
ATOM 20143 O O . SER A 1 32 ? 13.530 1.823 -12.080 1.00 0.00 32 SER A O 12
ATOM 20151 N N . THR A 1 33 ? 14.725 3.226 -10.768 1.00 0.00 33 THR A N 12
ATOM 20152 C CA . THR A 1 33 ? 14.066 2.816 -9.539 1.00 0.00 33 THR A CA 12
ATOM 20153 C C . THR A 1 33 ? 12.766 3.598 -9.344 1.00 0.00 33 THR A C 12
ATOM 20154 O O . THR A 1 33 ? 12.703 4.789 -9.644 1.00 0.00 33 THR A O 12
ATOM 20165 N N . TYR A 1 34 ? 11.760 2.896 -8.843 1.00 0.00 34 TYR A N 12
ATOM 20166 C CA . TYR A 1 34 ? 10.465 3.510 -8.604 1.00 0.00 34 TYR A CA 12
ATOM 20167 C C . TYR A 1 34 ? 10.233 3.735 -7.108 1.00 0.00 34 TYR A C 12
ATOM 20168 O O . TYR A 1 34 ? 9.093 3.871 -6.667 1.00 0.00 34 TYR A O 12
ATOM 20186 N N . LYS A 1 35 ? 11.332 3.769 -6.370 1.00 0.00 35 LYS A N 12
ATOM 20187 C CA . LYS A 1 35 ? 11.262 3.976 -4.933 1.00 0.00 35 LYS A CA 12
ATOM 20188 C C . LYS A 1 35 ? 10.669 2.730 -4.271 1.00 0.00 35 LYS A C 12
ATOM 20189 O O . LYS A 1 35 ? 10.529 1.690 -4.912 1.00 0.00 35 LYS A O 12
ATOM 20208 N N . LYS A 1 36 ? 10.335 2.879 -2.998 1.00 0.00 36 LYS A N 12
ATOM 20209 C CA . LYS A 1 36 ? 9.760 1.779 -2.242 1.00 0.00 36 LYS A CA 12
ATOM 20210 C C . LYS A 1 36 ? 8.365 1.466 -2.787 1.00 0.00 36 LYS A C 12
ATOM 20211 O O . LYS A 1 36 ? 7.422 2.224 -2.563 1.00 0.00 36 LYS A O 12
ATOM 20230 N N . THR A 1 37 ? 8.277 0.348 -3.492 1.00 0.00 37 THR A N 12
ATOM 20231 C CA . THR A 1 37 ? 7.013 -0.074 -4.071 1.00 0.00 37 THR A CA 12
ATOM 20232 C C . THR A 1 37 ? 6.907 -1.601 -4.064 1.00 0.00 37 THR A C 12
ATOM 20233 O O . THR A 1 37 ? 7.920 -2.297 -4.094 1.00 0.00 37 THR A O 12
ATOM 20244 N N . PHE A 1 38 ? 5.671 -2.076 -4.025 1.00 0.00 38 PHE A N 12
ATOM 20245 C CA . PHE A 1 38 ? 5.419 -3.507 -4.013 1.00 0.00 38 PHE A CA 12
ATOM 20246 C C . PHE A 1 38 ? 4.320 -3.878 -5.011 1.00 0.00 38 PHE A C 12
ATOM 20247 O O . PHE A 1 38 ? 3.292 -3.206 -5.086 1.00 0.00 38 PHE A O 12
ATOM 20264 N N . LEU A 1 39 ? 4.573 -4.947 -5.751 1.00 0.00 39 LEU A N 12
ATOM 20265 C CA . LEU A 1 39 ? 3.618 -5.415 -6.741 1.00 0.00 39 LEU A CA 12
ATOM 20266 C C . LEU A 1 39 ? 2.256 -5.616 -6.074 1.00 0.00 39 LEU A C 12
ATOM 20267 O O . LEU A 1 39 ? 2.174 -5.779 -4.857 1.00 0.00 39 LEU A O 12
ATOM 20283 N N . GLY A 1 40 ? 1.220 -5.596 -6.900 1.00 0.00 40 GLY A N 12
ATOM 20284 C CA . GLY A 1 40 ? -0.135 -5.774 -6.405 1.00 0.00 40 GLY A CA 12
ATOM 20285 C C . GLY A 1 40 ? -0.362 -7.211 -5.932 1.00 0.00 40 GLY A C 12
ATOM 20286 O O . GLY A 1 40 ? -1.129 -7.447 -5.000 1.00 0.00 40 GLY A O 12
ATOM 20290 N N . SER A 1 41 ? 0.319 -8.133 -6.596 1.00 0.00 41 SER A N 12
ATOM 20291 C CA . SER A 1 41 ? 0.201 -9.541 -6.255 1.00 0.00 41 SER A CA 12
ATOM 20292 C C . SER A 1 41 ? 0.921 -9.821 -4.934 1.00 0.00 41 SER A C 12
ATOM 20293 O O . SER A 1 41 ? 0.478 -10.657 -4.147 1.00 0.00 41 SER A O 12
ATOM 20301 N N . SER A 1 42 ? 2.019 -9.108 -4.732 1.00 0.00 42 SER A N 12
ATOM 20302 C CA . SER A 1 42 ? 2.804 -9.269 -3.520 1.00 0.00 42 SER A CA 12
ATOM 20303 C C . SER A 1 42 ? 1.985 -8.833 -2.304 1.00 0.00 42 SER A C 12
ATOM 20304 O O . SER A 1 42 ? 1.868 -9.577 -1.331 1.00 0.00 42 SER A O 12
ATOM 20312 N N . LEU A 1 43 ? 1.440 -7.630 -2.398 1.00 0.00 43 LEU A N 12
ATOM 20313 C CA . LEU A 1 43 ? 0.635 -7.085 -1.318 1.00 0.00 43 LEU A CA 12
ATOM 20314 C C . LEU A 1 43 ? -0.604 -7.961 -1.120 1.00 0.00 43 LEU A C 12
ATOM 20315 O O . LEU A 1 43 ? -0.785 -8.556 -0.059 1.00 0.00 43 LEU A O 12
ATOM 20331 N N . VAL A 1 44 ? -1.426 -8.011 -2.158 1.00 0.00 44 VAL A N 12
ATOM 20332 C CA . VAL A 1 44 ? -2.643 -8.804 -2.111 1.00 0.00 44 VAL A CA 12
ATOM 20333 C C . VAL A 1 44 ? -2.376 -10.095 -1.334 1.00 0.00 44 VAL A C 12
ATOM 20334 O O . VAL A 1 44 ? -3.002 -10.344 -0.305 1.00 0.00 44 VAL A O 12
ATOM 20347 N N . ASP A 1 45 ? -1.446 -10.881 -1.856 1.00 0.00 45 ASP A N 12
ATOM 20348 C CA . ASP A 1 45 ? -1.089 -12.139 -1.223 1.00 0.00 45 ASP A CA 12
ATOM 20349 C C . ASP A 1 45 ? -0.737 -11.886 0.244 1.00 0.00 45 ASP A C 12
ATOM 20350 O O . ASP A 1 45 ? -1.242 -12.568 1.134 1.00 0.00 45 ASP A O 12
ATOM 20359 N N . TRP A 1 46 ? 0.128 -10.903 0.451 1.00 0.00 46 TRP A N 12
ATOM 20360 C CA . TRP A 1 46 ? 0.554 -10.552 1.795 1.00 0.00 46 TRP A CA 12
ATOM 20361 C C . TRP A 1 46 ? -0.699 -10.362 2.653 1.00 0.00 46 TRP A C 12
ATOM 20362 O O . TRP A 1 46 ? -0.890 -11.067 3.643 1.00 0.00 46 TRP A O 12
ATOM 20383 N N . LEU A 1 47 ? -1.519 -9.406 2.242 1.00 0.00 47 LEU A N 12
ATOM 20384 C CA . LEU A 1 47 ? -2.748 -9.115 2.961 1.00 0.00 47 LEU A CA 12
ATOM 20385 C C . LEU A 1 47 ? -3.383 -10.426 3.429 1.00 0.00 47 LEU A C 12
ATOM 20386 O O . LEU A 1 47 ? -3.869 -10.518 4.555 1.00 0.00 47 LEU A O 12
ATOM 20402 N N . ILE A 1 48 ? -3.359 -11.408 2.540 1.00 0.00 48 ILE A N 12
ATOM 20403 C CA . ILE A 1 48 ? -3.927 -12.710 2.847 1.00 0.00 48 ILE A CA 12
ATOM 20404 C C . ILE A 1 48 ? -3.090 -13.382 3.938 1.00 0.00 48 ILE A C 12
ATOM 20405 O O . ILE A 1 48 ? -3.594 -13.673 5.021 1.00 0.00 48 ILE A O 12
ATOM 20421 N N . SER A 1 49 ? -1.825 -13.608 3.613 1.00 0.00 49 SER A N 12
ATOM 20422 C CA . SER A 1 49 ? -0.914 -14.240 4.552 1.00 0.00 49 SER A CA 12
ATOM 20423 C C . SER A 1 49 ? -0.928 -13.486 5.883 1.00 0.00 49 SER A C 12
ATOM 20424 O O . SER A 1 49 ? -0.637 -14.063 6.930 1.00 0.00 49 SER A O 12
ATOM 20432 N N . SER A 1 50 ? -1.270 -12.209 5.800 1.00 0.00 50 SER A N 12
ATOM 20433 C CA . SER A 1 50 ? -1.326 -11.371 6.986 1.00 0.00 50 SER A CA 12
ATOM 20434 C C . SER A 1 50 ? -2.576 -11.703 7.803 1.00 0.00 50 SER A C 12
ATOM 20435 O O . SER A 1 50 ? -2.691 -11.301 8.960 1.00 0.00 50 SER A O 12
ATOM 20443 N N . ASN A 1 51 ? -3.482 -12.433 7.169 1.00 0.00 51 ASN A N 12
ATOM 20444 C CA . ASN A 1 51 ? -4.719 -12.824 7.823 1.00 0.00 51 ASN A CA 12
ATOM 20445 C C . ASN A 1 51 ? -5.722 -11.672 7.738 1.00 0.00 51 ASN A C 12
ATOM 20446 O O . ASN A 1 51 ? -6.691 -11.630 8.495 1.00 0.00 51 ASN A O 12
ATOM 20457 N N . PHE A 1 52 ? -5.455 -10.765 6.809 1.00 0.00 52 PHE A N 12
ATOM 20458 C CA . PHE A 1 52 ? -6.322 -9.616 6.615 1.00 0.00 52 PHE A CA 12
ATOM 20459 C C . PHE A 1 52 ? -7.308 -9.859 5.470 1.00 0.00 52 PHE A C 12
ATOM 20460 O O . PHE A 1 52 ? -8.278 -9.119 5.313 1.00 0.00 52 PHE A O 12
ATOM 20477 N N . ALA A 1 53 ? -7.026 -10.900 4.700 1.00 0.00 53 ALA A N 12
ATOM 20478 C CA . ALA A 1 53 ? -7.875 -11.250 3.575 1.00 0.00 53 ALA A CA 12
ATOM 20479 C C . ALA A 1 53 ? -8.123 -12.760 3.579 1.00 0.00 53 ALA A C 12
ATOM 20480 O O . ALA A 1 53 ? -7.311 -13.524 4.099 1.00 0.00 53 ALA A O 12
ATOM 20487 N N . ALA A 1 54 ? -9.247 -13.145 2.993 1.00 0.00 54 ALA A N 12
ATOM 20488 C CA . ALA A 1 54 ? -9.612 -14.550 2.923 1.00 0.00 54 ALA A CA 12
ATOM 20489 C C . ALA A 1 54 ? -9.085 -15.144 1.615 1.00 0.00 54 ALA A C 12
ATOM 20490 O O . ALA A 1 54 ? -8.775 -16.332 1.549 1.00 0.00 54 ALA A O 12
ATOM 20497 N N . SER A 1 55 ? -9.001 -14.289 0.605 1.00 0.00 55 SER A N 12
ATOM 20498 C CA . SER A 1 55 ? -8.518 -14.715 -0.697 1.00 0.00 55 SER A CA 12
ATOM 20499 C C . SER A 1 55 ? -7.966 -13.514 -1.469 1.00 0.00 55 SER A C 12
ATOM 20500 O O . SER A 1 55 ? -8.173 -12.369 -1.071 1.00 0.00 55 SER A O 12
ATOM 20508 N N . ARG A 1 56 ? -7.276 -13.818 -2.558 1.00 0.00 56 ARG A N 12
ATOM 20509 C CA . ARG A 1 56 ? -6.693 -12.778 -3.388 1.00 0.00 56 ARG A CA 12
ATOM 20510 C C . ARG A 1 56 ? -7.692 -11.637 -3.590 1.00 0.00 56 ARG A C 12
ATOM 20511 O O . ARG A 1 56 ? -7.300 -10.479 -3.726 1.00 0.00 56 ARG A O 12
ATOM 20532 N N . LEU A 1 57 ? -8.966 -12.004 -3.603 1.00 0.00 57 LEU A N 12
ATOM 20533 C CA . LEU A 1 57 ? -10.024 -11.026 -3.786 1.00 0.00 57 LEU A CA 12
ATOM 20534 C C . LEU A 1 57 ? -10.036 -10.065 -2.595 1.00 0.00 57 LEU A C 12
ATOM 20535 O O . LEU A 1 57 ? -9.706 -8.889 -2.740 1.00 0.00 57 LEU A O 12
ATOM 20551 N N . GLU A 1 58 ? -10.419 -10.601 -1.446 1.00 0.00 58 GLU A N 12
ATOM 20552 C CA . GLU A 1 58 ? -10.478 -9.806 -0.232 1.00 0.00 58 GLU A CA 12
ATOM 20553 C C . GLU A 1 58 ? -9.285 -8.850 -0.165 1.00 0.00 58 GLU A C 12
ATOM 20554 O O . GLU A 1 58 ? -9.446 -7.673 0.157 1.00 0.00 58 GLU A O 12
ATOM 20566 N N . ALA A 1 59 ? -8.116 -9.390 -0.476 1.00 0.00 59 ALA A N 12
ATOM 20567 C CA . ALA A 1 59 ? -6.897 -8.599 -0.455 1.00 0.00 59 ALA A CA 12
ATOM 20568 C C . ALA A 1 59 ? -7.023 -7.451 -1.459 1.00 0.00 59 ALA A C 12
ATOM 20569 O O . ALA A 1 59 ? -6.714 -6.304 -1.138 1.00 0.00 59 ALA A O 12
ATOM 20576 N N . VAL A 1 60 ? -7.476 -7.799 -2.654 1.00 0.00 60 VAL A N 12
ATOM 20577 C CA . VAL A 1 60 ? -7.646 -6.812 -3.707 1.00 0.00 60 VAL A CA 12
ATOM 20578 C C . VAL A 1 60 ? -8.524 -5.670 -3.192 1.00 0.00 60 VAL A C 12
ATOM 20579 O O . VAL A 1 60 ? -8.293 -4.508 -3.524 1.00 0.00 60 VAL A O 12
ATOM 20592 N N . THR A 1 61 ? -9.511 -6.040 -2.390 1.00 0.00 61 THR A N 12
ATOM 20593 C CA . THR A 1 61 ? -10.424 -5.060 -1.826 1.00 0.00 61 THR A CA 12
ATOM 20594 C C . THR A 1 61 ? -9.760 -4.318 -0.665 1.00 0.00 61 THR A C 12
ATOM 20595 O O . THR A 1 61 ? -9.908 -3.104 -0.533 1.00 0.00 61 THR A O 12
ATOM 20606 N N . LEU A 1 62 ? -9.042 -5.079 0.148 1.00 0.00 62 LEU A N 12
ATOM 20607 C CA . LEU A 1 62 ? -8.354 -4.510 1.294 1.00 0.00 62 LEU A CA 12
ATOM 20608 C C . LEU A 1 62 ? -7.278 -3.537 0.806 1.00 0.00 62 LEU A C 12
ATOM 20609 O O . LEU A 1 62 ? -7.036 -2.508 1.434 1.00 0.00 62 LEU A O 12
ATOM 20625 N N . ALA A 1 63 ? -6.661 -3.899 -0.310 1.00 0.00 63 ALA A N 12
ATOM 20626 C CA . ALA A 1 63 ? -5.617 -3.071 -0.889 1.00 0.00 63 ALA A CA 12
ATOM 20627 C C . ALA A 1 63 ? -6.227 -1.755 -1.377 1.00 0.00 63 ALA A C 12
ATOM 20628 O O . ALA A 1 63 ? -5.815 -0.679 -0.948 1.00 0.00 63 ALA A O 12
ATOM 20635 N N . SER A 1 64 ? -7.198 -1.886 -2.269 1.00 0.00 64 SER A N 12
ATOM 20636 C CA . SER A 1 64 ? -7.869 -0.720 -2.821 1.00 0.00 64 SER A CA 12
ATOM 20637 C C . SER A 1 64 ? -8.404 0.160 -1.689 1.00 0.00 64 SER A C 12
ATOM 20638 O O . SER A 1 64 ? -8.459 1.381 -1.821 1.00 0.00 64 SER A O 12
ATOM 20646 N N . MET A 1 65 ? -8.785 -0.495 -0.602 1.00 0.00 65 MET A N 12
ATOM 20647 C CA . MET A 1 65 ? -9.313 0.213 0.551 1.00 0.00 65 MET A CA 12
ATOM 20648 C C . MET A 1 65 ? -8.246 1.111 1.180 1.00 0.00 65 MET A C 12
ATOM 20649 O O . MET A 1 65 ? -8.542 2.226 1.608 1.00 0.00 65 MET A O 12
ATOM 20663 N N . LEU A 1 66 ? -7.028 0.592 1.215 1.00 0.00 66 LEU A N 12
ATOM 20664 C CA . LEU A 1 66 ? -5.915 1.333 1.784 1.00 0.00 66 LEU A CA 12
ATOM 20665 C C . LEU A 1 66 ? -5.613 2.547 0.903 1.00 0.00 66 LEU A C 12
ATOM 20666 O O . LEU A 1 66 ? -5.401 3.648 1.408 1.00 0.00 66 LEU A O 12
ATOM 20682 N N . MET A 1 67 ? -5.602 2.305 -0.400 1.00 0.00 67 MET A N 12
ATOM 20683 C CA . MET A 1 67 ? -5.329 3.364 -1.356 1.00 0.00 67 MET A CA 12
ATOM 20684 C C . MET A 1 67 ? -6.324 4.516 -1.197 1.00 0.00 67 MET A C 12
ATOM 20685 O O . MET A 1 67 ? -5.955 5.682 -1.328 1.00 0.00 67 MET A O 12
ATOM 20699 N N . GLU A 1 68 ? -7.565 4.149 -0.916 1.00 0.00 68 GLU A N 12
ATOM 20700 C CA . GLU A 1 68 ? -8.616 5.137 -0.737 1.00 0.00 68 GLU A CA 12
ATOM 20701 C C . GLU A 1 68 ? -8.355 5.967 0.521 1.00 0.00 68 GLU A C 12
ATOM 20702 O O . GLU A 1 68 ? -8.454 7.193 0.491 1.00 0.00 68 GLU A O 12
ATOM 20714 N N . GLU A 1 69 ? -8.027 5.267 1.596 1.00 0.00 69 GLU A N 12
ATOM 20715 C CA . GLU A 1 69 ? -7.751 5.924 2.862 1.00 0.00 69 GLU A CA 12
ATOM 20716 C C . GLU A 1 69 ? -6.553 6.865 2.722 1.00 0.00 69 GLU A C 12
ATOM 20717 O O . GLU A 1 69 ? -6.291 7.679 3.606 1.00 0.00 69 GLU A O 12
ATOM 20729 N N . ASN A 1 70 ? -5.857 6.723 1.603 1.00 0.00 70 ASN A N 12
ATOM 20730 C CA . ASN A 1 70 ? -4.693 7.550 1.335 1.00 0.00 70 ASN A CA 12
ATOM 20731 C C . ASN A 1 70 ? -3.456 6.900 1.958 1.00 0.00 70 ASN A C 12
ATOM 20732 O O . ASN A 1 70 ? -2.503 7.589 2.320 1.00 0.00 70 ASN A O 12
ATOM 20743 N N . PHE A 1 71 ? -3.511 5.581 2.065 1.00 0.00 71 PHE A N 12
ATOM 20744 C CA . PHE A 1 71 ? -2.407 4.830 2.638 1.00 0.00 71 PHE A CA 12
ATOM 20745 C C . PHE A 1 71 ? -1.468 4.315 1.545 1.00 0.00 71 PHE A C 12
ATOM 20746 O O . PHE A 1 71 ? -0.308 4.007 1.813 1.00 0.00 71 PHE A O 12
ATOM 20763 N N . LEU A 1 72 ? -2.006 4.237 0.337 1.00 0.00 72 LEU A N 12
ATOM 20764 C CA . LEU A 1 72 ? -1.230 3.764 -0.798 1.00 0.00 72 LEU A CA 12
ATOM 20765 C C . LEU A 1 72 ? -1.766 4.407 -2.079 1.00 0.00 72 LEU A C 12
ATOM 20766 O O . LEU A 1 72 ? -2.810 5.057 -2.062 1.00 0.00 72 LEU A O 12
ATOM 20782 N N . ARG A 1 73 ? -1.027 4.202 -3.159 1.00 0.00 73 ARG A N 12
ATOM 20783 C CA . ARG A 1 73 ? -1.415 4.753 -4.447 1.00 0.00 73 ARG A CA 12
ATOM 20784 C C . ARG A 1 73 ? -0.855 3.894 -5.582 1.00 0.00 73 ARG A C 12
ATOM 20785 O O . ARG A 1 73 ? 0.168 3.230 -5.417 1.00 0.00 73 ARG A O 12
ATOM 20806 N N . PRO A 1 74 ? -1.567 3.936 -6.740 1.00 0.00 74 PRO A N 12
ATOM 20807 C CA . PRO A 1 74 ? -1.152 3.170 -7.902 1.00 0.00 74 PRO A CA 12
ATOM 20808 C C . PRO A 1 74 ? 0.057 3.817 -8.582 1.00 0.00 74 PRO A C 12
ATOM 20809 O O . PRO A 1 74 ? 0.103 5.035 -8.746 1.00 0.00 74 PRO A O 12
ATOM 20820 N N . VAL A 1 75 ? 1.005 2.972 -8.960 1.00 0.00 75 VAL A N 12
ATOM 20821 C CA . VAL A 1 75 ? 2.211 3.447 -9.619 1.00 0.00 75 VAL A CA 12
ATOM 20822 C C . VAL A 1 75 ? 2.380 2.715 -10.952 1.00 0.00 75 VAL A C 12
ATOM 20823 O O . VAL A 1 75 ? 1.618 1.801 -11.263 1.00 0.00 75 VAL A O 12
ATOM 20836 N N . GLY A 1 76 ? 3.382 3.146 -11.703 1.00 0.00 76 GLY A N 12
ATOM 20837 C CA . GLY A 1 76 ? 3.661 2.544 -12.996 1.00 0.00 76 GLY A CA 12
ATOM 20838 C C . GLY A 1 76 ? 2.540 2.842 -13.993 1.00 0.00 76 GLY A C 12
ATOM 20839 O O . GLY A 1 76 ? 1.684 3.687 -13.736 1.00 0.00 76 GLY A O 12
ATOM 20843 N N . VAL A 1 77 ? 2.580 2.131 -15.111 1.00 0.00 77 VAL A N 12
ATOM 20844 C CA . VAL A 1 77 ? 1.578 2.309 -16.147 1.00 0.00 77 VAL A CA 12
ATOM 20845 C C . VAL A 1 77 ? 0.498 1.236 -15.996 1.00 0.00 77 VAL A C 12
ATOM 20846 O O . VAL A 1 77 ? -0.676 1.490 -16.264 1.00 0.00 77 VAL A O 12
ATOM 20859 N N . ARG A 1 78 ? 0.933 0.060 -15.567 1.00 0.00 78 ARG A N 12
ATOM 20860 C CA . ARG A 1 78 ? 0.017 -1.052 -15.377 1.00 0.00 78 ARG A CA 12
ATOM 20861 C C . ARG A 1 78 ? -1.279 -0.567 -14.724 1.00 0.00 78 ARG A C 12
ATOM 20862 O O . ARG A 1 78 ? -2.331 -0.553 -15.361 1.00 0.00 78 ARG A O 12
ATOM 20883 N N . SER A 1 79 ? -1.161 -0.180 -13.463 1.00 0.00 79 SER A N 12
ATOM 20884 C CA . SER A 1 79 ? -2.310 0.305 -12.717 1.00 0.00 79 SER A CA 12
ATOM 20885 C C . SER A 1 79 ? -2.691 1.707 -13.197 1.00 0.00 79 SER A C 12
ATOM 20886 O O . SER A 1 79 ? -2.490 2.044 -14.362 1.00 0.00 79 SER A O 12
ATOM 20894 N N . MET A 1 80 ? -3.234 2.486 -12.273 1.00 0.00 80 MET A N 12
ATOM 20895 C CA . MET A 1 80 ? -3.646 3.844 -12.587 1.00 0.00 80 MET A CA 12
ATOM 20896 C C . MET A 1 80 ? -4.777 3.850 -13.616 1.00 0.00 80 MET A C 12
ATOM 20897 O O . MET A 1 80 ? -4.679 4.512 -14.648 1.00 0.00 80 MET A O 12
ATOM 20911 N N . GLY A 1 81 ? -5.826 3.104 -13.300 1.00 0.00 81 GLY A N 12
ATOM 20912 C CA . GLY A 1 81 ? -6.975 3.016 -14.184 1.00 0.00 81 GLY A CA 12
ATOM 20913 C C . GLY A 1 81 ? -8.213 3.643 -13.540 1.00 0.00 81 GLY A C 12
ATOM 20914 O O . GLY A 1 81 ? -8.827 3.047 -12.657 1.00 0.00 81 GLY A O 12
ATOM 20918 N N . ALA A 1 82 ? -8.542 4.839 -14.007 1.00 0.00 82 ALA A N 12
ATOM 20919 C CA . ALA A 1 82 ? -9.695 5.553 -13.487 1.00 0.00 82 ALA A CA 12
ATOM 20920 C C . ALA A 1 82 ? -9.761 5.372 -11.970 1.00 0.00 82 ALA A C 12
ATOM 20921 O O . ALA A 1 82 ? -10.659 4.704 -11.459 1.00 0.00 82 ALA A O 12
ATOM 20928 N N . ILE A 1 83 ? -8.798 5.979 -11.291 1.00 0.00 83 ILE A N 12
ATOM 20929 C CA . ILE A 1 83 ? -8.735 5.893 -9.842 1.00 0.00 83 ILE A CA 12
ATOM 20930 C C . ILE A 1 83 ? -9.710 6.903 -9.233 1.00 0.00 83 ILE A C 12
ATOM 20931 O O . ILE A 1 83 ? -9.610 8.102 -9.492 1.00 0.00 83 ILE A O 12
ATOM 20947 N N . ARG A 1 84 ? -10.630 6.382 -8.435 1.00 0.00 84 ARG A N 12
ATOM 20948 C CA . ARG A 1 84 ? -11.622 7.224 -7.786 1.00 0.00 84 ARG A CA 12
ATOM 20949 C C . ARG A 1 84 ? -11.253 7.444 -6.318 1.00 0.00 84 ARG A C 12
ATOM 20950 O O . ARG A 1 84 ? -10.850 6.508 -5.628 1.00 0.00 84 ARG A O 12
ATOM 20971 N N . SER A 1 85 ? -11.403 8.686 -5.883 1.00 0.00 85 SER A N 12
ATOM 20972 C CA . SER A 1 85 ? -11.091 9.041 -4.509 1.00 0.00 85 SER A CA 12
ATOM 20973 C C . SER A 1 85 ? -12.301 9.710 -3.853 1.00 0.00 85 SER A C 12
ATOM 20974 O O . SER A 1 85 ? -12.192 10.813 -3.320 1.00 0.00 85 SER A O 12
ATOM 20982 N N . GLY A 1 86 ? -13.426 9.014 -3.914 1.00 0.00 86 GLY A N 12
ATOM 20983 C CA . GLY A 1 86 ? -14.655 9.526 -3.333 1.00 0.00 86 GLY A CA 12
ATOM 20984 C C . GLY A 1 86 ? -15.411 8.423 -2.589 1.00 0.00 86 GLY A C 12
ATOM 20985 O O . GLY A 1 86 ? -15.670 8.542 -1.392 1.00 0.00 86 GLY A O 12
ATOM 20989 N N . ASP A 1 87 ? -15.744 7.375 -3.328 1.00 0.00 87 ASP A N 12
ATOM 20990 C CA . ASP A 1 87 ? -16.465 6.252 -2.754 1.00 0.00 87 ASP A CA 12
ATOM 20991 C C . ASP A 1 87 ? -15.494 5.092 -2.525 1.00 0.00 87 ASP A C 12
ATOM 20992 O O . ASP A 1 87 ? -14.401 5.072 -3.089 1.00 0.00 87 ASP A O 12
ATOM 21001 N N . LEU A 1 88 ? -15.929 4.153 -1.698 1.00 0.00 88 LEU A N 12
ATOM 21002 C CA . LEU A 1 88 ? -15.112 2.992 -1.388 1.00 0.00 88 LEU A CA 12
ATOM 21003 C C . LEU A 1 88 ? -14.444 2.487 -2.668 1.00 0.00 88 LEU A C 12
ATOM 21004 O O . LEU A 1 88 ? -13.218 2.439 -2.756 1.00 0.00 88 LEU A O 12
ATOM 21020 N N . ALA A 1 89 ? -15.280 2.123 -3.630 1.00 0.00 89 ALA A N 12
ATOM 21021 C CA . ALA A 1 89 ? -14.786 1.623 -4.902 1.00 0.00 89 ALA A CA 12
ATOM 21022 C C . ALA A 1 89 ? -13.871 0.422 -4.652 1.00 0.00 89 ALA A C 12
ATOM 21023 O O . ALA A 1 89 ? -13.444 0.187 -3.523 1.00 0.00 89 ALA A O 12
ATOM 21030 N N . GLU A 1 90 ? -13.598 -0.305 -5.725 1.00 0.00 90 GLU A N 12
ATOM 21031 C CA . GLU A 1 90 ? -12.742 -1.476 -5.637 1.00 0.00 90 GLU A CA 12
ATOM 21032 C C . GLU A 1 90 ? -11.780 -1.522 -6.826 1.00 0.00 90 GLU A C 12
ATOM 21033 O O . GLU A 1 90 ? -11.677 -2.541 -7.507 1.00 0.00 90 GLU A O 12
ATOM 21045 N N . GLN A 1 91 ? -11.101 -0.404 -7.040 1.00 0.00 91 GLN A N 12
ATOM 21046 C CA . GLN A 1 91 ? -10.151 -0.304 -8.135 1.00 0.00 91 GLN A CA 12
ATOM 21047 C C . GLN A 1 91 ? -8.772 -0.792 -7.688 1.00 0.00 91 GLN A C 12
ATOM 21048 O O . GLN A 1 91 ? -8.148 -0.188 -6.817 1.00 0.00 91 GLN A O 12
ATOM 21062 N N . PHE A 1 92 ? -8.337 -1.881 -8.304 1.00 0.00 92 PHE A N 12
ATOM 21063 C CA . PHE A 1 92 ? -7.043 -2.458 -7.981 1.00 0.00 92 PHE A CA 12
ATOM 21064 C C . PHE A 1 92 ? -6.753 -3.679 -8.856 1.00 0.00 92 PHE A C 12
ATOM 21065 O O . PHE A 1 92 ? -7.630 -4.154 -9.575 1.00 0.00 92 PHE A O 12
ATOM 21082 N N . LEU A 1 93 ? -5.518 -4.151 -8.766 1.00 0.00 93 LEU A N 12
ATOM 21083 C CA . LEU A 1 93 ? -5.101 -5.308 -9.540 1.00 0.00 93 LEU A CA 12
ATOM 21084 C C . LEU A 1 93 ? -4.283 -6.245 -8.650 1.00 0.00 93 LEU A C 12
ATOM 21085 O O . LEU A 1 93 ? -3.891 -5.872 -7.545 1.00 0.00 93 LEU A O 12
ATOM 21101 N N . ASP A 1 94 ? -4.050 -7.444 -9.163 1.00 0.00 94 ASP A N 12
ATOM 21102 C CA . ASP A 1 94 ? -3.286 -8.437 -8.428 1.00 0.00 94 ASP A CA 12
ATOM 21103 C C . ASP A 1 94 ? -2.323 -9.144 -9.384 1.00 0.00 94 ASP A C 12
ATOM 21104 O O . ASP A 1 94 ? -2.565 -10.281 -9.785 1.00 0.00 94 ASP A O 12
ATOM 21113 N N . ASP A 1 95 ? -1.252 -8.441 -9.721 1.00 0.00 95 ASP A N 12
ATOM 21114 C CA . ASP A 1 95 ? -0.252 -8.987 -10.623 1.00 0.00 95 ASP A CA 12
ATOM 21115 C C . ASP A 1 95 ? 1.128 -8.457 -10.228 1.00 0.00 95 ASP A C 12
ATOM 21116 O O . ASP A 1 95 ? 1.280 -7.829 -9.182 1.00 0.00 95 ASP A O 12
ATOM 21125 N N . SER A 1 96 ? 2.100 -8.731 -11.087 1.00 0.00 96 SER A N 12
ATOM 21126 C CA . SER A 1 96 ? 3.462 -8.290 -10.841 1.00 0.00 96 SER A CA 12
ATOM 21127 C C . SER A 1 96 ? 3.699 -6.930 -11.502 1.00 0.00 96 SER A C 12
ATOM 21128 O O . SER A 1 96 ? 4.405 -6.085 -10.955 1.00 0.00 96 SER A O 12
ATOM 21136 N N . THR A 1 97 ? 3.096 -6.763 -12.670 1.00 0.00 97 THR A N 12
ATOM 21137 C CA . THR A 1 97 ? 3.234 -5.521 -13.412 1.00 0.00 97 THR A CA 12
ATOM 21138 C C . THR A 1 97 ? 2.586 -4.367 -12.644 1.00 0.00 97 THR A C 12
ATOM 21139 O O . THR A 1 97 ? 2.994 -3.216 -12.788 1.00 0.00 97 THR A O 12
ATOM 21150 N N . ALA A 1 98 ? 1.588 -4.716 -11.846 1.00 0.00 98 ALA A N 12
ATOM 21151 C CA . ALA A 1 98 ? 0.880 -3.724 -11.055 1.00 0.00 98 ALA A CA 12
ATOM 21152 C C . ALA A 1 98 ? 1.679 -3.425 -9.785 1.00 0.00 98 ALA A C 12
ATOM 21153 O O . ALA A 1 98 ? 1.885 -4.309 -8.955 1.00 0.00 98 ALA A O 12
ATOM 21160 N N . LEU A 1 99 ? 2.107 -2.176 -9.673 1.00 0.00 99 LEU A N 12
ATOM 21161 C CA . LEU A 1 99 ? 2.879 -1.750 -8.518 1.00 0.00 99 LEU A CA 12
ATOM 21162 C C . LEU A 1 99 ? 2.002 -0.878 -7.618 1.00 0.00 99 LEU A C 12
ATOM 21163 O O . LEU A 1 99 ? 0.875 -0.545 -7.978 1.00 0.00 99 LEU A O 12
ATOM 21179 N N . TYR A 1 100 ? 2.554 -0.533 -6.464 1.00 0.00 100 TYR A N 12
ATOM 21180 C CA . TYR A 1 100 ? 1.836 0.295 -5.509 1.00 0.00 100 TYR A CA 12
ATOM 21181 C C . TYR A 1 100 ? 2.785 0.856 -4.448 1.00 0.00 100 TYR A C 12
ATOM 21182 O O . TYR A 1 100 ? 3.701 0.167 -4.003 1.00 0.00 100 TYR A O 12
ATOM 21200 N N . THR A 1 101 ? 2.532 2.101 -4.073 1.00 0.00 101 THR A N 12
ATOM 21201 C CA . THR A 1 101 ? 3.352 2.763 -3.073 1.00 0.00 101 THR A CA 12
ATOM 21202 C C . THR A 1 101 ? 2.471 3.380 -1.984 1.00 0.00 101 THR A C 12
ATOM 21203 O O . THR A 1 101 ? 1.269 3.552 -2.178 1.00 0.00 101 THR A O 12
ATOM 21214 N N . PHE A 1 102 ? 3.104 3.696 -0.864 1.00 0.00 102 PHE A N 12
ATOM 21215 C CA . PHE A 1 102 ? 2.393 4.290 0.255 1.00 0.00 102 PHE A CA 12
ATOM 21216 C C . PHE A 1 102 ? 2.165 5.786 0.028 1.00 0.00 102 PHE A C 12
ATOM 21217 O O . PHE A 1 102 ? 3.094 6.512 -0.323 1.00 0.00 102 PHE A O 12
ATOM 21234 N N . ALA A 1 103 ? 0.925 6.202 0.239 1.00 0.00 103 ALA A N 12
ATOM 21235 C CA . ALA A 1 103 ? 0.564 7.598 0.062 1.00 0.00 103 ALA A CA 12
ATOM 21236 C C . ALA A 1 103 ? 1.170 8.425 1.197 1.00 0.00 103 ALA A C 12
ATOM 21237 O O . ALA A 1 103 ? 1.660 7.871 2.180 1.00 0.00 103 ALA A O 12
ATOM 21244 N N . GLU A 1 104 ? 1.118 9.737 1.023 1.00 0.00 104 GLU A N 12
ATOM 21245 C CA . GLU A 1 104 ? 1.656 10.646 2.021 1.00 0.00 104 GLU A CA 12
ATOM 21246 C C . GLU A 1 104 ? 0.753 10.674 3.256 1.00 0.00 104 GLU A C 12
ATOM 21247 O O . GLU A 1 104 ? -0.290 11.326 3.251 1.00 0.00 104 GLU A O 12
ATOM 21259 N N . SER A 1 105 ? 1.188 9.960 4.283 1.00 0.00 105 SER A N 12
ATOM 21260 C CA . SER A 1 105 ? 0.431 9.895 5.522 1.00 0.00 105 SER A CA 12
ATOM 21261 C C . SER A 1 105 ? 1.191 10.616 6.638 1.00 0.00 105 SER A C 12
ATOM 21262 O O . SER A 1 105 ? 2.018 11.486 6.368 1.00 0.00 105 SER A O 12
ATOM 21270 N N . TYR A 1 106 ? 0.883 10.228 7.866 1.00 0.00 106 TYR A N 12
ATOM 21271 C CA . TYR A 1 106 ? 1.527 10.827 9.024 1.00 0.00 106 TYR A CA 12
ATOM 21272 C C . TYR A 1 106 ? 3.050 10.771 8.894 1.00 0.00 106 TYR A C 12
ATOM 21273 O O . TYR A 1 106 ? 3.578 10.073 8.029 1.00 0.00 106 TYR A O 12
ATOM 21291 N N . LYS A 1 107 ? 3.714 11.514 9.767 1.00 0.00 107 LYS A N 12
ATOM 21292 C CA . LYS A 1 107 ? 5.166 11.557 9.762 1.00 0.00 107 LYS A CA 12
ATOM 21293 C C . LYS A 1 107 ? 5.714 10.141 9.570 1.00 0.00 107 LYS A C 12
ATOM 21294 O O . LYS A 1 107 ? 5.604 9.304 10.464 1.00 0.00 107 LYS A O 12
ATOM 21313 N N . LYS A 1 108 ? 6.291 9.918 8.398 1.00 0.00 108 LYS A N 12
ATOM 21314 C CA . LYS A 1 108 ? 6.855 8.618 8.078 1.00 0.00 108 LYS A CA 12
ATOM 21315 C C . LYS A 1 108 ? 7.588 8.701 6.737 1.00 0.00 108 LYS A C 12
ATOM 21316 O O . LYS A 1 108 ? 7.027 9.167 5.747 1.00 0.00 108 LYS A O 12
ATOM 21335 N N . LYS A 1 109 ? 8.831 8.242 6.749 1.00 0.00 109 LYS A N 12
ATOM 21336 C CA . LYS A 1 109 ? 9.646 8.259 5.547 1.00 0.00 109 LYS A CA 12
ATOM 21337 C C . LYS A 1 109 ? 8.791 7.839 4.350 1.00 0.00 109 LYS A C 12
ATOM 21338 O O . LYS A 1 109 ? 8.376 6.685 4.253 1.00 0.00 109 LYS A O 12
ATOM 21357 N N . VAL A 1 110 ? 8.553 8.799 3.468 1.00 0.00 110 VAL A N 12
ATOM 21358 C CA . VAL A 1 110 ? 7.754 8.543 2.281 1.00 0.00 110 VAL A CA 12
ATOM 21359 C C . VAL A 1 110 ? 7.817 9.761 1.357 1.00 0.00 110 VAL A C 12
ATOM 21360 O O . VAL A 1 110 ? 7.912 10.895 1.824 1.00 0.00 110 VAL A O 12
ATOM 21373 N N . SER A 1 111 ? 7.762 9.485 0.062 1.00 0.00 111 SER A N 12
ATOM 21374 C CA . SER A 1 111 ? 7.812 10.544 -0.931 1.00 0.00 111 SER A CA 12
ATOM 21375 C C . SER A 1 111 ? 6.883 11.689 -0.523 1.00 0.00 111 SER A C 12
ATOM 21376 O O . SER A 1 111 ? 5.712 11.465 -0.219 1.00 0.00 111 SER A O 12
ATOM 21384 N N . SER A 1 112 ? 7.440 12.891 -0.529 1.00 0.00 112 SER A N 12
ATOM 21385 C CA . SER A 1 112 ? 6.676 14.071 -0.162 1.00 0.00 112 SER A CA 12
ATOM 21386 C C . SER A 1 112 ? 6.124 14.748 -1.419 1.00 0.00 112 SER A C 12
ATOM 21387 O O . SER A 1 112 ? 6.796 14.797 -2.448 1.00 0.00 112 SER A O 12
ATOM 21395 N N . LYS A 1 113 ? 4.906 15.253 -1.293 1.00 0.00 113 LYS A N 12
ATOM 21396 C CA . LYS A 1 113 ? 4.256 15.925 -2.406 1.00 0.00 113 LYS A CA 12
ATOM 21397 C C . LYS A 1 113 ? 2.931 16.524 -1.931 1.00 0.00 113 LYS A C 12
ATOM 21398 O O . LYS A 1 113 ? 2.514 16.296 -0.796 1.00 0.00 113 LYS A O 12
ATOM 21417 N N . GLU A 1 114 ? 2.305 17.277 -2.823 1.00 0.00 114 GLU A N 12
ATOM 21418 C CA . GLU A 1 114 ? 1.036 17.911 -2.509 1.00 0.00 114 GLU A CA 12
ATOM 21419 C C . GLU A 1 114 ? 0.133 16.940 -1.744 1.00 0.00 114 GLU A C 12
ATOM 21420 O O . GLU A 1 114 ? 0.070 15.756 -2.071 1.00 0.00 114 GLU A O 12
ATOM 21432 N N . SER A 1 115 ? -0.542 17.478 -0.738 1.00 0.00 115 SER A N 12
ATOM 21433 C CA . SER A 1 115 ? -1.438 16.675 0.076 1.00 0.00 115 SER A CA 12
ATOM 21434 C C . SER A 1 115 ? -2.388 17.582 0.860 1.00 0.00 115 SER A C 12
ATOM 21435 O O . SER A 1 115 ? -2.153 18.785 0.971 1.00 0.00 115 SER A O 12
ATOM 21443 N N . GLY A 1 116 ? -3.441 16.972 1.383 1.00 0.00 116 GLY A N 12
ATOM 21444 C CA . GLY A 1 116 ? -4.428 17.710 2.153 1.00 0.00 116 GLY A CA 12
ATOM 21445 C C . GLY A 1 116 ? -5.013 16.842 3.269 1.00 0.00 116 GLY A C 12
ATOM 21446 O O . GLY A 1 116 ? -4.759 15.640 3.324 1.00 0.00 116 GLY A O 12
ATOM 21450 N N . PRO A 1 117 ? -5.807 17.502 4.154 1.00 0.00 117 PRO A N 12
ATOM 21451 C CA . PRO A 1 117 ? -6.431 16.805 5.265 1.00 0.00 117 PRO A CA 12
ATOM 21452 C C . PRO A 1 117 ? -7.611 15.956 4.787 1.00 0.00 117 PRO A C 12
ATOM 21453 O O . PRO A 1 117 ? -8.074 16.110 3.657 1.00 0.00 117 PRO A O 12
ATOM 21464 N N . SER A 1 118 ? -8.064 15.078 5.670 1.00 0.00 118 SER A N 12
ATOM 21465 C CA . SER A 1 118 ? -9.181 14.205 5.352 1.00 0.00 118 SER A CA 12
ATOM 21466 C C . SER A 1 118 ? -9.477 13.282 6.535 1.00 0.00 118 SER A C 12
ATOM 21467 O O . SER A 1 118 ? -8.558 12.760 7.165 1.00 0.00 118 SER A O 12
ATOM 21475 N N . SER A 1 119 ? -10.763 13.108 6.802 1.00 0.00 119 SER A N 12
ATOM 21476 C CA . SER A 1 119 ? -11.191 12.257 7.899 1.00 0.00 119 SER A CA 12
ATOM 21477 C C . SER A 1 119 ? -10.599 12.763 9.216 1.00 0.00 119 SER A C 12
ATOM 21478 O O . SER A 1 119 ? -9.651 13.546 9.214 1.00 0.00 119 SER A O 12
ATOM 21486 N N . GLY A 1 120 ? -11.183 12.294 10.309 1.00 0.00 120 GLY A N 12
ATOM 21487 C CA . GLY A 1 120 ? -10.724 12.689 11.630 1.00 0.00 120 GLY A CA 12
ATOM 21488 C C . GLY A 1 120 ? -11.806 13.476 12.373 1.00 0.00 120 GLY A C 12
ATOM 21489 O O . GLY A 1 120 ? -11.651 14.671 12.617 1.00 0.00 120 GLY A O 12
ATOM 21493 N N . GLY A 1 1 ? -5.915 6.390 19.595 1.00 0.00 1 GLY A N 13
ATOM 21494 C CA . GLY A 1 1 ? -7.346 6.451 19.353 1.00 0.00 1 GLY A CA 13
ATOM 21495 C C . GLY A 1 1 ? -7.690 5.922 17.959 1.00 0.00 1 GLY A C 13
ATOM 21496 O O . GLY A 1 1 ? -6.799 5.572 17.187 1.00 0.00 1 GLY A O 13
ATOM 21500 N N . SER A 1 2 ? -8.985 5.881 17.680 1.00 0.00 2 SER A N 13
ATOM 21501 C CA . SER A 1 2 ? -9.458 5.401 16.393 1.00 0.00 2 SER A CA 13
ATOM 21502 C C . SER A 1 2 ? -10.980 5.527 16.314 1.00 0.00 2 SER A C 13
ATOM 21503 O O . SER A 1 2 ? -11.655 5.597 17.340 1.00 0.00 2 SER A O 13
ATOM 21511 N N . SER A 1 3 ? -11.477 5.553 15.086 1.00 0.00 3 SER A N 13
ATOM 21512 C CA . SER A 1 3 ? -12.908 5.670 14.860 1.00 0.00 3 SER A CA 13
ATOM 21513 C C . SER A 1 3 ? -13.301 4.911 13.591 1.00 0.00 3 SER A C 13
ATOM 21514 O O . SER A 1 3 ? -14.018 3.914 13.657 1.00 0.00 3 SER A O 13
ATOM 21522 N N . GLY A 1 4 ? -12.814 5.413 12.466 1.00 0.00 4 GLY A N 13
ATOM 21523 C CA . GLY A 1 4 ? -13.106 4.795 11.183 1.00 0.00 4 GLY A CA 13
ATOM 21524 C C . GLY A 1 4 ? -11.963 3.878 10.744 1.00 0.00 4 GLY A C 13
ATOM 21525 O O . GLY A 1 4 ? -10.943 3.782 11.424 1.00 0.00 4 GLY A O 13
ATOM 21529 N N . SER A 1 5 ? -12.171 3.228 9.608 1.00 0.00 5 SER A N 13
ATOM 21530 C CA . SER A 1 5 ? -11.170 2.323 9.070 1.00 0.00 5 SER A CA 13
ATOM 21531 C C . SER A 1 5 ? -10.551 1.496 10.199 1.00 0.00 5 SER A C 13
ATOM 21532 O O . SER A 1 5 ? -9.337 1.301 10.236 1.00 0.00 5 SER A O 13
ATOM 21540 N N . SER A 1 6 ? -11.414 1.032 11.091 1.00 0.00 6 SER A N 13
ATOM 21541 C CA . SER A 1 6 ? -10.967 0.230 12.218 1.00 0.00 6 SER A CA 13
ATOM 21542 C C . SER A 1 6 ? -10.492 -1.140 11.730 1.00 0.00 6 SER A C 13
ATOM 21543 O O . SER A 1 6 ? -11.073 -2.164 12.084 1.00 0.00 6 SER A O 13
ATOM 21551 N N . GLY A 1 7 ? -9.440 -1.114 10.924 1.00 0.00 7 GLY A N 13
ATOM 21552 C CA . GLY A 1 7 ? -8.881 -2.341 10.384 1.00 0.00 7 GLY A CA 13
ATOM 21553 C C . GLY A 1 7 ? -7.809 -2.039 9.335 1.00 0.00 7 GLY A C 13
ATOM 21554 O O . GLY A 1 7 ? -6.853 -2.799 9.183 1.00 0.00 7 GLY A O 13
ATOM 21558 N N . LEU A 1 8 ? -8.003 -0.929 8.639 1.00 0.00 8 LEU A N 13
ATOM 21559 C CA . LEU A 1 8 ? -7.065 -0.518 7.608 1.00 0.00 8 LEU A CA 13
ATOM 21560 C C . LEU A 1 8 ? -5.840 0.123 8.266 1.00 0.00 8 LEU A C 13
ATOM 21561 O O . LEU A 1 8 ? -4.767 0.175 7.668 1.00 0.00 8 LEU A O 13
ATOM 21577 N N . HIS A 1 9 ? -6.043 0.594 9.487 1.00 0.00 9 HIS A N 13
ATOM 21578 C CA . HIS A 1 9 ? -4.969 1.228 10.232 1.00 0.00 9 HIS A CA 13
ATOM 21579 C C . HIS A 1 9 ? -3.992 0.163 10.732 1.00 0.00 9 HIS A C 13
ATOM 21580 O O . HIS A 1 9 ? -2.778 0.329 10.624 1.00 0.00 9 HIS A O 13
ATOM 21594 N N . ARG A 1 10 ? -4.557 -0.908 11.269 1.00 0.00 10 ARG A N 13
ATOM 21595 C CA . ARG A 1 10 ? -3.751 -2.001 11.786 1.00 0.00 10 ARG A CA 13
ATOM 21596 C C . ARG A 1 10 ? -3.039 -2.723 10.640 1.00 0.00 10 ARG A C 13
ATOM 21597 O O . ARG A 1 10 ? -1.997 -3.344 10.845 1.00 0.00 10 ARG A O 13
ATOM 21618 N N . ILE A 1 11 ? -3.629 -2.617 9.458 1.00 0.00 11 ILE A N 13
ATOM 21619 C CA . ILE A 1 11 ? -3.064 -3.253 8.280 1.00 0.00 11 ILE A CA 13
ATOM 21620 C C . ILE A 1 11 ? -1.910 -2.399 7.750 1.00 0.00 11 ILE A C 13
ATOM 21621 O O . ILE A 1 11 ? -0.838 -2.920 7.446 1.00 0.00 11 ILE A O 13
ATOM 21637 N N . VAL A 1 12 ? -2.169 -1.103 7.655 1.00 0.00 12 VAL A N 13
ATOM 21638 C CA . VAL A 1 12 ? -1.165 -0.173 7.167 1.00 0.00 12 VAL A CA 13
ATOM 21639 C C . VAL A 1 12 ? 0.058 -0.222 8.085 1.00 0.00 12 VAL A C 13
ATOM 21640 O O . VAL A 1 12 ? 1.187 -0.357 7.614 1.00 0.00 12 VAL A O 13
ATOM 21653 N N . ASP A 1 13 ? -0.207 -0.110 9.378 1.00 0.00 13 ASP A N 13
ATOM 21654 C CA . ASP A 1 13 ? 0.858 -0.139 10.366 1.00 0.00 13 ASP A CA 13
ATOM 21655 C C . ASP A 1 13 ? 1.778 -1.328 10.081 1.00 0.00 13 ASP A C 13
ATOM 21656 O O . ASP A 1 13 ? 3.001 -1.194 10.117 1.00 0.00 13 ASP A O 13
ATOM 21665 N N . LYS A 1 14 ? 1.156 -2.465 9.805 1.00 0.00 14 LYS A N 13
ATOM 21666 C CA . LYS A 1 14 ? 1.904 -3.676 9.515 1.00 0.00 14 LYS A CA 13
ATOM 21667 C C . LYS A 1 14 ? 2.711 -3.477 8.231 1.00 0.00 14 LYS A C 13
ATOM 21668 O O . LYS A 1 14 ? 3.911 -3.745 8.200 1.00 0.00 14 LYS A O 13
ATOM 21687 N N . MET A 1 15 ? 2.020 -3.008 7.202 1.00 0.00 15 MET A N 13
ATOM 21688 C CA . MET A 1 15 ? 2.658 -2.770 5.919 1.00 0.00 15 MET A CA 13
ATOM 21689 C C . MET A 1 15 ? 3.767 -1.723 6.044 1.00 0.00 15 MET A C 13
ATOM 21690 O O . MET A 1 15 ? 4.644 -1.637 5.185 1.00 0.00 15 MET A O 13
ATOM 21704 N N . HIS A 1 16 ? 3.692 -0.954 7.120 1.00 0.00 16 HIS A N 13
ATOM 21705 C CA . HIS A 1 16 ? 4.679 0.084 7.368 1.00 0.00 16 HIS A CA 13
ATOM 21706 C C . HIS A 1 16 ? 6.001 -0.557 7.795 1.00 0.00 16 HIS A C 13
ATOM 21707 O O . HIS A 1 16 ? 7.029 0.116 7.861 1.00 0.00 16 HIS A O 13
ATOM 21721 N N . ASP A 1 17 ? 5.932 -1.851 8.073 1.00 0.00 17 ASP A N 13
ATOM 21722 C CA . ASP A 1 17 ? 7.111 -2.591 8.491 1.00 0.00 17 ASP A CA 13
ATOM 21723 C C . ASP A 1 17 ? 7.658 -3.385 7.303 1.00 0.00 17 ASP A C 13
ATOM 21724 O O . ASP A 1 17 ? 6.965 -3.568 6.303 1.00 0.00 17 ASP A O 13
ATOM 21733 N N . THR A 1 18 ? 8.895 -3.835 7.452 1.00 0.00 18 THR A N 13
ATOM 21734 C CA . THR A 1 18 ? 9.542 -4.606 6.404 1.00 0.00 18 THR A CA 13
ATOM 21735 C C . THR A 1 18 ? 9.773 -6.046 6.866 1.00 0.00 18 THR A C 13
ATOM 21736 O O . THR A 1 18 ? 9.758 -6.971 6.056 1.00 0.00 18 THR A O 13
ATOM 21747 N N . SER A 1 19 ? 9.980 -6.190 8.167 1.00 0.00 19 SER A N 13
ATOM 21748 C CA . SER A 1 19 ? 10.214 -7.502 8.746 1.00 0.00 19 SER A CA 13
ATOM 21749 C C . SER A 1 19 ? 9.017 -8.415 8.473 1.00 0.00 19 SER A C 13
ATOM 21750 O O . SER A 1 19 ? 9.126 -9.378 7.715 1.00 0.00 19 SER A O 13
ATOM 21758 N N . THR A 1 20 ? 7.901 -8.081 9.105 1.00 0.00 20 THR A N 13
ATOM 21759 C CA . THR A 1 20 ? 6.685 -8.859 8.939 1.00 0.00 20 THR A CA 13
ATOM 21760 C C . THR A 1 20 ? 5.734 -8.161 7.965 1.00 0.00 20 THR A C 13
ATOM 21761 O O . THR A 1 20 ? 4.853 -8.797 7.389 1.00 0.00 20 THR A O 13
ATOM 21772 N N . GLY A 1 21 ? 5.945 -6.862 7.812 1.00 0.00 21 GLY A N 13
ATOM 21773 C CA . GLY A 1 21 ? 5.117 -6.070 6.917 1.00 0.00 21 GLY A CA 13
ATOM 21774 C C . GLY A 1 21 ? 5.427 -6.392 5.454 1.00 0.00 21 GLY A C 13
ATOM 21775 O O . GLY A 1 21 ? 5.864 -7.497 5.137 1.00 0.00 21 GLY A O 13
ATOM 21779 N N . ILE A 1 22 ? 5.190 -5.405 4.602 1.00 0.00 22 ILE A N 13
ATOM 21780 C CA . ILE A 1 22 ? 5.439 -5.569 3.180 1.00 0.00 22 ILE A CA 13
ATOM 21781 C C . ILE A 1 22 ? 6.912 -5.278 2.887 1.00 0.00 22 ILE A C 13
ATOM 21782 O O . ILE A 1 22 ? 7.599 -4.658 3.698 1.00 0.00 22 ILE A O 13
ATOM 21798 N N . ARG A 1 23 ? 7.355 -5.739 1.726 1.00 0.00 23 ARG A N 13
ATOM 21799 C CA . ARG A 1 23 ? 8.734 -5.535 1.317 1.00 0.00 23 ARG A CA 13
ATOM 21800 C C . ARG A 1 23 ? 8.789 -5.023 -0.124 1.00 0.00 23 ARG A C 13
ATOM 21801 O O . ARG A 1 23 ? 8.886 -5.811 -1.063 1.00 0.00 23 ARG A O 13
ATOM 21822 N N . PRO A 1 24 ? 8.725 -3.671 -0.256 1.00 0.00 24 PRO A N 13
ATOM 21823 C CA . PRO A 1 24 ? 8.767 -3.044 -1.566 1.00 0.00 24 PRO A CA 13
ATOM 21824 C C . PRO A 1 24 ? 10.185 -3.067 -2.139 1.00 0.00 24 PRO A C 13
ATOM 21825 O O . PRO A 1 24 ? 11.014 -2.227 -1.789 1.00 0.00 24 PRO A O 13
ATOM 21836 N N . SER A 1 25 ? 10.422 -4.037 -3.010 1.00 0.00 25 SER A N 13
ATOM 21837 C CA . SER A 1 25 ? 11.726 -4.180 -3.635 1.00 0.00 25 SER A CA 13
ATOM 21838 C C . SER A 1 25 ? 11.753 -3.426 -4.967 1.00 0.00 25 SER A C 13
ATOM 21839 O O . SER A 1 25 ? 10.707 -3.178 -5.565 1.00 0.00 25 SER A O 13
ATOM 21847 N N . PRO A 1 26 ? 12.992 -3.075 -5.403 1.00 0.00 26 PRO A N 13
ATOM 21848 C CA . PRO A 1 26 ? 13.170 -2.355 -6.652 1.00 0.00 26 PRO A CA 13
ATOM 21849 C C . PRO A 1 26 ? 12.973 -3.283 -7.853 1.00 0.00 26 PRO A C 13
ATOM 21850 O O . PRO A 1 26 ? 13.894 -3.486 -8.642 1.00 0.00 26 PRO A O 13
ATOM 21861 N N . ASN A 1 27 ? 11.767 -3.822 -7.952 1.00 0.00 27 ASN A N 13
ATOM 21862 C CA . ASN A 1 27 ? 11.438 -4.724 -9.043 1.00 0.00 27 ASN A CA 13
ATOM 21863 C C . ASN A 1 27 ? 11.366 -3.932 -10.350 1.00 0.00 27 ASN A C 13
ATOM 21864 O O . ASN A 1 27 ? 10.437 -3.153 -10.557 1.00 0.00 27 ASN A O 13
ATOM 21875 N N . MET A 1 28 ? 12.359 -4.159 -11.197 1.00 0.00 28 MET A N 13
ATOM 21876 C CA . MET A 1 28 ? 12.420 -3.477 -12.478 1.00 0.00 28 MET A CA 13
ATOM 21877 C C . MET A 1 28 ? 11.055 -3.486 -13.170 1.00 0.00 28 MET A C 13
ATOM 21878 O O . MET A 1 28 ? 10.352 -4.495 -13.149 1.00 0.00 28 MET A O 13
ATOM 21892 N N . GLU A 1 29 ? 10.722 -2.351 -13.767 1.00 0.00 29 GLU A N 13
ATOM 21893 C CA . GLU A 1 29 ? 9.454 -2.216 -14.464 1.00 0.00 29 GLU A CA 13
ATOM 21894 C C . GLU A 1 29 ? 9.604 -1.277 -15.662 1.00 0.00 29 GLU A C 13
ATOM 21895 O O . GLU A 1 29 ? 9.676 -0.060 -15.496 1.00 0.00 29 GLU A O 13
ATOM 21907 N N . GLN A 1 30 ? 9.648 -1.877 -16.842 1.00 0.00 30 GLN A N 13
ATOM 21908 C CA . GLN A 1 30 ? 9.788 -1.110 -18.068 1.00 0.00 30 GLN A CA 13
ATOM 21909 C C . GLN A 1 30 ? 10.921 -0.091 -17.929 1.00 0.00 30 GLN A C 13
ATOM 21910 O O . GLN A 1 30 ? 10.743 1.086 -18.238 1.00 0.00 30 GLN A O 13
ATOM 21924 N N . GLY A 1 31 ? 12.061 -0.581 -17.464 1.00 0.00 31 GLY A N 13
ATOM 21925 C CA . GLY A 1 31 ? 13.223 0.272 -17.280 1.00 0.00 31 GLY A CA 13
ATOM 21926 C C . GLY A 1 31 ? 12.863 1.522 -16.473 1.00 0.00 31 GLY A C 13
ATOM 21927 O O . GLY A 1 31 ? 12.341 2.491 -17.022 1.00 0.00 31 GLY A O 13
ATOM 21931 N N . SER A 1 32 ? 13.158 1.459 -15.183 1.00 0.00 32 SER A N 13
ATOM 21932 C CA . SER A 1 32 ? 12.873 2.573 -14.295 1.00 0.00 32 SER A CA 13
ATOM 21933 C C . SER A 1 32 ? 13.111 2.158 -12.842 1.00 0.00 32 SER A C 13
ATOM 21934 O O . SER A 1 32 ? 13.512 2.977 -12.016 1.00 0.00 32 SER A O 13
ATOM 21942 N N . THR A 1 33 ? 12.855 0.886 -12.573 1.00 0.00 33 THR A N 13
ATOM 21943 C CA . THR A 1 33 ? 13.037 0.353 -11.234 1.00 0.00 33 THR A CA 13
ATOM 21944 C C . THR A 1 33 ? 12.395 1.279 -10.199 1.00 0.00 33 THR A C 13
ATOM 21945 O O . THR A 1 33 ? 12.994 2.273 -9.794 1.00 0.00 33 THR A O 13
ATOM 21956 N N . TYR A 1 34 ? 11.183 0.919 -9.801 1.00 0.00 34 TYR A N 13
ATOM 21957 C CA . TYR A 1 34 ? 10.453 1.705 -8.822 1.00 0.00 34 TYR A CA 13
ATOM 21958 C C . TYR A 1 34 ? 10.874 1.335 -7.398 1.00 0.00 34 TYR A C 13
ATOM 21959 O O . TYR A 1 34 ? 10.736 0.185 -6.985 1.00 0.00 34 TYR A O 13
ATOM 21977 N N . LYS A 1 35 ? 11.379 2.332 -6.687 1.00 0.00 35 LYS A N 13
ATOM 21978 C CA . LYS A 1 35 ? 11.821 2.126 -5.318 1.00 0.00 35 LYS A CA 13
ATOM 21979 C C . LYS A 1 35 ? 10.648 2.366 -4.366 1.00 0.00 35 LYS A C 13
ATOM 21980 O O . LYS A 1 35 ? 9.866 3.296 -4.561 1.00 0.00 35 LYS A O 13
ATOM 21999 N N . LYS A 1 36 ? 10.562 1.513 -3.357 1.00 0.00 36 LYS A N 13
ATOM 22000 C CA . LYS A 1 36 ? 9.497 1.621 -2.374 1.00 0.00 36 LYS A CA 13
ATOM 22001 C C . LYS A 1 36 ? 8.158 1.305 -3.043 1.00 0.00 36 LYS A C 13
ATOM 22002 O O . LYS A 1 36 ? 7.184 2.036 -2.865 1.00 0.00 36 LYS A O 13
ATOM 22021 N N . THR A 1 37 ? 8.151 0.217 -3.798 1.00 0.00 37 THR A N 13
ATOM 22022 C CA . THR A 1 37 ? 6.948 -0.204 -4.494 1.00 0.00 37 THR A CA 13
ATOM 22023 C C . THR A 1 37 ? 6.834 -1.730 -4.489 1.00 0.00 37 THR A C 13
ATOM 22024 O O . THR A 1 37 ? 7.789 -2.428 -4.824 1.00 0.00 37 THR A O 13
ATOM 22035 N N . PHE A 1 38 ? 5.658 -2.202 -4.104 1.00 0.00 38 PHE A N 13
ATOM 22036 C CA . PHE A 1 38 ? 5.407 -3.632 -4.050 1.00 0.00 38 PHE A CA 13
ATOM 22037 C C . PHE A 1 38 ? 4.322 -4.037 -5.051 1.00 0.00 38 PHE A C 13
ATOM 22038 O O . PHE A 1 38 ? 3.292 -3.374 -5.157 1.00 0.00 38 PHE A O 13
ATOM 22055 N N . LEU A 1 39 ? 4.592 -5.124 -5.760 1.00 0.00 39 LEU A N 13
ATOM 22056 C CA . LEU A 1 39 ? 3.652 -5.624 -6.748 1.00 0.00 39 LEU A CA 13
ATOM 22057 C C . LEU A 1 39 ? 2.291 -5.846 -6.085 1.00 0.00 39 LEU A C 13
ATOM 22058 O O . LEU A 1 39 ? 2.220 -6.226 -4.917 1.00 0.00 39 LEU A O 13
ATOM 22074 N N . GLY A 1 40 ? 1.244 -5.599 -6.859 1.00 0.00 40 GLY A N 13
ATOM 22075 C CA . GLY A 1 40 ? -0.111 -5.767 -6.362 1.00 0.00 40 GLY A CA 13
ATOM 22076 C C . GLY A 1 40 ? -0.345 -7.201 -5.881 1.00 0.00 40 GLY A C 13
ATOM 22077 O O . GLY A 1 40 ? -1.086 -7.426 -4.926 1.00 0.00 40 GLY A O 13
ATOM 22081 N N . SER A 1 41 ? 0.302 -8.133 -6.566 1.00 0.00 41 SER A N 13
ATOM 22082 C CA . SER A 1 41 ? 0.173 -9.539 -6.222 1.00 0.00 41 SER A CA 13
ATOM 22083 C C . SER A 1 41 ? 0.933 -9.832 -4.926 1.00 0.00 41 SER A C 13
ATOM 22084 O O . SER A 1 41 ? 0.574 -10.745 -4.185 1.00 0.00 41 SER A O 13
ATOM 22092 N N . SER A 1 42 ? 1.968 -9.039 -4.693 1.00 0.00 42 SER A N 13
ATOM 22093 C CA . SER A 1 42 ? 2.782 -9.202 -3.500 1.00 0.00 42 SER A CA 13
ATOM 22094 C C . SER A 1 42 ? 1.984 -8.786 -2.262 1.00 0.00 42 SER A C 13
ATOM 22095 O O . SER A 1 42 ? 1.881 -9.548 -1.302 1.00 0.00 42 SER A O 13
ATOM 22103 N N . LEU A 1 43 ? 1.440 -7.580 -2.325 1.00 0.00 43 LEU A N 13
ATOM 22104 C CA . LEU A 1 43 ? 0.655 -7.054 -1.222 1.00 0.00 43 LEU A CA 13
ATOM 22105 C C . LEU A 1 43 ? -0.604 -7.907 -1.046 1.00 0.00 43 LEU A C 13
ATOM 22106 O O . LEU A 1 43 ? -0.826 -8.479 0.020 1.00 0.00 43 LEU A O 13
ATOM 22122 N N . VAL A 1 44 ? -1.394 -7.964 -2.107 1.00 0.00 44 VAL A N 13
ATOM 22123 C CA . VAL A 1 44 ? -2.624 -8.737 -2.083 1.00 0.00 44 VAL A CA 13
ATOM 22124 C C . VAL A 1 44 ? -2.388 -10.040 -1.316 1.00 0.00 44 VAL A C 13
ATOM 22125 O O . VAL A 1 44 ? -3.096 -10.335 -0.355 1.00 0.00 44 VAL A O 13
ATOM 22138 N N . ASP A 1 45 ? -1.391 -10.784 -1.771 1.00 0.00 45 ASP A N 13
ATOM 22139 C CA . ASP A 1 45 ? -1.053 -12.049 -1.140 1.00 0.00 45 ASP A CA 13
ATOM 22140 C C . ASP A 1 45 ? -0.685 -11.800 0.324 1.00 0.00 45 ASP A C 13
ATOM 22141 O O . ASP A 1 45 ? -1.138 -12.521 1.212 1.00 0.00 45 ASP A O 13
ATOM 22150 N N . TRP A 1 46 ? 0.132 -10.778 0.531 1.00 0.00 46 TRP A N 13
ATOM 22151 C CA . TRP A 1 46 ? 0.566 -10.426 1.872 1.00 0.00 46 TRP A CA 13
ATOM 22152 C C . TRP A 1 46 ? -0.680 -10.275 2.747 1.00 0.00 46 TRP A C 13
ATOM 22153 O O . TRP A 1 46 ? -0.830 -10.975 3.747 1.00 0.00 46 TRP A O 13
ATOM 22174 N N . LEU A 1 47 ? -1.542 -9.355 2.339 1.00 0.00 47 LEU A N 13
ATOM 22175 C CA . LEU A 1 47 ? -2.770 -9.103 3.074 1.00 0.00 47 LEU A CA 13
ATOM 22176 C C . LEU A 1 47 ? -3.363 -10.434 3.541 1.00 0.00 47 LEU A C 13
ATOM 22177 O O . LEU A 1 47 ? -3.796 -10.557 4.686 1.00 0.00 47 LEU A O 13
ATOM 22193 N N . ILE A 1 48 ? -3.363 -11.397 2.631 1.00 0.00 48 ILE A N 13
ATOM 22194 C CA . ILE A 1 48 ? -3.895 -12.714 2.936 1.00 0.00 48 ILE A CA 13
ATOM 22195 C C . ILE A 1 48 ? -3.064 -13.349 4.053 1.00 0.00 48 ILE A C 13
ATOM 22196 O O . ILE A 1 48 ? -3.587 -13.651 5.125 1.00 0.00 48 ILE A O 13
ATOM 22212 N N . SER A 1 49 ? -1.785 -13.534 3.763 1.00 0.00 49 SER A N 13
ATOM 22213 C CA . SER A 1 49 ? -0.877 -14.127 4.730 1.00 0.00 49 SER A CA 13
ATOM 22214 C C . SER A 1 49 ? -0.949 -13.364 6.053 1.00 0.00 49 SER A C 13
ATOM 22215 O O . SER A 1 49 ? -0.690 -13.928 7.115 1.00 0.00 49 SER A O 13
ATOM 22223 N N . SER A 1 50 ? -1.303 -12.091 5.947 1.00 0.00 50 SER A N 13
ATOM 22224 C CA . SER A 1 50 ? -1.412 -11.244 7.123 1.00 0.00 50 SER A CA 13
ATOM 22225 C C . SER A 1 50 ? -2.683 -11.591 7.901 1.00 0.00 50 SER A C 13
ATOM 22226 O O . SER A 1 50 ? -2.838 -11.190 9.054 1.00 0.00 50 SER A O 13
ATOM 22234 N N . ASN A 1 51 ? -3.559 -12.334 7.241 1.00 0.00 51 ASN A N 13
ATOM 22235 C CA . ASN A 1 51 ? -4.811 -12.740 7.857 1.00 0.00 51 ASN A CA 13
ATOM 22236 C C . ASN A 1 51 ? -5.819 -11.593 7.758 1.00 0.00 51 ASN A C 13
ATOM 22237 O O . ASN A 1 51 ? -6.796 -11.554 8.503 1.00 0.00 51 ASN A O 13
ATOM 22248 N N . PHE A 1 52 ? -5.545 -10.686 6.831 1.00 0.00 52 PHE A N 13
ATOM 22249 C CA . PHE A 1 52 ? -6.416 -9.541 6.625 1.00 0.00 52 PHE A CA 13
ATOM 22250 C C . PHE A 1 52 ? -7.392 -9.794 5.474 1.00 0.00 52 PHE A C 13
ATOM 22251 O O . PHE A 1 52 ? -8.366 -9.061 5.308 1.00 0.00 52 PHE A O 13
ATOM 22268 N N . ALA A 1 53 ? -7.097 -10.835 4.709 1.00 0.00 53 ALA A N 13
ATOM 22269 C CA . ALA A 1 53 ? -7.937 -11.194 3.579 1.00 0.00 53 ALA A CA 13
ATOM 22270 C C . ALA A 1 53 ? -8.129 -12.712 3.554 1.00 0.00 53 ALA A C 13
ATOM 22271 O O . ALA A 1 53 ? -7.309 -13.454 4.093 1.00 0.00 53 ALA A O 13
ATOM 22278 N N . ALA A 1 54 ? -9.216 -13.129 2.921 1.00 0.00 54 ALA A N 13
ATOM 22279 C CA . ALA A 1 54 ? -9.525 -14.545 2.819 1.00 0.00 54 ALA A CA 13
ATOM 22280 C C . ALA A 1 54 ? -8.919 -15.103 1.529 1.00 0.00 54 ALA A C 13
ATOM 22281 O O . ALA A 1 54 ? -8.345 -16.191 1.529 1.00 0.00 54 ALA A O 13
ATOM 22288 N N . SER A 1 55 ? -9.067 -14.333 0.462 1.00 0.00 55 SER A N 13
ATOM 22289 C CA . SER A 1 55 ? -8.541 -14.736 -0.831 1.00 0.00 55 SER A CA 13
ATOM 22290 C C . SER A 1 55 ? -7.983 -13.520 -1.572 1.00 0.00 55 SER A C 13
ATOM 22291 O O . SER A 1 55 ? -8.290 -12.381 -1.223 1.00 0.00 55 SER A O 13
ATOM 22299 N N . ARG A 1 56 ? -7.174 -13.802 -2.583 1.00 0.00 56 ARG A N 13
ATOM 22300 C CA . ARG A 1 56 ? -6.570 -12.745 -3.376 1.00 0.00 56 ARG A CA 13
ATOM 22301 C C . ARG A 1 56 ? -7.571 -11.608 -3.594 1.00 0.00 56 ARG A C 13
ATOM 22302 O O . ARG A 1 56 ? -7.189 -10.439 -3.630 1.00 0.00 56 ARG A O 13
ATOM 22323 N N . LEU A 1 57 ? -8.832 -11.990 -3.733 1.00 0.00 57 LEU A N 13
ATOM 22324 C CA . LEU A 1 57 ? -9.889 -11.017 -3.946 1.00 0.00 57 LEU A CA 13
ATOM 22325 C C . LEU A 1 57 ? -9.958 -10.073 -2.743 1.00 0.00 57 LEU A C 13
ATOM 22326 O O . LEU A 1 57 ? -9.675 -8.883 -2.867 1.00 0.00 57 LEU A O 13
ATOM 22342 N N . GLU A 1 58 ? -10.336 -10.641 -1.607 1.00 0.00 58 GLU A N 13
ATOM 22343 C CA . GLU A 1 58 ? -10.445 -9.866 -0.383 1.00 0.00 58 GLU A CA 13
ATOM 22344 C C . GLU A 1 58 ? -9.256 -8.913 -0.250 1.00 0.00 58 GLU A C 13
ATOM 22345 O O . GLU A 1 58 ? -9.429 -7.739 0.076 1.00 0.00 58 GLU A O 13
ATOM 22357 N N . ALA A 1 59 ? -8.074 -9.453 -0.510 1.00 0.00 59 ALA A N 13
ATOM 22358 C CA . ALA A 1 59 ? -6.856 -8.665 -0.423 1.00 0.00 59 ALA A CA 13
ATOM 22359 C C . ALA A 1 59 ? -6.924 -7.517 -1.432 1.00 0.00 59 ALA A C 13
ATOM 22360 O O . ALA A 1 59 ? -6.597 -6.377 -1.103 1.00 0.00 59 ALA A O 13
ATOM 22367 N N . VAL A 1 60 ? -7.350 -7.856 -2.639 1.00 0.00 60 VAL A N 13
ATOM 22368 C CA . VAL A 1 60 ? -7.465 -6.868 -3.698 1.00 0.00 60 VAL A CA 13
ATOM 22369 C C . VAL A 1 60 ? -8.380 -5.733 -3.233 1.00 0.00 60 VAL A C 13
ATOM 22370 O O . VAL A 1 60 ? -8.132 -4.567 -3.537 1.00 0.00 60 VAL A O 13
ATOM 22383 N N . THR A 1 61 ? -9.418 -6.114 -2.504 1.00 0.00 61 THR A N 13
ATOM 22384 C CA . THR A 1 61 ? -10.372 -5.143 -1.994 1.00 0.00 61 THR A CA 13
ATOM 22385 C C . THR A 1 61 ? -9.761 -4.355 -0.834 1.00 0.00 61 THR A C 13
ATOM 22386 O O . THR A 1 61 ? -9.963 -3.146 -0.725 1.00 0.00 61 THR A O 13
ATOM 22397 N N . LEU A 1 62 ? -9.026 -5.071 0.004 1.00 0.00 62 LEU A N 13
ATOM 22398 C CA . LEU A 1 62 ? -8.385 -4.454 1.153 1.00 0.00 62 LEU A CA 13
ATOM 22399 C C . LEU A 1 62 ? -7.336 -3.451 0.668 1.00 0.00 62 LEU A C 13
ATOM 22400 O O . LEU A 1 62 ? -7.141 -2.404 1.283 1.00 0.00 62 LEU A O 13
ATOM 22416 N N . ALA A 1 63 ? -6.687 -3.807 -0.431 1.00 0.00 63 ALA A N 13
ATOM 22417 C CA . ALA A 1 63 ? -5.663 -2.952 -1.006 1.00 0.00 63 ALA A CA 13
ATOM 22418 C C . ALA A 1 63 ? -6.301 -1.642 -1.473 1.00 0.00 63 ALA A C 13
ATOM 22419 O O . ALA A 1 63 ? -5.919 -0.565 -1.018 1.00 0.00 63 ALA A O 13
ATOM 22426 N N . SER A 1 64 ? -7.263 -1.778 -2.374 1.00 0.00 64 SER A N 13
ATOM 22427 C CA . SER A 1 64 ? -7.958 -0.618 -2.907 1.00 0.00 64 SER A CA 13
ATOM 22428 C C . SER A 1 64 ? -8.480 0.251 -1.761 1.00 0.00 64 SER A C 13
ATOM 22429 O O . SER A 1 64 ? -8.501 1.477 -1.867 1.00 0.00 64 SER A O 13
ATOM 22437 N N . MET A 1 65 ? -8.889 -0.417 -0.693 1.00 0.00 65 MET A N 13
ATOM 22438 C CA . MET A 1 65 ? -9.411 0.279 0.471 1.00 0.00 65 MET A CA 13
ATOM 22439 C C . MET A 1 65 ? -8.334 1.157 1.112 1.00 0.00 65 MET A C 13
ATOM 22440 O O . MET A 1 65 ? -8.618 2.266 1.562 1.00 0.00 65 MET A O 13
ATOM 22454 N N . LEU A 1 66 ? -7.120 0.627 1.135 1.00 0.00 66 LEU A N 13
ATOM 22455 C CA . LEU A 1 66 ? -5.999 1.348 1.714 1.00 0.00 66 LEU A CA 13
ATOM 22456 C C . LEU A 1 66 ? -5.669 2.558 0.837 1.00 0.00 66 LEU A C 13
ATOM 22457 O O . LEU A 1 66 ? -5.482 3.663 1.343 1.00 0.00 66 LEU A O 13
ATOM 22473 N N . MET A 1 67 ? -5.607 2.307 -0.463 1.00 0.00 67 MET A N 13
ATOM 22474 C CA . MET A 1 67 ? -5.303 3.362 -1.415 1.00 0.00 67 MET A CA 13
ATOM 22475 C C . MET A 1 67 ? -6.256 4.547 -1.244 1.00 0.00 67 MET A C 13
ATOM 22476 O O . MET A 1 67 ? -5.854 5.699 -1.399 1.00 0.00 67 MET A O 13
ATOM 22490 N N . GLU A 1 68 ? -7.501 4.223 -0.925 1.00 0.00 68 GLU A N 13
ATOM 22491 C CA . GLU A 1 68 ? -8.514 5.246 -0.732 1.00 0.00 68 GLU A CA 13
ATOM 22492 C C . GLU A 1 68 ? -8.214 6.058 0.530 1.00 0.00 68 GLU A C 13
ATOM 22493 O O . GLU A 1 68 ? -8.250 7.287 0.504 1.00 0.00 68 GLU A O 13
ATOM 22505 N N . GLU A 1 69 ? -7.925 5.338 1.604 1.00 0.00 69 GLU A N 13
ATOM 22506 C CA . GLU A 1 69 ? -7.619 5.977 2.873 1.00 0.00 69 GLU A CA 13
ATOM 22507 C C . GLU A 1 69 ? -6.372 6.853 2.739 1.00 0.00 69 GLU A C 13
ATOM 22508 O O . GLU A 1 69 ? -6.072 7.651 3.625 1.00 0.00 69 GLU A O 13
ATOM 22520 N N . ASN A 1 70 ? -5.679 6.674 1.623 1.00 0.00 70 ASN A N 13
ATOM 22521 C CA . ASN A 1 70 ? -4.471 7.439 1.362 1.00 0.00 70 ASN A CA 13
ATOM 22522 C C . ASN A 1 70 ? -3.281 6.750 2.033 1.00 0.00 70 ASN A C 13
ATOM 22523 O O . ASN A 1 70 ? -2.396 7.414 2.568 1.00 0.00 70 ASN A O 13
ATOM 22534 N N . PHE A 1 71 ? -3.300 5.426 1.982 1.00 0.00 71 PHE A N 13
ATOM 22535 C CA . PHE A 1 71 ? -2.233 4.639 2.578 1.00 0.00 71 PHE A CA 13
ATOM 22536 C C . PHE A 1 71 ? -1.297 4.081 1.504 1.00 0.00 71 PHE A C 13
ATOM 22537 O O . PHE A 1 71 ? -0.124 3.824 1.771 1.00 0.00 71 PHE A O 13
ATOM 22554 N N . LEU A 1 72 ? -1.851 3.911 0.313 1.00 0.00 72 LEU A N 13
ATOM 22555 C CA . LEU A 1 72 ? -1.080 3.388 -0.803 1.00 0.00 72 LEU A CA 13
ATOM 22556 C C . LEU A 1 72 ? -1.569 4.032 -2.101 1.00 0.00 72 LEU A C 13
ATOM 22557 O O . LEU A 1 72 ? -2.600 4.704 -2.115 1.00 0.00 72 LEU A O 13
ATOM 22573 N N . ARG A 1 73 ? -0.806 3.806 -3.161 1.00 0.00 73 ARG A N 13
ATOM 22574 C CA . ARG A 1 73 ? -1.149 4.356 -4.461 1.00 0.00 73 ARG A CA 13
ATOM 22575 C C . ARG A 1 73 ? -0.918 3.313 -5.556 1.00 0.00 73 ARG A C 13
ATOM 22576 O O . ARG A 1 73 ? -0.112 2.399 -5.388 1.00 0.00 73 ARG A O 13
ATOM 22597 N N . PRO A 1 74 ? -1.659 3.489 -6.683 1.00 0.00 74 PRO A N 13
ATOM 22598 C CA . PRO A 1 74 ? -1.543 2.574 -7.806 1.00 0.00 74 PRO A CA 13
ATOM 22599 C C . PRO A 1 74 ? -0.245 2.817 -8.579 1.00 0.00 74 PRO A C 13
ATOM 22600 O O . PRO A 1 74 ? 0.120 2.028 -9.450 1.00 0.00 74 PRO A O 13
ATOM 22611 N N . VAL A 1 75 ? 0.417 3.911 -8.233 1.00 0.00 75 VAL A N 13
ATOM 22612 C CA . VAL A 1 75 ? 1.666 4.268 -8.884 1.00 0.00 75 VAL A CA 13
ATOM 22613 C C . VAL A 1 75 ? 1.424 4.437 -10.385 1.00 0.00 75 VAL A C 13
ATOM 22614 O O . VAL A 1 75 ? 0.397 4.003 -10.904 1.00 0.00 75 VAL A O 13
ATOM 22627 N N . GLY A 1 76 ? 2.388 5.069 -11.040 1.00 0.00 76 GLY A N 13
ATOM 22628 C CA . GLY A 1 76 ? 2.292 5.300 -12.471 1.00 0.00 76 GLY A CA 13
ATOM 22629 C C . GLY A 1 76 ? 2.140 3.981 -13.231 1.00 0.00 76 GLY A C 13
ATOM 22630 O O . GLY A 1 76 ? 1.738 2.971 -12.655 1.00 0.00 76 GLY A O 13
ATOM 22634 N N . VAL A 1 77 ? 2.471 4.033 -14.513 1.00 0.00 77 VAL A N 13
ATOM 22635 C CA . VAL A 1 77 ? 2.377 2.854 -15.358 1.00 0.00 77 VAL A CA 13
ATOM 22636 C C . VAL A 1 77 ? 1.107 2.078 -15.004 1.00 0.00 77 VAL A C 13
ATOM 22637 O O . VAL A 1 77 ? 0.111 2.668 -14.585 1.00 0.00 77 VAL A O 13
ATOM 22650 N N . ARG A 1 78 ? 1.182 0.768 -15.185 1.00 0.00 78 ARG A N 13
ATOM 22651 C CA . ARG A 1 78 ? 0.050 -0.094 -14.890 1.00 0.00 78 ARG A CA 13
ATOM 22652 C C . ARG A 1 78 ? -0.662 0.379 -13.622 1.00 0.00 78 ARG A C 13
ATOM 22653 O O . ARG A 1 78 ? -0.041 0.975 -12.743 1.00 0.00 78 ARG A O 13
ATOM 22674 N N . SER A 1 79 ? -1.955 0.096 -13.566 1.00 0.00 79 SER A N 13
ATOM 22675 C CA . SER A 1 79 ? -2.758 0.486 -12.420 1.00 0.00 79 SER A CA 13
ATOM 22676 C C . SER A 1 79 ? -2.759 2.009 -12.276 1.00 0.00 79 SER A C 13
ATOM 22677 O O . SER A 1 79 ? -1.816 2.586 -11.737 1.00 0.00 79 SER A O 13
ATOM 22685 N N . MET A 1 80 ? -3.829 2.617 -12.766 1.00 0.00 80 MET A N 13
ATOM 22686 C CA . MET A 1 80 ? -3.966 4.062 -12.698 1.00 0.00 80 MET A CA 13
ATOM 22687 C C . MET A 1 80 ? -5.033 4.559 -13.676 1.00 0.00 80 MET A C 13
ATOM 22688 O O . MET A 1 80 ? -4.848 5.580 -14.336 1.00 0.00 80 MET A O 13
ATOM 22702 N N . GLY A 1 81 ? -6.126 3.813 -13.738 1.00 0.00 81 GLY A N 13
ATOM 22703 C CA . GLY A 1 81 ? -7.222 4.164 -14.625 1.00 0.00 81 GLY A CA 13
ATOM 22704 C C . GLY A 1 81 ? -8.016 5.350 -14.072 1.00 0.00 81 GLY A C 13
ATOM 22705 O O . GLY A 1 81 ? -7.478 6.446 -13.924 1.00 0.00 81 GLY A O 13
ATOM 22709 N N . ALA A 1 82 ? -9.282 5.090 -13.782 1.00 0.00 82 ALA A N 13
ATOM 22710 C CA . ALA A 1 82 ? -10.155 6.122 -13.248 1.00 0.00 82 ALA A CA 13
ATOM 22711 C C . ALA A 1 82 ? -10.181 6.023 -11.722 1.00 0.00 82 ALA A C 13
ATOM 22712 O O . ALA A 1 82 ? -11.251 5.963 -11.119 1.00 0.00 82 ALA A O 13
ATOM 22719 N N . ILE A 1 83 ? -8.990 6.008 -11.141 1.00 0.00 83 ILE A N 13
ATOM 22720 C CA . ILE A 1 83 ? -8.863 5.917 -9.697 1.00 0.00 83 ILE A CA 13
ATOM 22721 C C . ILE A 1 83 ? -9.106 7.296 -9.080 1.00 0.00 83 ILE A C 13
ATOM 22722 O O . ILE A 1 83 ? -8.488 8.279 -9.486 1.00 0.00 83 ILE A O 13
ATOM 22738 N N . ARG A 1 84 ? -10.008 7.324 -8.109 1.00 0.00 84 ARG A N 13
ATOM 22739 C CA . ARG A 1 84 ? -10.340 8.566 -7.433 1.00 0.00 84 ARG A CA 13
ATOM 22740 C C . ARG A 1 84 ? -10.775 8.286 -5.993 1.00 0.00 84 ARG A C 13
ATOM 22741 O O . ARG A 1 84 ? -11.624 7.430 -5.753 1.00 0.00 84 ARG A O 13
ATOM 22762 N N . SER A 1 85 ? -10.173 9.025 -5.072 1.00 0.00 85 SER A N 13
ATOM 22763 C CA . SER A 1 85 ? -10.488 8.867 -3.662 1.00 0.00 85 SER A CA 13
ATOM 22764 C C . SER A 1 85 ? -11.902 9.380 -3.381 1.00 0.00 85 SER A C 13
ATOM 22765 O O . SER A 1 85 ? -12.083 10.320 -2.609 1.00 0.00 85 SER A O 13
ATOM 22773 N N . GLY A 1 86 ? -12.868 8.740 -4.024 1.00 0.00 86 GLY A N 13
ATOM 22774 C CA . GLY A 1 86 ? -14.260 9.119 -3.853 1.00 0.00 86 GLY A CA 13
ATOM 22775 C C . GLY A 1 86 ? -15.139 7.888 -3.621 1.00 0.00 86 GLY A C 13
ATOM 22776 O O . GLY A 1 86 ? -15.878 7.824 -2.640 1.00 0.00 86 GLY A O 13
ATOM 22780 N N . ASP A 1 87 ? -15.030 6.941 -4.541 1.00 0.00 87 ASP A N 13
ATOM 22781 C CA . ASP A 1 87 ? -15.806 5.716 -4.450 1.00 0.00 87 ASP A CA 13
ATOM 22782 C C . ASP A 1 87 ? -14.890 4.569 -4.017 1.00 0.00 87 ASP A C 13
ATOM 22783 O O . ASP A 1 87 ? -13.816 4.378 -4.585 1.00 0.00 87 ASP A O 13
ATOM 22792 N N . LEU A 1 88 ? -15.349 3.835 -3.014 1.00 0.00 88 LEU A N 13
ATOM 22793 C CA . LEU A 1 88 ? -14.586 2.712 -2.497 1.00 0.00 88 LEU A CA 13
ATOM 22794 C C . LEU A 1 88 ? -14.140 1.825 -3.662 1.00 0.00 88 LEU A C 13
ATOM 22795 O O . LEU A 1 88 ? -12.948 1.721 -3.947 1.00 0.00 88 LEU A O 13
ATOM 22811 N N . ALA A 1 89 ? -15.121 1.209 -4.304 1.00 0.00 89 ALA A N 13
ATOM 22812 C CA . ALA A 1 89 ? -14.845 0.335 -5.431 1.00 0.00 89 ALA A CA 13
ATOM 22813 C C . ALA A 1 89 ? -13.701 -0.613 -5.068 1.00 0.00 89 ALA A C 13
ATOM 22814 O O . ALA A 1 89 ? -13.273 -0.662 -3.915 1.00 0.00 89 ALA A O 13
ATOM 22821 N N . GLU A 1 90 ? -13.236 -1.341 -6.072 1.00 0.00 90 GLU A N 13
ATOM 22822 C CA . GLU A 1 90 ? -12.149 -2.285 -5.873 1.00 0.00 90 GLU A CA 13
ATOM 22823 C C . GLU A 1 90 ? -11.035 -2.034 -6.892 1.00 0.00 90 GLU A C 13
ATOM 22824 O O . GLU A 1 90 ? -10.323 -2.960 -7.278 1.00 0.00 90 GLU A O 13
ATOM 22836 N N . GLN A 1 91 ? -10.921 -0.779 -7.299 1.00 0.00 91 GLN A N 13
ATOM 22837 C CA . GLN A 1 91 ? -9.906 -0.395 -8.265 1.00 0.00 91 GLN A CA 13
ATOM 22838 C C . GLN A 1 91 ? -8.525 -0.856 -7.796 1.00 0.00 91 GLN A C 13
ATOM 22839 O O . GLN A 1 91 ? -7.823 -0.120 -7.103 1.00 0.00 91 GLN A O 13
ATOM 22853 N N . PHE A 1 92 ? -8.175 -2.071 -8.192 1.00 0.00 92 PHE A N 13
ATOM 22854 C CA . PHE A 1 92 ? -6.890 -2.638 -7.821 1.00 0.00 92 PHE A CA 13
ATOM 22855 C C . PHE A 1 92 ? -6.710 -4.032 -8.425 1.00 0.00 92 PHE A C 13
ATOM 22856 O O . PHE A 1 92 ? -7.529 -4.921 -8.198 1.00 0.00 92 PHE A O 13
ATOM 22873 N N . LEU A 1 93 ? -5.634 -4.178 -9.184 1.00 0.00 93 LEU A N 13
ATOM 22874 C CA . LEU A 1 93 ? -5.337 -5.449 -9.824 1.00 0.00 93 LEU A CA 13
ATOM 22875 C C . LEU A 1 93 ? -4.392 -6.255 -8.931 1.00 0.00 93 LEU A C 13
ATOM 22876 O O . LEU A 1 93 ? -3.742 -5.699 -8.047 1.00 0.00 93 LEU A O 13
ATOM 22892 N N . ASP A 1 94 ? -4.347 -7.554 -9.192 1.00 0.00 94 ASP A N 13
ATOM 22893 C CA . ASP A 1 94 ? -3.492 -8.442 -8.423 1.00 0.00 94 ASP A CA 13
ATOM 22894 C C . ASP A 1 94 ? -2.542 -9.176 -9.371 1.00 0.00 94 ASP A C 13
ATOM 22895 O O . ASP A 1 94 ? -2.757 -10.344 -9.690 1.00 0.00 94 ASP A O 13
ATOM 22904 N N . ASP A 1 95 ? -1.510 -8.460 -9.795 1.00 0.00 95 ASP A N 13
ATOM 22905 C CA . ASP A 1 95 ? -0.526 -9.029 -10.700 1.00 0.00 95 ASP A CA 13
ATOM 22906 C C . ASP A 1 95 ? 0.868 -8.543 -10.300 1.00 0.00 95 ASP A C 13
ATOM 22907 O O . ASP A 1 95 ? 1.027 -7.865 -9.286 1.00 0.00 95 ASP A O 13
ATOM 22916 N N . SER A 1 96 ? 1.844 -8.908 -11.119 1.00 0.00 96 SER A N 13
ATOM 22917 C CA . SER A 1 96 ? 3.221 -8.518 -10.863 1.00 0.00 96 SER A CA 13
ATOM 22918 C C . SER A 1 96 ? 3.473 -7.109 -11.403 1.00 0.00 96 SER A C 13
ATOM 22919 O O . SER A 1 96 ? 4.208 -6.330 -10.796 1.00 0.00 96 SER A O 13
ATOM 22927 N N . THR A 1 97 ? 2.850 -6.823 -12.537 1.00 0.00 97 THR A N 13
ATOM 22928 C CA . THR A 1 97 ? 2.999 -5.521 -13.165 1.00 0.00 97 THR A CA 13
ATOM 22929 C C . THR A 1 97 ? 2.453 -4.423 -12.250 1.00 0.00 97 THR A C 13
ATOM 22930 O O . THR A 1 97 ? 3.215 -3.612 -11.726 1.00 0.00 97 THR A O 13
ATOM 22941 N N . ALA A 1 98 ? 1.138 -4.432 -12.087 1.00 0.00 98 ALA A N 13
ATOM 22942 C CA . ALA A 1 98 ? 0.482 -3.446 -11.245 1.00 0.00 98 ALA A CA 13
ATOM 22943 C C . ALA A 1 98 ? 1.340 -3.189 -10.005 1.00 0.00 98 ALA A C 13
ATOM 22944 O O . ALA A 1 98 ? 1.372 -4.007 -9.087 1.00 0.00 98 ALA A O 13
ATOM 22951 N N . LEU A 1 99 ? 2.015 -2.049 -10.018 1.00 0.00 99 LEU A N 13
ATOM 22952 C CA . LEU A 1 99 ? 2.871 -1.673 -8.906 1.00 0.00 99 LEU A CA 13
ATOM 22953 C C . LEU A 1 99 ? 2.127 -0.684 -8.006 1.00 0.00 99 LEU A C 13
ATOM 22954 O O . LEU A 1 99 ? 1.439 0.210 -8.496 1.00 0.00 99 LEU A O 13
ATOM 22970 N N . TYR A 1 100 ? 2.290 -0.879 -6.706 1.00 0.00 100 TYR A N 13
ATOM 22971 C CA . TYR A 1 100 ? 1.642 -0.015 -5.733 1.00 0.00 100 TYR A CA 13
ATOM 22972 C C . TYR A 1 100 ? 2.651 0.512 -4.710 1.00 0.00 100 TYR A C 13
ATOM 22973 O O . TYR A 1 100 ? 3.555 -0.211 -4.295 1.00 0.00 100 TYR A O 13
ATOM 22991 N N . THR A 1 101 ? 2.461 1.768 -4.333 1.00 0.00 101 THR A N 13
ATOM 22992 C CA . THR A 1 101 ? 3.343 2.400 -3.367 1.00 0.00 101 THR A CA 13
ATOM 22993 C C . THR A 1 101 ? 2.536 2.953 -2.190 1.00 0.00 101 THR A C 13
ATOM 22994 O O . THR A 1 101 ? 1.306 2.935 -2.213 1.00 0.00 101 THR A O 13
ATOM 23005 N N . PHE A 1 102 ? 3.261 3.432 -1.190 1.00 0.00 102 PHE A N 13
ATOM 23006 C CA . PHE A 1 102 ? 2.628 3.988 -0.007 1.00 0.00 102 PHE A CA 13
ATOM 23007 C C . PHE A 1 102 ? 2.355 5.484 -0.183 1.00 0.00 102 PHE A C 13
ATOM 23008 O O . PHE A 1 102 ? 3.252 6.244 -0.544 1.00 0.00 102 PHE A O 13
ATOM 23025 N N . ALA A 1 103 ? 1.113 5.861 0.080 1.00 0.00 103 ALA A N 13
ATOM 23026 C CA . ALA A 1 103 ? 0.710 7.252 -0.045 1.00 0.00 103 ALA A CA 13
ATOM 23027 C C . ALA A 1 103 ? 1.333 8.062 1.093 1.00 0.00 103 ALA A C 13
ATOM 23028 O O . ALA A 1 103 ? 2.037 7.513 1.939 1.00 0.00 103 ALA A O 13
ATOM 23035 N N . GLU A 1 104 ? 1.051 9.357 1.078 1.00 0.00 104 GLU A N 13
ATOM 23036 C CA . GLU A 1 104 ? 1.575 10.249 2.098 1.00 0.00 104 GLU A CA 13
ATOM 23037 C C . GLU A 1 104 ? 0.428 10.898 2.876 1.00 0.00 104 GLU A C 13
ATOM 23038 O O . GLU A 1 104 ? -0.295 11.735 2.338 1.00 0.00 104 GLU A O 13
ATOM 23050 N N . SER A 1 105 ? 0.297 10.487 4.128 1.00 0.00 105 SER A N 13
ATOM 23051 C CA . SER A 1 105 ? -0.749 11.018 4.985 1.00 0.00 105 SER A CA 13
ATOM 23052 C C . SER A 1 105 ? -0.551 10.526 6.420 1.00 0.00 105 SER A C 13
ATOM 23053 O O . SER A 1 105 ? -1.444 9.906 6.997 1.00 0.00 105 SER A O 13
ATOM 23061 N N . TYR A 1 106 ? 0.625 10.820 6.955 1.00 0.00 106 TYR A N 13
ATOM 23062 C CA . TYR A 1 106 ? 0.951 10.415 8.312 1.00 0.00 106 TYR A CA 13
ATOM 23063 C C . TYR A 1 106 ? 2.316 10.964 8.734 1.00 0.00 106 TYR A C 13
ATOM 23064 O O . TYR A 1 106 ? 2.994 11.623 7.948 1.00 0.00 106 TYR A O 13
ATOM 23082 N N . LYS A 1 107 ? 2.677 10.671 9.975 1.00 0.00 107 LYS A N 13
ATOM 23083 C CA . LYS A 1 107 ? 3.948 11.127 10.511 1.00 0.00 107 LYS A CA 13
ATOM 23084 C C . LYS A 1 107 ? 5.043 10.921 9.462 1.00 0.00 107 LYS A C 13
ATOM 23085 O O . LYS A 1 107 ? 5.564 9.816 9.312 1.00 0.00 107 LYS A O 13
ATOM 23104 N N . LYS A 1 108 ? 5.359 12.001 8.763 1.00 0.00 108 LYS A N 13
ATOM 23105 C CA . LYS A 1 108 ? 6.383 11.952 7.733 1.00 0.00 108 LYS A CA 13
ATOM 23106 C C . LYS A 1 108 ? 6.695 13.374 7.262 1.00 0.00 108 LYS A C 13
ATOM 23107 O O . LYS A 1 108 ? 5.800 14.214 7.178 1.00 0.00 108 LYS A O 13
ATOM 23126 N N . LYS A 1 109 ? 7.966 13.600 6.968 1.00 0.00 109 LYS A N 13
ATOM 23127 C CA . LYS A 1 109 ? 8.408 14.906 6.508 1.00 0.00 109 LYS A CA 13
ATOM 23128 C C . LYS A 1 109 ? 7.833 15.172 5.115 1.00 0.00 109 LYS A C 13
ATOM 23129 O O . LYS A 1 109 ? 7.145 14.323 4.551 1.00 0.00 109 LYS A O 13
ATOM 23148 N N . VAL A 1 110 ? 8.135 16.355 4.602 1.00 0.00 110 VAL A N 13
ATOM 23149 C CA . VAL A 1 110 ? 7.657 16.744 3.286 1.00 0.00 110 VAL A CA 13
ATOM 23150 C C . VAL A 1 110 ? 6.202 16.301 3.125 1.00 0.00 110 VAL A C 13
ATOM 23151 O O . VAL A 1 110 ? 5.813 15.806 2.068 1.00 0.00 110 VAL A O 13
ATOM 23164 N N . SER A 1 111 ? 5.437 16.494 4.190 1.00 0.00 111 SER A N 13
ATOM 23165 C CA . SER A 1 111 ? 4.033 16.119 4.180 1.00 0.00 111 SER A CA 13
ATOM 23166 C C . SER A 1 111 ? 3.237 17.047 5.100 1.00 0.00 111 SER A C 13
ATOM 23167 O O . SER A 1 111 ? 3.642 17.298 6.235 1.00 0.00 111 SER A O 13
ATOM 23175 N N . SER A 1 112 ? 2.121 17.532 4.577 1.00 0.00 112 SER A N 13
ATOM 23176 C CA . SER A 1 112 ? 1.265 18.427 5.338 1.00 0.00 112 SER A CA 13
ATOM 23177 C C . SER A 1 112 ? 0.004 18.753 4.535 1.00 0.00 112 SER A C 13
ATOM 23178 O O . SER A 1 112 ? -0.060 18.485 3.337 1.00 0.00 112 SER A O 13
ATOM 23186 N N . LYS A 1 113 ? -0.968 19.328 5.229 1.00 0.00 113 LYS A N 13
ATOM 23187 C CA . LYS A 1 113 ? -2.224 19.693 4.596 1.00 0.00 113 LYS A CA 13
ATOM 23188 C C . LYS A 1 113 ? -3.008 18.424 4.256 1.00 0.00 113 LYS A C 13
ATOM 23189 O O . LYS A 1 113 ? -2.588 17.639 3.407 1.00 0.00 113 LYS A O 13
ATOM 23208 N N . GLU A 1 114 ? -4.132 18.262 4.937 1.00 0.00 114 GLU A N 13
ATOM 23209 C CA . GLU A 1 114 ? -4.979 17.101 4.719 1.00 0.00 114 GLU A CA 13
ATOM 23210 C C . GLU A 1 114 ? -6.275 17.230 5.522 1.00 0.00 114 GLU A C 13
ATOM 23211 O O . GLU A 1 114 ? -6.273 17.772 6.626 1.00 0.00 114 GLU A O 13
ATOM 23223 N N . SER A 1 115 ? -7.349 16.723 4.936 1.00 0.00 115 SER A N 13
ATOM 23224 C CA . SER A 1 115 ? -8.649 16.775 5.583 1.00 0.00 115 SER A CA 13
ATOM 23225 C C . SER A 1 115 ? -8.600 16.025 6.916 1.00 0.00 115 SER A C 13
ATOM 23226 O O . SER A 1 115 ? -7.645 15.301 7.190 1.00 0.00 115 SER A O 13
ATOM 23234 N N . GLY A 1 116 ? -9.643 16.225 7.709 1.00 0.00 116 GLY A N 13
ATOM 23235 C CA . GLY A 1 116 ? -9.731 15.577 9.007 1.00 0.00 116 GLY A CA 13
ATOM 23236 C C . GLY A 1 116 ? -11.128 15.742 9.609 1.00 0.00 116 GLY A C 13
ATOM 23237 O O . GLY A 1 116 ? -11.569 16.862 9.864 1.00 0.00 116 GLY A O 13
ATOM 23241 N N . PRO A 1 117 ? -11.802 14.581 9.824 1.00 0.00 117 PRO A N 13
ATOM 23242 C CA . PRO A 1 117 ? -13.140 14.587 10.391 1.00 0.00 117 PRO A CA 13
ATOM 23243 C C . PRO A 1 117 ? -13.098 14.881 11.892 1.00 0.00 117 PRO A C 13
ATOM 23244 O O . PRO A 1 117 ? -12.024 15.075 12.460 1.00 0.00 117 PRO A O 13
ATOM 23255 N N . SER A 1 118 ? -14.279 14.904 12.492 1.00 0.00 118 SER A N 13
ATOM 23256 C CA . SER A 1 118 ? -14.391 15.171 13.915 1.00 0.00 118 SER A CA 13
ATOM 23257 C C . SER A 1 118 ? -15.803 14.840 14.401 1.00 0.00 118 SER A C 13
ATOM 23258 O O . SER A 1 118 ? -16.686 14.543 13.597 1.00 0.00 118 SER A O 13
ATOM 23266 N N . SER A 1 119 ? -15.973 14.902 15.713 1.00 0.00 119 SER A N 13
ATOM 23267 C CA . SER A 1 119 ? -17.264 14.612 16.315 1.00 0.00 119 SER A CA 13
ATOM 23268 C C . SER A 1 119 ? -17.635 13.147 16.078 1.00 0.00 119 SER A C 13
ATOM 23269 O O . SER A 1 119 ? -17.179 12.536 15.112 1.00 0.00 119 SER A O 13
ATOM 23277 N N . GLY A 1 120 ? -18.458 12.625 16.975 1.00 0.00 120 GLY A N 13
ATOM 23278 C CA . GLY A 1 120 ? -18.895 11.243 16.876 1.00 0.00 120 GLY A CA 13
ATOM 23279 C C . GLY A 1 120 ? -17.738 10.281 17.148 1.00 0.00 120 GLY A C 13
ATOM 23280 O O . GLY A 1 120 ? -16.611 10.711 17.386 1.00 0.00 120 GLY A O 13
ATOM 23284 N N . GLY A 1 1 ? -6.808 5.454 16.973 1.00 0.00 1 GLY A N 14
ATOM 23285 C CA . GLY A 1 1 ? -7.934 5.246 16.078 1.00 0.00 1 GLY A CA 14
ATOM 23286 C C . GLY A 1 1 ? -9.221 4.993 16.866 1.00 0.00 1 GLY A C 14
ATOM 23287 O O . GLY A 1 1 ? -9.179 4.476 17.981 1.00 0.00 1 GLY A O 14
ATOM 23291 N N . SER A 1 2 ? -10.335 5.370 16.255 1.00 0.00 2 SER A N 14
ATOM 23292 C CA . SER A 1 2 ? -11.632 5.191 16.886 1.00 0.00 2 SER A CA 14
ATOM 23293 C C . SER A 1 2 ? -12.741 5.277 15.835 1.00 0.00 2 SER A C 14
ATOM 23294 O O . SER A 1 2 ? -13.014 6.351 15.303 1.00 0.00 2 SER A O 14
ATOM 23302 N N . SER A 1 3 ? -13.349 4.130 15.569 1.00 0.00 3 SER A N 14
ATOM 23303 C CA . SER A 1 3 ? -14.422 4.063 14.591 1.00 0.00 3 SER A CA 14
ATOM 23304 C C . SER A 1 3 ? -13.891 4.432 13.205 1.00 0.00 3 SER A C 14
ATOM 23305 O O . SER A 1 3 ? -13.201 5.438 13.048 1.00 0.00 3 SER A O 14
ATOM 23313 N N . GLY A 1 4 ? -14.234 3.598 12.234 1.00 0.00 4 GLY A N 14
ATOM 23314 C CA . GLY A 1 4 ? -13.801 3.824 10.865 1.00 0.00 4 GLY A CA 14
ATOM 23315 C C . GLY A 1 4 ? -12.736 2.806 10.452 1.00 0.00 4 GLY A C 14
ATOM 23316 O O . GLY A 1 4 ? -12.912 1.604 10.648 1.00 0.00 4 GLY A O 14
ATOM 23320 N N . SER A 1 5 ? -11.655 3.324 9.889 1.00 0.00 5 SER A N 14
ATOM 23321 C CA . SER A 1 5 ? -10.562 2.475 9.446 1.00 0.00 5 SER A CA 14
ATOM 23322 C C . SER A 1 5 ? -9.851 1.864 10.655 1.00 0.00 5 SER A C 14
ATOM 23323 O O . SER A 1 5 ? -8.802 2.350 11.074 1.00 0.00 5 SER A O 14
ATOM 23331 N N . SER A 1 6 ? -10.451 0.807 11.183 1.00 0.00 6 SER A N 14
ATOM 23332 C CA . SER A 1 6 ? -9.889 0.125 12.336 1.00 0.00 6 SER A CA 14
ATOM 23333 C C . SER A 1 6 ? -8.899 -0.948 11.877 1.00 0.00 6 SER A C 14
ATOM 23334 O O . SER A 1 6 ? -7.809 -1.070 12.434 1.00 0.00 6 SER A O 14
ATOM 23342 N N . GLY A 1 7 ? -9.313 -1.698 10.867 1.00 0.00 7 GLY A N 14
ATOM 23343 C CA . GLY A 1 7 ? -8.476 -2.756 10.327 1.00 0.00 7 GLY A CA 14
ATOM 23344 C C . GLY A 1 7 ? -7.379 -2.182 9.428 1.00 0.00 7 GLY A C 14
ATOM 23345 O O . GLY A 1 7 ? -6.218 -2.577 9.531 1.00 0.00 7 GLY A O 14
ATOM 23349 N N . LEU A 1 8 ? -7.785 -1.260 8.568 1.00 0.00 8 LEU A N 14
ATOM 23350 C CA . LEU A 1 8 ? -6.850 -0.628 7.652 1.00 0.00 8 LEU A CA 14
ATOM 23351 C C . LEU A 1 8 ? -5.708 0.003 8.451 1.00 0.00 8 LEU A C 14
ATOM 23352 O O . LEU A 1 8 ? -4.537 -0.199 8.131 1.00 0.00 8 LEU A O 14
ATOM 23368 N N . HIS A 1 9 ? -6.088 0.754 9.474 1.00 0.00 9 HIS A N 14
ATOM 23369 C CA . HIS A 1 9 ? -5.109 1.416 10.320 1.00 0.00 9 HIS A CA 14
ATOM 23370 C C . HIS A 1 9 ? -4.171 0.373 10.931 1.00 0.00 9 HIS A C 14
ATOM 23371 O O . HIS A 1 9 ? -3.001 0.659 11.185 1.00 0.00 9 HIS A O 14
ATOM 23385 N N . ARG A 1 10 ? -4.718 -0.813 11.150 1.00 0.00 10 ARG A N 14
ATOM 23386 C CA . ARG A 1 10 ? -3.944 -1.899 11.726 1.00 0.00 10 ARG A CA 14
ATOM 23387 C C . ARG A 1 10 ? -3.006 -2.499 10.676 1.00 0.00 10 ARG A C 14
ATOM 23388 O O . ARG A 1 10 ? -1.857 -2.819 10.976 1.00 0.00 10 ARG A O 14
ATOM 23409 N N . ILE A 1 11 ? -3.532 -2.631 9.467 1.00 0.00 11 ILE A N 14
ATOM 23410 C CA . ILE A 1 11 ? -2.755 -3.186 8.371 1.00 0.00 11 ILE A CA 14
ATOM 23411 C C . ILE A 1 11 ? -1.591 -2.247 8.049 1.00 0.00 11 ILE A C 14
ATOM 23412 O O . ILE A 1 11 ? -0.433 -2.661 8.062 1.00 0.00 11 ILE A O 14
ATOM 23428 N N . VAL A 1 12 ? -1.940 -1.000 7.768 1.00 0.00 12 VAL A N 14
ATOM 23429 C CA . VAL A 1 12 ? -0.938 0.002 7.444 1.00 0.00 12 VAL A CA 14
ATOM 23430 C C . VAL A 1 12 ? 0.257 -0.155 8.385 1.00 0.00 12 VAL A C 14
ATOM 23431 O O . VAL A 1 12 ? 1.392 -0.305 7.935 1.00 0.00 12 VAL A O 14
ATOM 23444 N N . ASP A 1 13 ? -0.038 -0.114 9.676 1.00 0.00 13 ASP A N 14
ATOM 23445 C CA . ASP A 1 13 ? 0.998 -0.249 10.686 1.00 0.00 13 ASP A CA 14
ATOM 23446 C C . ASP A 1 13 ? 1.916 -1.416 10.315 1.00 0.00 13 ASP A C 14
ATOM 23447 O O . ASP A 1 13 ? 3.134 -1.256 10.250 1.00 0.00 13 ASP A O 14
ATOM 23456 N N . LYS A 1 14 ? 1.297 -2.564 10.082 1.00 0.00 14 LYS A N 14
ATOM 23457 C CA . LYS A 1 14 ? 2.043 -3.756 9.719 1.00 0.00 14 LYS A CA 14
ATOM 23458 C C . LYS A 1 14 ? 2.883 -3.468 8.473 1.00 0.00 14 LYS A C 14
ATOM 23459 O O . LYS A 1 14 ? 4.085 -3.731 8.456 1.00 0.00 14 LYS A O 14
ATOM 23478 N N . MET A 1 15 ? 2.218 -2.931 7.461 1.00 0.00 15 MET A N 14
ATOM 23479 C CA . MET A 1 15 ? 2.889 -2.604 6.214 1.00 0.00 15 MET A CA 14
ATOM 23480 C C . MET A 1 15 ? 4.045 -1.631 6.452 1.00 0.00 15 MET A C 14
ATOM 23481 O O . MET A 1 15 ? 5.095 -1.743 5.821 1.00 0.00 15 MET A O 14
ATOM 23495 N N . HIS A 1 16 ? 3.814 -0.699 7.365 1.00 0.00 16 HIS A N 14
ATOM 23496 C CA . HIS A 1 16 ? 4.824 0.293 7.694 1.00 0.00 16 HIS A CA 14
ATOM 23497 C C . HIS A 1 16 ? 6.121 -0.410 8.098 1.00 0.00 16 HIS A C 14
ATOM 23498 O O . HIS A 1 16 ? 7.195 0.186 8.051 1.00 0.00 16 HIS A O 14
ATOM 23512 N N . ASP A 1 17 ? 5.978 -1.669 8.487 1.00 0.00 17 ASP A N 14
ATOM 23513 C CA . ASP A 1 17 ? 7.125 -2.460 8.899 1.00 0.00 17 ASP A CA 14
ATOM 23514 C C . ASP A 1 17 ? 7.738 -3.138 7.673 1.00 0.00 17 ASP A C 14
ATOM 23515 O O . ASP A 1 17 ? 7.088 -3.261 6.636 1.00 0.00 17 ASP A O 14
ATOM 23524 N N . THR A 1 18 ? 8.984 -3.562 7.831 1.00 0.00 18 THR A N 14
ATOM 23525 C CA . THR A 1 18 ? 9.692 -4.225 6.750 1.00 0.00 18 THR A CA 14
ATOM 23526 C C . THR A 1 18 ? 9.916 -5.701 7.085 1.00 0.00 18 THR A C 14
ATOM 23527 O O . THR A 1 18 ? 10.075 -6.528 6.188 1.00 0.00 18 THR A O 14
ATOM 23538 N N . SER A 1 19 ? 9.922 -5.987 8.379 1.00 0.00 19 SER A N 14
ATOM 23539 C CA . SER A 1 19 ? 10.123 -7.348 8.844 1.00 0.00 19 SER A CA 14
ATOM 23540 C C . SER A 1 19 ? 8.821 -8.142 8.720 1.00 0.00 19 SER A C 14
ATOM 23541 O O . SER A 1 19 ? 8.733 -9.077 7.926 1.00 0.00 19 SER A O 14
ATOM 23549 N N . THR A 1 20 ? 7.842 -7.740 9.517 1.00 0.00 20 THR A N 14
ATOM 23550 C CA . THR A 1 20 ? 6.549 -8.402 9.506 1.00 0.00 20 THR A CA 14
ATOM 23551 C C . THR A 1 20 ? 5.603 -7.708 8.524 1.00 0.00 20 THR A C 14
ATOM 23552 O O . THR A 1 20 ? 4.492 -8.180 8.288 1.00 0.00 20 THR A O 14
ATOM 23563 N N . GLY A 1 21 ? 6.078 -6.598 7.979 1.00 0.00 21 GLY A N 14
ATOM 23564 C CA . GLY A 1 21 ? 5.288 -5.834 7.028 1.00 0.00 21 GLY A CA 14
ATOM 23565 C C . GLY A 1 21 ? 5.587 -6.270 5.592 1.00 0.00 21 GLY A C 14
ATOM 23566 O O . GLY A 1 21 ? 6.171 -7.330 5.370 1.00 0.00 21 GLY A O 14
ATOM 23570 N N . ILE A 1 22 ? 5.174 -5.430 4.654 1.00 0.00 22 ILE A N 14
ATOM 23571 C CA . ILE A 1 22 ? 5.390 -5.715 3.246 1.00 0.00 22 ILE A CA 14
ATOM 23572 C C . ILE A 1 22 ? 6.866 -5.497 2.907 1.00 0.00 22 ILE A C 14
ATOM 23573 O O . ILE A 1 22 ? 7.650 -5.089 3.763 1.00 0.00 22 ILE A O 14
ATOM 23589 N N . ARG A 1 23 ? 7.201 -5.780 1.657 1.00 0.00 23 ARG A N 14
ATOM 23590 C CA . ARG A 1 23 ? 8.569 -5.620 1.194 1.00 0.00 23 ARG A CA 14
ATOM 23591 C C . ARG A 1 23 ? 8.592 -4.914 -0.163 1.00 0.00 23 ARG A C 14
ATOM 23592 O O . ARG A 1 23 ? 8.889 -5.532 -1.184 1.00 0.00 23 ARG A O 14
ATOM 23613 N N . PRO A 1 24 ? 8.266 -3.594 -0.129 1.00 0.00 24 PRO A N 14
ATOM 23614 C CA . PRO A 1 24 ? 8.246 -2.796 -1.343 1.00 0.00 24 PRO A CA 14
ATOM 23615 C C . PRO A 1 24 ? 9.666 -2.469 -1.807 1.00 0.00 24 PRO A C 14
ATOM 23616 O O . PRO A 1 24 ? 10.057 -1.303 -1.846 1.00 0.00 24 PRO A O 14
ATOM 23627 N N . SER A 1 25 ? 10.400 -3.518 -2.148 1.00 0.00 25 SER A N 14
ATOM 23628 C CA . SER A 1 25 ? 11.769 -3.356 -2.608 1.00 0.00 25 SER A CA 14
ATOM 23629 C C . SER A 1 25 ? 11.781 -2.747 -4.011 1.00 0.00 25 SER A C 14
ATOM 23630 O O . SER A 1 25 ? 10.773 -2.782 -4.716 1.00 0.00 25 SER A O 14
ATOM 23638 N N . PRO A 1 26 ? 12.963 -2.188 -4.385 1.00 0.00 26 PRO A N 14
ATOM 23639 C CA . PRO A 1 26 ? 13.120 -1.572 -5.692 1.00 0.00 26 PRO A CA 14
ATOM 23640 C C . PRO A 1 26 ? 13.235 -2.633 -6.788 1.00 0.00 26 PRO A C 14
ATOM 23641 O O . PRO A 1 26 ? 12.335 -2.777 -7.615 1.00 0.00 26 PRO A O 14
ATOM 23652 N N . ASN A 1 27 ? 14.349 -3.349 -6.759 1.00 0.00 27 ASN A N 14
ATOM 23653 C CA . ASN A 1 27 ? 14.594 -4.393 -7.740 1.00 0.00 27 ASN A CA 14
ATOM 23654 C C . ASN A 1 27 ? 14.125 -3.914 -9.116 1.00 0.00 27 ASN A C 14
ATOM 23655 O O . ASN A 1 27 ? 12.977 -4.139 -9.497 1.00 0.00 27 ASN A O 14
ATOM 23666 N N . MET A 1 28 ? 15.036 -3.263 -9.823 1.00 0.00 28 MET A N 14
ATOM 23667 C CA . MET A 1 28 ? 14.730 -2.751 -11.148 1.00 0.00 28 MET A CA 14
ATOM 23668 C C . MET A 1 28 ? 13.961 -3.786 -11.972 1.00 0.00 28 MET A C 14
ATOM 23669 O O . MET A 1 28 ? 14.540 -4.764 -12.443 1.00 0.00 28 MET A O 14
ATOM 23683 N N . GLU A 1 29 ? 12.669 -3.535 -12.120 1.00 0.00 29 GLU A N 14
ATOM 23684 C CA . GLU A 1 29 ? 11.814 -4.432 -12.879 1.00 0.00 29 GLU A CA 14
ATOM 23685 C C . GLU A 1 29 ? 12.344 -4.590 -14.306 1.00 0.00 29 GLU A C 14
ATOM 23686 O O . GLU A 1 29 ? 12.560 -5.708 -14.772 1.00 0.00 29 GLU A O 14
ATOM 23698 N N . GLN A 1 30 ? 12.539 -3.454 -14.959 1.00 0.00 30 GLN A N 14
ATOM 23699 C CA . GLN A 1 30 ? 13.040 -3.452 -16.323 1.00 0.00 30 GLN A CA 14
ATOM 23700 C C . GLN A 1 30 ? 13.825 -2.168 -16.599 1.00 0.00 30 GLN A C 14
ATOM 23701 O O . GLN A 1 30 ? 14.921 -2.213 -17.154 1.00 0.00 30 GLN A O 14
ATOM 23715 N N . GLY A 1 31 ? 13.233 -1.052 -16.197 1.00 0.00 31 GLY A N 14
ATOM 23716 C CA . GLY A 1 31 ? 13.863 0.242 -16.394 1.00 0.00 31 GLY A CA 14
ATOM 23717 C C . GLY A 1 31 ? 13.151 1.327 -15.583 1.00 0.00 31 GLY A C 14
ATOM 23718 O O . GLY A 1 31 ? 12.662 2.306 -16.145 1.00 0.00 31 GLY A O 14
ATOM 23722 N N . SER A 1 32 ? 13.116 1.117 -14.276 1.00 0.00 32 SER A N 14
ATOM 23723 C CA . SER A 1 32 ? 12.472 2.065 -13.382 1.00 0.00 32 SER A CA 14
ATOM 23724 C C . SER A 1 32 ? 12.580 1.577 -11.936 1.00 0.00 32 SER A C 14
ATOM 23725 O O . SER A 1 32 ? 12.637 0.374 -11.685 1.00 0.00 32 SER A O 14
ATOM 23733 N N . THR A 1 33 ? 12.606 2.536 -11.022 1.00 0.00 33 THR A N 14
ATOM 23734 C CA . THR A 1 33 ? 12.706 2.220 -9.608 1.00 0.00 33 THR A CA 14
ATOM 23735 C C . THR A 1 33 ? 11.351 2.403 -8.923 1.00 0.00 33 THR A C 14
ATOM 23736 O O . THR A 1 33 ? 11.081 1.781 -7.896 1.00 0.00 33 THR A O 14
ATOM 23747 N N . TYR A 1 34 ? 10.533 3.259 -9.518 1.00 0.00 34 TYR A N 14
ATOM 23748 C CA . TYR A 1 34 ? 9.212 3.531 -8.978 1.00 0.00 34 TYR A CA 14
ATOM 23749 C C . TYR A 1 34 ? 9.297 3.966 -7.513 1.00 0.00 34 TYR A C 14
ATOM 23750 O O . TYR A 1 34 ? 8.379 3.717 -6.734 1.00 0.00 34 TYR A O 14
ATOM 23768 N N . LYS A 1 35 ? 10.408 4.607 -7.184 1.00 0.00 35 LYS A N 14
ATOM 23769 C CA . LYS A 1 35 ? 10.625 5.079 -5.826 1.00 0.00 35 LYS A CA 14
ATOM 23770 C C . LYS A 1 35 ? 10.175 4.001 -4.839 1.00 0.00 35 LYS A C 14
ATOM 23771 O O . LYS A 1 35 ? 9.449 4.289 -3.888 1.00 0.00 35 LYS A O 14
ATOM 23790 N N . LYS A 1 36 ? 10.625 2.782 -5.097 1.00 0.00 36 LYS A N 14
ATOM 23791 C CA . LYS A 1 36 ? 10.277 1.659 -4.242 1.00 0.00 36 LYS A CA 14
ATOM 23792 C C . LYS A 1 36 ? 8.765 1.431 -4.297 1.00 0.00 36 LYS A C 14
ATOM 23793 O O . LYS A 1 36 ? 7.988 2.308 -3.924 1.00 0.00 36 LYS A O 14
ATOM 23812 N N . THR A 1 37 ? 8.394 0.248 -4.766 1.00 0.00 37 THR A N 14
ATOM 23813 C CA . THR A 1 37 ? 6.989 -0.106 -4.874 1.00 0.00 37 THR A CA 14
ATOM 23814 C C . THR A 1 37 ? 6.812 -1.622 -4.762 1.00 0.00 37 THR A C 14
ATOM 23815 O O . THR A 1 37 ? 7.736 -2.382 -5.048 1.00 0.00 37 THR A O 14
ATOM 23826 N N . PHE A 1 38 ? 5.617 -2.016 -4.345 1.00 0.00 38 PHE A N 14
ATOM 23827 C CA . PHE A 1 38 ? 5.307 -3.427 -4.192 1.00 0.00 38 PHE A CA 14
ATOM 23828 C C . PHE A 1 38 ? 4.230 -3.863 -5.188 1.00 0.00 38 PHE A C 14
ATOM 23829 O O . PHE A 1 38 ? 3.208 -3.194 -5.335 1.00 0.00 38 PHE A O 14
ATOM 23846 N N . LEU A 1 39 ? 4.496 -4.982 -5.846 1.00 0.00 39 LEU A N 14
ATOM 23847 C CA . LEU A 1 39 ? 3.563 -5.515 -6.824 1.00 0.00 39 LEU A CA 14
ATOM 23848 C C . LEU A 1 39 ? 2.184 -5.665 -6.177 1.00 0.00 39 LEU A C 14
ATOM 23849 O O . LEU A 1 39 ? 2.073 -5.745 -4.955 1.00 0.00 39 LEU A O 14
ATOM 23865 N N . GLY A 1 40 ? 1.168 -5.698 -7.027 1.00 0.00 40 GLY A N 14
ATOM 23866 C CA . GLY A 1 40 ? -0.198 -5.837 -6.554 1.00 0.00 40 GLY A CA 14
ATOM 23867 C C . GLY A 1 40 ? -0.430 -7.222 -5.945 1.00 0.00 40 GLY A C 14
ATOM 23868 O O . GLY A 1 40 ? -1.217 -7.369 -5.011 1.00 0.00 40 GLY A O 14
ATOM 23872 N N . SER A 1 41 ? 0.270 -8.201 -6.498 1.00 0.00 41 SER A N 14
ATOM 23873 C CA . SER A 1 41 ? 0.151 -9.568 -6.021 1.00 0.00 41 SER A CA 14
ATOM 23874 C C . SER A 1 41 ? 0.841 -9.710 -4.663 1.00 0.00 41 SER A C 14
ATOM 23875 O O . SER A 1 41 ? 0.390 -10.475 -3.811 1.00 0.00 41 SER A O 14
ATOM 23883 N N . SER A 1 42 ? 1.923 -8.962 -4.503 1.00 0.00 42 SER A N 14
ATOM 23884 C CA . SER A 1 42 ? 2.679 -8.995 -3.263 1.00 0.00 42 SER A CA 14
ATOM 23885 C C . SER A 1 42 ? 1.785 -8.579 -2.093 1.00 0.00 42 SER A C 14
ATOM 23886 O O . SER A 1 42 ? 1.756 -9.246 -1.060 1.00 0.00 42 SER A O 14
ATOM 23894 N N . LEU A 1 43 ? 1.076 -7.477 -2.295 1.00 0.00 43 LEU A N 14
ATOM 23895 C CA . LEU A 1 43 ? 0.183 -6.964 -1.270 1.00 0.00 43 LEU A CA 14
ATOM 23896 C C . LEU A 1 43 ? -0.880 -8.016 -0.952 1.00 0.00 43 LEU A C 14
ATOM 23897 O O . LEU A 1 43 ? -1.104 -8.346 0.212 1.00 0.00 43 LEU A O 14
ATOM 23913 N N . VAL A 1 44 ? -1.508 -8.514 -2.007 1.00 0.00 44 VAL A N 14
ATOM 23914 C CA . VAL A 1 44 ? -2.543 -9.523 -1.855 1.00 0.00 44 VAL A CA 14
ATOM 23915 C C . VAL A 1 44 ? -2.014 -10.663 -0.982 1.00 0.00 44 VAL A C 14
ATOM 23916 O O . VAL A 1 44 ? -2.402 -10.792 0.178 1.00 0.00 44 VAL A O 14
ATOM 23929 N N . ASP A 1 45 ? -1.137 -11.460 -1.574 1.00 0.00 45 ASP A N 14
ATOM 23930 C CA . ASP A 1 45 ? -0.550 -12.585 -0.864 1.00 0.00 45 ASP A CA 14
ATOM 23931 C C . ASP A 1 45 ? -0.235 -12.167 0.573 1.00 0.00 45 ASP A C 14
ATOM 23932 O O . ASP A 1 45 ? -0.482 -12.923 1.512 1.00 0.00 45 ASP A O 14
ATOM 23941 N N . TRP A 1 46 ? 0.306 -10.964 0.701 1.00 0.00 46 TRP A N 14
ATOM 23942 C CA . TRP A 1 46 ? 0.658 -10.437 2.009 1.00 0.00 46 TRP A CA 14
ATOM 23943 C C . TRP A 1 46 ? -0.624 -10.336 2.838 1.00 0.00 46 TRP A C 14
ATOM 23944 O O . TRP A 1 46 ? -0.794 -11.064 3.815 1.00 0.00 46 TRP A O 14
ATOM 23965 N N . LEU A 1 47 ? -1.493 -9.428 2.418 1.00 0.00 47 LEU A N 14
ATOM 23966 C CA . LEU A 1 47 ? -2.754 -9.223 3.110 1.00 0.00 47 LEU A CA 14
ATOM 23967 C C . LEU A 1 47 ? -3.298 -10.573 3.581 1.00 0.00 47 LEU A C 14
ATOM 23968 O O . LEU A 1 47 ? -3.698 -10.717 4.735 1.00 0.00 47 LEU A O 14
ATOM 23984 N N . ILE A 1 48 ? -3.295 -11.529 2.664 1.00 0.00 48 ILE A N 14
ATOM 23985 C CA . ILE A 1 48 ? -3.783 -12.863 2.970 1.00 0.00 48 ILE A CA 14
ATOM 23986 C C . ILE A 1 48 ? -2.896 -13.491 4.047 1.00 0.00 48 ILE A C 14
ATOM 23987 O O . ILE A 1 48 ? -3.383 -13.883 5.107 1.00 0.00 48 ILE A O 14
ATOM 24003 N N . SER A 1 49 ? -1.610 -13.567 3.739 1.00 0.00 49 SER A N 14
ATOM 24004 C CA . SER A 1 49 ? -0.650 -14.140 4.667 1.00 0.00 49 SER A CA 14
ATOM 24005 C C . SER A 1 49 ? -0.748 -13.437 6.022 1.00 0.00 49 SER A C 14
ATOM 24006 O O . SER A 1 49 ? -0.458 -14.034 7.057 1.00 0.00 49 SER A O 14
ATOM 24014 N N . SER A 1 50 ? -1.156 -12.177 5.971 1.00 0.00 50 SER A N 14
ATOM 24015 C CA . SER A 1 50 ? -1.295 -11.386 7.181 1.00 0.00 50 SER A CA 14
ATOM 24016 C C . SER A 1 50 ? -2.605 -11.739 7.889 1.00 0.00 50 SER A C 14
ATOM 24017 O O . SER A 1 50 ? -2.808 -11.371 9.045 1.00 0.00 50 SER A O 14
ATOM 24025 N N . ASN A 1 51 ? -3.459 -12.447 7.166 1.00 0.00 51 ASN A N 14
ATOM 24026 C CA . ASN A 1 51 ? -4.744 -12.854 7.711 1.00 0.00 51 ASN A CA 14
ATOM 24027 C C . ASN A 1 51 ? -5.729 -11.688 7.606 1.00 0.00 51 ASN A C 14
ATOM 24028 O O . ASN A 1 51 ? -6.722 -11.644 8.330 1.00 0.00 51 ASN A O 14
ATOM 24039 N N . PHE A 1 52 ? -5.420 -10.773 6.700 1.00 0.00 52 PHE A N 14
ATOM 24040 C CA . PHE A 1 52 ? -6.265 -9.610 6.492 1.00 0.00 52 PHE A CA 14
ATOM 24041 C C . PHE A 1 52 ? -7.313 -9.880 5.410 1.00 0.00 52 PHE A C 14
ATOM 24042 O O . PHE A 1 52 ? -8.341 -9.207 5.355 1.00 0.00 52 PHE A O 14
ATOM 24059 N N . ALA A 1 53 ? -7.015 -10.866 4.577 1.00 0.00 53 ALA A N 14
ATOM 24060 C CA . ALA A 1 53 ? -7.919 -11.234 3.499 1.00 0.00 53 ALA A CA 14
ATOM 24061 C C . ALA A 1 53 ? -8.120 -12.751 3.504 1.00 0.00 53 ALA A C 14
ATOM 24062 O O . ALA A 1 53 ? -7.298 -13.488 4.046 1.00 0.00 53 ALA A O 14
ATOM 24069 N N . ALA A 1 54 ? -9.218 -13.171 2.893 1.00 0.00 54 ALA A N 14
ATOM 24070 C CA . ALA A 1 54 ? -9.538 -14.587 2.820 1.00 0.00 54 ALA A CA 14
ATOM 24071 C C . ALA A 1 54 ? -9.092 -15.137 1.464 1.00 0.00 54 ALA A C 14
ATOM 24072 O O . ALA A 1 54 ? -8.617 -16.268 1.375 1.00 0.00 54 ALA A O 14
ATOM 24079 N N . SER A 1 55 ? -9.260 -14.311 0.442 1.00 0.00 55 SER A N 14
ATOM 24080 C CA . SER A 1 55 ? -8.880 -14.700 -0.905 1.00 0.00 55 SER A CA 14
ATOM 24081 C C . SER A 1 55 ? -8.276 -13.505 -1.645 1.00 0.00 55 SER A C 14
ATOM 24082 O O . SER A 1 55 ? -8.509 -12.356 -1.270 1.00 0.00 55 SER A O 14
ATOM 24090 N N . ARG A 1 56 ? -7.514 -13.815 -2.683 1.00 0.00 56 ARG A N 14
ATOM 24091 C CA . ARG A 1 56 ? -6.875 -12.781 -3.479 1.00 0.00 56 ARG A CA 14
ATOM 24092 C C . ARG A 1 56 ? -7.818 -11.588 -3.654 1.00 0.00 56 ARG A C 14
ATOM 24093 O O . ARG A 1 56 ? -7.373 -10.442 -3.696 1.00 0.00 56 ARG A O 14
ATOM 24114 N N . LEU A 1 57 ? -9.102 -11.899 -3.750 1.00 0.00 57 LEU A N 14
ATOM 24115 C CA . LEU A 1 57 ? -10.111 -10.867 -3.919 1.00 0.00 57 LEU A CA 14
ATOM 24116 C C . LEU A 1 57 ? -10.090 -9.936 -2.705 1.00 0.00 57 LEU A C 14
ATOM 24117 O O . LEU A 1 57 ? -9.723 -8.767 -2.820 1.00 0.00 57 LEU A O 14
ATOM 24133 N N . GLU A 1 58 ? -10.490 -10.488 -1.569 1.00 0.00 58 GLU A N 14
ATOM 24134 C CA . GLU A 1 58 ? -10.522 -9.722 -0.335 1.00 0.00 58 GLU A CA 14
ATOM 24135 C C . GLU A 1 58 ? -9.277 -8.839 -0.225 1.00 0.00 58 GLU A C 14
ATOM 24136 O O . GLU A 1 58 ? -9.371 -7.668 0.137 1.00 0.00 58 GLU A O 14
ATOM 24148 N N . ALA A 1 59 ? -8.138 -9.436 -0.546 1.00 0.00 59 ALA A N 14
ATOM 24149 C CA . ALA A 1 59 ? -6.875 -8.719 -0.488 1.00 0.00 59 ALA A CA 14
ATOM 24150 C C . ALA A 1 59 ? -6.907 -7.558 -1.484 1.00 0.00 59 ALA A C 14
ATOM 24151 O O . ALA A 1 59 ? -6.490 -6.447 -1.162 1.00 0.00 59 ALA A O 14
ATOM 24158 N N . VAL A 1 60 ? -7.406 -7.856 -2.675 1.00 0.00 60 VAL A N 14
ATOM 24159 C CA . VAL A 1 60 ? -7.497 -6.851 -3.721 1.00 0.00 60 VAL A CA 14
ATOM 24160 C C . VAL A 1 60 ? -8.339 -5.676 -3.220 1.00 0.00 60 VAL A C 14
ATOM 24161 O O . VAL A 1 60 ? -8.012 -4.519 -3.481 1.00 0.00 60 VAL A O 14
ATOM 24174 N N . THR A 1 61 ? -9.405 -6.013 -2.510 1.00 0.00 61 THR A N 14
ATOM 24175 C CA . THR A 1 61 ? -10.296 -4.999 -1.971 1.00 0.00 61 THR A CA 14
ATOM 24176 C C . THR A 1 61 ? -9.630 -4.272 -0.802 1.00 0.00 61 THR A C 14
ATOM 24177 O O . THR A 1 61 ? -9.733 -3.051 -0.686 1.00 0.00 61 THR A O 14
ATOM 24188 N N . LEU A 1 62 ? -8.962 -5.051 0.036 1.00 0.00 62 LEU A N 14
ATOM 24189 C CA . LEU A 1 62 ? -8.279 -4.496 1.192 1.00 0.00 62 LEU A CA 14
ATOM 24190 C C . LEU A 1 62 ? -7.199 -3.521 0.721 1.00 0.00 62 LEU A C 14
ATOM 24191 O O . LEU A 1 62 ? -6.873 -2.563 1.422 1.00 0.00 62 LEU A O 14
ATOM 24207 N N . ALA A 1 63 ? -6.672 -3.797 -0.463 1.00 0.00 63 ALA A N 14
ATOM 24208 C CA . ALA A 1 63 ? -5.635 -2.956 -1.036 1.00 0.00 63 ALA A CA 14
ATOM 24209 C C . ALA A 1 63 ? -6.245 -1.618 -1.458 1.00 0.00 63 ALA A C 14
ATOM 24210 O O . ALA A 1 63 ? -5.828 -0.563 -0.981 1.00 0.00 63 ALA A O 14
ATOM 24217 N N . SER A 1 64 ? -7.224 -1.704 -2.347 1.00 0.00 64 SER A N 14
ATOM 24218 C CA . SER A 1 64 ? -7.895 -0.512 -2.838 1.00 0.00 64 SER A CA 14
ATOM 24219 C C . SER A 1 64 ? -8.421 0.314 -1.663 1.00 0.00 64 SER A C 14
ATOM 24220 O O . SER A 1 64 ? -8.439 1.542 -1.722 1.00 0.00 64 SER A O 14
ATOM 24228 N N . MET A 1 65 ? -8.838 -0.394 -0.623 1.00 0.00 65 MET A N 14
ATOM 24229 C CA . MET A 1 65 ? -9.363 0.259 0.564 1.00 0.00 65 MET A CA 14
ATOM 24230 C C . MET A 1 65 ? -8.302 1.149 1.215 1.00 0.00 65 MET A C 14
ATOM 24231 O O . MET A 1 65 ? -8.617 2.222 1.728 1.00 0.00 65 MET A O 14
ATOM 24245 N N . LEU A 1 66 ? -7.068 0.670 1.174 1.00 0.00 66 LEU A N 14
ATOM 24246 C CA . LEU A 1 66 ? -5.959 1.408 1.754 1.00 0.00 66 LEU A CA 14
ATOM 24247 C C . LEU A 1 66 ? -5.687 2.656 0.911 1.00 0.00 66 LEU A C 14
ATOM 24248 O O . LEU A 1 66 ? -5.574 3.758 1.447 1.00 0.00 66 LEU A O 14
ATOM 24264 N N . MET A 1 67 ? -5.590 2.442 -0.392 1.00 0.00 67 MET A N 14
ATOM 24265 C CA . MET A 1 67 ? -5.334 3.536 -1.314 1.00 0.00 67 MET A CA 14
ATOM 24266 C C . MET A 1 67 ? -6.362 4.655 -1.136 1.00 0.00 67 MET A C 14
ATOM 24267 O O . MET A 1 67 ? -6.016 5.834 -1.183 1.00 0.00 67 MET A O 14
ATOM 24281 N N . GLU A 1 68 ? -7.606 4.245 -0.937 1.00 0.00 68 GLU A N 14
ATOM 24282 C CA . GLU A 1 68 ? -8.687 5.198 -0.752 1.00 0.00 68 GLU A CA 14
ATOM 24283 C C . GLU A 1 68 ? -8.481 5.991 0.540 1.00 0.00 68 GLU A C 14
ATOM 24284 O O . GLU A 1 68 ? -8.578 7.217 0.542 1.00 0.00 68 GLU A O 14
ATOM 24296 N N . GLU A 1 69 ? -8.202 5.258 1.608 1.00 0.00 69 GLU A N 14
ATOM 24297 C CA . GLU A 1 69 ? -7.982 5.877 2.904 1.00 0.00 69 GLU A CA 14
ATOM 24298 C C . GLU A 1 69 ? -6.789 6.834 2.839 1.00 0.00 69 GLU A C 14
ATOM 24299 O O . GLU A 1 69 ? -6.575 7.628 3.754 1.00 0.00 69 GLU A O 14
ATOM 24311 N N . ASN A 1 70 ? -6.044 6.726 1.749 1.00 0.00 70 ASN A N 14
ATOM 24312 C CA . ASN A 1 70 ? -4.879 7.572 1.553 1.00 0.00 70 ASN A CA 14
ATOM 24313 C C . ASN A 1 70 ? -3.669 6.932 2.237 1.00 0.00 70 ASN A C 14
ATOM 24314 O O . ASN A 1 70 ? -2.873 7.623 2.871 1.00 0.00 70 ASN A O 14
ATOM 24325 N N . PHE A 1 71 ? -3.569 5.620 2.086 1.00 0.00 71 PHE A N 14
ATOM 24326 C CA . PHE A 1 71 ? -2.470 4.879 2.682 1.00 0.00 71 PHE A CA 14
ATOM 24327 C C . PHE A 1 71 ? -1.489 4.399 1.610 1.00 0.00 71 PHE A C 14
ATOM 24328 O O . PHE A 1 71 ? -0.319 4.153 1.901 1.00 0.00 71 PHE A O 14
ATOM 24345 N N . LEU A 1 72 ? -2.001 4.280 0.394 1.00 0.00 72 LEU A N 14
ATOM 24346 C CA . LEU A 1 72 ? -1.185 3.833 -0.721 1.00 0.00 72 LEU A CA 14
ATOM 24347 C C . LEU A 1 72 ? -1.698 4.474 -2.012 1.00 0.00 72 LEU A C 14
ATOM 24348 O O . LEU A 1 72 ? -2.738 5.132 -2.012 1.00 0.00 72 LEU A O 14
ATOM 24364 N N . ARG A 1 73 ? -0.945 4.261 -3.081 1.00 0.00 73 ARG A N 14
ATOM 24365 C CA . ARG A 1 73 ? -1.311 4.810 -4.376 1.00 0.00 73 ARG A CA 14
ATOM 24366 C C . ARG A 1 73 ? -0.747 3.939 -5.500 1.00 0.00 73 ARG A C 14
ATOM 24367 O O . ARG A 1 73 ? 0.247 3.240 -5.310 1.00 0.00 73 ARG A O 14
ATOM 24388 N N . PRO A 1 74 ? -1.422 4.012 -6.678 1.00 0.00 74 PRO A N 14
ATOM 24389 C CA . PRO A 1 74 ? -0.999 3.239 -7.834 1.00 0.00 74 PRO A CA 14
ATOM 24390 C C . PRO A 1 74 ? 0.251 3.849 -8.473 1.00 0.00 74 PRO A C 14
ATOM 24391 O O . PRO A 1 74 ? 0.319 5.059 -8.680 1.00 0.00 74 PRO A O 14
ATOM 24402 N N . VAL A 1 75 ? 1.208 2.982 -8.767 1.00 0.00 75 VAL A N 14
ATOM 24403 C CA . VAL A 1 75 ? 2.452 3.419 -9.378 1.00 0.00 75 VAL A CA 14
ATOM 24404 C C . VAL A 1 75 ? 2.666 2.659 -10.689 1.00 0.00 75 VAL A C 14
ATOM 24405 O O . VAL A 1 75 ? 2.108 1.580 -10.883 1.00 0.00 75 VAL A O 14
ATOM 24418 N N . GLY A 1 76 ? 3.476 3.251 -11.554 1.00 0.00 76 GLY A N 14
ATOM 24419 C CA . GLY A 1 76 ? 3.771 2.643 -12.840 1.00 0.00 76 GLY A CA 14
ATOM 24420 C C . GLY A 1 76 ? 2.532 2.633 -13.738 1.00 0.00 76 GLY A C 14
ATOM 24421 O O . GLY A 1 76 ? 1.416 2.835 -13.264 1.00 0.00 76 GLY A O 14
ATOM 24425 N N . VAL A 1 77 ? 2.772 2.394 -15.019 1.00 0.00 77 VAL A N 14
ATOM 24426 C CA . VAL A 1 77 ? 1.690 2.354 -15.988 1.00 0.00 77 VAL A CA 14
ATOM 24427 C C . VAL A 1 77 ? 0.588 1.423 -15.478 1.00 0.00 77 VAL A C 14
ATOM 24428 O O . VAL A 1 77 ? -0.595 1.744 -15.575 1.00 0.00 77 VAL A O 14
ATOM 24441 N N . ARG A 1 78 ? 1.017 0.288 -14.945 1.00 0.00 78 ARG A N 14
ATOM 24442 C CA . ARG A 1 78 ? 0.081 -0.691 -14.419 1.00 0.00 78 ARG A CA 14
ATOM 24443 C C . ARG A 1 78 ? -0.638 -0.132 -13.190 1.00 0.00 78 ARG A C 14
ATOM 24444 O O . ARG A 1 78 ? -0.411 1.012 -12.800 1.00 0.00 78 ARG A O 14
ATOM 24465 N N . SER A 1 79 ? -1.492 -0.965 -12.613 1.00 0.00 79 SER A N 14
ATOM 24466 C CA . SER A 1 79 ? -2.246 -0.569 -11.436 1.00 0.00 79 SER A CA 14
ATOM 24467 C C . SER A 1 79 ? -3.283 0.492 -11.812 1.00 0.00 79 SER A C 14
ATOM 24468 O O . SER A 1 79 ? -4.484 0.271 -11.663 1.00 0.00 79 SER A O 14
ATOM 24476 N N . MET A 1 80 ? -2.781 1.620 -12.293 1.00 0.00 80 MET A N 14
ATOM 24477 C CA . MET A 1 80 ? -3.649 2.715 -12.692 1.00 0.00 80 MET A CA 14
ATOM 24478 C C . MET A 1 80 ? -4.799 2.212 -13.567 1.00 0.00 80 MET A C 14
ATOM 24479 O O . MET A 1 80 ? -4.580 1.769 -14.693 1.00 0.00 80 MET A O 14
ATOM 24493 N N . GLY A 1 81 ? -6.001 2.298 -13.015 1.00 0.00 81 GLY A N 14
ATOM 24494 C CA . GLY A 1 81 ? -7.186 1.857 -13.731 1.00 0.00 81 GLY A CA 14
ATOM 24495 C C . GLY A 1 81 ? -8.298 2.905 -13.647 1.00 0.00 81 GLY A C 14
ATOM 24496 O O . GLY A 1 81 ? -9.305 2.694 -12.973 1.00 0.00 81 GLY A O 14
ATOM 24500 N N . ALA A 1 82 ? -8.078 4.012 -14.341 1.00 0.00 82 ALA A N 14
ATOM 24501 C CA . ALA A 1 82 ? -9.050 5.093 -14.354 1.00 0.00 82 ALA A CA 14
ATOM 24502 C C . ALA A 1 82 ? -8.788 6.021 -13.166 1.00 0.00 82 ALA A C 14
ATOM 24503 O O . ALA A 1 82 ? -8.856 7.242 -13.301 1.00 0.00 82 ALA A O 14
ATOM 24510 N N . ILE A 1 83 ? -8.495 5.407 -12.029 1.00 0.00 83 ILE A N 14
ATOM 24511 C CA . ILE A 1 83 ? -8.224 6.163 -10.818 1.00 0.00 83 ILE A CA 14
ATOM 24512 C C . ILE A 1 83 ? -9.498 6.884 -10.376 1.00 0.00 83 ILE A C 14
ATOM 24513 O O . ILE A 1 83 ? -10.592 6.330 -10.465 1.00 0.00 83 ILE A O 14
ATOM 24529 N N . ARG A 1 84 ? -9.314 8.111 -9.909 1.00 0.00 84 ARG A N 14
ATOM 24530 C CA . ARG A 1 84 ? -10.436 8.914 -9.453 1.00 0.00 84 ARG A CA 14
ATOM 24531 C C . ARG A 1 84 ? -10.988 8.356 -8.140 1.00 0.00 84 ARG A C 14
ATOM 24532 O O . ARG A 1 84 ? -11.659 7.325 -8.133 1.00 0.00 84 ARG A O 14
ATOM 24553 N N . SER A 1 85 ? -10.687 9.063 -7.060 1.00 0.00 85 SER A N 14
ATOM 24554 C CA . SER A 1 85 ? -11.145 8.651 -5.744 1.00 0.00 85 SER A CA 14
ATOM 24555 C C . SER A 1 85 ? -12.663 8.815 -5.644 1.00 0.00 85 SER A C 14
ATOM 24556 O O . SER A 1 85 ? -13.153 9.631 -4.864 1.00 0.00 85 SER A O 14
ATOM 24564 N N . GLY A 1 86 ? -13.366 8.027 -6.444 1.00 0.00 86 GLY A N 14
ATOM 24565 C CA . GLY A 1 86 ? -14.818 8.075 -6.455 1.00 0.00 86 GLY A CA 14
ATOM 24566 C C . GLY A 1 86 ? -15.403 7.244 -5.311 1.00 0.00 86 GLY A C 14
ATOM 24567 O O . GLY A 1 86 ? -15.291 7.620 -4.145 1.00 0.00 86 GLY A O 14
ATOM 24571 N N . ASP A 1 87 ? -16.014 6.129 -5.684 1.00 0.00 87 ASP A N 14
ATOM 24572 C CA . ASP A 1 87 ? -16.616 5.241 -4.704 1.00 0.00 87 ASP A CA 14
ATOM 24573 C C . ASP A 1 87 ? -15.564 4.248 -4.208 1.00 0.00 87 ASP A C 14
ATOM 24574 O O . ASP A 1 87 ? -14.459 4.189 -4.744 1.00 0.00 87 ASP A O 14
ATOM 24583 N N . LEU A 1 88 ? -15.945 3.491 -3.189 1.00 0.00 88 LEU A N 14
ATOM 24584 C CA . LEU A 1 88 ? -15.048 2.503 -2.614 1.00 0.00 88 LEU A CA 14
ATOM 24585 C C . LEU A 1 88 ? -14.289 1.795 -3.738 1.00 0.00 88 LEU A C 14
ATOM 24586 O O . LEU A 1 88 ? -13.059 1.790 -3.754 1.00 0.00 88 LEU A O 14
ATOM 24602 N N . ALA A 1 89 ? -15.053 1.214 -4.651 1.00 0.00 89 ALA A N 14
ATOM 24603 C CA . ALA A 1 89 ? -14.468 0.504 -5.776 1.00 0.00 89 ALA A CA 14
ATOM 24604 C C . ALA A 1 89 ? -13.388 -0.451 -5.265 1.00 0.00 89 ALA A C 14
ATOM 24605 O O . ALA A 1 89 ? -13.199 -0.591 -4.057 1.00 0.00 89 ALA A O 14
ATOM 24612 N N . GLU A 1 90 ? -12.706 -1.082 -6.209 1.00 0.00 90 GLU A N 14
ATOM 24613 C CA . GLU A 1 90 ? -11.650 -2.020 -5.869 1.00 0.00 90 GLU A CA 14
ATOM 24614 C C . GLU A 1 90 ? -10.441 -1.812 -6.784 1.00 0.00 90 GLU A C 14
ATOM 24615 O O . GLU A 1 90 ? -9.596 -2.696 -6.913 1.00 0.00 90 GLU A O 14
ATOM 24627 N N . GLN A 1 91 ? -10.396 -0.636 -7.394 1.00 0.00 91 GLN A N 14
ATOM 24628 C CA . GLN A 1 91 ? -9.305 -0.300 -8.292 1.00 0.00 91 GLN A CA 14
ATOM 24629 C C . GLN A 1 91 ? -7.989 -0.882 -7.770 1.00 0.00 91 GLN A C 14
ATOM 24630 O O . GLN A 1 91 ? -7.333 -0.280 -6.922 1.00 0.00 91 GLN A O 14
ATOM 24644 N N . PHE A 1 92 ? -7.643 -2.047 -8.299 1.00 0.00 92 PHE A N 14
ATOM 24645 C CA . PHE A 1 92 ? -6.418 -2.717 -7.897 1.00 0.00 92 PHE A CA 14
ATOM 24646 C C . PHE A 1 92 ? -6.224 -4.019 -8.677 1.00 0.00 92 PHE A C 14
ATOM 24647 O O . PHE A 1 92 ? -7.179 -4.566 -9.226 1.00 0.00 92 PHE A O 14
ATOM 24664 N N . LEU A 1 93 ? -4.982 -4.478 -8.701 1.00 0.00 93 LEU A N 14
ATOM 24665 C CA . LEU A 1 93 ? -4.650 -5.705 -9.404 1.00 0.00 93 LEU A CA 14
ATOM 24666 C C . LEU A 1 93 ? -3.923 -6.654 -8.450 1.00 0.00 93 LEU A C 14
ATOM 24667 O O . LEU A 1 93 ? -3.448 -6.236 -7.395 1.00 0.00 93 LEU A O 14
ATOM 24683 N N . ASP A 1 94 ? -3.859 -7.914 -8.854 1.00 0.00 94 ASP A N 14
ATOM 24684 C CA . ASP A 1 94 ? -3.198 -8.926 -8.048 1.00 0.00 94 ASP A CA 14
ATOM 24685 C C . ASP A 1 94 ? -2.197 -9.691 -8.917 1.00 0.00 94 ASP A C 14
ATOM 24686 O O . ASP A 1 94 ? -2.367 -10.884 -9.162 1.00 0.00 94 ASP A O 14
ATOM 24695 N N . ASP A 1 95 ? -1.175 -8.972 -9.358 1.00 0.00 95 ASP A N 14
ATOM 24696 C CA . ASP A 1 95 ? -0.147 -9.567 -10.194 1.00 0.00 95 ASP A CA 14
ATOM 24697 C C . ASP A 1 95 ? 1.164 -8.802 -10.005 1.00 0.00 95 ASP A C 14
ATOM 24698 O O . ASP A 1 95 ? 1.247 -7.901 -9.172 1.00 0.00 95 ASP A O 14
ATOM 24707 N N . SER A 1 96 ? 2.157 -9.190 -10.792 1.00 0.00 96 SER A N 14
ATOM 24708 C CA . SER A 1 96 ? 3.460 -8.551 -10.722 1.00 0.00 96 SER A CA 14
ATOM 24709 C C . SER A 1 96 ? 3.392 -7.152 -11.338 1.00 0.00 96 SER A C 14
ATOM 24710 O O . SER A 1 96 ? 4.057 -6.230 -10.868 1.00 0.00 96 SER A O 14
ATOM 24718 N N . THR A 1 97 ? 2.581 -7.038 -12.379 1.00 0.00 97 THR A N 14
ATOM 24719 C CA . THR A 1 97 ? 2.417 -5.767 -13.064 1.00 0.00 97 THR A CA 14
ATOM 24720 C C . THR A 1 97 ? 1.364 -4.912 -12.355 1.00 0.00 97 THR A C 14
ATOM 24721 O O . THR A 1 97 ? 0.249 -4.756 -12.851 1.00 0.00 97 THR A O 14
ATOM 24732 N N . ALA A 1 98 ? 1.756 -4.379 -11.207 1.00 0.00 98 ALA A N 14
ATOM 24733 C CA . ALA A 1 98 ? 0.861 -3.544 -10.425 1.00 0.00 98 ALA A CA 14
ATOM 24734 C C . ALA A 1 98 ? 1.613 -2.993 -9.212 1.00 0.00 98 ALA A C 14
ATOM 24735 O O . ALA A 1 98 ? 1.420 -3.462 -8.092 1.00 0.00 98 ALA A O 14
ATOM 24742 N N . LEU A 1 99 ? 2.456 -2.005 -9.477 1.00 0.00 99 LEU A N 14
ATOM 24743 C CA . LEU A 1 99 ? 3.238 -1.386 -8.421 1.00 0.00 99 LEU A CA 14
ATOM 24744 C C . LEU A 1 99 ? 2.307 -0.595 -7.499 1.00 0.00 99 LEU A C 14
ATOM 24745 O O . LEU A 1 99 ? 1.153 -0.345 -7.843 1.00 0.00 99 LEU A O 14
ATOM 24761 N N . TYR A 1 100 ? 2.843 -0.223 -6.346 1.00 0.00 100 TYR A N 14
ATOM 24762 C CA . TYR A 1 100 ? 2.075 0.534 -5.373 1.00 0.00 100 TYR A CA 14
ATOM 24763 C C . TYR A 1 100 ? 2.980 1.084 -4.269 1.00 0.00 100 TYR A C 14
ATOM 24764 O O . TYR A 1 100 ? 3.876 0.390 -3.792 1.00 0.00 100 TYR A O 14
ATOM 24782 N N . THR A 1 101 ? 2.714 2.327 -3.894 1.00 0.00 101 THR A N 14
ATOM 24783 C CA . THR A 1 101 ? 3.493 2.979 -2.855 1.00 0.00 101 THR A CA 14
ATOM 24784 C C . THR A 1 101 ? 2.569 3.585 -1.797 1.00 0.00 101 THR A C 14
ATOM 24785 O O . THR A 1 101 ? 1.373 3.751 -2.034 1.00 0.00 101 THR A O 14
ATOM 24796 N N . PHE A 1 102 ? 3.158 3.900 -0.653 1.00 0.00 102 PHE A N 14
ATOM 24797 C CA . PHE A 1 102 ? 2.403 4.485 0.442 1.00 0.00 102 PHE A CA 14
ATOM 24798 C C . PHE A 1 102 ? 2.144 5.973 0.196 1.00 0.00 102 PHE A C 14
ATOM 24799 O O . PHE A 1 102 ? 3.068 6.725 -0.112 1.00 0.00 102 PHE A O 14
ATOM 24816 N N . ALA A 1 103 ? 0.883 6.354 0.342 1.00 0.00 103 ALA A N 14
ATOM 24817 C CA . ALA A 1 103 ? 0.492 7.738 0.139 1.00 0.00 103 ALA A CA 14
ATOM 24818 C C . ALA A 1 103 ? 1.046 8.592 1.282 1.00 0.00 103 ALA A C 14
ATOM 24819 O O . ALA A 1 103 ? 1.776 8.094 2.137 1.00 0.00 103 ALA A O 14
ATOM 24826 N N . GLU A 1 104 ? 0.677 9.865 1.258 1.00 0.00 104 GLU A N 14
ATOM 24827 C CA . GLU A 1 104 ? 1.128 10.793 2.281 1.00 0.00 104 GLU A CA 14
ATOM 24828 C C . GLU A 1 104 ? 0.760 10.271 3.672 1.00 0.00 104 GLU A C 14
ATOM 24829 O O . GLU A 1 104 ? 1.364 10.667 4.667 1.00 0.00 104 GLU A O 14
ATOM 24841 N N . SER A 1 105 ? -0.229 9.390 3.695 1.00 0.00 105 SER A N 14
ATOM 24842 C CA . SER A 1 105 ? -0.685 8.809 4.947 1.00 0.00 105 SER A CA 14
ATOM 24843 C C . SER A 1 105 ? -0.970 9.916 5.964 1.00 0.00 105 SER A C 14
ATOM 24844 O O . SER A 1 105 ? -0.049 10.450 6.580 1.00 0.00 105 SER A O 14
ATOM 24852 N N . TYR A 1 106 ? -2.249 10.228 6.108 1.00 0.00 106 TYR A N 14
ATOM 24853 C CA . TYR A 1 106 ? -2.667 11.262 7.039 1.00 0.00 106 TYR A CA 14
ATOM 24854 C C . TYR A 1 106 ? -1.711 12.455 7.000 1.00 0.00 106 TYR A C 14
ATOM 24855 O O . TYR A 1 106 ? -0.934 12.602 6.057 1.00 0.00 106 TYR A O 14
ATOM 24873 N N . LYS A 1 107 ? -1.797 13.277 8.035 1.00 0.00 107 LYS A N 14
ATOM 24874 C CA . LYS A 1 107 ? -0.949 14.453 8.131 1.00 0.00 107 LYS A CA 14
ATOM 24875 C C . LYS A 1 107 ? 0.515 14.032 7.991 1.00 0.00 107 LYS A C 14
ATOM 24876 O O . LYS A 1 107 ? 1.023 13.260 8.803 1.00 0.00 107 LYS A O 14
ATOM 24895 N N . LYS A 1 108 ? 1.153 14.559 6.956 1.00 0.00 108 LYS A N 14
ATOM 24896 C CA . LYS A 1 108 ? 2.549 14.249 6.700 1.00 0.00 108 LYS A CA 14
ATOM 24897 C C . LYS A 1 108 ? 3.167 15.360 5.850 1.00 0.00 108 LYS A C 14
ATOM 24898 O O . LYS A 1 108 ? 2.591 15.769 4.842 1.00 0.00 108 LYS A O 14
ATOM 24917 N N . LYS A 1 109 ? 4.331 15.818 6.287 1.00 0.00 109 LYS A N 14
ATOM 24918 C CA . LYS A 1 109 ? 5.033 16.875 5.578 1.00 0.00 109 LYS A CA 14
ATOM 24919 C C . LYS A 1 109 ? 5.534 16.337 4.236 1.00 0.00 109 LYS A C 14
ATOM 24920 O O . LYS A 1 109 ? 6.348 15.416 4.197 1.00 0.00 109 LYS A O 14
ATOM 24939 N N . VAL A 1 110 ? 5.026 16.936 3.169 1.00 0.00 110 VAL A N 14
ATOM 24940 C CA . VAL A 1 110 ? 5.412 16.529 1.828 1.00 0.00 110 VAL A CA 14
ATOM 24941 C C . VAL A 1 110 ? 5.231 17.708 0.870 1.00 0.00 110 VAL A C 14
ATOM 24942 O O . VAL A 1 110 ? 4.168 18.326 0.834 1.00 0.00 110 VAL A O 14
ATOM 24955 N N . SER A 1 111 ? 6.286 17.985 0.117 1.00 0.00 111 SER A N 14
ATOM 24956 C CA . SER A 1 111 ? 6.257 19.079 -0.838 1.00 0.00 111 SER A CA 14
ATOM 24957 C C . SER A 1 111 ? 5.209 18.803 -1.918 1.00 0.00 111 SER A C 14
ATOM 24958 O O . SER A 1 111 ? 5.484 18.103 -2.891 1.00 0.00 111 SER A O 14
ATOM 24966 N N . SER A 1 112 ? 4.028 19.368 -1.710 1.00 0.00 112 SER A N 14
ATOM 24967 C CA . SER A 1 112 ? 2.938 19.191 -2.654 1.00 0.00 112 SER A CA 14
ATOM 24968 C C . SER A 1 112 ? 1.710 19.977 -2.188 1.00 0.00 112 SER A C 14
ATOM 24969 O O . SER A 1 112 ? 1.522 20.189 -0.991 1.00 0.00 112 SER A O 14
ATOM 24977 N N . LYS A 1 113 ? 0.907 20.388 -3.158 1.00 0.00 113 LYS A N 14
ATOM 24978 C CA . LYS A 1 113 ? -0.297 21.146 -2.863 1.00 0.00 113 LYS A CA 14
ATOM 24979 C C . LYS A 1 113 ? -1.524 20.301 -3.211 1.00 0.00 113 LYS A C 14
ATOM 24980 O O . LYS A 1 113 ? -1.805 20.062 -4.385 1.00 0.00 113 LYS A O 14
ATOM 24999 N N . GLU A 1 114 ? -2.223 19.873 -2.170 1.00 0.00 114 GLU A N 14
ATOM 25000 C CA . GLU A 1 114 ? -3.414 19.061 -2.352 1.00 0.00 114 GLU A CA 14
ATOM 25001 C C . GLU A 1 114 ? -4.075 18.779 -1.001 1.00 0.00 114 GLU A C 14
ATOM 25002 O O . GLU A 1 114 ? -3.403 18.401 -0.043 1.00 0.00 114 GLU A O 14
ATOM 25014 N N . SER A 1 115 ? -5.386 18.974 -0.967 1.00 0.00 115 SER A N 14
ATOM 25015 C CA . SER A 1 115 ? -6.145 18.746 0.250 1.00 0.00 115 SER A CA 14
ATOM 25016 C C . SER A 1 115 ? -7.587 18.370 -0.096 1.00 0.00 115 SER A C 14
ATOM 25017 O O . SER A 1 115 ? -8.080 18.709 -1.171 1.00 0.00 115 SER A O 14
ATOM 25025 N N . GLY A 1 116 ? -8.224 17.675 0.836 1.00 0.00 116 GLY A N 14
ATOM 25026 C CA . GLY A 1 116 ? -9.599 17.250 0.643 1.00 0.00 116 GLY A CA 14
ATOM 25027 C C . GLY A 1 116 ? -10.032 16.278 1.743 1.00 0.00 116 GLY A C 14
ATOM 25028 O O . GLY A 1 116 ? -9.756 15.082 1.665 1.00 0.00 116 GLY A O 14
ATOM 25032 N N . PRO A 1 117 ? -10.721 16.844 2.770 1.00 0.00 117 PRO A N 14
ATOM 25033 C CA . PRO A 1 117 ? -11.195 16.042 3.885 1.00 0.00 117 PRO A CA 14
ATOM 25034 C C . PRO A 1 117 ? -12.412 15.207 3.482 1.00 0.00 117 PRO A C 14
ATOM 25035 O O . PRO A 1 117 ? -13.551 15.611 3.715 1.00 0.00 117 PRO A O 14
ATOM 25046 N N . SER A 1 118 ? -12.131 14.059 2.884 1.00 0.00 118 SER A N 14
ATOM 25047 C CA . SER A 1 118 ? -13.189 13.164 2.447 1.00 0.00 118 SER A CA 14
ATOM 25048 C C . SER A 1 118 ? -12.633 11.752 2.252 1.00 0.00 118 SER A C 14
ATOM 25049 O O . SER A 1 118 ? -12.224 11.388 1.151 1.00 0.00 118 SER A O 14
ATOM 25057 N N . SER A 1 119 ? -12.637 10.994 3.339 1.00 0.00 119 SER A N 14
ATOM 25058 C CA . SER A 1 119 ? -12.139 9.630 3.302 1.00 0.00 119 SER A CA 14
ATOM 25059 C C . SER A 1 119 ? -12.630 8.860 4.529 1.00 0.00 119 SER A C 14
ATOM 25060 O O . SER A 1 119 ? -12.606 9.379 5.644 1.00 0.00 119 SER A O 14
ATOM 25068 N N . GLY A 1 120 ? -13.065 7.633 4.283 1.00 0.00 120 GLY A N 14
ATOM 25069 C CA . GLY A 1 120 ? -13.562 6.785 5.354 1.00 0.00 120 GLY A CA 14
ATOM 25070 C C . GLY A 1 120 ? -14.102 5.465 4.802 1.00 0.00 120 GLY A C 14
ATOM 25071 O O . GLY A 1 120 ? -14.550 5.402 3.658 1.00 0.00 120 GLY A O 14
ATOM 25075 N N . GLY A 1 1 ? -6.629 5.584 15.679 1.00 0.00 1 GLY A N 15
ATOM 25076 C CA . GLY A 1 1 ? -7.930 5.809 15.072 1.00 0.00 1 GLY A CA 15
ATOM 25077 C C . GLY A 1 1 ? -9.052 5.612 16.092 1.00 0.00 1 GLY A C 15
ATOM 25078 O O . GLY A 1 1 ? -8.799 5.223 17.231 1.00 0.00 1 GLY A O 15
ATOM 25082 N N . SER A 1 2 ? -10.269 5.890 15.647 1.00 0.00 2 SER A N 15
ATOM 25083 C CA . SER A 1 2 ? -11.431 5.748 16.507 1.00 0.00 2 SER A CA 15
ATOM 25084 C C . SER A 1 2 ? -12.713 5.885 15.683 1.00 0.00 2 SER A C 15
ATOM 25085 O O . SER A 1 2 ? -13.019 6.965 15.180 1.00 0.00 2 SER A O 15
ATOM 25093 N N . SER A 1 3 ? -13.427 4.775 15.569 1.00 0.00 3 SER A N 15
ATOM 25094 C CA . SER A 1 3 ? -14.668 4.758 14.814 1.00 0.00 3 SER A CA 15
ATOM 25095 C C . SER A 1 3 ? -14.384 5.024 13.334 1.00 0.00 3 SER A C 15
ATOM 25096 O O . SER A 1 3 ? -14.314 6.176 12.909 1.00 0.00 3 SER A O 15
ATOM 25104 N N . GLY A 1 4 ? -14.229 3.938 12.590 1.00 0.00 4 GLY A N 15
ATOM 25105 C CA . GLY A 1 4 ? -13.954 4.040 11.167 1.00 0.00 4 GLY A CA 15
ATOM 25106 C C . GLY A 1 4 ? -13.160 2.829 10.674 1.00 0.00 4 GLY A C 15
ATOM 25107 O O . GLY A 1 4 ? -13.556 1.687 10.905 1.00 0.00 4 GLY A O 15
ATOM 25111 N N . SER A 1 5 ? -12.054 3.119 10.005 1.00 0.00 5 SER A N 15
ATOM 25112 C CA . SER A 1 5 ? -11.201 2.067 9.477 1.00 0.00 5 SER A CA 15
ATOM 25113 C C . SER A 1 5 ? -11.110 0.915 10.479 1.00 0.00 5 SER A C 15
ATOM 25114 O O . SER A 1 5 ? -11.566 -0.192 10.201 1.00 0.00 5 SER A O 15
ATOM 25122 N N . SER A 1 6 ? -10.516 1.216 11.625 1.00 0.00 6 SER A N 15
ATOM 25123 C CA . SER A 1 6 ? -10.359 0.219 12.671 1.00 0.00 6 SER A CA 15
ATOM 25124 C C . SER A 1 6 ? -10.039 -1.143 12.051 1.00 0.00 6 SER A C 15
ATOM 25125 O O . SER A 1 6 ? -10.476 -2.176 12.556 1.00 0.00 6 SER A O 15
ATOM 25133 N N . GLY A 1 7 ? -9.279 -1.100 10.967 1.00 0.00 7 GLY A N 15
ATOM 25134 C CA . GLY A 1 7 ? -8.895 -2.318 10.274 1.00 0.00 7 GLY A CA 15
ATOM 25135 C C . GLY A 1 7 ? -7.791 -2.042 9.251 1.00 0.00 7 GLY A C 15
ATOM 25136 O O . GLY A 1 7 ? -6.863 -2.836 9.104 1.00 0.00 7 GLY A O 15
ATOM 25140 N N . LEU A 1 8 ? -7.927 -0.913 8.571 1.00 0.00 8 LEU A N 15
ATOM 25141 C CA . LEU A 1 8 ? -6.953 -0.522 7.567 1.00 0.00 8 LEU A CA 15
ATOM 25142 C C . LEU A 1 8 ? -5.748 0.123 8.255 1.00 0.00 8 LEU A C 15
ATOM 25143 O O . LEU A 1 8 ? -4.668 0.207 7.672 1.00 0.00 8 LEU A O 15
ATOM 25159 N N . HIS A 1 9 ? -5.973 0.561 9.485 1.00 0.00 9 HIS A N 15
ATOM 25160 C CA . HIS A 1 9 ? -4.920 1.195 10.258 1.00 0.00 9 HIS A CA 15
ATOM 25161 C C . HIS A 1 9 ? -3.906 0.141 10.707 1.00 0.00 9 HIS A C 15
ATOM 25162 O O . HIS A 1 9 ? -2.706 0.295 10.487 1.00 0.00 9 HIS A O 15
ATOM 25176 N N . ARG A 1 10 ? -4.427 -0.908 11.327 1.00 0.00 10 ARG A N 15
ATOM 25177 C CA . ARG A 1 10 ? -3.583 -1.988 11.808 1.00 0.00 10 ARG A CA 15
ATOM 25178 C C . ARG A 1 10 ? -2.866 -2.664 10.638 1.00 0.00 10 ARG A C 15
ATOM 25179 O O . ARG A 1 10 ? -1.765 -3.188 10.798 1.00 0.00 10 ARG A O 15
ATOM 25200 N N . ILE A 1 11 ? -3.520 -2.630 9.486 1.00 0.00 11 ILE A N 15
ATOM 25201 C CA . ILE A 1 11 ? -2.959 -3.232 8.288 1.00 0.00 11 ILE A CA 15
ATOM 25202 C C . ILE A 1 11 ? -1.818 -2.355 7.768 1.00 0.00 11 ILE A C 15
ATOM 25203 O O . ILE A 1 11 ? -0.722 -2.848 7.506 1.00 0.00 11 ILE A O 15
ATOM 25219 N N . VAL A 1 12 ? -2.115 -1.071 7.634 1.00 0.00 12 VAL A N 15
ATOM 25220 C CA . VAL A 1 12 ? -1.129 -0.121 7.150 1.00 0.00 12 VAL A CA 15
ATOM 25221 C C . VAL A 1 12 ? 0.107 -0.172 8.050 1.00 0.00 12 VAL A C 15
ATOM 25222 O O . VAL A 1 12 ? 1.235 -0.223 7.561 1.00 0.00 12 VAL A O 15
ATOM 25235 N N . ASP A 1 13 ? -0.147 -0.156 9.351 1.00 0.00 13 ASP A N 15
ATOM 25236 C CA . ASP A 1 13 ? 0.931 -0.200 10.324 1.00 0.00 13 ASP A CA 15
ATOM 25237 C C . ASP A 1 13 ? 1.843 -1.389 10.016 1.00 0.00 13 ASP A C 15
ATOM 25238 O O . ASP A 1 13 ? 3.064 -1.246 9.980 1.00 0.00 13 ASP A O 15
ATOM 25247 N N . LYS A 1 14 ? 1.214 -2.536 9.802 1.00 0.00 14 LYS A N 15
ATOM 25248 C CA . LYS A 1 14 ? 1.954 -3.749 9.499 1.00 0.00 14 LYS A CA 15
ATOM 25249 C C . LYS A 1 14 ? 2.759 -3.543 8.214 1.00 0.00 14 LYS A C 15
ATOM 25250 O O . LYS A 1 14 ? 3.919 -3.941 8.134 1.00 0.00 14 LYS A O 15
ATOM 25269 N N . MET A 1 15 ? 2.110 -2.920 7.241 1.00 0.00 15 MET A N 15
ATOM 25270 C CA . MET A 1 15 ? 2.751 -2.655 5.964 1.00 0.00 15 MET A CA 15
ATOM 25271 C C . MET A 1 15 ? 3.875 -1.629 6.117 1.00 0.00 15 MET A C 15
ATOM 25272 O O . MET A 1 15 ? 4.822 -1.619 5.332 1.00 0.00 15 MET A O 15
ATOM 25286 N N . HIS A 1 16 ? 3.733 -0.790 7.132 1.00 0.00 16 HIS A N 15
ATOM 25287 C CA . HIS A 1 16 ? 4.725 0.238 7.398 1.00 0.00 16 HIS A CA 15
ATOM 25288 C C . HIS A 1 16 ? 6.047 -0.416 7.803 1.00 0.00 16 HIS A C 15
ATOM 25289 O O . HIS A 1 16 ? 7.083 0.245 7.847 1.00 0.00 16 HIS A O 15
ATOM 25303 N N . ASP A 1 17 ? 5.968 -1.708 8.087 1.00 0.00 17 ASP A N 15
ATOM 25304 C CA . ASP A 1 17 ? 7.146 -2.459 8.487 1.00 0.00 17 ASP A CA 15
ATOM 25305 C C . ASP A 1 17 ? 7.736 -3.163 7.263 1.00 0.00 17 ASP A C 15
ATOM 25306 O O . ASP A 1 17 ? 7.093 -3.241 6.217 1.00 0.00 17 ASP A O 15
ATOM 25315 N N . THR A 1 18 ? 8.953 -3.659 7.434 1.00 0.00 18 THR A N 15
ATOM 25316 C CA . THR A 1 18 ? 9.636 -4.353 6.357 1.00 0.00 18 THR A CA 15
ATOM 25317 C C . THR A 1 18 ? 9.827 -5.830 6.711 1.00 0.00 18 THR A C 15
ATOM 25318 O O . THR A 1 18 ? 9.855 -6.685 5.827 1.00 0.00 18 THR A O 15
ATOM 25329 N N . SER A 1 19 ? 9.953 -6.084 8.005 1.00 0.00 19 SER A N 15
ATOM 25330 C CA . SER A 1 19 ? 10.140 -7.442 8.487 1.00 0.00 19 SER A CA 15
ATOM 25331 C C . SER A 1 19 ? 8.882 -8.270 8.217 1.00 0.00 19 SER A C 15
ATOM 25332 O O . SER A 1 19 ? 8.897 -9.174 7.384 1.00 0.00 19 SER A O 15
ATOM 25340 N N . THR A 1 20 ? 7.823 -7.932 8.939 1.00 0.00 20 THR A N 15
ATOM 25341 C CA . THR A 1 20 ? 6.560 -8.633 8.788 1.00 0.00 20 THR A CA 15
ATOM 25342 C C . THR A 1 20 ? 5.599 -7.820 7.918 1.00 0.00 20 THR A C 15
ATOM 25343 O O . THR A 1 20 ? 4.444 -8.203 7.739 1.00 0.00 20 THR A O 15
ATOM 25354 N N . GLY A 1 21 ? 6.112 -6.714 7.400 1.00 0.00 21 GLY A N 15
ATOM 25355 C CA . GLY A 1 21 ? 5.315 -5.844 6.553 1.00 0.00 21 GLY A CA 15
ATOM 25356 C C . GLY A 1 21 ? 5.682 -6.026 5.079 1.00 0.00 21 GLY A C 15
ATOM 25357 O O . GLY A 1 21 ? 6.661 -6.698 4.758 1.00 0.00 21 GLY A O 15
ATOM 25361 N N . ILE A 1 22 ? 4.877 -5.417 4.222 1.00 0.00 22 ILE A N 15
ATOM 25362 C CA . ILE A 1 22 ? 5.105 -5.503 2.789 1.00 0.00 22 ILE A CA 15
ATOM 25363 C C . ILE A 1 22 ? 6.606 -5.401 2.509 1.00 0.00 22 ILE A C 15
ATOM 25364 O O . ILE A 1 22 ? 7.356 -4.857 3.317 1.00 0.00 22 ILE A O 15
ATOM 25380 N N . ARG A 1 23 ? 6.998 -5.934 1.361 1.00 0.00 23 ARG A N 15
ATOM 25381 C CA . ARG A 1 23 ? 8.396 -5.910 0.965 1.00 0.00 23 ARG A CA 15
ATOM 25382 C C . ARG A 1 23 ? 8.533 -5.384 -0.465 1.00 0.00 23 ARG A C 15
ATOM 25383 O O . ARG A 1 23 ? 8.522 -6.159 -1.420 1.00 0.00 23 ARG A O 15
ATOM 25404 N N . PRO A 1 24 ? 8.661 -4.034 -0.571 1.00 0.00 24 PRO A N 15
ATOM 25405 C CA . PRO A 1 24 ? 8.800 -3.394 -1.868 1.00 0.00 24 PRO A CA 15
ATOM 25406 C C . PRO A 1 24 ? 10.204 -3.607 -2.437 1.00 0.00 24 PRO A C 15
ATOM 25407 O O . PRO A 1 24 ? 10.357 -4.097 -3.555 1.00 0.00 24 PRO A O 15
ATOM 25418 N N . SER A 1 25 ? 11.194 -3.228 -1.642 1.00 0.00 25 SER A N 15
ATOM 25419 C CA . SER A 1 25 ? 12.580 -3.371 -2.052 1.00 0.00 25 SER A CA 15
ATOM 25420 C C . SER A 1 25 ? 12.845 -2.533 -3.305 1.00 0.00 25 SER A C 15
ATOM 25421 O O . SER A 1 25 ? 12.074 -2.581 -4.262 1.00 0.00 25 SER A O 15
ATOM 25429 N N . PRO A 1 26 ? 13.966 -1.766 -3.257 1.00 0.00 26 PRO A N 15
ATOM 25430 C CA . PRO A 1 26 ? 14.342 -0.918 -4.376 1.00 0.00 26 PRO A CA 15
ATOM 25431 C C . PRO A 1 26 ? 14.918 -1.750 -5.523 1.00 0.00 26 PRO A C 15
ATOM 25432 O O . PRO A 1 26 ? 16.068 -1.558 -5.917 1.00 0.00 26 PRO A O 15
ATOM 25443 N N . ASN A 1 27 ? 14.093 -2.655 -6.028 1.00 0.00 27 ASN A N 15
ATOM 25444 C CA . ASN A 1 27 ? 14.507 -3.516 -7.123 1.00 0.00 27 ASN A CA 15
ATOM 25445 C C . ASN A 1 27 ? 14.207 -2.823 -8.453 1.00 0.00 27 ASN A C 15
ATOM 25446 O O . ASN A 1 27 ? 13.046 -2.596 -8.791 1.00 0.00 27 ASN A O 15
ATOM 25457 N N . MET A 1 28 ? 15.274 -2.505 -9.172 1.00 0.00 28 MET A N 15
ATOM 25458 C CA . MET A 1 28 ? 15.139 -1.841 -10.458 1.00 0.00 28 MET A CA 15
ATOM 25459 C C . MET A 1 28 ? 14.081 -2.530 -11.322 1.00 0.00 28 MET A C 15
ATOM 25460 O O . MET A 1 28 ? 14.285 -3.651 -11.784 1.00 0.00 28 MET A O 15
ATOM 25474 N N . GLU A 1 29 ? 12.973 -1.829 -11.514 1.00 0.00 29 GLU A N 15
ATOM 25475 C CA . GLU A 1 29 ? 11.882 -2.358 -12.314 1.00 0.00 29 GLU A CA 15
ATOM 25476 C C . GLU A 1 29 ? 12.302 -2.463 -13.782 1.00 0.00 29 GLU A C 15
ATOM 25477 O O . GLU A 1 29 ? 12.475 -3.563 -14.305 1.00 0.00 29 GLU A O 15
ATOM 25489 N N . GLN A 1 30 ? 12.454 -1.303 -14.405 1.00 0.00 30 GLN A N 15
ATOM 25490 C CA . GLN A 1 30 ? 12.851 -1.250 -15.801 1.00 0.00 30 GLN A CA 15
ATOM 25491 C C . GLN A 1 30 ? 13.468 0.111 -16.127 1.00 0.00 30 GLN A C 15
ATOM 25492 O O . GLN A 1 30 ? 13.219 0.671 -17.193 1.00 0.00 30 GLN A O 15
ATOM 25506 N N . GLY A 1 31 ? 14.262 0.605 -15.187 1.00 0.00 31 GLY A N 15
ATOM 25507 C CA . GLY A 1 31 ? 14.916 1.891 -15.361 1.00 0.00 31 GLY A CA 15
ATOM 25508 C C . GLY A 1 31 ? 14.672 2.798 -14.153 1.00 0.00 31 GLY A C 15
ATOM 25509 O O . GLY A 1 31 ? 13.545 3.226 -13.911 1.00 0.00 31 GLY A O 15
ATOM 25513 N N . SER A 1 32 ? 15.748 3.064 -13.426 1.00 0.00 32 SER A N 15
ATOM 25514 C CA . SER A 1 32 ? 15.665 3.912 -12.250 1.00 0.00 32 SER A CA 15
ATOM 25515 C C . SER A 1 32 ? 14.785 3.250 -11.188 1.00 0.00 32 SER A C 15
ATOM 25516 O O . SER A 1 32 ? 13.839 2.536 -11.518 1.00 0.00 32 SER A O 15
ATOM 25524 N N . THR A 1 33 ? 15.127 3.509 -9.935 1.00 0.00 33 THR A N 15
ATOM 25525 C CA . THR A 1 33 ? 14.380 2.947 -8.823 1.00 0.00 33 THR A CA 15
ATOM 25526 C C . THR A 1 33 ? 13.023 3.641 -8.687 1.00 0.00 33 THR A C 15
ATOM 25527 O O . THR A 1 33 ? 12.932 4.862 -8.797 1.00 0.00 33 THR A O 15
ATOM 25538 N N . TYR A 1 34 ? 12.001 2.831 -8.450 1.00 0.00 34 TYR A N 15
ATOM 25539 C CA . TYR A 1 34 ? 10.653 3.351 -8.299 1.00 0.00 34 TYR A CA 15
ATOM 25540 C C . TYR A 1 34 ? 10.284 3.495 -6.821 1.00 0.00 34 TYR A C 15
ATOM 25541 O O . TYR A 1 34 ? 9.134 3.277 -6.441 1.00 0.00 34 TYR A O 15
ATOM 25559 N N . LYS A 1 35 ? 11.280 3.859 -6.028 1.00 0.00 35 LYS A N 15
ATOM 25560 C CA . LYS A 1 35 ? 11.074 4.035 -4.600 1.00 0.00 35 LYS A CA 15
ATOM 25561 C C . LYS A 1 35 ? 10.468 2.757 -4.016 1.00 0.00 35 LYS A C 15
ATOM 25562 O O . LYS A 1 35 ? 10.440 1.720 -4.677 1.00 0.00 35 LYS A O 15
ATOM 25581 N N . LYS A 1 36 ? 9.997 2.874 -2.783 1.00 0.00 36 LYS A N 15
ATOM 25582 C CA . LYS A 1 36 ? 9.393 1.741 -2.103 1.00 0.00 36 LYS A CA 15
ATOM 25583 C C . LYS A 1 36 ? 8.095 1.356 -2.816 1.00 0.00 36 LYS A C 15
ATOM 25584 O O . LYS A 1 36 ? 7.061 1.993 -2.617 1.00 0.00 36 LYS A O 15
ATOM 25603 N N . THR A 1 37 ? 8.191 0.316 -3.631 1.00 0.00 37 THR A N 15
ATOM 25604 C CA . THR A 1 37 ? 7.037 -0.161 -4.374 1.00 0.00 37 THR A CA 15
ATOM 25605 C C . THR A 1 37 ? 6.984 -1.690 -4.353 1.00 0.00 37 THR A C 15
ATOM 25606 O O . THR A 1 37 ? 7.995 -2.353 -4.579 1.00 0.00 37 THR A O 15
ATOM 25617 N N . PHE A 1 38 ? 5.794 -2.205 -4.080 1.00 0.00 38 PHE A N 15
ATOM 25618 C CA . PHE A 1 38 ? 5.596 -3.643 -4.026 1.00 0.00 38 PHE A CA 15
ATOM 25619 C C . PHE A 1 38 ? 4.525 -4.087 -5.025 1.00 0.00 38 PHE A C 15
ATOM 25620 O O . PHE A 1 38 ? 3.434 -3.520 -5.062 1.00 0.00 38 PHE A O 15
ATOM 25637 N N . LEU A 1 39 ? 4.873 -5.096 -5.809 1.00 0.00 39 LEU A N 15
ATOM 25638 C CA . LEU A 1 39 ? 3.955 -5.622 -6.804 1.00 0.00 39 LEU A CA 15
ATOM 25639 C C . LEU A 1 39 ? 2.564 -5.765 -6.184 1.00 0.00 39 LEU A C 15
ATOM 25640 O O . LEU A 1 39 ? 2.431 -5.863 -4.965 1.00 0.00 39 LEU A O 15
ATOM 25656 N N . GLY A 1 40 ? 1.562 -5.772 -7.051 1.00 0.00 40 GLY A N 15
ATOM 25657 C CA . GLY A 1 40 ? 0.186 -5.902 -6.603 1.00 0.00 40 GLY A CA 15
ATOM 25658 C C . GLY A 1 40 ? -0.096 -7.319 -6.101 1.00 0.00 40 GLY A C 15
ATOM 25659 O O . GLY A 1 40 ? -0.850 -7.505 -5.146 1.00 0.00 40 GLY A O 15
ATOM 25663 N N . SER A 1 41 ? 0.523 -8.283 -6.767 1.00 0.00 41 SER A N 15
ATOM 25664 C CA . SER A 1 41 ? 0.348 -9.678 -6.400 1.00 0.00 41 SER A CA 15
ATOM 25665 C C . SER A 1 41 ? 1.017 -9.952 -5.051 1.00 0.00 41 SER A C 15
ATOM 25666 O O . SER A 1 41 ? 0.512 -10.740 -4.253 1.00 0.00 41 SER A O 15
ATOM 25674 N N . SER A 1 42 ? 2.143 -9.287 -4.839 1.00 0.00 42 SER A N 15
ATOM 25675 C CA . SER A 1 42 ? 2.886 -9.449 -3.601 1.00 0.00 42 SER A CA 15
ATOM 25676 C C . SER A 1 42 ? 2.061 -8.928 -2.423 1.00 0.00 42 SER A C 15
ATOM 25677 O O . SER A 1 42 ? 2.021 -9.552 -1.364 1.00 0.00 42 SER A O 15
ATOM 25685 N N . LEU A 1 43 ? 1.422 -7.789 -2.647 1.00 0.00 43 LEU A N 15
ATOM 25686 C CA . LEU A 1 43 ? 0.600 -7.177 -1.617 1.00 0.00 43 LEU A CA 15
ATOM 25687 C C . LEU A 1 43 ? -0.554 -8.118 -1.265 1.00 0.00 43 LEU A C 15
ATOM 25688 O O . LEU A 1 43 ? -0.580 -8.694 -0.178 1.00 0.00 43 LEU A O 15
ATOM 25704 N N . VAL A 1 44 ? -1.479 -8.246 -2.205 1.00 0.00 44 VAL A N 15
ATOM 25705 C CA . VAL A 1 44 ? -2.632 -9.108 -2.007 1.00 0.00 44 VAL A CA 15
ATOM 25706 C C . VAL A 1 44 ? -2.233 -10.292 -1.124 1.00 0.00 44 VAL A C 15
ATOM 25707 O O . VAL A 1 44 ? -2.705 -10.415 0.005 1.00 0.00 44 VAL A O 15
ATOM 25720 N N . ASP A 1 45 ? -1.368 -11.133 -1.672 1.00 0.00 45 ASP A N 15
ATOM 25721 C CA . ASP A 1 45 ? -0.900 -12.302 -0.948 1.00 0.00 45 ASP A CA 15
ATOM 25722 C C . ASP A 1 45 ? -0.616 -11.917 0.506 1.00 0.00 45 ASP A C 15
ATOM 25723 O O . ASP A 1 45 ? -1.174 -12.508 1.429 1.00 0.00 45 ASP A O 15
ATOM 25732 N N . TRP A 1 46 ? 0.253 -10.929 0.663 1.00 0.00 46 TRP A N 15
ATOM 25733 C CA . TRP A 1 46 ? 0.618 -10.458 1.989 1.00 0.00 46 TRP A CA 15
ATOM 25734 C C . TRP A 1 46 ? -0.668 -10.273 2.796 1.00 0.00 46 TRP A C 15
ATOM 25735 O O . TRP A 1 46 ? -0.872 -10.942 3.807 1.00 0.00 46 TRP A O 15
ATOM 25756 N N . LEU A 1 47 ? -1.502 -9.361 2.318 1.00 0.00 47 LEU A N 15
ATOM 25757 C CA . LEU A 1 47 ? -2.763 -9.079 2.983 1.00 0.00 47 LEU A CA 15
ATOM 25758 C C . LEU A 1 47 ? -3.380 -10.390 3.475 1.00 0.00 47 LEU A C 15
ATOM 25759 O O . LEU A 1 47 ? -3.889 -10.460 4.592 1.00 0.00 47 LEU A O 15
ATOM 25775 N N . ILE A 1 48 ? -3.313 -11.398 2.617 1.00 0.00 48 ILE A N 15
ATOM 25776 C CA . ILE A 1 48 ? -3.858 -12.702 2.950 1.00 0.00 48 ILE A CA 15
ATOM 25777 C C . ILE A 1 48 ? -3.019 -13.331 4.065 1.00 0.00 48 ILE A C 15
ATOM 25778 O O . ILE A 1 48 ? -3.539 -13.646 5.134 1.00 0.00 48 ILE A O 15
ATOM 25794 N N . SER A 1 49 ? -1.737 -13.494 3.777 1.00 0.00 49 SER A N 15
ATOM 25795 C CA . SER A 1 49 ? -0.821 -14.079 4.741 1.00 0.00 49 SER A CA 15
ATOM 25796 C C . SER A 1 49 ? -0.922 -13.337 6.075 1.00 0.00 49 SER A C 15
ATOM 25797 O O . SER A 1 49 ? -0.713 -13.926 7.135 1.00 0.00 49 SER A O 15
ATOM 25805 N N . SER A 1 50 ? -1.242 -12.055 5.980 1.00 0.00 50 SER A N 15
ATOM 25806 C CA . SER A 1 50 ? -1.374 -11.226 7.166 1.00 0.00 50 SER A CA 15
ATOM 25807 C C . SER A 1 50 ? -2.658 -11.586 7.917 1.00 0.00 50 SER A C 15
ATOM 25808 O O . SER A 1 50 ? -2.844 -11.184 9.064 1.00 0.00 50 SER A O 15
ATOM 25816 N N . ASN A 1 51 ? -3.510 -12.340 7.238 1.00 0.00 51 ASN A N 15
ATOM 25817 C CA . ASN A 1 51 ? -4.771 -12.758 7.826 1.00 0.00 51 ASN A CA 15
ATOM 25818 C C . ASN A 1 51 ? -5.780 -11.612 7.728 1.00 0.00 51 ASN A C 15
ATOM 25819 O O . ASN A 1 51 ? -6.767 -11.585 8.461 1.00 0.00 51 ASN A O 15
ATOM 25830 N N . PHE A 1 52 ? -5.498 -10.695 6.814 1.00 0.00 52 PHE A N 15
ATOM 25831 C CA . PHE A 1 52 ? -6.369 -9.550 6.610 1.00 0.00 52 PHE A CA 15
ATOM 25832 C C . PHE A 1 52 ? -7.369 -9.815 5.483 1.00 0.00 52 PHE A C 15
ATOM 25833 O O . PHE A 1 52 ? -8.364 -9.105 5.352 1.00 0.00 52 PHE A O 15
ATOM 25850 N N . ALA A 1 53 ? -7.069 -10.840 4.698 1.00 0.00 53 ALA A N 15
ATOM 25851 C CA . ALA A 1 53 ? -7.929 -11.208 3.587 1.00 0.00 53 ALA A CA 15
ATOM 25852 C C . ALA A 1 53 ? -8.153 -12.721 3.600 1.00 0.00 53 ALA A C 15
ATOM 25853 O O . ALA A 1 53 ? -7.332 -13.469 4.130 1.00 0.00 53 ALA A O 15
ATOM 25860 N N . ALA A 1 54 ? -9.267 -13.128 3.011 1.00 0.00 54 ALA A N 15
ATOM 25861 C CA . ALA A 1 54 ? -9.609 -14.539 2.948 1.00 0.00 54 ALA A CA 15
ATOM 25862 C C . ALA A 1 54 ? -9.084 -15.129 1.638 1.00 0.00 54 ALA A C 15
ATOM 25863 O O . ALA A 1 54 ? -8.722 -16.303 1.583 1.00 0.00 54 ALA A O 15
ATOM 25870 N N . SER A 1 55 ? -9.059 -14.287 0.615 1.00 0.00 55 SER A N 15
ATOM 25871 C CA . SER A 1 55 ? -8.583 -14.711 -0.691 1.00 0.00 55 SER A CA 15
ATOM 25872 C C . SER A 1 55 ? -8.050 -13.507 -1.469 1.00 0.00 55 SER A C 15
ATOM 25873 O O . SER A 1 55 ? -8.300 -12.362 -1.096 1.00 0.00 55 SER A O 15
ATOM 25881 N N . ARG A 1 56 ? -7.325 -13.807 -2.537 1.00 0.00 56 ARG A N 15
ATOM 25882 C CA . ARG A 1 56 ? -6.754 -12.763 -3.371 1.00 0.00 56 ARG A CA 15
ATOM 25883 C C . ARG A 1 56 ? -7.765 -11.633 -3.574 1.00 0.00 56 ARG A C 15
ATOM 25884 O O . ARG A 1 56 ? -7.386 -10.469 -3.686 1.00 0.00 56 ARG A O 15
ATOM 25905 N N . LEU A 1 57 ? -9.032 -12.017 -3.615 1.00 0.00 57 LEU A N 15
ATOM 25906 C CA . LEU A 1 57 ? -10.101 -11.050 -3.803 1.00 0.00 57 LEU A CA 15
ATOM 25907 C C . LEU A 1 57 ? -10.121 -10.082 -2.618 1.00 0.00 57 LEU A C 15
ATOM 25908 O O . LEU A 1 57 ? -9.791 -8.907 -2.767 1.00 0.00 57 LEU A O 15
ATOM 25924 N N . GLU A 1 58 ? -10.511 -10.613 -1.468 1.00 0.00 58 GLU A N 15
ATOM 25925 C CA . GLU A 1 58 ? -10.578 -9.810 -0.259 1.00 0.00 58 GLU A CA 15
ATOM 25926 C C . GLU A 1 58 ? -9.394 -8.844 -0.196 1.00 0.00 58 GLU A C 15
ATOM 25927 O O . GLU A 1 58 ? -9.564 -7.667 0.116 1.00 0.00 58 GLU A O 15
ATOM 25939 N N . ALA A 1 59 ? -8.219 -9.378 -0.498 1.00 0.00 59 ALA A N 15
ATOM 25940 C CA . ALA A 1 59 ? -7.007 -8.577 -0.480 1.00 0.00 59 ALA A CA 15
ATOM 25941 C C . ALA A 1 59 ? -7.132 -7.446 -1.503 1.00 0.00 59 ALA A C 15
ATOM 25942 O O . ALA A 1 59 ? -6.862 -6.288 -1.190 1.00 0.00 59 ALA A O 15
ATOM 25949 N N . VAL A 1 60 ? -7.542 -7.822 -2.706 1.00 0.00 60 VAL A N 15
ATOM 25950 C CA . VAL A 1 60 ? -7.706 -6.854 -3.777 1.00 0.00 60 VAL A CA 15
ATOM 25951 C C . VAL A 1 60 ? -8.576 -5.696 -3.283 1.00 0.00 60 VAL A C 15
ATOM 25952 O O . VAL A 1 60 ? -8.325 -4.540 -3.619 1.00 0.00 60 VAL A O 15
ATOM 25965 N N . THR A 1 61 ? -9.579 -6.047 -2.492 1.00 0.00 61 THR A N 15
ATOM 25966 C CA . THR A 1 61 ? -10.487 -5.051 -1.948 1.00 0.00 61 THR A CA 15
ATOM 25967 C C . THR A 1 61 ? -9.830 -4.312 -0.781 1.00 0.00 61 THR A C 15
ATOM 25968 O O . THR A 1 61 ? -9.970 -3.096 -0.654 1.00 0.00 61 THR A O 15
ATOM 25979 N N . LEU A 1 62 ? -9.127 -5.076 0.041 1.00 0.00 62 LEU A N 15
ATOM 25980 C CA . LEU A 1 62 ? -8.448 -4.508 1.194 1.00 0.00 62 LEU A CA 15
ATOM 25981 C C . LEU A 1 62 ? -7.357 -3.548 0.716 1.00 0.00 62 LEU A C 15
ATOM 25982 O O . LEU A 1 62 ? -7.064 -2.556 1.381 1.00 0.00 62 LEU A O 15
ATOM 25998 N N . ALA A 1 63 ? -6.786 -3.877 -0.434 1.00 0.00 63 ALA A N 15
ATOM 25999 C CA . ALA A 1 63 ? -5.734 -3.056 -1.009 1.00 0.00 63 ALA A CA 15
ATOM 26000 C C . ALA A 1 63 ? -6.329 -1.726 -1.476 1.00 0.00 63 ALA A C 15
ATOM 26001 O O . ALA A 1 63 ? -5.909 -0.662 -1.025 1.00 0.00 63 ALA A O 15
ATOM 26008 N N . SER A 1 64 ? -7.297 -1.831 -2.375 1.00 0.00 64 SER A N 15
ATOM 26009 C CA . SER A 1 64 ? -7.953 -0.649 -2.908 1.00 0.00 64 SER A CA 15
ATOM 26010 C C . SER A 1 64 ? -8.506 0.203 -1.765 1.00 0.00 64 SER A C 15
ATOM 26011 O O . SER A 1 64 ? -8.571 1.427 -1.873 1.00 0.00 64 SER A O 15
ATOM 26019 N N . MET A 1 65 ? -8.891 -0.477 -0.695 1.00 0.00 65 MET A N 15
ATOM 26020 C CA . MET A 1 65 ? -9.436 0.203 0.468 1.00 0.00 65 MET A CA 15
ATOM 26021 C C . MET A 1 65 ? -8.382 1.095 1.126 1.00 0.00 65 MET A C 15
ATOM 26022 O O . MET A 1 65 ? -8.696 2.182 1.609 1.00 0.00 65 MET A O 15
ATOM 26036 N N . LEU A 1 66 ? -7.152 0.602 1.125 1.00 0.00 66 LEU A N 15
ATOM 26037 C CA . LEU A 1 66 ? -6.049 1.341 1.716 1.00 0.00 66 LEU A CA 15
ATOM 26038 C C . LEU A 1 66 ? -5.757 2.580 0.867 1.00 0.00 66 LEU A C 15
ATOM 26039 O O . LEU A 1 66 ? -5.666 3.689 1.392 1.00 0.00 66 LEU A O 15
ATOM 26055 N N . MET A 1 67 ? -5.619 2.350 -0.430 1.00 0.00 67 MET A N 15
ATOM 26056 C CA . MET A 1 67 ? -5.339 3.434 -1.357 1.00 0.00 67 MET A CA 15
ATOM 26057 C C . MET A 1 67 ? -6.314 4.595 -1.152 1.00 0.00 67 MET A C 15
ATOM 26058 O O . MET A 1 67 ? -5.937 5.758 -1.286 1.00 0.00 67 MET A O 15
ATOM 26072 N N . GLU A 1 68 ? -7.550 4.239 -0.832 1.00 0.00 68 GLU A N 15
ATOM 26073 C CA . GLU A 1 68 ? -8.582 5.236 -0.608 1.00 0.00 68 GLU A CA 15
ATOM 26074 C C . GLU A 1 68 ? -8.318 5.990 0.697 1.00 0.00 68 GLU A C 15
ATOM 26075 O O . GLU A 1 68 ? -8.410 7.216 0.740 1.00 0.00 68 GLU A O 15
ATOM 26087 N N . GLU A 1 69 ? -7.994 5.225 1.729 1.00 0.00 69 GLU A N 15
ATOM 26088 C CA . GLU A 1 69 ? -7.716 5.805 3.032 1.00 0.00 69 GLU A CA 15
ATOM 26089 C C . GLU A 1 69 ? -6.516 6.750 2.947 1.00 0.00 69 GLU A C 15
ATOM 26090 O O . GLU A 1 69 ? -6.251 7.508 3.879 1.00 0.00 69 GLU A O 15
ATOM 26102 N N . ASN A 1 70 ? -5.822 6.675 1.821 1.00 0.00 70 ASN A N 15
ATOM 26103 C CA . ASN A 1 70 ? -4.657 7.514 1.602 1.00 0.00 70 ASN A CA 15
ATOM 26104 C C . ASN A 1 70 ? -3.420 6.824 2.181 1.00 0.00 70 ASN A C 15
ATOM 26105 O O . ASN A 1 70 ? -2.492 7.487 2.640 1.00 0.00 70 ASN A O 15
ATOM 26116 N N . PHE A 1 71 ? -3.448 5.500 2.140 1.00 0.00 71 PHE A N 15
ATOM 26117 C CA . PHE A 1 71 ? -2.341 4.712 2.655 1.00 0.00 71 PHE A CA 15
ATOM 26118 C C . PHE A 1 71 ? -1.410 4.269 1.524 1.00 0.00 71 PHE A C 15
ATOM 26119 O O . PHE A 1 71 ? -0.205 4.130 1.726 1.00 0.00 71 PHE A O 15
ATOM 26136 N N . LEU A 1 72 ? -2.005 4.059 0.359 1.00 0.00 72 LEU A N 15
ATOM 26137 C CA . LEU A 1 72 ? -1.245 3.635 -0.804 1.00 0.00 72 LEU A CA 15
ATOM 26138 C C . LEU A 1 72 ? -1.759 4.373 -2.041 1.00 0.00 72 LEU A C 15
ATOM 26139 O O . LEU A 1 72 ? -2.783 5.052 -1.982 1.00 0.00 72 LEU A O 15
ATOM 26155 N N . ARG A 1 73 ? -1.026 4.214 -3.133 1.00 0.00 73 ARG A N 15
ATOM 26156 C CA . ARG A 1 73 ? -1.395 4.857 -4.383 1.00 0.00 73 ARG A CA 15
ATOM 26157 C C . ARG A 1 73 ? -0.871 4.048 -5.571 1.00 0.00 73 ARG A C 15
ATOM 26158 O O . ARG A 1 73 ? 0.160 3.385 -5.469 1.00 0.00 73 ARG A O 15
ATOM 26179 N N . PRO A 1 74 ? -1.624 4.131 -6.700 1.00 0.00 74 PRO A N 15
ATOM 26180 C CA . PRO A 1 74 ? -1.247 3.415 -7.907 1.00 0.00 74 PRO A CA 15
ATOM 26181 C C . PRO A 1 74 ? -0.066 4.097 -8.602 1.00 0.00 74 PRO A C 15
ATOM 26182 O O . PRO A 1 74 ? -0.095 5.303 -8.843 1.00 0.00 74 PRO A O 15
ATOM 26193 N N . VAL A 1 75 ? 0.944 3.295 -8.906 1.00 0.00 75 VAL A N 15
ATOM 26194 C CA . VAL A 1 75 ? 2.132 3.806 -9.569 1.00 0.00 75 VAL A CA 15
ATOM 26195 C C . VAL A 1 75 ? 1.929 3.749 -11.084 1.00 0.00 75 VAL A C 15
ATOM 26196 O O . VAL A 1 75 ? 1.220 2.878 -11.587 1.00 0.00 75 VAL A O 15
ATOM 26209 N N . GLY A 1 76 ? 2.563 4.689 -11.770 1.00 0.00 76 GLY A N 15
ATOM 26210 C CA . GLY A 1 76 ? 2.461 4.757 -13.217 1.00 0.00 76 GLY A CA 15
ATOM 26211 C C . GLY A 1 76 ? 3.268 3.637 -13.877 1.00 0.00 76 GLY A C 15
ATOM 26212 O O . GLY A 1 76 ? 4.456 3.801 -14.152 1.00 0.00 76 GLY A O 15
ATOM 26216 N N . VAL A 1 77 ? 2.591 2.522 -14.112 1.00 0.00 77 VAL A N 15
ATOM 26217 C CA . VAL A 1 77 ? 3.230 1.375 -14.734 1.00 0.00 77 VAL A CA 15
ATOM 26218 C C . VAL A 1 77 ? 2.165 0.503 -15.402 1.00 0.00 77 VAL A C 15
ATOM 26219 O O . VAL A 1 77 ? 2.206 0.283 -16.611 1.00 0.00 77 VAL A O 15
ATOM 26232 N N . ARG A 1 78 ? 1.236 0.029 -14.584 1.00 0.00 78 ARG A N 15
ATOM 26233 C CA . ARG A 1 78 ? 0.162 -0.814 -15.080 1.00 0.00 78 ARG A CA 15
ATOM 26234 C C . ARG A 1 78 ? -1.176 -0.376 -14.482 1.00 0.00 78 ARG A C 15
ATOM 26235 O O . ARG A 1 78 ? -2.121 -0.086 -15.214 1.00 0.00 78 ARG A O 15
ATOM 26256 N N . SER A 1 79 ? -1.214 -0.341 -13.158 1.00 0.00 79 SER A N 15
ATOM 26257 C CA . SER A 1 79 ? -2.421 0.058 -12.454 1.00 0.00 79 SER A CA 15
ATOM 26258 C C . SER A 1 79 ? -2.585 1.577 -12.516 1.00 0.00 79 SER A C 15
ATOM 26259 O O . SER A 1 79 ? -2.150 2.290 -11.613 1.00 0.00 79 SER A O 15
ATOM 26267 N N . MET A 1 80 ? -3.214 2.029 -13.591 1.00 0.00 80 MET A N 15
ATOM 26268 C CA . MET A 1 80 ? -3.442 3.451 -13.783 1.00 0.00 80 MET A CA 15
ATOM 26269 C C . MET A 1 80 ? -4.444 3.699 -14.912 1.00 0.00 80 MET A C 15
ATOM 26270 O O . MET A 1 80 ? -5.035 2.758 -15.439 1.00 0.00 80 MET A O 15
ATOM 26284 N N . GLY A 1 81 ? -4.604 4.970 -15.250 1.00 0.00 81 GLY A N 15
ATOM 26285 C CA . GLY A 1 81 ? -5.524 5.353 -16.307 1.00 0.00 81 GLY A CA 15
ATOM 26286 C C . GLY A 1 81 ? -6.865 5.808 -15.728 1.00 0.00 81 GLY A C 15
ATOM 26287 O O . GLY A 1 81 ? -7.065 6.995 -15.474 1.00 0.00 81 GLY A O 15
ATOM 26291 N N . ALA A 1 82 ? -7.749 4.840 -15.537 1.00 0.00 82 ALA A N 15
ATOM 26292 C CA . ALA A 1 82 ? -9.066 5.126 -14.992 1.00 0.00 82 ALA A CA 15
ATOM 26293 C C . ALA A 1 82 ? -9.034 4.950 -13.473 1.00 0.00 82 ALA A C 15
ATOM 26294 O O . ALA A 1 82 ? -9.653 4.031 -12.938 1.00 0.00 82 ALA A O 15
ATOM 26301 N N . ILE A 1 83 ? -8.307 5.844 -12.821 1.00 0.00 83 ILE A N 15
ATOM 26302 C CA . ILE A 1 83 ? -8.186 5.799 -11.373 1.00 0.00 83 ILE A CA 15
ATOM 26303 C C . ILE A 1 83 ? -9.262 6.691 -10.748 1.00 0.00 83 ILE A C 15
ATOM 26304 O O . ILE A 1 83 ? -9.515 7.794 -11.229 1.00 0.00 83 ILE A O 15
ATOM 26320 N N . ARG A 1 84 ? -9.865 6.179 -9.686 1.00 0.00 84 ARG A N 15
ATOM 26321 C CA . ARG A 1 84 ? -10.907 6.915 -8.990 1.00 0.00 84 ARG A CA 15
ATOM 26322 C C . ARG A 1 84 ? -10.619 6.950 -7.488 1.00 0.00 84 ARG A C 15
ATOM 26323 O O . ARG A 1 84 ? -10.608 5.911 -6.830 1.00 0.00 84 ARG A O 15
ATOM 26344 N N . SER A 1 85 ? -10.394 8.157 -6.989 1.00 0.00 85 SER A N 15
ATOM 26345 C CA . SER A 1 85 ? -10.107 8.341 -5.577 1.00 0.00 85 SER A CA 15
ATOM 26346 C C . SER A 1 85 ? -11.279 9.049 -4.893 1.00 0.00 85 SER A C 15
ATOM 26347 O O . SER A 1 85 ? -11.118 10.140 -4.349 1.00 0.00 85 SER A O 15
ATOM 26355 N N . GLY A 1 86 ? -12.432 8.397 -4.942 1.00 0.00 86 GLY A N 15
ATOM 26356 C CA . GLY A 1 86 ? -13.630 8.950 -4.333 1.00 0.00 86 GLY A CA 15
ATOM 26357 C C . GLY A 1 86 ? -14.623 7.843 -3.973 1.00 0.00 86 GLY A C 15
ATOM 26358 O O . GLY A 1 86 ? -14.886 7.600 -2.796 1.00 0.00 86 GLY A O 15
ATOM 26362 N N . ASP A 1 87 ? -15.146 7.202 -5.007 1.00 0.00 87 ASP A N 15
ATOM 26363 C CA . ASP A 1 87 ? -16.104 6.127 -4.815 1.00 0.00 87 ASP A CA 15
ATOM 26364 C C . ASP A 1 87 ? -15.478 5.043 -3.935 1.00 0.00 87 ASP A C 15
ATOM 26365 O O . ASP A 1 87 ? -14.311 5.143 -3.557 1.00 0.00 87 ASP A O 15
ATOM 26374 N N . LEU A 1 88 ? -16.280 4.032 -3.635 1.00 0.00 88 LEU A N 15
ATOM 26375 C CA . LEU A 1 88 ? -15.818 2.931 -2.807 1.00 0.00 88 LEU A CA 15
ATOM 26376 C C . LEU A 1 88 ? -15.422 1.756 -3.703 1.00 0.00 88 LEU A C 15
ATOM 26377 O O . LEU A 1 88 ? -15.326 0.621 -3.239 1.00 0.00 88 LEU A O 15
ATOM 26393 N N . ALA A 1 89 ? -15.201 2.069 -4.971 1.00 0.00 89 ALA A N 15
ATOM 26394 C CA . ALA A 1 89 ? -14.817 1.054 -5.937 1.00 0.00 89 ALA A CA 15
ATOM 26395 C C . ALA A 1 89 ? -13.642 0.246 -5.381 1.00 0.00 89 ALA A C 15
ATOM 26396 O O . ALA A 1 89 ? -13.077 0.597 -4.346 1.00 0.00 89 ALA A O 15
ATOM 26403 N N . GLU A 1 90 ? -13.310 -0.821 -6.092 1.00 0.00 90 GLU A N 15
ATOM 26404 C CA . GLU A 1 90 ? -12.213 -1.681 -5.683 1.00 0.00 90 GLU A CA 15
ATOM 26405 C C . GLU A 1 90 ? -11.168 -1.777 -6.797 1.00 0.00 90 GLU A C 15
ATOM 26406 O O . GLU A 1 90 ? -10.710 -2.868 -7.132 1.00 0.00 90 GLU A O 15
ATOM 26418 N N . GLN A 1 91 ? -10.823 -0.619 -7.341 1.00 0.00 91 GLN A N 15
ATOM 26419 C CA . GLN A 1 91 ? -9.841 -0.558 -8.411 1.00 0.00 91 GLN A CA 15
ATOM 26420 C C . GLN A 1 91 ? -8.477 -1.032 -7.906 1.00 0.00 91 GLN A C 15
ATOM 26421 O O . GLN A 1 91 ? -7.834 -0.350 -7.110 1.00 0.00 91 GLN A O 15
ATOM 26435 N N . PHE A 1 92 ? -8.075 -2.198 -8.391 1.00 0.00 92 PHE A N 15
ATOM 26436 C CA . PHE A 1 92 ? -6.798 -2.772 -7.999 1.00 0.00 92 PHE A CA 15
ATOM 26437 C C . PHE A 1 92 ? -6.548 -4.096 -8.723 1.00 0.00 92 PHE A C 15
ATOM 26438 O O . PHE A 1 92 ? -7.483 -4.850 -8.987 1.00 0.00 92 PHE A O 15
ATOM 26455 N N . LEU A 1 93 ? -5.280 -4.340 -9.022 1.00 0.00 93 LEU A N 15
ATOM 26456 C CA . LEU A 1 93 ? -4.894 -5.560 -9.709 1.00 0.00 93 LEU A CA 15
ATOM 26457 C C . LEU A 1 93 ? -4.064 -6.432 -8.765 1.00 0.00 93 LEU A C 15
ATOM 26458 O O . LEU A 1 93 ? -3.563 -5.951 -7.749 1.00 0.00 93 LEU A O 15
ATOM 26474 N N . ASP A 1 94 ? -3.943 -7.699 -9.133 1.00 0.00 94 ASP A N 15
ATOM 26475 C CA . ASP A 1 94 ? -3.182 -8.642 -8.331 1.00 0.00 94 ASP A CA 15
ATOM 26476 C C . ASP A 1 94 ? -2.209 -9.403 -9.234 1.00 0.00 94 ASP A C 15
ATOM 26477 O O . ASP A 1 94 ? -2.376 -10.600 -9.463 1.00 0.00 94 ASP A O 15
ATOM 26486 N N . ASP A 1 95 ? -1.213 -8.677 -9.722 1.00 0.00 95 ASP A N 15
ATOM 26487 C CA . ASP A 1 95 ? -0.213 -9.269 -10.594 1.00 0.00 95 ASP A CA 15
ATOM 26488 C C . ASP A 1 95 ? 1.160 -8.685 -10.258 1.00 0.00 95 ASP A C 15
ATOM 26489 O O . ASP A 1 95 ? 1.272 -7.798 -9.414 1.00 0.00 95 ASP A O 15
ATOM 26498 N N . SER A 1 96 ? 2.172 -9.207 -10.936 1.00 0.00 96 SER A N 15
ATOM 26499 C CA . SER A 1 96 ? 3.534 -8.749 -10.719 1.00 0.00 96 SER A CA 15
ATOM 26500 C C . SER A 1 96 ? 3.697 -7.324 -11.251 1.00 0.00 96 SER A C 15
ATOM 26501 O O . SER A 1 96 ? 4.260 -6.466 -10.573 1.00 0.00 96 SER A O 15
ATOM 26509 N N . THR A 1 97 ? 3.194 -7.116 -12.459 1.00 0.00 97 THR A N 15
ATOM 26510 C CA . THR A 1 97 ? 3.278 -5.810 -13.089 1.00 0.00 97 THR A CA 15
ATOM 26511 C C . THR A 1 97 ? 2.712 -4.733 -12.161 1.00 0.00 97 THR A C 15
ATOM 26512 O O . THR A 1 97 ? 3.460 -3.922 -11.617 1.00 0.00 97 THR A O 15
ATOM 26523 N N . ALA A 1 98 ? 1.396 -4.759 -12.009 1.00 0.00 98 ALA A N 15
ATOM 26524 C CA . ALA A 1 98 ? 0.722 -3.795 -11.156 1.00 0.00 98 ALA A CA 15
ATOM 26525 C C . ALA A 1 98 ? 1.570 -3.545 -9.907 1.00 0.00 98 ALA A C 15
ATOM 26526 O O . ALA A 1 98 ? 1.946 -4.485 -9.209 1.00 0.00 98 ALA A O 15
ATOM 26533 N N . LEU A 1 99 ? 1.847 -2.272 -9.665 1.00 0.00 99 LEU A N 15
ATOM 26534 C CA . LEU A 1 99 ? 2.644 -1.886 -8.512 1.00 0.00 99 LEU A CA 15
ATOM 26535 C C . LEU A 1 99 ? 1.833 -0.930 -7.635 1.00 0.00 99 LEU A C 15
ATOM 26536 O O . LEU A 1 99 ? 0.796 -0.421 -8.058 1.00 0.00 99 LEU A O 15
ATOM 26552 N N . TYR A 1 100 ? 2.337 -0.715 -6.428 1.00 0.00 100 TYR A N 15
ATOM 26553 C CA . TYR A 1 100 ? 1.673 0.171 -5.487 1.00 0.00 100 TYR A CA 15
ATOM 26554 C C . TYR A 1 100 ? 2.642 0.647 -4.404 1.00 0.00 100 TYR A C 15
ATOM 26555 O O . TYR A 1 100 ? 3.510 -0.108 -3.967 1.00 0.00 100 TYR A O 15
ATOM 26573 N N . THR A 1 101 ? 2.462 1.896 -4.000 1.00 0.00 101 THR A N 15
ATOM 26574 C CA . THR A 1 101 ? 3.311 2.480 -2.975 1.00 0.00 101 THR A CA 15
ATOM 26575 C C . THR A 1 101 ? 2.461 3.016 -1.821 1.00 0.00 101 THR A C 15
ATOM 26576 O O . THR A 1 101 ? 1.251 2.797 -1.782 1.00 0.00 101 THR A O 15
ATOM 26587 N N . PHE A 1 102 ? 3.128 3.709 -0.909 1.00 0.00 102 PHE A N 15
ATOM 26588 C CA . PHE A 1 102 ? 2.449 4.277 0.242 1.00 0.00 102 PHE A CA 15
ATOM 26589 C C . PHE A 1 102 ? 2.243 5.784 0.069 1.00 0.00 102 PHE A C 15
ATOM 26590 O O . PHE A 1 102 ? 3.172 6.502 -0.298 1.00 0.00 102 PHE A O 15
ATOM 26607 N N . ALA A 1 103 ? 1.021 6.217 0.341 1.00 0.00 103 ALA A N 15
ATOM 26608 C CA . ALA A 1 103 ? 0.681 7.624 0.220 1.00 0.00 103 ALA A CA 15
ATOM 26609 C C . ALA A 1 103 ? 1.334 8.402 1.364 1.00 0.00 103 ALA A C 15
ATOM 26610 O O . ALA A 1 103 ? 1.834 7.808 2.318 1.00 0.00 103 ALA A O 15
ATOM 26617 N N . GLU A 1 104 ? 1.310 9.720 1.231 1.00 0.00 104 GLU A N 15
ATOM 26618 C CA . GLU A 1 104 ? 1.893 10.586 2.242 1.00 0.00 104 GLU A CA 15
ATOM 26619 C C . GLU A 1 104 ? 1.466 10.132 3.639 1.00 0.00 104 GLU A C 15
ATOM 26620 O O . GLU A 1 104 ? 2.180 10.361 4.614 1.00 0.00 104 GLU A O 15
ATOM 26632 N N . SER A 1 105 ? 0.304 9.498 3.692 1.00 0.00 105 SER A N 15
ATOM 26633 C CA . SER A 1 105 ? -0.226 9.010 4.953 1.00 0.00 105 SER A CA 15
ATOM 26634 C C . SER A 1 105 ? -0.424 10.177 5.923 1.00 0.00 105 SER A C 15
ATOM 26635 O O . SER A 1 105 ? 0.266 11.190 5.830 1.00 0.00 105 SER A O 15
ATOM 26643 N N . TYR A 1 106 ? -1.371 9.994 6.832 1.00 0.00 106 TYR A N 15
ATOM 26644 C CA . TYR A 1 106 ? -1.669 11.019 7.818 1.00 0.00 106 TYR A CA 15
ATOM 26645 C C . TYR A 1 106 ? -0.384 11.642 8.367 1.00 0.00 106 TYR A C 15
ATOM 26646 O O . TYR A 1 106 ? 0.702 11.095 8.186 1.00 0.00 106 TYR A O 15
ATOM 26664 N N . LYS A 1 107 ? -0.551 12.779 9.027 1.00 0.00 107 LYS A N 15
ATOM 26665 C CA . LYS A 1 107 ? 0.582 13.482 9.603 1.00 0.00 107 LYS A CA 15
ATOM 26666 C C . LYS A 1 107 ? 1.557 12.467 10.203 1.00 0.00 107 LYS A C 15
ATOM 26667 O O . LYS A 1 107 ? 1.208 11.742 11.134 1.00 0.00 107 LYS A O 15
ATOM 26686 N N . LYS A 1 108 ? 2.758 12.446 9.645 1.00 0.00 108 LYS A N 15
ATOM 26687 C CA . LYS A 1 108 ? 3.785 11.531 10.113 1.00 0.00 108 LYS A CA 15
ATOM 26688 C C . LYS A 1 108 ? 5.078 11.780 9.334 1.00 0.00 108 LYS A C 15
ATOM 26689 O O . LYS A 1 108 ? 5.071 11.803 8.104 1.00 0.00 108 LYS A O 15
ATOM 26708 N N . LYS A 1 109 ? 6.157 11.961 10.081 1.00 0.00 109 LYS A N 15
ATOM 26709 C CA . LYS A 1 109 ? 7.454 12.208 9.476 1.00 0.00 109 LYS A CA 15
ATOM 26710 C C . LYS A 1 109 ? 7.620 11.307 8.251 1.00 0.00 109 LYS A C 15
ATOM 26711 O O . LYS A 1 109 ? 7.544 10.084 8.360 1.00 0.00 109 LYS A O 15
ATOM 26730 N N . VAL A 1 110 ? 7.844 11.946 7.112 1.00 0.00 110 VAL A N 15
ATOM 26731 C CA . VAL A 1 110 ? 8.021 11.217 5.867 1.00 0.00 110 VAL A CA 15
ATOM 26732 C C . VAL A 1 110 ? 8.444 12.192 4.767 1.00 0.00 110 VAL A C 15
ATOM 26733 O O . VAL A 1 110 ? 7.894 13.286 4.656 1.00 0.00 110 VAL A O 15
ATOM 26746 N N . SER A 1 111 ? 9.419 11.759 3.980 1.00 0.00 111 SER A N 15
ATOM 26747 C CA . SER A 1 111 ? 9.922 12.580 2.892 1.00 0.00 111 SER A CA 15
ATOM 26748 C C . SER A 1 111 ? 8.824 12.797 1.848 1.00 0.00 111 SER A C 15
ATOM 26749 O O . SER A 1 111 ? 8.637 11.969 0.958 1.00 0.00 111 SER A O 15
ATOM 26757 N N . SER A 1 112 ? 8.127 13.914 1.993 1.00 0.00 112 SER A N 15
ATOM 26758 C CA . SER A 1 112 ? 7.053 14.250 1.074 1.00 0.00 112 SER A CA 15
ATOM 26759 C C . SER A 1 112 ? 6.505 15.641 1.395 1.00 0.00 112 SER A C 15
ATOM 26760 O O . SER A 1 112 ? 6.652 16.127 2.516 1.00 0.00 112 SER A O 15
ATOM 26768 N N . LYS A 1 113 ? 5.884 16.245 0.392 1.00 0.00 113 LYS A N 15
ATOM 26769 C CA . LYS A 1 113 ? 5.313 17.571 0.554 1.00 0.00 113 LYS A CA 15
ATOM 26770 C C . LYS A 1 113 ? 4.254 17.801 -0.526 1.00 0.00 113 LYS A C 15
ATOM 26771 O O . LYS A 1 113 ? 4.584 17.938 -1.703 1.00 0.00 113 LYS A O 15
ATOM 26790 N N . GLU A 1 114 ? 3.005 17.838 -0.087 1.00 0.00 114 GLU A N 15
ATOM 26791 C CA . GLU A 1 114 ? 1.896 18.050 -1.002 1.00 0.00 114 GLU A CA 15
ATOM 26792 C C . GLU A 1 114 ? 0.566 17.988 -0.248 1.00 0.00 114 GLU A C 15
ATOM 26793 O O . GLU A 1 114 ? 0.473 17.355 0.803 1.00 0.00 114 GLU A O 15
ATOM 26805 N N . SER A 1 115 ? -0.429 18.655 -0.813 1.00 0.00 115 SER A N 15
ATOM 26806 C CA . SER A 1 115 ? -1.750 18.684 -0.207 1.00 0.00 115 SER A CA 15
ATOM 26807 C C . SER A 1 115 ? -2.776 19.207 -1.214 1.00 0.00 115 SER A C 15
ATOM 26808 O O . SER A 1 115 ? -2.414 19.856 -2.194 1.00 0.00 115 SER A O 15
ATOM 26816 N N . GLY A 1 116 ? -4.036 18.907 -0.936 1.00 0.00 116 GLY A N 15
ATOM 26817 C CA . GLY A 1 116 ? -5.117 19.339 -1.806 1.00 0.00 116 GLY A CA 15
ATOM 26818 C C . GLY A 1 116 ? -6.480 19.036 -1.178 1.00 0.00 116 GLY A C 15
ATOM 26819 O O . GLY A 1 116 ? -6.973 17.913 -1.268 1.00 0.00 116 GLY A O 15
ATOM 26823 N N . PRO A 1 117 ? -7.065 20.085 -0.540 1.00 0.00 117 PRO A N 15
ATOM 26824 C CA . PRO A 1 117 ? -8.360 19.942 0.102 1.00 0.00 117 PRO A CA 15
ATOM 26825 C C . PRO A 1 117 ? -9.484 19.901 -0.935 1.00 0.00 117 PRO A C 15
ATOM 26826 O O . PRO A 1 117 ? -9.235 20.031 -2.132 1.00 0.00 117 PRO A O 15
ATOM 26837 N N . SER A 1 118 ? -10.699 19.720 -0.437 1.00 0.00 118 SER A N 15
ATOM 26838 C CA . SER A 1 118 ? -11.862 19.661 -1.305 1.00 0.00 118 SER A CA 15
ATOM 26839 C C . SER A 1 118 ? -13.128 19.454 -0.471 1.00 0.00 118 SER A C 15
ATOM 26840 O O . SER A 1 118 ? -13.126 18.679 0.484 1.00 0.00 118 SER A O 15
ATOM 26848 N N . SER A 1 119 ? -14.178 20.160 -0.862 1.00 0.00 119 SER A N 15
ATOM 26849 C CA . SER A 1 119 ? -15.448 20.064 -0.162 1.00 0.00 119 SER A CA 15
ATOM 26850 C C . SER A 1 119 ? -16.584 20.536 -1.071 1.00 0.00 119 SER A C 15
ATOM 26851 O O . SER A 1 119 ? -16.338 21.130 -2.120 1.00 0.00 119 SER A O 15
ATOM 26859 N N . GLY A 1 120 ? -17.804 20.256 -0.636 1.00 0.00 120 GLY A N 15
ATOM 26860 C CA . GLY A 1 120 ? -18.978 20.645 -1.397 1.00 0.00 120 GLY A CA 15
ATOM 26861 C C . GLY A 1 120 ? -20.189 19.794 -1.010 1.00 0.00 120 GLY A C 15
ATOM 26862 O O . GLY A 1 120 ? -21.199 20.320 -0.545 1.00 0.00 120 GLY A O 15
ATOM 26866 N N . GLY A 1 1 ? -7.803 9.007 19.276 1.00 0.00 1 GLY A N 16
ATOM 26867 C CA . GLY A 1 1 ? -8.989 8.568 18.560 1.00 0.00 1 GLY A CA 16
ATOM 26868 C C . GLY A 1 1 ? -9.169 9.357 17.261 1.00 0.00 1 GLY A C 16
ATOM 26869 O O . GLY A 1 1 ? -8.191 9.703 16.600 1.00 0.00 1 GLY A O 16
ATOM 26873 N N . SER A 1 2 ? -10.426 9.618 16.934 1.00 0.00 2 SER A N 16
ATOM 26874 C CA . SER A 1 2 ? -10.747 10.359 15.726 1.00 0.00 2 SER A CA 16
ATOM 26875 C C . SER A 1 2 ? -10.290 9.575 14.494 1.00 0.00 2 SER A C 16
ATOM 26876 O O . SER A 1 2 ? -9.564 8.589 14.615 1.00 0.00 2 SER A O 16
ATOM 26884 N N . SER A 1 3 ? -10.735 10.043 13.337 1.00 0.00 3 SER A N 16
ATOM 26885 C CA . SER A 1 3 ? -10.381 9.398 12.084 1.00 0.00 3 SER A CA 16
ATOM 26886 C C . SER A 1 3 ? -11.049 8.024 11.995 1.00 0.00 3 SER A C 16
ATOM 26887 O O . SER A 1 3 ? -11.161 7.319 12.997 1.00 0.00 3 SER A O 16
ATOM 26895 N N . GLY A 1 4 ? -11.474 7.685 10.787 1.00 0.00 4 GLY A N 16
ATOM 26896 C CA . GLY A 1 4 ? -12.128 6.408 10.555 1.00 0.00 4 GLY A CA 16
ATOM 26897 C C . GLY A 1 4 ? -11.104 5.273 10.481 1.00 0.00 4 GLY A C 16
ATOM 26898 O O . GLY A 1 4 ? -10.292 5.105 11.390 1.00 0.00 4 GLY A O 16
ATOM 26902 N N . SER A 1 5 ? -11.176 4.524 9.391 1.00 0.00 5 SER A N 16
ATOM 26903 C CA . SER A 1 5 ? -10.266 3.410 9.187 1.00 0.00 5 SER A CA 16
ATOM 26904 C C . SER A 1 5 ? -10.088 2.634 10.493 1.00 0.00 5 SER A C 16
ATOM 26905 O O . SER A 1 5 ? -8.964 2.342 10.898 1.00 0.00 5 SER A O 16
ATOM 26913 N N . SER A 1 6 ? -11.215 2.322 11.117 1.00 0.00 6 SER A N 16
ATOM 26914 C CA . SER A 1 6 ? -11.197 1.585 12.369 1.00 0.00 6 SER A CA 16
ATOM 26915 C C . SER A 1 6 ? -10.741 0.145 12.123 1.00 0.00 6 SER A C 16
ATOM 26916 O O . SER A 1 6 ? -11.483 -0.799 12.389 1.00 0.00 6 SER A O 16
ATOM 26924 N N . GLY A 1 7 ? -9.523 0.022 11.617 1.00 0.00 7 GLY A N 16
ATOM 26925 C CA . GLY A 1 7 ? -8.959 -1.286 11.332 1.00 0.00 7 GLY A CA 16
ATOM 26926 C C . GLY A 1 7 ? -7.783 -1.176 10.359 1.00 0.00 7 GLY A C 16
ATOM 26927 O O . GLY A 1 7 ? -6.664 -1.570 10.684 1.00 0.00 7 GLY A O 16
ATOM 26931 N N . LEU A 1 8 ? -8.078 -0.639 9.184 1.00 0.00 8 LEU A N 16
ATOM 26932 C CA . LEU A 1 8 ? -7.059 -0.473 8.161 1.00 0.00 8 LEU A CA 16
ATOM 26933 C C . LEU A 1 8 ? -5.777 0.057 8.806 1.00 0.00 8 LEU A C 16
ATOM 26934 O O . LEU A 1 8 ? -4.676 -0.249 8.350 1.00 0.00 8 LEU A O 16
ATOM 26950 N N . HIS A 1 9 ? -5.962 0.843 9.857 1.00 0.00 9 HIS A N 16
ATOM 26951 C CA . HIS A 1 9 ? -4.833 1.419 10.568 1.00 0.00 9 HIS A CA 16
ATOM 26952 C C . HIS A 1 9 ? -3.866 0.307 10.981 1.00 0.00 9 HIS A C 16
ATOM 26953 O O . HIS A 1 9 ? -2.653 0.449 10.833 1.00 0.00 9 HIS A O 16
ATOM 26967 N N . ARG A 1 10 ? -4.439 -0.773 11.489 1.00 0.00 10 ARG A N 16
ATOM 26968 C CA . ARG A 1 10 ? -3.642 -1.908 11.924 1.00 0.00 10 ARG A CA 16
ATOM 26969 C C . ARG A 1 10 ? -2.951 -2.562 10.726 1.00 0.00 10 ARG A C 16
ATOM 26970 O O . ARG A 1 10 ? -1.928 -3.226 10.881 1.00 0.00 10 ARG A O 16
ATOM 26991 N N . ILE A 1 11 ? -3.539 -2.351 9.557 1.00 0.00 11 ILE A N 16
ATOM 26992 C CA . ILE A 1 11 ? -2.992 -2.911 8.333 1.00 0.00 11 ILE A CA 16
ATOM 26993 C C . ILE A 1 11 ? -1.795 -2.072 7.883 1.00 0.00 11 ILE A C 16
ATOM 26994 O O . ILE A 1 11 ? -0.769 -2.615 7.477 1.00 0.00 11 ILE A O 16
ATOM 27010 N N . VAL A 1 12 ? -1.966 -0.761 7.970 1.00 0.00 12 VAL A N 16
ATOM 27011 C CA . VAL A 1 12 ? -0.912 0.159 7.576 1.00 0.00 12 VAL A CA 16
ATOM 27012 C C . VAL A 1 12 ? 0.294 -0.030 8.498 1.00 0.00 12 VAL A C 16
ATOM 27013 O O . VAL A 1 12 ? 1.434 -0.055 8.037 1.00 0.00 12 VAL A O 16
ATOM 27026 N N . ASP A 1 13 ? 0.002 -0.159 9.784 1.00 0.00 13 ASP A N 16
ATOM 27027 C CA . ASP A 1 13 ? 1.048 -0.345 10.774 1.00 0.00 13 ASP A CA 16
ATOM 27028 C C . ASP A 1 13 ? 1.893 -1.563 10.395 1.00 0.00 13 ASP A C 16
ATOM 27029 O O . ASP A 1 13 ? 3.120 -1.517 10.460 1.00 0.00 13 ASP A O 16
ATOM 27038 N N . LYS A 1 14 ? 1.201 -2.625 10.008 1.00 0.00 14 LYS A N 16
ATOM 27039 C CA . LYS A 1 14 ? 1.872 -3.854 9.618 1.00 0.00 14 LYS A CA 16
ATOM 27040 C C . LYS A 1 14 ? 2.760 -3.581 8.403 1.00 0.00 14 LYS A C 16
ATOM 27041 O O . LYS A 1 14 ? 3.896 -4.049 8.342 1.00 0.00 14 LYS A O 16
ATOM 27060 N N . MET A 1 15 ? 2.209 -2.825 7.464 1.00 0.00 15 MET A N 16
ATOM 27061 C CA . MET A 1 15 ? 2.937 -2.485 6.254 1.00 0.00 15 MET A CA 16
ATOM 27062 C C . MET A 1 15 ? 4.129 -1.579 6.568 1.00 0.00 15 MET A C 16
ATOM 27063 O O . MET A 1 15 ? 5.145 -1.621 5.875 1.00 0.00 15 MET A O 16
ATOM 27077 N N . HIS A 1 16 ? 3.966 -0.780 7.613 1.00 0.00 16 HIS A N 16
ATOM 27078 C CA . HIS A 1 16 ? 5.017 0.134 8.026 1.00 0.00 16 HIS A CA 16
ATOM 27079 C C . HIS A 1 16 ? 6.267 -0.659 8.409 1.00 0.00 16 HIS A C 16
ATOM 27080 O O . HIS A 1 16 ? 7.367 -0.110 8.450 1.00 0.00 16 HIS A O 16
ATOM 27094 N N . ASP A 1 17 ? 6.057 -1.939 8.680 1.00 0.00 17 ASP A N 16
ATOM 27095 C CA . ASP A 1 17 ? 7.153 -2.814 9.058 1.00 0.00 17 ASP A CA 16
ATOM 27096 C C . ASP A 1 17 ? 7.756 -3.443 7.800 1.00 0.00 17 ASP A C 16
ATOM 27097 O O . ASP A 1 17 ? 7.155 -3.392 6.728 1.00 0.00 17 ASP A O 16
ATOM 27106 N N . THR A 1 18 ? 8.935 -4.022 7.973 1.00 0.00 18 THR A N 16
ATOM 27107 C CA . THR A 1 18 ? 9.624 -4.660 6.865 1.00 0.00 18 THR A CA 16
ATOM 27108 C C . THR A 1 18 ? 9.690 -6.174 7.078 1.00 0.00 18 THR A C 16
ATOM 27109 O O . THR A 1 18 ? 9.506 -6.945 6.137 1.00 0.00 18 THR A O 16
ATOM 27120 N N . SER A 1 19 ? 9.951 -6.554 8.320 1.00 0.00 19 SER A N 16
ATOM 27121 C CA . SER A 1 19 ? 10.042 -7.962 8.668 1.00 0.00 19 SER A CA 16
ATOM 27122 C C . SER A 1 19 ? 8.717 -8.663 8.364 1.00 0.00 19 SER A C 16
ATOM 27123 O O . SER A 1 19 ? 8.646 -9.499 7.464 1.00 0.00 19 SER A O 16
ATOM 27131 N N . THR A 1 20 ? 7.701 -8.298 9.131 1.00 0.00 20 THR A N 16
ATOM 27132 C CA . THR A 1 20 ? 6.382 -8.882 8.954 1.00 0.00 20 THR A CA 16
ATOM 27133 C C . THR A 1 20 ? 5.558 -8.051 7.968 1.00 0.00 20 THR A C 16
ATOM 27134 O O . THR A 1 20 ? 4.632 -8.563 7.341 1.00 0.00 20 THR A O 16
ATOM 27145 N N . GLY A 1 21 ? 5.925 -6.782 7.862 1.00 0.00 21 GLY A N 16
ATOM 27146 C CA . GLY A 1 21 ? 5.232 -5.875 6.963 1.00 0.00 21 GLY A CA 16
ATOM 27147 C C . GLY A 1 21 ? 5.481 -6.255 5.502 1.00 0.00 21 GLY A C 16
ATOM 27148 O O . GLY A 1 21 ? 5.925 -7.364 5.212 1.00 0.00 21 GLY A O 16
ATOM 27152 N N . ILE A 1 22 ? 5.185 -5.311 4.620 1.00 0.00 22 ILE A N 16
ATOM 27153 C CA . ILE A 1 22 ? 5.371 -5.532 3.196 1.00 0.00 22 ILE A CA 16
ATOM 27154 C C . ILE A 1 22 ? 6.847 -5.340 2.844 1.00 0.00 22 ILE A C 16
ATOM 27155 O O . ILE A 1 22 ? 7.660 -5.024 3.711 1.00 0.00 22 ILE A O 16
ATOM 27171 N N . ARG A 1 23 ? 7.149 -5.539 1.569 1.00 0.00 23 ARG A N 16
ATOM 27172 C CA . ARG A 1 23 ? 8.513 -5.391 1.091 1.00 0.00 23 ARG A CA 16
ATOM 27173 C C . ARG A 1 23 ? 8.518 -5.018 -0.393 1.00 0.00 23 ARG A C 16
ATOM 27174 O O . ARG A 1 23 ? 8.494 -5.893 -1.257 1.00 0.00 23 ARG A O 16
ATOM 27195 N N . PRO A 1 24 ? 8.550 -3.683 -0.650 1.00 0.00 24 PRO A N 16
ATOM 27196 C CA . PRO A 1 24 ? 8.559 -3.183 -2.014 1.00 0.00 24 PRO A CA 16
ATOM 27197 C C . PRO A 1 24 ? 9.932 -3.376 -2.660 1.00 0.00 24 PRO A C 16
ATOM 27198 O O . PRO A 1 24 ? 10.865 -2.625 -2.378 1.00 0.00 24 PRO A O 16
ATOM 27209 N N . SER A 1 25 ? 10.013 -4.385 -3.515 1.00 0.00 25 SER A N 16
ATOM 27210 C CA . SER A 1 25 ? 11.257 -4.685 -4.203 1.00 0.00 25 SER A CA 16
ATOM 27211 C C . SER A 1 25 ? 11.136 -4.323 -5.685 1.00 0.00 25 SER A C 16
ATOM 27212 O O . SER A 1 25 ? 10.195 -4.744 -6.356 1.00 0.00 25 SER A O 16
ATOM 27220 N N . PRO A 1 26 ? 12.127 -3.525 -6.164 1.00 0.00 26 PRO A N 16
ATOM 27221 C CA . PRO A 1 26 ? 12.140 -3.101 -7.554 1.00 0.00 26 PRO A CA 16
ATOM 27222 C C . PRO A 1 26 ? 12.572 -4.246 -8.472 1.00 0.00 26 PRO A C 16
ATOM 27223 O O . PRO A 1 26 ? 13.093 -5.258 -8.006 1.00 0.00 26 PRO A O 16
ATOM 27234 N N . ASN A 1 27 ? 12.338 -4.049 -9.761 1.00 0.00 27 ASN A N 16
ATOM 27235 C CA . ASN A 1 27 ? 12.696 -5.052 -10.749 1.00 0.00 27 ASN A CA 16
ATOM 27236 C C . ASN A 1 27 ? 12.418 -4.504 -12.150 1.00 0.00 27 ASN A C 16
ATOM 27237 O O . ASN A 1 27 ? 12.013 -5.248 -13.043 1.00 0.00 27 ASN A O 16
ATOM 27248 N N . MET A 1 28 ? 12.645 -3.208 -12.300 1.00 0.00 28 MET A N 16
ATOM 27249 C CA . MET A 1 28 ? 12.424 -2.552 -13.577 1.00 0.00 28 MET A CA 16
ATOM 27250 C C . MET A 1 28 ? 11.080 -2.964 -14.180 1.00 0.00 28 MET A C 16
ATOM 27251 O O . MET A 1 28 ? 10.975 -4.012 -14.815 1.00 0.00 28 MET A O 16
ATOM 27265 N N . GLU A 1 29 ? 10.084 -2.117 -13.960 1.00 0.00 29 GLU A N 16
ATOM 27266 C CA . GLU A 1 29 ? 8.751 -2.381 -14.473 1.00 0.00 29 GLU A CA 16
ATOM 27267 C C . GLU A 1 29 ? 8.458 -1.481 -15.676 1.00 0.00 29 GLU A C 16
ATOM 27268 O O . GLU A 1 29 ? 8.090 -0.319 -15.511 1.00 0.00 29 GLU A O 16
ATOM 27280 N N . GLN A 1 30 ? 8.633 -2.053 -16.858 1.00 0.00 30 GLN A N 16
ATOM 27281 C CA . GLN A 1 30 ? 8.392 -1.317 -18.088 1.00 0.00 30 GLN A CA 16
ATOM 27282 C C . GLN A 1 30 ? 8.911 0.117 -17.959 1.00 0.00 30 GLN A C 16
ATOM 27283 O O . GLN A 1 30 ? 8.126 1.057 -17.849 1.00 0.00 30 GLN A O 16
ATOM 27297 N N . GLY A 1 31 ? 10.230 0.238 -17.977 1.00 0.00 31 GLY A N 16
ATOM 27298 C CA . GLY A 1 31 ? 10.863 1.541 -17.864 1.00 0.00 31 GLY A CA 16
ATOM 27299 C C . GLY A 1 31 ? 10.490 2.219 -16.545 1.00 0.00 31 GLY A C 16
ATOM 27300 O O . GLY A 1 31 ? 9.504 1.848 -15.909 1.00 0.00 31 GLY A O 16
ATOM 27304 N N . SER A 1 32 ? 11.297 3.201 -16.171 1.00 0.00 32 SER A N 16
ATOM 27305 C CA . SER A 1 32 ? 11.064 3.935 -14.939 1.00 0.00 32 SER A CA 16
ATOM 27306 C C . SER A 1 32 ? 11.124 2.982 -13.744 1.00 0.00 32 SER A C 16
ATOM 27307 O O . SER A 1 32 ? 10.089 2.544 -13.242 1.00 0.00 32 SER A O 16
ATOM 27315 N N . THR A 1 33 ? 12.345 2.689 -13.322 1.00 0.00 33 THR A N 16
ATOM 27316 C CA . THR A 1 33 ? 12.553 1.796 -12.195 1.00 0.00 33 THR A CA 16
ATOM 27317 C C . THR A 1 33 ? 11.758 2.276 -10.980 1.00 0.00 33 THR A C 16
ATOM 27318 O O . THR A 1 33 ? 11.876 3.431 -10.573 1.00 0.00 33 THR A O 16
ATOM 27329 N N . TYR A 1 34 ? 10.965 1.366 -10.434 1.00 0.00 34 TYR A N 16
ATOM 27330 C CA . TYR A 1 34 ? 10.150 1.682 -9.273 1.00 0.00 34 TYR A CA 16
ATOM 27331 C C . TYR A 1 34 ? 10.735 1.057 -8.006 1.00 0.00 34 TYR A C 16
ATOM 27332 O O . TYR A 1 34 ? 10.523 -0.125 -7.737 1.00 0.00 34 TYR A O 16
ATOM 27350 N N . LYS A 1 35 ? 11.460 1.877 -7.260 1.00 0.00 35 LYS A N 16
ATOM 27351 C CA . LYS A 1 35 ? 12.078 1.420 -6.027 1.00 0.00 35 LYS A CA 16
ATOM 27352 C C . LYS A 1 35 ? 10.999 1.243 -4.956 1.00 0.00 35 LYS A C 16
ATOM 27353 O O . LYS A 1 35 ? 10.599 0.121 -4.652 1.00 0.00 35 LYS A O 16
ATOM 27372 N N . LYS A 1 36 ? 10.558 2.370 -4.415 1.00 0.00 36 LYS A N 16
ATOM 27373 C CA . LYS A 1 36 ? 9.534 2.354 -3.384 1.00 0.00 36 LYS A CA 16
ATOM 27374 C C . LYS A 1 36 ? 8.212 1.880 -3.993 1.00 0.00 36 LYS A C 16
ATOM 27375 O O . LYS A 1 36 ? 7.280 2.666 -4.150 1.00 0.00 36 LYS A O 16
ATOM 27394 N N . THR A 1 37 ? 8.174 0.596 -4.318 1.00 0.00 37 THR A N 16
ATOM 27395 C CA . THR A 1 37 ? 6.983 0.008 -4.906 1.00 0.00 37 THR A CA 16
ATOM 27396 C C . THR A 1 37 ? 6.971 -1.506 -4.684 1.00 0.00 37 THR A C 16
ATOM 27397 O O . THR A 1 37 ? 8.019 -2.149 -4.707 1.00 0.00 37 THR A O 16
ATOM 27408 N N . PHE A 1 38 ? 5.773 -2.032 -4.475 1.00 0.00 38 PHE A N 16
ATOM 27409 C CA . PHE A 1 38 ? 5.610 -3.458 -4.250 1.00 0.00 38 PHE A CA 16
ATOM 27410 C C . PHE A 1 38 ? 4.565 -4.048 -5.200 1.00 0.00 38 PHE A C 16
ATOM 27411 O O . PHE A 1 38 ? 3.449 -3.539 -5.294 1.00 0.00 38 PHE A O 16
ATOM 27428 N N . LEU A 1 39 ? 4.964 -5.112 -5.880 1.00 0.00 39 LEU A N 16
ATOM 27429 C CA . LEU A 1 39 ? 4.076 -5.777 -6.819 1.00 0.00 39 LEU A CA 16
ATOM 27430 C C . LEU A 1 39 ? 2.664 -5.824 -6.232 1.00 0.00 39 LEU A C 16
ATOM 27431 O O . LEU A 1 39 ? 2.495 -5.974 -5.023 1.00 0.00 39 LEU A O 16
ATOM 27447 N N . GLY A 1 40 ? 1.686 -5.694 -7.116 1.00 0.00 40 GLY A N 16
ATOM 27448 C CA . GLY A 1 40 ? 0.294 -5.721 -6.701 1.00 0.00 40 GLY A CA 16
ATOM 27449 C C . GLY A 1 40 ? -0.053 -7.051 -6.030 1.00 0.00 40 GLY A C 16
ATOM 27450 O O . GLY A 1 40 ? -0.833 -7.086 -5.079 1.00 0.00 40 GLY A O 16
ATOM 27454 N N . SER A 1 41 ? 0.544 -8.113 -6.550 1.00 0.00 41 SER A N 16
ATOM 27455 C CA . SER A 1 41 ? 0.308 -9.443 -6.013 1.00 0.00 41 SER A CA 16
ATOM 27456 C C . SER A 1 41 ? 0.906 -9.554 -4.610 1.00 0.00 41 SER A C 16
ATOM 27457 O O . SER A 1 41 ? 0.288 -10.123 -3.711 1.00 0.00 41 SER A O 16
ATOM 27465 N N . SER A 1 42 ? 2.101 -9.001 -4.465 1.00 0.00 42 SER A N 16
ATOM 27466 C CA . SER A 1 42 ? 2.790 -9.031 -3.186 1.00 0.00 42 SER A CA 16
ATOM 27467 C C . SER A 1 42 ? 1.856 -8.541 -2.077 1.00 0.00 42 SER A C 16
ATOM 27468 O O . SER A 1 42 ? 1.796 -9.136 -1.003 1.00 0.00 42 SER A O 16
ATOM 27476 N N . LEU A 1 43 ? 1.151 -7.460 -2.377 1.00 0.00 43 LEU A N 16
ATOM 27477 C CA . LEU A 1 43 ? 0.223 -6.882 -1.419 1.00 0.00 43 LEU A CA 16
ATOM 27478 C C . LEU A 1 43 ? -0.907 -7.877 -1.147 1.00 0.00 43 LEU A C 16
ATOM 27479 O O . LEU A 1 43 ? -1.167 -8.228 0.003 1.00 0.00 43 LEU A O 16
ATOM 27495 N N . VAL A 1 44 ? -1.549 -8.304 -2.225 1.00 0.00 44 VAL A N 16
ATOM 27496 C CA . VAL A 1 44 ? -2.645 -9.251 -2.117 1.00 0.00 44 VAL A CA 16
ATOM 27497 C C . VAL A 1 44 ? -2.229 -10.404 -1.200 1.00 0.00 44 VAL A C 16
ATOM 27498 O O . VAL A 1 44 ? -2.775 -10.561 -0.109 1.00 0.00 44 VAL A O 16
ATOM 27511 N N . ASP A 1 45 ? -1.267 -11.179 -1.678 1.00 0.00 45 ASP A N 16
ATOM 27512 C CA . ASP A 1 45 ? -0.772 -12.312 -0.915 1.00 0.00 45 ASP A CA 16
ATOM 27513 C C . ASP A 1 45 ? -0.497 -11.872 0.525 1.00 0.00 45 ASP A C 16
ATOM 27514 O O . ASP A 1 45 ? -0.889 -12.552 1.471 1.00 0.00 45 ASP A O 16
ATOM 27523 N N . TRP A 1 46 ? 0.175 -10.736 0.644 1.00 0.00 46 TRP A N 16
ATOM 27524 C CA . TRP A 1 46 ? 0.507 -10.197 1.951 1.00 0.00 46 TRP A CA 16
ATOM 27525 C C . TRP A 1 46 ? -0.785 -10.101 2.765 1.00 0.00 46 TRP A C 16
ATOM 27526 O O . TRP A 1 46 ? -0.936 -10.782 3.779 1.00 0.00 46 TRP A O 16
ATOM 27547 N N . LEU A 1 47 ? -1.684 -9.251 2.292 1.00 0.00 47 LEU A N 16
ATOM 27548 C CA . LEU A 1 47 ? -2.958 -9.058 2.963 1.00 0.00 47 LEU A CA 16
ATOM 27549 C C . LEU A 1 47 ? -3.501 -10.414 3.417 1.00 0.00 47 LEU A C 16
ATOM 27550 O O . LEU A 1 47 ? -3.846 -10.589 4.585 1.00 0.00 47 LEU A O 16
ATOM 27566 N N . ILE A 1 48 ? -3.560 -11.340 2.471 1.00 0.00 48 ILE A N 16
ATOM 27567 C CA . ILE A 1 48 ? -4.055 -12.675 2.760 1.00 0.00 48 ILE A CA 16
ATOM 27568 C C . ILE A 1 48 ? -3.385 -13.198 4.032 1.00 0.00 48 ILE A C 16
ATOM 27569 O O . ILE A 1 48 ? -4.045 -13.385 5.053 1.00 0.00 48 ILE A O 16
ATOM 27585 N N . SER A 1 49 ? -2.083 -13.421 3.929 1.00 0.00 49 SER A N 16
ATOM 27586 C CA . SER A 1 49 ? -1.317 -13.919 5.058 1.00 0.00 49 SER A CA 16
ATOM 27587 C C . SER A 1 49 ? -1.475 -12.977 6.254 1.00 0.00 49 SER A C 16
ATOM 27588 O O . SER A 1 49 ? -1.387 -13.407 7.403 1.00 0.00 49 SER A O 16
ATOM 27596 N N . SER A 1 50 ? -1.704 -11.710 5.942 1.00 0.00 50 SER A N 16
ATOM 27597 C CA . SER A 1 50 ? -1.875 -10.704 6.976 1.00 0.00 50 SER A CA 16
ATOM 27598 C C . SER A 1 50 ? -3.110 -11.026 7.820 1.00 0.00 50 SER A C 16
ATOM 27599 O O . SER A 1 50 ? -3.298 -10.457 8.895 1.00 0.00 50 SER A O 16
ATOM 27607 N N . ASN A 1 51 ? -3.920 -11.937 7.303 1.00 0.00 51 ASN A N 16
ATOM 27608 C CA . ASN A 1 51 ? -5.132 -12.342 7.995 1.00 0.00 51 ASN A CA 16
ATOM 27609 C C . ASN A 1 51 ? -6.231 -11.308 7.737 1.00 0.00 51 ASN A C 16
ATOM 27610 O O . ASN A 1 51 ? -7.281 -11.341 8.376 1.00 0.00 51 ASN A O 16
ATOM 27621 N N . PHE A 1 52 ? -5.950 -10.415 6.800 1.00 0.00 52 PHE A N 16
ATOM 27622 C CA . PHE A 1 52 ? -6.901 -9.374 6.450 1.00 0.00 52 PHE A CA 16
ATOM 27623 C C . PHE A 1 52 ? -7.800 -9.819 5.294 1.00 0.00 52 PHE A C 16
ATOM 27624 O O . PHE A 1 52 ? -8.852 -9.226 5.057 1.00 0.00 52 PHE A O 16
ATOM 27641 N N . ALA A 1 53 ? -7.353 -10.859 4.605 1.00 0.00 53 ALA A N 16
ATOM 27642 C CA . ALA A 1 53 ? -8.104 -11.389 3.480 1.00 0.00 53 ALA A CA 16
ATOM 27643 C C . ALA A 1 53 ? -8.035 -12.918 3.502 1.00 0.00 53 ALA A C 16
ATOM 27644 O O . ALA A 1 53 ? -7.137 -13.493 4.115 1.00 0.00 53 ALA A O 16
ATOM 27651 N N . ALA A 1 54 ? -8.995 -13.532 2.826 1.00 0.00 54 ALA A N 16
ATOM 27652 C CA . ALA A 1 54 ? -9.054 -14.982 2.761 1.00 0.00 54 ALA A CA 16
ATOM 27653 C C . ALA A 1 54 ? -8.577 -15.446 1.383 1.00 0.00 54 ALA A C 16
ATOM 27654 O O . ALA A 1 54 ? -7.995 -16.522 1.254 1.00 0.00 54 ALA A O 16
ATOM 27661 N N . SER A 1 55 ? -8.840 -14.611 0.389 1.00 0.00 55 SER A N 16
ATOM 27662 C CA . SER A 1 55 ? -8.444 -14.922 -0.974 1.00 0.00 55 SER A CA 16
ATOM 27663 C C . SER A 1 55 ? -8.003 -13.646 -1.695 1.00 0.00 55 SER A C 16
ATOM 27664 O O . SER A 1 55 ? -8.306 -12.540 -1.249 1.00 0.00 55 SER A O 16
ATOM 27672 N N . ARG A 1 56 ? -7.293 -13.842 -2.797 1.00 0.00 56 ARG A N 16
ATOM 27673 C CA . ARG A 1 56 ? -6.807 -12.722 -3.583 1.00 0.00 56 ARG A CA 16
ATOM 27674 C C . ARG A 1 56 ? -7.865 -11.618 -3.645 1.00 0.00 56 ARG A C 16
ATOM 27675 O O . ARG A 1 56 ? -7.539 -10.435 -3.565 1.00 0.00 56 ARG A O 16
ATOM 27696 N N . LEU A 1 57 ? -9.112 -12.045 -3.788 1.00 0.00 57 LEU A N 16
ATOM 27697 C CA . LEU A 1 57 ? -10.219 -11.107 -3.862 1.00 0.00 57 LEU A CA 16
ATOM 27698 C C . LEU A 1 57 ? -10.211 -10.216 -2.619 1.00 0.00 57 LEU A C 16
ATOM 27699 O O . LEU A 1 57 ? -9.914 -9.025 -2.706 1.00 0.00 57 LEU A O 16
ATOM 27715 N N . GLU A 1 58 ? -10.541 -10.826 -1.490 1.00 0.00 58 GLU A N 16
ATOM 27716 C CA . GLU A 1 58 ? -10.576 -10.102 -0.230 1.00 0.00 58 GLU A CA 16
ATOM 27717 C C . GLU A 1 58 ? -9.353 -9.190 -0.109 1.00 0.00 58 GLU A C 16
ATOM 27718 O O . GLU A 1 58 ? -9.454 -8.076 0.401 1.00 0.00 58 GLU A O 16
ATOM 27730 N N . ALA A 1 59 ? -8.226 -9.699 -0.585 1.00 0.00 59 ALA A N 16
ATOM 27731 C CA . ALA A 1 59 ? -6.985 -8.944 -0.536 1.00 0.00 59 ALA A CA 16
ATOM 27732 C C . ALA A 1 59 ? -7.069 -7.768 -1.512 1.00 0.00 59 ALA A C 16
ATOM 27733 O O . ALA A 1 59 ? -6.780 -6.631 -1.144 1.00 0.00 59 ALA A O 16
ATOM 27740 N N . VAL A 1 60 ? -7.467 -8.083 -2.735 1.00 0.00 60 VAL A N 16
ATOM 27741 C CA . VAL A 1 60 ? -7.593 -7.067 -3.766 1.00 0.00 60 VAL A CA 16
ATOM 27742 C C . VAL A 1 60 ? -8.237 -5.816 -3.167 1.00 0.00 60 VAL A C 16
ATOM 27743 O O . VAL A 1 60 ? -7.739 -4.706 -3.353 1.00 0.00 60 VAL A O 16
ATOM 27756 N N . THR A 1 61 ? -9.335 -6.036 -2.458 1.00 0.00 61 THR A N 16
ATOM 27757 C CA . THR A 1 61 ? -10.053 -4.939 -1.830 1.00 0.00 61 THR A CA 16
ATOM 27758 C C . THR A 1 61 ? -9.196 -4.298 -0.736 1.00 0.00 61 THR A C 16
ATOM 27759 O O . THR A 1 61 ? -9.056 -3.077 -0.688 1.00 0.00 61 THR A O 16
ATOM 27770 N N . LEU A 1 62 ? -8.645 -5.151 0.115 1.00 0.00 62 LEU A N 16
ATOM 27771 C CA . LEU A 1 62 ? -7.806 -4.683 1.205 1.00 0.00 62 LEU A CA 16
ATOM 27772 C C . LEU A 1 62 ? -6.826 -3.635 0.675 1.00 0.00 62 LEU A C 16
ATOM 27773 O O . LEU A 1 62 ? -6.471 -2.696 1.386 1.00 0.00 62 LEU A O 16
ATOM 27789 N N . ALA A 1 63 ? -6.418 -3.829 -0.570 1.00 0.00 63 ALA A N 16
ATOM 27790 C CA . ALA A 1 63 ? -5.486 -2.912 -1.204 1.00 0.00 63 ALA A CA 16
ATOM 27791 C C . ALA A 1 63 ? -6.204 -1.597 -1.515 1.00 0.00 63 ALA A C 16
ATOM 27792 O O . ALA A 1 63 ? -5.783 -0.534 -1.062 1.00 0.00 63 ALA A O 16
ATOM 27799 N N . SER A 1 64 ? -7.274 -1.712 -2.287 1.00 0.00 64 SER A N 16
ATOM 27800 C CA . SER A 1 64 ? -8.055 -0.546 -2.664 1.00 0.00 64 SER A CA 16
ATOM 27801 C C . SER A 1 64 ? -8.501 0.212 -1.412 1.00 0.00 64 SER A C 16
ATOM 27802 O O . SER A 1 64 ? -8.685 1.428 -1.451 1.00 0.00 64 SER A O 16
ATOM 27810 N N . MET A 1 65 ? -8.661 -0.537 -0.332 1.00 0.00 65 MET A N 16
ATOM 27811 C CA . MET A 1 65 ? -9.082 0.050 0.929 1.00 0.00 65 MET A CA 16
ATOM 27812 C C . MET A 1 65 ? -7.989 0.950 1.507 1.00 0.00 65 MET A C 16
ATOM 27813 O O . MET A 1 65 ? -8.274 2.042 1.997 1.00 0.00 65 MET A O 16
ATOM 27827 N N . LEU A 1 66 ? -6.761 0.459 1.432 1.00 0.00 66 LEU A N 16
ATOM 27828 C CA . LEU A 1 66 ? -5.623 1.206 1.941 1.00 0.00 66 LEU A CA 16
ATOM 27829 C C . LEU A 1 66 ? -5.394 2.439 1.064 1.00 0.00 66 LEU A C 16
ATOM 27830 O O . LEU A 1 66 ? -5.160 3.533 1.575 1.00 0.00 66 LEU A O 16
ATOM 27846 N N . MET A 1 67 ? -5.471 2.221 -0.240 1.00 0.00 67 MET A N 16
ATOM 27847 C CA . MET A 1 67 ? -5.275 3.300 -1.193 1.00 0.00 67 MET A CA 16
ATOM 27848 C C . MET A 1 67 ? -6.288 4.424 -0.964 1.00 0.00 67 MET A C 16
ATOM 27849 O O . MET A 1 67 ? -5.953 5.601 -1.089 1.00 0.00 67 MET A O 16
ATOM 27863 N N . GLU A 1 68 ? -7.505 4.021 -0.632 1.00 0.00 68 GLU A N 16
ATOM 27864 C CA . GLU A 1 68 ? -8.569 4.980 -0.384 1.00 0.00 68 GLU A CA 16
ATOM 27865 C C . GLU A 1 68 ? -8.270 5.790 0.879 1.00 0.00 68 GLU A C 16
ATOM 27866 O O . GLU A 1 68 ? -8.400 7.013 0.881 1.00 0.00 68 GLU A O 16
ATOM 27878 N N . GLU A 1 69 ? -7.874 5.076 1.922 1.00 0.00 69 GLU A N 16
ATOM 27879 C CA . GLU A 1 69 ? -7.556 5.714 3.188 1.00 0.00 69 GLU A CA 16
ATOM 27880 C C . GLU A 1 69 ? -6.358 6.651 3.023 1.00 0.00 69 GLU A C 16
ATOM 27881 O O . GLU A 1 69 ? -6.043 7.426 3.925 1.00 0.00 69 GLU A O 16
ATOM 27893 N N . ASN A 1 70 ? -5.723 6.550 1.865 1.00 0.00 70 ASN A N 16
ATOM 27894 C CA . ASN A 1 70 ? -4.567 7.379 1.570 1.00 0.00 70 ASN A CA 16
ATOM 27895 C C . ASN A 1 70 ? -3.313 6.726 2.157 1.00 0.00 70 ASN A C 16
ATOM 27896 O O . ASN A 1 70 ? -2.397 7.418 2.597 1.00 0.00 70 ASN A O 16
ATOM 27907 N N . PHE A 1 71 ? -3.314 5.401 2.143 1.00 0.00 71 PHE A N 16
ATOM 27908 C CA . PHE A 1 71 ? -2.188 4.647 2.668 1.00 0.00 71 PHE A CA 16
ATOM 27909 C C . PHE A 1 71 ? -1.323 4.094 1.534 1.00 0.00 71 PHE A C 16
ATOM 27910 O O . PHE A 1 71 ? -0.261 3.523 1.780 1.00 0.00 71 PHE A O 16
ATOM 27927 N N . LEU A 1 72 ? -1.808 4.282 0.316 1.00 0.00 72 LEU A N 16
ATOM 27928 C CA . LEU A 1 72 ? -1.093 3.808 -0.857 1.00 0.00 72 LEU A CA 16
ATOM 27929 C C . LEU A 1 72 ? -1.732 4.402 -2.114 1.00 0.00 72 LEU A C 16
ATOM 27930 O O . LEU A 1 72 ? -2.844 4.924 -2.061 1.00 0.00 72 LEU A O 16
ATOM 27946 N N . ARG A 1 73 ? -1.000 4.304 -3.214 1.00 0.00 73 ARG A N 16
ATOM 27947 C CA . ARG A 1 73 ? -1.481 4.825 -4.482 1.00 0.00 73 ARG A CA 16
ATOM 27948 C C . ARG A 1 73 ? -0.968 3.965 -5.638 1.00 0.00 73 ARG A C 16
ATOM 27949 O O . ARG A 1 73 ? 0.075 3.323 -5.525 1.00 0.00 73 ARG A O 16
ATOM 27970 N N . PRO A 1 74 ? -1.745 3.980 -6.754 1.00 0.00 74 PRO A N 16
ATOM 27971 C CA . PRO A 1 74 ? -1.381 3.209 -7.931 1.00 0.00 74 PRO A CA 16
ATOM 27972 C C . PRO A 1 74 ? -0.226 3.872 -8.684 1.00 0.00 74 PRO A C 16
ATOM 27973 O O . PRO A 1 74 ? -0.203 5.092 -8.843 1.00 0.00 74 PRO A O 16
ATOM 27984 N N . VAL A 1 75 ? 0.704 3.040 -9.128 1.00 0.00 75 VAL A N 16
ATOM 27985 C CA . VAL A 1 75 ? 1.859 3.530 -9.861 1.00 0.00 75 VAL A CA 16
ATOM 27986 C C . VAL A 1 75 ? 1.519 3.602 -11.351 1.00 0.00 75 VAL A C 16
ATOM 27987 O O . VAL A 1 75 ? 0.702 2.826 -11.843 1.00 0.00 75 VAL A O 16
ATOM 28000 N N . GLY A 1 76 ? 2.164 4.542 -12.028 1.00 0.00 76 GLY A N 16
ATOM 28001 C CA . GLY A 1 76 ? 1.940 4.726 -13.451 1.00 0.00 76 GLY A CA 16
ATOM 28002 C C . GLY A 1 76 ? 2.014 3.391 -14.195 1.00 0.00 76 GLY A C 16
ATOM 28003 O O . GLY A 1 76 ? 2.502 2.401 -13.653 1.00 0.00 76 GLY A O 16
ATOM 28007 N N . VAL A 1 77 ? 1.523 3.408 -15.426 1.00 0.00 77 VAL A N 16
ATOM 28008 C CA . VAL A 1 77 ? 1.528 2.211 -16.249 1.00 0.00 77 VAL A CA 16
ATOM 28009 C C . VAL A 1 77 ? 0.829 1.076 -15.497 1.00 0.00 77 VAL A C 16
ATOM 28010 O O . VAL A 1 77 ? 0.579 1.184 -14.297 1.00 0.00 77 VAL A O 16
ATOM 28023 N N . ARG A 1 78 ? 0.534 0.015 -16.233 1.00 0.00 78 ARG A N 16
ATOM 28024 C CA . ARG A 1 78 ? -0.131 -1.139 -15.650 1.00 0.00 78 ARG A CA 16
ATOM 28025 C C . ARG A 1 78 ? -1.352 -0.695 -14.842 1.00 0.00 78 ARG A C 16
ATOM 28026 O O . ARG A 1 78 ? -2.448 -0.569 -15.385 1.00 0.00 78 ARG A O 16
ATOM 28047 N N . SER A 1 79 ? -1.121 -0.471 -13.557 1.00 0.00 79 SER A N 16
ATOM 28048 C CA . SER A 1 79 ? -2.189 -0.045 -12.668 1.00 0.00 79 SER A CA 16
ATOM 28049 C C . SER A 1 79 ? -2.784 1.276 -13.161 1.00 0.00 79 SER A C 16
ATOM 28050 O O . SER A 1 79 ? -2.735 1.576 -14.353 1.00 0.00 79 SER A O 16
ATOM 28058 N N . MET A 1 80 ? -3.332 2.030 -12.219 1.00 0.00 80 MET A N 16
ATOM 28059 C CA . MET A 1 80 ? -3.935 3.311 -12.543 1.00 0.00 80 MET A CA 16
ATOM 28060 C C . MET A 1 80 ? -5.014 3.153 -13.616 1.00 0.00 80 MET A C 16
ATOM 28061 O O . MET A 1 80 ? -4.952 3.795 -14.663 1.00 0.00 80 MET A O 16
ATOM 28075 N N . GLY A 1 81 ? -5.979 2.296 -13.318 1.00 0.00 81 GLY A N 16
ATOM 28076 C CA . GLY A 1 81 ? -7.071 2.046 -14.243 1.00 0.00 81 GLY A CA 16
ATOM 28077 C C . GLY A 1 81 ? -8.354 2.738 -13.779 1.00 0.00 81 GLY A C 16
ATOM 28078 O O . GLY A 1 81 ? -9.023 2.262 -12.863 1.00 0.00 81 GLY A O 16
ATOM 28082 N N . ALA A 1 82 ? -8.658 3.850 -14.431 1.00 0.00 82 ALA A N 16
ATOM 28083 C CA . ALA A 1 82 ? -9.848 4.612 -14.096 1.00 0.00 82 ALA A CA 16
ATOM 28084 C C . ALA A 1 82 ? -9.887 4.852 -12.586 1.00 0.00 82 ALA A C 16
ATOM 28085 O O . ALA A 1 82 ? -10.704 4.261 -11.881 1.00 0.00 82 ALA A O 16
ATOM 28092 N N . ILE A 1 83 ? -8.994 5.719 -12.133 1.00 0.00 83 ILE A N 16
ATOM 28093 C CA . ILE A 1 83 ? -8.916 6.044 -10.719 1.00 0.00 83 ILE A CA 16
ATOM 28094 C C . ILE A 1 83 ? -9.997 7.070 -10.375 1.00 0.00 83 ILE A C 16
ATOM 28095 O O . ILE A 1 83 ? -10.134 8.085 -11.058 1.00 0.00 83 ILE A O 16
ATOM 28111 N N . ARG A 1 84 ? -10.738 6.772 -9.318 1.00 0.00 84 ARG A N 16
ATOM 28112 C CA . ARG A 1 84 ? -11.802 7.656 -8.875 1.00 0.00 84 ARG A CA 16
ATOM 28113 C C . ARG A 1 84 ? -11.727 7.861 -7.361 1.00 0.00 84 ARG A C 16
ATOM 28114 O O . ARG A 1 84 ? -11.553 6.904 -6.609 1.00 0.00 84 ARG A O 16
ATOM 28135 N N . SER A 1 85 ? -11.862 9.117 -6.959 1.00 0.00 85 SER A N 16
ATOM 28136 C CA . SER A 1 85 ? -11.811 9.460 -5.548 1.00 0.00 85 SER A CA 16
ATOM 28137 C C . SER A 1 85 ? -13.204 9.859 -5.056 1.00 0.00 85 SER A C 16
ATOM 28138 O O . SER A 1 85 ? -13.394 10.963 -4.548 1.00 0.00 85 SER A O 16
ATOM 28146 N N . GLY A 1 86 ? -14.142 8.938 -5.224 1.00 0.00 86 GLY A N 16
ATOM 28147 C CA . GLY A 1 86 ? -15.512 9.180 -4.804 1.00 0.00 86 GLY A CA 16
ATOM 28148 C C . GLY A 1 86 ? -16.064 7.987 -4.022 1.00 0.00 86 GLY A C 16
ATOM 28149 O O . GLY A 1 86 ? -16.519 8.139 -2.889 1.00 0.00 86 GLY A O 16
ATOM 28153 N N . ASP A 1 87 ? -16.007 6.826 -4.658 1.00 0.00 87 ASP A N 16
ATOM 28154 C CA . ASP A 1 87 ? -16.496 5.607 -4.036 1.00 0.00 87 ASP A CA 16
ATOM 28155 C C . ASP A 1 87 ? -15.307 4.769 -3.563 1.00 0.00 87 ASP A C 16
ATOM 28156 O O . ASP A 1 87 ? -14.163 5.058 -3.908 1.00 0.00 87 ASP A O 16
ATOM 28165 N N . LEU A 1 88 ? -15.619 3.747 -2.779 1.00 0.00 88 LEU A N 16
ATOM 28166 C CA . LEU A 1 88 ? -14.591 2.864 -2.255 1.00 0.00 88 LEU A CA 16
ATOM 28167 C C . LEU A 1 88 ? -14.187 1.860 -3.337 1.00 0.00 88 LEU A C 16
ATOM 28168 O O . LEU A 1 88 ? -13.011 1.755 -3.683 1.00 0.00 88 LEU A O 16
ATOM 28184 N N . ALA A 1 89 ? -15.184 1.148 -3.841 1.00 0.00 89 ALA A N 16
ATOM 28185 C CA . ALA A 1 89 ? -14.947 0.157 -4.876 1.00 0.00 89 ALA A CA 16
ATOM 28186 C C . ALA A 1 89 ? -13.735 -0.695 -4.493 1.00 0.00 89 ALA A C 16
ATOM 28187 O O . ALA A 1 89 ? -13.266 -0.637 -3.357 1.00 0.00 89 ALA A O 16
ATOM 28194 N N . GLU A 1 90 ? -13.264 -1.466 -5.461 1.00 0.00 90 GLU A N 16
ATOM 28195 C CA . GLU A 1 90 ? -12.116 -2.329 -5.239 1.00 0.00 90 GLU A CA 16
ATOM 28196 C C . GLU A 1 90 ? -11.037 -2.057 -6.289 1.00 0.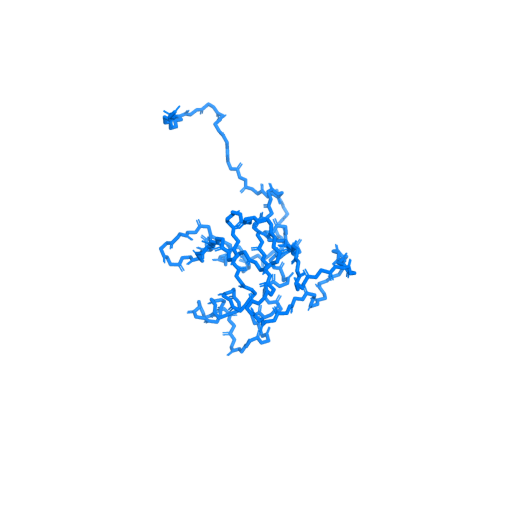00 90 GLU A C 16
ATOM 28197 O O . GLU A 1 90 ? -10.165 -2.894 -6.520 1.00 0.00 90 GLU A O 16
ATOM 28209 N N . GLN A 1 91 ? -11.130 -0.883 -6.897 1.00 0.00 91 GLN A N 16
ATOM 28210 C CA . GLN A 1 91 ? -10.172 -0.490 -7.917 1.00 0.00 91 GLN A CA 16
ATOM 28211 C C . GLN A 1 91 ? -8.768 -0.963 -7.537 1.00 0.00 91 GLN A C 16
ATOM 28212 O O . GLN A 1 91 ? -8.072 -0.299 -6.770 1.00 0.00 91 GLN A O 16
ATOM 28226 N N . PHE A 1 92 ? -8.393 -2.107 -8.089 1.00 0.00 92 PHE A N 16
ATOM 28227 C CA . PHE A 1 92 ? -7.084 -2.677 -7.818 1.00 0.00 92 PHE A CA 16
ATOM 28228 C C . PHE A 1 92 ? -6.869 -3.963 -8.617 1.00 0.00 92 PHE A C 16
ATOM 28229 O O . PHE A 1 92 ? -7.830 -4.606 -9.035 1.00 0.00 92 PHE A O 16
ATOM 28246 N N . LEU A 1 93 ? -5.602 -4.300 -8.805 1.00 0.00 93 LEU A N 16
ATOM 28247 C CA . LEU A 1 93 ? -5.248 -5.499 -9.547 1.00 0.00 93 LEU A CA 16
ATOM 28248 C C . LEU A 1 93 ? -4.492 -6.459 -8.626 1.00 0.00 93 LEU A C 16
ATOM 28249 O O . LEU A 1 93 ? -4.319 -6.181 -7.440 1.00 0.00 93 LEU A O 16
ATOM 28265 N N . ASP A 1 94 ? -4.062 -7.570 -9.206 1.00 0.00 94 ASP A N 16
ATOM 28266 C CA . ASP A 1 94 ? -3.329 -8.572 -8.453 1.00 0.00 94 ASP A CA 16
ATOM 28267 C C . ASP A 1 94 ? -2.371 -9.309 -9.390 1.00 0.00 94 ASP A C 16
ATOM 28268 O O . ASP A 1 94 ? -2.591 -10.474 -9.718 1.00 0.00 94 ASP A O 16
ATOM 28277 N N . ASP A 1 95 ? -1.328 -8.600 -9.795 1.00 0.00 95 ASP A N 16
ATOM 28278 C CA . ASP A 1 95 ? -0.335 -9.172 -10.689 1.00 0.00 95 ASP A CA 16
ATOM 28279 C C . ASP A 1 95 ? 1.063 -8.766 -10.218 1.00 0.00 95 ASP A C 16
ATOM 28280 O O . ASP A 1 95 ? 1.206 -8.070 -9.213 1.00 0.00 95 ASP A O 16
ATOM 28289 N N . SER A 1 96 ? 2.059 -9.218 -10.966 1.00 0.00 96 SER A N 16
ATOM 28290 C CA . SER A 1 96 ? 3.441 -8.911 -10.637 1.00 0.00 96 SER A CA 16
ATOM 28291 C C . SER A 1 96 ? 3.893 -7.661 -11.396 1.00 0.00 96 SER A C 16
ATOM 28292 O O . SER A 1 96 ? 5.090 -7.443 -11.581 1.00 0.00 96 SER A O 16
ATOM 28300 N N . THR A 1 97 ? 2.913 -6.874 -11.814 1.00 0.00 97 THR A N 16
ATOM 28301 C CA . THR A 1 97 ? 3.196 -5.652 -12.548 1.00 0.00 97 THR A CA 16
ATOM 28302 C C . THR A 1 97 ? 2.532 -4.455 -11.866 1.00 0.00 97 THR A C 16
ATOM 28303 O O . THR A 1 97 ? 3.148 -3.400 -11.717 1.00 0.00 97 THR A O 16
ATOM 28314 N N . ALA A 1 98 ? 1.284 -4.657 -11.469 1.00 0.00 98 ALA A N 16
ATOM 28315 C CA . ALA A 1 98 ? 0.529 -3.607 -10.807 1.00 0.00 98 ALA A CA 16
ATOM 28316 C C . ALA A 1 98 ? 1.254 -3.197 -9.523 1.00 0.00 98 ALA A C 16
ATOM 28317 O O . ALA A 1 98 ? 0.941 -3.695 -8.443 1.00 0.00 98 ALA A O 16
ATOM 28324 N N . LEU A 1 99 ? 2.209 -2.292 -9.683 1.00 0.00 99 LEU A N 16
ATOM 28325 C CA . LEU A 1 99 ? 2.980 -1.810 -8.550 1.00 0.00 99 LEU A CA 16
ATOM 28326 C C . LEU A 1 99 ? 2.105 -0.889 -7.698 1.00 0.00 99 LEU A C 16
ATOM 28327 O O . LEU A 1 99 ? 1.035 -0.466 -8.133 1.00 0.00 99 LEU A O 16
ATOM 28343 N N . TYR A 1 100 ? 2.592 -0.606 -6.499 1.00 0.00 100 TYR A N 16
ATOM 28344 C CA . TYR A 1 100 ? 1.867 0.257 -5.581 1.00 0.00 100 TYR A CA 16
ATOM 28345 C C . TYR A 1 100 ? 2.790 0.784 -4.480 1.00 0.00 100 TYR A C 16
ATOM 28346 O O . TYR A 1 100 ? 3.596 0.036 -3.930 1.00 0.00 100 TYR A O 16
ATOM 28364 N N . THR A 1 101 ? 2.640 2.068 -4.191 1.00 0.00 101 THR A N 16
ATOM 28365 C CA . THR A 1 101 ? 3.449 2.704 -3.166 1.00 0.00 101 THR A CA 16
ATOM 28366 C C . THR A 1 101 ? 2.559 3.257 -2.051 1.00 0.00 101 THR A C 16
ATOM 28367 O O . THR A 1 101 ? 1.335 3.157 -2.121 1.00 0.00 101 THR A O 16
ATOM 28378 N N . PHE A 1 102 ? 3.209 3.829 -1.048 1.00 0.00 102 PHE A N 16
ATOM 28379 C CA . PHE A 1 102 ? 2.492 4.399 0.081 1.00 0.00 102 PHE A CA 16
ATOM 28380 C C . PHE A 1 102 ? 2.119 5.858 -0.187 1.00 0.00 102 PHE A C 16
ATOM 28381 O O . PHE A 1 102 ? 2.937 6.630 -0.687 1.00 0.00 102 PHE A O 16
ATOM 28398 N N . ALA A 1 103 ? 0.885 6.193 0.159 1.00 0.00 103 ALA A N 16
ATOM 28399 C CA . ALA A 1 103 ? 0.394 7.547 -0.038 1.00 0.00 103 ALA A CA 16
ATOM 28400 C C . ALA A 1 103 ? 0.916 8.442 1.088 1.00 0.00 103 ALA A C 16
ATOM 28401 O O . ALA A 1 103 ? 0.593 8.228 2.256 1.00 0.00 103 ALA A O 16
ATOM 28408 N N . GLU A 1 104 ? 1.713 9.426 0.698 1.00 0.00 104 GLU A N 16
ATOM 28409 C CA . GLU A 1 104 ? 2.282 10.354 1.660 1.00 0.00 104 GLU A CA 16
ATOM 28410 C C . GLU A 1 104 ? 1.179 11.204 2.294 1.00 0.00 104 GLU A C 16
ATOM 28411 O O . GLU A 1 104 ? 0.595 12.062 1.635 1.00 0.00 104 GLU A O 16
ATOM 28423 N N . SER A 1 105 ? 0.927 10.935 3.567 1.00 0.00 105 SER A N 16
ATOM 28424 C CA . SER A 1 105 ? -0.096 11.664 4.298 1.00 0.00 105 SER A CA 16
ATOM 28425 C C . SER A 1 105 ? -0.218 11.110 5.719 1.00 0.00 105 SER A C 16
ATOM 28426 O O . SER A 1 105 ? -1.228 10.500 6.067 1.00 0.00 105 SER A O 16
ATOM 28434 N N . TYR A 1 106 ? 0.825 11.343 6.502 1.00 0.00 106 TYR A N 16
ATOM 28435 C CA . TYR A 1 106 ? 0.847 10.875 7.878 1.00 0.00 106 TYR A CA 16
ATOM 28436 C C . TYR A 1 106 ? 2.170 11.233 8.557 1.00 0.00 106 TYR A C 16
ATOM 28437 O O . TYR A 1 106 ? 3.115 11.662 7.897 1.00 0.00 106 TYR A O 16
ATOM 28455 N N . LYS A 1 107 ? 2.196 11.043 9.868 1.00 0.00 107 LYS A N 16
ATOM 28456 C CA . LYS A 1 107 ? 3.388 11.341 10.645 1.00 0.00 107 LYS A CA 16
ATOM 28457 C C . LYS A 1 107 ? 4.602 10.693 9.975 1.00 0.00 107 LYS A C 16
ATOM 28458 O O . LYS A 1 107 ? 4.682 9.470 9.878 1.00 0.00 107 LYS A O 16
ATOM 28477 N N . LYS A 1 108 ? 5.516 11.543 9.531 1.00 0.00 108 LYS A N 16
ATOM 28478 C CA . LYS A 1 108 ? 6.722 11.069 8.874 1.00 0.00 108 LYS A CA 16
ATOM 28479 C C . LYS A 1 108 ? 7.641 12.258 8.586 1.00 0.00 108 LYS A C 16
ATOM 28480 O O . LYS A 1 108 ? 7.248 13.409 8.767 1.00 0.00 108 LYS A O 16
ATOM 28499 N N . LYS A 1 109 ? 8.848 11.938 8.142 1.00 0.00 109 LYS A N 16
ATOM 28500 C CA . LYS A 1 109 ? 9.826 12.965 7.827 1.00 0.00 109 LYS A CA 16
ATOM 28501 C C . LYS A 1 109 ? 10.040 13.012 6.313 1.00 0.00 109 LYS A C 16
ATOM 28502 O O . LYS A 1 109 ? 9.490 12.193 5.579 1.00 0.00 109 LYS A O 16
ATOM 28521 N N . VAL A 1 110 ? 10.841 13.980 5.890 1.00 0.00 110 VAL A N 16
ATOM 28522 C CA . VAL A 1 110 ? 11.134 14.145 4.477 1.00 0.00 110 VAL A CA 16
ATOM 28523 C C . VAL A 1 110 ? 12.553 13.648 4.194 1.00 0.00 110 VAL A C 16
ATOM 28524 O O . VAL A 1 110 ? 13.527 14.246 4.650 1.00 0.00 110 VAL A O 16
ATOM 28537 N N . SER A 1 111 ? 12.626 12.559 3.443 1.00 0.00 111 SER A N 16
ATOM 28538 C CA . SER A 1 111 ? 13.910 11.975 3.094 1.00 0.00 111 SER A CA 16
ATOM 28539 C C . SER A 1 111 ? 13.729 10.938 1.983 1.00 0.00 111 SER A C 16
ATOM 28540 O O . SER A 1 111 ? 13.090 9.907 2.190 1.00 0.00 111 SER A O 16
ATOM 28548 N N . SER A 1 112 ? 14.302 11.247 0.829 1.00 0.00 112 SER A N 16
ATOM 28549 C CA . SER A 1 112 ? 14.212 10.355 -0.314 1.00 0.00 112 SER A CA 16
ATOM 28550 C C . SER A 1 112 ? 15.501 9.542 -0.446 1.00 0.00 112 SER A C 16
ATOM 28551 O O . SER A 1 112 ? 16.577 10.015 -0.084 1.00 0.00 112 SER A O 16
ATOM 28559 N N . LYS A 1 113 ? 15.350 8.333 -0.967 1.00 0.00 113 LYS A N 16
ATOM 28560 C CA . LYS A 1 113 ? 16.489 7.450 -1.152 1.00 0.00 113 LYS A CA 16
ATOM 28561 C C . LYS A 1 113 ? 16.795 7.326 -2.646 1.00 0.00 113 LYS A C 16
ATOM 28562 O O . LYS A 1 113 ? 15.882 7.263 -3.467 1.00 0.00 113 LYS A O 16
ATOM 28581 N N . GLU A 1 114 ? 18.084 7.295 -2.953 1.00 0.00 114 GLU A N 16
ATOM 28582 C CA . GLU A 1 114 ? 18.521 7.179 -4.334 1.00 0.00 114 GLU A CA 16
ATOM 28583 C C . GLU A 1 114 ? 20.038 6.988 -4.395 1.00 0.00 114 GLU A C 16
ATOM 28584 O O . GLU A 1 114 ? 20.788 7.962 -4.449 1.00 0.00 114 GLU A O 16
ATOM 28596 N N . SER A 1 115 ? 20.445 5.727 -4.385 1.00 0.00 115 SER A N 16
ATOM 28597 C CA . SER A 1 115 ? 21.859 5.397 -4.439 1.00 0.00 115 SER A CA 16
ATOM 28598 C C . SER A 1 115 ? 22.037 3.907 -4.737 1.00 0.00 115 SER A C 16
ATOM 28599 O O . SER A 1 115 ? 21.342 3.068 -4.165 1.00 0.00 115 SER A O 16
ATOM 28607 N N . GLY A 1 116 ? 22.972 3.622 -5.632 1.00 0.00 116 GLY A N 16
ATOM 28608 C CA . GLY A 1 116 ? 23.250 2.248 -6.012 1.00 0.00 116 GLY A CA 16
ATOM 28609 C C . GLY A 1 116 ? 22.962 2.021 -7.498 1.00 0.00 116 GLY A C 16
ATOM 28610 O O . GLY A 1 116 ? 22.920 2.972 -8.277 1.00 0.00 116 GLY A O 16
ATOM 28614 N N . PRO A 1 117 ? 22.768 0.723 -7.854 1.00 0.00 117 PRO A N 16
ATOM 28615 C CA . PRO A 1 117 ? 22.486 0.360 -9.233 1.00 0.00 117 PRO A CA 16
ATOM 28616 C C . PRO A 1 117 ? 21.047 0.715 -9.610 1.00 0.00 117 PRO A C 16
ATOM 28617 O O . PRO A 1 117 ? 20.283 1.195 -8.774 1.00 0.00 117 PRO A O 16
ATOM 28628 N N . SER A 1 118 ? 20.720 0.465 -10.869 1.00 0.00 118 SER A N 16
ATOM 28629 C CA . SER A 1 118 ? 19.386 0.753 -11.368 1.00 0.00 118 SER A CA 16
ATOM 28630 C C . SER A 1 118 ? 18.915 -0.378 -12.284 1.00 0.00 118 SER A C 16
ATOM 28631 O O . SER A 1 118 ? 17.886 -1.002 -12.027 1.00 0.00 118 SER A O 16
ATOM 28639 N N . SER A 1 119 ? 19.689 -0.607 -13.334 1.00 0.00 119 SER A N 16
ATOM 28640 C CA . SER A 1 119 ? 19.364 -1.652 -14.291 1.00 0.00 119 SER A CA 16
ATOM 28641 C C . SER A 1 119 ? 20.519 -1.836 -15.277 1.00 0.00 119 SER A C 16
ATOM 28642 O O . SER A 1 119 ? 21.149 -0.864 -15.690 1.00 0.00 119 SER A O 16
ATOM 28650 N N . GLY A 1 120 ? 20.762 -3.091 -15.627 1.00 0.00 120 GLY A N 16
ATOM 28651 C CA . GLY A 1 120 ? 21.830 -3.415 -16.557 1.00 0.00 120 GLY A CA 16
ATOM 28652 C C . GLY A 1 120 ? 21.558 -4.746 -17.261 1.00 0.00 120 GLY A C 16
ATOM 28653 O O . GLY A 1 120 ? 20.776 -4.803 -18.208 1.00 0.00 120 GLY A O 16
ATOM 28657 N N . GLY A 1 1 ? -12.168 8.707 13.671 1.00 0.00 1 GLY A N 17
ATOM 28658 C CA . GLY A 1 1 ? -11.978 9.090 12.283 1.00 0.00 1 GLY A CA 17
ATOM 28659 C C . GLY A 1 1 ? -13.128 8.582 11.411 1.00 0.00 1 GLY A C 17
ATOM 28660 O O . GLY A 1 1 ? -12.907 7.835 10.459 1.00 0.00 1 GLY A O 17
ATOM 28664 N N . SER A 1 2 ? -14.331 9.007 11.768 1.00 0.00 2 SER A N 17
ATOM 28665 C CA . SER A 1 2 ? -15.516 8.604 11.030 1.00 0.00 2 SER A CA 17
ATOM 28666 C C . SER A 1 2 ? -15.678 7.084 11.089 1.00 0.00 2 SER A C 17
ATOM 28667 O O . SER A 1 2 ? -14.767 6.375 11.513 1.00 0.00 2 SER A O 17
ATOM 28675 N N . SER A 1 3 ? -16.845 6.628 10.659 1.00 0.00 3 SER A N 17
ATOM 28676 C CA . SER A 1 3 ? -17.139 5.205 10.658 1.00 0.00 3 SER A CA 17
ATOM 28677 C C . SER A 1 3 ? -16.493 4.539 9.442 1.00 0.00 3 SER A C 17
ATOM 28678 O O . SER A 1 3 ? -15.962 5.219 8.565 1.00 0.00 3 SER A O 17
ATOM 28686 N N . GLY A 1 4 ? -16.560 3.216 9.427 1.00 0.00 4 GLY A N 17
ATOM 28687 C CA . GLY A 1 4 ? -15.988 2.449 8.333 1.00 0.00 4 GLY A CA 17
ATOM 28688 C C . GLY A 1 4 ? -14.501 2.180 8.571 1.00 0.00 4 GLY A C 17
ATOM 28689 O O . GLY A 1 4 ? -14.143 1.285 9.335 1.00 0.00 4 GLY A O 17
ATOM 28693 N N . SER A 1 5 ? -13.674 2.970 7.901 1.00 0.00 5 SER A N 17
ATOM 28694 C CA . SER A 1 5 ? -12.234 2.827 8.030 1.00 0.00 5 SER A CA 17
ATOM 28695 C C . SER A 1 5 ? -11.835 2.856 9.506 1.00 0.00 5 SER A C 17
ATOM 28696 O O . SER A 1 5 ? -12.422 3.592 10.298 1.00 0.00 5 SER A O 17
ATOM 28704 N N . SER A 1 6 ? -10.840 2.044 9.834 1.00 0.00 6 SER A N 17
ATOM 28705 C CA . SER A 1 6 ? -10.356 1.967 11.201 1.00 0.00 6 SER A CA 17
ATOM 28706 C C . SER A 1 6 ? -9.300 0.867 11.321 1.00 0.00 6 SER A C 17
ATOM 28707 O O . SER A 1 6 ? -8.211 1.101 11.844 1.00 0.00 6 SER A O 17
ATOM 28715 N N . GLY A 1 7 ? -9.659 -0.310 10.829 1.00 0.00 7 GLY A N 17
ATOM 28716 C CA . GLY A 1 7 ? -8.755 -1.447 10.874 1.00 0.00 7 GLY A CA 17
ATOM 28717 C C . GLY A 1 7 ? -7.558 -1.234 9.946 1.00 0.00 7 GLY A C 17
ATOM 28718 O O . GLY A 1 7 ? -6.432 -1.594 10.286 1.00 0.00 7 GLY A O 17
ATOM 28722 N N . LEU A 1 8 ? -7.842 -0.649 8.791 1.00 0.00 8 LEU A N 17
ATOM 28723 C CA . LEU A 1 8 ? -6.803 -0.383 7.811 1.00 0.00 8 LEU A CA 17
ATOM 28724 C C . LEU A 1 8 ? -5.575 0.192 8.520 1.00 0.00 8 LEU A C 17
ATOM 28725 O O . LEU A 1 8 ? -4.452 0.044 8.041 1.00 0.00 8 LEU A O 17
ATOM 28741 N N . HIS A 1 9 ? -5.830 0.836 9.649 1.00 0.00 9 HIS A N 17
ATOM 28742 C CA . HIS A 1 9 ? -4.760 1.434 10.428 1.00 0.00 9 HIS A CA 17
ATOM 28743 C C . HIS A 1 9 ? -3.823 0.338 10.939 1.00 0.00 9 HIS A C 17
ATOM 28744 O O . HIS A 1 9 ? -2.603 0.461 10.837 1.00 0.00 9 HIS A O 17
ATOM 28758 N N . ARG A 1 10 ? -4.428 -0.710 11.478 1.00 0.00 10 ARG A N 17
ATOM 28759 C CA . ARG A 1 10 ? -3.663 -1.827 12.005 1.00 0.00 10 ARG A CA 17
ATOM 28760 C C . ARG A 1 10 ? -2.930 -2.550 10.873 1.00 0.00 10 ARG A C 17
ATOM 28761 O O . ARG A 1 10 ? -1.928 -3.223 11.108 1.00 0.00 10 ARG A O 17
ATOM 28782 N N . ILE A 1 11 ? -3.459 -2.386 9.670 1.00 0.00 11 ILE A N 17
ATOM 28783 C CA . ILE A 1 11 ? -2.868 -3.015 8.501 1.00 0.00 11 ILE A CA 17
ATOM 28784 C C . ILE A 1 11 ? -1.672 -2.184 8.031 1.00 0.00 11 ILE A C 17
ATOM 28785 O O . ILE A 1 11 ? -0.608 -2.730 7.741 1.00 0.00 11 ILE A O 17
ATOM 28801 N N . VAL A 1 12 ? -1.887 -0.878 7.969 1.00 0.00 12 VAL A N 17
ATOM 28802 C CA . VAL A 1 12 ? -0.840 0.033 7.539 1.00 0.00 12 VAL A CA 17
ATOM 28803 C C . VAL A 1 12 ? 0.392 -0.157 8.427 1.00 0.00 12 VAL A C 17
ATOM 28804 O O . VAL A 1 12 ? 1.503 -0.323 7.926 1.00 0.00 12 VAL A O 17
ATOM 28817 N N . ASP A 1 13 ? 0.153 -0.126 9.730 1.00 0.00 13 ASP A N 17
ATOM 28818 C CA . ASP A 1 13 ? 1.229 -0.292 10.692 1.00 0.00 13 ASP A CA 17
ATOM 28819 C C . ASP A 1 13 ? 2.033 -1.545 10.339 1.00 0.00 13 ASP A C 17
ATOM 28820 O O . ASP A 1 13 ? 3.262 -1.506 10.297 1.00 0.00 13 ASP A O 17
ATOM 28829 N N . LYS A 1 14 ? 1.308 -2.626 10.095 1.00 0.00 14 LYS A N 17
ATOM 28830 C CA . LYS A 1 14 ? 1.939 -3.888 9.748 1.00 0.00 14 LYS A CA 17
ATOM 28831 C C . LYS A 1 14 ? 2.778 -3.702 8.482 1.00 0.00 14 LYS A C 17
ATOM 28832 O O . LYS A 1 14 ? 3.935 -4.117 8.434 1.00 0.00 14 LYS A O 17
ATOM 28851 N N . MET A 1 15 ? 2.162 -3.078 7.489 1.00 0.00 15 MET A N 17
ATOM 28852 C CA . MET A 1 15 ? 2.838 -2.831 6.226 1.00 0.00 15 MET A CA 17
ATOM 28853 C C . MET A 1 15 ? 4.043 -1.909 6.420 1.00 0.00 15 MET A C 17
ATOM 28854 O O . MET A 1 15 ? 5.024 -1.999 5.683 1.00 0.00 15 MET A O 17
ATOM 28868 N N . HIS A 1 16 ? 3.931 -1.042 7.416 1.00 0.00 16 HIS A N 17
ATOM 28869 C CA . HIS A 1 16 ? 4.999 -0.104 7.716 1.00 0.00 16 HIS A CA 17
ATOM 28870 C C . HIS A 1 16 ? 6.251 -0.872 8.143 1.00 0.00 16 HIS A C 17
ATOM 28871 O O . HIS A 1 16 ? 7.361 -0.346 8.069 1.00 0.00 16 HIS A O 17
ATOM 28885 N N . ASP A 1 17 ? 6.031 -2.103 8.581 1.00 0.00 17 ASP A N 17
ATOM 28886 C CA . ASP A 1 17 ? 7.128 -2.948 9.020 1.00 0.00 17 ASP A CA 17
ATOM 28887 C C . ASP A 1 17 ? 7.764 -3.623 7.803 1.00 0.00 17 ASP A C 17
ATOM 28888 O O . ASP A 1 17 ? 7.232 -3.547 6.697 1.00 0.00 17 ASP A O 17
ATOM 28897 N N . THR A 1 18 ? 8.895 -4.270 8.049 1.00 0.00 18 THR A N 17
ATOM 28898 C CA . THR A 1 18 ? 9.609 -4.958 6.987 1.00 0.00 18 THR A CA 17
ATOM 28899 C C . THR A 1 18 ? 9.667 -6.460 7.270 1.00 0.00 18 THR A C 17
ATOM 28900 O O . THR A 1 18 ? 9.537 -7.274 6.357 1.00 0.00 18 THR A O 17
ATOM 28911 N N . SER A 1 19 ? 9.862 -6.784 8.540 1.00 0.00 19 SER A N 17
ATOM 28912 C CA . SER A 1 19 ? 9.939 -8.174 8.955 1.00 0.00 19 SER A CA 17
ATOM 28913 C C . SER A 1 19 ? 8.643 -8.901 8.592 1.00 0.00 19 SER A C 17
ATOM 28914 O O . SER A 1 19 ? 8.627 -9.733 7.686 1.00 0.00 19 SER A O 17
ATOM 28922 N N . THR A 1 20 ? 7.587 -8.560 9.316 1.00 0.00 20 THR A N 17
ATOM 28923 C CA . THR A 1 20 ? 6.290 -9.170 9.081 1.00 0.00 20 THR A CA 17
ATOM 28924 C C . THR A 1 20 ? 5.495 -8.356 8.058 1.00 0.00 20 THR A C 17
ATOM 28925 O O . THR A 1 20 ? 4.615 -8.889 7.384 1.00 0.00 20 THR A O 17
ATOM 28936 N N . GLY A 1 21 ? 5.835 -7.078 7.975 1.00 0.00 21 GLY A N 17
ATOM 28937 C CA . GLY A 1 21 ? 5.164 -6.185 7.045 1.00 0.00 21 GLY A CA 17
ATOM 28938 C C . GLY A 1 21 ? 5.505 -6.543 5.597 1.00 0.00 21 GLY A C 17
ATOM 28939 O O . GLY A 1 21 ? 6.156 -7.556 5.341 1.00 0.00 21 GLY A O 17
ATOM 28943 N N . ILE A 1 22 ? 5.051 -5.693 4.688 1.00 0.00 22 ILE A N 17
ATOM 28944 C CA . ILE A 1 22 ? 5.301 -5.908 3.273 1.00 0.00 22 ILE A CA 17
ATOM 28945 C C . ILE A 1 22 ? 6.784 -5.676 2.980 1.00 0.00 22 ILE A C 17
ATOM 28946 O O . ILE A 1 22 ? 7.562 -5.386 3.888 1.00 0.00 22 ILE A O 17
ATOM 28962 N N . ARG A 1 23 ? 7.132 -5.814 1.709 1.00 0.00 23 ARG A N 17
ATOM 28963 C CA . ARG A 1 23 ? 8.509 -5.623 1.285 1.00 0.00 23 ARG A CA 17
ATOM 28964 C C . ARG A 1 23 ? 8.558 -5.195 -0.183 1.00 0.00 23 ARG A C 17
ATOM 28965 O O . ARG A 1 23 ? 8.550 -6.038 -1.079 1.00 0.00 23 ARG A O 17
ATOM 28986 N N . PRO A 1 24 ? 8.610 -3.852 -0.389 1.00 0.00 24 PRO A N 17
ATOM 28987 C CA . PRO A 1 24 ? 8.660 -3.302 -1.733 1.00 0.00 24 PRO A CA 17
ATOM 28988 C C . PRO A 1 24 ? 10.049 -3.485 -2.348 1.00 0.00 24 PRO A C 17
ATOM 28989 O O . PRO A 1 24 ? 10.192 -4.124 -3.389 1.00 0.00 24 PRO A O 17
ATOM 29000 N N . SER A 1 25 ? 11.038 -2.911 -1.678 1.00 0.00 25 SER A N 17
ATOM 29001 C CA . SER A 1 25 ? 12.411 -3.003 -2.146 1.00 0.00 25 SER A CA 17
ATOM 29002 C C . SER A 1 25 ? 12.479 -2.665 -3.637 1.00 0.00 25 SER A C 17
ATOM 29003 O O . SER A 1 25 ? 12.241 -3.525 -4.483 1.00 0.00 25 SER A O 17
ATOM 29011 N N . PRO A 1 26 ? 12.814 -1.377 -3.919 1.00 0.00 26 PRO A N 17
ATOM 29012 C CA . PRO A 1 26 ? 12.916 -0.915 -5.293 1.00 0.00 26 PRO A CA 17
ATOM 29013 C C . PRO A 1 26 ? 14.199 -1.428 -5.950 1.00 0.00 26 PRO A C 17
ATOM 29014 O O . PRO A 1 26 ? 15.006 -0.642 -6.443 1.00 0.00 26 PRO A O 17
ATOM 29025 N N . ASN A 1 27 ? 14.347 -2.745 -5.935 1.00 0.00 27 ASN A N 17
ATOM 29026 C CA . ASN A 1 27 ? 15.518 -3.373 -6.524 1.00 0.00 27 ASN A CA 17
ATOM 29027 C C . ASN A 1 27 ? 15.335 -3.462 -8.040 1.00 0.00 27 ASN A C 17
ATOM 29028 O O . ASN A 1 27 ? 15.369 -4.552 -8.610 1.00 0.00 27 ASN A O 17
ATOM 29039 N N . MET A 1 28 ? 15.146 -2.302 -8.650 1.00 0.00 28 MET A N 17
ATOM 29040 C CA . MET A 1 28 ? 14.959 -2.235 -10.090 1.00 0.00 28 MET A CA 17
ATOM 29041 C C . MET A 1 28 ? 13.774 -3.098 -10.529 1.00 0.00 28 MET A C 17
ATOM 29042 O O . MET A 1 28 ? 13.300 -3.941 -9.769 1.00 0.00 28 MET A O 17
ATOM 29056 N N . GLU A 1 29 ? 13.331 -2.858 -11.754 1.00 0.00 29 GLU A N 17
ATOM 29057 C CA . GLU A 1 29 ? 12.211 -3.603 -12.304 1.00 0.00 29 GLU A CA 17
ATOM 29058 C C . GLU A 1 29 ? 12.262 -3.588 -13.833 1.00 0.00 29 GLU A C 17
ATOM 29059 O O . GLU A 1 29 ? 12.204 -4.638 -14.470 1.00 0.00 29 GLU A O 17
ATOM 29071 N N . GLN A 1 30 ? 12.370 -2.385 -14.377 1.00 0.00 30 GLN A N 17
ATOM 29072 C CA . GLN A 1 30 ? 12.429 -2.219 -15.820 1.00 0.00 30 GLN A CA 17
ATOM 29073 C C . GLN A 1 30 ? 13.114 -0.897 -16.174 1.00 0.00 30 GLN A C 17
ATOM 29074 O O . GLN A 1 30 ? 12.483 0.007 -16.718 1.00 0.00 30 GLN A O 17
ATOM 29088 N N . GLY A 1 31 ? 14.397 -0.827 -15.850 1.00 0.00 31 GLY A N 17
ATOM 29089 C CA . GLY A 1 31 ? 15.175 0.369 -16.128 1.00 0.00 31 GLY A CA 17
ATOM 29090 C C . GLY A 1 31 ? 14.927 1.442 -15.065 1.00 0.00 31 GLY A C 17
ATOM 29091 O O . GLY A 1 31 ? 15.872 1.971 -14.480 1.00 0.00 31 GLY A O 17
ATOM 29095 N N . SER A 1 32 ? 13.653 1.732 -14.848 1.00 0.00 32 SER A N 17
ATOM 29096 C CA . SER A 1 32 ? 13.270 2.732 -13.867 1.00 0.00 32 SER A CA 17
ATOM 29097 C C . SER A 1 32 ? 13.331 2.135 -12.460 1.00 0.00 32 SER A C 17
ATOM 29098 O O . SER A 1 32 ? 12.967 0.978 -12.256 1.00 0.00 32 SER A O 17
ATOM 29106 N N . THR A 1 33 ? 13.794 2.952 -11.525 1.00 0.00 33 THR A N 17
ATOM 29107 C CA . THR A 1 33 ? 13.907 2.519 -10.142 1.00 0.00 33 THR A CA 17
ATOM 29108 C C . THR A 1 33 ? 12.835 3.192 -9.283 1.00 0.00 33 THR A C 17
ATOM 29109 O O . THR A 1 33 ? 13.103 4.193 -8.621 1.00 0.00 33 THR A O 17
ATOM 29120 N N . TYR A 1 34 ? 11.643 2.614 -9.321 1.00 0.00 34 TYR A N 17
ATOM 29121 C CA . TYR A 1 34 ? 10.530 3.146 -8.554 1.00 0.00 34 TYR A CA 17
ATOM 29122 C C . TYR A 1 34 ? 10.942 3.418 -7.106 1.00 0.00 34 TYR A C 17
ATOM 29123 O O . TYR A 1 34 ? 11.917 2.850 -6.617 1.00 0.00 34 TYR A O 17
ATOM 29141 N N . LYS A 1 35 ? 10.177 4.287 -6.460 1.00 0.00 35 LYS A N 17
ATOM 29142 C CA . LYS A 1 35 ? 10.451 4.641 -5.078 1.00 0.00 35 LYS A CA 17
ATOM 29143 C C . LYS A 1 35 ? 9.411 3.980 -4.171 1.00 0.00 35 LYS A C 17
ATOM 29144 O O . LYS A 1 35 ? 8.250 4.387 -4.152 1.00 0.00 35 LYS A O 17
ATOM 29163 N N . LYS A 1 36 ? 9.865 2.971 -3.442 1.00 0.00 36 LYS A N 17
ATOM 29164 C CA . LYS A 1 36 ? 8.988 2.249 -2.535 1.00 0.00 36 LYS A CA 17
ATOM 29165 C C . LYS A 1 36 ? 7.747 1.781 -3.297 1.00 0.00 36 LYS A C 17
ATOM 29166 O O . LYS A 1 36 ? 6.747 2.495 -3.360 1.00 0.00 36 LYS A O 17
ATOM 29185 N N . THR A 1 37 ? 7.852 0.585 -3.857 1.00 0.00 37 THR A N 17
ATOM 29186 C CA . THR A 1 37 ? 6.750 0.013 -4.612 1.00 0.00 37 THR A CA 17
ATOM 29187 C C . THR A 1 37 ? 6.743 -1.511 -4.473 1.00 0.00 37 THR A C 17
ATOM 29188 O O . THR A 1 37 ? 7.797 -2.144 -4.486 1.00 0.00 37 THR A O 17
ATOM 29199 N N . PHE A 1 38 ? 5.542 -2.055 -4.343 1.00 0.00 38 PHE A N 17
ATOM 29200 C CA . PHE A 1 38 ? 5.383 -3.493 -4.201 1.00 0.00 38 PHE A CA 17
ATOM 29201 C C . PHE A 1 38 ? 4.352 -4.031 -5.196 1.00 0.00 38 PHE A C 17
ATOM 29202 O O . PHE A 1 38 ? 3.286 -3.442 -5.371 1.00 0.00 38 PHE A O 17
ATOM 29219 N N . LEU A 1 39 ? 4.707 -5.143 -5.823 1.00 0.00 39 LEU A N 17
ATOM 29220 C CA . LEU A 1 39 ? 3.826 -5.768 -6.795 1.00 0.00 39 LEU A CA 17
ATOM 29221 C C . LEU A 1 39 ? 2.418 -5.874 -6.207 1.00 0.00 39 LEU A C 17
ATOM 29222 O O . LEU A 1 39 ? 2.256 -6.039 -4.999 1.00 0.00 39 LEU A O 17
ATOM 29238 N N . GLY A 1 40 ? 1.434 -5.775 -7.089 1.00 0.00 40 GLY A N 17
ATOM 29239 C CA . GLY A 1 40 ? 0.044 -5.858 -6.673 1.00 0.00 40 GLY A CA 17
ATOM 29240 C C . GLY A 1 40 ? -0.253 -7.211 -6.024 1.00 0.00 40 GLY A C 17
ATOM 29241 O O . GLY A 1 40 ? -1.166 -7.324 -5.206 1.00 0.00 40 GLY A O 17
ATOM 29245 N N . SER A 1 41 ? 0.533 -8.204 -6.412 1.00 0.00 41 SER A N 17
ATOM 29246 C CA . SER A 1 41 ? 0.365 -9.545 -5.878 1.00 0.00 41 SER A CA 17
ATOM 29247 C C . SER A 1 41 ? 1.024 -9.646 -4.501 1.00 0.00 41 SER A C 17
ATOM 29248 O O . SER A 1 41 ? 0.497 -10.302 -3.603 1.00 0.00 41 SER A O 17
ATOM 29256 N N . SER A 1 42 ? 2.166 -8.986 -4.376 1.00 0.00 42 SER A N 17
ATOM 29257 C CA . SER A 1 42 ? 2.901 -8.993 -3.123 1.00 0.00 42 SER A CA 17
ATOM 29258 C C . SER A 1 42 ? 1.991 -8.543 -1.979 1.00 0.00 42 SER A C 17
ATOM 29259 O O . SER A 1 42 ? 1.999 -9.140 -0.903 1.00 0.00 42 SER A O 17
ATOM 29267 N N . LEU A 1 43 ? 1.227 -7.495 -2.250 1.00 0.00 43 LEU A N 17
ATOM 29268 C CA . LEU A 1 43 ? 0.313 -6.959 -1.256 1.00 0.00 43 LEU A CA 17
ATOM 29269 C C . LEU A 1 43 ? -0.809 -7.968 -1.005 1.00 0.00 43 LEU A C 17
ATOM 29270 O O . LEU A 1 43 ? -1.027 -8.390 0.130 1.00 0.00 43 LEU A O 17
ATOM 29286 N N . VAL A 1 44 ? -1.492 -8.326 -2.082 1.00 0.00 44 VAL A N 17
ATOM 29287 C CA . VAL A 1 44 ? -2.586 -9.278 -1.992 1.00 0.00 44 VAL A CA 17
ATOM 29288 C C . VAL A 1 44 ? -2.143 -10.481 -1.156 1.00 0.00 44 VAL A C 17
ATOM 29289 O O . VAL A 1 44 ? -2.687 -10.728 -0.081 1.00 0.00 44 VAL A O 17
ATOM 29302 N N . ASP A 1 45 ? -1.160 -11.197 -1.682 1.00 0.00 45 ASP A N 17
ATOM 29303 C CA . ASP A 1 45 ? -0.638 -12.368 -0.998 1.00 0.00 45 ASP A CA 17
ATOM 29304 C C . ASP A 1 45 ? -0.348 -12.012 0.462 1.00 0.00 45 ASP A C 17
ATOM 29305 O O . ASP A 1 45 ? -0.700 -12.764 1.369 1.00 0.00 45 ASP A O 17
ATOM 29314 N N . TRP A 1 46 ? 0.291 -10.866 0.643 1.00 0.00 46 TRP A N 17
ATOM 29315 C CA . TRP A 1 46 ? 0.633 -10.402 1.977 1.00 0.00 46 TRP A CA 17
ATOM 29316 C C . TRP A 1 46 ? -0.657 -10.328 2.796 1.00 0.00 46 TRP A C 17
ATOM 29317 O O . TRP A 1 46 ? -0.839 -11.091 3.744 1.00 0.00 46 TRP A O 17
ATOM 29338 N N . LEU A 1 47 ? -1.519 -9.403 2.401 1.00 0.00 47 LEU A N 17
ATOM 29339 C CA . LEU A 1 47 ? -2.787 -9.220 3.088 1.00 0.00 47 LEU A CA 17
ATOM 29340 C C . LEU A 1 47 ? -3.336 -10.585 3.507 1.00 0.00 47 LEU A C 17
ATOM 29341 O O . LEU A 1 47 ? -3.783 -10.756 4.641 1.00 0.00 47 LEU A O 17
ATOM 29357 N N . ILE A 1 48 ? -3.285 -11.521 2.571 1.00 0.00 48 ILE A N 17
ATOM 29358 C CA . ILE A 1 48 ? -3.772 -12.865 2.830 1.00 0.00 48 ILE A CA 17
ATOM 29359 C C . ILE A 1 48 ? -2.940 -13.499 3.946 1.00 0.00 48 ILE A C 17
ATOM 29360 O O . ILE A 1 48 ? -3.484 -13.941 4.957 1.00 0.00 48 ILE A O 17
ATOM 29376 N N . SER A 1 49 ? -1.633 -13.522 3.726 1.00 0.00 49 SER A N 17
ATOM 29377 C CA . SER A 1 49 ? -0.720 -14.095 4.701 1.00 0.00 49 SER A CA 17
ATOM 29378 C C . SER A 1 49 ? -0.880 -13.385 6.047 1.00 0.00 49 SER A C 17
ATOM 29379 O O . SER A 1 49 ? -0.682 -13.991 7.099 1.00 0.00 49 SER A O 17
ATOM 29387 N N . SER A 1 50 ? -1.236 -12.111 5.970 1.00 0.00 50 SER A N 17
ATOM 29388 C CA . SER A 1 50 ? -1.425 -11.313 7.169 1.00 0.00 50 SER A CA 17
ATOM 29389 C C . SER A 1 50 ? -2.714 -11.733 7.879 1.00 0.00 50 SER A C 17
ATOM 29390 O O . SER A 1 50 ? -2.939 -11.366 9.032 1.00 0.00 50 SER A O 17
ATOM 29398 N N . ASN A 1 51 ? -3.526 -12.495 7.162 1.00 0.00 51 ASN A N 17
ATOM 29399 C CA . ASN A 1 51 ? -4.786 -12.968 7.709 1.00 0.00 51 ASN A CA 17
ATOM 29400 C C . ASN A 1 51 ? -5.833 -11.857 7.601 1.00 0.00 51 ASN A C 17
ATOM 29401 O O . ASN A 1 51 ? -6.854 -11.892 8.287 1.00 0.00 51 ASN A O 17
ATOM 29412 N N . PHE A 1 52 ? -5.544 -10.897 6.734 1.00 0.00 52 PHE A N 17
ATOM 29413 C CA . PHE A 1 52 ? -6.448 -9.779 6.528 1.00 0.00 52 PHE A CA 17
ATOM 29414 C C . PHE A 1 52 ? -7.480 -10.100 5.446 1.00 0.00 52 PHE A C 17
ATOM 29415 O O . PHE A 1 52 ? -8.570 -9.530 5.433 1.00 0.00 52 PHE A O 17
ATOM 29432 N N . ALA A 1 53 ? -7.101 -11.013 4.564 1.00 0.00 53 ALA A N 17
ATOM 29433 C CA . ALA A 1 53 ? -7.980 -11.418 3.480 1.00 0.00 53 ALA A CA 17
ATOM 29434 C C . ALA A 1 53 ? -8.051 -12.946 3.429 1.00 0.00 53 ALA A C 17
ATOM 29435 O O . ALA A 1 53 ? -7.169 -13.629 3.948 1.00 0.00 53 ALA A O 17
ATOM 29442 N N . ALA A 1 54 ? -9.108 -13.437 2.800 1.00 0.00 54 ALA A N 17
ATOM 29443 C CA . ALA A 1 54 ? -9.305 -14.871 2.675 1.00 0.00 54 ALA A CA 17
ATOM 29444 C C . ALA A 1 54 ? -8.904 -15.315 1.267 1.00 0.00 54 ALA A C 17
ATOM 29445 O O . ALA A 1 54 ? -8.441 -16.439 1.074 1.00 0.00 54 ALA A O 17
ATOM 29452 N N . SER A 1 55 ? -9.096 -14.410 0.318 1.00 0.00 55 SER A N 17
ATOM 29453 C CA . SER A 1 55 ? -8.760 -14.695 -1.067 1.00 0.00 55 SER A CA 17
ATOM 29454 C C . SER A 1 55 ? -8.218 -13.435 -1.744 1.00 0.00 55 SER A C 17
ATOM 29455 O O . SER A 1 55 ? -8.481 -12.321 -1.292 1.00 0.00 55 SER A O 17
ATOM 29463 N N . ARG A 1 56 ? -7.470 -13.652 -2.816 1.00 0.00 56 ARG A N 17
ATOM 29464 C CA . ARG A 1 56 ? -6.888 -12.547 -3.559 1.00 0.00 56 ARG A CA 17
ATOM 29465 C C . ARG A 1 56 ? -7.873 -11.379 -3.631 1.00 0.00 56 ARG A C 17
ATOM 29466 O O . ARG A 1 56 ? -7.465 -10.219 -3.650 1.00 0.00 56 ARG A O 17
ATOM 29487 N N . LEU A 1 57 ? -9.152 -11.726 -3.668 1.00 0.00 57 LEU A N 17
ATOM 29488 C CA . LEU A 1 57 ? -10.198 -10.720 -3.737 1.00 0.00 57 LEU A CA 17
ATOM 29489 C C . LEU A 1 57 ? -10.161 -9.864 -2.469 1.00 0.00 57 LEU A C 17
ATOM 29490 O O . LEU A 1 57 ? -9.817 -8.684 -2.523 1.00 0.00 57 LEU A O 17
ATOM 29506 N N . GLU A 1 58 ? -10.520 -10.491 -1.359 1.00 0.00 58 GLU A N 17
ATOM 29507 C CA . GLU A 1 58 ? -10.532 -9.801 -0.080 1.00 0.00 58 GLU A CA 17
ATOM 29508 C C . GLU A 1 58 ? -9.292 -8.916 0.057 1.00 0.00 58 GLU A C 17
ATOM 29509 O O . GLU A 1 58 ? -9.343 -7.865 0.695 1.00 0.00 58 GLU A O 17
ATOM 29521 N N . ALA A 1 59 ? -8.207 -9.373 -0.551 1.00 0.00 59 ALA A N 17
ATOM 29522 C CA . ALA A 1 59 ? -6.956 -8.636 -0.505 1.00 0.00 59 ALA A CA 17
ATOM 29523 C C . ALA A 1 59 ? -7.003 -7.496 -1.523 1.00 0.00 59 ALA A C 17
ATOM 29524 O O . ALA A 1 59 ? -6.617 -6.369 -1.217 1.00 0.00 59 ALA A O 17
ATOM 29531 N N . VAL A 1 60 ? -7.480 -7.828 -2.714 1.00 0.00 60 VAL A N 17
ATOM 29532 C CA . VAL A 1 60 ? -7.582 -6.845 -3.780 1.00 0.00 60 VAL A CA 17
ATOM 29533 C C . VAL A 1 60 ? -8.359 -5.629 -3.273 1.00 0.00 60 VAL A C 17
ATOM 29534 O O . VAL A 1 60 ? -7.965 -4.490 -3.518 1.00 0.00 60 VAL A O 17
ATOM 29547 N N . THR A 1 61 ? -9.449 -5.911 -2.575 1.00 0.00 61 THR A N 17
ATOM 29548 C CA . THR A 1 61 ? -10.285 -4.854 -2.032 1.00 0.00 61 THR A CA 17
ATOM 29549 C C . THR A 1 61 ? -9.570 -4.150 -0.878 1.00 0.00 61 THR A C 17
ATOM 29550 O O . THR A 1 61 ? -9.590 -2.923 -0.787 1.00 0.00 61 THR A O 17
ATOM 29561 N N . LEU A 1 62 ? -8.956 -4.955 -0.024 1.00 0.00 62 LEU A N 17
ATOM 29562 C CA . LEU A 1 62 ? -8.236 -4.424 1.121 1.00 0.00 62 LEU A CA 17
ATOM 29563 C C . LEU A 1 62 ? -7.196 -3.410 0.639 1.00 0.00 62 LEU A C 17
ATOM 29564 O O . LEU A 1 62 ? -6.978 -2.385 1.283 1.00 0.00 62 LEU A O 17
ATOM 29580 N N . ALA A 1 63 ? -6.582 -3.732 -0.491 1.00 0.00 63 ALA A N 17
ATOM 29581 C CA . ALA A 1 63 ? -5.571 -2.862 -1.067 1.00 0.00 63 ALA A CA 17
ATOM 29582 C C . ALA A 1 63 ? -6.221 -1.546 -1.496 1.00 0.00 63 ALA A C 17
ATOM 29583 O O . ALA A 1 63 ? -5.821 -0.475 -1.042 1.00 0.00 63 ALA A O 17
ATOM 29590 N N . SER A 1 64 ? -7.213 -1.668 -2.365 1.00 0.00 64 SER A N 17
ATOM 29591 C CA . SER A 1 64 ? -7.923 -0.501 -2.861 1.00 0.00 64 SER A CA 17
ATOM 29592 C C . SER A 1 64 ? -8.426 0.342 -1.687 1.00 0.00 64 SER A C 17
ATOM 29593 O O . SER A 1 64 ? -8.516 1.565 -1.791 1.00 0.00 64 SER A O 17
ATOM 29601 N N . MET A 1 65 ? -8.742 -0.344 -0.599 1.00 0.00 65 MET A N 17
ATOM 29602 C CA . MET A 1 65 ? -9.234 0.327 0.592 1.00 0.00 65 MET A CA 17
ATOM 29603 C C . MET A 1 65 ? -8.156 1.227 1.200 1.00 0.00 65 MET A C 17
ATOM 29604 O O . MET A 1 65 ? -8.427 2.372 1.556 1.00 0.00 65 MET A O 17
ATOM 29618 N N . LEU A 1 66 ? -6.956 0.674 1.299 1.00 0.00 66 LEU A N 17
ATOM 29619 C CA . LEU A 1 66 ? -5.835 1.412 1.857 1.00 0.00 66 LEU A CA 17
ATOM 29620 C C . LEU A 1 66 ? -5.579 2.660 1.009 1.00 0.00 66 LEU A C 17
ATOM 29621 O O . LEU A 1 66 ? -5.398 3.752 1.544 1.00 0.00 66 LEU A O 17
ATOM 29637 N N . MET A 1 67 ? -5.573 2.455 -0.300 1.00 0.00 67 MET A N 17
ATOM 29638 C CA . MET A 1 67 ? -5.342 3.550 -1.228 1.00 0.00 67 MET A CA 17
ATOM 29639 C C . MET A 1 67 ? -6.357 4.675 -1.011 1.00 0.00 67 MET A C 17
ATOM 29640 O O . MET A 1 67 ? -5.995 5.851 -1.013 1.00 0.00 67 MET A O 17
ATOM 29654 N N . GLU A 1 68 ? -7.607 4.274 -0.831 1.00 0.00 68 GLU A N 17
ATOM 29655 C CA . GLU A 1 68 ? -8.676 5.234 -0.614 1.00 0.00 68 GLU A CA 17
ATOM 29656 C C . GLU A 1 68 ? -8.407 6.051 0.652 1.00 0.00 68 GLU A C 17
ATOM 29657 O O . GLU A 1 68 ? -8.517 7.276 0.640 1.00 0.00 68 GLU A O 17
ATOM 29669 N N . GLU A 1 69 ? -8.061 5.339 1.715 1.00 0.00 69 GLU A N 17
ATOM 29670 C CA . GLU A 1 69 ? -7.776 5.982 2.986 1.00 0.00 69 GLU A CA 17
ATOM 29671 C C . GLU A 1 69 ? -6.578 6.924 2.847 1.00 0.00 69 GLU A C 17
ATOM 29672 O O . GLU A 1 69 ? -6.311 7.730 3.738 1.00 0.00 69 GLU A O 17
ATOM 29684 N N . ASN A 1 70 ? -5.889 6.792 1.724 1.00 0.00 70 ASN A N 17
ATOM 29685 C CA . ASN A 1 70 ? -4.726 7.621 1.457 1.00 0.00 70 ASN A CA 17
ATOM 29686 C C . ASN A 1 70 ? -3.493 6.986 2.104 1.00 0.00 70 ASN A C 17
ATOM 29687 O O . ASN A 1 70 ? -2.620 7.690 2.609 1.00 0.00 70 ASN A O 17
ATOM 29698 N N . PHE A 1 71 ? -3.461 5.662 2.067 1.00 0.00 71 PHE A N 17
ATOM 29699 C CA . PHE A 1 71 ? -2.350 4.924 2.643 1.00 0.00 71 PHE A CA 17
ATOM 29700 C C . PHE A 1 71 ? -1.409 4.408 1.552 1.00 0.00 71 PHE A C 17
ATOM 29701 O O . PHE A 1 71 ? -0.262 4.062 1.828 1.00 0.00 71 PHE A O 17
ATOM 29718 N N . LEU A 1 72 ? -1.931 4.373 0.334 1.00 0.00 72 LEU A N 17
ATOM 29719 C CA . LEU A 1 72 ? -1.152 3.906 -0.800 1.00 0.00 72 LEU A CA 17
ATOM 29720 C C . LEU A 1 72 ? -1.759 4.458 -2.092 1.00 0.00 72 LEU A C 17
ATOM 29721 O O . LEU A 1 72 ? -2.855 5.016 -2.078 1.00 0.00 72 LEU A O 17
ATOM 29737 N N . ARG A 1 73 ? -1.020 4.282 -3.177 1.00 0.00 73 ARG A N 17
ATOM 29738 C CA . ARG A 1 73 ? -1.471 4.755 -4.475 1.00 0.00 73 ARG A CA 17
ATOM 29739 C C . ARG A 1 73 ? -1.004 3.804 -5.579 1.00 0.00 73 ARG A C 17
ATOM 29740 O O . ARG A 1 73 ? -0.032 3.072 -5.402 1.00 0.00 73 ARG A O 17
ATOM 29761 N N . PRO A 1 74 ? -1.739 3.847 -6.723 1.00 0.00 74 PRO A N 17
ATOM 29762 C CA . PRO A 1 74 ? -1.410 2.998 -7.855 1.00 0.00 74 PRO A CA 17
ATOM 29763 C C . PRO A 1 74 ? -0.172 3.518 -8.589 1.00 0.00 74 PRO A C 17
ATOM 29764 O O . PRO A 1 74 ? -0.076 4.707 -8.886 1.00 0.00 74 PRO A O 17
ATOM 29775 N N . VAL A 1 75 ? 0.744 2.600 -8.861 1.00 0.00 75 VAL A N 17
ATOM 29776 C CA . VAL A 1 75 ? 1.972 2.951 -9.554 1.00 0.00 75 VAL A CA 17
ATOM 29777 C C . VAL A 1 75 ? 2.190 1.981 -10.718 1.00 0.00 75 VAL A C 17
ATOM 29778 O O . VAL A 1 75 ? 1.594 0.906 -10.754 1.00 0.00 75 VAL A O 17
ATOM 29791 N N . GLY A 1 76 ? 3.045 2.397 -11.640 1.00 0.00 76 GLY A N 17
ATOM 29792 C CA . GLY A 1 76 ? 3.350 1.578 -12.802 1.00 0.00 76 GLY A CA 17
ATOM 29793 C C . GLY A 1 76 ? 2.334 1.817 -13.921 1.00 0.00 76 GLY A C 17
ATOM 29794 O O . GLY A 1 76 ? 1.286 2.420 -13.696 1.00 0.00 76 GLY A O 17
ATOM 29798 N N . VAL A 1 77 ? 2.681 1.331 -15.104 1.00 0.00 77 VAL A N 17
ATOM 29799 C CA . VAL A 1 77 ? 1.813 1.483 -16.259 1.00 0.00 77 VAL A CA 17
ATOM 29800 C C . VAL A 1 77 ? 0.597 0.568 -16.102 1.00 0.00 77 VAL A C 17
ATOM 29801 O O . VAL A 1 77 ? -0.492 0.890 -16.577 1.00 0.00 77 VAL A O 17
ATOM 29814 N N . ARG A 1 78 ? 0.823 -0.554 -15.435 1.00 0.00 78 ARG A N 17
ATOM 29815 C CA . ARG A 1 78 ? -0.241 -1.518 -15.210 1.00 0.00 78 ARG A CA 17
ATOM 29816 C C . ARG A 1 78 ? -1.373 -0.880 -14.403 1.00 0.00 78 ARG A C 17
ATOM 29817 O O . ARG A 1 78 ? -2.498 -0.764 -14.888 1.00 0.00 78 ARG A O 17
ATOM 29838 N N . SER A 1 79 ? -1.037 -0.482 -13.184 1.00 0.00 79 SER A N 17
ATOM 29839 C CA . SER A 1 79 ? -2.012 0.141 -12.305 1.00 0.00 79 SER A CA 17
ATOM 29840 C C . SER A 1 79 ? -2.334 1.553 -12.799 1.00 0.00 79 SER A C 17
ATOM 29841 O O . SER A 1 79 ? -1.956 1.928 -13.907 1.00 0.00 79 SER A O 17
ATOM 29849 N N . MET A 1 80 ? -3.030 2.297 -11.951 1.00 0.00 80 MET A N 17
ATOM 29850 C CA . MET A 1 80 ? -3.408 3.659 -12.288 1.00 0.00 80 MET A CA 17
ATOM 29851 C C . MET A 1 80 ? -3.868 3.757 -13.743 1.00 0.00 80 MET A C 17
ATOM 29852 O O . MET A 1 80 ? -4.165 2.743 -14.374 1.00 0.00 80 MET A O 17
ATOM 29866 N N . GLY A 1 81 ? -3.912 4.986 -14.235 1.00 0.00 81 GLY A N 17
ATOM 29867 C CA . GLY A 1 81 ? -4.331 5.230 -15.605 1.00 0.00 81 GLY A CA 17
ATOM 29868 C C . GLY A 1 81 ? -5.416 6.307 -15.663 1.00 0.00 81 GLY A C 17
ATOM 29869 O O . GLY A 1 81 ? -5.490 7.068 -16.627 1.00 0.00 81 GLY A O 17
ATOM 29873 N N . ALA A 1 82 ? -6.232 6.337 -14.619 1.00 0.00 82 ALA A N 17
ATOM 29874 C CA . ALA A 1 82 ? -7.310 7.308 -14.540 1.00 0.00 82 ALA A CA 17
ATOM 29875 C C . ALA A 1 82 ? -7.855 7.342 -13.111 1.00 0.00 82 ALA A C 17
ATOM 29876 O O . ALA A 1 82 ? -8.030 8.415 -12.534 1.00 0.00 82 ALA A O 17
ATOM 29883 N N . ILE A 1 83 ? -8.109 6.155 -12.580 1.00 0.00 83 ILE A N 17
ATOM 29884 C CA . ILE A 1 83 ? -8.630 6.036 -11.229 1.00 0.00 83 ILE A CA 17
ATOM 29885 C C . ILE A 1 83 ? -9.678 7.125 -10.993 1.00 0.00 83 ILE A C 17
ATOM 29886 O O . ILE A 1 83 ? -10.615 7.271 -11.777 1.00 0.00 83 ILE A O 17
ATOM 29902 N N . ARG A 1 84 ? -9.485 7.863 -9.910 1.00 0.00 84 ARG A N 17
ATOM 29903 C CA . ARG A 1 84 ? -10.402 8.935 -9.561 1.00 0.00 84 ARG A CA 17
ATOM 29904 C C . ARG A 1 84 ? -11.791 8.369 -9.259 1.00 0.00 84 ARG A C 17
ATOM 29905 O O . ARG A 1 84 ? -12.777 9.104 -9.251 1.00 0.00 84 ARG A O 17
ATOM 29926 N N . SER A 1 85 ? -11.824 7.066 -9.018 1.00 0.00 85 SER A N 17
ATOM 29927 C CA . SER A 1 85 ? -13.076 6.393 -8.717 1.00 0.00 85 SER A CA 17
ATOM 29928 C C . SER A 1 85 ? -13.093 5.951 -7.252 1.00 0.00 85 SER A C 17
ATOM 29929 O O . SER A 1 85 ? -12.849 4.783 -6.950 1.00 0.00 85 SER A O 17
ATOM 29937 N N . GLY A 1 86 ? -13.383 6.906 -6.382 1.00 0.00 86 GLY A N 17
ATOM 29938 C CA . GLY A 1 86 ? -13.434 6.630 -4.956 1.00 0.00 86 GLY A CA 17
ATOM 29939 C C . GLY A 1 86 ? -14.434 5.512 -4.651 1.00 0.00 86 GLY A C 17
ATOM 29940 O O . GLY A 1 86 ? -14.189 4.351 -4.972 1.00 0.00 86 GLY A O 17
ATOM 29944 N N . ASP A 1 87 ? -15.539 5.903 -4.033 1.00 0.00 87 ASP A N 17
ATOM 29945 C CA . ASP A 1 87 ? -16.576 4.949 -3.680 1.00 0.00 87 ASP A CA 17
ATOM 29946 C C . ASP A 1 87 ? -15.926 3.650 -3.200 1.00 0.00 87 ASP A C 17
ATOM 29947 O O . ASP A 1 87 ? -14.774 3.650 -2.769 1.00 0.00 87 ASP A O 17
ATOM 29956 N N . LEU A 1 88 ? -16.693 2.573 -3.289 1.00 0.00 88 LEU A N 17
ATOM 29957 C CA . LEU A 1 88 ? -16.206 1.270 -2.869 1.00 0.00 88 LEU A CA 17
ATOM 29958 C C . LEU A 1 88 ? -15.566 0.560 -4.064 1.00 0.00 88 LEU A C 17
ATOM 29959 O O . LEU A 1 88 ? -15.506 -0.668 -4.102 1.00 0.00 88 LEU A O 17
ATOM 29975 N N . ALA A 1 89 ? -15.103 1.364 -5.010 1.00 0.00 89 ALA A N 17
ATOM 29976 C CA . ALA A 1 89 ? -14.469 0.828 -6.203 1.00 0.00 89 ALA A CA 17
ATOM 29977 C C . ALA A 1 89 ? -13.340 -0.121 -5.793 1.00 0.00 89 ALA A C 17
ATOM 29978 O O . ALA A 1 89 ? -13.044 -0.263 -4.608 1.00 0.00 89 ALA A O 17
ATOM 29985 N N . GLU A 1 90 ? -12.742 -0.746 -6.796 1.00 0.00 90 GLU A N 17
ATOM 29986 C CA . GLU A 1 90 ? -11.653 -1.677 -6.555 1.00 0.00 90 GLU A CA 17
ATOM 29987 C C . GLU A 1 90 ? -10.518 -1.436 -7.553 1.00 0.00 90 GLU A C 17
ATOM 29988 O O . GLU A 1 90 ? -9.998 -2.380 -8.146 1.00 0.00 90 GLU A O 17
ATOM 30000 N N . GLN A 1 91 ? -10.168 -0.168 -7.708 1.00 0.00 91 GLN A N 17
ATOM 30001 C CA . GLN A 1 91 ? -9.105 0.209 -8.624 1.00 0.00 91 GLN A CA 17
ATOM 30002 C C . GLN A 1 91 ? -7.774 -0.395 -8.169 1.00 0.00 91 GLN A C 17
ATOM 30003 O O . GLN A 1 91 ? -6.934 0.302 -7.602 1.00 0.00 91 GLN A O 17
ATOM 30017 N N . PHE A 1 92 ? -7.625 -1.684 -8.435 1.00 0.00 92 PHE A N 17
ATOM 30018 C CA . PHE A 1 92 ? -6.411 -2.389 -8.060 1.00 0.00 92 PHE A CA 17
ATOM 30019 C C . PHE A 1 92 ? -6.206 -3.630 -8.932 1.00 0.00 92 PHE A C 17
ATOM 30020 O O . PHE A 1 92 ? -7.079 -3.990 -9.721 1.00 0.00 92 PHE A O 17
ATOM 30037 N N . LEU A 1 93 ? -5.048 -4.251 -8.760 1.00 0.00 93 LEU A N 17
ATOM 30038 C CA . LEU A 1 93 ? -4.718 -5.444 -9.521 1.00 0.00 93 LEU A CA 17
ATOM 30039 C C . LEU A 1 93 ? -3.970 -6.428 -8.619 1.00 0.00 93 LEU A C 17
ATOM 30040 O O . LEU A 1 93 ? -3.637 -6.102 -7.481 1.00 0.00 93 LEU A O 17
ATOM 30056 N N . ASP A 1 94 ? -3.727 -7.611 -9.163 1.00 0.00 94 ASP A N 17
ATOM 30057 C CA . ASP A 1 94 ? -3.024 -8.645 -8.422 1.00 0.00 94 ASP A CA 17
ATOM 30058 C C . ASP A 1 94 ? -2.148 -9.449 -9.384 1.00 0.00 94 ASP A C 17
ATOM 30059 O O . ASP A 1 94 ? -2.473 -10.586 -9.723 1.00 0.00 94 ASP A O 17
ATOM 30068 N N . ASP A 1 95 ? -1.053 -8.828 -9.796 1.00 0.00 95 ASP A N 17
ATOM 30069 C CA . ASP A 1 95 ? -0.127 -9.471 -10.712 1.00 0.00 95 ASP A CA 17
ATOM 30070 C C . ASP A 1 95 ? 1.306 -9.086 -10.337 1.00 0.00 95 ASP A C 17
ATOM 30071 O O . ASP A 1 95 ? 1.525 -8.375 -9.358 1.00 0.00 95 ASP A O 17
ATOM 30080 N N . SER A 1 96 ? 2.244 -9.573 -11.136 1.00 0.00 96 SER A N 17
ATOM 30081 C CA . SER A 1 96 ? 3.649 -9.289 -10.900 1.00 0.00 96 SER A CA 17
ATOM 30082 C C . SER A 1 96 ? 4.073 -8.052 -11.694 1.00 0.00 96 SER A C 17
ATOM 30083 O O . SER A 1 96 ? 5.221 -7.950 -12.124 1.00 0.00 96 SER A O 17
ATOM 30091 N N . THR A 1 97 ? 3.124 -7.144 -11.865 1.00 0.00 97 THR A N 17
ATOM 30092 C CA . THR A 1 97 ? 3.385 -5.918 -12.601 1.00 0.00 97 THR A CA 17
ATOM 30093 C C . THR A 1 97 ? 2.824 -4.713 -11.844 1.00 0.00 97 THR A C 17
ATOM 30094 O O . THR A 1 97 ? 3.531 -3.731 -11.620 1.00 0.00 97 THR A O 17
ATOM 30105 N N . ALA A 1 98 ? 1.558 -4.826 -11.471 1.00 0.00 98 ALA A N 17
ATOM 30106 C CA . ALA A 1 98 ? 0.893 -3.757 -10.744 1.00 0.00 98 ALA A CA 17
ATOM 30107 C C . ALA A 1 98 ? 1.805 -3.270 -9.616 1.00 0.00 98 ALA A C 17
ATOM 30108 O O . ALA A 1 98 ? 2.220 -4.055 -8.765 1.00 0.00 98 ALA A O 17
ATOM 30115 N N . LEU A 1 99 ? 2.091 -1.976 -9.646 1.00 0.00 99 LEU A N 17
ATOM 30116 C CA . LEU A 1 99 ? 2.946 -1.375 -8.637 1.00 0.00 99 LEU A CA 17
ATOM 30117 C C . LEU A 1 99 ? 2.100 -0.491 -7.718 1.00 0.00 99 LEU A C 17
ATOM 30118 O O . LEU A 1 99 ? 1.144 0.141 -8.167 1.00 0.00 99 LEU A O 17
ATOM 30134 N N . TYR A 1 100 ? 2.481 -0.475 -6.450 1.00 0.00 100 TYR A N 17
ATOM 30135 C CA . TYR A 1 100 ? 1.769 0.321 -5.464 1.00 0.00 100 TYR A CA 17
ATOM 30136 C C . TYR A 1 100 ? 2.731 0.883 -4.415 1.00 0.00 100 TYR A C 17
ATOM 30137 O O . TYR A 1 100 ? 3.637 0.185 -3.962 1.00 0.00 100 TYR A O 17
ATOM 30155 N N . THR A 1 101 ? 2.500 2.138 -4.058 1.00 0.00 101 THR A N 17
ATOM 30156 C CA . THR A 1 101 ? 3.334 2.801 -3.071 1.00 0.00 101 THR A CA 17
ATOM 30157 C C . THR A 1 101 ? 2.470 3.409 -1.964 1.00 0.00 101 THR A C 17
ATOM 30158 O O . THR A 1 101 ? 1.255 3.529 -2.116 1.00 0.00 101 THR A O 17
ATOM 30169 N N . PHE A 1 102 ? 3.130 3.776 -0.876 1.00 0.00 102 PHE A N 17
ATOM 30170 C CA . PHE A 1 102 ? 2.438 4.369 0.255 1.00 0.00 102 PHE A CA 17
ATOM 30171 C C . PHE A 1 102 ? 2.218 5.868 0.040 1.00 0.00 102 PHE A C 17
ATOM 30172 O O . PHE A 1 102 ? 3.161 6.602 -0.251 1.00 0.00 102 PHE A O 17
ATOM 30189 N N . ALA A 1 103 ? 0.967 6.278 0.191 1.00 0.00 103 ALA A N 17
ATOM 30190 C CA . ALA A 1 103 ? 0.612 7.676 0.017 1.00 0.00 103 ALA A CA 17
ATOM 30191 C C . ALA A 1 103 ? 1.165 8.488 1.189 1.00 0.00 103 ALA A C 17
ATOM 30192 O O . ALA A 1 103 ? 1.279 7.979 2.303 1.00 0.00 103 ALA A O 17
ATOM 30199 N N . GLU A 1 104 ? 1.494 9.739 0.899 1.00 0.00 104 GLU A N 17
ATOM 30200 C CA . GLU A 1 104 ? 2.032 10.626 1.915 1.00 0.00 104 GLU A CA 17
ATOM 30201 C C . GLU A 1 104 ? 3.521 10.347 2.129 1.00 0.00 104 GLU A C 17
ATOM 30202 O O . GLU A 1 104 ? 4.341 11.263 2.079 1.00 0.00 104 GLU A O 17
ATOM 30214 N N . SER A 1 105 ? 3.825 9.079 2.363 1.00 0.00 105 SER A N 17
ATOM 30215 C CA . SER A 1 105 ? 5.201 8.668 2.585 1.00 0.00 105 SER A CA 17
ATOM 30216 C C . SER A 1 105 ? 5.607 8.959 4.031 1.00 0.00 105 SER A C 17
ATOM 30217 O O . SER A 1 105 ? 5.054 9.856 4.666 1.00 0.00 105 SER A O 17
ATOM 30225 N N . TYR A 1 106 ? 6.570 8.185 4.508 1.00 0.00 106 TYR A N 17
ATOM 30226 C CA . TYR A 1 106 ? 7.057 8.348 5.868 1.00 0.00 106 TYR A CA 17
ATOM 30227 C C . TYR A 1 106 ? 8.518 7.909 5.983 1.00 0.00 106 TYR A C 17
ATOM 30228 O O . TYR A 1 106 ? 9.177 7.659 4.975 1.00 0.00 106 TYR A O 17
ATOM 30246 N N . LYS A 1 107 ? 8.982 7.827 7.222 1.00 0.00 107 LYS A N 17
ATOM 30247 C CA . LYS A 1 107 ? 10.353 7.422 7.483 1.00 0.00 107 LYS A CA 17
ATOM 30248 C C . LYS A 1 107 ? 10.654 6.134 6.713 1.00 0.00 107 LYS A C 17
ATOM 30249 O O . LYS A 1 107 ? 10.283 5.045 7.149 1.00 0.00 107 LYS A O 17
ATOM 30268 N N . LYS A 1 108 ? 11.325 6.301 5.583 1.00 0.00 108 LYS A N 17
ATOM 30269 C CA . LYS A 1 108 ? 11.681 5.166 4.749 1.00 0.00 108 LYS A CA 17
ATOM 30270 C C . LYS A 1 108 ? 12.812 5.569 3.802 1.00 0.00 108 LYS A C 17
ATOM 30271 O O . LYS A 1 108 ? 12.564 5.944 2.657 1.00 0.00 108 LYS A O 17
ATOM 30290 N N . LYS A 1 109 ? 14.031 5.479 4.314 1.00 0.00 109 LYS A N 17
ATOM 30291 C CA . LYS A 1 109 ? 15.201 5.830 3.528 1.00 0.00 109 LYS A CA 17
ATOM 30292 C C . LYS A 1 109 ? 15.445 4.748 2.474 1.00 0.00 109 LYS A C 17
ATOM 30293 O O . LYS A 1 109 ? 15.220 3.566 2.729 1.00 0.00 109 LYS A O 17
ATOM 30312 N N . VAL A 1 110 ? 15.903 5.191 1.312 1.00 0.00 110 VAL A N 17
ATOM 30313 C CA . VAL A 1 110 ? 16.181 4.275 0.218 1.00 0.00 110 VAL A CA 17
ATOM 30314 C C . VAL A 1 110 ? 17.432 4.742 -0.527 1.00 0.00 110 VAL A C 17
ATOM 30315 O O . VAL A 1 110 ? 17.482 5.868 -1.020 1.00 0.00 110 VAL A O 17
ATOM 30328 N N . SER A 1 111 ? 18.413 3.853 -0.586 1.00 0.00 111 SER A N 17
ATOM 30329 C CA . SER A 1 111 ? 19.661 4.160 -1.263 1.00 0.00 111 SER A CA 17
ATOM 30330 C C . SER A 1 111 ? 19.638 3.596 -2.685 1.00 0.00 111 SER A C 17
ATOM 30331 O O . SER A 1 111 ? 18.916 2.640 -2.966 1.00 0.00 111 SER A O 17
ATOM 30339 N N . SER A 1 112 ? 20.436 4.212 -3.545 1.00 0.00 112 SER A N 17
ATOM 30340 C CA . SER A 1 112 ? 20.516 3.783 -4.931 1.00 0.00 112 SER A CA 17
ATOM 30341 C C . SER A 1 112 ? 21.425 4.728 -5.720 1.00 0.00 112 SER A C 17
ATOM 30342 O O . SER A 1 112 ? 21.632 5.873 -5.320 1.00 0.00 112 SER A O 17
ATOM 30350 N N . LYS A 1 113 ? 21.943 4.213 -6.825 1.00 0.00 113 LYS A N 17
ATOM 30351 C CA . LYS A 1 113 ? 22.825 4.997 -7.673 1.00 0.00 113 LYS A CA 17
ATOM 30352 C C . LYS A 1 113 ? 22.948 4.318 -9.039 1.00 0.00 113 LYS A C 17
ATOM 30353 O O . LYS A 1 113 ? 22.846 3.097 -9.141 1.00 0.00 113 LYS A O 17
ATOM 30372 N N . GLU A 1 114 ? 23.165 5.140 -10.055 1.00 0.00 114 GLU A N 17
ATOM 30373 C CA . GLU A 1 114 ? 23.303 4.635 -11.410 1.00 0.00 114 GLU A CA 17
ATOM 30374 C C . GLU A 1 114 ? 23.546 5.788 -12.385 1.00 0.00 114 GLU A C 17
ATOM 30375 O O . GLU A 1 114 ? 24.587 5.844 -13.039 1.00 0.00 114 GLU A O 17
ATOM 30387 N N . SER A 1 115 ? 22.569 6.681 -12.452 1.00 0.00 115 SER A N 17
ATOM 30388 C CA . SER A 1 115 ? 22.664 7.830 -13.336 1.00 0.00 115 SER A CA 17
ATOM 30389 C C . SER A 1 115 ? 24.071 8.427 -13.269 1.00 0.00 115 SER A C 17
ATOM 30390 O O . SER A 1 115 ? 24.798 8.204 -12.302 1.00 0.00 115 SER A O 17
ATOM 30398 N N . GLY A 1 116 ? 24.413 9.174 -14.309 1.00 0.00 116 GLY A N 17
ATOM 30399 C CA . GLY A 1 116 ? 25.720 9.804 -14.380 1.00 0.00 116 GLY A CA 17
ATOM 30400 C C . GLY A 1 116 ? 25.823 10.717 -15.603 1.00 0.00 116 GLY A C 17
ATOM 30401 O O . GLY A 1 116 ? 25.152 10.490 -16.609 1.00 0.00 116 GLY A O 17
ATOM 30405 N N . PRO A 1 117 ? 26.689 11.757 -15.474 1.00 0.00 117 PRO A N 17
ATOM 30406 C CA . PRO A 1 117 ? 26.888 12.705 -16.556 1.00 0.00 117 PRO A CA 17
ATOM 30407 C C . PRO A 1 117 ? 27.736 12.093 -17.673 1.00 0.00 117 PRO A C 17
ATOM 30408 O O . PRO A 1 117 ? 28.868 11.671 -17.437 1.00 0.00 117 PRO A O 17
ATOM 30419 N N . SER A 1 118 ? 27.157 12.062 -18.864 1.00 0.00 118 SER A N 17
ATOM 30420 C CA . SER A 1 118 ? 27.846 11.508 -20.017 1.00 0.00 118 SER A CA 17
ATOM 30421 C C . SER A 1 118 ? 27.094 11.872 -21.300 1.00 0.00 118 SER A C 17
ATOM 30422 O O . SER A 1 118 ? 25.871 12.002 -21.291 1.00 0.00 118 SER A O 17
ATOM 30430 N N . SER A 1 119 ? 27.858 12.024 -22.372 1.00 0.00 119 SER A N 17
ATOM 30431 C CA . SER A 1 119 ? 27.279 12.370 -23.659 1.00 0.00 119 SER A CA 17
ATOM 30432 C C . SER A 1 119 ? 27.657 11.316 -24.702 1.00 0.00 119 SER A C 17
ATOM 30433 O O . SER A 1 119 ? 28.665 11.455 -25.394 1.00 0.00 119 SER A O 17
ATOM 30441 N N . GLY A 1 120 ? 26.828 10.285 -24.783 1.00 0.00 120 GLY A N 17
ATOM 30442 C CA . GLY A 1 120 ? 27.063 9.209 -25.730 1.00 0.00 120 GLY A CA 17
ATOM 30443 C C . GLY A 1 120 ? 26.951 9.712 -27.170 1.00 0.00 120 GLY A C 17
ATOM 30444 O O . GLY A 1 120 ? 26.515 10.837 -27.407 1.00 0.00 120 GLY A O 17
ATOM 30448 N N . GLY A 1 1 ? -12.192 2.055 20.584 1.00 0.00 1 GLY A N 18
ATOM 30449 C CA . GLY A 1 1 ? -12.821 3.357 20.436 1.00 0.00 1 GLY A CA 18
ATOM 30450 C C . GLY A 1 1 ? -12.568 3.932 19.040 1.00 0.00 1 GLY A C 18
ATOM 30451 O O . GLY A 1 1 ? -12.153 3.212 18.134 1.00 0.00 1 GLY A O 18
ATOM 30455 N N . SER A 1 2 ? -12.831 5.224 18.912 1.00 0.00 2 SER A N 18
ATOM 30456 C CA . SER A 1 2 ? -12.637 5.904 17.642 1.00 0.00 2 SER A CA 18
ATOM 30457 C C . SER A 1 2 ? -13.526 5.272 16.569 1.00 0.00 2 SER A C 18
ATOM 30458 O O . SER A 1 2 ? -14.010 4.154 16.739 1.00 0.00 2 SER A O 18
ATOM 30466 N N . SER A 1 3 ? -13.714 6.015 15.488 1.00 0.00 3 SER A N 18
ATOM 30467 C CA . SER A 1 3 ? -14.536 5.541 14.388 1.00 0.00 3 SER A CA 18
ATOM 30468 C C . SER A 1 3 ? -13.819 5.782 13.058 1.00 0.00 3 SER A C 18
ATOM 30469 O O . SER A 1 3 ? -12.916 6.614 12.977 1.00 0.00 3 SER A O 18
ATOM 30477 N N . GLY A 1 4 ? -14.249 5.041 12.048 1.00 0.00 4 GLY A N 18
ATOM 30478 C CA . GLY A 1 4 ? -13.660 5.163 10.725 1.00 0.00 4 GLY A CA 18
ATOM 30479 C C . GLY A 1 4 ? -12.893 3.895 10.346 1.00 0.00 4 GLY A C 18
ATOM 30480 O O . GLY A 1 4 ? -13.165 2.819 10.877 1.00 0.00 4 GLY A O 18
ATOM 30484 N N . SER A 1 5 ? -11.951 4.062 9.430 1.00 0.00 5 SER A N 18
ATOM 30485 C CA . SER A 1 5 ? -11.144 2.944 8.974 1.00 0.00 5 SER A CA 18
ATOM 30486 C C . SER A 1 5 ? -10.091 2.594 10.027 1.00 0.00 5 SER A C 18
ATOM 30487 O O . SER A 1 5 ? -8.895 2.597 9.740 1.00 0.00 5 SER A O 18
ATOM 30495 N N . SER A 1 6 ? -10.574 2.301 11.226 1.00 0.00 6 SER A N 18
ATOM 30496 C CA . SER A 1 6 ? -9.689 1.950 12.324 1.00 0.00 6 SER A CA 18
ATOM 30497 C C . SER A 1 6 ? -9.115 0.548 12.106 1.00 0.00 6 SER A C 18
ATOM 30498 O O . SER A 1 6 ? -8.154 0.158 12.766 1.00 0.00 6 SER A O 18
ATOM 30506 N N . GLY A 1 7 ? -9.728 -0.170 11.176 1.00 0.00 7 GLY A N 18
ATOM 30507 C CA . GLY A 1 7 ? -9.290 -1.519 10.863 1.00 0.00 7 GLY A CA 18
ATOM 30508 C C . GLY A 1 7 ? -8.155 -1.503 9.837 1.00 0.00 7 GLY A C 18
ATOM 30509 O O . GLY A 1 7 ? -7.333 -2.417 9.801 1.00 0.00 7 GLY A O 18
ATOM 30513 N N . LEU A 1 8 ? -8.146 -0.453 9.029 1.00 0.00 8 LEU A N 18
ATOM 30514 C CA . LEU A 1 8 ? -7.125 -0.305 8.006 1.00 0.00 8 LEU A CA 18
ATOM 30515 C C . LEU A 1 8 ? -5.836 0.213 8.648 1.00 0.00 8 LEU A C 18
ATOM 30516 O O . LEU A 1 8 ? -4.744 -0.026 8.136 1.00 0.00 8 LEU A O 18
ATOM 30532 N N . HIS A 1 9 ? -6.007 0.912 9.760 1.00 0.00 9 HIS A N 18
ATOM 30533 C CA . HIS A 1 9 ? -4.872 1.466 10.478 1.00 0.00 9 HIS A CA 18
ATOM 30534 C C . HIS A 1 9 ? -3.941 0.335 10.918 1.00 0.00 9 HIS A C 18
ATOM 30535 O O . HIS A 1 9 ? -2.728 0.415 10.732 1.00 0.00 9 HIS A O 18
ATOM 30549 N N . ARG A 1 10 ? -4.545 -0.694 11.494 1.00 0.00 10 ARG A N 18
ATOM 30550 C CA . ARG A 1 10 ? -3.786 -1.841 11.963 1.00 0.00 10 ARG A CA 18
ATOM 30551 C C . ARG A 1 10 ? -3.085 -2.530 10.790 1.00 0.00 10 ARG A C 18
ATOM 30552 O O . ARG A 1 10 ? -2.091 -3.228 10.979 1.00 0.00 10 ARG A O 18
ATOM 30573 N N . ILE A 1 11 ? -3.632 -2.308 9.603 1.00 0.00 11 ILE A N 18
ATOM 30574 C CA . ILE A 1 11 ? -3.072 -2.898 8.399 1.00 0.00 11 ILE A CA 18
ATOM 30575 C C . ILE A 1 11 ? -1.838 -2.101 7.972 1.00 0.00 11 ILE A C 18
ATOM 30576 O O . ILE A 1 11 ? -0.819 -2.681 7.599 1.00 0.00 11 ILE A O 18
ATOM 30592 N N . VAL A 1 12 ? -1.969 -0.785 8.042 1.00 0.00 12 VAL A N 18
ATOM 30593 C CA . VAL A 1 12 ? -0.877 0.097 7.668 1.00 0.00 12 VAL A CA 18
ATOM 30594 C C . VAL A 1 12 ? 0.304 -0.131 8.613 1.00 0.00 12 VAL A C 18
ATOM 30595 O O . VAL A 1 12 ? 1.438 -0.298 8.167 1.00 0.00 12 VAL A O 18
ATOM 30608 N N . ASP A 1 13 ? -0.002 -0.130 9.902 1.00 0.00 13 ASP A N 18
ATOM 30609 C CA . ASP A 1 13 ? 1.020 -0.334 10.914 1.00 0.00 13 ASP A CA 18
ATOM 30610 C C . ASP A 1 13 ? 1.839 -1.577 10.562 1.00 0.00 13 ASP A C 18
ATOM 30611 O O . ASP A 1 13 ? 3.063 -1.575 10.687 1.00 0.00 13 ASP A O 18
ATOM 30620 N N . LYS A 1 14 ? 1.131 -2.610 10.129 1.00 0.00 14 LYS A N 18
ATOM 30621 C CA . LYS A 1 14 ? 1.777 -3.857 9.757 1.00 0.00 14 LYS A CA 18
ATOM 30622 C C . LYS A 1 14 ? 2.694 -3.614 8.557 1.00 0.00 14 LYS A C 18
ATOM 30623 O O . LYS A 1 14 ? 3.857 -4.014 8.568 1.00 0.00 14 LYS A O 18
ATOM 30642 N N . MET A 1 15 ? 2.135 -2.959 7.549 1.00 0.00 15 MET A N 18
ATOM 30643 C CA . MET A 1 15 ? 2.888 -2.658 6.344 1.00 0.00 15 MET A CA 18
ATOM 30644 C C . MET A 1 15 ? 4.129 -1.823 6.666 1.00 0.00 15 MET A C 18
ATOM 30645 O O . MET A 1 15 ? 5.177 -1.998 6.047 1.00 0.00 15 MET A O 18
ATOM 30659 N N . HIS A 1 16 ? 3.969 -0.933 7.635 1.00 0.00 16 HIS A N 18
ATOM 30660 C CA . HIS A 1 16 ? 5.063 -0.071 8.047 1.00 0.00 16 HIS A CA 18
ATOM 30661 C C . HIS A 1 16 ? 6.250 -0.926 8.495 1.00 0.00 16 HIS A C 18
ATOM 30662 O O . HIS A 1 16 ? 7.401 -0.513 8.366 1.00 0.00 16 HIS A O 18
ATOM 30676 N N . ASP A 1 17 ? 5.928 -2.102 9.013 1.00 0.00 17 ASP A N 18
ATOM 30677 C CA . ASP A 1 17 ? 6.954 -3.019 9.481 1.00 0.00 17 ASP A CA 18
ATOM 30678 C C . ASP A 1 17 ? 7.593 -3.719 8.280 1.00 0.00 17 ASP A C 18
ATOM 30679 O O . ASP A 1 17 ? 7.108 -3.597 7.156 1.00 0.00 17 ASP A O 18
ATOM 30688 N N . THR A 1 18 ? 8.671 -4.437 8.559 1.00 0.00 18 THR A N 18
ATOM 30689 C CA . THR A 1 18 ? 9.381 -5.157 7.515 1.00 0.00 18 THR A CA 18
ATOM 30690 C C . THR A 1 18 ? 9.365 -6.660 7.798 1.00 0.00 18 THR A C 18
ATOM 30691 O O . THR A 1 18 ? 9.176 -7.465 6.887 1.00 0.00 18 THR A O 18
ATOM 30702 N N . SER A 1 19 ? 9.565 -6.994 9.065 1.00 0.00 19 SER A N 18
ATOM 30703 C CA . SER A 1 19 ? 9.575 -8.386 9.479 1.00 0.00 19 SER A CA 18
ATOM 30704 C C . SER A 1 19 ? 8.238 -9.045 9.135 1.00 0.00 19 SER A C 18
ATOM 30705 O O . SER A 1 19 ? 8.198 -10.032 8.402 1.00 0.00 19 SER A O 18
ATOM 30713 N N . THR A 1 20 ? 7.175 -8.472 9.681 1.00 0.00 20 THR A N 18
ATOM 30714 C CA . THR A 1 20 ? 5.839 -8.992 9.441 1.00 0.00 20 THR A CA 18
ATOM 30715 C C . THR A 1 20 ? 5.119 -8.146 8.389 1.00 0.00 20 THR A C 18
ATOM 30716 O O . THR A 1 20 ? 4.151 -8.598 7.781 1.00 0.00 20 THR A O 18
ATOM 30727 N N . GLY A 1 21 ? 5.620 -6.933 8.207 1.00 0.00 21 GLY A N 18
ATOM 30728 C CA . GLY A 1 21 ? 5.037 -6.020 7.239 1.00 0.00 21 GLY A CA 18
ATOM 30729 C C . GLY A 1 21 ? 5.351 -6.463 5.809 1.00 0.00 21 GLY A C 18
ATOM 30730 O O . GLY A 1 21 ? 5.907 -7.540 5.597 1.00 0.00 21 GLY A O 18
ATOM 30734 N N . ILE A 1 22 ? 4.982 -5.610 4.865 1.00 0.00 22 ILE A N 18
ATOM 30735 C CA . ILE A 1 22 ? 5.218 -5.900 3.461 1.00 0.00 22 ILE A CA 18
ATOM 30736 C C . ILE A 1 22 ? 6.723 -5.889 3.187 1.00 0.00 22 ILE A C 18
ATOM 30737 O O . ILE A 1 22 ? 7.522 -5.681 4.100 1.00 0.00 22 ILE A O 18
ATOM 30753 N N . ARG A 1 23 ? 7.066 -6.116 1.928 1.00 0.00 23 ARG A N 18
ATOM 30754 C CA . ARG A 1 23 ? 8.461 -6.135 1.523 1.00 0.00 23 ARG A CA 18
ATOM 30755 C C . ARG A 1 23 ? 8.603 -5.638 0.083 1.00 0.00 23 ARG A C 18
ATOM 30756 O O . ARG A 1 23 ? 8.521 -6.423 -0.860 1.00 0.00 23 ARG A O 18
ATOM 30777 N N . PRO A 1 24 ? 8.819 -4.301 -0.044 1.00 0.00 24 PRO A N 18
ATOM 30778 C CA . PRO A 1 24 ? 8.973 -3.690 -1.353 1.00 0.00 24 PRO A CA 18
ATOM 30779 C C . PRO A 1 24 ? 10.348 -4.003 -1.946 1.00 0.00 24 PRO A C 18
ATOM 30780 O O . PRO A 1 24 ? 10.447 -4.676 -2.971 1.00 0.00 24 PRO A O 18
ATOM 30791 N N . SER A 1 25 ? 11.375 -3.501 -1.277 1.00 0.00 25 SER A N 18
ATOM 30792 C CA . SER A 1 25 ? 12.740 -3.720 -1.725 1.00 0.00 25 SER A CA 18
ATOM 30793 C C . SER A 1 25 ? 12.890 -3.274 -3.181 1.00 0.00 25 SER A C 18
ATOM 30794 O O . SER A 1 25 ? 11.900 -2.988 -3.851 1.00 0.00 25 SER A O 18
ATOM 30802 N N . PRO A 1 26 ? 14.170 -3.228 -3.639 1.00 0.00 26 PRO A N 18
ATOM 30803 C CA . PRO A 1 26 ? 14.463 -2.823 -5.003 1.00 0.00 26 PRO A CA 18
ATOM 30804 C C . PRO A 1 26 ? 14.112 -3.935 -5.993 1.00 0.00 26 PRO A C 18
ATOM 30805 O O . PRO A 1 26 ? 14.990 -4.467 -6.671 1.00 0.00 26 PRO A O 18
ATOM 30816 N N . ASN A 1 27 ? 12.827 -4.253 -6.045 1.00 0.00 27 ASN A N 18
ATOM 30817 C CA . ASN A 1 27 ? 12.349 -5.293 -6.941 1.00 0.00 27 ASN A CA 18
ATOM 30818 C C . ASN A 1 27 ? 12.400 -4.781 -8.382 1.00 0.00 27 ASN A C 18
ATOM 30819 O O . ASN A 1 27 ? 11.840 -3.730 -8.691 1.00 0.00 27 ASN A O 18
ATOM 30830 N N . MET A 1 28 ? 13.076 -5.548 -9.225 1.00 0.00 28 MET A N 18
ATOM 30831 C CA . MET A 1 28 ? 13.207 -5.185 -10.626 1.00 0.00 28 MET A CA 18
ATOM 30832 C C . MET A 1 28 ? 11.924 -5.502 -11.397 1.00 0.00 28 MET A C 18
ATOM 30833 O O . MET A 1 28 ? 11.370 -6.593 -11.265 1.00 0.00 28 MET A O 18
ATOM 30847 N N . GLU A 1 29 ? 11.489 -4.530 -12.185 1.00 0.00 29 GLU A N 18
ATOM 30848 C CA . GLU A 1 29 ? 10.282 -4.692 -12.977 1.00 0.00 29 GLU A CA 18
ATOM 30849 C C . GLU A 1 29 ? 10.634 -4.824 -14.460 1.00 0.00 29 GLU A C 18
ATOM 30850 O O . GLU A 1 29 ? 10.251 -5.796 -15.108 1.00 0.00 29 GLU A O 18
ATOM 30862 N N . GLN A 1 30 ? 11.360 -3.832 -14.954 1.00 0.00 30 GLN A N 18
ATOM 30863 C CA . GLN A 1 30 ? 11.768 -3.825 -16.348 1.00 0.00 30 GLN A CA 18
ATOM 30864 C C . GLN A 1 30 ? 13.170 -3.228 -16.488 1.00 0.00 30 GLN A C 18
ATOM 30865 O O . GLN A 1 30 ? 14.110 -3.924 -16.868 1.00 0.00 30 GLN A O 18
ATOM 30879 N N . GLY A 1 31 ? 13.265 -1.944 -16.174 1.00 0.00 31 GLY A N 18
ATOM 30880 C CA . GLY A 1 31 ? 14.536 -1.245 -16.260 1.00 0.00 31 GLY A CA 18
ATOM 30881 C C . GLY A 1 31 ? 14.833 -0.486 -14.965 1.00 0.00 31 GLY A C 18
ATOM 30882 O O . GLY A 1 31 ? 15.853 -0.726 -14.322 1.00 0.00 31 GLY A O 18
ATOM 30886 N N . SER A 1 32 ? 13.924 0.414 -14.622 1.00 0.00 32 SER A N 18
ATOM 30887 C CA . SER A 1 32 ? 14.076 1.209 -13.416 1.00 0.00 32 SER A CA 18
ATOM 30888 C C . SER A 1 32 ? 13.635 0.398 -12.196 1.00 0.00 32 SER A C 18
ATOM 30889 O O . SER A 1 32 ? 12.475 0.004 -12.093 1.00 0.00 32 SER A O 18
ATOM 30897 N N . THR A 1 33 ? 14.586 0.172 -11.301 1.00 0.00 33 THR A N 18
ATOM 30898 C CA . THR A 1 33 ? 14.311 -0.585 -10.091 1.00 0.00 33 THR A CA 18
ATOM 30899 C C . THR A 1 33 ? 13.554 0.280 -9.081 1.00 0.00 33 THR A C 18
ATOM 30900 O O . THR A 1 33 ? 14.165 1.031 -8.321 1.00 0.00 33 THR A O 18
ATOM 30911 N N . TYR A 1 34 ? 12.236 0.147 -9.106 1.00 0.00 34 TYR A N 18
ATOM 30912 C CA . TYR A 1 34 ? 11.390 0.907 -8.201 1.00 0.00 34 TYR A CA 18
ATOM 30913 C C . TYR A 1 34 ? 11.678 0.541 -6.744 1.00 0.00 34 TYR A C 18
ATOM 30914 O O . TYR A 1 34 ? 10.983 -0.289 -6.160 1.00 0.00 34 TYR A O 18
ATOM 30932 N N . LYS A 1 35 ? 12.703 1.179 -6.198 1.00 0.00 35 LYS A N 18
ATOM 30933 C CA . LYS A 1 35 ? 13.091 0.931 -4.820 1.00 0.00 35 LYS A CA 18
ATOM 30934 C C . LYS A 1 35 ? 11.845 0.952 -3.932 1.00 0.00 35 LYS A C 18
ATOM 30935 O O . LYS A 1 35 ? 11.822 0.327 -2.874 1.00 0.00 35 LYS A O 18
ATOM 30954 N N . LYS A 1 36 ? 10.840 1.679 -4.396 1.00 0.00 36 LYS A N 18
ATOM 30955 C CA . LYS A 1 36 ? 9.593 1.791 -3.658 1.00 0.00 36 LYS A CA 18
ATOM 30956 C C . LYS A 1 36 ? 8.517 0.954 -4.352 1.00 0.00 36 LYS A C 18
ATOM 30957 O O . LYS A 1 36 ? 8.819 0.171 -5.251 1.00 0.00 36 LYS A O 18
ATOM 30976 N N . THR A 1 37 ? 7.284 1.149 -3.909 1.00 0.00 37 THR A N 18
ATOM 30977 C CA . THR A 1 37 ? 6.161 0.422 -4.477 1.00 0.00 37 THR A CA 18
ATOM 30978 C C . THR A 1 37 ? 6.315 -1.079 -4.222 1.00 0.00 37 THR A C 18
ATOM 30979 O O . THR A 1 37 ? 7.235 -1.504 -3.525 1.00 0.00 37 THR A O 18
ATOM 30990 N N . PHE A 1 38 ? 5.399 -1.842 -4.802 1.00 0.00 38 PHE A N 18
ATOM 30991 C CA . PHE A 1 38 ? 5.420 -3.286 -4.646 1.00 0.00 38 PHE A CA 18
ATOM 30992 C C . PHE A 1 38 ? 4.318 -3.944 -5.480 1.00 0.00 38 PHE A C 18
ATOM 30993 O O . PHE A 1 38 ? 3.167 -3.513 -5.443 1.00 0.00 38 PHE A O 18
ATOM 31010 N N . LEU A 1 39 ? 4.710 -4.977 -6.211 1.00 0.00 39 LEU A N 18
ATOM 31011 C CA . LEU A 1 39 ? 3.770 -5.698 -7.052 1.00 0.00 39 LEU A CA 18
ATOM 31012 C C . LEU A 1 39 ? 2.437 -5.838 -6.315 1.00 0.00 39 LEU A C 18
ATOM 31013 O O . LEU A 1 39 ? 2.412 -6.076 -5.108 1.00 0.00 39 LEU A O 18
ATOM 31029 N N . GLY A 1 40 ? 1.360 -5.684 -7.071 1.00 0.00 40 GLY A N 18
ATOM 31030 C CA . GLY A 1 40 ? 0.026 -5.790 -6.505 1.00 0.00 40 GLY A CA 18
ATOM 31031 C C . GLY A 1 40 ? -0.197 -7.170 -5.883 1.00 0.00 40 GLY A C 18
ATOM 31032 O O . GLY A 1 40 ? -0.932 -7.303 -4.905 1.00 0.00 40 GLY A O 18
ATOM 31036 N N . SER A 1 41 ? 0.449 -8.163 -6.475 1.00 0.00 41 SER A N 18
ATOM 31037 C CA . SER A 1 41 ? 0.331 -9.528 -5.992 1.00 0.00 41 SER A CA 18
ATOM 31038 C C . SER A 1 41 ? 1.001 -9.658 -4.623 1.00 0.00 41 SER A C 18
ATOM 31039 O O . SER A 1 41 ? 0.502 -10.364 -3.747 1.00 0.00 41 SER A O 18
ATOM 31047 N N . SER A 1 42 ? 2.122 -8.967 -4.480 1.00 0.00 42 SER A N 18
ATOM 31048 C CA . SER A 1 42 ? 2.866 -8.996 -3.232 1.00 0.00 42 SER A CA 18
ATOM 31049 C C . SER A 1 42 ? 1.996 -8.465 -2.092 1.00 0.00 42 SER A C 18
ATOM 31050 O O . SER A 1 42 ? 2.092 -8.939 -0.961 1.00 0.00 42 SER A O 18
ATOM 31058 N N . LEU A 1 43 ? 1.166 -7.488 -2.428 1.00 0.00 43 LEU A N 18
ATOM 31059 C CA . LEU A 1 43 ? 0.280 -6.888 -1.446 1.00 0.00 43 LEU A CA 18
ATOM 31060 C C . LEU A 1 43 ? -0.869 -7.852 -1.146 1.00 0.00 43 LEU A C 18
ATOM 31061 O O . LEU A 1 43 ? -1.213 -8.071 0.015 1.00 0.00 43 LEU A O 18
ATOM 31077 N N . VAL A 1 44 ? -1.432 -8.402 -2.212 1.00 0.00 44 VAL A N 18
ATOM 31078 C CA . VAL A 1 44 ? -2.535 -9.337 -2.077 1.00 0.00 44 VAL A CA 18
ATOM 31079 C C . VAL A 1 44 ? -2.109 -10.495 -1.171 1.00 0.00 44 VAL A C 18
ATOM 31080 O O . VAL A 1 44 ? -2.622 -10.642 -0.063 1.00 0.00 44 VAL A O 18
ATOM 31093 N N . ASP A 1 45 ? -1.175 -11.287 -1.677 1.00 0.00 45 ASP A N 18
ATOM 31094 C CA . ASP A 1 45 ? -0.675 -12.427 -0.928 1.00 0.00 45 ASP A CA 18
ATOM 31095 C C . ASP A 1 45 ? -0.428 -12.009 0.523 1.00 0.00 45 ASP A C 18
ATOM 31096 O O . ASP A 1 45 ? -0.679 -12.782 1.446 1.00 0.00 45 ASP A O 18
ATOM 31105 N N . TRP A 1 46 ? 0.061 -10.787 0.679 1.00 0.00 46 TRP A N 18
ATOM 31106 C CA . TRP A 1 46 ? 0.344 -10.258 2.002 1.00 0.00 46 TRP A CA 18
ATOM 31107 C C . TRP A 1 46 ? -0.979 -10.158 2.764 1.00 0.00 46 TRP A C 18
ATOM 31108 O O . TRP A 1 46 ? -1.206 -10.899 3.720 1.00 0.00 46 TRP A O 18
ATOM 31129 N N . LEU A 1 47 ? -1.817 -9.236 2.314 1.00 0.00 47 LEU A N 18
ATOM 31130 C CA . LEU A 1 47 ? -3.111 -9.030 2.942 1.00 0.00 47 LEU A CA 18
ATOM 31131 C C . LEU A 1 47 ? -3.712 -10.385 3.318 1.00 0.00 47 LEU A C 18
ATOM 31132 O O . LEU A 1 47 ? -4.392 -10.506 4.336 1.00 0.00 47 LEU A O 18
ATOM 31148 N N . ILE A 1 48 ? -3.439 -11.372 2.477 1.00 0.00 48 ILE A N 18
ATOM 31149 C CA . ILE A 1 48 ? -3.944 -12.714 2.708 1.00 0.00 48 ILE A CA 18
ATOM 31150 C C . ILE A 1 48 ? -3.280 -13.296 3.957 1.00 0.00 48 ILE A C 18
ATOM 31151 O O . ILE A 1 48 ? -3.963 -13.730 4.884 1.00 0.00 48 ILE A O 18
ATOM 31167 N N . SER A 1 49 ? -1.955 -13.288 3.942 1.00 0.00 49 SER A N 18
ATOM 31168 C CA . SER A 1 49 ? -1.191 -13.809 5.062 1.00 0.00 49 SER A CA 18
ATOM 31169 C C . SER A 1 49 ? -1.336 -12.884 6.272 1.00 0.00 49 SER A C 18
ATOM 31170 O O . SER A 1 49 ? -1.058 -13.284 7.401 1.00 0.00 49 SER A O 18
ATOM 31178 N N . SER A 1 50 ? -1.772 -11.664 5.994 1.00 0.00 50 SER A N 18
ATOM 31179 C CA . SER A 1 50 ? -1.958 -10.678 7.045 1.00 0.00 50 SER A CA 18
ATOM 31180 C C . SER A 1 50 ? -3.200 -11.021 7.871 1.00 0.00 50 SER A C 18
ATOM 31181 O O . SER A 1 50 ? -3.397 -10.478 8.957 1.00 0.00 50 SER A O 18
ATOM 31189 N N . ASN A 1 51 ? -4.004 -11.921 7.324 1.00 0.00 51 ASN A N 18
ATOM 31190 C CA . ASN A 1 51 ? -5.221 -12.343 7.997 1.00 0.00 51 ASN A CA 18
ATOM 31191 C C . ASN A 1 51 ? -6.332 -11.328 7.716 1.00 0.00 51 ASN A C 18
ATOM 31192 O O . ASN A 1 51 ? -7.407 -11.399 8.310 1.00 0.00 51 ASN A O 18
ATOM 31203 N N . PHE A 1 52 ? -6.034 -10.408 6.810 1.00 0.00 52 PHE A N 18
ATOM 31204 C CA . PHE A 1 52 ? -6.994 -9.381 6.443 1.00 0.00 52 PHE A CA 18
ATOM 31205 C C . PHE A 1 52 ? -7.828 -9.816 5.236 1.00 0.00 52 PHE A C 18
ATOM 31206 O O . PHE A 1 52 ? -8.885 -9.245 4.970 1.00 0.00 52 PHE A O 18
ATOM 31223 N N . ALA A 1 53 ? -7.321 -10.822 4.539 1.00 0.00 53 ALA A N 18
ATOM 31224 C CA . ALA A 1 53 ? -8.007 -11.340 3.367 1.00 0.00 53 ALA A CA 18
ATOM 31225 C C . ALA A 1 53 ? -8.014 -12.869 3.419 1.00 0.00 53 ALA A C 18
ATOM 31226 O O . ALA A 1 53 ? -7.113 -13.478 3.994 1.00 0.00 53 ALA A O 18
ATOM 31233 N N . ALA A 1 54 ? -9.041 -13.445 2.813 1.00 0.00 54 ALA A N 18
ATOM 31234 C CA . ALA A 1 54 ? -9.178 -14.891 2.783 1.00 0.00 54 ALA A CA 18
ATOM 31235 C C . ALA A 1 54 ? -8.692 -15.417 1.431 1.00 0.00 54 ALA A C 18
ATOM 31236 O O . ALA A 1 54 ? -8.284 -16.573 1.321 1.00 0.00 54 ALA A O 18
ATOM 31243 N N . SER A 1 55 ? -8.753 -14.545 0.436 1.00 0.00 55 SER A N 18
ATOM 31244 C CA . SER A 1 55 ? -8.325 -14.907 -0.904 1.00 0.00 55 SER A CA 18
ATOM 31245 C C . SER A 1 55 ? -7.877 -13.658 -1.666 1.00 0.00 55 SER A C 18
ATOM 31246 O O . SER A 1 55 ? -8.141 -12.537 -1.236 1.00 0.00 55 SER A O 18
ATOM 31254 N N . ARG A 1 56 ? -7.208 -13.895 -2.785 1.00 0.00 56 ARG A N 18
ATOM 31255 C CA . ARG A 1 56 ? -6.722 -12.803 -3.611 1.00 0.00 56 ARG A CA 18
ATOM 31256 C C . ARG A 1 56 ? -7.775 -11.698 -3.705 1.00 0.00 56 ARG A C 18
ATOM 31257 O O . ARG A 1 56 ? -7.438 -10.516 -3.764 1.00 0.00 56 ARG A O 18
ATOM 31278 N N . LEU A 1 57 ? -9.031 -12.121 -3.716 1.00 0.00 57 LEU A N 18
ATOM 31279 C CA . LEU A 1 57 ? -10.136 -11.181 -3.801 1.00 0.00 57 LEU A CA 18
ATOM 31280 C C . LEU A 1 57 ? -10.075 -10.219 -2.614 1.00 0.00 57 LEU A C 18
ATOM 31281 O O . LEU A 1 57 ? -9.691 -9.060 -2.768 1.00 0.00 57 LEU A O 18
ATOM 31297 N N . GLU A 1 58 ? -10.460 -10.734 -1.455 1.00 0.00 58 GLU A N 18
ATOM 31298 C CA . GLU A 1 58 ? -10.453 -9.934 -0.242 1.00 0.00 58 GLU A CA 18
ATOM 31299 C C . GLU A 1 58 ? -9.210 -9.044 -0.199 1.00 0.00 58 GLU A C 18
ATOM 31300 O O . GLU A 1 58 ? -9.291 -7.875 0.175 1.00 0.00 58 GLU A O 18
ATOM 31312 N N . ALA A 1 59 ? -8.087 -9.630 -0.589 1.00 0.00 59 ALA A N 18
ATOM 31313 C CA . ALA A 1 59 ? -6.829 -8.904 -0.600 1.00 0.00 59 ALA A CA 18
ATOM 31314 C C . ALA A 1 59 ? -6.924 -7.741 -1.589 1.00 0.00 59 ALA A C 18
ATOM 31315 O O . ALA A 1 59 ? -6.556 -6.614 -1.265 1.00 0.00 59 ALA A O 18
ATOM 31322 N N . VAL A 1 60 ? -7.421 -8.055 -2.777 1.00 0.00 60 VAL A N 18
ATOM 31323 C CA . VAL A 1 60 ? -7.570 -7.050 -3.816 1.00 0.00 60 VAL A CA 18
ATOM 31324 C C . VAL A 1 60 ? -8.289 -5.829 -3.238 1.00 0.00 60 VAL A C 18
ATOM 31325 O O . VAL A 1 60 ? -7.922 -4.692 -3.531 1.00 0.00 60 VAL A O 18
ATOM 31338 N N . THR A 1 61 ? -9.301 -6.106 -2.429 1.00 0.00 61 THR A N 18
ATOM 31339 C CA . THR A 1 61 ? -10.076 -5.045 -1.809 1.00 0.00 61 THR A CA 18
ATOM 31340 C C . THR A 1 61 ? -9.266 -4.374 -0.697 1.00 0.00 61 THR A C 18
ATOM 31341 O O . THR A 1 61 ? -9.221 -3.148 -0.610 1.00 0.00 61 THR A O 18
ATOM 31352 N N . LEU A 1 62 ? -8.645 -5.208 0.125 1.00 0.00 62 LEU A N 18
ATOM 31353 C CA . LEU A 1 62 ? -7.840 -4.711 1.227 1.00 0.00 62 LEU A CA 18
ATOM 31354 C C . LEU A 1 62 ? -6.870 -3.648 0.706 1.00 0.00 62 LEU A C 18
ATOM 31355 O O . LEU A 1 62 ? -6.531 -2.708 1.422 1.00 0.00 62 LEU A O 18
ATOM 31371 N N . ALA A 1 63 ? -6.452 -3.834 -0.537 1.00 0.00 63 ALA A N 18
ATOM 31372 C CA . ALA A 1 63 ? -5.528 -2.903 -1.163 1.00 0.00 63 ALA A CA 18
ATOM 31373 C C . ALA A 1 63 ? -6.270 -1.610 -1.509 1.00 0.00 63 ALA A C 18
ATOM 31374 O O . ALA A 1 63 ? -5.885 -0.531 -1.061 1.00 0.00 63 ALA A O 18
ATOM 31381 N N . SER A 1 64 ? -7.320 -1.762 -2.302 1.00 0.00 64 SER A N 18
ATOM 31382 C CA . SER A 1 64 ? -8.119 -0.621 -2.713 1.00 0.00 64 SER A CA 18
ATOM 31383 C C . SER A 1 64 ? -8.613 0.143 -1.483 1.00 0.00 64 SER A C 18
ATOM 31384 O O . SER A 1 64 ? -8.930 1.328 -1.569 1.00 0.00 64 SER A O 18
ATOM 31392 N N . MET A 1 65 ? -8.664 -0.568 -0.366 1.00 0.00 65 MET A N 18
ATOM 31393 C CA . MET A 1 65 ? -9.114 0.028 0.881 1.00 0.00 65 MET A CA 18
ATOM 31394 C C . MET A 1 65 ? -8.027 0.919 1.486 1.00 0.00 65 MET A C 18
ATOM 31395 O O . MET A 1 65 ? -8.320 1.994 2.007 1.00 0.00 65 MET A O 18
ATOM 31409 N N . LEU A 1 66 ? -6.795 0.439 1.397 1.00 0.00 66 LEU A N 18
ATOM 31410 C CA . LEU A 1 66 ? -5.664 1.179 1.929 1.00 0.00 66 LEU A CA 18
ATOM 31411 C C . LEU A 1 66 ? -5.421 2.420 1.068 1.00 0.00 66 LEU A C 18
ATOM 31412 O O . LEU A 1 66 ? -5.208 3.512 1.593 1.00 0.00 66 LEU A O 18
ATOM 31428 N N . MET A 1 67 ? -5.462 2.212 -0.239 1.00 0.00 67 MET A N 18
ATOM 31429 C CA . MET A 1 67 ? -5.249 3.300 -1.178 1.00 0.00 67 MET A CA 18
ATOM 31430 C C . MET A 1 67 ? -6.230 4.446 -0.921 1.00 0.00 67 MET A C 18
ATOM 31431 O O . MET A 1 67 ? -5.864 5.616 -1.023 1.00 0.00 67 MET A O 18
ATOM 31445 N N . GLU A 1 68 ? -7.457 4.069 -0.592 1.00 0.00 68 GLU A N 18
ATOM 31446 C CA . GLU A 1 68 ? -8.493 5.051 -0.319 1.00 0.00 68 GLU A CA 18
ATOM 31447 C C . GLU A 1 68 ? -8.146 5.854 0.936 1.00 0.00 68 GLU A C 18
ATOM 31448 O O . GLU A 1 68 ? -8.286 7.076 0.955 1.00 0.00 68 GLU A O 18
ATOM 31460 N N . GLU A 1 69 ? -7.700 5.134 1.956 1.00 0.00 69 GLU A N 18
ATOM 31461 C CA . GLU A 1 69 ? -7.332 5.765 3.212 1.00 0.00 69 GLU A CA 18
ATOM 31462 C C . GLU A 1 69 ? -6.128 6.687 3.011 1.00 0.00 69 GLU A C 18
ATOM 31463 O O . GLU A 1 69 ? -5.755 7.433 3.915 1.00 0.00 69 GLU A O 18
ATOM 31475 N N . ASN A 1 70 ? -5.553 6.605 1.820 1.00 0.00 70 ASN A N 18
ATOM 31476 C CA . ASN A 1 70 ? -4.399 7.423 1.489 1.00 0.00 70 ASN A CA 18
ATOM 31477 C C . ASN A 1 70 ? -3.134 6.762 2.042 1.00 0.00 70 ASN A C 18
ATOM 31478 O O . ASN A 1 70 ? -2.158 7.443 2.350 1.00 0.00 70 ASN A O 18
ATOM 31489 N N . PHE A 1 71 ? -3.194 5.443 2.150 1.00 0.00 71 PHE A N 18
ATOM 31490 C CA . PHE A 1 71 ? -2.066 4.682 2.661 1.00 0.00 71 PHE A CA 18
ATOM 31491 C C . PHE A 1 71 ? -1.164 4.208 1.520 1.00 0.00 71 PHE A C 18
ATOM 31492 O O . PHE A 1 71 ? 0.043 4.051 1.703 1.00 0.00 71 PHE A O 18
ATOM 31509 N N . LEU A 1 72 ? -1.783 3.992 0.369 1.00 0.00 72 LEU A N 18
ATOM 31510 C CA . LEU A 1 72 ? -1.050 3.539 -0.801 1.00 0.00 72 LEU A CA 18
ATOM 31511 C C . LEU A 1 72 ? -1.632 4.204 -2.051 1.00 0.00 72 LEU A C 18
ATOM 31512 O O . LEU A 1 72 ? -2.677 4.849 -1.986 1.00 0.00 72 LEU A O 18
ATOM 31528 N N . ARG A 1 73 ? -0.929 4.023 -3.160 1.00 0.00 73 ARG A N 18
ATOM 31529 C CA . ARG A 1 73 ? -1.363 4.597 -4.422 1.00 0.00 73 ARG A CA 18
ATOM 31530 C C . ARG A 1 73 ? -0.799 3.790 -5.593 1.00 0.00 73 ARG A C 18
ATOM 31531 O O . ARG A 1 73 ? 0.262 3.178 -5.477 1.00 0.00 73 ARG A O 18
ATOM 31552 N N . PRO A 1 74 ? -1.553 3.816 -6.725 1.00 0.00 74 PRO A N 18
ATOM 31553 C CA . PRO A 1 74 ? -1.140 3.094 -7.916 1.00 0.00 74 PRO A CA 18
ATOM 31554 C C . PRO A 1 74 ? 0.008 3.817 -8.624 1.00 0.00 74 PRO A C 18
ATOM 31555 O O . PRO A 1 74 ? 0.045 5.046 -8.661 1.00 0.00 74 PRO A O 18
ATOM 31566 N N . VAL A 1 75 ? 0.918 3.022 -9.168 1.00 0.00 75 VAL A N 18
ATOM 31567 C CA . VAL A 1 75 ? 2.065 3.570 -9.873 1.00 0.00 75 VAL A CA 18
ATOM 31568 C C . VAL A 1 75 ? 1.818 3.490 -11.381 1.00 0.00 75 VAL A C 18
ATOM 31569 O O . VAL A 1 75 ? 0.798 2.959 -11.819 1.00 0.00 75 VAL A O 18
ATOM 31582 N N . GLY A 1 76 ? 2.768 4.025 -12.133 1.00 0.00 76 GLY A N 18
ATOM 31583 C CA . GLY A 1 76 ? 2.666 4.020 -13.582 1.00 0.00 76 GLY A CA 18
ATOM 31584 C C . GLY A 1 76 ? 2.160 2.670 -14.092 1.00 0.00 76 GLY A C 18
ATOM 31585 O O . GLY A 1 76 ? 2.079 1.706 -13.332 1.00 0.00 76 GLY A O 18
ATOM 31589 N N . VAL A 1 77 ? 1.832 2.643 -15.376 1.00 0.00 77 VAL A N 18
ATOM 31590 C CA . VAL A 1 77 ? 1.336 1.426 -15.996 1.00 0.00 77 VAL A CA 18
ATOM 31591 C C . VAL A 1 77 ? 0.202 0.851 -15.145 1.00 0.00 77 VAL A C 18
ATOM 31592 O O . VAL A 1 77 ? -0.493 1.589 -14.449 1.00 0.00 77 VAL A O 18
ATOM 31605 N N . ARG A 1 78 ? 0.051 -0.463 -15.227 1.00 0.00 78 ARG A N 18
ATOM 31606 C CA . ARG A 1 78 ? -0.986 -1.146 -14.473 1.00 0.00 78 ARG A CA 18
ATOM 31607 C C . ARG A 1 78 ? -1.165 -0.490 -13.103 1.00 0.00 78 ARG A C 18
ATOM 31608 O O . ARG A 1 78 ? -0.235 0.119 -12.576 1.00 0.00 78 ARG A O 18
ATOM 31629 N N . SER A 1 79 ? -2.367 -0.636 -12.565 1.00 0.00 79 SER A N 18
ATOM 31630 C CA . SER A 1 79 ? -2.680 -0.065 -11.266 1.00 0.00 79 SER A CA 18
ATOM 31631 C C . SER A 1 79 ? -3.233 1.351 -11.436 1.00 0.00 79 SER A C 18
ATOM 31632 O O . SER A 1 79 ? -4.405 1.601 -11.159 1.00 0.00 79 SER A O 18
ATOM 31640 N N . MET A 1 80 ? -2.364 2.241 -11.892 1.00 0.00 80 MET A N 18
ATOM 31641 C CA . MET A 1 80 ? -2.750 3.625 -12.103 1.00 0.00 80 MET A CA 18
ATOM 31642 C C . MET A 1 80 ? -3.226 3.849 -13.540 1.00 0.00 80 MET A C 18
ATOM 31643 O O . MET A 1 80 ? -3.092 2.967 -14.386 1.00 0.00 80 MET A O 18
ATOM 31657 N N . GLY A 1 81 ? -3.771 5.034 -13.771 1.00 0.00 81 GLY A N 18
ATOM 31658 C CA . GLY A 1 81 ? -4.267 5.385 -15.091 1.00 0.00 81 GLY A CA 18
ATOM 31659 C C . GLY A 1 81 ? -5.750 5.760 -15.038 1.00 0.00 81 GLY A C 18
ATOM 31660 O O . GLY A 1 81 ? -6.093 6.918 -14.807 1.00 0.00 81 GLY A O 18
ATOM 31664 N N . ALA A 1 82 ? -6.588 4.758 -15.256 1.00 0.00 82 ALA A N 18
ATOM 31665 C CA . ALA A 1 82 ? -8.026 4.968 -15.236 1.00 0.00 82 ALA A CA 18
ATOM 31666 C C . ALA A 1 82 ? -8.590 4.478 -13.900 1.00 0.00 82 ALA A C 18
ATOM 31667 O O . ALA A 1 82 ? -9.311 3.483 -13.855 1.00 0.00 82 ALA A O 18
ATOM 31674 N N . ILE A 1 83 ? -8.240 5.200 -12.846 1.00 0.00 83 ILE A N 18
ATOM 31675 C CA . ILE A 1 83 ? -8.702 4.852 -11.514 1.00 0.00 83 ILE A CA 18
ATOM 31676 C C . ILE A 1 83 ? -10.100 5.434 -11.295 1.00 0.00 83 ILE A C 18
ATOM 31677 O O . ILE A 1 83 ? -10.342 6.604 -11.589 1.00 0.00 83 ILE A O 18
ATOM 31693 N N . ARG A 1 84 ? -10.983 4.592 -10.781 1.00 0.00 84 ARG A N 18
ATOM 31694 C CA . ARG A 1 84 ? -12.351 5.008 -10.519 1.00 0.00 84 ARG A CA 18
ATOM 31695 C C . ARG A 1 84 ? -12.381 6.071 -9.420 1.00 0.00 84 ARG A C 18
ATOM 31696 O O . ARG A 1 84 ? -12.022 5.797 -8.276 1.00 0.00 84 ARG A O 18
ATOM 31717 N N . SER A 1 85 ? -12.812 7.263 -9.805 1.00 0.00 85 SER A N 18
ATOM 31718 C CA . SER A 1 85 ? -12.893 8.369 -8.866 1.00 0.00 85 SER A CA 18
ATOM 31719 C C . SER A 1 85 ? -14.358 8.678 -8.547 1.00 0.00 85 SER A C 18
ATOM 31720 O O . SER A 1 85 ? -14.820 9.798 -8.760 1.00 0.00 85 SER A O 18
ATOM 31728 N N . GLY A 1 86 ? -15.046 7.665 -8.042 1.00 0.00 86 GLY A N 18
ATOM 31729 C CA . GLY A 1 86 ? -16.448 7.815 -7.692 1.00 0.00 86 GLY A CA 18
ATOM 31730 C C . GLY A 1 86 ? -16.717 7.302 -6.276 1.00 0.00 86 GLY A C 18
ATOM 31731 O O . GLY A 1 86 ? -17.220 8.040 -5.429 1.00 0.00 86 GLY A O 18
ATOM 31735 N N . ASP A 1 87 ? -16.371 6.041 -6.061 1.00 0.00 87 ASP A N 18
ATOM 31736 C CA . ASP A 1 87 ? -16.569 5.421 -4.762 1.00 0.00 87 ASP A CA 18
ATOM 31737 C C . ASP A 1 87 ? -15.313 4.636 -4.380 1.00 0.00 87 ASP A C 18
ATOM 31738 O O . ASP A 1 87 ? -14.346 4.598 -5.139 1.00 0.00 87 ASP A O 18
ATOM 31747 N N . LEU A 1 88 ? -15.368 4.029 -3.203 1.00 0.00 88 LEU A N 18
ATOM 31748 C CA . LEU A 1 88 ? -14.246 3.248 -2.711 1.00 0.00 88 LEU A CA 18
ATOM 31749 C C . LEU A 1 88 ? -13.767 2.302 -3.814 1.00 0.00 88 LEU A C 18
ATOM 31750 O O . LEU A 1 88 ? -12.566 2.170 -4.045 1.00 0.00 88 LEU A O 18
ATOM 31766 N N . ALA A 1 89 ? -14.730 1.668 -4.466 1.00 0.00 89 ALA A N 18
ATOM 31767 C CA . ALA A 1 89 ? -14.421 0.738 -5.539 1.00 0.00 89 ALA A CA 18
ATOM 31768 C C . ALA A 1 89 ? -13.319 -0.218 -5.078 1.00 0.00 89 ALA A C 18
ATOM 31769 O O . ALA A 1 89 ? -12.956 -0.232 -3.903 1.00 0.00 89 ALA A O 18
ATOM 31776 N N . GLU A 1 90 ? -12.816 -0.992 -6.028 1.00 0.00 90 GLU A N 18
ATOM 31777 C CA . GLU A 1 90 ? -11.762 -1.949 -5.735 1.00 0.00 90 GLU A CA 18
ATOM 31778 C C . GLU A 1 90 ? -10.587 -1.754 -6.695 1.00 0.00 90 GLU A C 18
ATOM 31779 O O . GLU A 1 90 ? -9.812 -2.680 -6.929 1.00 0.00 90 GLU A O 18
ATOM 31791 N N . GLN A 1 91 ? -10.491 -0.544 -7.226 1.00 0.00 91 GLN A N 18
ATOM 31792 C CA . GLN A 1 91 ? -9.424 -0.216 -8.155 1.00 0.00 91 GLN A CA 18
ATOM 31793 C C . GLN A 1 91 ? -8.111 -0.861 -7.705 1.00 0.00 91 GLN A C 18
ATOM 31794 O O . GLN A 1 91 ? -7.393 -0.302 -6.878 1.00 0.00 91 GLN A O 18
ATOM 31808 N N . PHE A 1 92 ? -7.838 -2.029 -8.268 1.00 0.00 92 PHE A N 18
ATOM 31809 C CA . PHE A 1 92 ? -6.625 -2.755 -7.935 1.00 0.00 92 PHE A CA 18
ATOM 31810 C C . PHE A 1 92 ? -6.537 -4.065 -8.721 1.00 0.00 92 PHE A C 18
ATOM 31811 O O . PHE A 1 92 ? -7.528 -4.519 -9.291 1.00 0.00 92 PHE A O 18
ATOM 31828 N N . LEU A 1 93 ? -5.341 -4.636 -8.725 1.00 0.00 93 LEU A N 18
ATOM 31829 C CA . LEU A 1 93 ? -5.111 -5.885 -9.431 1.00 0.00 93 LEU A CA 18
ATOM 31830 C C . LEU A 1 93 ? -4.338 -6.844 -8.524 1.00 0.00 93 LEU A C 18
ATOM 31831 O O . LEU A 1 93 ? -4.091 -6.538 -7.358 1.00 0.00 93 LEU A O 18
ATOM 31847 N N . ASP A 1 94 ? -3.978 -7.985 -9.093 1.00 0.00 94 ASP A N 18
ATOM 31848 C CA . ASP A 1 94 ? -3.238 -8.991 -8.349 1.00 0.00 94 ASP A CA 18
ATOM 31849 C C . ASP A 1 94 ? -2.269 -9.706 -9.293 1.00 0.00 94 ASP A C 18
ATOM 31850 O O . ASP A 1 94 ? -2.460 -10.879 -9.612 1.00 0.00 94 ASP A O 18
ATOM 31859 N N . ASP A 1 95 ? -1.251 -8.970 -9.714 1.00 0.00 95 ASP A N 18
ATOM 31860 C CA . ASP A 1 95 ? -0.252 -9.519 -10.614 1.00 0.00 95 ASP A CA 18
ATOM 31861 C C . ASP A 1 95 ? 1.124 -8.962 -10.244 1.00 0.00 95 ASP A C 18
ATOM 31862 O O . ASP A 1 95 ? 1.274 -8.301 -9.217 1.00 0.00 95 ASP A O 18
ATOM 31871 N N . SER A 1 96 ? 2.093 -9.249 -11.100 1.00 0.00 96 SER A N 18
ATOM 31872 C CA . SER A 1 96 ? 3.452 -8.785 -10.875 1.00 0.00 96 SER A CA 18
ATOM 31873 C C . SER A 1 96 ? 3.635 -7.391 -11.480 1.00 0.00 96 SER A C 18
ATOM 31874 O O . SER A 1 96 ? 4.506 -6.635 -11.052 1.00 0.00 96 SER A O 18
ATOM 31882 N N . THR A 1 97 ? 2.802 -7.094 -12.466 1.00 0.00 97 THR A N 18
ATOM 31883 C CA . THR A 1 97 ? 2.861 -5.805 -13.133 1.00 0.00 97 THR A CA 18
ATOM 31884 C C . THR A 1 97 ? 2.344 -4.702 -12.209 1.00 0.00 97 THR A C 18
ATOM 31885 O O . THR A 1 97 ? 3.089 -3.794 -11.843 1.00 0.00 97 THR A O 18
ATOM 31896 N N . ALA A 1 98 ? 1.071 -4.816 -11.857 1.00 0.00 98 ALA A N 18
ATOM 31897 C CA . ALA A 1 98 ? 0.446 -3.839 -10.982 1.00 0.00 98 ALA A CA 18
ATOM 31898 C C . ALA A 1 98 ? 1.437 -3.430 -9.891 1.00 0.00 98 ALA A C 18
ATOM 31899 O O . ALA A 1 98 ? 2.108 -4.279 -9.306 1.00 0.00 98 ALA A O 18
ATOM 31906 N N . LEU A 1 99 ? 1.498 -2.128 -9.650 1.00 0.00 99 LEU A N 18
ATOM 31907 C CA . LEU A 1 99 ? 2.396 -1.596 -8.639 1.00 0.00 99 LEU A CA 18
ATOM 31908 C C . LEU A 1 99 ? 1.607 -0.696 -7.686 1.00 0.00 99 LEU A C 18
ATOM 31909 O O . LEU A 1 99 ? 0.539 -0.198 -8.037 1.00 0.00 99 LEU A O 18
ATOM 31925 N N . TYR A 1 100 ? 2.165 -0.515 -6.497 1.00 0.00 100 TYR A N 18
ATOM 31926 C CA . TYR A 1 100 ? 1.527 0.316 -5.490 1.00 0.00 100 TYR A CA 18
ATOM 31927 C C . TYR A 1 100 ? 2.523 0.720 -4.402 1.00 0.00 100 TYR A C 18
ATOM 31928 O O . TYR A 1 100 ? 3.239 -0.124 -3.865 1.00 0.00 100 TYR A O 18
ATOM 31946 N N . THR A 1 101 ? 2.537 2.012 -4.108 1.00 0.00 101 THR A N 18
ATOM 31947 C CA . THR A 1 101 ? 3.434 2.539 -3.093 1.00 0.00 101 THR A CA 18
ATOM 31948 C C . THR A 1 101 ? 2.637 3.052 -1.892 1.00 0.00 101 THR A C 18
ATOM 31949 O O . THR A 1 101 ? 1.485 2.668 -1.697 1.00 0.00 101 THR A O 18
ATOM 31960 N N . PHE A 1 102 ? 3.283 3.912 -1.118 1.00 0.00 102 PHE A N 18
ATOM 31961 C CA . PHE A 1 102 ? 2.649 4.482 0.059 1.00 0.00 102 PHE A CA 18
ATOM 31962 C C . PHE A 1 102 ? 2.298 5.954 -0.166 1.00 0.00 102 PHE A C 18
ATOM 31963 O O . PHE A 1 102 ? 3.128 6.728 -0.641 1.00 0.00 102 PHE A O 18
ATOM 31980 N N . ALA A 1 103 ? 1.068 6.297 0.187 1.00 0.00 103 ALA A N 18
ATOM 31981 C CA . ALA A 1 103 ? 0.598 7.662 0.031 1.00 0.00 103 ALA A CA 18
ATOM 31982 C C . ALA A 1 103 ? 1.176 8.528 1.152 1.00 0.00 103 ALA A C 18
ATOM 31983 O O . ALA A 1 103 ? 1.651 8.008 2.160 1.00 0.00 103 ALA A O 18
ATOM 31990 N N . GLU A 1 104 ? 1.116 9.834 0.938 1.00 0.00 104 GLU A N 18
ATOM 31991 C CA . GLU A 1 104 ? 1.628 10.777 1.918 1.00 0.00 104 GLU A CA 18
ATOM 31992 C C . GLU A 1 104 ? 0.752 10.767 3.172 1.00 0.00 104 GLU A C 18
ATOM 31993 O O . GLU A 1 104 ? -0.355 11.304 3.165 1.00 0.00 104 GLU A O 18
ATOM 32005 N N . SER A 1 105 ? 1.280 10.150 4.219 1.00 0.00 105 SER A N 18
ATOM 32006 C CA . SER A 1 105 ? 0.560 10.063 5.478 1.00 0.00 105 SER A CA 18
ATOM 32007 C C . SER A 1 105 ? 1.343 10.779 6.580 1.00 0.00 105 SER A C 18
ATOM 32008 O O . SER A 1 105 ? 2.208 11.606 6.294 1.00 0.00 105 SER A O 18
ATOM 32016 N N . TYR A 1 106 ? 1.012 10.436 7.816 1.00 0.00 106 TYR A N 18
ATOM 32017 C CA . TYR A 1 106 ? 1.674 11.036 8.961 1.00 0.00 106 TYR A CA 18
ATOM 32018 C C . TYR A 1 106 ? 3.195 10.932 8.833 1.00 0.00 106 TYR A C 18
ATOM 32019 O O . TYR A 1 106 ? 3.701 10.287 7.916 1.00 0.00 106 TYR A O 18
ATOM 32037 N N . LYS A 1 107 ? 3.881 11.578 9.764 1.00 0.00 107 LYS A N 18
ATOM 32038 C CA . LYS A 1 107 ? 5.334 11.566 9.767 1.00 0.00 107 LYS A CA 18
ATOM 32039 C C . LYS A 1 107 ? 5.829 10.161 9.421 1.00 0.00 107 LYS A C 18
ATOM 32040 O O . LYS A 1 107 ? 5.666 9.230 10.209 1.00 0.00 107 LYS A O 18
ATOM 32059 N N . LYS A 1 108 ? 6.424 10.050 8.242 1.00 0.00 108 LYS A N 18
ATOM 32060 C CA . LYS A 1 108 ? 6.943 8.773 7.783 1.00 0.00 108 LYS A CA 18
ATOM 32061 C C . LYS A 1 108 ? 7.710 8.980 6.475 1.00 0.00 108 LYS A C 18
ATOM 32062 O O . LYS A 1 108 ? 7.220 9.645 5.563 1.00 0.00 108 LYS A O 18
ATOM 32081 N N . LYS A 1 109 ? 8.900 8.399 6.425 1.00 0.00 109 LYS A N 18
ATOM 32082 C CA . LYS A 1 109 ? 9.739 8.512 5.244 1.00 0.00 109 LYS A CA 18
ATOM 32083 C C . LYS A 1 109 ? 8.999 7.926 4.040 1.00 0.00 109 LYS A C 18
ATOM 32084 O O . LYS A 1 109 ? 8.558 6.778 4.077 1.00 0.00 109 LYS A O 18
ATOM 32103 N N . VAL A 1 110 ? 8.885 8.740 3.002 1.00 0.00 110 VAL A N 18
ATOM 32104 C CA . VAL A 1 110 ? 8.206 8.317 1.789 1.00 0.00 110 VAL A CA 18
ATOM 32105 C C . VAL A 1 110 ? 8.572 9.266 0.647 1.00 0.00 110 VAL A C 18
ATOM 32106 O O . VAL A 1 110 ? 8.845 8.825 -0.469 1.00 0.00 110 VAL A O 18
ATOM 32119 N N . SER A 1 111 ? 8.567 10.553 0.964 1.00 0.00 111 SER A N 18
ATOM 32120 C CA . SER A 1 111 ? 8.895 11.568 -0.022 1.00 0.00 111 SER A CA 18
ATOM 32121 C C . SER A 1 111 ? 7.992 11.418 -1.249 1.00 0.00 111 SER A C 18
ATOM 32122 O O . SER A 1 111 ? 7.266 10.433 -1.372 1.00 0.00 111 SER A O 18
ATOM 32130 N N . SER A 1 112 ? 8.068 12.409 -2.125 1.00 0.00 112 SER A N 18
ATOM 32131 C CA . SER A 1 112 ? 7.267 12.399 -3.337 1.00 0.00 112 SER A CA 18
ATOM 32132 C C . SER A 1 112 ? 8.122 12.826 -4.532 1.00 0.00 112 SER A C 18
ATOM 32133 O O . SER A 1 112 ? 8.363 12.033 -5.442 1.00 0.00 112 SER A O 18
ATOM 32141 N N . LYS A 1 113 ? 8.557 14.077 -4.492 1.00 0.00 113 LYS A N 18
ATOM 32142 C CA . LYS A 1 113 ? 9.379 14.618 -5.560 1.00 0.00 113 LYS A CA 18
ATOM 32143 C C . LYS A 1 113 ? 10.521 15.436 -4.954 1.00 0.00 113 LYS A C 18
ATOM 32144 O O . LYS A 1 113 ? 10.607 15.581 -3.735 1.00 0.00 113 LYS A O 18
ATOM 32163 N N . GLU A 1 114 ? 11.370 15.949 -5.832 1.00 0.00 114 GLU A N 18
ATOM 32164 C CA . GLU A 1 114 ? 12.504 16.748 -5.399 1.00 0.00 114 GLU A CA 18
ATOM 32165 C C . GLU A 1 114 ? 12.853 17.793 -6.461 1.00 0.00 114 GLU A C 18
ATOM 32166 O O . GLU A 1 114 ? 12.393 17.705 -7.598 1.00 0.00 114 GLU A O 18
ATOM 32178 N N . SER A 1 115 ? 13.664 18.757 -6.051 1.00 0.00 115 SER A N 18
ATOM 32179 C CA . SER A 1 115 ? 14.080 19.818 -6.953 1.00 0.00 115 SER A CA 18
ATOM 32180 C C . SER A 1 115 ? 14.556 19.221 -8.279 1.00 0.00 115 SER A C 18
ATOM 32181 O O . SER A 1 115 ? 15.389 18.315 -8.293 1.00 0.00 115 SER A O 18
ATOM 32189 N N . GLY A 1 116 ? 14.006 19.751 -9.362 1.00 0.00 116 GLY A N 18
ATOM 32190 C CA . GLY A 1 116 ? 14.364 19.282 -10.689 1.00 0.00 116 GLY A CA 18
ATOM 32191 C C . GLY A 1 116 ? 14.146 20.377 -11.735 1.00 0.00 116 GLY A C 18
ATOM 32192 O O . GLY A 1 116 ? 13.656 21.459 -11.414 1.00 0.00 116 GLY A O 18
ATOM 32196 N N . PRO A 1 117 ? 14.531 20.051 -12.998 1.00 0.00 117 PRO A N 18
ATOM 32197 C CA . PRO A 1 117 ? 14.382 20.994 -14.093 1.00 0.00 117 PRO A CA 18
ATOM 32198 C C . PRO A 1 117 ? 12.919 21.102 -14.529 1.00 0.00 117 PRO A C 18
ATOM 32199 O O . PRO A 1 117 ? 12.052 20.427 -13.977 1.00 0.00 117 PRO A O 18
ATOM 32210 N N . SER A 1 118 ? 12.691 21.955 -15.517 1.00 0.00 118 SER A N 18
ATOM 32211 C CA . SER A 1 118 ? 11.349 22.160 -16.033 1.00 0.00 118 SER A CA 18
ATOM 32212 C C . SER A 1 118 ? 11.410 22.893 -17.375 1.00 0.00 118 SER A C 18
ATOM 32213 O O . SER A 1 118 ? 12.462 23.401 -17.761 1.00 0.00 118 SER A O 18
ATOM 32221 N N . SER A 1 119 ? 10.270 22.924 -18.049 1.00 0.00 119 SER A N 18
ATOM 32222 C CA . SER A 1 119 ? 10.181 23.586 -19.339 1.00 0.00 119 SER A CA 18
ATOM 32223 C C . SER A 1 119 ? 8.733 23.582 -19.831 1.00 0.00 119 SER A C 18
ATOM 32224 O O . SER A 1 119 ? 7.878 22.914 -19.251 1.00 0.00 119 SER A O 18
ATOM 32232 N N . GLY A 1 120 ? 8.500 24.337 -20.895 1.00 0.00 120 GLY A N 18
ATOM 32233 C CA . GLY A 1 120 ? 7.170 24.428 -21.472 1.00 0.00 120 GLY A CA 18
ATOM 32234 C C . GLY A 1 120 ? 6.857 23.199 -22.327 1.00 0.00 120 GLY A C 18
ATOM 32235 O O . GLY A 1 120 ? 5.983 23.246 -23.192 1.00 0.00 120 GLY A O 18
ATOM 32239 N N . GLY A 1 1 ? -17.228 12.395 8.410 1.00 0.00 1 GLY A N 19
ATOM 32240 C CA . GLY A 1 1 ? -17.033 11.565 9.587 1.00 0.00 1 GLY A CA 19
ATOM 32241 C C . GLY A 1 1 ? -15.846 10.618 9.400 1.00 0.00 1 GLY A C 19
ATOM 32242 O O . GLY A 1 1 ? -14.700 11.001 9.628 1.00 0.00 1 GLY A O 19
ATOM 32246 N N . SER A 1 2 ? -16.162 9.399 8.987 1.00 0.00 2 SER A N 19
ATOM 32247 C CA . SER A 1 2 ? -15.136 8.394 8.766 1.00 0.00 2 SER A CA 19
ATOM 32248 C C . SER A 1 2 ? -15.540 7.480 7.608 1.00 0.00 2 SER A C 19
ATOM 32249 O O . SER A 1 2 ? -16.713 7.418 7.241 1.00 0.00 2 SER A O 19
ATOM 32257 N N . SER A 1 3 ? -14.546 6.793 7.064 1.00 0.00 3 SER A N 19
ATOM 32258 C CA . SER A 1 3 ? -14.783 5.884 5.955 1.00 0.00 3 SER A CA 19
ATOM 32259 C C . SER A 1 3 ? -14.899 4.448 6.471 1.00 0.00 3 SER A C 19
ATOM 32260 O O . SER A 1 3 ? -16.002 3.950 6.688 1.00 0.00 3 SER A O 19
ATOM 32268 N N . GLY A 1 4 ? -13.745 3.824 6.652 1.00 0.00 4 GLY A N 19
ATOM 32269 C CA . GLY A 1 4 ? -13.702 2.455 7.138 1.00 0.00 4 GLY A CA 19
ATOM 32270 C C . GLY A 1 4 ? -12.266 1.931 7.176 1.00 0.00 4 GLY A C 19
ATOM 32271 O O . GLY A 1 4 ? -11.852 1.176 6.297 1.00 0.00 4 GLY A O 19
ATOM 32275 N N . SER A 1 5 ? -11.544 2.351 8.205 1.00 0.00 5 SER A N 19
ATOM 32276 C CA . SER A 1 5 ? -10.162 1.934 8.370 1.00 0.00 5 SER A CA 19
ATOM 32277 C C . SER A 1 5 ? -10.040 0.988 9.566 1.00 0.00 5 SER A C 19
ATOM 32278 O O . SER A 1 5 ? -8.982 0.899 10.187 1.00 0.00 5 SER A O 19
ATOM 32286 N N . SER A 1 6 ? -11.138 0.304 9.853 1.00 0.00 6 SER A N 19
ATOM 32287 C CA . SER A 1 6 ? -11.168 -0.633 10.963 1.00 0.00 6 SER A CA 19
ATOM 32288 C C . SER A 1 6 ? -9.943 -1.548 10.909 1.00 0.00 6 SER A C 19
ATOM 32289 O O . SER A 1 6 ? -9.211 -1.671 11.890 1.00 0.00 6 SER A O 19
ATOM 32297 N N . GLY A 1 7 ? -9.758 -2.167 9.752 1.00 0.00 7 GLY A N 19
ATOM 32298 C CA . GLY A 1 7 ? -8.635 -3.068 9.557 1.00 0.00 7 GLY A CA 19
ATOM 32299 C C . GLY A 1 7 ? -7.409 -2.312 9.039 1.00 0.00 7 GLY A C 19
ATOM 32300 O O . GLY A 1 7 ? -6.281 -2.613 9.426 1.00 0.00 7 GLY A O 19
ATOM 32304 N N . LEU A 1 8 ? -7.673 -1.345 8.172 1.00 0.00 8 LEU A N 19
ATOM 32305 C CA . LEU A 1 8 ? -6.605 -0.544 7.598 1.00 0.00 8 LEU A CA 19
ATOM 32306 C C . LEU A 1 8 ? -5.729 0.012 8.723 1.00 0.00 8 LEU A C 19
ATOM 32307 O O . LEU A 1 8 ? -4.544 -0.307 8.806 1.00 0.00 8 LEU A O 19
ATOM 32323 N N . HIS A 1 9 ? -6.346 0.833 9.559 1.00 0.00 9 HIS A N 19
ATOM 32324 C CA . HIS A 1 9 ? -5.637 1.436 10.675 1.00 0.00 9 HIS A CA 19
ATOM 32325 C C . HIS A 1 9 ? -4.711 0.400 11.315 1.00 0.00 9 HIS A C 19
ATOM 32326 O O . HIS A 1 9 ? -3.661 0.748 11.851 1.00 0.00 9 HIS A O 19
ATOM 32340 N N . ARG A 1 10 ? -5.136 -0.853 11.238 1.00 0.00 10 ARG A N 19
ATOM 32341 C CA . ARG A 1 10 ? -4.358 -1.942 11.803 1.00 0.00 10 ARG A CA 19
ATOM 32342 C C . ARG A 1 10 ? -3.349 -2.463 10.777 1.00 0.00 10 ARG A C 19
ATOM 32343 O O . ARG A 1 10 ?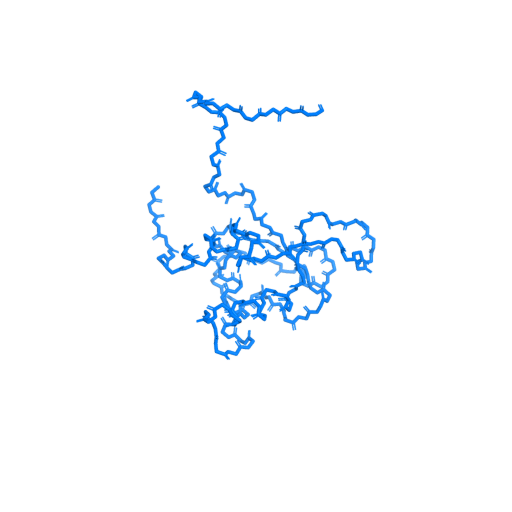 -2.205 -2.755 11.120 1.00 0.00 10 ARG A O 19
ATOM 32364 N N . ILE A 1 11 ? -3.811 -2.563 9.539 1.00 0.00 11 ILE A N 19
ATOM 32365 C CA . ILE A 1 11 ? -2.963 -3.043 8.461 1.00 0.00 11 ILE A CA 19
ATOM 32366 C C . ILE A 1 11 ? -1.841 -2.033 8.212 1.00 0.00 11 ILE A C 19
ATOM 32367 O O . ILE A 1 11 ? -0.664 -2.385 8.256 1.00 0.00 11 ILE A O 19
ATOM 32383 N N . VAL A 1 12 ? -2.247 -0.798 7.955 1.00 0.00 12 VAL A N 19
ATOM 32384 C CA . VAL A 1 12 ? -1.290 0.265 7.699 1.00 0.00 12 VAL A CA 19
ATOM 32385 C C . VAL A 1 12 ? -0.114 0.133 8.669 1.00 0.00 12 VAL A C 19
ATOM 32386 O O . VAL A 1 12 ? 1.042 0.109 8.249 1.00 0.00 12 VAL A O 19
ATOM 32399 N N . ASP A 1 13 ? -0.450 0.050 9.948 1.00 0.00 13 ASP A N 19
ATOM 32400 C CA . ASP A 1 13 ? 0.563 -0.080 10.981 1.00 0.00 13 ASP A CA 19
ATOM 32401 C C . ASP A 1 13 ? 1.528 -1.207 10.605 1.00 0.00 13 ASP A C 19
ATOM 32402 O O . ASP A 1 13 ? 2.744 -1.035 10.670 1.00 0.00 13 ASP A O 19
ATOM 32411 N N . LYS A 1 14 ? 0.948 -2.334 10.219 1.00 0.00 14 LYS A N 19
ATOM 32412 C CA . LYS A 1 14 ? 1.741 -3.489 9.833 1.00 0.00 14 LYS A CA 19
ATOM 32413 C C . LYS A 1 14 ? 2.596 -3.131 8.616 1.00 0.00 14 LYS A C 19
ATOM 32414 O O . LYS A 1 14 ? 3.813 -3.311 8.633 1.00 0.00 14 LYS A O 19
ATOM 32433 N N . MET A 1 15 ? 1.926 -2.629 7.588 1.00 0.00 15 MET A N 19
ATOM 32434 C CA . MET A 1 15 ? 2.609 -2.244 6.365 1.00 0.00 15 MET A CA 19
ATOM 32435 C C . MET A 1 15 ? 3.730 -1.244 6.655 1.00 0.00 15 MET A C 19
ATOM 32436 O O . MET A 1 15 ? 4.757 -1.244 5.979 1.00 0.00 15 MET A O 19
ATOM 32450 N N . HIS A 1 16 ? 3.494 -0.415 7.662 1.00 0.00 16 HIS A N 19
ATOM 32451 C CA . HIS A 1 16 ? 4.470 0.589 8.049 1.00 0.00 16 HIS A CA 19
ATOM 32452 C C . HIS A 1 16 ? 5.760 -0.098 8.504 1.00 0.00 16 HIS A C 19
ATOM 32453 O O . HIS A 1 16 ? 6.812 0.534 8.575 1.00 0.00 16 HIS A O 19
ATOM 32467 N N . ASP A 1 17 ? 5.634 -1.383 8.800 1.00 0.00 17 ASP A N 19
ATOM 32468 C CA . ASP A 1 17 ? 6.776 -2.163 9.246 1.00 0.00 17 ASP A CA 19
ATOM 32469 C C . ASP A 1 17 ? 7.448 -2.815 8.036 1.00 0.00 17 ASP A C 19
ATOM 32470 O O . ASP A 1 17 ? 6.814 -3.009 7.000 1.00 0.00 17 ASP A O 19
ATOM 32479 N N . THR A 1 18 ? 8.722 -3.135 8.207 1.00 0.00 18 THR A N 19
ATOM 32480 C CA . THR A 1 18 ? 9.486 -3.761 7.141 1.00 0.00 18 THR A CA 19
ATOM 32481 C C . THR A 1 18 ? 9.776 -5.224 7.481 1.00 0.00 18 THR A C 19
ATOM 32482 O O . THR A 1 18 ? 10.162 -6.003 6.611 1.00 0.00 18 THR A O 19
ATOM 32493 N N . SER A 1 19 ? 9.579 -5.554 8.750 1.00 0.00 19 SER A N 19
ATOM 32494 C CA . SER A 1 19 ? 9.815 -6.910 9.216 1.00 0.00 19 SER A CA 19
ATOM 32495 C C . SER A 1 19 ? 8.561 -7.761 9.006 1.00 0.00 19 SER A C 19
ATOM 32496 O O . SER A 1 19 ? 8.554 -8.668 8.176 1.00 0.00 19 SER A O 19
ATOM 32504 N N . THR A 1 20 ? 7.529 -7.437 9.772 1.00 0.00 20 THR A N 19
ATOM 32505 C CA . THR A 1 20 ? 6.273 -8.160 9.680 1.00 0.00 20 THR A CA 19
ATOM 32506 C C . THR A 1 20 ? 5.335 -7.476 8.684 1.00 0.00 20 THR A C 19
ATOM 32507 O O . THR A 1 20 ? 4.270 -8.003 8.366 1.00 0.00 20 THR A O 19
ATOM 32518 N N . GLY A 1 21 ? 5.765 -6.312 8.219 1.00 0.00 21 GLY A N 19
ATOM 32519 C CA . GLY A 1 21 ? 4.977 -5.550 7.265 1.00 0.00 21 GLY A CA 19
ATOM 32520 C C . GLY A 1 21 ? 5.295 -5.972 5.830 1.00 0.00 21 GLY A C 19
ATOM 32521 O O . GLY A 1 21 ? 5.924 -7.006 5.608 1.00 0.00 21 GLY A O 19
ATOM 32525 N N . ILE A 1 22 ? 4.848 -5.151 4.892 1.00 0.00 22 ILE A N 19
ATOM 32526 C CA . ILE A 1 22 ? 5.077 -5.426 3.484 1.00 0.00 22 ILE A CA 19
ATOM 32527 C C . ILE A 1 22 ? 6.573 -5.311 3.183 1.00 0.00 22 ILE A C 19
ATOM 32528 O O . ILE A 1 22 ? 7.365 -4.991 4.068 1.00 0.00 22 ILE A O 19
ATOM 32544 N N . ARG A 1 23 ? 6.915 -5.578 1.931 1.00 0.00 23 ARG A N 19
ATOM 32545 C CA . ARG A 1 23 ? 8.301 -5.509 1.503 1.00 0.00 23 ARG A CA 19
ATOM 32546 C C . ARG A 1 23 ? 8.382 -5.109 0.028 1.00 0.00 23 ARG A C 19
ATOM 32547 O O . ARG A 1 23 ? 8.350 -5.965 -0.854 1.00 0.00 23 ARG A O 19
ATOM 32568 N N . PRO A 1 24 ? 8.488 -3.772 -0.199 1.00 0.00 24 PRO A N 19
ATOM 32569 C CA . PRO A 1 24 ? 8.573 -3.248 -1.552 1.00 0.00 24 PRO A CA 19
ATOM 32570 C C . PRO A 1 24 ? 9.960 -3.494 -2.148 1.00 0.00 24 PRO A C 19
ATOM 32571 O O . PRO A 1 24 ? 10.972 -3.315 -1.472 1.00 0.00 24 PRO A O 19
ATOM 32582 N N . SER A 1 25 ? 9.963 -3.901 -3.409 1.00 0.00 25 SER A N 19
ATOM 32583 C CA . SER A 1 25 ? 11.209 -4.174 -4.105 1.00 0.00 25 SER A CA 19
ATOM 32584 C C . SER A 1 25 ? 11.192 -3.517 -5.487 1.00 0.00 25 SER A C 19
ATOM 32585 O O . SER A 1 25 ? 10.126 -3.228 -6.027 1.00 0.00 25 SER A O 19
ATOM 32593 N N . PRO A 1 26 ? 12.417 -3.296 -6.033 1.00 0.00 26 PRO A N 19
ATOM 32594 C CA . PRO A 1 26 ? 12.553 -2.678 -7.341 1.00 0.00 26 PRO A CA 19
ATOM 32595 C C . PRO A 1 26 ? 12.198 -3.667 -8.454 1.00 0.00 26 PRO A C 19
ATOM 32596 O O . PRO A 1 26 ? 12.563 -4.840 -8.387 1.00 0.00 26 PRO A O 19
ATOM 32607 N N . ASN A 1 27 ? 11.490 -3.158 -9.451 1.00 0.00 27 ASN A N 19
ATOM 32608 C CA . ASN A 1 27 ? 11.081 -3.981 -10.576 1.00 0.00 27 ASN A CA 19
ATOM 32609 C C . ASN A 1 27 ? 11.730 -3.448 -11.855 1.00 0.00 27 ASN A C 19
ATOM 32610 O O . ASN A 1 27 ? 12.158 -4.224 -12.708 1.00 0.00 27 ASN A O 19
ATOM 32621 N N . MET A 1 28 ? 11.781 -2.127 -11.948 1.00 0.00 28 MET A N 19
ATOM 32622 C CA . MET A 1 28 ? 12.370 -1.481 -13.108 1.00 0.00 28 MET A CA 19
ATOM 32623 C C . MET A 1 28 ? 11.558 -1.775 -14.371 1.00 0.00 28 MET A C 19
ATOM 32624 O O . MET A 1 28 ? 11.550 -2.904 -14.860 1.00 0.00 28 MET A O 19
ATOM 32638 N N . GLU A 1 29 ? 10.893 -0.740 -14.863 1.00 0.00 29 GLU A N 19
ATOM 32639 C CA . GLU A 1 29 ? 10.080 -0.873 -16.059 1.00 0.00 29 GLU A CA 19
ATOM 32640 C C . GLU A 1 29 ? 10.370 0.274 -17.029 1.00 0.00 29 GLU A C 19
ATOM 32641 O O . GLU A 1 29 ? 10.124 1.437 -16.713 1.00 0.00 29 GLU A O 19
ATOM 32653 N N . GLN A 1 30 ? 10.890 -0.093 -18.191 1.00 0.00 30 GLN A N 19
ATOM 32654 C CA . GLN A 1 30 ? 11.216 0.890 -19.210 1.00 0.00 30 GLN A CA 19
ATOM 32655 C C . GLN A 1 30 ? 12.485 1.653 -18.823 1.00 0.00 30 GLN A C 19
ATOM 32656 O O . GLN A 1 30 ? 13.522 1.509 -19.469 1.00 0.00 30 GLN A O 19
ATOM 32670 N N . GLY A 1 31 ? 12.361 2.449 -17.770 1.00 0.00 31 GLY A N 19
ATOM 32671 C CA . GLY A 1 31 ? 13.485 3.234 -17.290 1.00 0.00 31 GLY A CA 19
ATOM 32672 C C . GLY A 1 31 ? 13.385 3.469 -15.781 1.00 0.00 31 GLY A C 19
ATOM 32673 O O . GLY A 1 31 ? 14.143 2.888 -15.007 1.00 0.00 31 GLY A O 19
ATOM 32677 N N . SER A 1 32 ? 12.442 4.323 -15.409 1.00 0.00 32 SER A N 19
ATOM 32678 C CA . SER A 1 32 ? 12.233 4.642 -14.007 1.00 0.00 32 SER A CA 19
ATOM 32679 C C . SER A 1 32 ? 12.376 3.378 -13.156 1.00 0.00 32 SER A C 19
ATOM 32680 O O . SER A 1 32 ? 12.124 2.273 -13.632 1.00 0.00 32 SER A O 19
ATOM 32688 N N . THR A 1 33 ? 12.780 3.585 -11.911 1.00 0.00 33 THR A N 19
ATOM 32689 C CA . THR A 1 33 ? 12.959 2.476 -10.989 1.00 0.00 33 THR A CA 19
ATOM 32690 C C . THR A 1 33 ? 12.193 2.733 -9.690 1.00 0.00 33 THR A C 19
ATOM 32691 O O . THR A 1 33 ? 12.475 3.698 -8.980 1.00 0.00 33 THR A O 19
ATOM 32702 N N . TYR A 1 34 ? 11.241 1.854 -9.418 1.00 0.00 34 TYR A N 19
ATOM 32703 C CA . TYR A 1 34 ? 10.432 1.974 -8.216 1.00 0.00 34 TYR A CA 19
ATOM 32704 C C . TYR A 1 34 ? 10.995 1.107 -7.088 1.00 0.00 34 TYR A C 19
ATOM 32705 O O . TYR A 1 34 ? 10.740 -0.095 -7.037 1.00 0.00 34 TYR A O 19
ATOM 32723 N N . LYS A 1 35 ? 11.751 1.751 -6.211 1.00 0.00 35 LYS A N 19
ATOM 32724 C CA . LYS A 1 35 ? 12.352 1.054 -5.086 1.00 0.00 35 LYS A CA 19
ATOM 32725 C C . LYS A 1 35 ? 11.296 0.844 -3.999 1.00 0.00 35 LYS A C 19
ATOM 32726 O O . LYS A 1 35 ? 10.883 -0.285 -3.740 1.00 0.00 35 LYS A O 19
ATOM 32745 N N . LYS A 1 36 ? 10.890 1.950 -3.392 1.00 0.00 36 LYS A N 19
ATOM 32746 C CA . LYS A 1 36 ? 9.891 1.901 -2.338 1.00 0.00 36 LYS A CA 19
ATOM 32747 C C . LYS A 1 36 ? 8.522 1.602 -2.953 1.00 0.00 36 LYS A C 19
ATOM 32748 O O . LYS A 1 36 ? 7.590 2.394 -2.817 1.00 0.00 36 LYS A O 19
ATOM 32767 N N . THR A 1 37 ? 8.444 0.458 -3.617 1.00 0.00 37 THR A N 19
ATOM 32768 C CA . THR A 1 37 ? 7.204 0.045 -4.253 1.00 0.00 37 THR A CA 19
ATOM 32769 C C . THR A 1 37 ? 7.045 -1.474 -4.175 1.00 0.00 37 THR A C 19
ATOM 32770 O O . THR A 1 37 ? 8.033 -2.207 -4.187 1.00 0.00 37 THR A O 19
ATOM 32781 N N . PHE A 1 38 ? 5.794 -1.903 -4.097 1.00 0.00 38 PHE A N 19
ATOM 32782 C CA . PHE A 1 38 ? 5.493 -3.323 -4.017 1.00 0.00 38 PHE A CA 19
ATOM 32783 C C . PHE A 1 38 ? 4.439 -3.719 -5.053 1.00 0.00 38 PHE A C 19
ATOM 32784 O O . PHE A 1 38 ? 3.441 -3.020 -5.227 1.00 0.00 38 PHE A O 19
ATOM 32801 N N . LEU A 1 39 ? 4.696 -4.838 -5.714 1.00 0.00 39 LEU A N 19
ATOM 32802 C CA . LEU A 1 39 ? 3.782 -5.335 -6.728 1.00 0.00 39 LEU A CA 19
ATOM 32803 C C . LEU A 1 39 ? 2.372 -5.418 -6.140 1.00 0.00 39 LEU A C 19
ATOM 32804 O O . LEU A 1 39 ? 2.207 -5.582 -4.932 1.00 0.00 39 LEU A O 19
ATOM 32820 N N . GLY A 1 40 ? 1.389 -5.302 -7.022 1.00 0.00 40 GLY A N 19
ATOM 32821 C CA . GLY A 1 40 ? -0.001 -5.362 -6.605 1.00 0.00 40 GLY A CA 19
ATOM 32822 C C . GLY A 1 40 ? -0.320 -6.708 -5.951 1.00 0.00 40 GLY A C 19
ATOM 32823 O O . GLY A 1 40 ? -1.099 -6.772 -5.002 1.00 0.00 40 GLY A O 19
ATOM 32827 N N . SER A 1 41 ? 0.299 -7.751 -6.486 1.00 0.00 41 SER A N 19
ATOM 32828 C CA . SER A 1 41 ? 0.091 -9.092 -5.966 1.00 0.00 41 SER A CA 19
ATOM 32829 C C . SER A 1 41 ? 0.744 -9.227 -4.590 1.00 0.00 41 SER A C 19
ATOM 32830 O O . SER A 1 41 ? 0.190 -9.864 -3.695 1.00 0.00 41 SER A O 19
ATOM 32838 N N . SER A 1 42 ? 1.914 -8.617 -4.463 1.00 0.00 42 SER A N 19
ATOM 32839 C CA . SER A 1 42 ? 2.649 -8.661 -3.210 1.00 0.00 42 SER A CA 19
ATOM 32840 C C . SER A 1 42 ? 1.741 -8.234 -2.056 1.00 0.00 42 SER A C 19
ATOM 32841 O O . SER A 1 42 ? 1.787 -8.821 -0.976 1.00 0.00 42 SER A O 19
ATOM 32849 N N . LEU A 1 43 ? 0.938 -7.215 -2.322 1.00 0.00 43 LEU A N 19
ATOM 32850 C CA . LEU A 1 43 ? 0.021 -6.702 -1.319 1.00 0.00 43 LEU A CA 19
ATOM 32851 C C . LEU A 1 43 ? -1.062 -7.747 -1.042 1.00 0.00 43 LEU A C 19
ATOM 32852 O O . LEU A 1 43 ? -1.308 -8.101 0.110 1.00 0.00 43 LEU A O 19
ATOM 32868 N N . VAL A 1 44 ? -1.680 -8.211 -2.118 1.00 0.00 44 VAL A N 19
ATOM 32869 C CA . VAL A 1 44 ? -2.731 -9.208 -2.006 1.00 0.00 44 VAL A CA 19
ATOM 32870 C C . VAL A 1 44 ? -2.227 -10.381 -1.163 1.00 0.00 44 VAL A C 19
ATOM 32871 O O . VAL A 1 44 ? -2.761 -10.652 -0.088 1.00 0.00 44 VAL A O 19
ATOM 32884 N N . ASP A 1 45 ? -1.205 -11.045 -1.681 1.00 0.00 45 ASP A N 19
ATOM 32885 C CA . ASP A 1 45 ? -0.623 -12.183 -0.989 1.00 0.00 45 ASP A CA 19
ATOM 32886 C C . ASP A 1 45 ? -0.320 -11.793 0.459 1.00 0.00 45 ASP A C 19
ATOM 32887 O O . ASP A 1 45 ? -0.600 -12.556 1.382 1.00 0.00 45 ASP A O 19
ATOM 32896 N N . TRP A 1 46 ? 0.247 -10.606 0.613 1.00 0.00 46 TRP A N 19
ATOM 32897 C CA . TRP A 1 46 ? 0.590 -10.105 1.933 1.00 0.00 46 TRP A CA 19
ATOM 32898 C C . TRP A 1 46 ? -0.683 -10.096 2.781 1.00 0.00 46 TRP A C 19
ATOM 32899 O O . TRP A 1 46 ? -0.798 -10.856 3.742 1.00 0.00 46 TRP A O 19
ATOM 32920 N N . LEU A 1 47 ? -1.607 -9.229 2.395 1.00 0.00 47 LEU A N 19
ATOM 32921 C CA . LEU A 1 47 ? -2.868 -9.111 3.107 1.00 0.00 47 LEU A CA 19
ATOM 32922 C C . LEU A 1 47 ? -3.333 -10.501 3.544 1.00 0.00 47 LEU A C 19
ATOM 32923 O O . LEU A 1 47 ? -3.660 -10.713 4.711 1.00 0.00 47 LEU A O 19
ATOM 32939 N N . ILE A 1 48 ? -3.349 -11.414 2.584 1.00 0.00 48 ILE A N 19
ATOM 32940 C CA . ILE A 1 48 ? -3.770 -12.778 2.855 1.00 0.00 48 ILE A CA 19
ATOM 32941 C C . ILE A 1 48 ? -2.832 -13.400 3.891 1.00 0.00 48 ILE A C 19
ATOM 32942 O O . ILE A 1 48 ? -3.276 -13.845 4.948 1.00 0.00 48 ILE A O 19
ATOM 32958 N N . SER A 1 49 ? -1.551 -13.411 3.551 1.00 0.00 49 SER A N 19
ATOM 32959 C CA . SER A 1 49 ? -0.546 -13.972 4.439 1.00 0.00 49 SER A CA 19
ATOM 32960 C C . SER A 1 49 ? -0.634 -13.307 5.814 1.00 0.00 49 SER A C 19
ATOM 32961 O O . SER A 1 49 ? -0.242 -13.898 6.819 1.00 0.00 49 SER A O 19
ATOM 32969 N N . SER A 1 50 ? -1.149 -12.086 5.814 1.00 0.00 50 SER A N 19
ATOM 32970 C CA . SER A 1 50 ? -1.293 -11.335 7.049 1.00 0.00 50 SER A CA 19
ATOM 32971 C C . SER A 1 50 ? -2.590 -11.734 7.756 1.00 0.00 50 SER A C 19
ATOM 32972 O O . SER A 1 50 ? -2.824 -11.342 8.898 1.00 0.00 50 SER A O 19
ATOM 32980 N N . ASN A 1 51 ? -3.399 -12.508 7.048 1.00 0.00 51 ASN A N 19
ATOM 32981 C CA . ASN A 1 51 ? -4.666 -12.964 7.593 1.00 0.00 51 ASN A CA 19
ATOM 32982 C C . ASN A 1 51 ? -5.690 -11.831 7.508 1.00 0.00 51 ASN A C 19
ATOM 32983 O O . ASN A 1 51 ? -6.704 -11.851 8.206 1.00 0.00 51 ASN A O 19
ATOM 32994 N N . PHE A 1 52 ? -5.391 -10.869 6.648 1.00 0.00 52 PHE A N 19
ATOM 32995 C CA . PHE A 1 52 ? -6.273 -9.729 6.462 1.00 0.00 52 PHE A CA 19
ATOM 32996 C C . PHE A 1 52 ? -7.319 -10.015 5.382 1.00 0.00 52 PHE A C 19
ATOM 32997 O O . PHE A 1 52 ? -8.370 -9.377 5.346 1.00 0.00 52 PHE A O 19
ATOM 33014 N N . ALA A 1 53 ? -6.994 -10.975 4.528 1.00 0.00 53 ALA A N 19
ATOM 33015 C CA . ALA A 1 53 ? -7.891 -11.353 3.450 1.00 0.00 53 ALA A CA 19
ATOM 33016 C C . ALA A 1 53 ? -8.023 -12.877 3.413 1.00 0.00 53 ALA A C 19
ATOM 33017 O O . ALA A 1 53 ? -7.126 -13.592 3.857 1.00 0.00 53 ALA A O 19
ATOM 33024 N N . ALA A 1 54 ? -9.148 -13.328 2.878 1.00 0.00 54 ALA A N 19
ATOM 33025 C CA . ALA A 1 54 ? -9.408 -14.754 2.777 1.00 0.00 54 ALA A CA 19
ATOM 33026 C C . ALA A 1 54 ? -8.936 -15.259 1.412 1.00 0.00 54 ALA A C 19
ATOM 33027 O O . ALA A 1 54 ? -8.445 -16.381 1.297 1.00 0.00 54 ALA A O 19
ATOM 33034 N N . SER A 1 55 ? -9.100 -14.406 0.412 1.00 0.00 55 SER A N 19
ATOM 33035 C CA . SER A 1 55 ? -8.697 -14.751 -0.940 1.00 0.00 55 SER A CA 19
ATOM 33036 C C . SER A 1 55 ? -8.193 -13.504 -1.671 1.00 0.00 55 SER A C 19
ATOM 33037 O O . SER A 1 55 ? -8.488 -12.381 -1.264 1.00 0.00 55 SER A O 19
ATOM 33045 N N . ARG A 1 56 ? -7.443 -13.744 -2.736 1.00 0.00 56 ARG A N 19
ATOM 33046 C CA . ARG A 1 56 ? -6.896 -12.655 -3.527 1.00 0.00 56 ARG A CA 19
ATOM 33047 C C . ARG A 1 56 ? -7.918 -11.523 -3.649 1.00 0.00 56 ARG A C 19
ATOM 33048 O O . ARG A 1 56 ? -7.550 -10.349 -3.667 1.00 0.00 56 ARG A O 19
ATOM 33069 N N . LEU A 1 57 ? -9.181 -11.914 -3.729 1.00 0.00 57 LEU A N 19
ATOM 33070 C CA . LEU A 1 57 ? -10.258 -10.947 -3.849 1.00 0.00 57 LEU A CA 19
ATOM 33071 C C . LEU A 1 57 ? -10.252 -10.028 -2.625 1.00 0.00 57 LEU A C 19
ATOM 33072 O O . LEU A 1 57 ? -9.950 -8.841 -2.736 1.00 0.00 57 LEU A O 19
ATOM 33088 N N . GLU A 1 58 ? -10.589 -10.613 -1.484 1.00 0.00 58 GLU A N 19
ATOM 33089 C CA . GLU A 1 58 ? -10.626 -9.862 -0.241 1.00 0.00 58 GLU A CA 19
ATOM 33090 C C . GLU A 1 58 ? -9.413 -8.934 -0.145 1.00 0.00 58 GLU A C 19
ATOM 33091 O O . GLU A 1 58 ? -9.536 -7.788 0.282 1.00 0.00 58 GLU A O 19
ATOM 33103 N N . ALA A 1 59 ? -8.268 -9.465 -0.549 1.00 0.00 59 ALA A N 19
ATOM 33104 C CA . ALA A 1 59 ? -7.034 -8.699 -0.515 1.00 0.00 59 ALA A CA 19
ATOM 33105 C C . ALA A 1 59 ? -7.144 -7.519 -1.481 1.00 0.00 59 ALA A C 19
ATOM 33106 O O . ALA A 1 59 ? -6.758 -6.400 -1.147 1.00 0.00 59 ALA A O 19
ATOM 33113 N N . VAL A 1 60 ? -7.674 -7.808 -2.661 1.00 0.00 60 VAL A N 19
ATOM 33114 C CA . VAL A 1 60 ? -7.839 -6.785 -3.679 1.00 0.00 60 VAL A CA 19
ATOM 33115 C C . VAL A 1 60 ? -8.676 -5.637 -3.110 1.00 0.00 60 VAL A C 19
ATOM 33116 O O . VAL A 1 60 ? -8.374 -4.468 -3.346 1.00 0.00 60 VAL A O 19
ATOM 33129 N N . THR A 1 61 ? -9.709 -6.010 -2.370 1.00 0.00 61 THR A N 19
ATOM 33130 C CA . THR A 1 61 ? -10.591 -5.026 -1.765 1.00 0.00 61 THR A CA 19
ATOM 33131 C C . THR A 1 61 ? -9.879 -4.305 -0.619 1.00 0.00 61 THR A C 19
ATOM 33132 O O . THR A 1 61 ? -9.982 -3.086 -0.489 1.00 0.00 61 THR A O 19
ATOM 33143 N N . LEU A 1 62 ? -9.174 -5.089 0.183 1.00 0.00 62 LEU A N 19
ATOM 33144 C CA . LEU A 1 62 ? -8.445 -4.540 1.314 1.00 0.00 62 LEU A CA 19
ATOM 33145 C C . LEU A 1 62 ? -7.367 -3.582 0.805 1.00 0.00 62 LEU A C 19
ATOM 33146 O O . LEU A 1 62 ? -7.040 -2.600 1.469 1.00 0.00 62 LEU A O 19
ATOM 33162 N N . ALA A 1 63 ? -6.845 -3.899 -0.371 1.00 0.00 63 ALA A N 19
ATOM 33163 C CA . ALA A 1 63 ? -5.811 -3.078 -0.978 1.00 0.00 63 ALA A CA 19
ATOM 33164 C C . ALA A 1 63 ? -6.425 -1.757 -1.446 1.00 0.00 63 ALA A C 19
ATOM 33165 O O . ALA A 1 63 ? -5.993 -0.685 -1.026 1.00 0.00 63 ALA A O 19
ATOM 33172 N N . SER A 1 64 ? -7.422 -1.878 -2.310 1.00 0.00 64 SER A N 19
ATOM 33173 C CA . SER A 1 64 ? -8.099 -0.707 -2.840 1.00 0.00 64 SER A CA 19
ATOM 33174 C C . SER A 1 64 ? -8.538 0.207 -1.694 1.00 0.00 64 SER A C 19
ATOM 33175 O O . SER A 1 64 ? -8.593 1.426 -1.853 1.00 0.00 64 SER A O 19
ATOM 33183 N N . MET A 1 65 ? -8.840 -0.417 -0.565 1.00 0.00 65 MET A N 19
ATOM 33184 C CA . MET A 1 65 ? -9.273 0.325 0.607 1.00 0.00 65 MET A CA 19
ATOM 33185 C C . MET A 1 65 ? -8.142 1.201 1.150 1.00 0.00 65 MET A C 19
ATOM 33186 O O . MET A 1 65 ? -8.320 2.403 1.343 1.00 0.00 65 MET A O 19
ATOM 33200 N N . LEU A 1 66 ? -7.003 0.564 1.382 1.00 0.00 66 LEU A N 19
ATOM 33201 C CA . LEU A 1 66 ? -5.843 1.271 1.900 1.00 0.00 66 LEU A CA 19
ATOM 33202 C C . LEU A 1 66 ? -5.574 2.503 1.034 1.00 0.00 66 LEU A C 19
ATOM 33203 O O . LEU A 1 66 ? -5.395 3.604 1.553 1.00 0.00 66 LEU A O 19
ATOM 33219 N N . MET A 1 67 ? -5.553 2.277 -0.271 1.00 0.00 67 MET A N 19
ATOM 33220 C CA . MET A 1 67 ? -5.308 3.355 -1.214 1.00 0.00 67 MET A CA 19
ATOM 33221 C C . MET A 1 67 ? -6.279 4.515 -0.984 1.00 0.00 67 MET A C 19
ATOM 33222 O O . MET A 1 67 ? -5.861 5.667 -0.878 1.00 0.00 67 MET A O 19
ATOM 33236 N N . GLU A 1 68 ? -7.556 4.171 -0.914 1.00 0.00 68 GLU A N 19
ATOM 33237 C CA . GLU A 1 68 ? -8.590 5.169 -0.699 1.00 0.00 68 GLU A CA 19
ATOM 33238 C C . GLU A 1 68 ? -8.272 6.002 0.545 1.00 0.00 68 GLU A C 19
ATOM 33239 O O . GLU A 1 68 ? -8.346 7.229 0.510 1.00 0.00 68 GLU A O 19
ATOM 33251 N N . GLU A 1 69 ? -7.925 5.301 1.614 1.00 0.00 69 GLU A N 19
ATOM 33252 C CA . GLU A 1 69 ? -7.596 5.960 2.867 1.00 0.00 69 GLU A CA 19
ATOM 33253 C C . GLU A 1 69 ? -6.385 6.876 2.682 1.00 0.00 69 GLU A C 19
ATOM 33254 O O . GLU A 1 69 ? -6.081 7.693 3.550 1.00 0.00 69 GLU A O 19
ATOM 33266 N N . ASN A 1 70 ? -5.725 6.709 1.545 1.00 0.00 70 ASN A N 19
ATOM 33267 C CA . ASN A 1 70 ? -4.553 7.511 1.236 1.00 0.00 70 ASN A CA 19
ATOM 33268 C C . ASN A 1 70 ? -3.321 6.878 1.886 1.00 0.00 70 ASN A C 19
ATOM 33269 O O . ASN A 1 70 ? -2.378 7.579 2.251 1.00 0.00 70 ASN A O 19
ATOM 33280 N N . PHE A 1 71 ? -3.369 5.560 2.011 1.00 0.00 71 PHE A N 19
ATOM 33281 C CA . PHE A 1 71 ? -2.269 4.824 2.611 1.00 0.00 71 PHE A CA 19
ATOM 33282 C C . PHE A 1 71 ? -1.320 4.285 1.538 1.00 0.00 71 PHE A C 19
ATOM 33283 O O . PHE A 1 71 ? -0.137 4.074 1.800 1.00 0.00 71 PHE A O 19
ATOM 33300 N N . LEU A 1 72 ? -1.875 4.078 0.353 1.00 0.00 72 LEU A N 19
ATOM 33301 C CA . LEU A 1 72 ? -1.093 3.568 -0.760 1.00 0.00 72 LEU A CA 19
ATOM 33302 C C . LEU A 1 72 ? -1.660 4.118 -2.070 1.00 0.00 72 LEU A C 19
ATOM 33303 O O . LEU A 1 72 ? -2.715 4.751 -2.078 1.00 0.00 72 LEU A O 19
ATOM 33319 N N . ARG A 1 73 ? -0.933 3.858 -3.148 1.00 0.00 73 ARG A N 19
ATOM 33320 C CA . ARG A 1 73 ? -1.350 4.319 -4.461 1.00 0.00 73 ARG A CA 19
ATOM 33321 C C . ARG A 1 73 ? -0.794 3.398 -5.549 1.00 0.00 73 ARG A C 19
ATOM 33322 O O . ARG A 1 73 ? 0.213 2.724 -5.341 1.00 0.00 73 ARG A O 19
ATOM 33343 N N . PRO A 1 74 ? -1.493 3.399 -6.715 1.00 0.00 74 PRO A N 19
ATOM 33344 C CA . PRO A 1 74 ? -1.080 2.572 -7.836 1.00 0.00 74 PRO A CA 19
ATOM 33345 C C . PRO A 1 74 ? 0.148 3.164 -8.531 1.00 0.00 74 PRO A C 19
ATOM 33346 O O . PRO A 1 74 ? 0.278 4.383 -8.636 1.00 0.00 74 PRO A O 19
ATOM 33357 N N . VAL A 1 75 ? 1.017 2.274 -8.987 1.00 0.00 75 VAL A N 19
ATOM 33358 C CA . VAL A 1 75 ? 2.229 2.693 -9.669 1.00 0.00 75 VAL A CA 19
ATOM 33359 C C . VAL A 1 75 ? 2.466 1.789 -10.881 1.00 0.00 75 VAL A C 19
ATOM 33360 O O . VAL A 1 75 ? 1.775 0.787 -11.057 1.00 0.00 75 VAL A O 19
ATOM 33373 N N . GLY A 1 76 ? 3.446 2.176 -11.685 1.00 0.00 76 GLY A N 19
ATOM 33374 C CA . GLY A 1 76 ? 3.783 1.413 -12.874 1.00 0.00 76 GLY A CA 19
ATOM 33375 C C . GLY A 1 76 ? 2.990 1.907 -14.086 1.00 0.00 76 GLY A C 19
ATOM 33376 O O . GLY A 1 76 ? 3.442 2.793 -14.809 1.00 0.00 76 GLY A O 19
ATOM 33380 N N . VAL A 1 77 ? 1.820 1.312 -14.269 1.00 0.00 77 VAL A N 19
ATOM 33381 C CA . VAL A 1 77 ? 0.959 1.680 -15.380 1.00 0.00 77 VAL A CA 19
ATOM 33382 C C . VAL A 1 77 ? -0.289 0.795 -15.368 1.00 0.00 77 VAL A C 19
ATOM 33383 O O . VAL A 1 77 ? -1.409 1.295 -15.455 1.00 0.00 77 VAL A O 19
ATOM 33396 N N . ARG A 1 78 ? -0.053 -0.504 -15.260 1.00 0.00 78 ARG A N 19
ATOM 33397 C CA . ARG A 1 78 ? -1.144 -1.463 -15.235 1.00 0.00 78 ARG A CA 19
ATOM 33398 C C . ARG A 1 78 ? -2.304 -0.926 -14.394 1.00 0.00 78 ARG A C 19
ATOM 33399 O O . ARG A 1 78 ? -3.465 -1.232 -14.663 1.00 0.00 78 ARG A O 19
ATOM 33420 N N . SER A 1 79 ? -1.950 -0.134 -13.393 1.00 0.00 79 SER A N 19
ATOM 33421 C CA . SER A 1 79 ? -2.947 0.449 -12.511 1.00 0.00 79 SER A CA 19
ATOM 33422 C C . SER A 1 79 ? -3.020 1.961 -12.731 1.00 0.00 79 SER A C 19
ATOM 33423 O O . SER A 1 79 ? -2.742 2.447 -13.827 1.00 0.00 79 SER A O 19
ATOM 33431 N N . MET A 1 80 ? -3.397 2.664 -11.673 1.00 0.00 80 MET A N 19
ATOM 33432 C CA . MET A 1 80 ? -3.511 4.111 -11.737 1.00 0.00 80 MET A CA 19
ATOM 33433 C C . MET A 1 80 ? -4.071 4.557 -13.089 1.00 0.00 80 MET A C 19
ATOM 33434 O O . MET A 1 80 ? -4.698 3.770 -13.796 1.00 0.00 80 MET A O 19
ATOM 33448 N N . GLY A 1 81 ? -3.825 5.820 -13.408 1.00 0.00 81 GLY A N 19
ATOM 33449 C CA . GLY A 1 81 ? -4.297 6.380 -14.662 1.00 0.00 81 GLY A CA 19
ATOM 33450 C C . GLY A 1 81 ? -5.619 7.126 -14.467 1.00 0.00 81 GLY A C 19
ATOM 33451 O O . GLY A 1 81 ? -5.957 8.013 -15.249 1.00 0.00 81 GLY A O 19
ATOM 33455 N N . ALA A 1 82 ? -6.330 6.739 -13.418 1.00 0.00 82 ALA A N 19
ATOM 33456 C CA . ALA A 1 82 ? -7.607 7.360 -13.110 1.00 0.00 82 ALA A CA 19
ATOM 33457 C C . ALA A 1 82 ? -7.813 7.368 -11.594 1.00 0.00 82 ALA A C 19
ATOM 33458 O O . ALA A 1 82 ? -7.655 8.402 -10.948 1.00 0.00 82 ALA A O 19
ATOM 33465 N N . ILE A 1 83 ? -8.162 6.202 -11.070 1.00 0.00 83 ILE A N 19
ATOM 33466 C CA . ILE A 1 83 ? -8.391 6.061 -9.642 1.00 0.00 83 ILE A CA 19
ATOM 33467 C C . ILE A 1 83 ? -9.575 6.938 -9.232 1.00 0.00 83 ILE A C 19
ATOM 33468 O O . ILE A 1 83 ? -9.752 8.035 -9.758 1.00 0.00 83 ILE A O 19
ATOM 33484 N N . ARG A 1 84 ? -10.356 6.421 -8.294 1.00 0.00 84 ARG A N 19
ATOM 33485 C CA . ARG A 1 84 ? -11.519 7.143 -7.806 1.00 0.00 84 ARG A CA 19
ATOM 33486 C C . ARG A 1 84 ? -11.394 7.397 -6.303 1.00 0.00 84 ARG A C 19
ATOM 33487 O O . ARG A 1 84 ? -11.968 6.666 -5.497 1.00 0.00 84 ARG A O 19
ATOM 33508 N N . SER A 1 85 ? -10.640 8.435 -5.970 1.00 0.00 85 SER A N 19
ATOM 33509 C CA . SER A 1 85 ? -10.433 8.794 -4.578 1.00 0.00 85 SER A CA 19
ATOM 33510 C C . SER A 1 85 ? -11.633 9.588 -4.058 1.00 0.00 85 SER A C 19
ATOM 33511 O O . SER A 1 85 ? -11.535 10.793 -3.836 1.00 0.00 85 SER A O 19
ATOM 33519 N N . GLY A 1 86 ? -12.738 8.879 -3.878 1.00 0.00 86 GLY A N 19
ATOM 33520 C CA . GLY A 1 86 ? -13.955 9.502 -3.388 1.00 0.00 86 GLY A CA 19
ATOM 33521 C C . GLY A 1 86 ? -15.012 8.449 -3.049 1.00 0.00 86 GLY A C 19
ATOM 33522 O O . GLY A 1 86 ? -15.538 8.428 -1.937 1.00 0.00 86 GLY A O 19
ATOM 33526 N N . ASP A 1 87 ? -15.292 7.601 -4.027 1.00 0.00 87 ASP A N 19
ATOM 33527 C CA . ASP A 1 87 ? -16.277 6.548 -3.846 1.00 0.00 87 ASP A CA 19
ATOM 33528 C C . ASP A 1 87 ? -15.616 5.350 -3.160 1.00 0.00 87 ASP A C 19
ATOM 33529 O O . ASP A 1 87 ? -14.441 5.407 -2.801 1.00 0.00 87 ASP A O 19
ATOM 33538 N N . LEU A 1 88 ? -16.400 4.295 -2.999 1.00 0.00 88 LEU A N 19
ATOM 33539 C CA . LEU A 1 88 ? -15.906 3.086 -2.363 1.00 0.00 88 LEU A CA 19
ATOM 33540 C C . LEU A 1 88 ? -15.343 2.146 -3.430 1.00 0.00 88 LEU A C 19
ATOM 33541 O O . LEU A 1 88 ? -15.210 0.945 -3.198 1.00 0.00 88 LEU A O 19
ATOM 33557 N N . ALA A 1 89 ? -15.025 2.728 -4.577 1.00 0.00 89 ALA A N 19
ATOM 33558 C CA . ALA A 1 89 ? -14.479 1.958 -5.682 1.00 0.00 89 ALA A CA 19
ATOM 33559 C C . ALA A 1 89 ? -13.385 1.026 -5.156 1.00 0.00 89 ALA A C 19
ATOM 33560 O O . ALA A 1 89 ? -12.823 1.264 -4.088 1.00 0.00 89 ALA A O 19
ATOM 33567 N N . GLU A 1 90 ? -13.117 -0.015 -5.930 1.00 0.00 90 GLU A N 19
ATOM 33568 C CA . GLU A 1 90 ? -12.101 -0.984 -5.556 1.00 0.00 90 GLU A CA 19
ATOM 33569 C C . GLU A 1 90 ? -11.123 -1.202 -6.712 1.00 0.00 90 GLU A C 19
ATOM 33570 O O . GLU A 1 90 ? -10.929 -2.330 -7.162 1.00 0.00 90 GLU A O 19
ATOM 33582 N N . GLN A 1 91 ? -10.533 -0.104 -7.161 1.00 0.00 91 GLN A N 19
ATOM 33583 C CA . GLN A 1 91 ? -9.581 -0.161 -8.257 1.00 0.00 91 GLN A CA 19
ATOM 33584 C C . GLN A 1 91 ? -8.237 -0.702 -7.765 1.00 0.00 91 GLN A C 19
ATOM 33585 O O . GLN A 1 91 ? -7.548 -0.047 -6.985 1.00 0.00 91 GLN A O 19
ATOM 33599 N N . PHE A 1 92 ? -7.906 -1.894 -8.241 1.00 0.00 92 PHE A N 19
ATOM 33600 C CA . PHE A 1 92 ? -6.657 -2.531 -7.859 1.00 0.00 92 PHE A CA 19
ATOM 33601 C C . PHE A 1 92 ? -6.494 -3.882 -8.558 1.00 0.00 92 PHE A C 19
ATOM 33602 O O . PHE A 1 92 ? -7.420 -4.692 -8.574 1.00 0.00 92 PHE A O 19
ATOM 33619 N N . LEU A 1 93 ? -5.311 -4.084 -9.118 1.00 0.00 93 LEU A N 19
ATOM 33620 C CA . LEU A 1 93 ? -5.015 -5.323 -9.816 1.00 0.00 93 LEU A CA 19
ATOM 33621 C C . LEU A 1 93 ? -4.138 -6.208 -8.928 1.00 0.00 93 LEU A C 19
ATOM 33622 O O . LEU A 1 93 ? -3.475 -5.715 -8.017 1.00 0.00 93 LEU A O 19
ATOM 33638 N N . ASP A 1 94 ? -4.162 -7.499 -9.226 1.00 0.00 94 ASP A N 19
ATOM 33639 C CA . ASP A 1 94 ? -3.376 -8.456 -8.465 1.00 0.00 94 ASP A CA 19
ATOM 33640 C C . ASP A 1 94 ? -2.388 -9.156 -9.401 1.00 0.00 94 ASP A C 19
ATOM 33641 O O . ASP A 1 94 ? -2.527 -10.346 -9.679 1.00 0.00 94 ASP A O 19
ATOM 33650 N N . ASP A 1 95 ? -1.412 -8.387 -9.861 1.00 0.00 95 ASP A N 19
ATOM 33651 C CA . ASP A 1 95 ? -0.401 -8.917 -10.759 1.00 0.00 95 ASP A CA 19
ATOM 33652 C C . ASP A 1 95 ? 0.963 -8.334 -10.386 1.00 0.00 95 ASP A C 19
ATOM 33653 O O . ASP A 1 95 ? 1.043 -7.361 -9.637 1.00 0.00 95 ASP A O 19
ATOM 33662 N N . SER A 1 96 ? 2.003 -8.953 -10.926 1.00 0.00 96 SER A N 19
ATOM 33663 C CA . SER A 1 96 ? 3.360 -8.507 -10.659 1.00 0.00 96 SER A CA 19
ATOM 33664 C C . SER A 1 96 ? 3.574 -7.106 -11.237 1.00 0.00 96 SER A C 19
ATOM 33665 O O . SER A 1 96 ? 4.154 -6.242 -10.581 1.00 0.00 96 SER A O 19
ATOM 33673 N N . THR A 1 97 ? 3.094 -6.926 -12.458 1.00 0.00 97 THR A N 19
ATOM 33674 C CA . THR A 1 97 ? 3.226 -5.645 -13.132 1.00 0.00 97 THR A CA 19
ATOM 33675 C C . THR A 1 97 ? 2.699 -4.518 -12.242 1.00 0.00 97 THR A C 19
ATOM 33676 O O . THR A 1 97 ? 3.477 -3.745 -11.686 1.00 0.00 97 THR A O 19
ATOM 33687 N N . ALA A 1 98 ? 1.379 -4.460 -12.134 1.00 0.00 98 ALA A N 19
ATOM 33688 C CA . ALA A 1 98 ? 0.739 -3.440 -11.321 1.00 0.00 98 ALA A CA 19
ATOM 33689 C C . ALA A 1 98 ? 1.544 -3.238 -10.037 1.00 0.00 98 ALA A C 19
ATOM 33690 O O . ALA A 1 98 ? 1.690 -4.163 -9.238 1.00 0.00 98 ALA A O 19
ATOM 33697 N N . LEU A 1 99 ? 2.047 -2.022 -9.876 1.00 0.00 99 LEU A N 19
ATOM 33698 C CA . LEU A 1 99 ? 2.835 -1.687 -8.702 1.00 0.00 99 LEU A CA 19
ATOM 33699 C C . LEU A 1 99 ? 2.032 -0.740 -7.809 1.00 0.00 99 LEU A C 19
ATOM 33700 O O . LEU A 1 99 ? 1.076 -0.112 -8.264 1.00 0.00 99 LEU A O 19
ATOM 33716 N N . TYR A 1 100 ? 2.449 -0.665 -6.553 1.00 0.00 100 TYR A N 19
ATOM 33717 C CA . TYR A 1 100 ? 1.780 0.195 -5.592 1.00 0.00 100 TYR A CA 19
ATOM 33718 C C . TYR A 1 100 ? 2.772 0.743 -4.564 1.00 0.00 100 TYR A C 19
ATOM 33719 O O . TYR A 1 100 ? 3.690 0.039 -4.145 1.00 0.00 100 TYR A O 19
ATOM 33737 N N . THR A 1 101 ? 2.554 1.994 -4.186 1.00 0.00 101 THR A N 19
ATOM 33738 C CA . THR A 1 101 ? 3.417 2.644 -3.215 1.00 0.00 101 THR A CA 19
ATOM 33739 C C . THR A 1 101 ? 2.581 3.316 -2.124 1.00 0.00 101 THR A C 19
ATOM 33740 O O . THR A 1 101 ? 1.366 3.449 -2.262 1.00 0.00 101 THR A O 19
ATOM 33751 N N . PHE A 1 102 ? 3.265 3.722 -1.065 1.00 0.00 102 PHE A N 19
ATOM 33752 C CA . PHE A 1 102 ? 2.601 4.377 0.049 1.00 0.00 102 PHE A CA 19
ATOM 33753 C C . PHE A 1 102 ? 2.314 5.845 -0.270 1.00 0.00 102 PHE A C 19
ATOM 33754 O O . PHE A 1 102 ? 3.192 6.564 -0.743 1.00 0.00 102 PHE A O 19
ATOM 33771 N N . ALA A 1 103 ? 1.081 6.247 0.002 1.00 0.00 103 ALA A N 19
ATOM 33772 C CA . ALA A 1 103 ? 0.667 7.616 -0.251 1.00 0.00 103 ALA A CA 19
ATOM 33773 C C . ALA A 1 103 ? 1.296 8.536 0.798 1.00 0.00 103 ALA A C 19
ATOM 33774 O O . ALA A 1 103 ? 1.748 8.073 1.844 1.00 0.00 103 ALA A O 19
ATOM 33781 N N . GLU A 1 104 ? 1.305 9.823 0.481 1.00 0.00 104 GLU A N 19
ATOM 33782 C CA . GLU A 1 104 ? 1.871 10.811 1.383 1.00 0.00 104 GLU A CA 19
ATOM 33783 C C . GLU A 1 104 ? 1.560 10.445 2.836 1.00 0.00 104 GLU A C 19
ATOM 33784 O O . GLU A 1 104 ? 2.325 9.724 3.475 1.00 0.00 104 GLU A O 19
ATOM 33796 N N . SER A 1 105 ? 0.436 10.957 3.314 1.00 0.00 105 SER A N 19
ATOM 33797 C CA . SER A 1 105 ? 0.014 10.693 4.679 1.00 0.00 105 SER A CA 19
ATOM 33798 C C . SER A 1 105 ? -1.504 10.838 4.795 1.00 0.00 105 SER A C 19
ATOM 33799 O O . SER A 1 105 ? -2.113 11.627 4.074 1.00 0.00 105 SER A O 19
ATOM 33807 N N . TYR A 1 106 ? -2.073 10.063 5.708 1.00 0.00 106 TYR A N 19
ATOM 33808 C CA . TYR A 1 106 ? -3.508 10.096 5.928 1.00 0.00 106 TYR A CA 19
ATOM 33809 C C . TYR A 1 106 ? -3.869 11.063 7.057 1.00 0.00 106 TYR A C 19
ATOM 33810 O O . TYR A 1 106 ? -2.986 11.629 7.699 1.00 0.00 106 TYR A O 19
ATOM 33828 N N . LYS A 1 107 ? -5.168 11.222 7.265 1.00 0.00 107 LYS A N 19
ATOM 33829 C CA . LYS A 1 107 ? -5.656 12.111 8.305 1.00 0.00 107 LYS A CA 19
ATOM 33830 C C . LYS A 1 107 ? -4.792 11.946 9.557 1.00 0.00 107 LYS A C 19
ATOM 33831 O O . LYS A 1 107 ? -4.208 10.886 9.778 1.00 0.00 107 LYS A O 19
ATOM 33850 N N . LYS A 1 108 ? -4.739 13.010 10.345 1.00 0.00 108 LYS A N 19
ATOM 33851 C CA . LYS A 1 108 ? -3.956 12.996 11.569 1.00 0.00 108 LYS A CA 19
ATOM 33852 C C . LYS A 1 108 ? -4.164 14.315 12.317 1.00 0.00 108 LYS A C 19
ATOM 33853 O O . LYS A 1 108 ? -4.159 15.384 11.710 1.00 0.00 108 LYS A O 19
ATOM 33872 N N . LYS A 1 109 ? -4.342 14.195 13.625 1.00 0.00 109 LYS A N 19
ATOM 33873 C CA . LYS A 1 109 ? -4.551 15.364 14.462 1.00 0.00 109 LYS A CA 19
ATOM 33874 C C . LYS A 1 109 ? -3.428 16.372 14.213 1.00 0.00 109 LYS A C 19
ATOM 33875 O O . LYS A 1 109 ? -2.373 16.015 13.689 1.00 0.00 109 LYS A O 19
ATOM 33894 N N . VAL A 1 110 ? -3.692 17.611 14.599 1.00 0.00 110 VAL A N 19
ATOM 33895 C CA . VAL A 1 110 ? -2.716 18.674 14.424 1.00 0.00 110 VAL A CA 19
ATOM 33896 C C . VAL A 1 110 ? -2.455 18.880 12.931 1.00 0.00 110 VAL A C 19
ATOM 33897 O O . VAL A 1 110 ? -1.460 18.391 12.398 1.00 0.00 110 VAL A O 19
ATOM 33910 N N . SER A 1 111 ? -3.366 19.604 12.298 1.00 0.00 111 SER A N 19
ATOM 33911 C CA . SER A 1 111 ? -3.247 19.881 10.877 1.00 0.00 111 SER A CA 19
ATOM 33912 C C . SER A 1 111 ? -4.459 20.680 10.396 1.00 0.00 111 SER A C 19
ATOM 33913 O O . SER A 1 111 ? -5.441 20.824 11.123 1.00 0.00 111 SER A O 19
ATOM 33921 N N . SER A 1 112 ? -4.352 21.180 9.173 1.00 0.00 112 SER A N 19
ATOM 33922 C CA . SER A 1 112 ? -5.427 21.961 8.587 1.00 0.00 112 SER A CA 19
ATOM 33923 C C . SER A 1 112 ? -6.779 21.337 8.938 1.00 0.00 112 SER A C 19
ATOM 33924 O O . SER A 1 112 ? -7.172 20.328 8.353 1.00 0.00 112 SER A O 19
ATOM 33932 N N . LYS A 1 113 ? -7.454 21.963 9.891 1.00 0.00 113 LYS A N 19
ATOM 33933 C CA . LYS A 1 113 ? -8.754 21.481 10.327 1.00 0.00 113 LYS A CA 19
ATOM 33934 C C . LYS A 1 113 ? -9.793 21.778 9.244 1.00 0.00 113 LYS A C 19
ATOM 33935 O O . LYS A 1 113 ? -9.846 22.889 8.719 1.00 0.00 113 LYS A O 19
ATOM 33954 N N . GLU A 1 114 ? -10.593 20.766 8.943 1.00 0.00 114 GLU A N 19
ATOM 33955 C CA . GLU A 1 114 ? -11.627 20.906 7.932 1.00 0.00 114 GLU A CA 19
ATOM 33956 C C . GLU A 1 114 ? -12.530 19.670 7.923 1.00 0.00 114 GLU A C 19
ATOM 33957 O O . GLU A 1 114 ? -12.495 18.878 6.983 1.00 0.00 114 GLU A O 19
ATOM 33969 N N . SER A 1 115 ? -13.318 19.545 8.981 1.00 0.00 115 SER A N 19
ATOM 33970 C CA . SER A 1 115 ? -14.229 18.420 9.107 1.00 0.00 115 SER A CA 19
ATOM 33971 C C . SER A 1 115 ? -14.953 18.481 10.453 1.00 0.00 115 SER A C 19
ATOM 33972 O O . SER A 1 115 ? -14.619 19.303 11.305 1.00 0.00 115 SER A O 19
ATOM 33980 N N . GLY A 1 116 ? -15.932 17.601 10.602 1.00 0.00 116 GLY A N 19
ATOM 33981 C CA . GLY A 1 116 ? -16.707 17.544 11.830 1.00 0.00 116 GLY A CA 19
ATOM 33982 C C . GLY A 1 116 ? -15.848 17.056 12.998 1.00 0.00 116 GLY A C 19
ATOM 33983 O O . GLY A 1 116 ? -14.815 17.650 13.305 1.00 0.00 116 GLY A O 19
ATOM 33987 N N . PRO A 1 117 ? -16.319 15.951 13.636 1.00 0.00 117 PRO A N 19
ATOM 33988 C CA . PRO A 1 117 ? -15.605 15.376 14.764 1.00 0.00 117 PRO A CA 19
ATOM 33989 C C . PRO A 1 117 ? -14.360 14.619 14.296 1.00 0.00 117 PRO A C 19
ATOM 33990 O O . PRO A 1 117 ? -14.394 13.932 13.277 1.00 0.00 117 PRO A O 19
ATOM 34001 N N . SER A 1 118 ? -13.292 14.770 15.065 1.00 0.00 118 SER A N 19
ATOM 34002 C CA . SER A 1 118 ? -12.039 14.109 14.743 1.00 0.00 118 SER A CA 19
ATOM 34003 C C . SER A 1 118 ? -11.866 12.862 15.612 1.00 0.00 118 SER A C 19
ATOM 34004 O O . SER A 1 118 ? -11.259 12.924 16.680 1.00 0.00 118 SER A O 19
ATOM 34012 N N . SER A 1 119 ? -12.412 11.758 15.123 1.00 0.00 119 SER A N 19
ATOM 34013 C CA . SER A 1 119 ? -12.326 10.498 15.841 1.00 0.00 119 SER A CA 19
ATOM 34014 C C . SER A 1 119 ? -12.938 10.649 17.236 1.00 0.00 119 SER A C 19
ATOM 34015 O O . SER A 1 119 ? -13.197 11.763 17.687 1.00 0.00 119 SER A O 19
ATOM 34023 N N . GLY A 1 120 ? -13.150 9.510 17.880 1.00 0.00 120 GLY A N 19
ATOM 34024 C CA . GLY A 1 120 ? -13.727 9.502 19.213 1.00 0.00 120 GLY A CA 19
ATOM 34025 C C . GLY A 1 120 ? -12.633 9.526 20.283 1.00 0.00 120 GLY A C 19
ATOM 34026 O O . GLY A 1 120 ? -12.799 10.147 21.332 1.00 0.00 120 GLY A O 19
ATOM 34030 N N . GLY A 1 1 ? -4.602 7.185 18.786 1.00 0.00 1 GLY A N 20
ATOM 34031 C CA . GLY A 1 1 ? -5.876 6.518 18.575 1.00 0.00 1 GLY A CA 20
ATOM 34032 C C . GLY A 1 1 ? -6.215 6.442 17.085 1.00 0.00 1 GLY A C 20
ATOM 34033 O O . GLY A 1 1 ? -5.382 6.761 16.238 1.00 0.00 1 GLY A O 20
ATOM 34037 N N . SER A 1 2 ? -7.440 6.017 16.811 1.00 0.00 2 SER A N 20
ATOM 34038 C CA . SER A 1 2 ? -7.900 5.895 15.438 1.00 0.00 2 SER A CA 20
ATOM 34039 C C . SER A 1 2 ? -9.425 5.775 15.406 1.00 0.00 2 SER A C 20
ATOM 34040 O O . SER A 1 2 ? -10.037 5.334 16.377 1.00 0.00 2 SER A O 20
ATOM 34048 N N . SER A 1 3 ? -9.994 6.176 14.279 1.00 0.00 3 SER A N 20
ATOM 34049 C CA . SER A 1 3 ? -11.436 6.120 14.107 1.00 0.00 3 SER A CA 20
ATOM 34050 C C . SER A 1 3 ? -11.780 5.931 12.628 1.00 0.00 3 SER A C 20
ATOM 34051 O O . SER A 1 3 ? -10.898 5.977 11.772 1.00 0.00 3 SER A O 20
ATOM 34059 N N . GLY A 1 4 ? -13.063 5.722 12.374 1.00 0.00 4 GLY A N 20
ATOM 34060 C CA . GLY A 1 4 ? -13.534 5.526 11.014 1.00 0.00 4 GLY A CA 20
ATOM 34061 C C . GLY A 1 4 ? -12.920 4.267 10.397 1.00 0.00 4 GLY A C 20
ATOM 34062 O O . GLY A 1 4 ? -13.496 3.184 10.486 1.00 0.00 4 GLY A O 20
ATOM 34066 N N . SER A 1 5 ? -11.760 4.452 9.786 1.00 0.00 5 SER A N 20
ATOM 34067 C CA . SER A 1 5 ? -11.061 3.346 9.155 1.00 0.00 5 SER A CA 20
ATOM 34068 C C . SER A 1 5 ? -10.254 2.572 10.199 1.00 0.00 5 SER A C 20
ATOM 34069 O O . SER A 1 5 ? -9.060 2.340 10.019 1.00 0.00 5 SER A O 20
ATOM 34077 N N . SER A 1 6 ? -10.939 2.195 11.269 1.00 0.00 6 SER A N 20
ATOM 34078 C CA . SER A 1 6 ? -10.300 1.452 12.342 1.00 0.00 6 SER A CA 20
ATOM 34079 C C . SER A 1 6 ? -10.159 -0.020 11.949 1.00 0.00 6 SER A C 20
ATOM 34080 O O . SER A 1 6 ? -10.679 -0.901 12.632 1.00 0.00 6 SER A O 20
ATOM 34088 N N . GLY A 1 7 ? -9.454 -0.240 10.849 1.00 0.00 7 GLY A N 20
ATOM 34089 C CA . GLY A 1 7 ? -9.238 -1.590 10.357 1.00 0.00 7 GLY A CA 20
ATOM 34090 C C . GLY A 1 7 ? -8.122 -1.620 9.310 1.00 0.00 7 GLY A C 20
ATOM 34091 O O . GLY A 1 7 ? -7.304 -2.539 9.296 1.00 0.00 7 GLY A O 20
ATOM 34095 N N . LEU A 1 8 ? -8.124 -0.603 8.460 1.00 0.00 8 LEU A N 20
ATOM 34096 C CA . LEU A 1 8 ? -7.122 -0.502 7.413 1.00 0.00 8 LEU A CA 20
ATOM 34097 C C . LEU A 1 8 ? -5.759 -0.211 8.044 1.00 0.00 8 LEU A C 20
ATOM 34098 O O . LEU A 1 8 ? -4.796 -0.940 7.812 1.00 0.00 8 LEU A O 20
ATOM 34114 N N . HIS A 1 9 ? -5.721 0.856 8.828 1.00 0.00 9 HIS A N 20
ATOM 34115 C CA . HIS A 1 9 ? -4.492 1.252 9.494 1.00 0.00 9 HIS A CA 20
ATOM 34116 C C . HIS A 1 9 ? -3.902 0.052 10.239 1.00 0.00 9 HIS A C 20
ATOM 34117 O O . HIS A 1 9 ? -2.686 -0.054 10.388 1.00 0.00 9 HIS A O 20
ATOM 34131 N N . ARG A 1 10 ? -4.792 -0.821 10.687 1.00 0.00 10 ARG A N 20
ATOM 34132 C CA . ARG A 1 10 ? -4.375 -2.009 11.412 1.00 0.00 10 ARG A CA 20
ATOM 34133 C C . ARG A 1 10 ? -3.582 -2.941 10.493 1.00 0.00 10 ARG A C 20
ATOM 34134 O O . ARG A 1 10 ? -2.950 -3.888 10.959 1.00 0.00 10 ARG A O 20
ATOM 34155 N N . ILE A 1 11 ? -3.642 -2.641 9.204 1.00 0.00 11 ILE A N 20
ATOM 34156 C CA . ILE A 1 11 ? -2.938 -3.440 8.216 1.00 0.00 11 ILE A CA 20
ATOM 34157 C C . ILE A 1 11 ? -1.769 -2.631 7.651 1.00 0.00 11 ILE A C 20
ATOM 34158 O O . ILE A 1 11 ? -0.713 -3.185 7.351 1.00 0.00 11 ILE A O 20
ATOM 34174 N N . VAL A 1 12 ? -1.997 -1.332 7.523 1.00 0.00 12 VAL A N 20
ATOM 34175 C CA . VAL A 1 12 ? -0.976 -0.440 7.000 1.00 0.00 12 VAL A CA 20
ATOM 34176 C C . VAL A 1 12 ? 0.214 -0.416 7.961 1.00 0.00 12 VAL A C 20
ATOM 34177 O O . VAL A 1 12 ? 1.366 -0.432 7.528 1.00 0.00 12 VAL A O 20
ATOM 34190 N N . ASP A 1 13 ? -0.104 -0.376 9.246 1.00 0.00 13 ASP A N 20
ATOM 34191 C CA . ASP A 1 13 ? 0.925 -0.349 10.271 1.00 0.00 13 ASP A CA 20
ATOM 34192 C C . ASP A 1 13 ? 1.858 -1.547 10.083 1.00 0.00 13 ASP A C 20
ATOM 34193 O O . ASP A 1 13 ? 3.078 -1.405 10.151 1.00 0.00 13 ASP A O 20
ATOM 34202 N N . LYS A 1 14 ? 1.249 -2.700 9.851 1.00 0.00 14 LYS A N 20
ATOM 34203 C CA . LYS A 1 14 ? 2.010 -3.922 9.653 1.00 0.00 14 LYS A CA 20
ATOM 34204 C C . LYS A 1 14 ? 2.912 -3.763 8.427 1.00 0.00 14 LYS A C 20
ATOM 34205 O O . LYS A 1 14 ? 4.019 -4.298 8.392 1.00 0.00 14 LYS A O 20
ATOM 34224 N N . MET A 1 15 ? 2.405 -3.024 7.451 1.00 0.00 15 MET A N 20
ATOM 34225 C CA . MET A 1 15 ? 3.151 -2.787 6.227 1.00 0.00 15 MET A CA 20
ATOM 34226 C C . MET A 1 15 ? 4.308 -1.816 6.469 1.00 0.00 15 MET A C 20
ATOM 34227 O O . MET A 1 15 ? 5.335 -1.888 5.795 1.00 0.00 15 MET A O 20
ATOM 34241 N N . HIS A 1 16 ? 4.103 -0.930 7.433 1.00 0.00 16 HIS A N 20
ATOM 34242 C CA . HIS A 1 16 ? 5.117 0.054 7.772 1.00 0.00 16 HIS A CA 20
ATOM 34243 C C . HIS A 1 16 ? 6.381 -0.658 8.260 1.00 0.00 16 HIS A C 20
ATOM 34244 O O . HIS A 1 16 ? 7.452 -0.056 8.319 1.00 0.00 16 HIS A O 20
ATOM 34258 N N . ASP A 1 17 ? 6.213 -1.928 8.596 1.00 0.00 17 ASP A N 20
ATOM 34259 C CA . ASP A 1 17 ? 7.327 -2.728 9.076 1.00 0.00 17 ASP A CA 20
ATOM 34260 C C . ASP A 1 17 ? 8.033 -3.379 7.885 1.00 0.00 17 ASP A C 20
ATOM 34261 O O . ASP A 1 17 ? 7.432 -3.564 6.828 1.00 0.00 17 ASP A O 20
ATOM 34270 N N . THR A 1 18 ? 9.298 -3.710 8.096 1.00 0.00 18 THR A N 20
ATOM 34271 C CA . THR A 1 18 ? 10.092 -4.337 7.053 1.00 0.00 18 THR A CA 20
ATOM 34272 C C . THR A 1 18 ? 10.490 -5.755 7.465 1.00 0.00 18 THR A C 20
ATOM 34273 O O . THR A 1 18 ? 11.002 -6.522 6.651 1.00 0.00 18 THR A O 20
ATOM 34284 N N . SER A 1 19 ? 10.239 -6.062 8.730 1.00 0.00 19 SER A N 20
ATOM 34285 C CA . SER A 1 19 ? 10.564 -7.375 9.260 1.00 0.00 19 SER A CA 20
ATOM 34286 C C . SER A 1 19 ? 9.325 -8.272 9.234 1.00 0.00 19 SER A C 20
ATOM 34287 O O . SER A 1 19 ? 9.403 -9.435 8.840 1.00 0.00 19 SER A O 20
ATOM 34295 N N . THR A 1 20 ? 8.209 -7.697 9.659 1.00 0.00 20 THR A N 20
ATOM 34296 C CA . THR A 1 20 ? 6.955 -8.430 9.690 1.00 0.00 20 THR A CA 20
ATOM 34297 C C . THR A 1 20 ? 5.922 -7.757 8.784 1.00 0.00 20 THR A C 20
ATOM 34298 O O . THR A 1 20 ? 4.737 -8.082 8.839 1.00 0.00 20 THR A O 20
ATOM 34309 N N . GLY A 1 21 ? 6.410 -6.833 7.970 1.00 0.00 21 GLY A N 20
ATOM 34310 C CA . GLY A 1 21 ? 5.544 -6.112 7.052 1.00 0.00 21 GLY A CA 20
ATOM 34311 C C . GLY A 1 21 ? 5.838 -6.498 5.602 1.00 0.00 21 GLY A C 20
ATOM 34312 O O . GLY A 1 21 ? 6.556 -7.464 5.346 1.00 0.00 21 GLY A O 20
ATOM 34316 N N . ILE A 1 22 ? 5.269 -5.724 4.689 1.00 0.00 22 ILE A N 20
ATOM 34317 C CA . ILE A 1 22 ? 5.462 -5.974 3.271 1.00 0.00 22 ILE A CA 20
ATOM 34318 C C . ILE A 1 22 ? 6.922 -5.703 2.903 1.00 0.00 22 ILE A C 20
ATOM 34319 O O . ILE A 1 22 ? 7.720 -5.321 3.758 1.00 0.00 22 ILE A O 20
ATOM 34335 N N . ARG A 1 23 ? 7.227 -5.911 1.631 1.00 0.00 23 ARG A N 20
ATOM 34336 C CA . ARG A 1 23 ? 8.578 -5.693 1.140 1.00 0.00 23 ARG A CA 20
ATOM 34337 C C . ARG A 1 23 ? 8.541 -5.136 -0.284 1.00 0.00 23 ARG A C 20
ATOM 34338 O O . ARG A 1 23 ? 8.548 -5.895 -1.252 1.00 0.00 23 ARG A O 20
ATOM 34359 N N . PRO A 1 24 ? 8.503 -3.779 -0.370 1.00 0.00 24 PRO A N 20
ATOM 34360 C CA . PRO A 1 24 ? 8.465 -3.111 -1.660 1.00 0.00 24 PRO A CA 20
ATOM 34361 C C . PRO A 1 24 ? 9.837 -3.150 -2.337 1.00 0.00 24 PRO A C 20
ATOM 34362 O O . PRO A 1 24 ? 10.611 -2.199 -2.234 1.00 0.00 24 PRO A O 20
ATOM 34373 N N . SER A 1 25 ? 10.096 -4.258 -3.014 1.00 0.00 25 SER A N 20
ATOM 34374 C CA . SER A 1 25 ? 11.361 -4.433 -3.708 1.00 0.00 25 SER A CA 20
ATOM 34375 C C . SER A 1 25 ? 11.396 -3.555 -4.961 1.00 0.00 25 SER A C 20
ATOM 34376 O O . SER A 1 25 ? 10.421 -3.496 -5.709 1.00 0.00 25 SER A O 20
ATOM 34384 N N . PRO A 1 26 ? 12.559 -2.878 -5.156 1.00 0.00 26 PRO A N 20
ATOM 34385 C CA . PRO A 1 26 ? 12.734 -2.006 -6.305 1.00 0.00 26 PRO A CA 20
ATOM 34386 C C . PRO A 1 26 ? 12.953 -2.820 -7.582 1.00 0.00 26 PRO A C 20
ATOM 34387 O O . PRO A 1 26 ? 14.020 -2.751 -8.191 1.00 0.00 26 PRO A O 20
ATOM 34398 N N . ASN A 1 27 ? 11.926 -3.572 -7.950 1.00 0.00 27 ASN A N 20
ATOM 34399 C CA . ASN A 1 27 ? 11.994 -4.398 -9.144 1.00 0.00 27 ASN A CA 20
ATOM 34400 C C . ASN A 1 27 ? 11.948 -3.501 -10.383 1.00 0.00 27 ASN A C 20
ATOM 34401 O O . ASN A 1 27 ? 10.874 -3.232 -10.919 1.00 0.00 27 ASN A O 20
ATOM 34412 N N . MET A 1 28 ? 13.126 -3.063 -10.800 1.00 0.00 28 MET A N 20
ATOM 34413 C CA . MET A 1 28 ? 13.235 -2.202 -11.966 1.00 0.00 28 MET A CA 20
ATOM 34414 C C . MET A 1 28 ? 12.325 -2.691 -13.095 1.00 0.00 28 MET A C 20
ATOM 34415 O O . MET A 1 28 ? 12.464 -3.820 -13.564 1.00 0.00 28 MET A O 20
ATOM 34429 N N . GLU A 1 29 ? 11.415 -1.817 -13.499 1.00 0.00 29 GLU A N 20
ATOM 34430 C CA . GLU A 1 29 ? 10.483 -2.146 -14.564 1.00 0.00 29 GLU A CA 20
ATOM 34431 C C . GLU A 1 29 ? 10.980 -1.582 -15.897 1.00 0.00 29 GLU A C 20
ATOM 34432 O O . GLU A 1 29 ? 10.412 -0.626 -16.421 1.00 0.00 29 GLU A O 20
ATOM 34444 N N . GLN A 1 30 ? 12.036 -2.200 -16.407 1.00 0.00 30 GLN A N 20
ATOM 34445 C CA . GLN A 1 30 ? 12.616 -1.771 -17.668 1.00 0.00 30 GLN A CA 20
ATOM 34446 C C . GLN A 1 30 ? 12.942 -0.277 -17.623 1.00 0.00 30 GLN A C 20
ATOM 34447 O O . GLN A 1 30 ? 12.201 0.541 -18.166 1.00 0.00 30 GLN A O 20
ATOM 34461 N N . GLY A 1 31 ? 14.053 0.033 -16.970 1.00 0.00 31 GLY A N 20
ATOM 34462 C CA . GLY A 1 31 ? 14.486 1.414 -16.846 1.00 0.00 31 GLY A CA 20
ATOM 34463 C C . GLY A 1 31 ? 13.502 2.225 -16.001 1.00 0.00 31 GLY A C 20
ATOM 34464 O O . GLY A 1 31 ? 12.984 3.245 -16.452 1.00 0.00 31 GLY A O 20
ATOM 34468 N N . SER A 1 32 ? 13.273 1.740 -14.789 1.00 0.00 32 SER A N 20
ATOM 34469 C CA . SER A 1 32 ? 12.359 2.407 -13.877 1.00 0.00 32 SER A CA 20
ATOM 34470 C C . SER A 1 32 ? 12.573 1.890 -12.452 1.00 0.00 32 SER A C 20
ATOM 34471 O O . SER A 1 32 ? 13.233 0.872 -12.250 1.00 0.00 32 SER A O 20
ATOM 34479 N N . THR A 1 33 ? 12.002 2.616 -11.502 1.00 0.00 33 THR A N 20
ATOM 34480 C CA . THR A 1 33 ? 12.121 2.244 -10.103 1.00 0.00 33 THR A CA 20
ATOM 34481 C C . THR A 1 33 ? 10.872 2.670 -9.329 1.00 0.00 33 THR A C 20
ATOM 34482 O O . THR A 1 33 ? 10.292 1.873 -8.592 1.00 0.00 33 THR A O 20
ATOM 34493 N N . TYR A 1 34 ? 10.495 3.925 -9.522 1.00 0.00 34 TYR A N 20
ATOM 34494 C CA . TYR A 1 34 ? 9.325 4.466 -8.852 1.00 0.00 34 TYR A CA 20
ATOM 34495 C C . TYR A 1 34 ? 9.469 4.366 -7.332 1.00 0.00 34 TYR A C 20
ATOM 34496 O O . TYR A 1 34 ? 8.478 4.210 -6.620 1.00 0.00 34 TYR A O 20
ATOM 34514 N N . LYS A 1 35 ? 10.711 4.460 -6.879 1.00 0.00 35 LYS A N 20
ATOM 34515 C CA . LYS A 1 35 ? 10.997 4.382 -5.457 1.00 0.00 35 LYS A CA 20
ATOM 34516 C C . LYS A 1 35 ? 10.563 3.013 -4.928 1.00 0.00 35 LYS A C 20
ATOM 34517 O O . LYS A 1 35 ? 10.242 2.116 -5.707 1.00 0.00 35 LYS A O 20
ATOM 34536 N N . LYS A 1 36 ? 10.568 2.896 -3.609 1.00 0.00 36 LYS A N 20
ATOM 34537 C CA . LYS A 1 36 ? 10.179 1.651 -2.967 1.00 0.00 36 LYS A CA 20
ATOM 34538 C C . LYS A 1 36 ? 8.704 1.369 -3.263 1.00 0.00 36 LYS A C 20
ATOM 34539 O O . LYS A 1 36 ? 7.834 2.168 -2.918 1.00 0.00 36 LYS A O 20
ATOM 34558 N N . THR A 1 37 ? 8.469 0.230 -3.897 1.00 0.00 37 THR A N 20
ATOM 34559 C CA . THR A 1 37 ? 7.115 -0.167 -4.243 1.00 0.00 37 THR A CA 20
ATOM 34560 C C . THR A 1 37 ? 6.964 -1.687 -4.149 1.00 0.00 37 THR A C 20
ATOM 34561 O O . THR A 1 37 ? 7.953 -2.416 -4.203 1.00 0.00 37 THR A O 20
ATOM 34572 N N . PHE A 1 38 ? 5.720 -2.119 -4.009 1.00 0.00 38 PHE A N 20
ATOM 34573 C CA . PHE A 1 38 ? 5.427 -3.538 -3.907 1.00 0.00 38 PHE A CA 20
ATOM 34574 C C . PHE A 1 38 ? 4.406 -3.965 -4.963 1.00 0.00 38 PHE A C 20
ATOM 34575 O O . P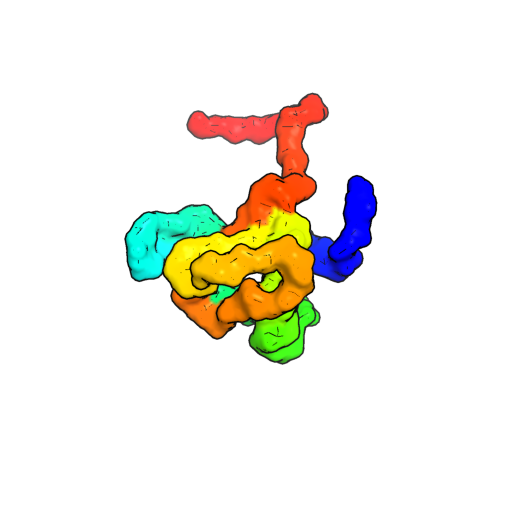HE A 1 38 ? 3.361 -3.333 -5.113 1.00 0.00 38 PHE A O 20
ATOM 34592 N N . LEU A 1 39 ? 4.743 -5.036 -5.667 1.00 0.00 39 LEU A N 20
ATOM 34593 C CA . LEU A 1 39 ? 3.868 -5.555 -6.705 1.00 0.00 39 LEU A CA 20
ATOM 34594 C C . LEU A 1 39 ? 2.453 -5.709 -6.143 1.00 0.00 39 LEU A C 20
ATOM 34595 O O . LEU A 1 39 ? 2.280 -6.013 -4.964 1.00 0.00 39 LEU A O 20
ATOM 34611 N N . GLY A 1 40 ? 1.478 -5.493 -7.014 1.00 0.00 40 GLY A N 20
ATOM 34612 C CA . GLY A 1 40 ? 0.084 -5.605 -6.620 1.00 0.00 40 GLY A CA 20
ATOM 34613 C C . GLY A 1 40 ? -0.188 -6.950 -5.943 1.00 0.00 40 GLY A C 20
ATOM 34614 O O . GLY A 1 40 ? -0.932 -7.018 -4.966 1.00 0.00 40 GLY A O 20
ATOM 34618 N N . SER A 1 41 ? 0.429 -7.987 -6.491 1.00 0.00 41 SER A N 20
ATOM 34619 C CA . SER A 1 41 ? 0.262 -9.327 -5.953 1.00 0.00 41 SER A CA 20
ATOM 34620 C C . SER A 1 41 ? 0.894 -9.414 -4.562 1.00 0.00 41 SER A C 20
ATOM 34621 O O . SER A 1 41 ? 0.353 -10.067 -3.671 1.00 0.00 41 SER A O 20
ATOM 34629 N N . SER A 1 42 ? 2.029 -8.747 -4.419 1.00 0.00 42 SER A N 20
ATOM 34630 C CA . SER A 1 42 ? 2.740 -8.741 -3.152 1.00 0.00 42 SER A CA 20
ATOM 34631 C C . SER A 1 42 ? 1.790 -8.340 -2.021 1.00 0.00 42 SER A C 20
ATOM 34632 O O . SER A 1 42 ? 1.739 -9.000 -0.985 1.00 0.00 42 SER A O 20
ATOM 34640 N N . LEU A 1 43 ? 1.062 -7.259 -2.259 1.00 0.00 43 LEU A N 20
ATOM 34641 C CA . LEU A 1 43 ? 0.117 -6.762 -1.274 1.00 0.00 43 LEU A CA 20
ATOM 34642 C C . LEU A 1 43 ? -0.988 -7.799 -1.064 1.00 0.00 43 LEU A C 20
ATOM 34643 O O . LEU A 1 43 ? -1.168 -8.304 0.043 1.00 0.00 43 LEU A O 20
ATOM 34659 N N . VAL A 1 44 ? -1.699 -8.087 -2.144 1.00 0.00 44 VAL A N 20
ATOM 34660 C CA . VAL A 1 44 ? -2.780 -9.055 -2.092 1.00 0.00 44 VAL A CA 20
ATOM 34661 C C . VAL A 1 44 ? -2.321 -10.286 -1.307 1.00 0.00 44 VAL A C 20
ATOM 34662 O O . VAL A 1 44 ? -2.921 -10.639 -0.294 1.00 0.00 44 VAL A O 20
ATOM 34675 N N . ASP A 1 45 ? -1.260 -10.904 -1.806 1.00 0.00 45 ASP A N 20
ATOM 34676 C CA . ASP A 1 45 ? -0.713 -12.087 -1.164 1.00 0.00 45 ASP A CA 20
ATOM 34677 C C . ASP A 1 45 ? -0.411 -11.773 0.303 1.00 0.00 45 ASP A C 20
ATOM 34678 O O . ASP A 1 45 ? -0.837 -12.501 1.198 1.00 0.00 45 ASP A O 20
ATOM 34687 N N . TRP A 1 46 ? 0.321 -10.687 0.504 1.00 0.00 46 TRP A N 20
ATOM 34688 C CA . TRP A 1 46 ? 0.684 -10.267 1.846 1.00 0.00 46 TRP A CA 20
ATOM 34689 C C . TRP A 1 46 ? -0.591 -10.223 2.690 1.00 0.00 46 TRP A C 20
ATOM 34690 O O . TRP A 1 46 ? -0.750 -11.010 3.622 1.00 0.00 46 TRP A O 20
ATOM 34711 N N . LEU A 1 47 ? -1.468 -9.296 2.332 1.00 0.00 47 LEU A N 20
ATOM 34712 C CA . LEU A 1 47 ? -2.724 -9.140 3.045 1.00 0.00 47 LEU A CA 20
ATOM 34713 C C . LEU A 1 47 ? -3.232 -10.515 3.482 1.00 0.00 47 LEU A C 20
ATOM 34714 O O . LEU A 1 47 ? -3.518 -10.730 4.659 1.00 0.00 47 LEU A O 20
ATOM 34730 N N . ILE A 1 48 ? -3.329 -11.411 2.510 1.00 0.00 48 ILE A N 20
ATOM 34731 C CA . ILE A 1 48 ? -3.798 -12.760 2.780 1.00 0.00 48 ILE A CA 20
ATOM 34732 C C . ILE A 1 48 ? -2.928 -13.389 3.870 1.00 0.00 48 ILE A C 20
ATOM 34733 O O . ILE A 1 48 ? -3.423 -13.734 4.942 1.00 0.00 48 ILE A O 20
ATOM 34749 N N . SER A 1 49 ? -1.647 -13.519 3.559 1.00 0.00 49 SER A N 20
ATOM 34750 C CA . SER A 1 49 ? -0.703 -14.100 4.499 1.00 0.00 49 SER A CA 20
ATOM 34751 C C . SER A 1 49 ? -0.794 -13.379 5.845 1.00 0.00 49 SER A C 20
ATOM 34752 O O . SER A 1 49 ? -0.518 -13.968 6.889 1.00 0.00 49 SER A O 20
ATOM 34760 N N . SER A 1 50 ? -1.180 -12.113 5.777 1.00 0.00 50 SER A N 20
ATOM 34761 C CA . SER A 1 50 ? -1.310 -11.305 6.978 1.00 0.00 50 SER A CA 20
ATOM 34762 C C . SER A 1 50 ? -2.548 -11.737 7.767 1.00 0.00 50 SER A C 20
ATOM 34763 O O . SER A 1 50 ? -2.698 -11.382 8.935 1.00 0.00 50 SER A O 20
ATOM 34771 N N . ASN A 1 51 ? -3.402 -12.496 7.098 1.00 0.00 51 ASN A N 20
ATOM 34772 C CA . ASN A 1 51 ? -4.622 -12.980 7.723 1.00 0.00 51 ASN A CA 20
ATOM 34773 C C . ASN A 1 51 ? -5.685 -11.881 7.675 1.00 0.00 51 ASN A C 20
ATOM 34774 O O . ASN A 1 51 ? -6.693 -11.956 8.376 1.00 0.00 51 ASN A O 20
ATOM 34785 N N . PHE A 1 52 ? -5.424 -10.885 6.840 1.00 0.00 52 PHE A N 20
ATOM 34786 C CA . PHE A 1 52 ? -6.345 -9.772 6.692 1.00 0.00 52 PHE A CA 20
ATOM 34787 C C . PHE A 1 52 ? -7.387 -10.063 5.609 1.00 0.00 52 PHE A C 20
ATOM 34788 O O . PHE A 1 52 ? -8.421 -9.401 5.544 1.00 0.00 52 PHE A O 20
ATOM 34805 N N . ALA A 1 53 ? -7.077 -11.054 4.786 1.00 0.00 53 ALA A N 20
ATOM 34806 C CA . ALA A 1 53 ? -7.973 -11.440 3.710 1.00 0.00 53 ALA A CA 20
ATOM 34807 C C . ALA A 1 53 ? -8.080 -12.966 3.664 1.00 0.00 53 ALA A C 20
ATOM 34808 O O . ALA A 1 53 ? -7.242 -13.668 4.229 1.00 0.00 53 ALA A O 20
ATOM 34815 N N . ALA A 1 54 ? -9.117 -13.434 2.986 1.00 0.00 54 ALA A N 20
ATOM 34816 C CA . ALA A 1 54 ? -9.344 -14.864 2.859 1.00 0.00 54 ALA A CA 20
ATOM 34817 C C . ALA A 1 54 ? -8.885 -15.328 1.475 1.00 0.00 54 ALA A C 20
ATOM 34818 O O . ALA A 1 54 ? -8.389 -16.443 1.324 1.00 0.00 54 ALA A O 20
ATOM 34825 N N . SER A 1 55 ? -9.068 -14.450 0.501 1.00 0.00 55 SER A N 20
ATOM 34826 C CA . SER A 1 55 ? -8.680 -14.755 -0.866 1.00 0.00 55 SER A CA 20
ATOM 34827 C C . SER A 1 55 ? -8.201 -13.485 -1.570 1.00 0.00 55 SER A C 20
ATOM 34828 O O . SER A 1 55 ? -8.475 -12.376 -1.113 1.00 0.00 55 SER A O 20
ATOM 34836 N N . ARG A 1 56 ? -7.493 -13.688 -2.672 1.00 0.00 56 ARG A N 20
ATOM 34837 C CA . ARG A 1 56 ? -6.974 -12.573 -3.444 1.00 0.00 56 ARG A CA 20
ATOM 34838 C C . ARG A 1 56 ? -8.003 -11.442 -3.503 1.00 0.00 56 ARG A C 20
ATOM 34839 O O . ARG A 1 56 ? -7.640 -10.267 -3.517 1.00 0.00 56 ARG A O 20
ATOM 34860 N N . LEU A 1 57 ? -9.267 -11.837 -3.536 1.00 0.00 57 LEU A N 20
ATOM 34861 C CA . LEU A 1 57 ? -10.352 -10.872 -3.592 1.00 0.00 57 LEU A CA 20
ATOM 34862 C C . LEU A 1 57 ? -10.299 -9.978 -2.351 1.00 0.00 57 LEU A C 20
ATOM 34863 O O . LEU A 1 57 ? -9.977 -8.795 -2.447 1.00 0.00 57 LEU A O 20
ATOM 34879 N N . GLU A 1 58 ? -10.620 -10.579 -1.215 1.00 0.00 58 GLU A N 20
ATOM 34880 C CA . GLU A 1 58 ? -10.613 -9.853 0.043 1.00 0.00 58 GLU A CA 20
ATOM 34881 C C . GLU A 1 58 ? -9.396 -8.929 0.116 1.00 0.00 58 GLU A C 20
ATOM 34882 O O . GLU A 1 58 ? -9.480 -7.827 0.657 1.00 0.00 58 GLU A O 20
ATOM 34894 N N . ALA A 1 59 ? -8.293 -9.412 -0.436 1.00 0.00 59 ALA A N 20
ATOM 34895 C CA . ALA A 1 59 ? -7.060 -8.643 -0.441 1.00 0.00 59 ALA A CA 20
ATOM 34896 C C . ALA A 1 59 ? -7.154 -7.541 -1.499 1.00 0.00 59 ALA A C 20
ATOM 34897 O O . ALA A 1 59 ? -6.790 -6.395 -1.241 1.00 0.00 59 ALA A O 20
ATOM 34904 N N . VAL A 1 60 ? -7.645 -7.928 -2.667 1.00 0.00 60 VAL A N 20
ATOM 34905 C CA . VAL A 1 60 ? -7.793 -6.987 -3.765 1.00 0.00 60 VAL A CA 20
ATOM 34906 C C . VAL A 1 60 ? -8.558 -5.756 -3.276 1.00 0.00 60 VAL A C 20
ATOM 34907 O O . VAL A 1 60 ? -8.160 -4.625 -3.551 1.00 0.00 60 VAL A O 20
ATOM 34920 N N . THR A 1 61 ? -9.641 -6.017 -2.561 1.00 0.00 61 THR A N 20
ATOM 34921 C CA . THR A 1 61 ? -10.466 -4.944 -2.032 1.00 0.00 61 THR A CA 20
ATOM 34922 C C . THR A 1 61 ? -9.734 -4.217 -0.901 1.00 0.00 61 THR A C 20
ATOM 34923 O O . THR A 1 61 ? -9.737 -2.989 -0.844 1.00 0.00 61 THR A O 20
ATOM 34934 N N . LEU A 1 62 ? -9.126 -5.008 -0.029 1.00 0.00 62 LEU A N 20
ATOM 34935 C CA . LEU A 1 62 ? -8.392 -4.455 1.097 1.00 0.00 62 LEU A CA 20
ATOM 34936 C C . LEU A 1 62 ? -7.351 -3.459 0.582 1.00 0.00 62 LEU A C 20
ATOM 34937 O O . LEU A 1 62 ? -7.156 -2.399 1.174 1.00 0.00 62 LEU A O 20
ATOM 34953 N N . ALA A 1 63 ? -6.711 -3.835 -0.516 1.00 0.00 63 ALA A N 20
ATOM 34954 C CA . ALA A 1 63 ? -5.696 -2.987 -1.117 1.00 0.00 63 ALA A CA 20
ATOM 34955 C C . ALA A 1 63 ? -6.335 -1.670 -1.563 1.00 0.00 63 ALA A C 20
ATOM 34956 O O . ALA A 1 63 ? -5.929 -0.598 -1.119 1.00 0.00 63 ALA A O 20
ATOM 34963 N N . SER A 1 64 ? -7.324 -1.796 -2.435 1.00 0.00 64 SER A N 20
ATOM 34964 C CA . SER A 1 64 ? -8.023 -0.629 -2.946 1.00 0.00 64 SER A CA 20
ATOM 34965 C C . SER A 1 64 ? -8.571 0.203 -1.785 1.00 0.00 64 SER A C 20
ATOM 34966 O O . SER A 1 64 ? -8.702 1.421 -1.897 1.00 0.00 64 SER A O 20
ATOM 34974 N N . MET A 1 65 ? -8.877 -0.488 -0.697 1.00 0.00 65 MET A N 20
ATOM 34975 C CA . MET A 1 65 ? -9.408 0.172 0.484 1.00 0.00 65 MET A CA 20
ATOM 34976 C C . MET A 1 65 ? -8.341 1.041 1.153 1.00 0.00 65 MET A C 20
ATOM 34977 O O . MET A 1 65 ? -8.641 2.124 1.652 1.00 0.00 65 MET A O 20
ATOM 34991 N N . LEU A 1 66 ? -7.117 0.533 1.141 1.00 0.00 66 LEU A N 20
ATOM 34992 C CA . LEU A 1 66 ? -6.004 1.249 1.741 1.00 0.00 66 LEU A CA 20
ATOM 34993 C C . LEU A 1 66 ? -5.673 2.475 0.887 1.00 0.00 66 LEU A C 20
ATOM 34994 O O . LEU A 1 66 ? -5.428 3.557 1.417 1.00 0.00 66 LEU A O 20
ATOM 35010 N N . MET A 1 67 ? -5.676 2.264 -0.421 1.00 0.00 67 MET A N 20
ATOM 35011 C CA . MET A 1 67 ? -5.379 3.338 -1.353 1.00 0.00 67 MET A CA 20
ATOM 35012 C C . MET A 1 67 ? -6.341 4.513 -1.161 1.00 0.00 67 MET A C 20
ATOM 35013 O O . MET A 1 67 ? -5.940 5.671 -1.265 1.00 0.00 67 MET A O 20
ATOM 35027 N N . GLU A 1 68 ? -7.591 4.173 -0.883 1.00 0.00 68 GLU A N 20
ATOM 35028 C CA . GLU A 1 68 ? -8.613 5.185 -0.675 1.00 0.00 68 GLU A CA 20
ATOM 35029 C C . GLU A 1 68 ? -8.295 6.011 0.573 1.00 0.00 68 GLU A C 20
ATOM 35030 O O . GLU A 1 68 ? -8.350 7.239 0.540 1.00 0.00 68 GLU A O 20
ATOM 35042 N N . GLU A 1 69 ? -7.970 5.303 1.645 1.00 0.00 69 GLU A N 20
ATOM 35043 C CA . GLU A 1 69 ? -7.644 5.956 2.902 1.00 0.00 69 GLU A CA 20
ATOM 35044 C C . GLU A 1 69 ? -6.428 6.869 2.726 1.00 0.00 69 GLU A C 20
ATOM 35045 O O . GLU A 1 69 ? -6.126 7.681 3.599 1.00 0.00 69 GLU A O 20
ATOM 35057 N N . ASN A 1 70 ? -5.765 6.705 1.591 1.00 0.00 70 ASN A N 20
ATOM 35058 C CA . ASN A 1 70 ? -4.589 7.504 1.290 1.00 0.00 70 ASN A CA 20
ATOM 35059 C C . ASN A 1 70 ? -3.356 6.843 1.910 1.00 0.00 70 ASN A C 20
ATOM 35060 O O . ASN A 1 70 ? -2.367 7.515 2.199 1.00 0.00 70 ASN A O 20
ATOM 35071 N N . PHE A 1 71 ? -3.455 5.535 2.096 1.00 0.00 71 PHE A N 20
ATOM 35072 C CA . PHE A 1 71 ? -2.361 4.777 2.676 1.00 0.00 71 PHE A CA 20
ATOM 35073 C C . PHE A 1 71 ? -1.392 4.296 1.593 1.00 0.00 71 PHE A C 20
ATOM 35074 O O . PHE A 1 71 ? -0.190 4.194 1.831 1.00 0.00 71 PHE A O 20
ATOM 35091 N N . LEU A 1 72 ? -1.953 4.012 0.427 1.00 0.00 72 LEU A N 20
ATOM 35092 C CA . LEU A 1 72 ? -1.155 3.545 -0.693 1.00 0.00 72 LEU A CA 20
ATOM 35093 C C . LEU A 1 72 ? -1.676 4.177 -1.985 1.00 0.00 72 LEU A C 20
ATOM 35094 O O . LEU A 1 72 ? -2.726 4.818 -1.987 1.00 0.00 72 LEU A O 20
ATOM 35110 N N . ARG A 1 73 ? -0.917 3.976 -3.053 1.00 0.00 73 ARG A N 20
ATOM 35111 C CA . ARG A 1 73 ? -1.290 4.519 -4.348 1.00 0.00 73 ARG A CA 20
ATOM 35112 C C . ARG A 1 73 ? -0.682 3.677 -5.471 1.00 0.00 73 ARG A C 20
ATOM 35113 O O . ARG A 1 73 ? 0.349 3.033 -5.281 1.00 0.00 73 ARG A O 20
ATOM 35134 N N . PRO A 1 74 ? -1.364 3.709 -6.648 1.00 0.00 74 PRO A N 20
ATOM 35135 C CA . PRO A 1 74 ? -0.902 2.957 -7.802 1.00 0.00 74 PRO A CA 20
ATOM 35136 C C . PRO A 1 74 ? 0.311 3.630 -8.446 1.00 0.00 74 PRO A C 20
ATOM 35137 O O . PRO A 1 74 ? 0.531 4.827 -8.264 1.00 0.00 74 PRO A O 20
ATOM 35148 N N . VAL A 1 75 ? 1.067 2.833 -9.186 1.00 0.00 75 VAL A N 20
ATOM 35149 C CA . VAL A 1 75 ? 2.252 3.337 -9.859 1.00 0.00 75 VAL A CA 20
ATOM 35150 C C . VAL A 1 75 ? 2.080 3.182 -11.371 1.00 0.00 75 VAL A C 20
ATOM 35151 O O . VAL A 1 75 ? 2.891 2.530 -12.028 1.00 0.00 75 VAL A O 20
ATOM 35164 N N . GLY A 1 76 ? 1.019 3.791 -11.880 1.00 0.00 76 GLY A N 20
ATOM 35165 C CA . GLY A 1 76 ? 0.731 3.729 -13.302 1.00 0.00 76 GLY A CA 20
ATOM 35166 C C . GLY A 1 76 ? 0.854 2.296 -13.824 1.00 0.00 76 GLY A C 20
ATOM 35167 O O . GLY A 1 76 ? 0.481 1.347 -13.136 1.00 0.00 76 GLY A O 20
ATOM 35171 N N . VAL A 1 77 ? 1.378 2.185 -15.036 1.00 0.00 77 VAL A N 20
ATOM 35172 C CA . VAL A 1 77 ? 1.555 0.884 -15.658 1.00 0.00 77 VAL A CA 20
ATOM 35173 C C . VAL A 1 77 ? 0.269 0.069 -15.502 1.00 0.00 77 VAL A C 20
ATOM 35174 O O . VAL A 1 77 ? -0.819 0.634 -15.401 1.00 0.00 77 VAL A O 20
ATOM 35187 N N . ARG A 1 78 ? 0.437 -1.245 -15.487 1.00 0.00 78 ARG A N 20
ATOM 35188 C CA . ARG A 1 78 ? -0.696 -2.143 -15.345 1.00 0.00 78 ARG A CA 20
ATOM 35189 C C . ARG A 1 78 ? -1.718 -1.557 -14.368 1.00 0.00 78 ARG A C 20
ATOM 35190 O O . ARG A 1 78 ? -2.904 -1.468 -14.684 1.00 0.00 78 ARG A O 20
ATOM 35211 N N . SER A 1 79 ? -1.221 -1.172 -13.202 1.00 0.00 79 SER A N 20
ATOM 35212 C CA . SER A 1 79 ? -2.076 -0.597 -12.177 1.00 0.00 79 SER A CA 20
ATOM 35213 C C . SER A 1 79 ? -2.828 0.611 -12.740 1.00 0.00 79 SER A C 20
ATOM 35214 O O . SER A 1 79 ? -2.860 0.817 -13.953 1.00 0.00 79 SER A O 20
ATOM 35222 N N . MET A 1 80 ? -3.416 1.377 -11.833 1.00 0.00 80 MET A N 20
ATOM 35223 C CA . MET A 1 80 ? -4.166 2.558 -12.224 1.00 0.00 80 MET A CA 20
ATOM 35224 C C . MET A 1 80 ? -5.339 2.187 -13.134 1.00 0.00 80 MET A C 20
ATOM 35225 O O . MET A 1 80 ? -5.508 2.771 -14.204 1.00 0.00 80 MET A O 20
ATOM 35239 N N . GLY A 1 81 ? -6.117 1.218 -12.677 1.00 0.00 81 GLY A N 20
ATOM 35240 C CA . GLY A 1 81 ? -7.269 0.761 -13.436 1.00 0.00 81 GLY A CA 20
ATOM 35241 C C . GLY A 1 81 ? -8.488 1.647 -13.169 1.00 0.00 81 GLY A C 20
ATOM 35242 O O . GLY A 1 81 ? -9.347 1.298 -12.360 1.00 0.00 81 GLY A O 20
ATOM 35246 N N . ALA A 1 82 ? -8.524 2.774 -13.864 1.00 0.00 82 ALA A N 20
ATOM 35247 C CA . ALA A 1 82 ? -9.623 3.712 -13.711 1.00 0.00 82 ALA A CA 20
ATOM 35248 C C . ALA A 1 82 ? -9.385 4.573 -12.469 1.00 0.00 82 ALA A C 20
ATOM 35249 O O . ALA A 1 82 ? -10.144 4.499 -11.503 1.00 0.00 82 ALA A O 20
ATOM 35256 N N . ILE A 1 83 ? -8.329 5.370 -12.534 1.00 0.00 83 ILE A N 20
ATOM 35257 C CA . ILE A 1 83 ? -7.981 6.244 -11.426 1.00 0.00 83 ILE A CA 20
ATOM 35258 C C . ILE A 1 83 ? -8.628 7.614 -11.641 1.00 0.00 83 ILE A C 20
ATOM 35259 O O . ILE A 1 83 ? -8.275 8.331 -12.577 1.00 0.00 83 ILE A O 20
ATOM 35275 N N . ARG A 1 84 ? -9.563 7.936 -10.760 1.00 0.00 84 ARG A N 20
ATOM 35276 C CA . ARG A 1 84 ? -10.261 9.208 -10.841 1.00 0.00 84 ARG A CA 20
ATOM 35277 C C . ARG A 1 84 ? -10.816 9.597 -9.470 1.00 0.00 84 ARG A C 20
ATOM 35278 O O . ARG A 1 84 ? -11.820 10.303 -9.380 1.00 0.00 84 ARG A O 20
ATOM 35299 N N . SER A 1 85 ? -10.138 9.121 -8.436 1.00 0.00 85 SER A N 20
ATOM 35300 C CA . SER A 1 85 ? -10.551 9.411 -7.073 1.00 0.00 85 SER A CA 20
ATOM 35301 C C . SER A 1 85 ? -12.076 9.364 -6.967 1.00 0.00 85 SER A C 20
ATOM 35302 O O . SER A 1 85 ? -12.667 10.060 -6.143 1.00 0.00 85 SER A O 20
ATOM 35310 N N . GLY A 1 86 ? -12.671 8.535 -7.813 1.00 0.00 86 GLY A N 20
ATOM 35311 C CA . GLY A 1 86 ? -14.117 8.388 -7.824 1.00 0.00 86 GLY A CA 20
ATOM 35312 C C . GLY A 1 86 ? -14.621 7.826 -6.494 1.00 0.00 86 GLY A C 20
ATOM 35313 O O . GLY A 1 86 ? -14.615 8.521 -5.479 1.00 0.00 86 GLY A O 20
ATOM 35317 N N . ASP A 1 87 ? -15.047 6.572 -6.542 1.00 0.00 87 ASP A N 20
ATOM 35318 C CA . ASP A 1 87 ? -15.554 5.908 -5.353 1.00 0.00 87 ASP A CA 20
ATOM 35319 C C . ASP A 1 87 ? -14.597 4.782 -4.956 1.00 0.00 87 ASP A C 20
ATOM 35320 O O . ASP A 1 87 ? -13.646 4.487 -5.678 1.00 0.00 87 ASP A O 20
ATOM 35329 N N . LEU A 1 88 ? -14.882 4.183 -3.809 1.00 0.00 88 LEU A N 20
ATOM 35330 C CA . LEU A 1 88 ? -14.059 3.096 -3.307 1.00 0.00 88 LEU A CA 20
ATOM 35331 C C . LEU A 1 88 ? -13.697 2.161 -4.463 1.00 0.00 88 LEU A C 20
ATOM 35332 O O . LEU A 1 88 ? -12.521 1.977 -4.772 1.00 0.00 88 LEU A O 20
ATOM 35348 N N . ALA A 1 89 ? -14.730 1.595 -5.070 1.00 0.00 89 ALA A N 20
ATOM 35349 C CA . ALA A 1 89 ? -14.535 0.684 -6.185 1.00 0.00 89 ALA A CA 20
ATOM 35350 C C . ALA A 1 89 ? -13.414 -0.300 -5.844 1.00 0.00 89 ALA A C 20
ATOM 35351 O O . ALA A 1 89 ? -12.978 -0.377 -4.696 1.00 0.00 89 ALA A O 20
ATOM 35358 N N . GLU A 1 90 ? -12.979 -1.029 -6.862 1.00 0.00 90 GLU A N 20
ATOM 35359 C CA . GLU A 1 90 ? -11.917 -2.004 -6.684 1.00 0.00 90 GLU A CA 20
ATOM 35360 C C . GLU A 1 90 ? -10.767 -1.719 -7.652 1.00 0.00 90 GLU A C 20
ATOM 35361 O O . GLU A 1 90 ? -10.213 -2.640 -8.251 1.00 0.00 90 GLU A O 20
ATOM 35373 N N . GLN A 1 91 ? -10.443 -0.441 -7.775 1.00 0.00 91 GLN A N 20
ATOM 35374 C CA . GLN A 1 91 ? -9.369 -0.023 -8.660 1.00 0.00 91 GLN A CA 20
ATOM 35375 C C . GLN A 1 91 ? -8.035 -0.608 -8.190 1.00 0.00 91 GLN A C 20
ATOM 35376 O O . GLN A 1 91 ? -7.238 0.084 -7.558 1.00 0.00 91 GLN A O 20
ATOM 35390 N N . PHE A 1 92 ? -7.835 -1.877 -8.515 1.00 0.00 92 PHE A N 20
ATOM 35391 C CA . PHE A 1 92 ? -6.612 -2.563 -8.134 1.00 0.00 92 PHE A CA 20
ATOM 35392 C C . PHE A 1 92 ? -6.431 -3.850 -8.940 1.00 0.00 92 PHE A C 20
ATOM 35393 O O . PHE A 1 92 ? -7.354 -4.296 -9.620 1.00 0.00 92 PHE A O 20
ATOM 35410 N N . LEU A 1 93 ? -5.236 -4.412 -8.837 1.00 0.00 93 LEU A N 20
ATOM 35411 C CA . LEU A 1 93 ? -4.922 -5.640 -9.549 1.00 0.00 93 LEU A CA 20
ATOM 35412 C C . LEU A 1 93 ? -4.169 -6.588 -8.613 1.00 0.00 93 LEU A C 20
ATOM 35413 O O . LEU A 1 93 ? -3.758 -6.193 -7.523 1.00 0.00 93 LEU A O 20
ATOM 35429 N N . ASP A 1 94 ? -4.012 -7.821 -9.073 1.00 0.00 94 ASP A N 20
ATOM 35430 C CA . ASP A 1 94 ? -3.316 -8.828 -8.291 1.00 0.00 94 ASP A CA 20
ATOM 35431 C C . ASP A 1 94 ? -2.314 -9.560 -9.186 1.00 0.00 94 ASP A C 20
ATOM 35432 O O . ASP A 1 94 ? -2.507 -10.729 -9.513 1.00 0.00 94 ASP A O 20
ATOM 35441 N N . ASP A 1 95 ? -1.265 -8.840 -9.557 1.00 0.00 95 ASP A N 20
ATOM 35442 C CA . ASP A 1 95 ? -0.232 -9.406 -10.408 1.00 0.00 95 ASP A CA 20
ATOM 35443 C C . ASP A 1 95 ? 1.097 -8.701 -10.127 1.00 0.00 95 ASP A C 20
ATOM 35444 O O . ASP A 1 95 ? 1.126 -7.666 -9.464 1.00 0.00 95 ASP A O 20
ATOM 35453 N N . SER A 1 96 ? 2.164 -9.290 -10.646 1.00 0.00 96 SER A N 20
ATOM 35454 C CA . SER A 1 96 ? 3.492 -8.732 -10.459 1.00 0.00 96 SER A CA 20
ATOM 35455 C C . SER A 1 96 ? 3.552 -7.318 -11.040 1.00 0.00 96 SER A C 20
ATOM 35456 O O . SER A 1 96 ? 3.885 -6.367 -10.335 1.00 0.00 96 SER A O 20
ATOM 35464 N N . THR A 1 97 ? 3.223 -7.224 -12.320 1.00 0.00 97 THR A N 20
ATOM 35465 C CA . THR A 1 97 ? 3.235 -5.942 -13.004 1.00 0.00 97 THR A CA 20
ATOM 35466 C C . THR A 1 97 ? 2.691 -4.844 -12.088 1.00 0.00 97 THR A C 20
ATOM 35467 O O . THR A 1 97 ? 3.433 -3.957 -11.667 1.00 0.00 97 THR A O 20
ATOM 35478 N N . ALA A 1 98 ? 1.400 -4.939 -11.805 1.00 0.00 98 ALA A N 20
ATOM 35479 C CA . ALA A 1 98 ? 0.748 -3.965 -10.947 1.00 0.00 98 ALA A CA 20
ATOM 35480 C C . ALA A 1 98 ? 1.689 -3.592 -9.800 1.00 0.00 98 ALA A C 20
ATOM 35481 O O . ALA A 1 98 ? 2.356 -4.456 -9.233 1.00 0.00 98 ALA A O 20
ATOM 35488 N N . LEU A 1 99 ? 1.713 -2.304 -9.491 1.00 0.00 99 LEU A N 20
ATOM 35489 C CA . LEU A 1 99 ? 2.561 -1.806 -8.422 1.00 0.00 99 LEU A CA 20
ATOM 35490 C C . LEU A 1 99 ? 1.775 -0.800 -7.578 1.00 0.00 99 LEU A C 20
ATOM 35491 O O . LEU A 1 99 ? 0.790 -0.229 -8.045 1.00 0.00 99 LEU A O 20
ATOM 35507 N N . TYR A 1 100 ? 2.238 -0.615 -6.351 1.00 0.00 100 TYR A N 20
ATOM 35508 C CA . TYR A 1 100 ? 1.590 0.312 -5.439 1.00 0.00 100 TYR A CA 20
ATOM 35509 C C . TYR A 1 100 ? 2.541 0.731 -4.316 1.00 0.00 100 TYR A C 20
ATOM 35510 O O . TYR A 1 100 ? 3.238 -0.105 -3.744 1.00 0.00 100 TYR A O 20
ATOM 35528 N N . THR A 1 101 ? 2.539 2.026 -4.034 1.00 0.00 101 THR A N 20
ATOM 35529 C CA . THR A 1 101 ? 3.392 2.566 -2.989 1.00 0.00 101 THR A CA 20
ATOM 35530 C C . THR A 1 101 ? 2.547 3.096 -1.830 1.00 0.00 101 THR A C 20
ATOM 35531 O O . THR A 1 101 ? 1.347 2.834 -1.762 1.00 0.00 101 THR A O 20
ATOM 35542 N N . PHE A 1 102 ? 3.206 3.831 -0.946 1.00 0.00 102 PHE A N 20
ATOM 35543 C CA . PHE A 1 102 ? 2.529 4.400 0.207 1.00 0.00 102 PHE A CA 20
ATOM 35544 C C . PHE A 1 102 ? 2.217 5.881 -0.017 1.00 0.00 102 PHE A C 20
ATOM 35545 O O . PHE A 1 102 ? 3.091 6.651 -0.410 1.00 0.00 102 PHE A O 20
ATOM 35562 N N . ALA A 1 103 ? 0.967 6.235 0.244 1.00 0.00 103 ALA A N 20
ATOM 35563 C CA . ALA A 1 103 ? 0.528 7.610 0.077 1.00 0.00 103 ALA A CA 20
ATOM 35564 C C . ALA A 1 103 ? 1.044 8.451 1.246 1.00 0.00 103 ALA A C 20
ATOM 35565 O O . ALA A 1 103 ? 1.644 7.921 2.180 1.00 0.00 103 ALA A O 20
ATOM 35572 N N . GLU A 1 104 ? 0.793 9.749 1.155 1.00 0.00 104 GLU A N 20
ATOM 35573 C CA . GLU A 1 104 ? 1.225 10.669 2.193 1.00 0.00 104 GLU A CA 20
ATOM 35574 C C . GLU A 1 104 ? 0.984 10.061 3.576 1.00 0.00 104 GLU A C 20
ATOM 35575 O O . GLU A 1 104 ? 1.709 10.357 4.524 1.00 0.00 104 GLU A O 20
ATOM 35587 N N . SER A 1 105 ? -0.038 9.220 3.647 1.00 0.00 105 SER A N 20
ATOM 35588 C CA . SER A 1 105 ? -0.384 8.567 4.898 1.00 0.00 105 SER A CA 20
ATOM 35589 C C . SER A 1 105 ? -0.728 9.615 5.958 1.00 0.00 105 SER A C 20
ATOM 35590 O O . SER A 1 105 ? -0.182 10.717 5.947 1.00 0.00 105 SER A O 20
ATOM 35598 N N . TYR A 1 106 ? -1.633 9.235 6.849 1.00 0.00 106 TYR A N 20
ATOM 35599 C CA . TYR A 1 106 ? -2.056 10.129 7.913 1.00 0.00 106 TYR A CA 20
ATOM 35600 C C . TYR A 1 106 ? -0.878 10.951 8.440 1.00 0.00 106 TYR A C 20
ATOM 35601 O O . TYR A 1 106 ? 0.272 10.529 8.340 1.00 0.00 106 TYR A O 20
ATOM 35619 N N . LYS A 1 107 ? -1.207 12.111 8.990 1.00 0.00 107 LYS A N 20
ATOM 35620 C CA . LYS A 1 107 ? -0.190 12.997 9.532 1.00 0.00 107 LYS A CA 20
ATOM 35621 C C . LYS A 1 107 ? 0.864 12.166 10.266 1.00 0.00 107 LYS A C 20
ATOM 35622 O O . LYS A 1 107 ? 0.532 11.363 11.137 1.00 0.00 107 LYS A O 20
ATOM 35641 N N . LYS A 1 108 ? 2.114 12.388 9.888 1.00 0.00 108 LYS A N 20
ATOM 35642 C CA . LYS A 1 108 ? 3.220 11.670 10.500 1.00 0.00 108 LYS A CA 20
ATOM 35643 C C . LYS A 1 108 ? 4.539 12.176 9.912 1.00 0.00 108 LYS A C 20
ATOM 35644 O O . LYS A 1 108 ? 4.724 12.166 8.696 1.00 0.00 108 LYS A O 20
ATOM 35663 N N . LYS A 1 109 ? 5.420 12.607 10.802 1.00 0.00 109 LYS A N 20
ATOM 35664 C CA . LYS A 1 109 ? 6.716 13.116 10.387 1.00 0.00 109 LYS A CA 20
ATOM 35665 C C . LYS A 1 109 ? 7.276 12.226 9.275 1.00 0.00 109 LYS A C 20
ATOM 35666 O O . LYS A 1 109 ? 7.553 11.048 9.498 1.00 0.00 109 LYS A O 20
ATOM 35685 N N . VAL A 1 110 ? 7.426 12.823 8.102 1.00 0.00 110 VAL A N 20
ATOM 35686 C CA . VAL A 1 110 ? 7.948 12.100 6.955 1.00 0.00 110 VAL A CA 20
ATOM 35687 C C . VAL A 1 110 ? 8.138 13.071 5.788 1.00 0.00 110 VAL A C 20
ATOM 35688 O O . VAL A 1 110 ? 7.326 13.973 5.588 1.00 0.00 110 VAL A O 20
ATOM 35701 N N . SER A 1 111 ? 9.216 12.853 5.049 1.00 0.00 111 SER A N 20
ATOM 35702 C CA . SER A 1 111 ? 9.524 13.698 3.908 1.00 0.00 111 SER A CA 20
ATOM 35703 C C . SER A 1 111 ? 8.262 13.930 3.073 1.00 0.00 111 SER A C 20
ATOM 35704 O O . SER A 1 111 ? 7.619 12.977 2.637 1.00 0.00 111 SER A O 20
ATOM 35712 N N . SER A 1 112 ? 7.947 15.201 2.876 1.00 0.00 112 SER A N 20
ATOM 35713 C CA . SER A 1 112 ? 6.774 15.570 2.102 1.00 0.00 112 SER A CA 20
ATOM 35714 C C . SER A 1 112 ? 6.894 17.021 1.629 1.00 0.00 112 SER A C 20
ATOM 35715 O O . SER A 1 112 ? 7.799 17.741 2.048 1.00 0.00 112 SER A O 20
ATOM 35723 N N . LYS A 1 113 ? 5.967 17.406 0.764 1.00 0.00 113 LYS A N 20
ATOM 35724 C CA . LYS A 1 113 ? 5.957 18.758 0.231 1.00 0.00 113 LYS A CA 20
ATOM 35725 C C . LYS A 1 113 ? 4.551 19.094 -0.269 1.00 0.00 113 LYS A C 20
ATOM 35726 O O . LYS A 1 113 ? 3.674 18.232 -0.292 1.00 0.00 113 LYS A O 20
ATOM 35745 N N . GLU A 1 114 ? 4.380 20.349 -0.658 1.00 0.00 114 GLU A N 20
ATOM 35746 C CA . GLU A 1 114 ? 3.095 20.809 -1.156 1.00 0.00 114 GLU A CA 20
ATOM 35747 C C . GLU A 1 114 ? 2.018 20.640 -0.083 1.00 0.00 114 GLU A C 20
ATOM 35748 O O . GLU A 1 114 ? 1.758 19.526 0.370 1.00 0.00 114 GLU A O 20
ATOM 35760 N N . SER A 1 115 ? 1.420 21.761 0.292 1.00 0.00 115 SER A N 20
ATOM 35761 C CA . SER A 1 115 ? 0.376 21.750 1.303 1.00 0.00 115 SER A CA 20
ATOM 35762 C C . SER A 1 115 ? -0.067 23.181 1.613 1.00 0.00 115 SER A C 20
ATOM 35763 O O . SER A 1 115 ? 0.662 23.935 2.256 1.00 0.00 115 SER A O 20
ATOM 35771 N N . GLY A 1 116 ? -1.260 23.512 1.142 1.00 0.00 116 GLY A N 20
ATOM 35772 C CA . GLY A 1 116 ? -1.809 24.840 1.361 1.00 0.00 116 GLY A CA 20
ATOM 35773 C C . GLY A 1 116 ? -2.942 25.134 0.375 1.00 0.00 116 GLY A C 20
ATOM 35774 O O . GLY A 1 116 ? -2.975 24.579 -0.722 1.00 0.00 116 GLY A O 20
ATOM 35778 N N . PRO A 1 117 ? -3.867 26.029 0.813 1.00 0.00 117 PRO A N 20
ATOM 35779 C CA . PRO A 1 117 ? -4.998 26.404 -0.018 1.00 0.00 117 PRO A CA 20
ATOM 35780 C C . PRO A 1 117 ? -4.565 27.349 -1.140 1.00 0.00 117 PRO A C 20
ATOM 35781 O O . PRO A 1 117 ? -3.408 27.764 -1.195 1.00 0.00 117 PRO A O 20
ATOM 35792 N N . SER A 1 118 ? -5.516 27.661 -2.008 1.00 0.00 118 SER A N 20
ATOM 35793 C CA . SER A 1 118 ? -5.247 28.549 -3.127 1.00 0.00 118 SER A CA 20
ATOM 35794 C C . SER A 1 118 ? -6.166 29.770 -3.058 1.00 0.00 118 SER A C 20
ATOM 35795 O O . SER A 1 118 ? -5.694 30.905 -3.022 1.00 0.00 118 SER A O 20
ATOM 35803 N N . SER A 1 119 ? -7.462 29.495 -3.040 1.00 0.00 119 SER A N 20
ATOM 35804 C CA . SER A 1 119 ? -8.452 30.558 -2.976 1.00 0.00 119 SER A CA 20
ATOM 35805 C C . SER A 1 119 ? -8.673 30.979 -1.523 1.00 0.00 119 SER A C 20
ATOM 35806 O O . SER A 1 119 ? -8.685 30.140 -0.624 1.00 0.00 119 SER A O 20
ATOM 35814 N N . GLY A 1 120 ? -8.843 32.280 -1.337 1.00 0.00 120 GLY A N 20
ATOM 35815 C CA . GLY A 1 120 ? -9.063 32.824 -0.007 1.00 0.00 120 GLY A CA 20
ATOM 35816 C C . GLY A 1 120 ? -10.045 33.996 -0.050 1.00 0.00 120 GLY A C 20
ATOM 35817 O O . GLY A 1 120 ? -9.999 34.880 0.804 1.00 0.00 120 GLY A O 20
#

Solvent-accessible surface area: 7970 Å² total; per-residue (Å²): 109,125,106,65,32,105,33,13,100,133,8,11,80,90,3,93,64,97,93,97,6,6,182,34,66,74,72,103,55,163,33,77,61,44,162,132,6,4,39,0,37,49,0,0,90,24,0,38,93,28,135,34,9,75,49,134,110,80,0,14,36,23,0,0,50,0,21,56,53,60,32,3,94,24,23,28,48,148,11,106,67,88,69,151,97,65,116,75,40,111,31,6,84,47,81,60,42,0,0,1,22,44,6,129,64,69,186,126,199,118,93,84,194,155,120,50,128,116,117,123

Organism: Mus musculus (NCBI:txid10090)

GO terms:
  GO:0080025 phosphatidylinositol-3,5-bisphosphate binding (F, IDA)
  GO:0005515 protein binding (F, IPI)
  GO:0005886 plasma membrane (C, IDA)
  GO:0016020 membrane (C, IDA)
  GO:0032266 phosphatidylinositol-3-phosphate binding (F, IDA)
  GO:0043325 phosphatidylinositol-3,4-bisphosphate binding (F, IDA)
  GO:0030036 actin cytoskeleton organization (P, IDA)
  GO:0120034 positive regulation of plasma membrane bounded cell projection assembly (P, IDA)
  GO:0031346 positive regulation of cell projection organization (P, IMP)
  GO:0030036 actin cytoskeleton organization (P, IMP)
  GO:0043131 erythrocyte enucleation (P, IMP)

CATH classification: 1.10.10.10

Secondary structure (DSSP, 8-state):
---S-SHHHHHHHHHT-SSSS-------SSSS--SS-EEHHHHHHHHHHTTS-SSHHHHHHHHHHHHHHTSEEE-SSSS-SS---SS-------SSS-EEEE-SSS-----SSS------

InterPro domains:
  IPR000591 DEP domain [PF00610] (146-223)
  IPR000591 DEP domain [PS50186] (139-225)
  IPR000591 DEP domain [SM00049] (139-225)
  IPR001849 Pleckstrin homology domain [PF00169] (5-99)
  IPR001849 Pleckstrin homology domain [PF00169] (248-352)
  IPR001849 Pleckstrin homology domain [PS50003] (4-104)
  IPR001849 Pleckstrin homology domain [PS50003] (247-353)
  IPR001849 Pleckstrin homology domain [SM00233] (5-106)
  IPR001849 Pleckstrin homology domain [SM00233] (248-353)
  IPR011993 PH-like domain superfamily [G3DSA:2.30.29.30] (1-108)
  IPR011993 PH-like domain superfamily [G3DSA:2.30.29.30] (242-351)
  IPR036388 Winged helix-like DNA-binding domain superfamily [G3DSA:1.10.10.10] (125-241)
  IPR036390 Winged helix DNA-binding domain superfamily [SSF46785] (126-235)
  IPR037369 Pleckstrin-2, DEP domain [cd04444] (128-236)
  IPR037370 Pleckstrin [PTHR12092] (4-352)

Foldseek 3Di:
DDDDPPQLVVQLVLQVDCPRHFFQDQPPPPPDRLDRKAFLQSQLVSCVVVVVAVHSVSRLLSVLQCVLQQQKAWDPFPAPQPDDNDDSPRRGDNDRRTIMGTGVPPDDDDDDDDDDDDDD